Protein 3Q8N (pdb70)

Nearest PDB structures (foldseek):
  3q8n-assembly2_B  TM=1.002E+00  e=4.714E-94  Mycolicibacterium smegmatis MC2 155
  3oks-assembly1_A  TM=9.979E-01  e=1.050E-77  Mycolicibacterium smegmatis MC2 155
  4ffc-assembly1_D  TM=9.940E-01  e=7.764E-72  Mycobacteroides abscessus ATCC 19977
  4atp-assembly2_H  TM=9.874E-01  e=3.348E-70  Paenarthrobacter aurescens TC1
  4atq-assembly1_A  TM=9.924E-01  e=6.601E-70  Paenarthrobacter aurescens TC1

CATH classification: 3.90.1150.10 (+1 more: 3.40.640.10)

Structure (mmCIF, N/CA/C/O backbone):
data_3Q8N
#
_entry.id   3Q8N
#
_cell.length_a   86.220
_cell.length_b   98.410
_cell.length_c   109.610
_cell.angle_alpha   90.00
_cell.angle_beta   111.49
_cell.angle_gamma   90.00
#
_symmetry.space_group_name_H-M   'P 1 21 1'
#
loop_
_entity.id
_entity.type
_entity.pdbx_description
1 polymer '4-aminobutyrate transaminase'
2 non-polymer '4-oxobutanoic acid'
3 water water
#
loop_
_atom_site.group_PDB
_atom_site.id
_atom_site.type_symbol
_atom_site.label_atom_id
_atom_site.label_alt_id
_atom_site.label_comp_id
_atom_site.label_asym_id
_atom_site.label_entity_id
_atom_site.label_seq_id
_atom_site.pdbx_PDB_ins_code
_atom_site.Cartn_x
_atom_site.Cartn_y
_atom_site.Cartn_z
_atom_site.occupancy
_atom_site.B_iso_or_equiv
_atom_site.auth_seq_id
_atom_site.auth_comp_id
_atom_site.auth_asym_id
_atom_site.auth_atom_id
_atom_site.pdbx_PDB_model_num
ATOM 1 N N . THR A 1 15 ? -5.414 53.361 -51.151 1.00 40.68 11 THR A N 1
ATOM 2 C CA . THR A 1 15 ? -5.473 52.230 -52.120 1.00 41.51 11 THR A CA 1
ATOM 3 C C . THR A 1 15 ? -5.610 50.897 -51.372 1.00 41.17 11 THR A C 1
ATOM 4 O O . THR A 1 15 ? -5.116 49.859 -51.833 1.00 42.22 11 THR A O 1
ATOM 6 N N . LEU A 1 16 ? -6.295 50.950 -50.225 1.00 40.15 12 LEU A N 1
ATOM 7 C CA . LEU A 1 16 ? -6.581 49.783 -49.357 1.00 38.50 12 LEU A CA 1
ATOM 8 C C . LEU A 1 16 ? -8.031 49.900 -48.826 1.00 36.55 12 LEU A C 1
ATOM 9 O O . LEU A 1 16 ? -8.465 50.975 -48.431 1.00 36.74 12 LEU A O 1
ATOM 14 N N . THR A 1 17 ? -8.787 48.806 -48.856 1.00 34.16 13 THR A N 1
ATOM 15 C CA . THR A 1 17 ? -10.221 48.861 -48.560 1.00 32.04 13 THR A CA 1
ATOM 16 C C . THR A 1 17 ? -10.411 49.006 -47.050 1.00 29.90 13 THR A C 1
ATOM 17 O O . THR A 1 17 ? -9.775 48.299 -46.275 1.00 27.38 13 THR A O 1
ATOM 21 N N . GLN A 1 18 ? -11.274 49.942 -46.656 1.00 28.25 14 GLN A N 1
ATOM 22 C CA . GLN A 1 18 ? -11.526 50.233 -45.244 1.00 26.86 14 GLN A CA 1
ATOM 23 C C . GLN A 1 18 ? -12.484 49.210 -44.691 1.00 27.29 14 GLN A C 1
ATOM 24 O O . GLN A 1 18 ? -13.678 49.471 -44.480 1.00 26.60 14 GLN A O 1
ATOM 30 N N . GLU A 1 19 ? -11.920 48.045 -44.412 1.00 27.17 15 GLU A N 1
ATOM 31 C CA . GLU A 1 19 ? -12.690 46.875 -44.131 1.00 27.74 15 GLU A CA 1
ATOM 32 C C . GLU A 1 19 ? -11.917 45.951 -43.188 1.00 26.69 15 GLU A C 1
ATOM 33 O O . GLU A 1 19 ? -10.725 45.705 -43.400 1.00 26.47 15 GLU A O 1
ATOM 39 N N . ARG A 1 20 ? -12.581 45.461 -42.147 1.00 25.73 16 ARG A N 1
ATOM 40 C CA . ARG A 1 20 ? -11.994 44.428 -41.283 1.00 25.53 16 ARG A CA 1
ATOM 41 C C . ARG A 1 20 ? -12.044 43.121 -42.042 1.00 25.45 16 ARG A C 1
ATOM 42 O O . ARG A 1 20 ? -13.025 42.818 -42.702 1.00 25.70 16 ARG A O 1
ATOM 50 N N . ARG A 1 21 ? -10.967 42.365 -41.984 1.00 25.84 17 ARG A N 1
ATOM 51 C CA . ARG A 1 21 ? -10.862 41.154 -42.776 1.00 26.62 17 ARG A CA 1
ATOM 52 C C . ARG A 1 21 ? -9.964 40.146 -42.061 1.00 26.11 17 ARG A C 1
ATOM 53 O O . ARG A 1 21 ? -8.786 40.427 -41.783 1.00 24.55 17 ARG A O 1
ATOM 61 N N . LEU A 1 22 ? -10.545 38.984 -41.754 1.00 25.41 18 LEU A N 1
ATOM 62 C CA . LEU A 1 22 ? -9.816 37.886 -41.138 1.00 25.27 18 LEU A CA 1
ATOM 63 C C . LEU A 1 22 ? -9.775 36.696 -42.104 1.00 25.31 18 LEU A C 1
ATOM 64 O O . LEU A 1 22 ? -10.690 35.894 -42.137 1.00 25.28 18 LEU A O 1
ATOM 69 N N . VAL A 1 23 ? -8.701 36.597 -42.883 1.00 25.20 19 VAL A N 1
ATOM 70 C CA . VAL A 1 23 ? -8.503 35.491 -43.820 1.00 25.58 19 VAL A CA 1
ATOM 71 C C . VAL A 1 23 ? -7.798 34.279 -43.172 1.00 24.92 19 VAL A C 1
ATOM 72 O O . VAL A 1 23 ? -8.016 33.149 -43.580 1.00 25.54 19 VAL A O 1
ATOM 76 N N . THR A 1 24 ? -6.963 34.525 -42.172 1.00 23.52 20 THR A N 1
ATOM 77 C CA . THR A 1 24 ? -6.340 33.476 -41.398 1.00 22.60 20 THR A CA 1
ATOM 78 C C . THR A 1 24 ? -6.663 33.687 -39.918 1.00 22.58 20 THR A C 1
ATOM 79 O O . THR A 1 24 ? -7.262 34.713 -39.532 1.00 20.82 20 THR A O 1
ATOM 83 N N . ALA A 1 25 ? -6.235 32.704 -39.115 1.00 22.33 21 ALA A N 1
ATOM 84 C CA . ALA A 1 25 ? -6.073 32.831 -37.664 1.00 22.15 21 ALA A CA 1
ATOM 85 C C . ALA A 1 25 ? -5.094 33.990 -37.372 1.00 22.01 21 ALA A C 1
ATOM 86 O O . ALA A 1 25 ? -4.213 34.283 -38.202 1.00 21.66 21 ALA A O 1
ATOM 88 N N . ILE A 1 26 ? -5.221 34.608 -36.198 1.00 20.84 22 ILE A N 1
ATOM 89 C CA . ILE A 1 26 ? -4.368 35.735 -35.818 1.00 21.01 22 ILE A CA 1
ATOM 90 C C . ILE A 1 26 ? -3.429 35.353 -34.691 1.00 20.60 22 ILE A C 1
ATOM 91 O O . ILE A 1 26 ? -3.869 34.974 -33.623 1.00 21.05 22 ILE A O 1
ATOM 96 N N . PRO A 1 27 ? -2.119 35.438 -34.922 1.00 20.50 23 PRO A N 1
ATOM 97 C CA . PRO A 1 27 ? -1.477 35.805 -36.173 1.00 20.20 23 PRO A CA 1
ATOM 98 C C . PRO A 1 27 ? -1.439 34.623 -37.109 1.00 19.76 23 PRO A C 1
ATOM 99 O O . PRO A 1 27 ? -1.428 33.489 -36.659 1.00 19.92 23 PRO A O 1
ATOM 103 N N . GLY A 1 28 ? -1.360 34.909 -38.405 1.00 20.03 24 GLY A N 1
ATOM 104 C CA . GLY A 1 28 ? -1.308 33.885 -39.455 1.00 19.45 24 GLY A CA 1
ATOM 105 C C . GLY A 1 28 ? 0.095 33.363 -39.683 1.00 19.76 24 GLY A C 1
ATOM 106 O O . GLY A 1 28 ? 1.042 33.805 -38.998 1.00 19.44 24 GLY A O 1
ATOM 107 N N . PRO A 1 29 ? 0.251 32.406 -40.621 1.00 19.64 25 PRO A N 1
ATOM 108 C CA . PRO A 1 29 ? 1.525 31.688 -40.808 1.00 19.83 25 PRO A CA 1
ATOM 109 C C . PRO A 1 29 ? 2.752 32.545 -41.134 1.00 19.80 25 PRO A C 1
ATOM 110 O O . PRO A 1 29 ? 3.842 32.266 -40.631 1.00 19.27 25 PRO A O 1
ATOM 114 N N . ILE A 1 30 ? 2.574 33.574 -41.960 1.00 19.95 26 ILE A N 1
ATOM 115 C CA . ILE A 1 30 ? 3.677 34.415 -42.376 1.00 19.85 26 ILE A CA 1
ATOM 116 C C . ILE A 1 30 ? 4.126 35.303 -41.203 1.00 19.47 26 ILE A C 1
ATOM 117 O O . ILE A 1 30 ? 5.310 35.510 -40.986 1.00 19.39 26 ILE A O 1
ATOM 122 N N . SER A 1 31 ? 3.177 35.791 -40.427 1.00 19.66 27 SER A N 1
ATOM 123 C CA . SER A 1 31 ? 3.495 36.527 -39.185 1.00 18.98 27 SER A CA 1
ATOM 124 C C . SER A 1 31 ? 4.240 35.677 -38.153 1.00 18.22 27 SER A C 1
ATOM 125 O O . SER A 1 31 ? 5.192 36.144 -37.516 1.00 17.85 27 SER A O 1
ATOM 128 N N . GLN A 1 32 ? 3.812 34.436 -37.983 1.00 18.16 28 GLN A N 1
ATOM 129 C CA . GLN A 1 32 ? 4.486 33.513 -37.047 1.00 17.46 28 GLN A CA 1
ATOM 130 C C . GLN A 1 32 ? 5.910 33.161 -37.481 1.00 17.37 28 GLN A C 1
ATOM 131 O O . GLN A 1 32 ? 6.799 32.991 -36.647 1.00 16.55 28 GLN A O 1
ATOM 137 N N . GLU A 1 33 ? 6.140 33.046 -38.791 1.00 17.59 29 GLU A N 1
ATOM 138 C CA . GLU A 1 33 ? 7.492 32.871 -39.258 1.00 17.63 29 GLU A CA 1
ATOM 139 C C . GLU A 1 33 ? 8.310 34.144 -38.969 1.00 16.90 29 GLU A C 1
ATOM 140 O O . GLU A 1 33 ? 9.430 34.056 -38.502 1.00 16.24 29 GLU A O 1
ATOM 146 N N . LEU A 1 34 ? 7.750 35.325 -39.269 1.00 16.19 30 LEU A N 1
ATOM 147 C CA . LEU A 1 34 ? 8.433 36.579 -39.007 1.00 16.23 30 LEU A CA 1
ATOM 148 C C . LEU A 1 34 ? 8.745 36.733 -37.512 1.00 16.67 30 LEU A C 1
ATOM 149 O O . LEU A 1 34 ? 9.847 37.165 -37.166 1.00 16.46 30 LEU A O 1
ATOM 154 N N . GLN A 1 35 ? 7.794 36.363 -36.638 1.00 15.99 31 GLN A N 1
ATOM 155 C CA . GLN A 1 35 ? 8.068 36.364 -35.219 1.00 15.88 31 GLN A CA 1
ATOM 156 C C . GLN A 1 35 ? 9.194 35.406 -34.806 1.00 16.24 31 GLN A C 1
ATOM 157 O O . GLN A 1 35 ? 9.988 35.775 -33.931 1.00 15.21 31 GLN A O 1
ATOM 163 N N . ALA A 1 36 ? 9.307 34.213 -35.421 1.00 16.44 32 ALA A N 1
ATOM 164 C CA . ALA A 1 36 ? 10.433 33.320 -35.073 1.00 16.93 32 ALA A CA 1
ATOM 165 C C . ALA A 1 36 ? 11.746 33.989 -35.447 1.00 17.37 32 ALA A C 1
ATOM 166 O O . ALA A 1 36 ? 12.749 33.858 -34.727 1.00 17.40 32 ALA A O 1
ATOM 168 N N . ARG A 1 37 ? 11.724 34.717 -36.565 1.00 17.18 33 ARG A N 1
ATOM 169 C CA . ARG A 1 37 ? 12.883 35.479 -37.005 1.00 17.03 33 ARG A CA 1
ATOM 170 C C . ARG A 1 37 ? 13.242 36.576 -35.988 1.00 16.41 33 ARG A C 1
ATOM 171 O O . ARG A 1 37 ? 14.432 36.734 -35.622 1.00 14.49 33 ARG A O 1
ATOM 179 N N . LYS A 1 38 ? 12.208 37.278 -35.522 1.00 15.83 34 LYS A N 1
ATOM 180 C CA . LYS A 1 38 ? 12.350 38.343 -34.540 1.00 16.58 34 LYS A CA 1
ATOM 181 C C . LYS A 1 38 ? 13.007 37.772 -33.295 1.00 16.87 34 LYS A C 1
ATOM 182 O O . LYS A 1 38 ? 13.921 38.370 -32.746 1.00 15.25 34 LYS A O 1
ATOM 188 N N . GLN A 1 39 ? 12.533 36.603 -32.869 1.00 17.64 35 GLN A N 1
ATOM 189 C CA . GLN A 1 39 ? 13.013 35.987 -31.632 1.00 18.22 35 GLN A CA 1
ATOM 190 C C . GLN A 1 39 ? 14.466 35.540 -31.750 1.00 17.65 35 GLN A C 1
ATOM 191 O O . GLN A 1 39 ? 15.150 35.446 -30.732 1.00 17.11 35 GLN A O 1
ATOM 197 N N . SER A 1 40 ? 14.942 35.307 -32.977 1.00 17.33 36 SER A N 1
ATOM 198 C CA . SER A 1 40 ? 16.346 34.944 -33.238 1.00 18.31 36 SER A CA 1
ATOM 199 C C . SER A 1 40 ? 17.293 36.114 -33.553 1.00 17.53 36 SER A C 1
ATOM 200 O O . SER A 1 40 ? 18.501 35.946 -33.550 1.00 17.23 36 SER A O 1
ATOM 203 N N . ALA A 1 41 ? 16.725 37.278 -33.870 1.00 16.99 37 ALA A N 1
ATOM 204 C CA . ALA A 1 41 ? 17.502 38.424 -34.321 1.00 16.54 37 ALA A CA 1
ATOM 205 C C . ALA A 1 41 ? 17.447 39.635 -33.392 1.00 15.72 37 ALA A C 1
ATOM 206 O O . ALA A 1 41 ? 18.379 40.458 -33.385 1.00 15.27 37 ALA A O 1
ATOM 208 N N . VAL A 1 42 ? 16.353 39.750 -32.639 1.00 15.23 38 VAL A N 1
ATOM 209 C CA . VAL A 1 42 ? 16.030 40.915 -31.850 1.00 14.49 38 VAL A CA 1
ATOM 210 C C . VAL A 1 42 ? 16.068 40.595 -30.352 1.00 15.11 38 VAL A C 1
ATOM 211 O O . VAL A 1 42 ? 15.620 39.513 -29.952 1.00 15.09 38 VAL A O 1
ATOM 215 N N . ALA A 1 43 ? 16.630 41.525 -29.556 1.00 14.20 39 ALA A N 1
ATOM 216 C CA . ALA A 1 43 ? 16.695 41.413 -28.088 1.00 14.23 39 ALA A CA 1
ATOM 217 C C . ALA A 1 43 ? 15.340 41.168 -27.522 1.00 13.62 39 ALA A C 1
ATOM 218 O O . ALA A 1 43 ? 14.385 41.819 -27.930 1.00 11.44 39 ALA A O 1
ATOM 220 N N . ALA A 1 44 ? 15.285 40.256 -26.550 1.00 14.54 40 ALA A N 1
ATOM 221 C CA . ALA A 1 44 ? 14.051 39.931 -25.822 1.00 15.10 40 ALA A CA 1
ATOM 222 C C . ALA A 1 44 ? 13.387 41.149 -25.198 1.00 14.54 40 ALA A C 1
ATOM 223 O O . ALA A 1 44 ? 12.147 41.202 -25.101 1.00 14.13 40 ALA A O 1
ATOM 225 N N . GLY A 1 45 ? 14.198 42.121 -24.771 1.00 13.97 41 GLY A N 1
ATOM 226 C CA . GLY A 1 45 ? 13.674 43.286 -24.089 1.00 14.35 41 GLY A CA 1
ATOM 227 C C . GLY A 1 45 ? 12.678 44.115 -24.881 1.00 13.92 41 GLY A C 1
ATOM 228 O O . GLY A 1 45 ? 11.883 44.853 -24.302 1.00 13.76 41 GLY A O 1
ATOM 229 N N . VAL A 1 46 ? 12.754 43.993 -26.202 1.00 13.64 42 VAL A N 1
ATOM 230 C CA . VAL A 1 46 ? 11.839 44.639 -27.116 1.00 14.52 42 VAL A CA 1
ATOM 231 C C . VAL A 1 46 ? 10.629 43.685 -27.271 1.00 15.49 42 VAL A C 1
ATOM 232 O O . VAL A 1 46 ? 10.603 42.809 -28.129 1.00 15.53 42 VAL A O 1
ATOM 236 N N . GLY A 1 47 ? 9.655 43.852 -26.394 1.00 16.11 43 GLY A N 1
ATOM 237 C CA . GLY A 1 47 ? 8.490 42.996 -26.401 1.00 18.16 43 GLY A CA 1
ATOM 238 C C . GLY A 1 47 ? 7.425 43.528 -27.359 1.00 18.70 43 GLY A C 1
ATOM 239 O O . GLY A 1 47 ? 7.252 44.744 -27.525 1.00 20.15 43 GLY A O 1
ATOM 240 N N . VAL A 1 48 ? 6.713 42.594 -27.959 1.00 18.58 44 VAL A N 1
ATOM 241 C CA . VAL A 1 48 ? 5.736 42.855 -28.991 1.00 18.38 44 VAL A CA 1
ATOM 242 C C . VAL A 1 48 ? 4.348 42.501 -28.459 1.00 17.94 44 VAL A C 1
ATOM 243 O O . VAL A 1 48 ? 4.095 41.366 -28.077 1.00 17.69 44 VAL A O 1
ATOM 247 N N . THR A 1 49 ? 3.461 43.483 -28.434 1.00 17.23 45 THR A N 1
ATOM 248 C CA . THR A 1 49 ? 2.119 43.288 -27.913 1.00 17.59 45 THR A CA 1
ATOM 249 C C . THR A 1 49 ? 1.312 42.323 -28.771 1.00 17.92 45 THR A C 1
ATOM 250 O O . THR A 1 49 ? 0.749 41.369 -28.247 1.00 18.16 45 THR A O 1
ATOM 254 N N . LEU A 1 50 ? 1.304 42.556 -30.082 1.00 17.14 46 LEU A N 1
ATOM 255 C CA . LEU A 1 50 ? 0.484 41.788 -31.025 1.00 17.58 46 LEU A CA 1
ATOM 256 C C . LEU A 1 50 ? 1.291 41.450 -32.256 1.00 17.45 46 LEU A C 1
ATOM 257 O O . LEU A 1 50 ? 1.519 42.323 -33.087 1.00 17.01 46 LEU A O 1
ATOM 262 N N . PRO A 1 51 ? 1.756 40.192 -32.370 1.00 17.83 47 PRO A N 1
ATOM 263 C CA . PRO A 1 51 ? 2.742 39.916 -33.408 1.00 17.75 47 PRO A CA 1
ATOM 264 C C . PRO A 1 51 ? 2.195 39.746 -34.826 1.00 17.25 47 PRO A C 1
ATOM 265 O O . PRO A 1 51 ? 2.515 38.752 -35.472 1.00 17.76 47 PRO A O 1
ATOM 269 N N . VAL A 1 52 ? 1.387 40.687 -35.310 1.00 16.73 48 VAL A N 1
ATOM 270 C CA . VAL A 1 52 ? 0.921 40.633 -36.686 1.00 17.18 48 VAL A CA 1
ATOM 271 C C . VAL A 1 52 ? 1.829 41.569 -37.440 1.00 16.93 48 VAL A C 1
ATOM 272 O O . VAL A 1 52 ? 2.070 42.679 -36.991 1.00 17.23 48 VAL A O 1
ATOM 276 N N . TYR A 1 53 ? 2.374 41.114 -38.564 1.00 16.73 49 TYR A N 1
ATOM 277 C CA . TYR A 1 53 ? 3.413 41.873 -39.250 1.00 16.23 49 TYR A CA 1
ATOM 278 C C . TYR A 1 53 ? 2.787 42.768 -40.305 1.00 16.23 49 TYR A C 1
ATOM 279 O O . TYR A 1 53 ? 2.075 42.284 -41.178 1.00 16.99 49 TYR A O 1
ATOM 288 N N . VAL A 1 54 ? 3.040 44.079 -40.211 1.00 16.22 50 VAL A N 1
ATOM 289 C CA . VAL A 1 54 ? 2.299 45.060 -41.001 1.00 15.33 50 VAL A CA 1
ATOM 290 C C . VAL A 1 54 ? 3.021 45.250 -42.311 1.00 15.89 50 VAL A C 1
ATOM 291 O O . VAL A 1 54 ? 4.249 45.199 -42.343 1.00 15.11 50 VAL A O 1
ATOM 295 N N . VAL A 1 55 ? 2.251 45.367 -43.393 1.00 16.16 51 VAL A N 1
ATOM 296 C CA . VAL A 1 55 ? 2.788 45.620 -44.730 1.00 15.94 51 VAL A CA 1
ATOM 297 C C . VAL A 1 55 ? 2.193 46.886 -45.374 1.00 16.24 51 VAL A C 1
ATOM 298 O O . VAL A 1 55 ? 2.800 47.464 -46.247 1.00 16.05 51 VAL A O 1
ATOM 302 N N . ALA A 1 56 ? 0.991 47.292 -44.972 1.00 16.39 52 ALA A N 1
ATOM 303 C CA . ALA A 1 56 ? 0.393 48.577 -45.400 1.00 16.63 52 ALA A CA 1
ATOM 304 C C . ALA A 1 56 ? -0.568 49.036 -44.308 1.00 16.54 52 ALA A C 1
ATOM 305 O O . ALA A 1 56 ? -0.978 48.230 -43.495 1.00 17.69 52 ALA A O 1
ATOM 307 N N . ALA A 1 57 ? -0.896 50.323 -44.270 1.00 16.16 53 ALA A N 1
ATOM 308 C CA . ALA A 1 57 ? -1.809 50.857 -43.286 1.00 16.24 53 ALA A CA 1
ATOM 309 C C . ALA A 1 57 ? -2.336 52.204 -43.778 1.00 17.00 53 ALA A C 1
ATOM 310 O O . ALA A 1 57 ? -1.616 52.969 -44.445 1.00 17.26 53 ALA A O 1
ATOM 312 N N . GLY A 1 58 ? -3.584 52.498 -43.443 1.00 17.20 54 GLY A N 1
ATOM 313 C CA . GLY A 1 58 ? -4.163 53.772 -43.786 1.00 17.73 54 GLY A CA 1
ATOM 314 C C . GLY A 1 58 ? -5.582 53.853 -43.295 1.00 18.29 54 GLY A C 1
ATOM 315 O O . GLY A 1 58 ? -6.211 52.828 -43.047 1.00 18.77 54 GLY A O 1
ATOM 316 N N . GLY A 1 59 ? -6.099 55.072 -43.209 1.00 18.29 55 GLY A N 1
ATOM 317 C CA . GLY A 1 59 ? -7.453 55.295 -42.728 1.00 18.23 55 GLY A CA 1
ATOM 318 C C . GLY A 1 59 ? -7.554 54.805 -41.300 1.00 17.82 55 GLY A C 1
ATOM 319 O O . GLY A 1 59 ? -6.895 55.349 -40.401 1.00 17.10 55 GLY A O 1
ATOM 320 N N . GLY A 1 60 ? -8.358 53.767 -41.109 1.00 18.38 56 GLY A N 1
ATOM 321 C CA . GLY A 1 60 ? -8.506 53.093 -39.803 1.00 18.78 56 GLY A CA 1
ATOM 322 C C . GLY A 1 60 ? -8.015 51.636 -39.819 1.00 19.07 56 GLY A C 1
ATOM 323 O O . GLY A 1 60 ? -8.353 50.868 -38.911 1.00 18.68 56 GLY A O 1
ATOM 324 N N . VAL A 1 61 ? -7.196 51.264 -40.810 1.00 18.27 57 VAL A N 1
ATOM 325 C CA . VAL A 1 61 ? -6.825 49.864 -40.994 1.00 19.10 57 VAL A CA 1
ATOM 326 C C . VAL A 1 61 ? -5.335 49.580 -41.068 1.00 18.78 57 VAL A C 1
ATOM 327 O O . VAL A 1 61 ? -4.570 50.365 -41.641 1.00 18.19 57 VAL A O 1
ATOM 331 N N . LEU A 1 62 ? -4.949 48.442 -40.486 1.00 18.63 58 LEU A N 1
ATOM 332 C CA . LEU A 1 62 ? -3.605 47.878 -40.621 1.00 19.17 58 LEU A CA 1
ATOM 333 C C . LEU A 1 62 ? -3.765 46.571 -41.361 1.00 19.01 58 LEU A C 1
ATOM 334 O O . LEU A 1 62 ? -4.541 45.733 -40.950 1.00 18.29 58 LEU A O 1
ATOM 339 N N . ALA A 1 63 ? -3.048 46.411 -42.467 1.00 20.03 59 ALA A N 1
ATOM 340 C CA . ALA A 1 63 ? -3.129 45.198 -43.283 1.00 20.42 59 ALA A CA 1
ATOM 341 C C . ALA A 1 63 ? -1.853 44.440 -43.014 1.00 20.66 59 ALA A C 1
ATOM 342 O O . ALA A 1 63 ? -0.761 45.043 -43.096 1.00 20.93 59 ALA A O 1
ATOM 344 N N . ASP A 1 64 ? -1.965 43.147 -42.695 1.00 20.25 60 ASP A N 1
ATOM 345 C CA . ASP A 1 64 ? -0.801 42.355 -42.293 1.00 20.18 60 ASP A CA 1
ATOM 346 C C . ASP A 1 64 ? -0.312 41.404 -43.391 1.00 21.15 60 ASP A C 1
ATOM 347 O O . ASP A 1 64 ? -0.938 41.301 -44.453 1.00 20.36 60 ASP A O 1
ATOM 352 N N . ALA A 1 65 ? 0.776 40.679 -43.111 1.00 21.51 61 ALA A N 1
ATOM 353 C CA . ALA A 1 65 ? 1.463 39.908 -44.150 1.00 22.36 61 ALA A CA 1
ATOM 354 C C . ALA A 1 65 ? 0.668 38.697 -44.598 1.00 23.12 61 ALA A C 1
ATOM 355 O O . ALA A 1 65 ? 0.867 38.217 -45.725 1.00 23.67 61 ALA A O 1
ATOM 357 N N . ASP A 1 66 ? -0.247 38.224 -43.753 1.00 22.96 62 ASP A N 1
ATOM 358 C CA . ASP A 1 66 ? -1.186 37.153 -44.158 1.00 23.56 62 ASP A CA 1
ATOM 359 C C . ASP A 1 66 ? -2.497 37.581 -44.872 1.00 23.58 62 ASP A C 1
ATOM 360 O O . ASP A 1 66 ? -3.384 36.734 -45.061 1.00 24.19 62 ASP A O 1
ATOM 365 N N . GLY A 1 67 ? -2.634 38.851 -45.275 1.00 22.24 63 GLY A N 1
ATOM 366 C CA . GLY A 1 67 ? -3.873 39.320 -45.909 1.00 21.23 63 GLY A CA 1
ATOM 367 C C . GLY A 1 67 ? -4.979 39.775 -44.943 1.00 20.33 63 GLY A C 1
ATOM 368 O O . GLY A 1 67 ? -6.063 40.181 -45.370 1.00 19.55 63 GLY A O 1
ATOM 369 N N . ASN A 1 68 ? -4.727 39.733 -43.638 1.00 19.42 64 ASN A N 1
ATOM 370 C CA . ASN A 1 68 ? -5.695 40.264 -42.667 1.00 19.12 64 ASN A CA 1
ATOM 371 C C . ASN A 1 68 ? -5.718 41.800 -42.638 1.00 18.23 64 ASN A C 1
ATOM 372 O O . ASN A 1 68 ? -4.710 42.450 -42.877 1.00 17.30 64 ASN A O 1
ATOM 377 N N . GLN A 1 69 ? -6.877 42.363 -42.338 1.00 17.97 65 GLN A N 1
ATOM 378 C CA . GLN A 1 69 ? -7.008 43.787 -42.083 1.00 17.82 65 GLN A CA 1
ATOM 379 C C . GLN A 1 69 ? -7.621 43.905 -40.697 1.00 17.82 65 GLN A C 1
ATOM 380 O O . GLN A 1 69 ? -8.682 43.326 -40.432 1.00 17.54 65 GLN A O 1
ATOM 386 N N . LEU A 1 70 ? -6.914 44.603 -39.820 1.00 16.89 66 LEU A N 1
ATOM 387 C CA . LEU A 1 70 ? -7.330 44.807 -38.429 1.00 16.24 66 LEU A CA 1
ATOM 388 C C . LEU A 1 70 ? -7.690 46.267 -38.212 1.00 16.01 66 LEU A C 1
ATOM 389 O O . LEU A 1 70 ? -7.136 47.132 -38.869 1.00 17.37 66 LEU A O 1
ATOM 394 N N . ILE A 1 71 ? -8.608 46.530 -37.294 1.00 16.33 67 ILE A N 1
ATOM 395 C CA . ILE A 1 71 ? -9.036 47.878 -36.965 1.00 16.32 67 ILE A CA 1
ATOM 396 C C . ILE A 1 71 ? -8.084 48.477 -35.922 1.00 16.56 67 ILE A C 1
ATOM 397 O O . ILE A 1 71 ? -7.837 47.873 -34.860 1.00 15.31 67 ILE A O 1
ATOM 402 N N . ASP A 1 72 ? -7.564 49.669 -36.229 1.00 15.87 68 ASP A N 1
ATOM 403 C CA . ASP A 1 72 ? -6.512 50.263 -35.426 1.00 15.64 68 ASP A CA 1
ATOM 404 C C . ASP A 1 72 ? -7.034 51.187 -34.320 1.00 15.22 68 ASP A C 1
ATOM 405 O O . ASP A 1 72 ? -7.310 52.362 -34.571 1.00 14.54 68 ASP A O 1
ATOM 410 N N . PHE A 1 73 ? -7.129 50.688 -33.085 1.00 15.10 69 PHE A N 1
ATOM 411 C CA . PHE A 1 73 ? -7.535 51.579 -31.981 1.00 15.34 69 PHE A CA 1
ATOM 412 C C . PHE A 1 73 ? -6.316 52.071 -31.162 1.00 15.35 69 PHE A C 1
ATOM 413 O O . PHE A 1 73 ? -6.463 52.469 -30.012 1.00 14.44 69 PHE A O 1
ATOM 421 N N . GLY A 1 74 ? -5.128 52.054 -31.790 1.00 15.73 70 GLY A N 1
ATOM 422 C CA . GLY A 1 74 ? -3.859 52.379 -31.132 1.00 15.83 70 GLY A CA 1
ATOM 423 C C . GLY A 1 74 ? -3.074 53.557 -31.683 1.00 15.81 70 GLY A C 1
ATOM 424 O O . GLY A 1 74 ? -2.365 54.227 -30.933 1.00 15.62 70 GLY A O 1
ATOM 425 N N . SER A 1 75 ? -3.165 53.791 -32.995 1.00 16.16 71 SER A N 1
ATOM 426 C CA . SER A 1 75 ? -2.421 54.853 -33.657 1.00 16.41 71 SER A CA 1
ATOM 427 C C . SER A 1 75 ? -0.921 54.754 -33.422 1.00 15.62 71 SER A C 1
ATOM 428 O O . SER A 1 75 ? -0.232 55.761 -33.478 1.00 14.77 71 SER A O 1
ATOM 431 N N . GLY A 1 76 ? -0.419 53.550 -33.163 1.00 15.31 72 GLY A N 1
ATOM 432 C CA . GLY A 1 76 ? 0.998 53.355 -32.904 1.00 15.23 72 GLY A CA 1
ATOM 433 C C . GLY A 1 76 ? 1.413 54.010 -31.604 1.00 15.25 72 GLY A C 1
ATOM 434 O O . GLY A 1 76 ? 2.534 54.503 -31.494 1.00 14.95 72 GLY A O 1
ATOM 435 N N . ILE A 1 77 ? 0.495 53.992 -30.628 1.00 15.32 73 ILE A N 1
ATOM 436 C CA . ILE A 1 77 ? 0.582 54.766 -29.373 1.00 15.46 73 ILE A CA 1
ATOM 437 C C . ILE A 1 77 ? 0.427 56.283 -29.588 1.00 15.00 73 ILE A C 1
ATOM 438 O O . ILE A 1 77 ? 1.258 57.077 -29.150 1.00 14.87 73 ILE A O 1
ATOM 443 N N . ALA A 1 78 ? -0.652 56.671 -30.254 1.00 15.29 74 ALA A N 1
ATOM 444 C CA . ALA A 1 78 ? -1.026 58.087 -30.399 1.00 15.56 74 ALA A CA 1
ATOM 445 C C . ALA A 1 78 ? -0.097 58.871 -31.347 1.00 15.35 74 ALA A C 1
ATOM 446 O O . ALA A 1 78 ? 0.119 60.090 -31.181 1.00 15.44 74 ALA A O 1
ATOM 448 N N . VAL A 1 79 ? 0.404 58.207 -32.379 1.00 15.42 75 VAL A N 1
ATOM 449 C CA . VAL A 1 79 ? 1.383 58.833 -33.265 1.00 14.93 75 VAL A CA 1
ATOM 450 C C . VAL A 1 79 ? 0.763 59.154 -34.593 1.00 16.09 75 VAL A C 1
ATOM 451 O O . VAL A 1 79 ? 0.861 60.303 -35.065 1.00 16.51 75 VAL A O 1
ATOM 455 N N . THR A 1 80 ? 0.104 58.159 -35.203 1.00 15.72 76 THR A N 1
ATOM 456 C CA . THR A 1 80 ? -0.533 58.379 -36.492 1.00 16.02 76 THR A CA 1
ATOM 457 C C . THR A 1 80 ? -1.904 59.036 -36.380 1.00 17.03 76 THR A C 1
ATOM 458 O O . THR A 1 80 ? -2.906 58.560 -36.951 1.00 17.23 76 THR A O 1
ATOM 462 N N . THR A 1 81 ? -1.949 60.148 -35.648 1.00 17.39 77 THR A N 1
ATOM 463 C CA . THR A 1 81 ? -3.203 60.857 -35.393 1.00 17.32 77 THR A CA 1
ATOM 464 C C . THR A 1 81 ? -3.914 61.302 -36.701 1.00 17.53 77 THR A C 1
ATOM 465 O O . THR A 1 81 ? -5.156 61.288 -36.792 1.00 16.63 77 THR A O 1
ATOM 469 N N . VAL A 1 82 ? -3.130 61.682 -37.709 1.00 17.53 78 VAL A N 1
ATOM 470 C CA . VAL A 1 82 ? -3.697 62.113 -38.985 1.00 17.47 78 VAL A CA 1
ATOM 471 C C . VAL A 1 82 ? -3.962 60.938 -39.947 1.00 18.08 78 VAL A C 1
ATOM 472 O O . VAL A 1 82 ? -4.451 61.139 -41.055 1.00 17.94 78 VAL A O 1
ATOM 476 N N . GLY A 1 83 ? -3.647 59.713 -39.513 1.00 17.46 79 GLY A N 1
ATOM 477 C CA . GLY A 1 83 ? -3.710 58.545 -40.375 1.00 17.67 79 GLY A CA 1
ATOM 478 C C . GLY A 1 83 ? -2.308 58.078 -40.723 1.00 17.39 79 GLY A C 1
ATOM 479 O O . GLY A 1 83 ? -1.348 58.888 -40.778 1.00 17.54 79 GLY A O 1
ATOM 480 N N . ASN A 1 84 ? -2.180 56.765 -40.885 1.00 16.37 80 ASN A N 1
ATOM 481 C CA . ASN A 1 84 ? -0.966 56.178 -41.384 1.00 16.28 80 ASN A CA 1
ATOM 482 C C . ASN A 1 84 ? -0.861 56.557 -42.881 1.00 17.02 80 ASN A C 1
ATOM 483 O O . ASN A 1 84 ? -1.871 56.548 -43.620 1.00 16.27 80 ASN A O 1
ATOM 488 N N . SER A 1 85 ? 0.355 56.892 -43.296 1.00 16.90 81 SER A N 1
ATOM 489 C CA . SER A 1 85 ? 0.638 57.374 -44.643 1.00 17.98 81 SER A CA 1
ATOM 490 C C . SER A 1 85 ? -0.412 58.352 -45.182 1.00 18.62 81 SER A C 1
ATOM 491 O O . SER A 1 85 ? -0.880 58.195 -46.285 1.00 18.69 81 SER A O 1
ATOM 494 N N . ALA A 1 86 ? -0.770 59.346 -44.371 1.00 18.37 82 ALA A N 1
ATOM 495 C CA . ALA A 1 86 ? -1.642 60.443 -44.798 1.00 19.41 82 ALA A CA 1
ATOM 496 C C . ALA A 1 86 ? -1.134 61.109 -46.099 1.00 20.27 82 ALA A C 1
ATOM 497 O O . ALA A 1 86 ? 0.059 61.385 -46.223 1.00 20.21 82 ALA A O 1
ATOM 499 N N . PRO A 1 87 ? -2.038 61.359 -47.067 1.00 20.98 83 PRO A N 1
ATOM 500 C CA . PRO A 1 87 ? -1.605 61.813 -48.391 1.00 21.49 83 PRO A CA 1
ATOM 501 C C . PRO A 1 87 ? -0.651 63.014 -48.364 1.00 21.12 83 PRO A C 1
ATOM 502 O O . PRO A 1 87 ? 0.390 62.961 -49.010 1.00 21.56 83 PRO A O 1
ATOM 506 N N . ALA A 1 88 ? -0.951 64.039 -47.573 1.00 20.65 84 ALA A N 1
ATOM 507 C CA . ALA A 1 88 ? -0.098 65.227 -47.512 1.00 20.21 84 ALA A CA 1
ATOM 508 C C . ALA A 1 88 ? 1.284 64.876 -46.973 1.00 19.60 84 ALA A C 1
ATOM 509 O O . ALA A 1 88 ? 2.296 65.320 -47.493 1.00 19.72 84 ALA A O 1
ATOM 511 N N . VAL A 1 89 ? 1.325 64.066 -45.927 1.00 19.28 85 VAL A N 1
ATOM 512 C CA . VAL A 1 89 ? 2.590 63.559 -45.425 1.00 17.84 85 VAL A CA 1
ATOM 513 C C . VAL A 1 89 ? 3.410 62.807 -46.498 1.00 18.10 85 VAL A C 1
ATOM 514 O O . VAL A 1 89 ? 4.612 63.069 -46.681 1.00 16.85 85 VAL A O 1
ATOM 518 N N . VAL A 1 90 ? 2.758 61.874 -47.180 1.00 18.63 86 VAL A N 1
ATOM 519 C CA . VAL A 1 90 ? 3.400 61.076 -48.245 1.00 18.61 86 VAL A CA 1
ATOM 520 C C . VAL A 1 90 ? 4.017 61.977 -49.312 1.00 19.26 86 VAL A C 1
ATOM 521 O O . VAL A 1 90 ? 5.198 61.815 -49.646 1.00 18.52 86 VAL A O 1
ATOM 525 N N . ASP A 1 91 ? 3.228 62.938 -49.811 1.00 19.88 87 ASP A N 1
ATOM 526 C CA A ASP A 1 91 ? 3.678 63.844 -50.885 0.50 20.60 87 ASP A CA 1
ATOM 527 C CA B ASP A 1 91 ? 3.666 63.868 -50.869 0.50 20.62 87 ASP A CA 1
ATOM 528 C C . ASP A 1 91 ? 4.912 64.643 -50.419 1.00 20.23 87 ASP A C 1
ATOM 529 O O . ASP A 1 91 ? 5.923 64.725 -51.137 1.00 21.16 87 ASP A O 1
ATOM 538 N N . ALA A 1 92 ? 4.815 65.221 -49.225 1.00 18.98 88 ALA A N 1
ATOM 539 C CA . ALA A 1 92 ? 5.866 66.034 -48.650 1.00 17.90 88 ALA A CA 1
ATOM 540 C C . ALA A 1 92 ? 7.142 65.219 -48.404 1.00 16.56 88 ALA A C 1
ATOM 541 O O . ALA A 1 92 ? 8.241 65.718 -48.664 1.00 15.01 88 ALA A O 1
ATOM 543 N N . VAL A 1 93 ? 7.004 63.976 -47.914 1.00 15.50 89 VAL A N 1
ATOM 544 C CA . VAL A 1 93 ? 8.195 63.176 -47.598 1.00 14.82 89 VAL A CA 1
ATOM 545 C C . VAL A 1 93 ? 8.845 62.773 -48.928 1.00 16.27 89 VAL A C 1
ATOM 546 O O . VAL A 1 93 ? 10.059 62.904 -49.107 1.00 15.69 89 VAL A O 1
ATOM 550 N N . THR A 1 94 ? 8.011 62.397 -49.887 1.00 17.33 90 THR A N 1
ATOM 551 C CA . THR A 1 94 ? 8.470 61.976 -51.190 1.00 18.50 90 THR A CA 1
ATOM 552 C C . THR A 1 94 ? 9.225 63.121 -51.883 1.00 19.57 90 THR A C 1
ATOM 553 O O . THR A 1 94 ? 10.326 62.914 -52.409 1.00 19.51 90 THR A O 1
ATOM 557 N N . GLN A 1 95 ? 8.694 64.341 -51.796 1.00 20.55 91 GLN A N 1
ATOM 558 C CA . GLN A 1 95 ? 9.413 65.497 -52.322 1.00 21.02 91 GLN A CA 1
ATOM 559 C C . GLN A 1 95 ? 10.696 65.794 -51.539 1.00 20.38 91 GLN A C 1
ATOM 560 O O . GLN A 1 95 ? 11.740 66.018 -52.126 1.00 20.48 91 GLN A O 1
ATOM 566 N N . GLN A 1 96 ? 10.647 65.776 -50.212 1.00 19.60 92 GLN A N 1
ATOM 567 C CA . GLN A 1 96 ? 11.839 66.120 -49.447 1.00 18.49 92 GLN A CA 1
ATOM 568 C C . GLN A 1 96 ? 12.988 65.115 -49.637 1.00 18.04 92 GLN A C 1
ATOM 569 O O . GLN A 1 96 ? 14.150 65.507 -49.739 1.00 17.69 92 GLN A O 1
ATOM 575 N N . VAL A 1 97 ? 12.676 63.829 -49.701 1.00 17.19 93 VAL A N 1
ATOM 576 C CA . VAL A 1 97 ? 13.736 62.822 -49.716 1.00 16.98 93 VAL A CA 1
ATOM 577 C C . VAL A 1 97 ? 14.547 62.879 -51.011 1.00 17.30 93 VAL A C 1
ATOM 578 O O . VAL A 1 97 ? 15.700 62.493 -51.028 1.00 17.38 93 VAL A O 1
ATOM 582 N N . ALA A 1 98 ? 13.963 63.401 -52.082 1.00 18.40 94 ALA A N 1
ATOM 583 C CA . ALA A 1 98 ? 14.710 63.530 -53.343 1.00 18.98 94 ALA A CA 1
ATOM 584 C C . ALA A 1 98 ? 15.666 64.741 -53.337 1.00 19.28 94 ALA A C 1
ATOM 585 O O . ALA A 1 98 ? 16.584 64.798 -54.145 1.00 20.44 94 ALA A O 1
ATOM 587 N N . ALA A 1 99 ? 15.445 65.695 -52.426 1.00 18.87 95 ALA A N 1
ATOM 588 C CA . ALA A 1 99 ? 16.258 66.912 -52.347 1.00 17.92 95 ALA A CA 1
ATOM 589 C C . ALA A 1 99 ? 17.456 66.718 -51.400 1.00 17.04 95 ALA A C 1
ATOM 590 O O . ALA A 1 99 ? 18.603 66.918 -51.788 1.00 16.10 95 ALA A O 1
ATOM 592 N N . PHE A 1 100 ? 17.181 66.356 -50.155 1.00 16.22 96 PHE A N 1
ATOM 593 C CA . PHE A 1 100 ? 18.226 65.981 -49.215 1.00 15.80 96 PHE A CA 1
ATOM 594 C C . PHE A 1 100 ? 17.654 65.197 -48.021 1.00 15.72 96 PHE A C 1
ATOM 595 O O . PHE A 1 100 ? 16.520 65.386 -47.620 1.00 15.65 96 PHE A O 1
ATOM 603 N N . THR A 1 101 ? 18.442 64.278 -47.494 1.00 15.53 97 THR A N 1
ATOM 604 C CA . THR A 1 101 ? 18.008 63.474 -46.386 1.00 15.43 97 THR A CA 1
ATOM 605 C C . THR A 1 101 ? 18.445 64.008 -45.048 1.00 14.71 97 THR A C 1
ATOM 606 O O . THR A 1 101 ? 17.780 63.745 -44.061 1.00 14.62 97 THR A O 1
ATOM 610 N N . HIS A 1 102 ? 19.561 64.740 -45.008 1.00 14.96 98 HIS A N 1
ATOM 611 C CA . HIS A 1 102 ? 20.170 65.176 -43.727 1.00 13.97 98 HIS A CA 1
ATOM 612 C C . HIS A 1 102 ? 21.329 66.108 -43.963 1.00 14.09 98 HIS A C 1
ATOM 613 O O . HIS A 1 102 ? 22.158 65.867 -44.853 1.00 14.82 98 HIS A O 1
ATOM 620 N N . THR A 1 103 ? 21.410 67.158 -43.152 1.00 13.96 99 THR A N 1
ATOM 621 C CA . THR A 1 103 ? 22.567 68.042 -43.151 1.00 14.12 99 THR A CA 1
ATOM 622 C C . THR A 1 103 ? 23.216 68.237 -41.772 1.00 13.97 99 THR A C 1
ATOM 623 O O . THR A 1 103 ? 24.355 68.735 -41.701 1.00 13.49 99 THR A O 1
ATOM 627 N N . CYS A 1 104 ? 22.512 67.833 -40.705 1.00 13.23 100 CYS A N 1
ATOM 628 C CA . CYS A 1 104 ? 22.728 68.326 -39.351 1.00 13.76 100 CYS A CA 1
ATOM 629 C C . CYS A 1 104 ? 22.457 69.856 -39.269 1.00 13.16 100 CYS A C 1
ATOM 630 O O . CYS A 1 104 ? 23.302 70.664 -39.710 1.00 12.81 100 CYS A O 1
ATOM 633 N N . PHE A 1 105 ? 21.325 70.236 -38.668 1.00 12.89 101 PHE A N 1
ATOM 634 C CA . PHE A 1 105 ? 20.853 71.625 -38.734 1.00 13.61 101 PHE A CA 1
ATOM 635 C C . PHE A 1 105 ? 21.874 72.578 -38.167 1.00 14.18 101 PHE A C 1
ATOM 636 O O . PHE A 1 105 ? 21.982 73.709 -38.623 1.00 14.90 101 PHE A O 1
ATOM 644 N N . MET A 1 106 ? 22.647 72.089 -37.205 1.00 14.69 102 MET A N 1
ATOM 645 C CA . MET A 1 106 ? 23.690 72.858 -36.547 1.00 16.03 102 MET A CA 1
ATOM 646 C C . MET A 1 106 ? 24.976 73.013 -37.367 1.00 15.51 102 MET A C 1
ATOM 647 O O . MET A 1 106 ? 25.857 73.807 -37.001 1.00 16.64 102 MET A O 1
ATOM 652 N N . VAL A 1 107 ? 25.118 72.249 -38.440 1.00 14.77 103 VAL A N 1
ATOM 653 C CA . VAL A 1 107 ? 26.266 72.423 -39.331 1.00 14.64 103 VAL A CA 1
ATOM 654 C C . VAL A 1 107 ? 25.825 73.358 -40.421 1.00 14.03 103 VAL A C 1
ATOM 655 O O . VAL A 1 107 ? 26.314 74.476 -40.477 1.00 13.92 103 VAL A O 1
ATOM 659 N N . THR A 1 108 ? 24.879 72.916 -41.245 1.00 12.83 104 THR A N 1
ATOM 660 C CA . THR A 1 108 ? 24.276 73.788 -42.216 1.00 13.52 104 THR A CA 1
ATOM 661 C C . THR A 1 108 ? 22.766 73.693 -42.128 1.00 13.63 104 THR A C 1
ATOM 662 O O . THR A 1 108 ? 22.201 72.610 -42.272 1.00 14.15 104 THR A O 1
ATOM 666 N N . PRO A 1 109 ? 22.107 74.832 -41.903 1.00 13.97 105 PRO A N 1
ATOM 667 C CA . PRO A 1 109 ? 20.697 74.744 -41.592 1.00 14.73 105 PRO A CA 1
ATOM 668 C C . PRO A 1 109 ? 19.827 74.675 -42.843 1.00 15.60 105 PRO A C 1
ATOM 669 O O . PRO A 1 109 ? 20.342 74.567 -43.949 1.00 15.38 105 PRO A O 1
ATOM 673 N N . TYR A 1 110 ? 18.511 74.643 -42.636 1.00 15.84 106 TYR A N 1
ATOM 674 C CA . TYR A 1 110 ? 17.560 74.504 -43.710 1.00 16.79 106 TYR A CA 1
ATOM 675 C C . TYR A 1 110 ? 16.215 75.058 -43.239 1.00 16.92 106 TYR A C 1
ATOM 676 O O . TYR A 1 110 ? 15.893 75.067 -42.031 1.00 16.95 106 TYR A O 1
ATOM 685 N N . GLU A 1 111 ? 15.431 75.487 -44.200 1.00 17.05 107 GLU A N 1
ATOM 686 C CA . GLU A 1 111 ? 14.208 76.245 -43.916 1.00 18.63 107 GLU A CA 1
ATOM 687 C C . GLU A 1 111 ? 13.118 75.434 -43.211 1.00 18.17 107 GLU A C 1
ATOM 688 O O . GLU A 1 111 ? 12.426 75.966 -42.348 1.00 18.76 107 GLU A O 1
ATOM 694 N N . GLY A 1 112 ? 13.001 74.146 -43.533 1.00 18.59 108 GLY A N 1
ATOM 695 C CA . GLY A 1 112 ? 12.001 73.290 -42.895 1.00 17.86 108 GLY A CA 1
ATOM 696 C C . GLY A 1 112 ? 12.017 73.373 -41.374 1.00 16.96 108 GLY A C 1
ATOM 697 O O . GLY A 1 112 ? 10.964 73.499 -40.753 1.00 16.79 108 GLY A O 1
ATOM 698 N N . TYR A 1 113 ? 13.209 73.286 -40.778 1.00 16.36 109 TYR A N 1
ATOM 699 C CA . TYR A 1 113 ? 13.388 73.372 -39.301 1.00 15.60 109 TYR A CA 1
ATOM 700 C C . TYR A 1 113 ? 12.778 74.695 -38.814 1.00 16.00 109 TYR A C 1
ATOM 701 O O . TYR A 1 113 ? 11.978 74.732 -37.843 1.00 16.28 109 TYR A O 1
ATOM 710 N N . VAL A 1 114 ? 13.147 75.779 -39.488 1.00 16.20 110 VAL A N 1
ATOM 711 C CA . VAL A 1 114 ? 12.725 77.131 -39.096 1.00 15.95 110 VAL A CA 1
ATOM 712 C C . VAL A 1 114 ? 11.192 77.308 -39.192 1.00 16.04 110 VAL A C 1
ATOM 713 O O . VAL A 1 114 ? 10.567 77.858 -38.281 1.00 15.16 110 VAL A O 1
ATOM 717 N N . LYS A 1 115 ? 10.589 76.788 -40.263 1.00 16.28 111 LYS A N 1
ATOM 718 C CA . LYS A 1 115 ? 9.106 76.810 -40.412 1.00 17.17 111 LYS A CA 1
ATOM 719 C C . LYS A 1 115 ? 8.332 75.991 -39.379 1.00 15.82 111 LYS A C 1
ATOM 720 O O . LYS A 1 115 ? 7.278 76.391 -38.941 1.00 15.41 111 LYS A O 1
ATOM 726 N N . VAL A 1 116 ? 8.839 74.824 -39.031 1.00 15.22 112 VAL A N 1
ATOM 727 C CA . VAL A 1 116 ? 8.249 74.054 -37.950 1.00 14.67 112 VAL A CA 1
ATOM 728 C C . VAL A 1 116 ? 8.310 74.856 -36.635 1.00 13.77 112 VAL A C 1
ATOM 729 O O . VAL A 1 116 ? 7.308 74.999 -35.948 1.00 14.63 112 VAL A O 1
ATOM 733 N N . ALA A 1 117 ? 9.456 75.432 -36.327 1.00 13.91 113 ALA A N 1
ATOM 734 C CA . ALA A 1 117 ? 9.603 76.282 -35.131 1.00 14.18 113 ALA A CA 1
ATOM 735 C C . ALA A 1 117 ? 8.609 77.451 -35.118 1.00 14.86 113 ALA A C 1
ATOM 736 O O . ALA A 1 117 ? 8.051 77.741 -34.058 1.00 13.95 113 ALA A O 1
ATOM 738 N N . GLU A 1 118 ? 8.397 78.093 -36.282 1.00 16.03 114 GLU A N 1
ATOM 739 C CA . GLU A 1 118 ? 7.456 79.234 -36.403 1.00 16.82 114 GLU A CA 1
ATOM 740 C C . GLU A 1 118 ? 6.037 78.810 -36.130 1.00 16.63 114 GLU A C 1
ATOM 741 O O . GLU A 1 118 ? 5.313 79.472 -35.420 1.00 17.97 114 GLU A O 1
ATOM 747 N N . HIS A 1 119 ? 5.629 77.689 -36.694 1.00 17.42 115 HIS A N 1
ATOM 748 C CA . HIS A 1 119 ? 4.287 77.184 -36.496 1.00 17.91 115 HIS A CA 1
ATOM 749 C C . HIS A 1 119 ? 4.053 76.753 -35.059 1.00 17.10 115 HIS A C 1
ATOM 750 O O . HIS A 1 119 ? 3.014 77.005 -34.497 1.00 17.22 115 HIS A O 1
ATOM 757 N N . LEU A 1 120 ? 5.017 76.083 -34.457 1.00 17.27 116 LEU A N 1
ATOM 758 C CA . LEU A 1 120 ? 4.897 75.700 -33.049 1.00 17.20 116 LEU A CA 1
ATOM 759 C C . LEU A 1 120 ? 4.749 76.939 -32.157 1.00 17.53 116 LEU A C 1
ATOM 760 O O . LEU A 1 120 ? 3.792 77.024 -31.347 1.00 18.22 116 LEU A O 1
ATOM 765 N N . ASN A 1 121 ? 5.664 77.898 -32.322 1.00 17.55 117 ASN A N 1
ATOM 766 C CA . ASN A 1 121 ? 5.621 79.164 -31.568 1.00 17.90 117 ASN A CA 1
ATOM 767 C C . ASN A 1 121 ? 4.256 79.832 -31.710 1.00 19.01 117 ASN A C 1
ATOM 768 O O . ASN A 1 121 ? 3.663 80.228 -30.727 1.00 18.59 117 ASN A O 1
ATOM 773 N N . ARG A 1 122 ? 3.750 79.894 -32.934 1.00 20.08 118 ARG A N 1
ATOM 774 C CA . ARG A 1 122 ? 2.420 80.423 -33.218 1.00 21.64 118 ARG A CA 1
ATOM 775 C C . ARG A 1 122 ? 1.240 79.662 -32.571 1.00 20.81 118 ARG A C 1
ATOM 776 O O . ARG A 1 122 ? 0.306 80.284 -32.082 1.00 20.59 118 ARG A O 1
ATOM 784 N N . LEU A 1 123 ? 1.276 78.329 -32.583 1.00 20.46 119 LEU A N 1
ATOM 785 C CA . LEU A 1 123 ? 0.078 77.506 -32.327 1.00 19.47 119 LEU A CA 1
ATOM 786 C C . LEU A 1 123 ? -0.091 77.019 -30.893 1.00 19.31 119 LEU A C 1
ATOM 787 O O . LEU A 1 123 ? -1.211 76.754 -30.441 1.00 18.15 119 LEU A O 1
ATOM 792 N N . THR A 1 124 ? 1.018 76.850 -30.194 1.00 18.50 120 THR A N 1
ATOM 793 C CA . THR A 1 124 ? 0.969 76.461 -28.795 1.00 18.49 120 THR A CA 1
ATOM 794 C C . THR A 1 124 ? 0.307 77.568 -27.973 1.00 19.70 120 THR A C 1
ATOM 795 O O . THR A 1 124 ? 0.153 78.703 -28.459 1.00 21.04 120 THR A O 1
ATOM 799 N N . PRO A 1 125 ? -0.071 77.267 -26.714 1.00 19.98 121 PRO A N 1
ATOM 800 C CA . PRO A 1 125 ? -0.808 78.265 -25.920 1.00 20.62 121 PRO A CA 1
ATOM 801 C C . PRO A 1 125 ? -0.047 79.551 -25.575 1.00 21.57 121 PRO A C 1
ATOM 802 O O . PRO A 1 125 ? 1.173 79.538 -25.457 1.00 20.90 121 PRO A O 1
ATOM 806 N N . GLY A 1 126 ? -0.794 80.649 -25.399 1.00 23.01 122 GLY A N 1
ATOM 807 C CA . GLY A 1 126 ? -0.266 81.906 -24.865 1.00 24.09 122 GLY A CA 1
ATOM 808 C C . GLY A 1 126 ? 0.118 82.872 -25.966 1.00 25.51 122 GLY A C 1
ATOM 809 O O . GLY A 1 126 ? 0.491 82.445 -27.069 1.00 25.74 122 GLY A O 1
ATOM 810 N N . ASP A 1 127 ? 0.037 84.170 -25.675 1.00 26.56 123 ASP A N 1
ATOM 811 C CA . ASP A 1 127 ? 0.350 85.222 -26.672 1.00 28.21 123 ASP A CA 1
ATOM 812 C C . ASP A 1 127 ? 1.825 85.630 -26.688 1.00 27.40 123 ASP A C 1
ATOM 813 O O . ASP A 1 127 ? 2.294 86.220 -27.654 1.00 27.80 123 ASP A O 1
ATOM 818 N N . HIS A 1 128 ? 2.536 85.330 -25.601 1.00 26.21 124 HIS A N 1
ATOM 819 C CA . HIS A 1 128 ? 3.892 85.792 -25.399 1.00 25.20 124 HIS A CA 1
ATOM 820 C C . HIS A 1 128 ? 4.864 85.326 -26.480 1.00 24.68 124 HIS A C 1
ATOM 821 O O . HIS A 1 128 ? 4.585 84.396 -27.236 1.00 24.16 124 HIS A O 1
ATOM 828 N N . GLU A 1 129 ? 6.030 85.961 -26.498 1.00 23.50 125 GLU A N 1
ATOM 829 C CA . GLU A 1 129 ? 7.100 85.570 -27.380 1.00 23.23 125 GLU A CA 1
ATOM 830 C C . GLU A 1 129 ? 7.663 84.199 -26.998 1.00 21.78 125 GLU A C 1
ATOM 831 O O . GLU A 1 129 ? 7.981 83.947 -25.828 1.00 20.00 125 GLU A O 1
ATOM 837 N N . LYS A 1 130 ? 7.833 83.359 -28.023 1.00 20.74 126 LYS A N 1
ATOM 838 C CA . LYS A 1 130 ? 8.210 81.963 -27.858 1.00 19.90 126 LYS A CA 1
ATOM 839 C C . LYS A 1 130 ? 9.391 81.569 -28.759 1.00 19.20 126 LYS A C 1
ATOM 840 O O . LYS A 1 130 ? 9.668 82.250 -29.752 1.00 19.28 126 LYS A O 1
ATOM 846 N N . ARG A 1 131 ? 10.129 80.524 -28.365 1.00 17.71 127 ARG A N 1
ATOM 847 C CA . ARG A 1 131 ? 11.190 79.931 -29.211 1.00 16.66 127 ARG A CA 1
ATOM 848 C C . ARG A 1 131 ? 11.070 78.411 -29.148 1.00 15.42 127 ARG A C 1
ATOM 849 O O . ARG A 1 131 ? 10.559 77.880 -28.173 1.00 14.36 127 ARG A O 1
ATOM 857 N N . THR A 1 132 ? 11.557 77.720 -30.178 1.00 14.78 128 THR A N 1
ATOM 858 C CA . THR A 1 132 ? 11.484 76.257 -30.236 1.00 13.85 128 THR A CA 1
ATOM 859 C C . THR A 1 132 ? 12.826 75.650 -30.571 1.00 13.77 128 THR A C 1
ATOM 860 O O . THR A 1 132 ? 13.672 76.284 -31.212 1.00 15.04 128 THR A O 1
ATOM 864 N N . ALA A 1 133 ? 13.008 74.406 -30.150 1.00 12.61 129 ALA A N 1
ATOM 865 C CA . ALA A 1 133 ? 14.153 73.598 -30.533 1.00 11.95 129 ALA A CA 1
ATOM 866 C C . ALA A 1 133 ? 13.607 72.195 -30.881 1.00 11.49 129 ALA A C 1
ATOM 867 O O . ALA A 1 133 ? 12.703 71.709 -30.238 1.00 11.82 129 ALA A O 1
ATOM 869 N N . LEU A 1 134 ? 14.145 71.549 -31.906 1.00 11.58 130 LEU A N 1
ATOM 870 C CA . LEU A 1 134 ? 13.610 70.263 -32.371 1.00 11.41 130 LEU A CA 1
ATOM 871 C C . LEU A 1 134 ? 14.576 69.125 -32.056 1.00 11.73 130 LEU A C 1
ATOM 872 O O . LEU A 1 134 ? 15.782 69.327 -32.082 1.00 11.93 130 LEU A O 1
ATOM 877 N N . PHE A 1 135 ? 14.046 67.936 -31.779 1.00 11.61 131 PHE A N 1
ATOM 878 C CA . PHE A 1 135 ? 14.850 66.744 -31.522 1.00 11.84 131 PHE A CA 1
ATOM 879 C C . PHE A 1 135 ? 14.203 65.530 -32.208 1.00 12.93 131 PHE A C 1
ATOM 880 O O . PHE A 1 135 ? 13.314 65.701 -33.048 1.00 13.94 131 PHE A O 1
ATOM 888 N N . ASN A 1 136 ? 14.586 64.316 -31.836 1.00 13.65 132 ASN A N 1
ATOM 889 C CA . ASN A 1 136 ? 13.997 63.116 -32.452 1.00 15.75 132 ASN A CA 1
ATOM 890 C C . ASN A 1 136 ? 12.858 62.495 -31.636 1.00 15.78 132 ASN A C 1
ATOM 891 O O . ASN A 1 136 ? 11.773 62.310 -32.145 1.00 17.81 132 ASN A O 1
ATOM 896 N N . SER A 1 137 ? 13.079 62.216 -30.360 1.00 16.08 133 SER A N 1
ATOM 897 C CA . SER A 1 137 ? 12.099 61.471 -29.575 1.00 15.29 133 SER A CA 1
ATOM 898 C C . SER A 1 137 ? 11.519 62.278 -28.442 1.00 14.82 133 SER A C 1
ATOM 899 O O . SER A 1 137 ? 12.071 63.286 -28.033 1.00 14.41 133 SER A O 1
ATOM 902 N N . GLY A 1 138 ? 10.371 61.830 -27.956 1.00 14.05 134 GLY A N 1
ATOM 903 C CA . GLY A 1 138 ? 9.794 62.361 -26.739 1.00 14.28 134 GLY A CA 1
ATOM 904 C C . GLY A 1 138 ? 10.812 62.416 -25.615 1.00 13.61 134 GLY A C 1
ATOM 905 O O . GLY A 1 138 ? 11.125 63.482 -25.130 1.00 13.55 134 GLY A O 1
ATOM 906 N N . ALA A 1 139 ? 11.368 61.270 -25.242 1.00 13.65 135 ALA A N 1
ATOM 907 C CA . ALA A 1 139 ? 12.365 61.219 -24.179 1.00 13.01 135 ALA A CA 1
ATOM 908 C C . ALA A 1 139 ? 13.367 62.358 -24.369 1.00 12.50 135 ALA A C 1
ATOM 909 O O . ALA A 1 139 ? 13.669 63.067 -23.421 1.00 11.55 135 ALA A O 1
ATOM 911 N N . GLU A 1 140 ? 13.882 62.521 -25.584 1.00 12.54 136 GLU A N 1
ATOM 912 C CA . GLU A 1 140 ? 14.865 63.582 -25.824 1.00 12.60 136 GLU A CA 1
ATOM 913 C C . GLU A 1 140 ? 14.316 64.982 -25.642 1.00 11.09 136 GLU A C 1
ATOM 914 O O . GLU A 1 140 ? 15.034 65.899 -25.204 1.00 11.64 136 GLU A O 1
ATOM 920 N N . ALA A 1 141 ? 13.064 65.182 -26.007 1.00 11.68 137 ALA A N 1
ATOM 921 C CA . ALA A 1 141 ? 12.471 66.520 -25.851 1.00 11.82 137 ALA A CA 1
ATOM 922 C C . ALA A 1 141 ? 12.307 66.826 -24.335 1.00 11.74 137 ALA A C 1
ATOM 923 O O . ALA A 1 141 ? 12.706 67.880 -23.870 1.00 9.69 137 ALA A O 1
ATOM 925 N N . VAL A 1 142 ? 11.810 65.859 -23.566 1.00 12.22 138 VAL A N 1
ATOM 926 C CA . VAL A 1 142 ? 11.729 66.015 -22.079 1.00 11.45 138 VAL A CA 1
ATOM 927 C C . VAL A 1 142 ? 13.108 66.342 -21.484 1.00 12.45 138 VAL A C 1
ATOM 928 O O . VAL A 1 142 ? 13.253 67.354 -20.789 1.00 12.07 138 VAL A O 1
ATOM 932 N N . GLU A 1 143 ? 14.126 65.534 -21.807 1.00 12.44 139 GLU A N 1
ATOM 933 C CA . GLU A 1 143 ? 15.498 65.808 -21.347 1.00 12.82 139 GLU A CA 1
ATOM 934 C C . GLU A 1 143 ? 15.873 67.262 -21.614 1.00 12.17 139 GLU A C 1
ATOM 935 O O . GLU A 1 143 ? 16.434 67.956 -20.772 1.00 13.12 139 GLU A O 1
ATOM 941 N N . ASN A 1 144 ? 15.551 67.717 -22.797 1.00 12.17 140 ASN A N 1
ATOM 942 C CA . ASN A 1 144 ? 15.910 69.065 -23.222 1.00 12.12 140 ASN A CA 1
ATOM 943 C C . ASN A 1 144 ? 15.103 70.129 -22.472 1.00 10.62 140 ASN A C 1
ATOM 944 O O . ASN A 1 144 ? 15.624 71.211 -22.193 1.00 10.59 140 ASN A O 1
ATOM 949 N N . ALA A 1 145 ? 13.854 69.821 -22.143 1.00 9.92 141 ALA A N 1
ATOM 950 C CA . ALA A 1 145 ? 13.032 70.725 -21.318 1.00 10.18 141 ALA A CA 1
ATOM 951 C C . ALA A 1 145 ? 13.670 70.933 -19.951 1.00 10.62 141 ALA A C 1
ATOM 952 O O . ALA A 1 145 ? 13.722 72.072 -19.444 1.00 11.17 141 ALA A O 1
ATOM 954 N N . VAL A 1 146 ? 14.151 69.842 -19.361 1.00 10.71 142 VAL A N 1
ATOM 955 C CA . VAL A 1 146 ? 14.845 69.897 -18.059 1.00 12.00 142 VAL A CA 1
ATOM 956 C C . VAL A 1 146 ? 16.149 70.692 -18.147 1.00 12.48 142 VAL A C 1
ATOM 957 O O . VAL A 1 146 ? 16.465 71.470 -17.232 1.00 12.18 142 VAL A O 1
ATOM 961 N N . LYS A 1 147 ? 16.914 70.446 -19.210 1.00 12.80 143 LYS A N 1
ATOM 962 C CA . LYS A 1 147 ? 18.165 71.194 -19.504 1.00 13.81 143 LYS A CA 1
ATOM 963 C C . LYS A 1 147 ? 17.928 72.709 -19.672 1.00 13.55 143 LYS A C 1
ATOM 964 O O . LYS A 1 147 ? 18.711 73.512 -19.198 1.00 14.87 143 LYS A O 1
ATOM 970 N N . ILE A 1 148 ? 16.874 73.073 -20.382 1.00 13.34 144 ILE A N 1
ATOM 971 C CA . ILE A 1 148 ? 16.509 74.469 -20.554 1.00 13.28 144 ILE A CA 1
ATOM 972 C C . ILE A 1 148 ? 16.171 75.103 -19.172 1.00 13.52 144 ILE A C 1
ATOM 973 O O . ILE A 1 148 ? 16.640 76.192 -18.838 1.00 13.56 144 ILE A O 1
ATOM 978 N N . ALA A 1 149 ? 15.401 74.399 -18.350 1.00 13.16 145 ALA A N 1
ATOM 979 C CA . ALA A 1 149 ? 14.947 74.946 -17.063 1.00 12.54 145 ALA A CA 1
ATOM 980 C C . ALA A 1 149 ? 16.070 75.112 -16.052 1.00 12.87 145 ALA A C 1
ATOM 981 O O . ALA A 1 149 ? 16.209 76.162 -15.425 1.00 13.30 145 ALA A O 1
ATOM 983 N N . ARG A 1 150 ? 16.930 74.116 -15.932 1.00 13.37 146 ARG A N 1
ATOM 984 C CA . ARG A 1 150 ? 18.105 74.222 -15.069 1.00 13.89 146 ARG A CA 1
ATOM 985 C C . ARG A 1 150 ? 19.035 75.373 -15.496 1.00 14.62 146 ARG A C 1
ATOM 986 O O . ARG A 1 150 ? 19.557 76.115 -14.649 1.00 14.45 146 ARG A O 1
ATOM 994 N N . ALA A 1 151 ? 19.212 75.533 -16.807 1.00 13.82 147 ALA A N 1
ATOM 995 C CA . ALA A 1 151 ? 20.080 76.555 -17.343 1.00 14.37 147 ALA A CA 1
ATOM 996 C C . ALA A 1 151 ? 19.534 77.975 -17.124 1.00 14.44 147 ALA A C 1
ATOM 997 O O . ALA A 1 151 ? 20.255 78.900 -16.742 1.00 14.74 147 ALA A O 1
ATOM 999 N N . TYR A 1 152 ? 18.253 78.156 -17.402 1.00 14.14 148 TYR A N 1
ATOM 1000 C CA . TYR A 1 152 ? 17.602 79.431 -17.134 1.00 14.01 148 TYR A CA 1
ATOM 1001 C C . TYR A 1 152 ? 17.554 79.765 -15.638 1.00 13.84 148 TYR A C 1
ATOM 1002 O O . TYR A 1 152 ? 17.860 80.864 -15.256 1.00 13.87 148 TYR A O 1
ATOM 1011 N N . THR A 1 153 ? 17.123 78.829 -14.805 1.00 13.43 149 THR A N 1
ATOM 1012 C CA . THR A 1 153 ? 16.866 79.109 -13.363 1.00 13.33 149 THR A CA 1
ATOM 1013 C C . THR A 1 153 ? 18.115 78.977 -12.516 1.00 13.65 149 THR A C 1
ATOM 1014 O O . THR A 1 153 ? 18.189 79.548 -11.457 1.00 13.49 149 THR A O 1
ATOM 1018 N N . ARG A 1 154 ? 19.106 78.230 -13.018 1.00 15.99 150 ARG A N 1
ATOM 1019 C CA . ARG A 1 154 ? 20.337 77.863 -12.289 1.00 17.09 150 ARG A CA 1
ATOM 1020 C C . ARG A 1 154 ? 19.997 77.132 -10.990 1.00 17.21 150 ARG A C 1
ATOM 1021 O O . ARG A 1 154 ? 20.733 77.224 -9.998 1.00 16.48 150 ARG A O 1
ATOM 1029 N N . ARG A 1 155 ? 18.900 76.364 -11.046 1.00 16.00 151 ARG A N 1
ATOM 1030 C CA . ARG A 1 155 ? 18.445 75.515 -9.953 1.00 14.95 151 ARG A CA 1
ATOM 1031 C C . ARG A 1 155 ? 18.507 74.017 -10.391 1.00 13.65 151 ARG A C 1
ATOM 1032 O O . ARG A 1 155 ? 18.566 73.665 -11.606 1.00 11.70 151 ARG A O 1
ATOM 1040 N N . GLN A 1 156 ? 18.469 73.139 -9.404 1.00 13.05 152 GLN A N 1
ATOM 1041 C CA . GLN A 1 156 ? 18.718 71.718 -9.633 1.00 13.29 152 GLN A CA 1
ATOM 1042 C C . GLN A 1 156 ? 17.476 70.839 -9.739 1.00 12.87 152 GLN A C 1
ATOM 1043 O O . GLN A 1 156 ? 17.401 69.978 -10.631 1.00 12.99 152 GLN A O 1
ATOM 1049 N N . ALA A 1 157 ? 16.540 71.004 -8.811 1.00 12.07 153 ALA A N 1
ATOM 1050 C CA . ALA A 1 157 ? 15.425 70.056 -8.647 1.00 11.92 153 ALA A CA 1
ATOM 1051 C C . ALA A 1 157 ? 14.367 70.033 -9.775 1.00 11.14 153 ALA A C 1
ATOM 1052 O O . ALA A 1 157 ? 13.984 71.063 -10.322 1.00 9.84 153 ALA A O 1
ATOM 1054 N N . VAL A 1 158 ? 13.937 68.820 -10.106 1.00 11.39 154 VAL A N 1
ATOM 1055 C CA . VAL A 1 158 ? 12.845 68.550 -11.027 1.00 11.13 154 VAL A CA 1
ATOM 1056 C C . VAL A 1 158 ? 11.774 67.794 -10.261 1.00 11.57 154 VAL A C 1
ATOM 1057 O O . VAL A 1 158 ? 12.064 66.772 -9.641 1.00 12.68 154 VAL A O 1
ATOM 1061 N N . VAL A 1 159 ? 10.558 68.339 -10.273 1.00 11.74 155 VAL A N 1
ATOM 1062 C CA . VAL A 1 159 ? 9.422 67.765 -9.607 1.00 11.37 155 VAL A CA 1
ATOM 1063 C C . VAL A 1 159 ? 8.533 67.036 -10.660 1.00 11.60 155 VAL A C 1
ATOM 1064 O O . VAL A 1 159 ? 8.128 67.593 -11.689 1.00 10.84 155 VAL A O 1
ATOM 1068 N N . VAL A 1 160 ? 8.217 65.784 -10.360 1.00 11.78 156 VAL A N 1
ATOM 1069 C CA . VAL A 1 160 ? 7.405 64.959 -11.220 1.00 11.09 156 VAL A CA 1
ATOM 1070 C C . VAL A 1 160 ? 6.313 64.348 -10.362 1.00 10.88 156 VAL A C 1
ATOM 1071 O O . VAL A 1 160 ? 6.292 64.538 -9.151 1.00 10.02 156 VAL A O 1
ATOM 1075 N N . PHE A 1 161 ? 5.392 63.646 -11.002 1.00 10.61 157 PHE A N 1
ATOM 1076 C CA . PHE A 1 161 ? 4.216 63.132 -10.314 1.00 10.50 157 PHE A CA 1
ATOM 1077 C C . PHE A 1 161 ? 4.049 61.616 -10.325 1.00 10.94 157 PHE A C 1
ATOM 1078 O O . PHE A 1 161 ? 4.605 60.907 -11.145 1.00 10.29 157 PHE A O 1
ATOM 1086 N N . ASP A 1 162 ? 3.300 61.135 -9.348 1.00 11.89 158 ASP A N 1
ATOM 1087 C CA . ASP A 1 162 ? 2.723 59.801 -9.384 1.00 12.87 158 ASP A CA 1
ATOM 1088 C C . ASP A 1 162 ? 2.038 59.609 -10.725 1.00 12.63 158 ASP A C 1
ATOM 1089 O O . ASP A 1 162 ? 1.550 60.577 -11.330 1.00 13.40 158 ASP A O 1
ATOM 1094 N N . HIS A 1 163 ? 2.040 58.359 -11.174 1.00 11.89 159 HIS A N 1
ATOM 1095 C CA . HIS A 1 163 ? 1.496 57.918 -12.454 1.00 12.64 159 HIS A CA 1
ATOM 1096 C C . HIS A 1 163 ? 2.180 58.519 -13.695 1.00 11.99 159 HIS A C 1
ATOM 1097 O O . HIS A 1 163 ? 1.709 58.352 -14.814 1.00 13.09 159 HIS A O 1
ATOM 1104 N N . ALA A 1 164 ? 3.332 59.163 -13.524 1.00 12.75 160 ALA A N 1
ATOM 1105 C CA . ALA A 1 164 ? 3.964 59.866 -14.655 1.00 12.13 160 ALA A CA 1
ATOM 1106 C C . ALA A 1 164 ? 4.726 58.887 -15.503 1.00 13.09 160 ALA A C 1
ATOM 1107 O O . ALA A 1 164 ? 5.287 57.915 -14.988 1.00 12.49 160 ALA A O 1
ATOM 1109 N N . TYR A 1 165 ? 4.742 59.156 -16.801 1.00 12.68 161 TYR A N 1
ATOM 1110 C CA . TYR A 1 165 ? 5.616 58.463 -17.726 1.00 14.03 161 TYR A CA 1
ATOM 1111 C C . TYR A 1 165 ? 6.259 59.501 -18.618 1.00 13.33 161 TYR A C 1
ATOM 1112 O O . TYR A 1 165 ? 5.566 60.360 -19.155 1.00 13.18 161 TYR A O 1
ATOM 1121 N N . HIS A 1 166 ? 7.577 59.452 -18.764 1.00 12.49 162 HIS A N 1
ATOM 1122 C CA . HIS A 1 166 ? 8.253 60.464 -19.582 1.00 11.79 162 HIS A CA 1
ATOM 1123 C C . HIS A 1 166 ? 9.276 59.899 -20.547 1.00 11.81 162 HIS A C 1
ATOM 1124 O O . HIS A 1 166 ? 9.884 60.655 -21.286 1.00 12.04 162 HIS A O 1
ATOM 1131 N N . GLY A 1 167 ? 9.560 58.608 -20.510 1.00 11.65 163 GLY A N 1
ATOM 1132 C CA . GLY A 1 167 ? 10.545 58.059 -21.451 1.00 11.55 163 GLY A CA 1
ATOM 1133 C C . GLY A 1 167 ? 11.523 57.035 -20.887 1.00 10.97 163 GLY A C 1
ATOM 1134 O O . GLY A 1 167 ? 11.503 56.733 -19.712 1.00 10.02 163 GLY A O 1
ATOM 1135 N N . ARG A 1 168 ? 12.400 56.530 -21.746 1.00 11.50 164 ARG A N 1
ATOM 1136 C CA . ARG A 1 168 ? 13.317 55.409 -21.366 1.00 12.07 164 ARG A CA 1
ATOM 1137 C C . ARG A 1 168 ? 14.816 55.731 -21.279 1.00 11.60 164 ARG A C 1
ATOM 1138 O O . ARG A 1 168 ? 15.637 54.806 -21.184 1.00 12.32 164 ARG A O 1
ATOM 1146 N N . THR A 1 169 ? 15.181 57.010 -21.269 1.00 10.68 165 THR A N 1
ATOM 1147 C CA . THR A 1 169 ? 16.558 57.398 -20.976 1.00 10.95 165 THR A CA 1
ATOM 1148 C C . THR A 1 169 ? 16.735 57.388 -19.443 1.00 11.31 165 THR A C 1
ATOM 1149 O O . THR A 1 169 ? 15.744 57.323 -18.695 1.00 12.20 165 THR A O 1
ATOM 1153 N N . ASN A 1 170 ? 17.970 57.409 -18.958 1.00 10.60 166 ASN A N 1
ATOM 1154 C CA . ASN A 1 170 ? 18.193 57.425 -17.512 1.00 10.79 166 ASN A CA 1
ATOM 1155 C C . ASN A 1 170 ? 17.364 58.538 -16.794 1.00 10.93 166 ASN A C 1
ATOM 1156 O O . ASN A 1 170 ? 16.606 58.240 -15.891 1.00 12.63 166 ASN A O 1
ATOM 1161 N N . LEU A 1 171 ? 17.534 59.811 -17.159 1.00 10.79 167 LEU A N 1
ATOM 1162 C CA . LEU A 1 171 ? 16.759 60.875 -16.560 1.00 10.66 167 LEU A CA 1
ATOM 1163 C C . LEU A 1 171 ? 15.238 60.668 -16.707 1.00 10.08 167 LEU A C 1
ATOM 1164 O O . LEU A 1 171 ? 14.494 60.829 -15.738 1.00 9.59 167 LEU A O 1
ATOM 1169 N N . THR A 1 172 ? 14.788 60.337 -17.911 1.00 9.39 168 THR A N 1
ATOM 1170 C CA . THR A 1 172 ? 13.320 60.171 -18.120 1.00 10.18 168 THR A CA 1
ATOM 1171 C C . THR A 1 172 ? 12.769 58.961 -17.362 1.00 9.41 168 THR A C 1
ATOM 1172 O O . THR A 1 172 ? 11.631 59.001 -16.882 1.00 8.51 168 THR A O 1
ATOM 1176 N N . MET A 1 173 ? 13.618 57.937 -17.164 1.00 8.90 169 MET A N 1
ATOM 1177 C CA . MET A 1 173 ? 13.270 56.830 -16.263 1.00 9.43 169 MET A CA 1
ATOM 1178 C C . MET A 1 173 ? 13.196 57.286 -14.795 1.00 9.20 169 MET A C 1
ATOM 1179 O O . MET A 1 173 ? 12.295 56.873 -14.060 1.00 8.41 169 MET A O 1
ATOM 1184 N N . ALA A 1 174 ? 14.147 58.120 -14.363 1.00 8.02 170 ALA A N 1
ATOM 1185 C CA . ALA A 1 174 ? 14.038 58.725 -13.030 1.00 8.72 170 ALA A CA 1
ATOM 1186 C C . ALA A 1 174 ? 12.687 59.413 -12.842 1.00 8.46 170 ALA A C 1
ATOM 1187 O O . ALA A 1 174 ? 12.100 59.358 -11.766 1.00 8.37 170 ALA A O 1
ATOM 1189 N N . MET A 1 175 ? 12.234 60.104 -13.886 1.00 8.47 171 MET A N 1
ATOM 1190 C CA . MET A 1 175 ? 11.070 60.964 -13.802 1.00 9.54 171 MET A CA 1
ATOM 1191 C C . MET A 1 175 ? 9.770 60.144 -13.930 1.00 10.14 171 MET A C 1
ATOM 1192 O O . MET A 1 175 ? 8.726 60.601 -13.491 1.00 10.69 171 MET A O 1
ATOM 1197 N N . THR A 1 176 ? 9.868 58.947 -14.511 1.00 9.89 172 THR A N 1
ATOM 1198 C CA . THR A 1 176 ? 8.769 57.988 -14.605 1.00 10.41 172 THR A CA 1
ATOM 1199 C C . THR A 1 176 ? 8.471 57.289 -13.265 1.00 10.59 172 THR A C 1
ATOM 1200 O O . THR A 1 176 ? 9.381 56.963 -12.538 1.00 10.49 172 THR A O 1
ATOM 1204 N N . ALA A 1 177 ? 7.193 57.052 -12.952 1.00 10.37 173 ALA A N 1
ATOM 1205 C CA . ALA A 1 177 ? 6.820 56.546 -11.639 1.00 11.29 173 ALA A CA 1
ATOM 1206 C C . ALA A 1 177 ? 6.970 55.006 -11.494 1.00 11.33 173 ALA A C 1
ATOM 1207 O O . ALA A 1 177 ? 7.435 54.539 -10.458 1.00 11.65 173 ALA A O 1
ATOM 1209 N N . LYS A 1 178 ? 6.637 54.255 -12.536 1.00 11.66 174 LYS A N 1
ATOM 1210 C CA . LYS A 1 178 ? 6.464 52.801 -12.425 1.00 12.51 174 LYS A CA 1
ATOM 1211 C C . LYS A 1 178 ? 7.748 52.034 -12.713 1.00 12.76 174 LYS A C 1
ATOM 1212 O O . LYS A 1 178 ? 8.341 52.161 -13.781 1.00 11.77 174 LYS A O 1
ATOM 1218 N N . ASN A 1 179 ? 8.139 51.216 -11.746 1.00 13.84 175 ASN A N 1
ATOM 1219 C CA . ASN A 1 179 ? 9.375 50.464 -11.834 1.00 14.81 175 ASN A CA 1
ATOM 1220 C C . ASN A 1 179 ? 9.313 49.380 -12.900 1.00 15.31 175 ASN A C 1
ATOM 1221 O O . ASN A 1 179 ? 10.239 49.263 -13.694 1.00 15.85 175 ASN A O 1
ATOM 1226 N N . GLN A 1 180 ? 8.219 48.611 -12.910 1.00 16.33 176 GLN A N 1
ATOM 1227 C CA . GLN A 1 180 ? 8.081 47.414 -13.756 1.00 17.46 176 GLN A CA 1
ATOM 1228 C C . GLN A 1 180 ? 7.319 47.743 -15.031 1.00 16.40 176 GLN A C 1
ATOM 1229 O O . GLN A 1 180 ? 6.214 48.237 -14.966 1.00 15.98 176 GLN A O 1
ATOM 1235 N N . PRO A 1 181 ? 7.922 47.518 -16.191 1.00 15.46 177 PRO A N 1
ATOM 1236 C CA . PRO A 1 181 ? 9.293 47.118 -16.463 1.00 15.62 177 PRO A CA 1
ATOM 1237 C C . PRO A 1 181 ? 10.207 48.300 -16.909 1.00 15.16 177 PRO A C 1
ATOM 1238 O O . PRO A 1 181 ? 11.326 48.085 -17.405 1.00 14.30 177 PRO A O 1
ATOM 1242 N N . TYR A 1 182 ? 9.743 49.532 -16.724 1.00 14.62 178 TYR A N 1
ATOM 1243 C CA . TYR A 1 182 ? 10.426 50.673 -17.332 1.00 14.79 178 TYR A CA 1
ATOM 1244 C C . TYR A 1 182 ? 11.801 50.950 -16.735 1.00 13.95 178 TYR A C 1
ATOM 1245 O O . TYR A 1 182 ? 12.703 51.384 -17.441 1.00 12.02 178 TYR A O 1
ATOM 1254 N N . LYS A 1 183 ? 11.938 50.709 -15.435 1.00 13.03 179 LYS A N 1
ATOM 1255 C CA . LYS A 1 183 ? 13.115 51.125 -14.687 1.00 13.24 179 LYS A CA 1
ATOM 1256 C C . LYS A 1 183 ? 13.926 49.947 -14.133 1.00 14.00 179 LYS A C 1
ATOM 1257 O O . LYS A 1 183 ? 15.137 50.073 -13.883 1.00 12.31 179 LYS A O 1
ATOM 1263 N N . HIS A 1 184 ? 13.254 48.800 -13.962 1.00 14.00 180 HIS A N 1
ATOM 1264 C CA . HIS A 1 184 ? 13.817 47.672 -13.227 1.00 15.07 180 HIS A CA 1
ATOM 1265 C C . HIS A 1 184 ? 15.210 47.263 -13.709 1.00 14.27 180 HIS A C 1
ATOM 1266 O O . HIS A 1 184 ? 15.379 46.910 -14.845 1.00 15.15 180 HIS A O 1
ATOM 1273 N N . GLY A 1 185 ? 16.201 47.322 -12.847 1.00 14.48 181 GLY A N 1
ATOM 1274 C CA . GLY A 1 185 ? 17.555 46.899 -13.220 1.00 14.80 181 GLY A CA 1
ATOM 1275 C C . GLY A 1 185 ? 18.438 47.859 -14.031 1.00 14.59 181 GLY A C 1
ATOM 1276 O O . GLY A 1 185 ? 19.546 47.509 -14.360 1.00 14.63 181 GLY A O 1
ATOM 1277 N N . PHE A 1 186 ? 17.968 49.069 -14.333 1.00 14.18 182 PHE A N 1
ATOM 1278 C CA . PHE A 1 186 ? 18.672 49.978 -15.212 1.00 13.18 182 PHE A CA 1
ATOM 1279 C C . PHE A 1 186 ? 19.372 51.148 -14.505 1.00 13.24 182 PHE A C 1
ATOM 1280 O O . PHE A 1 186 ? 19.963 51.989 -15.154 1.00 13.87 182 PHE A O 1
ATOM 1288 N N . GLY A 1 187 ? 19.309 51.211 -13.188 1.00 13.17 183 GLY A N 1
ATOM 1289 C CA . GLY A 1 187 ? 19.800 52.370 -12.459 1.00 12.79 183 GLY A CA 1
ATOM 1290 C C . GLY A 1 187 ? 21.241 52.146 -12.011 1.00 12.87 183 GLY A C 1
ATOM 1291 O O . GLY A 1 187 ? 21.858 51.152 -12.406 1.00 13.28 183 GLY A O 1
ATOM 1292 N N . PRO A 1 188 ? 21.777 53.051 -11.173 1.00 11.72 184 PRO A N 1
ATOM 1293 C CA . PRO A 1 188 ? 21.141 54.218 -10.577 1.00 11.29 184 PRO A CA 1
ATOM 1294 C C . PRO A 1 188 ? 20.759 55.361 -11.541 1.00 11.35 184 PRO A C 1
ATOM 1295 O O . PRO A 1 188 ? 21.251 55.465 -12.673 1.00 10.00 184 PRO A O 1
ATOM 1299 N N . PHE A 1 189 ? 19.848 56.194 -11.061 1.00 11.35 185 PHE A N 1
ATOM 1300 C CA . PHE A 1 189 ? 19.157 57.205 -11.861 1.00 11.63 185 PHE A CA 1
ATOM 1301 C C . PHE A 1 189 ? 19.584 58.623 -11.515 1.00 11.65 185 PHE A C 1
ATOM 1302 O O . PHE A 1 189 ? 19.816 58.946 -10.352 1.00 10.34 185 PHE A O 1
ATOM 1310 N N . ALA A 1 190 ? 19.681 59.453 -12.549 1.00 11.54 186 ALA A N 1
ATOM 1311 C CA . ALA A 1 190 ? 19.854 60.907 -12.392 1.00 12.12 186 ALA A CA 1
ATOM 1312 C C . ALA A 1 190 ? 19.067 61.402 -11.170 1.00 12.07 186 ALA A C 1
ATOM 1313 O O . ALA A 1 190 ? 17.882 61.084 -11.062 1.00 12.91 186 ALA A O 1
ATOM 1315 N N . ASN A 1 191 ? 19.712 62.177 -10.287 1.00 11.88 187 ASN A N 1
ATOM 1316 C CA . ASN A 1 191 ? 19.121 62.619 -9.005 1.00 12.21 187 ASN A CA 1
ATOM 1317 C C . ASN A 1 191 ? 18.602 64.066 -9.012 1.00 11.97 187 ASN A C 1
ATOM 1318 O O . ASN A 1 191 ? 18.562 64.694 -10.065 1.00 10.52 187 ASN A O 1
ATOM 1323 N N . GLU A 1 192 ? 18.213 64.558 -7.835 1.00 11.54 188 GLU A N 1
ATOM 1324 C CA . GLU A 1 192 ? 17.499 65.830 -7.669 1.00 12.54 188 GLU A CA 1
ATOM 1325 C C . GLU A 1 192 ? 16.160 65.861 -8.461 1.00 12.74 188 GLU A C 1
ATOM 1326 O O . GLU A 1 192 ? 15.685 66.911 -8.916 1.00 12.52 188 GLU A O 1
ATOM 1332 N N . VAL A 1 193 ? 15.564 64.671 -8.540 1.00 12.80 189 VAL A N 1
ATOM 1333 C CA . VAL A 1 193 ? 14.236 64.409 -9.050 1.00 12.40 189 VAL A CA 1
ATOM 1334 C C . VAL A 1 193 ? 13.324 64.031 -7.857 1.00 11.90 189 VAL A C 1
ATOM 1335 O O . VAL A 1 193 ? 13.579 63.047 -7.156 1.00 10.95 189 VAL A O 1
ATOM 1339 N N . TYR A 1 194 ? 12.253 64.805 -7.646 1.00 12.17 190 TYR A N 1
ATOM 1340 C CA . TYR A 1 194 ? 11.359 64.606 -6.504 1.00 12.16 190 TYR A CA 1
ATOM 1341 C C . TYR A 1 194 ? 9.923 64.368 -6.977 1.00 12.82 190 TYR A C 1
ATOM 1342 O O . TYR A 1 194 ? 9.416 65.063 -7.867 1.00 12.12 190 TYR A O 1
ATOM 1351 N N . ARG A 1 195 ? 9.257 63.371 -6.402 1.00 12.69 191 ARG A N 1
ATOM 1352 C CA . ARG A 1 195 ? 7.913 63.040 -6.818 1.00 11.90 191 ARG A CA 1
ATOM 1353 C C . ARG A 1 195 ? 6.906 63.363 -5.727 1.00 12.06 191 ARG A C 1
ATOM 1354 O O . ARG A 1 195 ? 7.166 63.113 -4.577 1.00 10.32 191 ARG A O 1
ATOM 1362 N N . VAL A 1 196 ? 5.746 63.866 -6.145 1.00 12.49 192 VAL A N 1
ATOM 1363 C CA . VAL A 1 196 ? 4.613 64.169 -5.278 1.00 13.10 192 VAL A CA 1
ATOM 1364 C C . VAL A 1 196 ? 3.323 63.636 -5.923 1.00 14.06 192 VAL A C 1
ATOM 1365 O O . VAL A 1 196 ? 3.282 63.373 -7.131 1.00 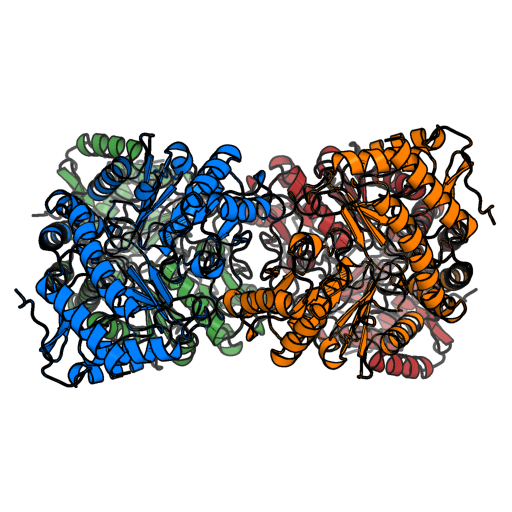13.89 192 VAL A O 1
ATOM 1369 N N . PRO A 1 197 ? 2.267 63.464 -5.127 1.00 15.17 193 PRO A N 1
ATOM 1370 C CA . PRO A 1 197 ? 0.973 62.981 -5.664 1.00 15.98 193 PRO A CA 1
ATOM 1371 C C . PRO A 1 197 ? 0.367 63.828 -6.783 1.00 15.98 193 PRO A C 1
ATOM 1372 O O . PRO A 1 197 ? 0.556 65.051 -6.825 1.00 15.70 193 PRO A O 1
ATOM 1376 N N . THR A 1 198 ? -0.370 63.162 -7.672 1.00 16.48 194 THR A N 1
ATOM 1377 C CA . THR A 1 198 ? -1.131 63.835 -8.720 1.00 15.91 194 THR A CA 1
ATOM 1378 C C . THR A 1 198 ? -2.580 63.926 -8.262 1.00 15.99 194 THR A C 1
ATOM 1379 O O . THR A 1 198 ? -2.834 63.803 -7.074 1.00 16.57 194 THR A O 1
ATOM 1383 N N . SER A 1 199 ? -3.496 64.224 -9.178 1.00 15.60 195 SER A N 1
ATOM 1384 C CA . SER A 1 199 ? -4.933 64.226 -8.919 1.00 15.29 195 SER A CA 1
ATOM 1385 C C . SER A 1 199 ? -5.544 63.111 -9.749 1.00 15.37 195 SER A C 1
ATOM 1386 O O . SER A 1 199 ? -5.406 63.097 -10.989 1.00 13.24 195 SER A O 1
ATOM 1389 N N . TYR A 1 200 ? -6.198 62.169 -9.055 1.00 16.05 196 TYR A N 1
ATOM 1390 C CA . TYR A 1 200 ? -6.673 60.908 -9.650 1.00 16.42 196 TYR A CA 1
ATOM 1391 C C . TYR A 1 200 ? -7.978 60.616 -8.920 1.00 16.90 196 TYR A C 1
ATOM 1392 O O . TYR A 1 200 ? -8.031 59.815 -8.005 1.00 16.91 196 TYR A O 1
ATOM 1401 N N . PRO A 1 201 ? -9.040 61.309 -9.307 1.00 17.69 197 PRO A N 1
ATOM 1402 C CA . PRO A 1 201 ? -10.266 61.323 -8.515 1.00 18.88 197 PRO A CA 1
ATOM 1403 C C . PRO A 1 201 ? -10.913 59.943 -8.260 1.00 19.25 197 PRO A C 1
ATOM 1404 O O . PRO A 1 201 ? -11.388 59.684 -7.139 1.00 19.23 197 PRO A O 1
ATOM 1408 N N . PHE A 1 202 ? -10.915 59.065 -9.261 1.00 19.08 198 PHE A N 1
ATOM 1409 C CA . PHE A 1 202 ? -11.405 57.692 -9.043 1.00 19.90 198 PHE A CA 1
ATOM 1410 C C . PHE A 1 202 ? -10.791 57.081 -7.785 1.00 20.46 198 PHE A C 1
ATOM 1411 O O . PHE A 1 202 ? -11.467 56.385 -7.042 1.00 20.04 198 PHE A O 1
ATOM 1419 N N . ARG A 1 203 ? -9.507 57.352 -7.569 1.00 22.07 199 ARG A N 1
ATOM 1420 C CA . ARG A 1 203 ? -8.741 56.712 -6.523 1.00 22.99 199 ARG A CA 1
ATOM 1421 C C . ARG A 1 203 ? -8.466 57.543 -5.322 1.00 23.77 199 ARG A C 1
ATOM 1422 O O . ARG A 1 203 ? -8.256 56.978 -4.269 1.00 25.01 199 ARG A O 1
ATOM 1430 N N . ASP A 1 204 ? -8.423 58.863 -5.449 1.00 24.50 200 ASP A N 1
ATOM 1431 C CA . ASP A 1 204 ? -8.120 59.699 -4.280 1.00 25.68 200 ASP A CA 1
ATOM 1432 C C . ASP A 1 204 ? -9.387 60.307 -3.679 1.00 26.63 200 ASP A C 1
ATOM 1433 O O . ASP A 1 204 ? -9.334 60.858 -2.610 1.00 27.55 200 ASP A O 1
ATOM 1438 N N . GLY A 1 205 ? -10.514 60.204 -4.369 1.00 28.02 201 GLY A N 1
ATOM 1439 C CA . GLY A 1 205 ? -11.802 60.639 -3.837 1.00 28.75 201 GLY A CA 1
ATOM 1440 C C . GLY A 1 205 ? -12.017 62.134 -3.863 1.00 29.67 201 GLY A C 1
ATOM 1441 O O . GLY A 1 205 ? -12.955 62.615 -3.245 1.00 30.50 201 GLY A O 1
ATOM 1442 N N . GLU A 1 206 ? -11.172 62.873 -4.589 1.00 30.11 202 GLU A N 1
ATOM 1443 C CA . GLU A 1 206 ? -11.185 64.350 -4.566 1.00 30.03 202 GLU A CA 1
ATOM 1444 C C . GLU A 1 206 ? -11.475 64.966 -5.935 1.00 29.91 202 GLU A C 1
ATOM 1445 O O . GLU A 1 206 ? -10.571 65.060 -6.770 1.00 29.12 202 GLU A O 1
ATOM 1451 N N . THR A 1 207 ? -12.732 65.385 -6.142 1.00 29.63 203 THR A N 1
ATOM 1452 C CA . THR A 1 207 ? -13.191 66.095 -7.347 1.00 29.38 203 THR A CA 1
ATOM 1453 C C . THR A 1 207 ? -12.627 67.519 -7.501 1.00 29.33 203 THR A C 1
ATOM 1454 O O . THR A 1 207 ? -12.711 68.099 -8.585 1.00 29.04 203 THR A O 1
ATOM 1456 N N . ASP A 1 208 ? -12.074 68.086 -6.423 1.00 29.35 204 ASP A N 1
ATOM 1457 C CA . ASP A 1 208 ? -11.555 69.475 -6.449 1.00 29.24 204 ASP A CA 1
ATOM 1458 C C . ASP A 1 208 ? -10.039 69.525 -6.681 1.00 27.37 204 ASP A C 1
ATOM 1459 O O . ASP A 1 208 ? -9.257 69.339 -5.757 1.00 26.85 204 ASP A O 1
ATOM 1464 N N . GLY A 1 209 ? -9.649 69.816 -7.917 1.00 25.74 205 GLY A N 1
ATOM 1465 C CA . GLY A 1 209 ? -8.259 69.926 -8.285 1.00 24.92 205 GLY A CA 1
ATOM 1466 C C . GLY A 1 209 ? -7.436 70.916 -7.488 1.00 24.10 205 GLY A C 1
ATOM 1467 O O . GLY A 1 209 ? -6.269 70.642 -7.201 1.00 23.81 205 GLY A O 1
ATOM 1468 N N . ALA A 1 210 ? -8.021 72.058 -7.137 1.00 24.17 206 ALA A N 1
ATOM 1469 C CA . ALA A 1 210 ? -7.321 73.058 -6.290 1.00 24.95 206 ALA A CA 1
ATOM 1470 C C . ALA A 1 210 ? -6.881 72.442 -4.971 1.00 24.75 206 ALA A C 1
ATOM 1471 O O . ALA A 1 210 ? -5.763 72.697 -4.507 1.00 25.26 206 ALA A O 1
ATOM 1473 N N . ALA A 1 211 ? -7.739 71.607 -4.395 1.00 24.14 207 ALA A N 1
ATOM 1474 C CA . ALA A 1 211 ? -7.447 70.940 -3.123 1.00 24.16 207 ALA A CA 1
ATOM 1475 C C . ALA A 1 211 ? -6.337 69.903 -3.254 1.00 23.13 207 ALA A C 1
ATOM 1476 O O . ALA A 1 211 ? -5.442 69.831 -2.421 1.00 23.99 207 ALA A O 1
ATOM 1478 N N . ALA A 1 212 ? -6.379 69.101 -4.311 1.00 22.21 208 ALA A N 1
ATOM 1479 C CA . ALA A 1 212 ? -5.323 68.140 -4.577 1.00 21.13 208 ALA A CA 1
ATOM 1480 C C . ALA A 1 212 ? -3.991 68.849 -4.847 1.00 20.70 208 ALA A C 1
ATOM 1481 O O . ALA A 1 212 ? -2.954 68.337 -4.464 1.00 20.04 208 ALA A O 1
ATOM 1483 N N . ALA A 1 213 ? -4.014 70.001 -5.516 1.00 20.55 209 ALA A N 1
ATOM 1484 C CA . ALA A 1 213 ? -2.757 70.723 -5.830 1.00 20.85 209 ALA A CA 1
ATOM 1485 C C . ALA A 1 213 ? -2.111 71.266 -4.580 1.00 21.00 209 ALA A C 1
ATOM 1486 O O . ALA A 1 213 ? -0.887 71.222 -4.455 1.00 21.04 209 ALA A O 1
ATOM 1488 N N . ALA A 1 214 ? -2.935 71.770 -3.655 1.00 21.55 210 ALA A N 1
ATOM 1489 C CA . ALA A 1 214 ? -2.450 72.287 -2.367 1.00 22.09 210 ALA A CA 1
ATOM 1490 C C . ALA A 1 214 ? -1.591 71.267 -1.620 1.00 21.93 210 ALA A C 1
ATOM 1491 O O . ALA A 1 214 ? -0.601 71.612 -0.972 1.00 22.95 210 ALA A O 1
ATOM 1493 N N . HIS A 1 215 ? -2.014 70.018 -1.658 1.00 21.31 211 HIS A N 1
ATOM 1494 C CA . HIS A 1 215 ? -1.297 68.957 -0.986 1.00 21.06 211 HIS A CA 1
ATOM 1495 C C . HIS A 1 215 ? 0.036 68.700 -1.702 1.00 18.96 211 HIS A C 1
ATOM 1496 O O . HIS A 1 215 ? 1.042 68.515 -1.063 1.00 17.69 211 HIS A O 1
ATOM 1503 N N . ALA A 1 216 ? 0.029 68.700 -3.029 1.00 17.24 212 ALA A N 1
ATOM 1504 C CA . ALA A 1 216 ? 1.248 68.476 -3.809 1.00 16.48 212 ALA A CA 1
ATOM 1505 C C . ALA A 1 216 ? 2.258 69.609 -3.576 1.00 16.61 212 ALA A C 1
ATOM 1506 O O . ALA A 1 216 ? 3.451 69.383 -3.354 1.00 15.03 212 ALA A O 1
ATOM 1508 N N . LEU A 1 217 ? 1.738 70.835 -3.599 1.00 16.59 213 LEU A N 1
ATOM 1509 C CA . LEU A 1 217 ? 2.545 72.029 -3.423 1.00 16.92 213 LEU A CA 1
ATOM 1510 C C . LEU A 1 217 ? 3.115 72.164 -2.016 1.00 17.58 213 LEU A C 1
ATOM 1511 O O . LEU A 1 217 ? 4.223 72.678 -1.851 1.00 18.42 213 LEU A O 1
ATOM 1516 N N . ASP A 1 218 ? 2.377 71.717 -1.007 1.00 17.34 214 ASP A N 1
ATOM 1517 C CA . ASP A 1 218 ? 2.899 71.741 0.337 1.00 18.25 214 ASP A CA 1
ATOM 1518 C C . ASP A 1 218 ? 4.117 70.778 0.425 1.00 17.88 214 ASP A C 1
ATOM 1519 O O . ASP A 1 218 ? 5.137 71.118 1.032 1.00 17.75 214 ASP A O 1
ATOM 1524 N N . LEU A 1 219 ? 4.019 69.590 -0.163 1.00 16.48 215 LEU A N 1
ATOM 1525 C CA . LEU A 1 219 ? 5.177 68.684 -0.187 1.00 16.23 215 LEU A CA 1
ATOM 1526 C C . LEU A 1 219 ? 6.380 69.312 -0.898 1.00 14.96 215 LEU A C 1
ATOM 1527 O O . LEU A 1 219 ? 7.506 69.136 -0.448 1.00 14.36 215 LEU A O 1
ATOM 1532 N N . ILE A 1 220 ? 6.149 70.027 -1.998 1.00 14.68 216 ILE A N 1
ATOM 1533 C CA A ILE A 1 220 ? 7.243 70.702 -2.706 0.50 14.87 216 ILE A CA 1
ATOM 1534 C CA B ILE A 1 220 ? 7.248 70.691 -2.698 0.50 14.72 216 ILE A CA 1
ATOM 1535 C C . ILE A 1 220 ? 7.883 71.757 -1.795 1.00 15.20 216 ILE A C 1
ATOM 1536 O O . ILE A 1 220 ? 9.100 71.802 -1.665 1.00 15.49 216 ILE A O 1
ATOM 1545 N N . ASN A 1 221 ? 7.052 72.604 -1.184 1.00 15.48 217 ASN A N 1
ATOM 1546 C CA . ASN A 1 221 ? 7.546 73.702 -0.347 1.00 16.03 217 ASN A CA 1
ATOM 1547 C C . ASN A 1 221 ? 8.373 73.160 0.798 1.00 15.94 217 ASN A C 1
ATOM 1548 O O . ASN A 1 221 ? 9.450 73.674 1.075 1.00 16.02 217 ASN A O 1
ATOM 1553 N N . LYS A 1 222 ? 7.873 72.118 1.465 1.00 15.76 218 LYS A N 1
ATOM 1554 C CA . LYS A 1 222 ? 8.526 71.646 2.674 1.00 16.09 218 LYS A CA 1
ATOM 1555 C C . LYS A 1 222 ? 9.718 70.744 2.389 1.00 14.94 218 LYS A C 1
ATOM 1556 O O . LYS A 1 222 ? 10.702 70.862 3.055 1.00 15.91 218 LYS A O 1
ATOM 1562 N N . GLN A 1 223 ? 9.626 69.870 1.396 1.00 15.60 219 GLN A N 1
ATOM 1563 C CA . GLN A 1 223 ? 10.632 68.813 1.168 1.00 15.17 219 GLN A CA 1
ATOM 1564 C C . GLN A 1 223 ? 11.686 69.173 0.115 1.00 14.95 219 GLN A C 1
ATOM 1565 O O . GLN A 1 223 ? 12.842 68.773 0.243 1.00 14.74 219 GLN A O 1
ATOM 1571 N N . VAL A 1 224 ? 11.305 69.955 -0.895 1.00 14.67 220 VAL A N 1
ATOM 1572 C CA . VAL A 1 224 ? 12.241 70.348 -1.914 1.00 14.26 220 VAL A CA 1
ATOM 1573 C C . VAL A 1 224 ? 12.749 71.773 -1.693 1.00 15.32 220 VAL A C 1
ATOM 1574 O O . VAL A 1 224 ? 13.958 72.020 -1.784 1.00 14.13 220 VAL A O 1
ATOM 1578 N N . GLY A 1 225 ? 11.831 72.696 -1.407 1.00 15.84 221 GLY A N 1
ATOM 1579 C CA . GLY A 1 225 ? 12.149 74.126 -1.248 1.00 16.55 221 GLY A CA 1
ATOM 1580 C C . GLY A 1 225 ? 11.840 74.833 -2.542 1.00 17.25 221 GLY A C 1
ATOM 1581 O O . GLY A 1 225 ? 12.410 74.501 -3.564 1.00 16.80 221 GLY A O 1
ATOM 1582 N N . ALA A 1 226 ? 10.952 75.825 -2.496 1.00 18.72 222 ALA A N 1
ATOM 1583 C CA . ALA A 1 226 ? 10.471 76.496 -3.698 1.00 19.55 222 ALA A CA 1
ATOM 1584 C C . ALA A 1 226 ? 11.605 77.050 -4.535 1.00 20.55 222 ALA A C 1
ATOM 1585 O O . ALA A 1 226 ? 11.582 76.948 -5.766 1.00 21.68 222 ALA A O 1
ATOM 1587 N N . ASP A 1 227 ? 12.594 77.637 -3.876 1.00 20.94 223 ASP A N 1
ATOM 1588 C CA . ASP A 1 227 ? 13.745 78.230 -4.567 1.00 22.15 223 ASP A CA 1
ATOM 1589 C C . ASP A 1 227 ? 14.717 77.234 -5.215 1.00 20.09 223 ASP A C 1
ATOM 1590 O O . ASP A 1 227 ? 15.531 77.641 -6.014 1.00 19.96 223 ASP A O 1
ATOM 1595 N N . ASN A 1 228 ? 14.606 75.940 -4.899 1.00 18.57 224 ASN A N 1
ATOM 1596 C CA . ASN A 1 228 ? 15.489 74.896 -5.437 1.00 17.11 224 ASN A CA 1
ATOM 1597 C C . ASN A 1 228 ? 14.929 74.218 -6.704 1.00 15.41 224 ASN A C 1
ATOM 1598 O O . ASN A 1 228 ? 15.584 73.354 -7.279 1.00 13.62 224 ASN A O 1
ATOM 1603 N N . VAL A 1 229 ? 13.692 74.572 -7.078 1.00 13.92 225 VAL A N 1
ATOM 1604 C CA . VAL A 1 229 ? 12.956 73.919 -8.140 1.00 12.98 225 VAL A CA 1
ATOM 1605 C C . VAL A 1 229 ? 13.138 74.631 -9.459 1.00 13.63 225 VAL A C 1
ATOM 1606 O O . VAL A 1 229 ? 12.610 75.723 -9.662 1.00 13.90 225 VAL A O 1
ATOM 1610 N N . ALA A 1 230 ? 13.881 73.972 -10.347 1.00 13.24 226 ALA A N 1
ATOM 1611 C CA . ALA A 1 230 ? 14.033 74.360 -11.749 1.00 12.65 226 ALA A CA 1
ATOM 1612 C C . ALA A 1 230 ? 12.765 74.157 -12.534 1.00 12.76 226 ALA A C 1
ATOM 1613 O O . ALA A 1 230 ? 12.388 75.026 -13.304 1.00 12.62 226 ALA A O 1
ATOM 1615 N N . ALA A 1 231 ? 12.108 73.003 -12.342 1.00 12.76 227 ALA A N 1
ATOM 1616 C CA . ALA A 1 231 ? 11.017 72.614 -13.202 1.00 12.14 227 ALA A CA 1
ATOM 1617 C C . ALA A 1 231 ? 9.989 71.759 -12.494 1.00 11.97 227 ALA A C 1
ATOM 1618 O O . ALA A 1 231 ? 10.341 70.844 -11.707 1.00 11.80 227 ALA A O 1
ATOM 1620 N N . VAL A 1 232 ? 8.724 72.066 -12.771 1.00 10.92 228 VAL A N 1
ATOM 1621 C CA . VAL A 1 232 ? 7.611 71.168 -12.419 1.00 11.06 228 VAL A CA 1
ATOM 1622 C C . VAL A 1 232 ? 7.084 70.601 -13.700 1.00 10.48 228 VAL A C 1
ATOM 1623 O O . VAL A 1 232 ? 6.632 71.348 -14.551 1.00 11.61 228 VAL A O 1
ATOM 1627 N N . VAL A 1 233 ? 7.161 69.286 -13.841 1.00 11.33 229 VAL A N 1
ATOM 1628 C CA . VAL A 1 233 ? 6.887 68.608 -15.115 1.00 11.34 229 VAL A CA 1
ATOM 1629 C C . VAL A 1 233 ? 5.691 67.660 -14.950 1.00 11.54 229 VAL A C 1
ATOM 1630 O O . VAL A 1 233 ? 5.720 66.783 -14.124 1.00 11.65 229 VAL A O 1
ATOM 1634 N N . ILE A 1 234 ? 4.651 67.866 -15.747 1.00 11.97 230 ILE A N 1
ATOM 1635 C CA . ILE A 1 234 ? 3.445 67.054 -15.695 1.00 12.51 230 ILE A CA 1
ATOM 1636 C C . ILE A 1 234 ? 2.786 66.888 -17.064 1.00 13.45 230 ILE A C 1
ATOM 1637 O O . ILE A 1 234 ? 2.820 67.807 -17.892 1.00 14.09 230 ILE A O 1
ATOM 1642 N N . GLU A 1 235 ? 2.218 65.700 -17.291 1.00 13.61 231 GLU A N 1
ATOM 1643 C CA . GLU A 1 235 ? 1.374 65.423 -18.444 1.00 14.40 231 GLU A CA 1
ATOM 1644 C C . GLU A 1 235 ? -0.053 65.955 -18.189 1.00 14.92 231 GLU A C 1
ATOM 1645 O O . GLU A 1 235 ? -0.578 65.825 -17.097 1.00 15.26 231 GLU A O 1
ATOM 1651 N N . PRO A 1 236 ? -0.691 66.561 -19.192 1.00 15.68 232 PRO A N 1
ATOM 1652 C CA . PRO A 1 236 ? -2.034 67.030 -18.831 1.00 16.50 232 PRO A CA 1
ATOM 1653 C C . PRO A 1 236 ? -3.044 65.924 -18.657 1.00 16.26 232 PRO A C 1
ATOM 1654 O O . PRO A 1 236 ? -3.978 66.134 -17.907 1.00 17.26 232 PRO A O 1
ATOM 1658 N N . VAL A 1 237 ? -2.860 64.806 -19.376 1.00 15.61 233 VAL A N 1
ATOM 1659 C CA . VAL A 1 237 ? -3.451 63.499 -19.063 1.00 14.46 233 VAL A CA 1
ATOM 1660 C C . VAL A 1 237 ? -2.305 62.484 -18.981 1.00 14.28 233 VAL A C 1
ATOM 1661 O O . VAL A 1 237 ? -1.564 62.324 -19.963 1.00 15.58 233 VAL A O 1
ATOM 1665 N N . HIS A 1 238 ? -2.153 61.806 -17.840 1.00 13.31 234 HIS A N 1
ATOM 1666 C CA . HIS A 1 238 ? -1.141 60.784 -17.667 1.00 13.55 234 HIS A CA 1
ATOM 1667 C C . HIS A 1 238 ? -1.467 59.602 -18.571 1.00 14.12 234 HIS A C 1
ATOM 1668 O O . HIS A 1 238 ? -2.487 58.919 -18.360 1.00 13.67 234 HIS A O 1
ATOM 1675 N N . GLY A 1 239 ? -0.634 59.368 -19.580 1.00 13.22 235 GLY A N 1
ATOM 1676 C CA . GLY A 1 239 ? -0.954 58.396 -20.603 1.00 13.60 235 GLY A CA 1
ATOM 1677 C C . GLY A 1 239 ? -0.698 56.970 -20.211 1.00 13.99 235 GLY A C 1
ATOM 1678 O O . GLY A 1 239 ? -1.637 56.223 -19.935 1.00 13.51 235 GLY A O 1
ATOM 1679 N N . GLU A 1 240 ? 0.577 56.566 -20.202 1.00 14.73 236 GLU A N 1
ATOM 1680 C CA . GLU A 1 240 ? 0.932 55.209 -19.790 1.00 15.59 236 GLU A CA 1
ATOM 1681 C C . GLU A 1 240 ? 0.458 54.945 -18.363 1.00 15.23 236 GLU A C 1
ATOM 1682 O O . GLU A 1 240 ? 0.136 53.812 -17.995 1.00 15.62 236 GLU A O 1
ATOM 1688 N N . GLY A 1 241 ? 0.372 55.984 -17.560 1.00 14.59 237 GLY A N 1
ATOM 1689 C CA . GLY A 1 241 ? -0.134 55.830 -16.194 1.00 15.42 237 GLY A CA 1
ATOM 1690 C C . GLY A 1 241 ? -1.631 55.537 -16.056 1.00 15.97 237 GLY A C 1
ATOM 1691 O O . GLY A 1 241 ? -2.111 55.391 -14.946 1.00 15.71 237 GLY A O 1
ATOM 1692 N N . GLY A 1 242 ? -2.361 55.451 -17.171 1.00 16.35 238 GLY A N 1
ATOM 1693 C CA . GLY A 1 242 ? -3.764 55.020 -17.151 1.00 16.80 238 GLY A CA 1
ATOM 1694 C C . GLY A 1 242 ? -4.802 56.002 -17.674 1.00 16.69 238 GLY A C 1
ATOM 1695 O O . GLY A 1 242 ? -5.994 55.901 -17.306 1.00 17.24 238 GLY A O 1
ATOM 1696 N N . PHE A 1 243 ? -4.381 56.909 -18.564 1.00 16.13 239 PHE A N 1
ATOM 1697 C CA . PHE A 1 243 ? -5.231 57.995 -19.052 1.00 16.01 239 PHE A CA 1
ATOM 1698 C C . PHE A 1 243 ? -5.941 58.645 -17.863 1.00 16.73 239 PHE A C 1
ATOM 1699 O O . PHE A 1 243 ? -7.190 58.779 -17.849 1.00 17.80 239 PHE A O 1
ATOM 1707 N N . VAL A 1 244 ? -5.140 59.044 -16.878 1.00 15.18 240 VAL A N 1
ATOM 1708 C CA . VAL A 1 244 ? -5.633 59.670 -15.679 1.00 15.20 240 VAL A CA 1
ATOM 1709 C C . VAL A 1 244 ? -5.650 61.172 -15.918 1.00 14.37 240 VAL A C 1
ATOM 1710 O O . VAL A 1 244 ? -4.631 61.782 -16.268 1.00 12.76 240 VAL A O 1
ATOM 1714 N N . VAL A 1 245 ? -6.817 61.758 -15.710 1.00 14.56 241 VAL A N 1
ATOM 1715 C CA . VAL A 1 245 ? -7.069 63.180 -15.994 1.00 14.72 241 VAL A CA 1
ATOM 1716 C C . VAL A 1 245 ? -7.181 63.907 -14.661 1.00 14.43 241 VAL A C 1
ATOM 1717 O O . VAL A 1 245 ? -8.104 63.649 -13.890 1.00 13.21 241 VAL A O 1
ATOM 1721 N N . PRO A 1 246 ? -6.257 64.832 -14.380 1.00 14.32 242 PRO A N 1
ATOM 1722 C CA . PRO A 1 246 ? -6.392 65.567 -13.120 1.00 14.45 242 PRO A CA 1
ATOM 1723 C C . PRO A 1 246 ? -7.717 66.355 -13.023 1.00 14.58 242 PRO A C 1
ATOM 1724 O O . PRO A 1 246 ? -8.279 66.742 -14.032 1.00 14.90 242 PRO A O 1
ATOM 1728 N N . ALA A 1 247 ? -8.213 66.576 -11.812 1.00 14.56 243 ALA A N 1
ATOM 1729 C CA . ALA A 1 247 ? -9.488 67.238 -11.618 1.00 15.49 243 ALA A CA 1
ATOM 1730 C C . ALA A 1 247 ? -9.332 68.691 -12.030 1.00 16.40 243 ALA A C 1
ATOM 1731 O O . ALA A 1 247 ? -8.201 69.222 -11.978 1.00 15.83 243 ALA A O 1
ATOM 1733 N N . PRO A 1 248 ? -10.438 69.348 -12.431 1.00 17.41 244 PRO A N 1
ATOM 1734 C CA . PRO A 1 248 ? -10.321 70.743 -12.843 1.00 18.23 244 PRO A CA 1
ATOM 1735 C C . PRO A 1 248 ? -9.754 71.627 -11.738 1.00 18.25 244 PRO A C 1
ATOM 1736 O O . PRO A 1 248 ? -10.208 71.574 -10.596 1.00 19.33 244 PRO A O 1
ATOM 1740 N N . GLY A 1 249 ? -8.765 72.432 -12.088 1.00 18.48 245 GLY A N 1
ATOM 1741 C CA . GLY A 1 249 ? -8.098 73.326 -11.140 1.00 18.40 245 GLY A CA 1
ATOM 1742 C C . GLY A 1 249 ? -6.643 72.921 -10.888 1.00 18.02 245 GLY A C 1
ATOM 1743 O O . GLY A 1 249 ? -5.827 73.753 -10.496 1.00 18.04 245 GLY A O 1
ATOM 1744 N N . PHE A 1 250 ? -6.310 71.649 -11.113 1.00 16.75 246 PHE A N 1
ATOM 1745 C CA . PHE A 1 250 ? -5.013 71.109 -10.682 1.00 15.53 246 PHE A CA 1
ATOM 1746 C C . PHE A 1 250 ? -3.849 71.681 -11.475 1.00 15.60 246 PHE A C 1
ATOM 1747 O O . PHE A 1 250 ? -2.894 72.148 -10.890 1.00 16.44 246 PHE A O 1
ATOM 1755 N N . LEU A 1 251 ? -3.940 71.674 -12.799 1.00 15.58 247 LEU A N 1
ATOM 1756 C CA . LEU A 1 251 ? -2.831 72.145 -13.622 1.00 16.12 247 LEU A CA 1
ATOM 1757 C C . LEU A 1 251 ? -2.649 73.640 -13.480 1.00 16.74 247 LEU A C 1
ATOM 1758 O O . LEU A 1 251 ? -1.514 74.120 -13.437 1.00 16.45 247 LEU A O 1
ATOM 1763 N N . GLY A 1 252 ? -3.771 74.348 -13.351 1.00 17.09 248 GLY A N 1
ATOM 1764 C CA . GLY A 1 252 ? -3.792 75.802 -13.136 1.00 18.17 248 GLY A CA 1
ATOM 1765 C C . GLY A 1 252 ? -3.089 76.221 -11.864 1.00 18.29 248 GLY A C 1
ATOM 1766 O O . GLY A 1 252 ? -2.302 77.167 -11.866 1.00 18.94 248 GLY A O 1
ATOM 1767 N N . ALA A 1 253 ? -3.339 75.493 -10.783 1.00 18.27 249 ALA A N 1
ATOM 1768 C CA . ALA A 1 253 ? -2.678 75.789 -9.519 1.00 18.72 249 ALA A CA 1
ATOM 1769 C C . ALA A 1 253 ? -1.161 75.477 -9.590 1.00 18.25 249 ALA A C 1
ATOM 1770 O O . ALA A 1 253 ? -0.373 76.184 -8.998 1.00 18.01 249 ALA A O 1
ATOM 1772 N N . LEU A 1 254 ? -0.756 74.444 -10.328 1.00 17.98 250 LEU A N 1
ATOM 1773 C CA . LEU A 1 254 ? 0.677 74.239 -10.554 1.00 17.74 250 LEU A CA 1
ATOM 1774 C C . LEU A 1 254 ? 1.321 75.396 -11.337 1.00 17.60 250 LEU A C 1
ATOM 1775 O O . LEU A 1 254 ? 2.450 75.795 -11.015 1.00 17.51 250 LEU A O 1
ATOM 1780 N N . GLN A 1 255 ? 0.635 75.899 -12.370 1.00 18.00 251 GLN A N 1
ATOM 1781 C CA . GLN A 1 255 ? 1.158 77.005 -13.212 1.00 18.44 251 GLN A CA 1
ATOM 1782 C C . GLN A 1 255 ? 1.388 78.284 -12.358 1.00 18.14 251 GLN A C 1
ATOM 1783 O O . GLN A 1 255 ? 2.488 78.872 -12.388 1.00 18.04 251 GLN A O 1
ATOM 1789 N N . LYS A 1 256 ? 0.386 78.663 -11.574 1.00 17.66 252 LYS A N 1
ATOM 1790 C CA . LYS A 1 256 ? 0.482 79.816 -10.675 1.00 17.78 252 LYS A CA 1
ATOM 1791 C C . LYS A 1 256 ? 1.666 79.708 -9.681 1.00 16.85 252 LYS A C 1
ATOM 1792 O O . LYS A 1 256 ? 2.410 80.690 -9.451 1.00 15.02 252 LYS A O 1
ATOM 1798 N N . TRP A 1 257 ? 1.807 78.534 -9.067 1.00 15.78 253 TRP A N 1
ATOM 1799 C CA . TRP A 1 257 ? 2.918 78.288 -8.113 1.00 16.35 253 TRP A CA 1
ATOM 1800 C C . TRP A 1 257 ? 4.272 78.486 -8.761 1.00 15.46 253 TRP A C 1
ATOM 1801 O O . TRP A 1 257 ? 5.178 79.123 -8.199 1.00 16.13 253 TRP A O 1
ATOM 1812 N N . CYS A 1 258 ? 4.398 77.948 -9.954 1.00 14.42 254 CYS A N 1
ATOM 1813 C CA . CYS A 1 258 ? 5.617 78.084 -10.730 1.00 13.48 254 CYS A CA 1
ATOM 1814 C C . CYS A 1 258 ? 5.967 79.553 -11.017 1.00 13.66 254 CYS A C 1
ATOM 1815 O O . CYS A 1 258 ? 7.076 80.016 -10.724 1.00 13.43 254 CYS A O 1
ATOM 1818 N N . THR A 1 259 ? 5.007 80.301 -11.530 1.00 14.35 255 THR A N 1
ATOM 1819 C CA . THR A 1 259 ? 5.217 81.719 -11.820 1.00 15.37 255 THR A CA 1
ATOM 1820 C C . THR A 1 259 ? 5.596 82.458 -10.530 1.00 15.41 255 THR A C 1
ATOM 1821 O O . THR A 1 259 ? 6.629 83.143 -10.480 1.00 15.98 255 THR A O 1
ATOM 1825 N N . ASP A 1 260 ? 4.795 82.275 -9.482 1.00 15.31 256 ASP A N 1
ATOM 1826 C CA . ASP A 1 260 ? 5.088 82.843 -8.171 1.00 15.63 256 ASP A CA 1
ATOM 1827 C C . ASP A 1 260 ? 6.495 82.514 -7.626 1.00 15.61 256 ASP A C 1
ATOM 1828 O O . ASP A 1 260 ? 7.105 83.334 -6.971 1.00 15.32 256 ASP A O 1
ATOM 1833 N N . ASN A 1 261 ? 7.018 81.316 -7.872 1.00 15.63 257 ASN A N 1
ATOM 1834 C CA . ASN A 1 261 ? 8.234 80.898 -7.171 1.00 15.42 257 ASN A CA 1
ATOM 1835 C C . ASN A 1 261 ? 9.451 80.765 -8.091 1.00 15.67 257 ASN A C 1
ATOM 1836 O O . ASN A 1 261 ? 10.543 80.325 -7.664 1.00 14.97 257 ASN A O 1
ATOM 1841 N N . GLY A 1 262 ? 9.260 81.111 -9.355 1.00 15.95 258 GLY A N 1
ATOM 1842 C CA . GLY A 1 262 ? 10.374 81.184 -10.311 1.00 16.65 258 GLY A CA 1
ATOM 1843 C C . GLY A 1 262 ? 10.843 79.851 -10.863 1.00 16.31 258 GLY A C 1
ATOM 1844 O O . GLY A 1 262 ? 11.999 79.714 -11.320 1.00 16.26 258 GLY A O 1
ATOM 1845 N N . ALA A 1 263 ? 9.941 78.872 -10.819 1.00 16.08 259 ALA A N 1
ATOM 1846 C CA . ALA A 1 263 ? 10.196 77.536 -11.319 1.00 15.31 259 ALA A CA 1
ATOM 1847 C C . ALA A 1 263 ? 9.589 77.498 -12.692 1.00 14.92 259 ALA A C 1
ATOM 1848 O O . ALA A 1 263 ? 8.638 78.240 -12.970 1.00 15.15 259 ALA A O 1
ATOM 1850 N N . VAL A 1 264 ? 10.112 76.642 -13.562 1.00 13.58 260 VAL A N 1
ATOM 1851 C CA . VAL A 1 264 ? 9.592 76.566 -14.942 1.00 12.82 260 VAL A CA 1
ATOM 1852 C C . VAL A 1 264 ? 8.552 75.454 -15.038 1.00 12.81 260 VAL A C 1
ATOM 1853 O O . VAL A 1 264 ? 8.854 74.281 -14.761 1.00 12.10 260 VAL A O 1
ATOM 1857 N N . PHE A 1 265 ? 7.338 75.813 -15.449 1.00 12.89 261 PHE A N 1
ATOM 1858 C CA . PHE A 1 265 ? 6.245 74.841 -15.561 1.00 12.85 261 PHE A CA 1
ATOM 1859 C C . PHE A 1 265 ? 6.244 74.268 -16.953 1.00 12.57 261 PHE A C 1
ATOM 1860 O O . PHE A 1 265 ? 6.113 74.990 -17.923 1.00 12.66 261 PHE A O 1
ATOM 1868 N N . VAL A 1 266 ? 6.364 72.947 -17.027 1.00 12.37 262 VAL A N 1
ATOM 1869 C CA . VAL A 1 266 ? 6.551 72.242 -18.271 1.00 12.16 262 VAL A CA 1
ATOM 1870 C C . VAL A 1 266 ? 5.375 71.285 -18.468 1.00 12.47 262 VAL A C 1
ATOM 1871 O O . VAL A 1 266 ? 5.208 70.377 -17.683 1.00 12.18 262 VAL A O 1
ATOM 1875 N N . ALA A 1 267 ? 4.549 71.518 -19.492 1.00 13.69 263 ALA A N 1
ATOM 1876 C CA . ALA A 1 267 ? 3.477 70.599 -19.848 1.00 14.19 263 ALA A CA 1
ATOM 1877 C C . ALA A 1 267 ? 4.053 69.565 -20.775 1.00 14.91 263 ALA A C 1
ATOM 1878 O O . ALA A 1 267 ? 4.508 69.927 -21.865 1.00 15.90 263 ALA A O 1
ATOM 1880 N N . ASP A 1 268 ? 4.088 68.293 -20.356 1.00 14.78 264 ASP A N 1
ATOM 1881 C CA . ASP A 1 268 ? 4.532 67.213 -21.241 1.00 15.20 264 ASP A CA 1
ATOM 1882 C C . ASP A 1 268 ? 3.338 66.782 -22.112 1.00 15.36 264 ASP A C 1
ATOM 1883 O O . ASP A 1 268 ? 2.519 65.967 -21.694 1.00 14.63 264 ASP A O 1
ATOM 1888 N N . GLU A 1 269 ? 3.268 67.325 -23.326 1.00 15.20 265 GLU A N 1
ATOM 1889 C CA . GLU A 1 269 ? 2.179 67.018 -24.248 1.00 15.68 265 GLU A CA 1
ATOM 1890 C C . GLU A 1 269 ? 2.612 66.063 -25.354 1.00 15.08 265 GLU A C 1
ATOM 1891 O O . GLU A 1 269 ? 2.058 66.059 -26.433 1.00 15.64 265 GLU A O 1
ATOM 1897 N N . VAL A 1 270 ? 3.606 65.239 -25.063 1.00 15.66 266 VAL A N 1
ATOM 1898 C CA . VAL A 1 270 ? 4.065 64.205 -25.980 1.00 15.85 266 VAL A CA 1
ATOM 1899 C C . VAL A 1 270 ? 2.892 63.349 -26.531 1.00 15.69 266 VAL A C 1
ATOM 1900 O O . VAL A 1 270 ? 2.765 63.148 -27.751 1.00 14.98 266 VAL A O 1
ATOM 1904 N N . GLN A 1 271 ? 1.987 62.937 -25.664 1.00 16.11 267 GLN A N 1
ATOM 1905 C CA . GLN A 1 271 ? 0.851 62.062 -26.086 1.00 16.82 267 GLN A CA 1
ATOM 1906 C C . GLN A 1 271 ? -0.481 62.837 -26.351 1.00 17.06 267 GLN A C 1
ATOM 1907 O O . GLN A 1 271 ? -1.258 62.504 -27.307 1.00 17.45 267 GLN A O 1
ATOM 1913 N N . THR A 1 272 ? -0.720 63.889 -25.546 1.00 16.20 268 THR A N 1
ATOM 1914 C CA . THR A 1 272 ? -1.933 64.740 -25.650 1.00 15.84 268 THR A CA 1
ATOM 1915 C C . THR A 1 272 ? -1.950 65.818 -26.756 1.00 16.29 268 THR A C 1
ATOM 1916 O O . THR A 1 272 ? -3.020 66.362 -27.081 1.00 16.20 268 THR A O 1
ATOM 1920 N N . GLY A 1 273 ? -0.775 66.169 -27.292 1.00 16.11 269 GLY A N 1
ATOM 1921 C CA . GLY A 1 273 ? -0.653 67.218 -28.286 1.00 16.28 269 GLY A CA 1
ATOM 1922 C C . GLY A 1 273 ? -1.153 66.869 -29.689 1.00 16.70 269 GLY A C 1
ATOM 1923 O O . GLY A 1 273 ? -1.391 65.715 -30.023 1.00 16.35 269 GLY A O 1
ATOM 1924 N N . PHE A 1 274 ? -1.321 67.906 -30.498 1.00 17.24 270 PHE A N 1
ATOM 1925 C CA . PHE A 1 274 ? -1.731 67.785 -31.900 1.00 17.17 270 PHE A CA 1
ATOM 1926 C C . PHE A 1 274 ? -3.089 67.115 -32.089 1.00 16.43 270 PHE A C 1
ATOM 1927 O O . PHE A 1 274 ? -3.190 66.121 -32.729 1.00 16.39 270 PHE A O 1
ATOM 1935 N N . ALA A 1 275 ? -4.120 67.718 -31.507 1.00 16.86 271 ALA A N 1
ATOM 1936 C CA . ALA A 1 275 ? -5.535 67.378 -31.744 1.00 17.28 271 ALA A CA 1
ATOM 1937 C C . ALA A 1 275 ? -6.060 66.142 -31.009 1.00 16.95 271 ALA A C 1
ATOM 1938 O O . ALA A 1 275 ? -7.257 65.900 -31.012 1.00 17.76 271 ALA A O 1
ATOM 1940 N N . ARG A 1 276 ? -5.174 65.383 -30.370 1.00 16.50 272 ARG A N 1
ATOM 1941 C CA . ARG A 1 276 ? -5.539 64.129 -29.749 1.00 16.28 272 ARG A CA 1
ATOM 1942 C C . ARG A 1 276 ? -6.734 64.285 -28.800 1.00 16.31 272 ARG A C 1
ATOM 1943 O O . ARG A 1 276 ? -7.618 63.425 -28.793 1.00 15.92 272 ARG A O 1
ATOM 1951 N N . THR A 1 277 ? -6.821 65.401 -28.070 1.00 15.92 273 THR A N 1
ATOM 1952 C CA . THR A 1 277 ? -7.839 65.488 -27.014 1.00 15.94 273 THR A CA 1
ATOM 1953 C C . THR A 1 277 ? -9.081 66.312 -27.311 1.00 16.85 273 THR A C 1
ATOM 1954 O O . THR A 1 277 ? -9.829 66.572 -26.391 1.00 17.09 273 THR A O 1
ATOM 1958 N N . GLY A 1 278 ? -9.318 66.751 -28.554 1.00 17.58 274 GLY A N 1
ATOM 1959 C CA . GLY A 1 278 ? -10.458 67.632 -28.803 1.00 17.90 274 GLY A CA 1
ATOM 1960 C C . GLY A 1 278 ? -10.140 69.117 -28.627 1.00 18.09 274 GLY A C 1
ATOM 1961 O O . GLY A 1 278 ? -11.012 69.983 -28.824 1.00 16.53 274 GLY A O 1
ATOM 1962 N N . ALA A 1 279 ? -8.891 69.414 -28.259 1.00 17.72 275 ALA A N 1
ATOM 1963 C CA . ALA A 1 279 ? -8.315 70.729 -28.554 1.00 18.31 275 ALA A CA 1
ATOM 1964 C C . ALA A 1 279 ? -6.958 70.503 -29.221 1.00 18.41 275 ALA A C 1
ATOM 1965 O O . ALA A 1 279 ? -6.515 69.391 -29.303 1.00 18.33 275 ALA A O 1
ATOM 1967 N N . LEU A 1 280 ? -6.316 71.542 -29.733 1.00 19.28 276 LEU A N 1
ATOM 1968 C CA . LEU A 1 280 ? -5.082 71.332 -30.491 1.00 20.35 276 LEU A CA 1
ATOM 1969 C C . LEU A 1 280 ? -4.014 70.879 -29.518 1.00 20.10 276 LEU A C 1
ATOM 1970 O O . LEU A 1 280 ? -3.224 70.003 -29.834 1.00 20.61 276 LEU A O 1
ATOM 1975 N N . PHE A 1 281 ? -4.006 71.514 -28.344 1.00 20.33 277 PHE A N 1
ATOM 1976 C CA . PHE A 1 281 ? -3.246 71.052 -27.185 1.00 19.84 277 PHE A CA 1
ATOM 1977 C C . PHE A 1 281 ? -4.152 70.922 -25.965 1.00 19.12 277 PHE A C 1
ATOM 1978 O O . PHE A 1 281 ? -5.117 71.670 -25.833 1.00 19.53 277 PHE A O 1
ATOM 1986 N N . ALA A 1 282 ? -3.847 69.943 -25.104 1.00 18.24 278 ALA A N 1
ATOM 1987 C CA . ALA A 1 282 ? -4.686 69.596 -23.939 1.00 17.89 278 ALA A CA 1
ATOM 1988 C C . ALA A 1 282 ? -4.748 70.693 -22.910 1.00 18.17 278 ALA A C 1
ATOM 1989 O O . ALA A 1 282 ? -5.782 70.854 -22.256 1.00 18.62 278 ALA A O 1
ATOM 1991 N N . CYS A 1 283 ? -3.667 71.467 -22.795 1.00 18.15 279 CYS A N 1
ATOM 1992 C CA . CYS A 1 283 ? -3.641 72.659 -21.950 1.00 19.01 279 CYS A CA 1
ATOM 1993 C C . CYS A 1 283 ? -4.791 73.654 -22.200 1.00 19.13 279 CYS A C 1
ATOM 1994 O O . CYS A 1 283 ? -5.216 74.340 -21.257 1.00 18.22 279 CYS A O 1
ATOM 1997 N N . GLU A 1 284 ? -5.251 73.749 -23.451 1.00 19.80 280 GLU A N 1
ATOM 1998 C CA . GLU A 1 284 ? -6.389 74.611 -23.830 1.00 21.36 280 GLU A CA 1
ATOM 1999 C C . GLU A 1 284 ? -7.671 74.299 -23.049 1.00 22.16 280 GLU A C 1
ATOM 2000 O O . GLU A 1 284 ? -8.441 75.206 -22.799 1.00 21.84 280 GLU A O 1
ATOM 2006 N N . HIS A 1 285 ? -7.892 73.033 -22.678 1.00 23.41 281 HIS A N 1
ATOM 2007 C CA . HIS A 1 285 ? -9.150 72.609 -22.043 1.00 25.38 281 HIS A CA 1
ATOM 2008 C C . HIS A 1 285 ? -9.440 73.452 -20.820 1.00 25.50 281 HIS A C 1
ATOM 2009 O O . HIS A 1 285 ? -10.596 73.794 -20.573 1.00 26.49 281 HIS A O 1
ATOM 2016 N N . GLU A 1 286 ? -8.396 73.826 -20.085 1.00 25.47 282 GLU A N 1
ATOM 2017 C CA . GLU A 1 286 ? -8.557 74.644 -18.879 1.00 26.31 282 GLU A CA 1
ATOM 2018 C C . GLU A 1 286 ? -7.875 76.009 -18.947 1.00 25.44 282 GLU A C 1
ATOM 2019 O O . GLU A 1 286 ? -7.598 76.611 -17.902 1.00 25.18 282 GLU A O 1
ATOM 2025 N N . ASN A 1 287 ? -7.609 76.499 -20.158 1.00 24.89 283 ASN A N 1
ATOM 2026 C CA . ASN A 1 287 ? -6.865 77.762 -20.355 1.00 24.92 283 ASN A CA 1
ATOM 2027 C C . ASN A 1 287 ? -5.547 77.809 -19.585 1.00 23.26 283 ASN A C 1
ATOM 2028 O O . ASN A 1 287 ? -5.226 78.821 -18.987 1.00 23.16 283 ASN A O 1
ATOM 2033 N N . VAL A 1 288 ? -4.816 76.697 -19.587 1.00 21.53 284 VAL A N 1
ATOM 2034 C CA . VAL A 1 288 ? -3.496 76.619 -18.962 1.00 20.63 284 VAL A CA 1
ATOM 2035 C C . VAL A 1 288 ? -2.463 77.075 -20.003 1.00 19.74 284 VAL A C 1
ATOM 2036 O O . VAL A 1 288 ? -2.462 76.619 -21.148 1.00 18.22 284 VAL A O 1
ATOM 2040 N N . VAL A 1 289 ? -1.620 78.015 -19.591 1.00 19.05 285 VAL A N 1
ATOM 2041 C CA . VAL A 1 289 ? -0.515 78.511 -20.397 1.00 18.78 285 VAL A CA 1
ATOM 2042 C C . VAL A 1 289 ? 0.805 78.089 -19.665 1.00 18.40 285 VAL A C 1
ATOM 2043 O O . VAL A 1 289 ? 1.151 78.628 -18.608 1.00 17.68 285 VAL A O 1
ATOM 2047 N N . PRO A 1 290 ? 1.481 77.049 -20.167 1.00 17.91 286 PRO A N 1
ATOM 2048 C CA . PRO A 1 290 ? 2.672 76.555 -19.483 1.00 17.25 286 PRO A CA 1
ATOM 2049 C C . PRO A 1 290 ? 3.894 77.354 -19.910 1.00 17.23 286 PRO A C 1
ATOM 2050 O O . PRO A 1 290 ? 3.921 77.911 -21.025 1.00 17.83 286 PRO A O 1
ATOM 2054 N N . ASP A 1 291 ? 4.923 77.355 -19.080 1.00 16.82 287 ASP A N 1
ATOM 2055 C CA . ASP A 1 291 ? 6.169 78.037 -19.444 1.00 16.56 287 ASP A CA 1
ATOM 2056 C C . ASP A 1 291 ? 6.857 77.359 -20.648 1.00 16.23 287 ASP A C 1
ATOM 2057 O O . ASP A 1 291 ? 7.212 78.033 -21.603 1.00 15.88 287 ASP A O 1
ATOM 2062 N N . LEU A 1 292 ? 6.988 76.033 -20.606 1.00 15.72 288 LEU A N 1
ATOM 2063 C CA . LEU A 1 292 ? 7.455 75.235 -21.728 1.00 15.23 288 LEU A CA 1
ATOM 2064 C C . LEU A 1 292 ? 6.430 74.149 -22.044 1.00 15.00 288 LEU A C 1
ATOM 2065 O O . LEU A 1 292 ? 5.719 73.687 -21.153 1.00 14.82 288 LEU A O 1
ATOM 2070 N N . ILE A 1 293 ? 6.379 73.735 -23.315 1.00 13.93 289 ILE A N 1
ATOM 2071 C CA . ILE A 1 293 ? 5.523 72.643 -23.743 1.00 13.58 289 ILE A CA 1
ATOM 2072 C C . ILE A 1 293 ? 6.313 71.704 -24.640 1.00 13.29 289 ILE A C 1
ATOM 2073 O O . ILE A 1 293 ? 6.930 72.142 -25.615 1.00 12.21 289 ILE A O 1
ATOM 2078 N N . VAL A 1 294 ? 6.279 70.421 -24.269 1.00 12.43 290 VAL A N 1
ATOM 2079 C CA . VAL A 1 294 ? 6.961 69.343 -24.968 1.00 12.68 290 VAL A CA 1
ATOM 2080 C C . VAL A 1 294 ? 5.981 68.622 -25.890 1.00 13.09 290 VAL A C 1
ATOM 2081 O O . VAL A 1 294 ? 4.862 68.258 -25.474 1.00 12.81 290 VAL A O 1
ATOM 2085 N N . THR A 1 295 ? 6.399 68.421 -27.139 1.00 13.02 291 THR A N 1
ATOM 2086 C CA . THR A 1 295 ? 5.591 67.723 -28.137 1.00 13.19 291 THR A CA 1
ATOM 2087 C C . THR A 1 295 ? 6.413 66.686 -28.892 1.00 12.76 291 THR A C 1
ATOM 2088 O O . THR A 1 295 ? 7.639 66.768 -28.936 1.00 11.03 291 THR A O 1
ATOM 2092 N N . ALA A 1 296 ? 5.701 65.738 -29.499 1.00 12.96 292 ALA A N 1
ATOM 2093 C CA . ALA A 1 296 ? 6.271 64.588 -30.200 1.00 13.87 292 ALA A CA 1
ATOM 2094 C C . ALA A 1 296 ? 5.129 63.742 -30.798 1.00 14.80 292 ALA A C 1
ATOM 2095 O O . ALA A 1 296 ? 4.115 64.272 -31.162 1.00 15.76 292 ALA A O 1
ATOM 2097 N N . LYS A 1 297 ? 5.324 62.438 -30.922 1.00 16.63 293 LYS A N 1
ATOM 2098 C CA . LYS A 1 297 ? 4.305 61.504 -31.449 1.00 17.66 293 LYS A CA 1
ATOM 2099 C C . LYS A 1 297 ? 3.478 62.024 -32.629 1.00 17.90 293 LYS A C 1
ATOM 2100 O O . LYS A 1 297 ? 3.902 61.907 -33.789 1.00 19.16 293 LYS A O 1
ATOM 2106 N N . GLY A 1 298 ? 2.331 62.631 -32.364 1.00 17.17 294 GLY A N 1
ATOM 2107 C CA . GLY A 1 298 ? 1.469 63.104 -33.442 1.00 17.36 294 GLY A CA 1
ATOM 2108 C C . GLY A 1 298 ? 2.053 64.111 -34.417 1.00 17.88 294 GLY A C 1
ATOM 2109 O O . GLY A 1 298 ? 1.549 64.256 -35.548 1.00 17.85 294 GLY A O 1
ATOM 2110 N N . ILE A 1 299 ? 3.142 64.767 -34.007 1.00 17.29 295 ILE A N 1
ATOM 2111 C CA . ILE A 1 299 ? 3.643 65.963 -34.663 1.00 17.05 295 ILE A CA 1
ATOM 2112 C C . ILE A 1 299 ? 4.035 65.793 -36.142 1.00 16.45 295 ILE A C 1
ATOM 2113 O O . ILE A 1 299 ? 3.843 66.708 -36.925 1.00 16.83 295 ILE A O 1
ATOM 2118 N N . ALA A 1 300 ? 4.606 64.648 -36.508 1.00 15.70 296 ALA A N 1
ATOM 2119 C CA . ALA A 1 300 ? 5.140 64.419 -37.890 1.00 15.52 296 ALA A CA 1
ATOM 2120 C C . ALA A 1 300 ? 4.550 63.135 -38.526 1.00 15.82 296 ALA A C 1
ATOM 2121 O O . ALA A 1 300 ? 5.208 62.438 -39.312 1.00 16.24 296 ALA A O 1
ATOM 2123 N N . GLY A 1 301 ? 3.304 62.838 -38.169 1.00 15.95 297 GLY A N 1
ATOM 2124 C CA . GLY A 1 301 ? 2.542 61.745 -38.759 1.00 16.09 297 GLY A CA 1
ATOM 2125 C C . GLY A 1 301 ? 3.233 60.398 -38.918 1.00 16.54 297 GLY A C 1
ATOM 2126 O O . GLY A 1 301 ? 2.945 59.689 -39.883 1.00 17.42 297 GLY A O 1
ATOM 2127 N N . GLY A 1 302 ? 4.108 60.035 -37.972 1.00 15.81 298 GLY A N 1
ATOM 2128 C CA . GLY A 1 302 ? 4.903 58.804 -38.054 1.00 15.33 298 GLY A CA 1
ATOM 2129 C C . GLY A 1 302 ? 6.416 58.971 -37.992 1.00 14.96 298 GLY A C 1
ATOM 2130 O O . GLY A 1 302 ? 7.124 58.114 -37.419 1.00 15.62 298 GLY A O 1
ATOM 2131 N N . LEU A 1 303 ? 6.930 60.045 -38.579 1.00 15.00 299 LEU A N 1
ATOM 2132 C CA . LEU A 1 303 ? 8.372 60.238 -38.700 1.00 15.35 299 LEU A CA 1
ATOM 2133 C C . LEU A 1 303 ? 8.931 60.704 -37.327 1.00 15.45 299 LEU A C 1
ATOM 2134 O O . LEU A 1 303 ? 8.190 61.287 -36.571 1.00 14.85 299 LEU A O 1
ATOM 2139 N N . PRO A 1 304 ? 10.213 60.380 -36.995 1.00 14.85 300 PRO A N 1
ATOM 2140 C CA . PRO A 1 304 ? 10.764 60.732 -35.671 1.00 14.49 300 PRO A CA 1
ATOM 2141 C C . PRO A 1 304 ? 11.037 62.229 -35.561 1.00 13.81 300 PRO A C 1
ATOM 2142 O O . PRO A 1 304 ? 11.890 62.747 -36.247 1.00 13.75 300 PRO A O 1
ATOM 2146 N N . LEU A 1 305 ? 10.283 62.905 -34.708 1.00 13.03 301 LEU A N 1
ATOM 2147 C CA . LEU A 1 305 ? 10.452 64.328 -34.440 1.00 12.39 301 LEU A CA 1
ATOM 2148 C C . LEU A 1 305 ? 9.848 64.637 -33.077 1.00 11.97 301 LEU A C 1
ATOM 2149 O O . LEU A 1 305 ? 8.844 64.039 -32.675 1.00 12.90 301 LEU A O 1
ATOM 2154 N N . SER A 1 306 ? 10.482 65.538 -32.349 1.00 11.23 302 SER A N 1
ATOM 2155 C CA . SER A 1 306 ? 9.940 65.987 -31.073 1.00 10.85 302 SER A CA 1
ATOM 2156 C C . SER A 1 306 ? 10.348 67.448 -30.937 1.00 11.24 302 SER A C 1
ATOM 2157 O O . SER A 1 306 ? 11.101 67.949 -31.765 1.00 11.63 302 SER A O 1
ATOM 2160 N N . ALA A 1 307 ? 9.829 68.141 -29.940 1.00 11.14 303 ALA A N 1
ATOM 2161 C CA . ALA A 1 307 ? 10.044 69.561 -29.832 1.00 11.56 303 ALA A CA 1
ATOM 2162 C C . ALA A 1 307 ? 9.829 70.070 -28.399 1.00 12.53 303 ALA A C 1
ATOM 2163 O O . ALA A 1 307 ? 9.109 69.463 -27.601 1.00 10.93 303 ALA A O 1
ATOM 2165 N N . VAL A 1 308 ? 10.545 71.148 -28.089 1.00 13.34 304 VAL A N 1
ATOM 2166 C CA . VAL A 1 308 ? 10.327 71.953 -26.888 1.00 13.91 304 VAL A CA 1
ATOM 2167 C C . VAL A 1 308 ? 10.088 73.373 -27.363 1.00 14.01 304 VAL A C 1
ATOM 2168 O O . VAL A 1 308 ? 10.844 73.890 -28.192 1.00 13.79 304 VAL A O 1
ATOM 2172 N N . THR A 1 309 ? 8.981 73.946 -26.908 1.00 14.50 305 THR A N 1
ATOM 2173 C CA . THR A 1 309 ? 8.557 75.300 -27.251 1.00 14.04 305 THR A CA 1
ATOM 2174 C C . THR A 1 309 ? 8.261 76.007 -25.921 1.00 14.41 305 THR A C 1
ATOM 2175 O O . THR A 1 309 ? 7.616 75.433 -25.061 1.00 13.61 305 THR A O 1
ATOM 2179 N N . GLY A 1 310 ? 8.705 77.251 -25.747 1.00 14.54 306 GLY A N 1
ATOM 2180 C CA . GLY A 1 310 ? 8.363 77.982 -24.531 1.00 14.33 306 GLY A CA 1
ATOM 2181 C C . GLY A 1 310 ? 8.755 79.455 -24.584 1.00 14.59 306 GLY A C 1
ATOM 2182 O O . GLY A 1 310 ? 9.216 79.958 -25.620 1.00 13.28 306 GLY A O 1
ATOM 2183 N N . ARG A 1 311 ? 8.545 80.131 -23.455 1.00 14.70 307 ARG A N 1
ATOM 2184 C CA . ARG A 1 311 ? 8.876 81.555 -23.278 1.00 15.71 307 ARG A CA 1
ATOM 2185 C C . ARG A 1 311 ? 10.282 81.805 -23.810 1.00 15.94 307 ARG A C 1
ATOM 2186 O O . ARG A 1 311 ? 11.202 81.090 -23.448 1.00 14.91 307 ARG A O 1
ATOM 2194 N N . ALA A 1 312 ? 10.423 82.788 -24.701 1.00 16.50 308 ALA A N 1
ATOM 2195 C CA . ALA A 1 312 ? 11.689 83.076 -25.365 1.00 16.68 308 ALA A CA 1
ATOM 2196 C C . ALA A 1 312 ? 12.868 83.134 -24.403 1.00 17.09 308 ALA A C 1
ATOM 2197 O O . ALA A 1 312 ? 13.923 82.549 -24.674 1.00 16.16 308 ALA A O 1
ATOM 2199 N N . GLU A 1 313 ? 12.688 83.837 -23.283 1.00 17.75 309 GLU A N 1
ATOM 2200 C CA . GLU A 1 313 ? 13.806 84.104 -22.365 1.00 19.10 309 GLU A CA 1
ATOM 2201 C C . GLU A 1 313 ? 14.250 82.825 -21.672 1.00 17.46 309 GLU A C 1
ATOM 2202 O O . GLU A 1 313 ? 15.415 82.664 -21.371 1.00 17.92 309 GLU A O 1
ATOM 2208 N N . ILE A 1 314 ? 13.303 81.950 -21.369 1.00 16.39 310 ILE A N 1
ATOM 2209 C CA . ILE A 1 314 ? 13.620 80.637 -20.770 1.00 15.68 310 ILE A CA 1
ATOM 2210 C C . ILE A 1 314 ? 14.337 79.740 -21.794 1.00 15.67 310 ILE A C 1
ATOM 2211 O O . ILE A 1 314 ? 15.446 79.222 -21.556 1.00 15.72 310 ILE A O 1
ATOM 2216 N N . MET A 1 315 ? 13.711 79.588 -22.951 1.00 15.11 311 MET A N 1
ATOM 2217 C CA . MET A 1 315 ? 14.267 78.792 -24.033 1.00 15.15 311 MET A CA 1
ATOM 2218 C C . MET A 1 315 ? 15.692 79.237 -24.381 1.00 15.50 311 MET A C 1
ATOM 2219 O O . MET A 1 315 ? 16.544 78.412 -24.710 1.00 15.45 311 MET A O 1
ATOM 2224 N N . ASP A 1 316 ? 15.961 80.530 -24.266 1.00 16.01 312 ASP A N 1
ATOM 2225 C CA . ASP A 1 316 ? 17.278 81.091 -24.633 1.00 16.96 312 ASP A CA 1
ATOM 2226 C C . ASP A 1 316 ? 18.288 80.955 -23.491 1.00 17.49 312 ASP A C 1
ATOM 2227 O O . ASP A 1 316 ? 19.419 81.390 -23.626 1.00 18.43 312 ASP A O 1
ATOM 2232 N N . GLY A 1 317 ? 17.854 80.397 -22.352 1.00 17.76 313 GLY A N 1
ATOM 2233 C CA . GLY A 1 317 ? 18.727 80.050 -21.226 1.00 17.59 313 GLY A CA 1
ATOM 2234 C C . GLY A 1 317 ? 20.025 79.361 -21.625 1.00 17.10 313 GLY A C 1
ATOM 2235 O O . GLY A 1 317 ? 21.095 79.893 -21.409 1.00 17.51 313 GLY A O 1
ATOM 2236 N N . PRO A 1 318 ? 19.946 78.171 -22.225 1.00 16.71 314 PRO A N 1
ATOM 2237 C CA . PRO A 1 318 ? 21.198 77.497 -22.613 1.00 16.18 314 PRO A CA 1
ATOM 2238 C C . PRO A 1 318 ? 22.047 78.331 -23.598 1.00 16.40 314 PRO A C 1
ATOM 2239 O O . PRO A 1 318 ? 21.476 78.997 -24.475 1.00 16.24 314 PRO A O 1
ATOM 2243 N N . GLN A 1 319 ? 23.378 78.301 -23.441 1.00 15.34 315 GLN A N 1
ATOM 2244 C CA . GLN A 1 319 ? 24.262 78.943 -24.393 1.00 16.12 315 GLN A CA 1
ATOM 2245 C C . GLN A 1 319 ? 24.295 78.252 -25.759 1.00 15.74 315 GLN A C 1
ATOM 2246 O O . GLN A 1 319 ? 24.025 77.055 -25.896 1.00 15.33 315 GLN A O 1
ATOM 2252 N N . SER A 1 320 ? 24.728 79.020 -26.750 1.00 16.21 316 SER A N 1
ATOM 2253 C CA . SER A 1 320 ? 24.952 78.540 -28.108 1.00 15.96 316 SER A CA 1
ATOM 2254 C C . SER A 1 320 ? 25.768 77.252 -28.109 1.00 15.66 316 SER A C 1
ATOM 2255 O O . SER A 1 320 ? 26.847 77.211 -27.540 1.00 14.45 316 SER A O 1
ATOM 2258 N N . GLY A 1 321 ? 25.240 76.221 -28.764 1.00 15.17 317 GLY A N 1
ATOM 2259 C CA . GLY A 1 321 ? 25.890 74.921 -28.843 1.00 15.25 317 GLY A CA 1
ATOM 2260 C C . GLY A 1 321 ? 25.600 73.994 -27.664 1.00 15.29 317 GLY A C 1
ATOM 2261 O O . GLY A 1 321 ? 26.043 72.856 -27.646 1.00 15.14 317 GLY A O 1
ATOM 2262 N N . GLY A 1 322 ? 24.855 74.482 -26.688 1.00 15.70 318 GLY A N 1
ATOM 2263 C CA . GLY A 1 322 ? 24.522 73.734 -25.513 1.00 15.96 318 GLY A CA 1
ATOM 2264 C C . GLY A 1 322 ? 23.356 72.803 -25.718 1.00 16.33 318 GLY A C 1
ATOM 2265 O O . GLY A 1 322 ? 23.205 71.854 -24.948 1.00 16.18 318 GLY A O 1
ATOM 2266 N N . LEU A 1 323 ? 22.519 73.109 -26.714 1.00 16.87 319 LEU A N 1
ATOM 2267 C CA . LEU A 1 323 ? 21.430 72.242 -27.185 1.00 17.02 319 LEU A CA 1
ATOM 2268 C C . LEU A 1 323 ? 21.748 71.591 -28.541 1.00 18.76 319 LEU A C 1
ATOM 2269 O O . LEU A 1 323 ? 22.351 72.207 -29.434 1.00 18.53 319 LEU A O 1
ATOM 2274 N N . GLY A 1 324 ? 21.290 70.365 -28.744 1.00 19.41 320 GLY A N 1
ATOM 2275 C CA . GLY A 1 324 ? 21.492 69.762 -30.062 1.00 20.61 320 GLY A CA 1
ATOM 2276 C C . GLY A 1 324 ? 21.291 68.275 -30.146 1.00 20.51 320 GLY A C 1
ATOM 2277 O O . GLY A 1 324 ? 20.428 67.723 -29.479 1.00 21.43 320 GLY A O 1
ATOM 2278 N N . GLY A 1 325 ? 22.090 67.638 -30.988 1.00 20.15 321 GLY A N 1
ATOM 2279 C CA . GLY A 1 325 ? 21.894 66.230 -31.357 1.00 19.97 321 GLY A CA 1
ATOM 2280 C C . GLY A 1 325 ? 22.117 66.170 -32.855 1.00 20.32 321 GLY A C 1
ATOM 2281 O O . GLY A 1 325 ? 21.930 67.154 -33.537 1.00 20.82 321 GLY A O 1
ATOM 2282 N N . THR A 1 326 ? 22.535 65.033 -33.377 1.00 20.40 322 THR A N 1
ATOM 2283 C CA . THR A 1 326 ? 22.946 64.972 -34.775 1.00 20.00 322 THR A CA 1
ATOM 2284 C C . THR A 1 326 ? 21.753 65.063 -35.712 1.00 19.42 322 THR A C 1
ATOM 2285 O O . THR A 1 326 ? 21.754 65.882 -36.633 1.00 19.70 322 THR A O 1
ATOM 2289 N N . TYR A 1 327 ? 20.733 64.240 -35.463 1.00 18.38 323 TYR A N 1
ATOM 2290 C CA . TYR A 1 327 ? 19.608 64.078 -36.383 1.00 17.58 323 TYR A CA 1
ATOM 2291 C C . TYR A 1 327 ? 18.491 65.062 -36.183 1.00 17.41 323 TYR A C 1
ATOM 2292 O O . TYR A 1 327 ? 17.626 65.136 -37.031 1.00 18.52 323 TYR A O 1
ATOM 2301 N N . GLY A 1 328 ? 18.457 65.783 -35.062 1.00 16.66 324 GLY A N 1
ATOM 2302 C CA . GLY A 1 328 ? 17.235 66.471 -34.618 1.00 16.38 324 GLY A CA 1
ATOM 2303 C C . GLY A 1 328 ? 16.597 67.405 -35.630 1.00 16.01 324 GLY A C 1
ATOM 2304 O O . GLY A 1 328 ? 17.285 68.148 -36.302 1.00 15.84 324 GLY A O 1
ATOM 2305 N N . GLY A 1 329 ? 15.273 67.375 -35.738 1.00 15.20 325 GLY A N 1
ATOM 2306 C CA . GLY A 1 329 ? 14.596 68.211 -36.718 1.00 15.11 325 GLY A CA 1
ATOM 2307 C C . GLY A 1 329 ? 15.021 67.851 -38.120 1.00 15.38 325 GLY A C 1
ATOM 2308 O O . GLY A 1 329 ? 15.270 68.723 -38.951 1.00 15.27 325 GLY A O 1
ATOM 2309 N N . ASN A 1 330 ? 15.103 66.540 -38.354 1.00 14.91 326 ASN A N 1
ATOM 2310 C CA . ASN A 1 330 ? 15.442 65.957 -39.630 1.00 14.98 326 ASN A CA 1
ATOM 2311 C C . ASN A 1 330 ? 14.555 66.510 -40.760 1.00 15.04 326 ASN A C 1
ATOM 2312 O O . ASN A 1 330 ? 13.359 66.698 -40.554 1.00 14.40 326 ASN A O 1
ATOM 2317 N N . PRO A 1 331 ? 15.158 66.813 -41.941 1.00 14.93 327 PRO A N 1
ATOM 2318 C CA . PRO A 1 331 ? 14.434 67.460 -43.047 1.00 15.37 327 PRO A CA 1
ATOM 2319 C C . PRO A 1 331 ? 13.159 66.743 -43.452 1.00 14.55 327 PRO A C 1
ATOM 2320 O O . PRO A 1 331 ? 12.177 67.396 -43.700 1.00 14.62 327 PRO A O 1
ATOM 2324 N N . LEU A 1 332 ? 13.158 65.411 -43.476 1.00 15.48 328 LEU A N 1
ATOM 2325 C CA . LEU A 1 332 ? 11.961 64.639 -43.880 1.00 14.91 328 LEU A CA 1
ATOM 2326 C C . LEU A 1 332 ? 10.881 64.756 -42.815 1.00 15.04 328 LEU A C 1
ATOM 2327 O O . LEU A 1 332 ? 9.701 64.879 -43.126 1.00 15.40 328 LEU A O 1
ATOM 2332 N N . ALA A 1 333 ? 11.301 64.720 -41.555 1.00 14.98 329 ALA A N 1
ATOM 2333 C CA . ALA A 1 333 ? 10.390 64.880 -40.435 1.00 15.24 329 ALA A CA 1
ATOM 2334 C C . ALA A 1 333 ? 9.753 66.275 -40.386 1.00 15.47 329 ALA A C 1
ATOM 2335 O O . ALA A 1 333 ? 8.554 66.390 -40.109 1.00 16.00 329 ALA A O 1
ATOM 2337 N N . CYS A 1 334 ? 10.520 67.318 -40.677 1.00 15.64 330 CYS A N 1
ATOM 2338 C CA . CYS A 1 334 ? 9.959 68.657 -40.689 1.00 15.88 330 CYS A CA 1
ATOM 2339 C C . CYS A 1 334 ? 8.945 68.774 -41.823 1.00 16.64 330 CYS A C 1
ATOM 2340 O O . CYS A 1 334 ? 7.849 69.319 -41.640 1.00 16.79 330 CYS A O 1
ATOM 2343 N N . ALA A 1 335 ? 9.306 68.275 -43.005 1.00 16.27 331 ALA A N 1
ATOM 2344 C CA . ALA A 1 335 ? 8.370 68.297 -44.122 1.00 16.54 331 ALA A CA 1
ATOM 2345 C C . ALA A 1 335 ? 7.076 67.536 -43.755 1.00 16.25 331 ALA A C 1
ATOM 2346 O O . ALA A 1 335 ? 5.988 67.995 -44.032 1.00 16.25 331 ALA A O 1
ATOM 2348 N N . ALA A 1 336 ? 7.204 66.414 -43.054 1.00 16.51 332 ALA A N 1
ATOM 2349 C CA . ALA A 1 336 ? 6.042 65.658 -42.601 1.00 15.77 332 ALA A CA 1
ATOM 2350 C C . ALA A 1 336 ? 5.224 66.447 -41.560 1.00 15.88 332 ALA A C 1
ATOM 2351 O O . ALA A 1 336 ? 3.990 66.397 -41.556 1.00 15.71 332 ALA A O 1
ATOM 2353 N N . ALA A 1 337 ? 5.912 67.180 -40.689 1.00 15.88 333 ALA A N 1
ATOM 2354 C CA . ALA A 1 337 ? 5.250 67.976 -39.652 1.00 16.36 333 ALA A CA 1
ATOM 2355 C C . ALA A 1 337 ? 4.433 69.125 -40.262 1.00 16.99 333 ALA A C 1
ATOM 2356 O O . ALA A 1 337 ? 3.312 69.423 -39.830 1.00 15.97 333 ALA A O 1
ATOM 2358 N N . LEU A 1 338 ? 4.974 69.742 -41.305 1.00 17.82 334 LEU A N 1
ATOM 2359 C CA . LEU A 1 338 ? 4.267 70.827 -41.976 1.00 18.53 334 LEU A CA 1
ATOM 2360 C C . LEU A 1 338 ? 2.980 70.350 -42.646 1.00 18.85 334 LEU A C 1
ATOM 2361 O O . LEU A 1 338 ? 1.960 71.049 -42.608 1.00 19.80 334 LEU A O 1
ATOM 2366 N N . ALA A 1 339 ? 3.031 69.174 -43.264 1.00 18.36 335 ALA A N 1
ATOM 2367 C CA . ALA A 1 339 ? 1.836 68.540 -43.815 1.00 18.09 335 ALA A CA 1
ATOM 2368 C C . ALA A 1 339 ? 0.832 68.159 -42.716 1.00 17.75 335 ALA A C 1
ATOM 2369 O O . ALA A 1 339 ? -0.370 68.327 -42.896 1.00 17.27 335 ALA A O 1
ATOM 2371 N N . VAL A 1 340 ? 1.314 67.676 -41.569 1.00 17.45 336 VAL A N 1
ATOM 2372 C CA . VAL A 1 340 ? 0.419 67.383 -40.438 1.00 17.60 336 VAL A CA 1
ATOM 2373 C C . VAL A 1 340 ? -0.336 68.630 -39.977 1.00 17.72 336 VAL A C 1
ATOM 2374 O O . VAL A 1 340 ? -1.566 68.615 -39.837 1.00 16.65 336 VAL A O 1
ATOM 2378 N N . ILE A 1 341 ? 0.389 69.729 -39.796 1.00 18.50 337 ILE A N 1
ATOM 2379 C CA . ILE A 1 341 ? -0.226 70.983 -39.377 1.00 18.96 337 ILE A CA 1
ATOM 2380 C C . ILE A 1 341 ? -1.268 71.463 -40.383 1.00 19.86 337 ILE A C 1
ATOM 2381 O O . ILE A 1 341 ? -2.361 71.864 -40.002 1.00 19.72 337 ILE A O 1
ATOM 2386 N N . ASP A 1 342 ? -0.929 71.402 -41.668 1.00 21.16 338 ASP A N 1
ATOM 2387 C CA . ASP A 1 342 ? -1.859 71.766 -42.740 1.00 22.36 338 ASP A CA 1
ATOM 2388 C C . ASP A 1 342 ? -3.105 70.852 -42.759 1.00 22.67 338 ASP A C 1
ATOM 2389 O O . ASP A 1 342 ? -4.210 71.341 -42.892 1.00 23.26 338 ASP A O 1
ATOM 2394 N N . THR A 1 343 ? -2.910 69.541 -42.608 1.00 22.22 339 THR A N 1
ATOM 2395 C CA . THR A 1 343 ? -4.000 68.581 -42.639 1.00 22.43 339 THR A CA 1
ATOM 2396 C C . THR A 1 343 ? -4.948 68.792 -41.437 1.00 23.08 339 THR A C 1
ATOM 2397 O O . THR A 1 343 ? -6.171 68.699 -41.573 1.00 22.36 339 THR A O 1
ATOM 2401 N N . ILE A 1 344 ? -4.383 69.091 -40.270 1.00 23.73 340 ILE A N 1
ATOM 2402 C CA . ILE A 1 344 ? -5.194 69.413 -39.090 1.00 24.46 340 ILE A CA 1
ATOM 2403 C C . ILE A 1 344 ? -6.138 70.592 -39.384 1.00 26.06 340 ILE A C 1
ATOM 2404 O O . ILE A 1 344 ? -7.343 70.500 -39.172 1.00 25.29 340 ILE A O 1
ATOM 2409 N N . GLU A 1 345 ? -5.580 71.684 -39.897 1.00 27.96 341 GLU A N 1
ATOM 2410 C CA . GLU A 1 345 ? -6.368 72.869 -40.247 1.00 30.04 341 GLU A CA 1
ATOM 2411 C C . GLU A 1 345 ? -7.376 72.543 -41.349 1.00 30.45 341 GLU A C 1
ATOM 2412 O O . GLU A 1 345 ? -8.580 72.730 -41.184 1.00 30.44 341 GLU A O 1
ATOM 2418 N N . ARG A 1 346 ? -6.862 72.022 -42.454 1.00 30.58 342 ARG A N 1
ATOM 2419 C CA . ARG A 1 346 ? -7.650 71.757 -43.663 1.00 31.31 342 ARG A CA 1
ATOM 2420 C C . ARG A 1 346 ? -8.842 70.801 -43.446 1.00 30.87 342 ARG A C 1
ATOM 2421 O O . ARG A 1 346 ? -9.933 71.031 -44.004 1.00 31.57 342 ARG A O 1
ATOM 2429 N N . GLU A 1 347 ? -8.645 69.736 -42.654 1.00 29.40 343 GLU A N 1
ATOM 2430 C CA . GLU A 1 347 ? -9.697 68.737 -42.413 1.00 29.04 343 GLU A CA 1
ATOM 2431 C C . GLU A 1 347 ? -10.397 68.943 -41.079 1.00 27.82 343 GLU A C 1
ATOM 2432 O O . GLU A 1 347 ? -11.195 68.083 -40.645 1.00 28.08 343 GLU A O 1
ATOM 2438 N N . ASN A 1 348 ? -10.126 70.069 -40.425 1.00 26.39 344 ASN A N 1
ATOM 2439 C CA A ASN A 1 348 ? -10.629 70.319 -39.066 0.50 25.47 344 ASN A CA 1
ATOM 2440 C CA B ASN A 1 348 ? -10.668 70.305 -39.097 0.50 25.63 344 ASN A CA 1
ATOM 2441 C C . ASN A 1 348 ? -10.621 69.045 -38.232 1.00 24.51 344 ASN A C 1
ATOM 2442 O O . ASN A 1 348 ? -11.661 68.530 -37.818 1.00 24.32 344 ASN A O 1
ATOM 2451 N N . LEU A 1 349 ? -9.426 68.546 -37.962 1.00 22.64 345 LEU A N 1
ATOM 2452 C CA . LEU A 1 349 ? -9.318 67.327 -37.178 1.00 21.79 345 LEU A CA 1
ATOM 2453 C C . LEU A 1 349 ? -9.515 67.535 -35.676 1.00 21.14 345 LEU A C 1
ATOM 2454 O O . LEU A 1 349 ? -9.816 66.584 -34.975 1.00 21.32 345 LEU A O 1
ATOM 2459 N N . VAL A 1 350 ? -9.349 68.760 -35.183 1.00 20.55 346 VAL A N 1
ATOM 2460 C CA . VAL A 1 350 ? -9.688 69.067 -33.789 1.00 20.68 346 VAL A CA 1
ATOM 2461 C C . VAL A 1 350 ? -11.180 68.793 -33.496 1.00 20.31 346 VAL A C 1
ATOM 2462 O O . VAL A 1 350 ? -11.500 68.158 -32.492 1.00 20.18 346 VAL A O 1
ATOM 2466 N N . ALA A 1 351 ? -12.061 69.226 -34.384 1.00 20.12 347 ALA A N 1
ATOM 2467 C CA . ALA A 1 351 ? -13.509 68.925 -34.277 1.00 20.41 347 ALA A CA 1
ATOM 2468 C C . ALA A 1 351 ? -13.808 67.433 -34.530 1.00 20.36 347 ALA A C 1
ATOM 2469 O O . ALA A 1 351 ? -14.715 66.853 -33.954 1.00 19.73 347 ALA A O 1
ATOM 2471 N N . ARG A 1 352 ? -13.023 66.816 -35.400 1.00 20.70 348 ARG A N 1
ATOM 2472 C CA . ARG A 1 352 ? -13.128 65.392 -35.631 1.00 20.81 348 ARG A CA 1
ATOM 2473 C C . ARG A 1 352 ? -12.744 64.606 -34.373 1.00 20.59 348 ARG A C 1
ATOM 2474 O O . ARG A 1 352 ? -13.411 63.617 -34.029 1.00 19.20 348 ARG A O 1
ATOM 2482 N N . ALA A 1 353 ? -11.689 65.043 -33.691 1.00 20.26 349 ALA A N 1
ATOM 2483 C CA . ALA A 1 353 ? -11.351 64.447 -32.412 1.00 20.47 349 ALA A CA 1
ATOM 2484 C C . ALA A 1 353 ? -12.541 64.580 -31.434 1.00 20.69 349 ALA A C 1
ATOM 2485 O O . ALA A 1 353 ? -12.889 63.631 -30.740 1.00 20.68 349 ALA A O 1
ATOM 2487 N N . ARG A 1 354 ? -13.202 65.724 -31.415 1.00 21.96 350 ARG A N 1
ATOM 2488 C CA . ARG A 1 354 ? -14.385 65.881 -30.547 1.00 22.75 350 ARG A CA 1
ATOM 2489 C C . ARG A 1 354 ? -15.555 64.960 -30.927 1.00 22.26 350 ARG A C 1
ATOM 2490 O O . ARG A 1 354 ? -16.208 64.402 -30.058 1.00 21.49 350 ARG A O 1
ATOM 2498 N N . ALA A 1 355 ? -15.831 64.821 -32.221 1.00 21.81 351 ALA A N 1
ATOM 2499 C CA . ALA A 1 355 ? -16.904 63.927 -32.686 1.00 22.09 351 ALA A CA 1
ATOM 2500 C C . ALA A 1 355 ? -16.601 62.456 -32.306 1.00 21.82 351 ALA A C 1
ATOM 2501 O O . ALA A 1 355 ? -17.485 61.716 -31.858 1.00 20.91 351 ALA A O 1
ATOM 2503 N N . ILE A 1 356 ? -15.329 62.050 -32.437 1.00 20.73 352 ILE A N 1
ATOM 2504 C CA . ILE A 1 356 ? -14.964 60.672 -32.174 1.00 20.60 352 ILE A CA 1
ATOM 2505 C C . ILE A 1 356 ? -15.174 60.397 -30.679 1.00 20.35 352 ILE A C 1
ATOM 2506 O O . ILE A 1 356 ? -15.706 59.367 -30.312 1.00 19.87 352 ILE A O 1
ATOM 2511 N N . GLY A 1 357 ? -14.809 61.354 -29.842 1.00 20.22 353 GLY A N 1
ATOM 2512 C CA . GLY A 1 357 ? -14.942 61.195 -28.420 1.00 20.98 353 GLY A CA 1
ATOM 2513 C C . GLY A 1 357 ? -16.381 61.100 -27.966 1.00 21.69 353 GLY A C 1
ATOM 2514 O O . GLY A 1 357 ? -16.697 60.255 -27.125 1.00 23.26 353 GLY A O 1
ATOM 2515 N N . GLU A 1 358 ? -17.237 61.982 -28.491 1.00 22.55 354 GLU A N 1
ATOM 2516 C CA . GLU A 1 358 ? -18.679 61.917 -28.243 1.00 23.65 354 GLU A CA 1
ATOM 2517 C C . GLU A 1 358 ? -19.181 60.473 -28.461 1.00 22.10 354 GLU A C 1
ATOM 2518 O O . GLU A 1 358 ? -19.826 59.905 -27.593 1.00 21.11 354 GLU A O 1
ATOM 2524 N N . THR A 1 359 ? -18.836 59.880 -29.599 1.00 20.89 355 THR A N 1
ATOM 2525 C CA . THR A 1 359 ? -19.259 58.521 -29.914 1.00 20.05 355 THR A CA 1
ATOM 2526 C C . THR A 1 359 ? -18.683 57.500 -28.945 1.00 20.01 355 THR A C 1
ATOM 2527 O O . THR A 1 359 ? -19.433 56.675 -28.408 1.00 19.70 355 THR A O 1
ATOM 2531 N N . MET A 1 360 ? -17.377 57.567 -28.688 1.00 18.87 356 MET A N 1
ATOM 2532 C CA . MET A 1 360 ? -16.732 56.597 -27.792 1.00 18.93 356 MET A CA 1
ATOM 2533 C C . MET A 1 360 ? -17.236 56.699 -26.346 1.00 18.70 356 MET A C 1
ATOM 2534 O O . MET A 1 360 ? -17.482 55.684 -25.728 1.00 17.80 356 MET A O 1
ATOM 2539 N N . LEU A 1 361 ? -17.423 57.916 -25.839 1.00 18.64 357 LEU A N 1
ATOM 2540 C CA . LEU A 1 361 ? -17.916 58.098 -24.493 1.00 19.20 357 LEU A CA 1
ATOM 2541 C C . LEU A 1 361 ? -19.349 57.606 -24.357 1.00 20.24 357 LEU A C 1
ATOM 2542 O O . LEU A 1 361 ? -19.737 57.060 -23.304 1.00 21.08 357 LEU A O 1
ATOM 2547 N N . SER A 1 362 ? -20.127 57.767 -25.416 1.00 19.82 358 SER A N 1
ATOM 2548 C CA . SER A 1 362 ? -21.518 57.352 -25.408 1.00 21.17 358 SER A CA 1
ATOM 2549 C C . SER A 1 362 ? -21.594 55.810 -25.390 1.00 20.55 358 SER A C 1
ATOM 2550 O O . SER A 1 362 ? -22.210 55.224 -24.515 1.00 19.68 358 SER A O 1
ATOM 2553 N N . ARG A 1 363 ? -20.905 55.165 -26.329 1.00 19.70 359 ARG A N 1
ATOM 2554 C CA . ARG A 1 363 ? -20.877 53.693 -26.384 1.00 19.29 359 ARG A CA 1
ATOM 2555 C C . ARG A 1 363 ? -20.243 53.061 -25.149 1.00 18.13 359 ARG A C 1
ATOM 2556 O O . ARG A 1 363 ? -20.782 52.109 -24.616 1.00 17.88 359 ARG A O 1
ATOM 2564 N N . LEU A 1 364 ? -19.108 53.589 -24.694 1.00 17.43 360 LEU A N 1
ATOM 2565 C CA . LEU A 1 364 ? -18.450 53.057 -23.515 1.00 16.81 360 LEU A CA 1
ATOM 2566 C C . LEU A 1 364 ? -19.250 53.366 -22.233 1.00 16.32 360 LEU A C 1
ATOM 2567 O O . LEU A 1 364 ? -19.239 52.591 -21.275 1.00 16.70 360 LEU A O 1
ATOM 2572 N N . GLY A 1 365 ? -19.950 54.488 -22.213 1.00 17.17 361 GLY A N 1
ATOM 2573 C CA . GLY A 1 365 ? -20.807 54.822 -21.062 1.00 17.56 361 GLY A CA 1
ATOM 2574 C C . GLY A 1 365 ? -21.909 53.786 -20.974 1.00 17.53 361 GLY A C 1
ATOM 2575 O O . GLY A 1 365 ? -22.239 53.288 -19.908 1.00 16.94 361 GLY A O 1
ATOM 2576 N N . ALA A 1 366 ? -22.466 53.445 -22.120 1.00 17.65 362 ALA A N 1
ATOM 2577 C CA . ALA A 1 366 ? -23.542 52.468 -22.161 1.00 18.79 362 ALA A CA 1
ATOM 2578 C C . ALA A 1 366 ? -22.988 51.058 -21.810 1.00 18.70 362 ALA A C 1
ATOM 2579 O O . ALA A 1 366 ? -23.667 50.267 -21.170 1.00 17.97 362 ALA A O 1
ATOM 2581 N N . LEU A 1 367 ? -21.753 50.741 -22.196 1.00 18.92 363 LEU A N 1
ATOM 2582 C CA . LEU A 1 367 ? -21.201 49.439 -21.764 1.00 20.19 363 LEU A CA 1
ATOM 2583 C C . LEU A 1 367 ? -21.091 49.427 -20.236 1.00 19.82 363 LEU A C 1
ATOM 2584 O O . LEU A 1 367 ? -21.473 48.445 -19.569 1.00 20.06 363 LEU A O 1
ATOM 2589 N N . ALA A 1 368 ? -20.594 50.527 -19.685 1.00 19.28 364 ALA A N 1
ATOM 2590 C CA . ALA A 1 368 ? -20.340 50.610 -18.259 1.00 19.35 364 ALA A CA 1
ATOM 2591 C C . ALA A 1 368 ? -21.629 50.614 -17.453 1.00 19.88 364 ALA A C 1
ATOM 2592 O O . ALA A 1 368 ? -21.640 50.181 -16.293 1.00 19.77 364 ALA A O 1
ATOM 2594 N N . ALA A 1 369 ? -22.695 51.150 -18.043 1.00 20.56 365 ALA A N 1
ATOM 2595 C CA . ALA A 1 369 ? -24.004 51.163 -17.397 1.00 21.28 365 ALA A CA 1
ATOM 2596 C C . ALA A 1 369 ? -24.503 49.747 -17.169 1.00 21.36 365 ALA A C 1
ATOM 2597 O O . ALA A 1 369 ? -25.210 49.515 -16.223 1.00 22.68 365 ALA A O 1
ATOM 2599 N N . ALA A 1 370 ? -24.141 48.810 -18.038 1.00 21.23 366 ALA A N 1
ATOM 2600 C CA . ALA A 1 370 ? -24.594 47.424 -17.947 1.00 21.48 366 ALA A CA 1
ATOM 2601 C C . ALA A 1 370 ? -23.497 46.434 -17.497 1.00 21.10 366 ALA A C 1
ATOM 2602 O O . ALA A 1 370 ? -23.768 45.235 -17.395 1.00 22.17 366 ALA A O 1
ATOM 2604 N N . ASP A 1 371 ? -22.270 46.908 -17.293 1.00 20.24 367 ASP A N 1
ATOM 2605 C CA . ASP A 1 371 ? -21.158 46.043 -16.881 1.00 19.35 367 ASP A CA 1
ATOM 2606 C C . ASP A 1 371 ? -20.334 46.712 -15.777 1.00 18.18 367 ASP A C 1
ATOM 2607 O O . ASP A 1 371 ? -19.444 47.511 -16.065 1.00 17.89 367 ASP A O 1
ATOM 2612 N N . PRO A 1 372 ? -20.639 46.386 -14.507 1.00 16.94 368 PRO A N 1
ATOM 2613 C CA . PRO A 1 372 ? -19.953 47.008 -13.384 1.00 16.24 368 PRO A CA 1
ATOM 2614 C C . PRO A 1 372 ? -18.448 46.647 -13.243 1.00 15.69 368 PRO A C 1
ATOM 2615 O O . PRO A 1 372 ? -17.769 47.153 -12.333 1.00 14.55 368 PRO A O 1
ATOM 2619 N N . ARG A 1 373 ? -17.927 45.809 -14.132 1.00 15.29 369 ARG A N 1
ATOM 2620 C CA . ARG A 1 373 ? -16.474 45.559 -14.128 1.00 15.07 369 ARG A CA 1
ATOM 2621 C C . ARG A 1 373 ? -15.714 46.763 -14.689 1.00 14.54 369 ARG A C 1
ATOM 2622 O O . ARG A 1 373 ? -14.489 46.841 -14.584 1.00 14.17 369 ARG A O 1
ATOM 2630 N N . ILE A 1 374 ? -16.450 47.671 -15.324 1.00 14.85 370 ILE A N 1
ATOM 2631 C CA . ILE A 1 374 ? -15.897 48.939 -15.739 1.00 15.36 370 ILE A CA 1
ATOM 2632 C C . ILE A 1 374 ? -16.117 49.906 -14.588 1.00 16.12 370 ILE A C 1
ATOM 2633 O O . ILE A 1 374 ? -17.258 50.260 -14.272 1.00 16.32 370 ILE A O 1
ATOM 2638 N N . GLY A 1 375 ? -15.028 50.282 -13.943 1.00 15.00 371 GLY A N 1
ATOM 2639 C CA . GLY A 1 375 ? -15.091 51.161 -12.796 1.00 16.84 371 GLY A CA 1
ATOM 2640 C C . GLY A 1 375 ? -15.339 52.610 -13.189 1.00 16.84 371 GLY A C 1
ATOM 2641 O O . GLY A 1 375 ? -16.131 53.291 -12.564 1.00 16.14 371 GLY A O 1
ATOM 2642 N N . GLU A 1 376 ? -14.644 53.052 -14.236 1.00 17.35 372 GLU A N 1
ATOM 2643 C CA . GLU A 1 376 ? -14.698 54.428 -14.720 1.00 17.85 372 GLU A CA 1
ATOM 2644 C C . GLU A 1 376 ? -14.451 54.478 -16.236 1.00 16.89 372 GLU A C 1
ATOM 2645 O O . GLU A 1 376 ? -13.689 53.710 -16.756 1.00 16.96 372 GLU A O 1
ATOM 2651 N N . VAL A 1 377 ? -15.124 55.384 -16.930 1.00 17.54 373 VAL A N 1
ATOM 2652 C CA . VAL A 1 377 ? -14.790 55.723 -18.312 1.00 16.80 373 VAL A CA 1
ATOM 2653 C C . VAL A 1 377 ? -14.261 57.149 -18.222 1.00 16.79 373 VAL A C 1
ATOM 2654 O O . VAL A 1 377 ? -14.836 57.971 -17.493 1.00 16.50 373 VAL A O 1
ATOM 2658 N N . ARG A 1 378 ? -13.147 57.442 -18.880 1.00 16.14 374 ARG A N 1
ATOM 2659 C CA . ARG A 1 378 ? -12.513 58.762 -18.721 1.00 16.22 374 ARG A CA 1
ATOM 2660 C C . ARG A 1 378 ? -11.682 59.129 -19.955 1.00 16.74 374 ARG A C 1
ATOM 2661 O O . ARG A 1 378 ? -11.460 58.273 -20.828 1.00 16.22 374 ARG A O 1
ATOM 2669 N N . GLY A 1 379 ? -11.286 60.412 -20.036 1.00 16.47 375 GLY A N 1
ATOM 2670 C CA . GLY A 1 379 ? -10.601 60.988 -21.189 1.00 16.48 375 GLY A CA 1
ATOM 2671 C C . GLY A 1 379 ? -11.437 61.975 -22.005 1.00 17.85 375 GLY A C 1
ATOM 2672 O O . GLY A 1 379 ? -12.600 62.223 -21.708 1.00 18.09 375 GLY A O 1
ATOM 2673 N N . ARG A 1 380 ? -10.853 62.529 -23.067 1.00 18.39 376 ARG A N 1
ATOM 2674 C CA . ARG A 1 380 ? -11.621 63.355 -23.984 1.00 19.68 376 ARG A CA 1
ATOM 2675 C C . ARG A 1 380 ? -11.110 63.147 -25.386 1.00 19.07 376 ARG A C 1
ATOM 2676 O O . ARG A 1 380 ? -9.984 62.667 -25.554 1.00 18.82 376 ARG A O 1
ATOM 2684 N N . GLY A 1 381 ? -11.885 63.622 -26.363 1.00 17.64 377 GLY A N 1
ATOM 2685 C CA . GLY A 1 381 ? -11.479 63.589 -27.751 1.00 17.54 377 GLY A CA 1
ATOM 2686 C C . GLY A 1 381 ? -11.222 62.165 -28.212 1.00 17.55 377 GLY A C 1
ATOM 2687 O O . GLY A 1 381 ? -12.086 61.275 -28.053 1.00 17.53 377 GLY A O 1
ATOM 2688 N N . ALA A 1 382 ? -10.030 61.928 -28.749 1.00 16.88 378 ALA A N 1
ATOM 2689 C CA . ALA A 1 382 ? -9.668 60.598 -29.246 1.00 16.42 378 ALA A CA 1
ATOM 2690 C C . ALA A 1 382 ? -8.707 59.910 -28.295 1.00 16.22 378 ALA A C 1
ATOM 2691 O O . ALA A 1 382 ? -7.851 59.141 -28.741 1.00 16.75 378 ALA A O 1
ATOM 2693 N N . MET A 1 383 ? -8.860 60.189 -26.992 1.00 15.93 379 MET A N 1
ATOM 2694 C CA . MET A 1 383 ? -7.980 59.681 -25.929 1.00 15.49 379 MET A CA 1
ATOM 2695 C C . MET A 1 383 ? -8.816 59.253 -24.735 1.00 15.03 379 MET A C 1
ATOM 2696 O O . MET A 1 383 ? -8.931 59.945 -23.727 1.00 14.78 379 MET A O 1
ATOM 2701 N N . ILE A 1 384 ? -9.389 58.074 -24.869 1.00 16.31 380 ILE A N 1
ATOM 2702 C CA . ILE A 1 384 ? -10.442 57.603 -23.979 1.00 16.27 380 ILE A CA 1
ATOM 2703 C C . ILE A 1 384 ? -9.993 56.273 -23.409 1.00 15.90 380 ILE A C 1
ATOM 2704 O O . ILE A 1 384 ? -9.287 55.525 -24.074 1.00 15.95 380 ILE A O 1
ATOM 2709 N N . ALA A 1 385 ? -10.418 55.987 -22.182 1.00 15.90 381 ALA A N 1
ATOM 2710 C CA . ALA A 1 385 ? -9.993 54.780 -21.469 1.00 15.66 381 ALA A CA 1
ATOM 2711 C C . ALA A 1 385 ? -11.103 54.266 -20.564 1.00 15.61 381 ALA A C 1
ATOM 2712 O O . ALA A 1 385 ? -11.972 55.043 -20.155 1.00 16.47 381 ALA A O 1
ATOM 2714 N N . VAL A 1 386 ? -11.108 52.965 -20.300 1.00 15.11 382 VAL A N 1
ATOM 2715 C CA . VAL A 1 386 ? -11.921 52.397 -19.213 1.00 15.63 382 VAL A CA 1
ATOM 2716 C C . VAL A 1 386 ? -10.995 51.704 -18.213 1.00 14.56 382 VAL A C 1
ATOM 2717 O O . VAL A 1 386 ? -10.094 51.008 -18.609 1.00 14.35 382 VAL A O 1
ATOM 2721 N N . GLU A 1 387 ? -11.237 51.919 -16.923 1.00 14.21 383 GLU A N 1
ATOM 2722 C CA . GLU A 1 387 ? -10.518 51.212 -15.868 1.00 13.67 383 GLU A CA 1
ATOM 2723 C C . GLU A 1 387 ? -11.318 50.034 -15.365 1.00 13.93 383 GLU A C 1
ATOM 2724 O O . GLU A 1 387 ? -12.498 50.186 -15.046 1.00 14.09 383 GLU A O 1
ATOM 2730 N N . LEU A 1 388 ? -10.669 48.874 -15.286 1.00 13.31 384 LEU A N 1
ATOM 2731 C CA . LEU A 1 388 ? -11.354 47.612 -14.952 1.00 13.67 384 LEU A CA 1
ATOM 2732 C C . LEU A 1 388 ? -11.048 47.200 -13.505 1.00 14.15 384 LEU A C 1
ATOM 2733 O O . LEU A 1 388 ? -9.878 47.067 -13.104 1.00 14.88 384 LEU A O 1
ATOM 2738 N N . VAL A 1 389 ? -12.112 47.008 -12.746 1.00 14.37 385 VAL A N 1
ATOM 2739 C CA . VAL A 1 389 ? -12.043 46.693 -11.329 1.00 14.53 385 VAL A CA 1
ATOM 2740 C C . VAL A 1 389 ? -13.009 45.548 -10.912 1.00 15.40 385 VAL A C 1
ATOM 2741 O O . VAL A 1 389 ? -13.926 45.158 -11.648 1.00 15.87 385 VAL A O 1
ATOM 2745 N N . LYS A 1 390 ? -12.795 45.026 -9.716 1.00 15.59 386 LYS A N 1
ATOM 2746 C CA . LYS A 1 390 ? -13.820 44.249 -9.020 1.00 16.12 386 LYS A CA 1
ATOM 2747 C C . LYS A 1 390 ? -15.043 45.146 -8.878 1.00 14.37 386 LYS A C 1
ATOM 2748 O O . LYS A 1 390 ? -14.910 46.248 -8.396 1.00 14.50 386 LYS A O 1
ATOM 2754 N N . PRO A 1 391 ? -16.243 44.688 -9.292 1.00 14.47 387 PRO A N 1
ATOM 2755 C CA . PRO A 1 391 ? -17.446 45.558 -9.271 1.00 13.90 387 PRO A CA 1
ATOM 2756 C C . PRO A 1 391 ? -17.709 46.325 -7.957 1.00 14.98 387 PRO A C 1
ATOM 2757 O O . PRO A 1 391 ? -17.642 45.756 -6.861 1.00 14.51 387 PRO A O 1
ATOM 2761 N N . GLY A 1 392 ? -17.986 47.624 -8.073 1.00 15.80 388 GLY A N 1
ATOM 2762 C CA . GLY A 1 392 ? -18.179 48.499 -6.912 1.00 16.14 388 GLY A CA 1
ATOM 2763 C C . GLY A 1 392 ? -16.940 48.927 -6.115 1.00 16.94 388 GLY A C 1
ATOM 2764 O O . GLY A 1 392 ? -17.072 49.649 -5.117 1.00 16.88 388 GLY A O 1
ATOM 2765 N N . THR A 1 393 ? -15.750 48.470 -6.514 1.00 16.75 389 THR A N 1
ATOM 2766 C CA . THR A 1 393 ? -14.501 48.765 -5.773 1.00 16.95 389 THR A CA 1
ATOM 2767 C C . THR A 1 393 ? -13.512 49.478 -6.680 1.00 16.89 389 THR A C 1
ATOM 2768 O O . THR A 1 393 ? -13.787 49.676 -7.882 1.00 17.08 389 THR A O 1
ATOM 2772 N N . THR A 1 394 ? -12.362 49.828 -6.103 1.00 16.41 390 THR A N 1
ATOM 2773 C CA . THR A 1 394 ? -11.200 50.293 -6.846 1.00 16.58 390 THR A CA 1
ATOM 2774 C C . THR A 1 394 ? -10.090 49.199 -6.861 1.00 17.32 390 THR A C 1
ATOM 2775 O O . THR A 1 394 ? -8.958 49.456 -7.268 1.00 17.38 390 THR A O 1
ATOM 2779 N N . GLU A 1 395 ? -10.418 47.970 -6.451 1.00 17.41 391 GLU A N 1
ATOM 2780 C CA . GLU A 1 395 ? -9.482 46.860 -6.626 1.00 18.13 391 GLU A CA 1
ATOM 2781 C C . GLU A 1 395 ? -9.223 46.546 -8.126 1.00 17.33 391 GLU A C 1
ATOM 2782 O O . GLU A 1 395 ? -10.128 46.199 -8.854 1.00 17.40 391 GLU A O 1
ATOM 2788 N N . PRO A 1 396 ? -7.963 46.656 -8.574 1.00 17.38 392 PRO A N 1
ATOM 2789 C CA . PRO A 1 396 ? -7.689 46.469 -9.989 1.00 16.84 392 PRO A CA 1
ATOM 2790 C C . PRO A 1 396 ? -7.956 45.062 -10.493 1.00 16.92 392 PRO A C 1
ATOM 2791 O O . PRO A 1 396 ? -7.805 44.105 -9.736 1.00 15.38 392 PRO A O 1
ATOM 2795 N N . ASP A 1 397 ? -8.314 44.949 -11.780 1.00 16.98 393 ASP A N 1
ATOM 2796 C CA . ASP A 1 397 ? -8.430 43.641 -12.452 1.00 16.57 393 ASP A CA 1
ATOM 2797 C C . ASP A 1 397 ? -7.591 43.598 -13.720 1.00 16.13 393 ASP A C 1
ATOM 2798 O O . ASP A 1 397 ? -8.099 43.560 -14.832 1.00 15.76 393 ASP A O 1
ATOM 2803 N N . ALA A 1 398 ? -6.286 43.538 -13.520 1.00 16.89 394 ALA A N 1
ATOM 2804 C CA . ALA A 1 398 ? -5.335 43.386 -14.591 1.00 16.74 394 ALA A CA 1
ATOM 2805 C C . ALA A 1 398 ? -5.598 42.084 -15.345 1.00 17.24 394 ALA A C 1
ATOM 2806 O O . ALA A 1 398 ? -5.496 42.032 -16.571 1.00 17.39 394 ALA A O 1
ATOM 2808 N N . ASP A 1 399 ? -5.920 41.022 -14.617 1.00 17.30 395 ASP A N 1
ATOM 2809 C CA . ASP A 1 399 ? -6.255 39.744 -15.269 1.00 18.07 395 ASP A CA 1
ATOM 2810 C C . ASP A 1 399 ? -7.371 39.832 -16.331 1.00 17.39 395 ASP A C 1
ATOM 2811 O O . ASP A 1 399 ? -7.183 39.406 -17.498 1.00 16.15 395 ASP A O 1
ATOM 2816 N N . LEU A 1 400 ? -8.510 40.411 -15.946 1.00 16.38 396 LEU A N 1
ATOM 2817 C CA . LEU A 1 400 ? -9.597 40.614 -16.878 1.00 15.92 396 LEU A CA 1
ATOM 2818 C C . LEU A 1 400 ? -9.115 41.453 -18.062 1.00 16.00 396 LEU A C 1
ATOM 2819 O O . LEU A 1 400 ? -9.435 41.150 -19.221 1.00 14.88 396 LEU A O 1
ATOM 2824 N N . THR A 1 401 ? -8.359 42.518 -17.767 1.00 16.34 397 THR A N 1
ATOM 2825 C CA . THR A 1 401 ? -7.890 43.429 -18.806 1.00 16.64 397 THR A CA 1
ATOM 2826 C C . THR A 1 401 ? -7.057 42.694 -19.883 1.00 17.63 397 THR A C 1
ATOM 2827 O O . THR A 1 401 ? -7.259 42.927 -21.084 1.00 16.70 397 THR A O 1
ATOM 2831 N N . LYS A 1 402 ? -6.121 41.836 -19.454 1.00 18.57 398 LYS A N 1
ATOM 2832 C CA . LYS A 1 402 ? -5.326 41.032 -20.406 1.00 19.81 398 LYS A CA 1
ATOM 2833 C C . LYS A 1 402 ? -6.232 40.039 -21.152 1.00 19.62 398 LYS A C 1
ATOM 2834 O O . LYS A 1 402 ? -6.013 39.777 -22.334 1.00 20.23 398 LYS A O 1
ATOM 2840 N N . ARG A 1 403 ? -7.229 39.475 -20.470 1.00 19.28 399 ARG A N 1
ATOM 2841 C CA . ARG A 1 403 ? -8.182 38.569 -21.151 1.00 19.13 399 ARG A CA 1
ATOM 2842 C C . ARG A 1 403 ? -8.948 39.309 -22.221 1.00 18.48 399 ARG A C 1
ATOM 2843 O O . ARG A 1 403 ? -9.033 38.824 -23.359 1.00 18.24 399 ARG A O 1
ATOM 2851 N N . VAL A 1 404 ? -9.463 40.505 -21.877 1.00 17.53 400 VAL A N 1
ATOM 2852 C CA . VAL A 1 404 ? -10.158 41.357 -22.840 1.00 16.32 400 VAL A CA 1
ATOM 2853 C C . VAL A 1 404 ? -9.251 41.734 -24.035 1.00 15.61 400 VAL A C 1
ATOM 2854 O O . VAL A 1 404 ? -9.678 41.578 -25.164 1.00 15.75 400 VAL A O 1
ATOM 2858 N N . ALA A 1 405 ? -8.013 42.202 -23.812 1.00 14.80 401 ALA A N 1
ATOM 2859 C CA . ALA A 1 405 ? -7.157 42.599 -24.931 1.00 14.61 401 ALA A CA 1
ATOM 2860 C C . ALA A 1 405 ? -6.888 41.391 -25.836 1.00 14.17 401 ALA A C 1
ATOM 2861 O O . ALA A 1 405 ? -6.951 41.494 -27.064 1.00 14.52 401 ALA A O 1
ATOM 2863 N N . ALA A 1 406 ? -6.613 40.240 -25.231 1.00 14.35 402 ALA A N 1
ATOM 2864 C CA . ALA A 1 406 ? -6.329 39.021 -26.001 1.00 14.67 402 ALA A CA 1
ATOM 2865 C C . ALA A 1 406 ? -7.516 38.614 -26.885 1.00 14.76 402 ALA A C 1
ATOM 2866 O O . ALA A 1 406 ? -7.345 38.324 -28.079 1.00 16.59 402 ALA A O 1
ATOM 2868 N N . ALA A 1 407 ? -8.723 38.654 -26.346 1.00 14.13 403 ALA A N 1
ATOM 2869 C CA . ALA A 1 407 ? -9.927 38.372 -27.174 1.00 13.65 403 ALA A CA 1
ATOM 2870 C C . ALA A 1 407 ? -10.119 39.420 -28.278 1.00 13.55 403 ALA A C 1
ATOM 2871 O O . ALA A 1 407 ? -10.422 39.073 -29.425 1.00 12.55 403 ALA A O 1
ATOM 2873 N N . ALA A 1 408 ? -9.869 40.695 -27.953 1.00 13.22 404 ALA A N 1
ATOM 2874 C CA . ALA A 1 408 ? -10.066 41.766 -28.910 1.00 13.48 404 ALA A CA 1
ATOM 2875 C C . ALA A 1 408 ? -9.053 41.632 -30.057 1.00 14.42 404 ALA A C 1
ATOM 2876 O O . ALA A 1 408 ? -9.419 41.715 -31.229 1.00 14.41 404 ALA A O 1
ATOM 2878 N N . HIS A 1 409 ? -7.785 41.356 -29.726 1.00 15.70 405 HIS A N 1
ATOM 2879 C CA . HIS A 1 409 ? -6.788 41.119 -30.756 1.00 16.27 405 HIS A CA 1
ATOM 2880 C C . HIS A 1 409 ? -7.182 39.957 -31.667 1.00 17.66 405 HIS A C 1
ATOM 2881 O O . HIS A 1 409 ? -7.047 40.041 -32.907 1.00 17.08 405 HIS A O 1
ATOM 2888 N N . ALA A 1 410 ? -7.641 38.872 -31.039 1.00 18.11 406 ALA A N 1
ATOM 2889 C CA . ALA A 1 410 ? -8.105 37.679 -31.762 1.00 19.13 406 ALA A CA 1
ATOM 2890 C C . ALA A 1 410 ? -9.291 37.933 -32.726 1.00 19.65 406 ALA A C 1
ATOM 2891 O O . ALA A 1 410 ? -9.484 37.178 -33.668 1.00 20.19 406 ALA A O 1
ATOM 2893 N N . GLN A 1 411 ? -10.069 38.983 -32.489 1.00 19.77 407 GLN A N 1
ATOM 2894 C CA . GLN A 1 411 ? -11.125 39.395 -33.414 1.00 20.51 407 GLN A CA 1
ATOM 2895 C C . GLN A 1 411 ? -10.682 40.587 -34.288 1.00 20.54 407 GLN A C 1
ATOM 2896 O O . GLN A 1 411 ? -11.505 41.301 -34.849 1.00 21.33 407 GLN A O 1
ATOM 2902 N N . GLY A 1 412 ? -9.373 40.794 -34.399 1.00 20.66 408 GLY A N 1
ATOM 2903 C CA . GLY A 1 412 ? -8.797 41.792 -35.290 1.00 19.70 408 GLY A CA 1
ATOM 2904 C C . GLY A 1 412 ? -8.967 43.243 -34.874 1.00 19.71 408 GLY A C 1
ATOM 2905 O O . GLY A 1 412 ? -9.003 44.128 -35.741 1.00 19.28 408 GLY A O 1
ATOM 2906 N N . LEU A 1 413 ? -9.064 43.501 -33.567 1.00 18.54 409 LEU A N 1
ATOM 2907 C CA . LEU A 1 413 ? -9.099 44.865 -33.064 1.00 18.85 409 LEU A CA 1
ATOM 2908 C C . LEU A 1 413 ? -7.851 45.175 -32.250 1.00 19.11 409 LEU A C 1
ATOM 2909 O O . LEU A 1 413 ? -7.611 44.546 -31.213 1.00 19.68 409 LEU A O 1
ATOM 2914 N N . VAL A 1 414 ? -7.082 46.171 -32.683 1.00 19.67 410 VAL A N 1
ATOM 2915 C CA . VAL A 1 414 ? -5.799 46.527 -32.038 1.00 19.45 410 VAL A CA 1
ATOM 2916 C C . VAL A 1 414 ? -6.077 47.522 -30.922 1.00 20.47 410 VAL A C 1
ATOM 2917 O O . VAL A 1 414 ? -6.254 48.709 -31.174 1.00 21.55 410 VAL A O 1
ATOM 2921 N N . VAL A 1 415 ? -6.164 47.028 -29.691 1.00 21.34 411 VAL A N 1
ATOM 2922 C CA . VAL A 1 415 ? -6.449 47.857 -28.511 1.00 21.61 411 VAL A CA 1
ATOM 2923 C C . VAL A 1 415 ? -5.345 47.635 -27.518 1.00 21.20 411 VAL A C 1
ATOM 2924 O O . VAL A 1 415 ? -4.884 46.498 -27.329 1.00 22.23 411 VAL A O 1
ATOM 2928 N N . LEU A 1 416 ? -4.928 48.713 -26.869 1.00 20.26 412 LEU A N 1
ATOM 2929 C CA . LEU A 1 416 ? -3.749 48.701 -26.026 1.00 19.61 412 LEU A CA 1
ATOM 2930 C C . LEU A 1 416 ? -4.177 48.777 -24.571 1.00 18.90 412 LEU A C 1
ATOM 2931 O O . LEU A 1 416 ? -5.291 49.167 -24.271 1.00 17.72 412 LEU A O 1
ATOM 2936 N N . THR A 1 417 ? -3.294 48.351 -23.683 1.00 18.67 413 THR A N 1
ATOM 2937 C CA . THR A 1 417 ? -3.554 48.398 -22.241 1.00 18.14 413 THR A CA 1
ATOM 2938 C C . THR A 1 417 ? -2.518 49.316 -21.637 1.00 17.97 413 THR A C 1
ATOM 2939 O O . THR A 1 417 ? -1.507 49.583 -22.248 1.00 18.16 413 THR A O 1
ATOM 2943 N N . CYS A 1 418 ? -2.779 49.781 -20.434 1.00 17.17 414 CYS A N 1
ATOM 2944 C CA . CYS A 1 418 ? -1.811 50.521 -19.670 1.00 16.88 414 CYS A CA 1
ATOM 2945 C C . CYS A 1 418 ? -2.308 50.542 -18.229 1.00 17.38 414 CYS A C 1
ATOM 2946 O O . CYS A 1 418 ? -3.211 49.773 -17.851 1.00 16.85 414 CYS A O 1
ATOM 2949 N N . GLY A 1 419 ? -1.708 51.408 -17.428 1.00 17.21 415 GLY A N 1
ATOM 2950 C CA . GLY A 1 419 ? -2.130 51.573 -16.055 1.00 17.32 415 GLY A CA 1
ATOM 2951 C C . GLY A 1 419 ? -0.996 51.232 -15.143 1.00 16.51 415 GLY A C 1
ATOM 2952 O O . GLY A 1 419 ? -0.328 50.219 -15.306 1.00 16.24 415 GLY A O 1
ATOM 2953 N N . THR A 1 420 ? -0.790 52.100 -14.171 1.00 17.05 416 THR A N 1
ATOM 2954 C CA . THR A 1 420 ? 0.042 51.798 -13.052 1.00 16.86 416 THR A CA 1
ATOM 2955 C C . THR A 1 420 ? -0.325 50.389 -12.557 1.00 17.18 416 THR A C 1
ATOM 2956 O O . THR A 1 420 ? 0.552 49.608 -12.338 1.00 17.91 416 THR A O 1
ATOM 2960 N N . TYR A 1 421 ? -1.616 50.047 -12.477 1.00 17.50 417 TYR A N 1
ATOM 2961 C CA . TYR A 1 421 ? -2.038 48.712 -12.015 1.00 17.42 417 TYR A CA 1
ATOM 2962 C C . TYR A 1 421 ? -2.369 47.704 -13.122 1.00 16.83 417 TYR A C 1
ATOM 2963 O O . TYR A 1 421 ? -2.759 46.582 -12.823 1.00 18.06 417 TYR A O 1
ATOM 2972 N N . GLY A 1 422 ? -2.174 48.067 -14.389 1.00 15.63 418 GLY A N 1
ATOM 2973 C CA . GLY A 1 422 ? -2.282 47.110 -15.501 1.00 14.69 418 GLY A CA 1
ATOM 2974 C C . GLY A 1 422 ? -3.727 46.845 -15.893 1.00 13.86 418 GLY A C 1
ATOM 2975 O O . GLY A 1 422 ? -4.021 45.884 -16.604 1.00 13.16 418 GLY A O 1
ATOM 2976 N N . ASN A 1 423 ? -4.623 47.717 -15.445 1.00 13.00 419 ASN A N 1
ATOM 2977 C CA . ASN A 1 423 ? -6.057 47.457 -15.555 1.00 13.80 419 ASN A CA 1
ATOM 2978 C C . ASN A 1 423 ? -6.801 48.531 -16.347 1.00 13.23 419 ASN A C 1
ATOM 2979 O O . ASN A 1 423 ? -7.985 48.798 -16.090 1.00 14.89 419 ASN A O 1
ATOM 2984 N N . VAL A 1 424 ? -6.146 49.132 -17.327 1.00 12.09 420 VAL A N 1
ATOM 2985 C CA . VAL A 1 424 ? -6.791 50.189 -18.098 1.00 11.44 420 VAL A CA 1
ATOM 2986 C C . VAL A 1 424 ? -6.719 49.775 -19.543 1.00 13.01 420 VAL A C 1
ATOM 2987 O O . VAL A 1 424 ? -5.686 49.342 -20.023 1.00 11.77 420 VAL A O 1
ATOM 2991 N N . LEU A 1 425 ? -7.844 49.897 -20.220 1.00 14.53 421 LEU A N 1
ATOM 2992 C CA . LEU A 1 425 ? -7.916 49.674 -21.668 1.00 15.98 421 LEU A CA 1
ATOM 2993 C C . LEU A 1 425 ? -8.018 51.035 -22.326 1.00 16.21 421 LEU A C 1
ATOM 2994 O O . LEU A 1 425 ? -8.937 51.783 -22.021 1.00 16.51 421 LEU A O 1
ATOM 2999 N N . ARG A 1 426 ? -7.103 51.357 -23.224 1.00 16.87 422 ARG A N 1
ATOM 3000 C CA . ARG A 1 426 ? -7.106 52.693 -23.809 1.00 18.24 422 ARG A CA 1
ATOM 3001 C C . ARG A 1 426 ? -7.441 52.638 -25.284 1.00 18.43 422 ARG A C 1
ATOM 3002 O O . ARG A 1 426 ? -7.173 51.658 -25.953 1.00 18.34 422 ARG A O 1
ATOM 3010 N N . PHE A 1 427 ? -8.031 53.721 -25.767 1.00 18.46 423 PHE A N 1
ATOM 3011 C CA . PHE A 1 427 ? -8.476 53.803 -27.121 1.00 19.52 423 PHE A CA 1
ATOM 3012 C C . PHE A 1 427 ? -7.856 55.055 -27.729 1.00 19.21 423 PHE A C 1
ATOM 3013 O O . PHE A 1 427 ? -8.169 56.165 -27.319 1.00 18.55 423 PHE A O 1
ATOM 3021 N N . LEU A 1 428 ? -6.955 54.838 -28.686 1.00 18.90 424 LEU A N 1
ATOM 3022 C CA . LEU A 1 428 ? -6.326 55.909 -29.433 1.00 17.52 424 LEU A CA 1
ATOM 3023 C C . LEU A 1 428 ? -6.539 55.709 -30.937 1.00 17.45 424 LEU A C 1
ATOM 3024 O O . LEU A 1 428 ? -5.564 55.525 -31.671 1.00 17.12 424 LEU A O 1
ATOM 3029 N N . PRO A 1 429 ? -7.810 55.769 -31.417 1.00 17.32 425 PRO A N 1
ATOM 3030 C CA . PRO A 1 429 ? -8.022 55.700 -32.870 1.00 17.35 425 PRO A CA 1
ATOM 3031 C C . PRO A 1 429 ? -7.386 56.857 -33.631 1.00 17.65 425 PRO A C 1
ATOM 3032 O O . PRO A 1 429 ? -7.312 57.966 -33.101 1.00 17.96 425 PRO A O 1
ATOM 3036 N N . PRO A 1 430 ? -6.948 56.619 -34.881 1.00 17.91 426 PRO A N 1
ATOM 3037 C CA . PRO A 1 430 ? -6.583 57.771 -35.695 1.00 17.57 426 PRO A CA 1
ATOM 3038 C C . PRO A 1 430 ? -7.857 58.560 -36.042 1.00 17.68 426 PRO A C 1
ATOM 3039 O O . PRO A 1 430 ? -8.968 58.001 -36.106 1.00 16.87 426 PRO A O 1
ATOM 3043 N N . LEU A 1 431 ? -7.690 59.859 -36.232 1.00 17.72 427 LEU A N 1
ATOM 3044 C CA . LEU A 1 431 ? -8.792 60.747 -36.569 1.00 17.95 427 LEU A CA 1
ATOM 3045 C C . LEU A 1 431 ? -9.291 60.456 -37.972 1.00 17.97 427 LEU A C 1
ATOM 3046 O O . LEU A 1 431 ? -10.445 60.754 -38.286 1.00 18.24 427 LEU A O 1
ATOM 3051 N N . SER A 1 432 ? -8.440 59.834 -38.794 1.00 17.50 428 SER A N 1
ATOM 3052 C CA . SER A 1 432 ? -8.870 59.291 -40.097 1.00 18.06 428 SER A CA 1
ATOM 3053 C C . SER A 1 432 ? -9.714 57.992 -40.035 1.00 18.15 428 SER A C 1
ATOM 3054 O O . SER A 1 432 ? -10.120 57.458 -41.078 1.00 18.36 428 SER A O 1
ATOM 3057 N N . MET A 1 433 ? -9.990 57.484 -38.835 1.00 17.72 429 MET A N 1
ATOM 3058 C CA . MET A 1 433 ? -10.841 56.295 -38.678 1.00 18.13 429 MET A CA 1
ATOM 3059 C C . MET A 1 433 ? -12.244 56.552 -39.230 1.00 19.09 429 MET A C 1
ATOM 3060 O O . MET A 1 433 ? -12.891 57.512 -38.838 1.00 18.47 429 MET A O 1
ATOM 3065 N N . PRO A 1 434 ? -12.734 55.682 -40.128 1.00 19.95 430 PRO A N 1
ATOM 3066 C CA . PRO A 1 434 ? -14.100 55.966 -40.592 1.00 20.58 430 PRO A CA 1
ATOM 3067 C C . PRO A 1 434 ? -15.160 55.662 -39.538 1.00 20.62 430 PRO A C 1
ATOM 3068 O O . PRO A 1 434 ? -14.958 54.806 -38.659 1.00 19.83 430 PRO A O 1
ATOM 3072 N N . ASP A 1 435 ? -16.284 56.375 -39.613 1.00 21.24 431 ASP A N 1
ATOM 3073 C CA . ASP A 1 435 ? -17.375 56.185 -38.653 1.00 21.71 431 ASP A CA 1
ATOM 3074 C C . ASP A 1 435 ? -17.758 54.710 -38.528 1.00 21.12 431 ASP A C 1
ATOM 3075 O O . ASP A 1 435 ? -17.901 54.169 -37.428 1.00 20.33 431 ASP A O 1
ATOM 3080 N N . HIS A 1 436 ? -17.894 54.051 -39.659 1.00 21.63 432 HIS A N 1
ATOM 3081 C CA . HIS A 1 436 ? -18.369 52.681 -39.656 1.00 23.13 432 HIS A CA 1
ATOM 3082 C C . HIS A 1 436 ? -17.349 51.720 -39.006 1.00 22.08 432 HIS A C 1
ATOM 3083 O O . HIS A 1 436 ? -17.745 50.702 -38.457 1.00 23.36 432 HIS A O 1
ATOM 3090 N N . LEU A 1 437 ? -16.063 52.054 -39.026 1.00 20.79 433 LEU A N 1
ATOM 3091 C CA . LEU A 1 437 ? -15.048 51.189 -38.416 1.00 19.97 433 LEU A CA 1
ATOM 3092 C C . LEU A 1 437 ? -14.893 51.499 -36.929 1.00 18.87 433 LEU A C 1
ATOM 3093 O O . LEU A 1 437 ? -14.632 50.605 -36.148 1.00 18.02 433 LEU A O 1
ATOM 3098 N N . LEU A 1 438 ? -15.077 52.762 -36.549 1.00 18.22 434 LEU A N 1
ATOM 3099 C CA . LEU A 1 438 ? -15.149 53.113 -35.164 1.00 17.42 434 LEU A CA 1
ATOM 3100 C C . LEU A 1 438 ? -16.318 52.369 -34.527 1.00 18.02 434 LEU A C 1
ATOM 3101 O O . LEU A 1 438 ? -16.131 51.739 -33.489 1.00 18.05 434 LEU A O 1
ATOM 3106 N N . ASP A 1 439 ? -17.505 52.434 -35.152 1.00 18.83 435 ASP A N 1
ATOM 3107 C CA . ASP A 1 439 ? -18.703 51.720 -34.688 1.00 19.01 435 ASP A CA 1
ATOM 3108 C C . ASP A 1 439 ? -18.439 50.228 -34.593 1.00 18.11 435 ASP A C 1
ATOM 3109 O O . ASP A 1 439 ? -18.761 49.632 -33.602 1.00 16.79 435 ASP A O 1
ATOM 3114 N N . GLU A 1 440 ? -17.872 49.619 -35.631 1.00 18.59 436 GLU A N 1
ATOM 3115 C CA . GLU A 1 440 ? -17.575 48.176 -35.608 1.00 18.58 436 GLU A CA 1
ATOM 3116 C C . GLU A 1 440 ? -16.554 47.776 -34.536 1.00 18.73 436 GLU A C 1
ATOM 3117 O O . GLU A 1 440 ? -16.644 46.695 -33.934 1.00 18.76 436 GLU A O 1
ATOM 3123 N N . GLY A 1 441 ? -15.549 48.616 -34.328 1.00 18.77 437 GLY A N 1
ATOM 3124 C CA . GLY A 1 441 ? -14.587 48.378 -33.273 1.00 18.72 437 GLY A CA 1
ATOM 3125 C C . GLY A 1 441 ? -15.252 48.385 -31.906 1.00 18.25 437 GLY A C 1
ATOM 3126 O O . GLY A 1 441 ? -14.967 47.547 -31.066 1.00 18.15 437 GLY A O 1
ATOM 3127 N N . LEU A 1 442 ? -16.165 49.322 -31.689 1.00 18.88 438 LEU A N 1
ATOM 3128 C CA . LEU A 1 442 ? -16.920 49.364 -30.430 1.00 18.81 438 LEU A CA 1
ATOM 3129 C C . LEU A 1 442 ? -17.875 48.150 -30.287 1.00 19.05 438 LEU A C 1
ATOM 3130 O O . LEU A 1 442 ? -18.019 47.616 -29.190 1.00 17.66 438 LEU A O 1
ATOM 3135 N N . ASP A 1 443 ? -18.484 47.695 -31.392 1.00 19.45 439 ASP A N 1
ATOM 3136 C CA . ASP A 1 443 ? -19.296 46.464 -31.376 1.00 20.01 439 ASP A CA 1
ATOM 3137 C C . ASP A 1 443 ? -18.443 45.248 -30.937 1.00 19.20 439 ASP A C 1
ATOM 3138 O O . ASP A 1 443 ? -18.890 44.419 -30.131 1.00 18.60 439 ASP A O 1
ATOM 3143 N N . ILE A 1 444 ? -17.214 45.170 -31.456 1.00 18.25 440 ILE A N 1
ATOM 3144 C CA . ILE A 1 444 ? -16.315 44.088 -31.128 1.00 17.82 440 ILE A CA 1
ATOM 3145 C C . ILE A 1 444 ? -16.016 44.135 -29.642 1.00 18.20 440 ILE A C 1
ATOM 3146 O O . ILE A 1 444 ? -16.073 43.123 -28.980 1.00 19.51 440 ILE A O 1
ATOM 3151 N N . LEU A 1 445 ? -15.724 45.318 -29.119 1.00 18.05 441 LEU A N 1
ATOM 3152 C CA . LEU A 1 445 ? -15.497 45.512 -27.680 1.00 17.54 441 LEU A CA 1
ATOM 3153 C C . LEU A 1 445 ? -16.653 45.035 -26.820 1.00 17.20 441 LEU A C 1
ATOM 3154 O O . LEU A 1 445 ? -16.433 44.360 -25.826 1.00 17.67 441 LEU A O 1
ATOM 3159 N N . ALA A 1 446 ? -17.878 45.412 -27.183 1.00 16.83 442 ALA A N 1
ATOM 3160 C CA . ALA A 1 446 ? -19.061 44.924 -26.481 1.00 16.81 442 ALA A CA 1
ATOM 3161 C C . ALA A 1 446 ? -19.144 43.394 -26.529 1.00 16.38 442 ALA A C 1
ATOM 3162 O O . ALA A 1 446 ? -19.371 42.762 -25.507 1.00 15.60 442 ALA A O 1
ATOM 3164 N N . ALA A 1 447 ? -18.887 42.813 -27.697 1.00 15.99 443 ALA A N 1
ATOM 3165 C CA . ALA A 1 447 ? -18.911 41.369 -27.872 1.00 16.14 443 ALA A CA 1
ATOM 3166 C C . ALA A 1 447 ? -17.926 40.711 -26.925 1.00 16.05 443 ALA A C 1
ATOM 3167 O O . ALA A 1 447 ? -18.273 39.728 -26.245 1.00 15.39 443 ALA A O 1
ATOM 3169 N N . VAL A 1 448 ? -16.716 41.274 -26.860 1.00 15.06 444 VAL A N 1
ATOM 3170 C CA . VAL A 1 448 ? -15.676 40.724 -26.035 1.00 14.94 444 VAL A CA 1
ATOM 3171 C C . VAL A 1 448 ? -16.045 40.749 -24.559 1.00 15.24 444 VAL A C 1
ATOM 3172 O O . VAL A 1 448 ? -15.839 39.760 -23.869 1.00 14.94 444 VAL A O 1
ATOM 3176 N N . PHE A 1 449 ? -16.590 41.863 -24.062 1.00 15.40 445 PHE A N 1
ATOM 3177 C CA . PHE A 1 449 ? -17.021 41.926 -22.642 1.00 16.11 445 PHE A CA 1
ATOM 3178 C C . PHE A 1 449 ? -18.200 40.945 -22.398 1.00 16.98 445 PHE A C 1
ATOM 3179 O O . PHE A 1 449 ? -18.419 40.485 -21.291 1.00 16.39 445 PHE A O 1
ATOM 3187 N N . ALA A 1 450 ? -18.953 40.624 -23.433 1.00 17.00 446 ALA A N 1
ATOM 3188 C CA . ALA A 1 450 ? -20.020 39.656 -23.283 1.00 18.38 446 ALA A CA 1
ATOM 3189 C C . ALA A 1 450 ? -19.462 38.209 -23.219 1.00 19.37 446 ALA A C 1
ATOM 3190 O O . ALA A 1 450 ? -20.015 37.369 -22.524 1.00 19.67 446 ALA A O 1
ATOM 3192 N N . GLU A 1 451 ? -18.364 37.960 -23.929 1.00 21.03 447 GLU A N 1
ATOM 3193 C CA . GLU A 1 451 ? -17.678 36.657 -23.998 1.00 22.30 447 GLU A CA 1
ATOM 3194 C C . GLU A 1 451 ? -16.903 36.327 -22.746 1.00 23.06 447 GLU A C 1
ATOM 3195 O O . GLU A 1 451 ? -16.848 35.175 -22.329 1.00 23.40 447 GLU A O 1
ATOM 3201 N N . VAL A 1 452 ? -16.226 37.315 -22.183 1.00 23.14 448 VAL A N 1
ATOM 3202 C CA . VAL A 1 452 ? -15.203 37.021 -21.188 1.00 24.17 448 VAL A CA 1
ATOM 3203 C C . VAL A 1 452 ? -15.756 36.975 -19.766 1.00 24.78 448 VAL A C 1
ATOM 3204 O O . VAL A 1 452 ? -16.466 37.906 -19.362 1.00 27.03 448 VAL A O 1
ATOM 3208 N N . THR B 1 15 ? 26.524 67.747 43.338 1.00 35.77 11 THR B N 1
ATOM 3209 C CA . THR B 1 15 ? 27.194 68.844 44.108 1.00 36.57 11 THR B CA 1
ATOM 3210 C C . THR B 1 15 ? 26.319 70.102 44.288 1.00 36.51 11 THR B C 1
ATOM 3211 O O . THR B 1 15 ? 26.506 70.827 45.244 1.00 37.35 11 THR B O 1
ATOM 3213 N N . LEU B 1 16 ? 25.372 70.343 43.367 1.00 35.91 12 LEU B N 1
ATOM 3214 C CA . LEU B 1 16 ? 24.597 71.596 43.299 1.00 35.16 12 LEU B CA 1
ATOM 3215 C C . LEU B 1 16 ? 23.099 71.371 43.591 1.00 33.58 12 LEU B C 1
ATOM 3216 O O . LEU B 1 16 ? 22.606 70.247 43.504 1.00 32.96 12 LEU B O 1
ATOM 3221 N N . THR B 1 17 ? 22.399 72.452 43.938 1.00 31.89 13 THR B N 1
ATOM 3222 C CA . THR B 1 17 ? 21.052 72.383 44.522 1.00 30.80 13 THR B CA 1
ATOM 3223 C C . THR B 1 17 ? 19.988 72.211 43.442 1.00 29.19 13 THR B C 1
ATOM 3224 O O . THR B 1 17 ? 20.066 72.825 42.375 1.00 28.59 13 THR B O 1
ATOM 3228 N N . GLN B 1 18 ? 18.995 71.374 43.735 1.00 27.73 14 GLN B N 1
ATOM 3229 C CA . GLN B 1 18 ? 17.940 71.035 42.781 1.00 26.28 14 GLN B CA 1
ATOM 3230 C C . GLN B 1 18 ? 16.822 72.043 42.907 1.00 25.77 14 GLN B C 1
ATOM 3231 O O . GLN B 1 18 ? 15.746 71.752 43.408 1.00 24.77 14 GLN B O 1
ATOM 3237 N N . GLU B 1 19 ? 17.107 73.221 42.368 1.00 26.02 15 GLU B N 1
ATOM 3238 C CA . GLU B 1 19 ? 16.333 74.430 42.577 1.00 26.65 15 GLU B CA 1
ATOM 3239 C C . GLU B 1 19 ? 16.468 75.328 41.342 1.00 25.62 15 GLU B C 1
ATOM 3240 O O . GLU B 1 19 ? 17.583 75.532 40.857 1.00 23.60 15 GLU B O 1
ATOM 3246 N N . ARG B 1 20 ? 15.360 75.884 40.862 1.00 24.97 16 ARG B N 1
ATOM 3247 C CA . ARG B 1 20 ? 15.434 76.936 39.857 1.00 25.12 16 ARG B CA 1
ATOM 3248 C C . ARG B 1 20 ? 15.881 78.218 40.582 1.00 25.44 16 ARG B C 1
ATOM 3249 O O . ARG B 1 20 ? 15.315 78.535 41.609 1.00 25.40 16 ARG B O 1
ATOM 3257 N N . ARG B 1 21 ? 16.908 78.907 40.074 1.00 25.58 17 ARG B N 1
ATOM 3258 C CA . ARG B 1 21 ? 17.269 80.266 40.542 1.00 26.25 17 ARG B CA 1
ATOM 3259 C C . ARG B 1 21 ? 17.429 81.236 39.385 1.00 26.33 17 ARG B C 1
ATOM 3260 O O . ARG B 1 21 ? 18.112 80.941 38.404 1.00 25.61 17 ARG B O 1
ATOM 3268 N N . LEU B 1 22 ? 16.827 82.410 39.514 1.00 26.99 18 LEU B N 1
ATOM 3269 C CA . LEU B 1 22 ? 17.071 83.488 38.594 1.00 27.97 18 LEU B CA 1
ATOM 3270 C C . LEU B 1 22 ? 17.749 84.624 39.366 1.00 28.09 18 LEU B C 1
ATOM 3271 O O . LEU B 1 22 ? 17.091 85.406 40.031 1.00 28.65 18 LEU B O 1
ATOM 3276 N N . VAL B 1 23 ? 19.069 84.690 39.258 1.00 27.72 19 VAL B N 1
ATOM 3277 C CA . VAL B 1 23 ? 19.885 85.714 39.898 1.00 27.92 19 VAL B CA 1
ATOM 3278 C C . VAL B 1 23 ? 20.078 86.913 38.983 1.00 27.36 19 VAL B C 1
ATOM 3279 O O . VAL B 1 23 ? 20.325 88.008 39.464 1.00 27.40 19 VAL B O 1
ATOM 3283 N N . THR B 1 24 ? 19.998 86.690 37.666 1.00 26.11 20 THR B N 1
ATOM 3284 C CA . THR B 1 24 ? 20.081 87.766 36.676 1.00 25.12 20 THR B CA 1
ATOM 3285 C C . THR B 1 24 ? 18.950 87.645 35.673 1.00 24.41 20 THR B C 1
ATOM 3286 O O . THR B 1 24 ? 18.236 86.638 35.620 1.00 23.86 20 THR B O 1
ATOM 3290 N N . ALA B 1 25 ? 18.803 88.673 34.851 1.00 23.85 21 ALA B N 1
ATOM 3291 C CA . ALA B 1 25 ? 18.101 88.518 33.577 1.00 23.57 21 ALA B CA 1
ATOM 3292 C C . ALA B 1 25 ? 18.702 87.333 32.815 1.00 22.68 21 ALA B C 1
ATOM 3293 O O . ALA B 1 25 ? 19.892 87.037 32.951 1.00 22.66 21 ALA B O 1
ATOM 3295 N N . ILE B 1 26 ? 17.881 86.665 32.019 1.00 21.76 22 ILE B N 1
ATOM 3296 C CA . ILE B 1 26 ? 18.339 85.618 31.133 1.00 21.46 22 ILE B CA 1
ATOM 3297 C C . ILE B 1 26 ? 18.415 86.201 29.715 1.00 21.49 22 ILE B C 1
ATOM 3298 O O . ILE B 1 26 ? 17.427 86.741 29.224 1.00 21.97 22 ILE B O 1
ATOM 3303 N N . PRO B 1 27 ? 19.591 86.142 29.066 1.00 20.50 23 PRO B N 1
ATOM 3304 C CA . PRO B 1 27 ? 20.891 85.734 29.591 1.00 19.68 23 PRO B CA 1
ATOM 3305 C C . PRO B 1 27 ? 21.539 86.838 30.394 1.00 19.55 23 PRO B C 1
ATOM 3306 O O . PRO B 1 27 ? 21.328 88.002 30.128 1.00 18.93 23 PRO B O 1
ATOM 3310 N N . GLY B 1 28 ? 22.335 86.451 31.376 1.00 19.44 24 GLY B N 1
ATOM 3311 C CA . GLY B 1 28 ? 23.051 87.396 32.195 1.00 19.83 24 GLY B CA 1
ATOM 3312 C C . GLY B 1 28 ? 24.219 88.036 31.474 1.00 19.69 24 GLY B C 1
ATOM 3313 O O . GLY B 1 28 ? 24.475 87.774 30.305 1.00 20.41 24 GLY B O 1
ATOM 3314 N N . PRO B 1 29 ? 24.939 88.889 32.165 1.00 20.26 25 PRO B N 1
ATOM 3315 C CA . PRO B 1 29 ? 26.038 89.593 31.503 1.00 20.59 25 PRO B CA 1
ATOM 3316 C C . PRO B 1 29 ? 27.242 88.731 31.073 1.00 19.71 25 PRO B C 1
ATOM 3317 O O . PRO B 1 29 ? 27.837 89.020 30.040 1.00 19.35 25 PRO B O 1
ATOM 3321 N N . ILE B 1 30 ? 27.605 87.713 31.847 1.00 19.24 26 ILE B N 1
ATOM 3322 C CA . ILE B 1 30 ? 28.777 86.872 31.500 1.00 18.55 26 ILE B CA 1
ATOM 3323 C C . ILE B 1 30 ? 28.406 86.025 30.262 1.00 17.61 26 ILE B C 1
ATOM 3324 O O . ILE B 1 30 ? 29.161 85.957 29.286 1.00 16.13 26 ILE B O 1
ATOM 3329 N N . SER B 1 31 ? 27.191 85.464 30.254 1.00 17.34 27 SER B N 1
ATOM 3330 C CA . SER B 1 31 ? 26.693 84.728 29.068 1.00 15.83 27 SER B CA 1
ATOM 3331 C C . SER B 1 31 ? 26.688 85.599 27.817 1.00 15.73 27 SER B C 1
ATOM 3332 O O . SER B 1 31 ? 27.087 85.129 26.753 1.00 14.66 27 SER B O 1
ATOM 3335 N N . GLN B 1 32 ? 26.341 86.878 27.962 1.00 15.88 28 GLN B N 1
ATOM 3336 C CA . GLN B 1 32 ? 26.319 87.794 26.820 1.00 16.82 28 GLN B CA 1
ATOM 3337 C C . GLN B 1 32 ? 27.720 88.109 26.317 1.00 16.91 28 GLN B C 1
ATOM 3338 O O . GLN B 1 32 ? 27.922 88.194 25.098 1.00 17.54 28 GLN B O 1
ATOM 3344 N N . GLU B 1 33 ? 28.677 88.288 27.229 1.00 17.28 29 GLU B N 1
ATOM 3345 C CA . GLU B 1 33 ? 30.114 88.381 26.842 1.00 17.68 29 GLU B CA 1
ATOM 3346 C C . GLU B 1 33 ? 30.592 87.091 26.123 1.00 16.82 29 GLU B C 1
ATOM 3347 O O . GLU B 1 33 ? 31.314 87.130 25.106 1.00 16.27 29 GLU B O 1
ATOM 3349 N N . LEU B 1 34 ? 30.146 85.945 26.614 1.00 16.49 30 LEU B N 1
ATOM 3350 C CA . LEU B 1 34 ? 30.533 84.686 25.980 1.00 16.26 30 LEU B CA 1
ATOM 3351 C C . LEU B 1 34 ? 29.888 84.526 24.612 1.00 15.42 30 LEU B C 1
ATOM 3352 O O . LEU B 1 34 ? 30.533 84.017 23.698 1.00 14.18 30 LEU B O 1
ATOM 3357 N N . GLN B 1 35 ? 28.638 84.979 24.460 1.00 15.49 31 GLN B N 1
ATOM 3358 C CA . GLN B 1 35 ? 27.960 84.879 23.173 1.00 16.03 31 GLN B CA 1
ATOM 3359 C C . GLN B 1 35 ? 28.614 85.797 22.134 1.00 15.81 31 GLN B C 1
ATOM 3360 O O . GLN B 1 35 ? 28.714 85.420 20.975 1.00 14.70 31 GLN B O 1
ATOM 3366 N N . ALA B 1 36 ? 29.069 86.997 22.537 1.00 15.78 32 ALA B N 1
ATOM 3367 C CA . ALA B 1 36 ? 29.822 87.864 21.599 1.00 15.44 32 ALA B CA 1
ATOM 3368 C C . ALA B 1 36 ? 31.078 87.123 21.165 1.00 14.80 32 ALA B C 1
ATOM 3369 O O . ALA B 1 36 ? 31.423 87.124 19.985 1.00 14.46 32 ALA B O 1
ATOM 3371 N N . ARG B 1 37 ? 31.760 86.487 22.108 1.00 14.12 33 ARG B N 1
ATOM 3372 C CA . ARG B 1 37 ? 32.909 85.639 21.749 1.00 14.77 33 ARG B CA 1
ATOM 3373 C C . ARG B 1 37 ? 32.555 84.481 20.797 1.00 14.67 33 ARG B C 1
ATOM 3374 O O . ARG B 1 37 ? 33.307 84.194 19.875 1.00 12.74 33 ARG B O 1
ATOM 3382 N N . LYS B 1 38 ? 31.398 83.855 20.994 1.00 15.05 34 LYS B N 1
ATOM 3383 C CA . LYS B 1 38 ? 30.969 82.821 20.074 1.00 15.95 34 LYS B CA 1
ATOM 3384 C C . LYS B 1 38 ? 30.775 83.389 18.663 1.00 17.08 34 LYS B C 1
ATOM 3385 O O . LYS B 1 38 ? 31.181 82.764 17.675 1.00 17.39 34 LYS B O 1
ATOM 3391 N N . GLN B 1 39 ? 30.172 84.576 18.548 1.00 18.26 35 GLN B N 1
ATOM 3392 C CA . GLN B 1 39 ? 29.845 85.104 17.220 1.00 19.05 35 GLN B CA 1
ATOM 3393 C C . GLN B 1 39 ? 31.103 85.576 16.475 1.00 18.52 35 GLN B C 1
ATOM 3394 O O . GLN B 1 39 ? 31.135 85.520 15.240 1.00 18.82 35 GLN B O 1
ATOM 3400 N N . SER B 1 40 ? 32.130 86.026 17.203 1.00 17.50 36 SER B N 1
ATOM 3401 C CA . SER B 1 40 ? 33.443 86.289 16.573 1.00 17.69 36 SER B CA 1
ATOM 3402 C C . SER B 1 40 ? 34.265 85.065 16.207 1.00 16.45 36 SER B C 1
ATOM 3403 O O . SER B 1 40 ? 35.220 85.228 15.460 1.00 16.23 36 SER B O 1
ATOM 3406 N N . ALA B 1 41 ? 33.930 83.872 16.716 1.00 15.07 37 ALA B N 1
ATOM 3407 C CA . ALA B 1 41 ? 34.818 82.668 16.563 1.00 15.03 37 ALA B CA 1
ATOM 3408 C C . ALA B 1 41 ? 34.221 81.452 15.874 1.00 14.48 37 ALA B C 1
ATOM 3409 O O . ALA B 1 41 ? 34.947 80.673 15.255 1.00 13.96 37 ALA B O 1
ATOM 3411 N N . VAL B 1 42 ? 32.914 81.264 16.034 1.00 14.90 38 VAL B N 1
ATOM 3412 C CA . VAL B 1 42 ? 32.193 80.071 15.580 1.00 14.25 38 VAL B CA 1
ATOM 3413 C C . VAL B 1 42 ? 31.345 80.460 14.370 1.00 14.63 38 VAL B C 1
ATOM 3414 O O . VAL B 1 42 ? 30.821 81.581 14.300 1.00 16.39 38 VAL B O 1
ATOM 3418 N N . ALA B 1 43 ? 31.269 79.552 13.402 1.00 14.00 39 ALA B N 1
ATOM 3419 C CA . ALA B 1 43 ? 30.499 79.726 12.177 1.00 12.85 39 ALA B CA 1
ATOM 3420 C C . ALA B 1 43 ? 29.057 80.094 12.496 1.00 12.96 39 ALA B C 1
ATOM 3421 O O . ALA B 1 43 ? 28.477 79.513 13.412 1.00 11.50 39 ALA B O 1
ATOM 3423 N N . ALA B 1 44 ? 28.473 81.033 11.746 1.00 13.15 40 ALA B N 1
ATOM 3424 C CA . ALA B 1 44 ? 27.082 81.433 11.993 1.00 13.78 40 ALA B CA 1
ATOM 3425 C C . ALA B 1 44 ? 26.121 80.241 11.805 1.00 13.61 40 ALA B C 1
ATOM 3426 O O . ALA B 1 44 ? 25.054 80.210 12.392 1.00 14.17 40 ALA B O 1
ATOM 3428 N N . GLY B 1 45 ? 26.505 79.249 11.026 1.00 13.61 41 GLY B N 1
ATOM 3429 C CA . GLY B 1 45 ? 25.638 78.080 10.822 1.00 14.20 41 GLY B CA 1
ATOM 3430 C C . GLY B 1 45 ? 25.272 77.293 12.083 1.00 14.32 41 GLY B C 1
ATOM 3431 O O . GLY B 1 45 ? 24.226 76.625 12.131 1.00 14.23 41 GLY B O 1
ATOM 3432 N N . VAL B 1 46 ? 26.137 77.367 13.086 1.00 14.15 42 VAL B N 1
ATOM 3433 C CA . VAL B 1 46 ? 25.936 76.701 14.354 1.00 15.42 42 VAL B CA 1
ATOM 3434 C C . VAL B 1 46 ? 25.066 77.630 15.173 1.00 16.01 42 VAL B C 1
ATOM 3435 O O . VAL B 1 46 ? 25.550 78.522 15.859 1.00 16.29 42 VAL B O 1
ATOM 3439 N N . GLY B 1 47 ? 23.758 77.457 15.051 1.00 16.94 43 GLY B N 1
ATOM 3440 C CA . GLY B 1 47 ? 22.817 78.381 15.707 1.00 18.04 43 GLY B CA 1
ATOM 3441 C C . GLY B 1 47 ? 22.586 77.972 17.137 1.00 18.25 43 GLY B C 1
ATOM 3442 O O . GLY B 1 47 ? 22.560 76.789 17.433 1.00 20.86 43 GLY B O 1
ATOM 3443 N N . VAL B 1 48 ? 22.458 78.937 18.030 1.00 18.24 44 VAL B N 1
ATOM 3444 C CA . VAL B 1 48 ? 22.270 78.674 19.453 1.00 17.81 44 VAL B CA 1
ATOM 3445 C C . VAL B 1 48 ? 20.844 79.078 19.847 1.00 17.61 44 VAL B C 1
ATOM 3446 O O . VAL B 1 48 ? 20.474 80.211 19.677 1.00 17.46 44 VAL B O 1
ATOM 3450 N N . THR B 1 49 ? 20.054 78.119 20.321 1.00 17.62 45 THR B N 1
ATOM 3451 C CA . THR B 1 49 ? 18.663 78.352 20.773 1.00 18.08 45 THR B CA 1
ATOM 3452 C C . THR B 1 49 ? 18.528 79.199 22.032 1.00 17.38 45 THR B C 1
ATOM 3453 O O . THR B 1 49 ? 17.724 80.112 22.067 1.00 17.96 45 THR B O 1
ATOM 3457 N N . LEU B 1 50 ? 19.310 78.895 23.056 1.00 16.85 46 LEU B N 1
ATOM 3458 C CA . LEU B 1 50 ? 19.268 79.645 24.306 1.00 16.43 46 LEU B CA 1
ATOM 3459 C C . LEU B 1 50 ? 20.675 79.960 24.817 1.00 16.16 46 LEU B C 1
ATOM 3460 O O . LEU B 1 50 ? 21.309 79.131 25.437 1.00 16.35 46 LEU B O 1
ATOM 3465 N N . PRO B 1 51 ? 21.164 81.180 24.577 1.00 16.23 47 PRO B N 1
ATOM 3466 C CA . PRO B 1 51 ? 22.559 81.496 24.863 1.00 15.54 47 PRO B CA 1
ATOM 3467 C C . PRO B 1 51 ? 22.890 81.776 26.340 1.00 15.88 47 PRO B C 1
ATOM 3468 O O . PRO B 1 51 ? 23.336 82.874 26.684 1.00 16.97 47 PRO B O 1
ATOM 3472 N N . VAL B 1 52 ? 22.629 80.806 27.201 1.00 15.21 48 VAL B N 1
ATOM 3473 C CA . VAL B 1 52 ? 23.099 80.821 28.567 1.00 15.45 48 VAL B CA 1
ATOM 3474 C C . VAL B 1 52 ? 24.244 79.802 28.570 1.00 15.21 48 VAL B C 1
ATOM 3475 O O . VAL B 1 52 ? 24.087 78.624 28.134 1.00 14.05 48 VAL B O 1
ATOM 3479 N N . TYR B 1 53 ? 25.394 80.268 29.040 1.00 14.92 49 TYR B N 1
ATOM 3480 C CA . TYR B 1 53 ? 26.614 79.470 29.064 1.00 14.60 49 TYR B CA 1
ATOM 3481 C C . TYR B 1 53 ? 26.650 78.599 30.299 1.00 14.97 49 TYR B C 1
ATOM 3482 O O . TYR B 1 53 ? 26.576 79.076 31.433 1.00 15.97 49 TYR B O 1
ATOM 3491 N N . VAL B 1 54 ? 26.668 77.289 30.061 1.00 14.56 50 VAL B N 1
ATOM 3492 C CA . VAL B 1 54 ? 26.575 76.285 31.113 1.00 13.88 50 VAL B CA 1
ATOM 3493 C C . VAL B 1 54 ? 27.949 76.068 31.755 1.00 14.82 50 VAL B C 1
ATOM 3494 O O . VAL B 1 54 ? 28.929 75.968 31.048 1.00 13.97 50 VAL B O 1
ATOM 3498 N N . VAL B 1 55 ? 28.022 76.034 33.089 1.00 14.28 51 VAL B N 1
ATOM 3499 C CA . VAL B 1 55 ? 29.260 75.632 33.775 1.00 15.20 51 VAL B CA 1
ATOM 3500 C C . VAL B 1 55 ? 29.120 74.388 34.642 1.00 15.35 51 VAL B C 1
ATOM 3501 O O . VAL B 1 55 ? 30.108 73.843 35.049 1.00 15.84 51 VAL B O 1
ATOM 3505 N N . ALA B 1 56 ? 27.900 73.934 34.918 1.00 15.30 52 ALA B N 1
ATOM 3506 C CA . ALA B 1 56 ? 27.692 72.695 35.660 1.00 15.26 52 ALA B CA 1
ATOM 3507 C C . ALA B 1 56 ? 26.278 72.201 35.412 1.00 15.02 52 ALA B C 1
ATOM 3508 O O . ALA B 1 56 ? 25.389 73.002 35.117 1.00 15.78 52 ALA B O 1
ATOM 3510 N N . ALA B 1 57 ? 26.055 70.904 35.566 1.00 14.69 53 ALA B N 1
ATOM 3511 C CA . ALA B 1 57 ? 24.715 70.344 35.356 1.00 15.01 53 ALA B CA 1
ATOM 3512 C C . ALA B 1 57 ? 24.537 69.021 36.123 1.00 15.47 53 ALA B C 1
ATOM 3513 O O . ALA B 1 57 ? 25.478 68.253 36.292 1.00 14.10 53 ALA B O 1
ATOM 3515 N N . GLY B 1 58 ? 23.312 68.757 36.563 1.00 16.60 54 GLY B N 1
ATOM 3516 C CA . GLY B 1 58 ? 23.053 67.613 37.450 1.00 16.72 54 GLY B CA 1
ATOM 3517 C C . GLY B 1 58 ? 21.589 67.517 37.791 1.00 17.41 54 GLY B C 1
ATOM 3518 O O . GLY B 1 58 ? 20.952 68.538 37.969 1.00 17.37 54 GLY B O 1
ATOM 3519 N N . GLY B 1 59 ? 21.046 66.295 37.840 1.00 17.87 55 GLY B N 1
ATOM 3520 C CA . GLY B 1 59 ? 19.683 66.084 38.251 1.00 18.49 55 GLY B CA 1
ATOM 3521 C C . GLY B 1 59 ? 18.694 66.612 37.238 1.00 19.43 55 GLY B C 1
ATOM 3522 O O . GLY B 1 59 ? 18.445 65.979 36.208 1.00 19.07 55 GLY B O 1
ATOM 3523 N N . GLY B 1 60 ? 18.077 67.756 37.546 1.00 19.89 56 GLY B N 1
ATOM 3524 C CA . GLY B 1 60 ? 17.169 68.385 36.598 1.00 20.43 56 GLY B CA 1
ATOM 3525 C C . GLY B 1 60 ? 17.570 69.807 36.282 1.00 20.54 56 GLY B C 1
ATOM 3526 O O . GLY B 1 60 ? 16.769 70.584 35.726 1.00 21.08 56 GLY B O 1
ATOM 3527 N N . VAL B 1 61 ? 18.816 70.140 36.607 1.00 20.21 57 VAL B N 1
ATOM 3528 C CA . VAL B 1 61 ? 19.242 71.535 36.602 1.00 20.49 57 VAL B CA 1
ATOM 3529 C C . VAL B 1 61 ? 20.460 71.791 35.721 1.00 19.97 57 VAL B C 1
ATOM 3530 O O . VAL B 1 61 ? 21.365 70.949 35.639 1.00 20.09 57 VAL B O 1
ATOM 3534 N N . LEU B 1 62 ? 20.456 72.955 35.066 1.00 19.41 58 LEU B N 1
ATOM 3535 C CA . LEU B 1 62 ? 21.641 73.489 34.377 1.00 19.25 58 LEU B CA 1
ATOM 3536 C C . LEU B 1 62 ? 22.067 74.789 35.072 1.00 18.80 58 LEU B C 1
ATOM 3537 O O . LEU B 1 62 ? 21.257 75.694 35.189 1.00 19.05 58 LEU B O 1
ATOM 3542 N N . ALA B 1 63 ? 23.319 74.872 35.536 1.00 18.35 59 ALA B N 1
ATOM 3543 C CA . ALA B 1 63 ? 23.851 76.085 36.179 1.00 18.47 59 ALA B CA 1
ATOM 3544 C C . ALA B 1 63 ? 24.628 76.871 35.142 1.00 18.51 59 ALA B C 1
ATOM 3545 O O . ALA B 1 63 ? 25.421 76.260 34.417 1.00 18.48 59 ALA B O 1
ATOM 3547 N N . ASP B 1 64 ? 24.405 78.196 35.055 1.00 18.27 60 ASP B N 1
ATOM 3548 C CA . ASP B 1 64 ? 25.088 79.017 34.048 1.00 18.31 60 ASP B CA 1
ATOM 3549 C C . ASP B 1 64 ? 26.223 79.875 34.612 1.00 18.25 60 ASP B C 1
ATOM 3550 O O . ASP B 1 64 ? 26.470 79.878 35.794 1.00 16.62 60 ASP B O 1
ATOM 3555 N N . ALA B 1 65 ? 26.912 80.601 33.739 1.00 18.46 61 ALA B N 1
ATOM 3556 C CA . ALA B 1 65 ? 28.084 81.381 34.149 1.00 19.17 61 ALA B CA 1
ATOM 3557 C C . ALA B 1 65 ? 27.697 82.581 34.998 1.00 19.78 61 ALA B C 1
ATOM 3558 O O . ALA B 1 65 ? 28.570 83.209 35.553 1.00 20.04 61 ALA B O 1
ATOM 3560 N N . ASP B 1 66 ? 26.403 82.911 35.077 1.00 19.79 62 ASP B N 1
ATOM 3561 C CA . ASP B 1 66 ? 25.959 84.064 35.898 1.00 20.73 62 ASP B CA 1
ATOM 3562 C C . ASP B 1 66 ? 25.346 83.658 37.242 1.00 20.54 62 ASP B C 1
ATOM 3563 O O . ASP B 1 66 ? 24.897 84.525 37.990 1.00 21.29 62 ASP B O 1
ATOM 3568 N N . GLY B 1 67 ? 25.325 82.355 37.518 1.00 19.52 63 GLY B N 1
ATOM 3569 C CA . GLY B 1 67 ? 24.734 81.799 38.745 1.00 20.36 63 GLY B CA 1
ATOM 3570 C C . GLY B 1 67 ? 23.265 81.418 38.641 1.00 19.97 63 GLY B C 1
ATOM 3571 O O . GLY B 1 67 ? 22.667 81.053 39.647 1.00 20.70 63 GLY B O 1
ATOM 3572 N N . ASN B 1 68 ? 22.669 81.504 37.442 1.00 19.47 64 ASN B N 1
ATOM 3573 C CA . ASN B 1 68 ? 21.273 81.095 37.263 1.00 18.94 64 ASN B CA 1
ATOM 3574 C C . ASN B 1 68 ? 21.240 79.581 37.213 1.00 18.84 64 ASN B C 1
ATOM 3575 O O . ASN B 1 68 ? 22.226 78.967 36.800 1.00 19.08 64 ASN B O 1
ATOM 3580 N N . GLN B 1 69 ? 20.140 78.989 37.679 1.00 18.56 65 GLN B N 1
ATOM 3581 C CA . GLN B 1 69 ? 19.875 77.548 37.516 1.00 18.63 65 GLN B CA 1
ATOM 3582 C C . GLN B 1 69 ? 18.517 77.383 36.837 1.00 18.37 65 GLN B C 1
ATOM 3583 O O . GLN B 1 69 ? 17.494 77.851 37.351 1.00 19.25 65 GLN B O 1
ATOM 3589 N N . LEU B 1 70 ? 18.545 76.752 35.668 1.00 17.64 66 LEU B N 1
ATOM 3590 C CA . LEU B 1 70 ? 17.396 76.596 34.820 1.00 16.94 66 LEU B CA 1
ATOM 3591 C C . LEU B 1 70 ? 16.955 75.153 34.892 1.00 16.35 66 LEU B C 1
ATOM 3592 O O . LEU B 1 70 ? 17.764 74.271 35.131 1.00 16.28 66 LEU B O 1
ATOM 3597 N N . ILE B 1 71 ? 15.671 74.916 34.703 1.00 16.36 67 ILE B N 1
ATOM 3598 C CA . ILE B 1 71 ? 15.134 73.572 34.738 1.00 16.18 67 ILE B CA 1
ATOM 3599 C C . ILE B 1 71 ? 15.289 72.999 33.330 1.00 16.69 67 ILE B C 1
ATOM 3600 O O . ILE B 1 71 ? 14.913 73.639 32.325 1.00 16.27 67 ILE B O 1
ATOM 3605 N N . ASP B 1 72 ? 15.816 71.779 33.256 1.00 16.66 68 ASP B N 1
ATOM 3606 C CA . ASP B 1 72 ? 16.162 71.201 31.948 1.00 16.28 68 ASP B CA 1
ATOM 3607 C C . ASP B 1 72 ? 15.068 70.253 31.428 1.00 15.39 68 ASP B C 1
ATOM 3608 O O . ASP B 1 72 ? 15.024 69.099 31.817 1.00 14.58 68 ASP B O 1
ATOM 3613 N N . PHE B 1 73 ? 14.241 70.734 30.497 1.00 14.31 69 PHE B N 1
ATOM 3614 C CA . PHE B 1 73 ? 13.219 69.901 29.861 1.00 13.84 69 PHE B CA 1
ATOM 3615 C C . PHE B 1 73 ? 13.654 69.455 28.447 1.00 13.50 69 PHE B C 1
ATOM 3616 O O . PHE B 1 73 ? 12.850 68.927 27.689 1.00 13.29 69 PHE B O 1
ATOM 3624 N N . GLY B 1 74 ? 14.935 69.621 28.132 1.00 14.12 70 GLY B N 1
ATOM 3625 C CA . GLY B 1 74 ? 15.505 69.178 26.832 1.00 13.93 70 GLY B CA 1
ATOM 3626 C C . GLY B 1 74 ? 16.510 68.013 26.825 1.00 14.29 70 GLY B C 1
ATOM 3627 O O . GLY B 1 74 ? 16.769 67.430 25.766 1.00 12.82 70 GLY B O 1
ATOM 3628 N N . SER B 1 75 ? 17.135 67.710 27.968 1.00 15.51 71 SER B N 1
ATOM 3629 C CA . SER B 1 75 ? 18.191 66.659 28.025 1.00 16.37 71 SER B CA 1
ATOM 3630 C C . SER B 1 75 ? 19.267 66.804 26.957 1.00 15.53 71 SER B C 1
ATOM 3631 O O . SER B 1 75 ? 19.801 65.805 26.493 1.00 15.61 71 SER B O 1
ATOM 3634 N N . GLY B 1 76 ? 19.606 68.019 26.573 1.00 15.16 72 GLY B N 1
ATOM 3635 C CA . GLY B 1 76 ? 20.472 68.230 25.402 1.00 15.40 72 GLY B CA 1
ATOM 3636 C C . GLY B 1 76 ? 20.037 67.473 24.156 1.00 14.83 72 GLY B C 1
ATOM 3637 O O . GLY B 1 76 ? 20.867 66.929 23.410 1.00 15.82 72 GLY B O 1
ATOM 3638 N N . ILE B 1 77 ? 18.717 67.460 23.956 1.00 14.38 73 ILE B N 1
ATOM 3639 C CA A ILE B 1 77 ? 18.041 66.727 22.883 0.50 14.16 73 ILE B CA 1
ATOM 3640 C CA B ILE B 1 77 ? 18.060 66.721 22.867 0.50 14.07 73 ILE B CA 1
ATOM 3641 C C . ILE B 1 77 ? 18.073 65.203 23.111 1.00 13.82 73 ILE B C 1
ATOM 3642 O O . ILE B 1 77 ? 18.455 64.435 22.245 1.00 13.96 73 ILE B O 1
ATOM 3651 N N . ALA B 1 78 ? 17.650 64.793 24.310 1.00 13.97 74 ALA B N 1
ATOM 3652 C CA . ALA B 1 78 ? 17.389 63.388 24.635 1.00 14.28 74 ALA B CA 1
ATOM 3653 C C . ALA B 1 78 ? 18.642 62.556 24.772 1.00 14.00 74 ALA B C 1
ATOM 3654 O O . ALA B 1 78 ? 18.634 61.353 24.534 1.00 14.97 74 ALA B O 1
ATOM 3656 N N . VAL B 1 79 ? 19.699 63.209 25.206 1.00 14.33 75 VAL B N 1
ATOM 3657 C CA . VAL B 1 79 ? 20.998 62.574 25.388 1.00 14.71 75 VAL B CA 1
ATOM 3658 C C . VAL B 1 79 ? 21.250 62.273 26.843 1.00 15.16 75 VAL B C 1
ATOM 3659 O O . VAL B 1 79 ? 21.722 61.199 27.163 1.00 16.64 75 VAL B O 1
ATOM 3663 N N . THR B 1 80 ? 20.991 63.229 27.728 1.00 15.57 76 THR B N 1
ATOM 3664 C CA . THR B 1 80 ? 21.294 63.026 29.158 1.00 15.14 76 THR B CA 1
ATOM 3665 C C . THR B 1 80 ? 20.110 62.443 29.936 1.00 15.10 76 THR B C 1
ATOM 3666 O O . THR B 1 80 ? 19.753 62.875 31.026 1.00 15.17 76 THR B O 1
ATOM 3670 N N . THR B 1 81 ? 19.562 61.379 29.361 1.00 14.84 77 THR B N 1
ATOM 3671 C CA . THR B 1 81 ? 18.497 60.609 29.949 1.00 14.78 77 THR B CA 1
ATOM 3672 C C . THR B 1 81 ? 18.767 60.131 31.385 1.00 15.47 77 THR B C 1
ATOM 3673 O O . THR B 1 81 ? 17.867 60.191 32.217 1.00 15.18 77 THR B O 1
ATOM 3677 N N . VAL B 1 82 ? 19.999 59.680 31.678 1.00 15.29 78 VAL B N 1
ATOM 3678 C CA . VAL B 1 82 ? 20.338 59.233 33.034 1.00 16.41 78 VAL B CA 1
ATOM 3679 C C . VAL B 1 82 ? 20.734 60.411 33.928 1.00 17.15 78 VAL B C 1
ATOM 3680 O O . VAL B 1 82 ? 20.964 60.255 35.124 1.00 17.36 78 VAL B O 1
ATOM 3684 N N . GLY B 1 83 ? 20.763 61.599 33.335 1.00 17.47 79 GLY B N 1
ATOM 3685 C CA . GLY B 1 83 ? 21.145 62.802 34.026 1.00 17.52 79 GLY B CA 1
ATOM 3686 C C . GLY B 1 83 ? 22.507 63.255 33.575 1.00 16.90 79 GLY B C 1
ATOM 3687 O O . GLY B 1 83 ? 23.324 62.471 33.111 1.00 16.29 79 GLY B O 1
ATOM 3688 N N . ASN B 1 84 ? 22.763 64.540 33.759 1.00 17.71 80 ASN B N 1
ATOM 3689 C CA . ASN B 1 84 ? 24.050 65.113 33.404 1.00 16.65 80 ASN B CA 1
ATOM 3690 C C . ASN B 1 84 ? 25.075 64.699 34.460 1.00 17.22 80 ASN B C 1
ATOM 3691 O O . ASN B 1 84 ? 24.777 64.672 35.674 1.00 16.19 80 ASN B O 1
ATOM 3696 N N . SER B 1 85 ? 26.271 64.323 34.000 1.00 16.89 81 SER B N 1
ATOM 3697 C CA . SER B 1 85 ? 27.307 63.873 34.927 1.00 16.66 81 SER B CA 1
ATOM 3698 C C . SER B 1 85 ? 26.720 62.934 35.968 1.00 16.36 81 SER B C 1
ATOM 3699 O O . SER B 1 85 ? 26.876 63.129 37.179 1.00 16.31 81 SER B O 1
ATOM 3702 N N . ALA B 1 86 ? 26.019 61.912 35.483 1.00 16.07 82 ALA B N 1
ATOM 3703 C CA . ALA B 1 86 ? 25.462 60.904 36.352 1.00 16.27 82 ALA B CA 1
ATOM 3704 C C . ALA B 1 86 ? 26.615 60.210 37.087 1.00 17.00 82 ALA B C 1
ATOM 3705 O O . ALA B 1 86 ? 27.665 59.931 36.510 1.00 17.30 82 ALA B O 1
ATOM 3707 N N . PRO B 1 87 ? 26.445 59.959 38.376 1.00 18.49 83 PRO B N 1
ATOM 3708 C CA . PRO B 1 87 ? 27.604 59.581 39.205 1.00 19.01 83 PRO B CA 1
ATOM 3709 C C . PRO B 1 87 ? 28.337 58.302 38.750 1.00 19.18 83 PRO B C 1
ATOM 3710 O O . PRO B 1 87 ? 29.566 58.233 38.844 1.00 19.70 83 PRO B O 1
ATOM 3714 N N . ALA B 1 88 ? 27.594 57.312 38.266 1.00 18.46 84 ALA B N 1
ATOM 3715 C CA . ALA B 1 88 ? 28.180 56.086 37.751 1.00 18.25 84 ALA B CA 1
ATOM 3716 C C . ALA B 1 88 ? 29.000 56.370 36.483 1.00 17.35 84 ALA B C 1
ATOM 3717 O O . ALA B 1 88 ? 30.092 55.777 36.287 1.00 16.77 84 ALA B O 1
ATOM 3719 N N . VAL B 1 89 ? 28.481 57.278 35.652 1.00 16.21 85 VAL B N 1
ATOM 3720 C CA . VAL B 1 89 ? 29.150 57.677 34.409 1.00 16.49 85 VAL B CA 1
ATOM 3721 C C . VAL B 1 89 ? 30.450 58.428 34.722 1.00 16.69 85 VAL B C 1
ATOM 3722 O O . VAL B 1 89 ? 31.477 58.183 34.096 1.00 16.63 85 VAL B O 1
ATOM 3726 N N . VAL B 1 90 ? 30.382 59.337 35.694 1.00 17.51 86 VAL B N 1
ATOM 3727 C CA . VAL B 1 90 ? 31.539 60.073 36.155 1.00 17.95 86 VAL B CA 1
ATOM 3728 C C . VAL B 1 90 ? 32.608 59.085 36.696 1.00 19.20 86 VAL B C 1
ATOM 3729 O O . VAL B 1 90 ? 33.785 59.153 36.299 1.00 19.75 86 VAL B O 1
ATOM 3733 N N . ASP B 1 91 ? 32.234 58.167 37.582 1.00 19.65 87 ASP B N 1
ATOM 3734 C CA A ASP B 1 91 ? 33.231 57.212 38.096 0.50 20.54 87 ASP B CA 1
ATOM 3735 C CA B ASP B 1 91 ? 33.201 57.219 38.108 0.50 20.31 87 ASP B CA 1
ATOM 3736 C C . ASP B 1 91 ? 33.837 56.458 36.952 1.00 20.01 87 ASP B C 1
ATOM 3737 O O . ASP B 1 91 ? 35.037 56.321 36.884 1.00 20.80 87 ASP B O 1
ATOM 3746 N N . ALA B 1 92 ? 32.993 55.957 36.055 1.00 19.46 88 ALA B N 1
ATOM 3747 C CA . ALA B 1 92 ? 33.464 55.071 35.003 1.00 18.86 88 ALA B CA 1
ATOM 3748 C C . ALA B 1 92 ? 34.479 55.776 34.125 1.00 18.45 88 ALA B C 1
ATOM 3749 O O . ALA B 1 92 ? 35.488 55.193 33.763 1.00 19.96 88 ALA B O 1
ATOM 3751 N N . VAL B 1 93 ? 34.225 57.042 33.825 1.00 18.62 89 VAL B N 1
ATOM 3752 C CA . VAL B 1 93 ? 35.009 57.818 32.858 1.00 17.33 89 VAL B CA 1
ATOM 3753 C C . VAL B 1 93 ? 36.340 58.223 33.470 1.00 17.25 89 VAL B C 1
ATOM 3754 O O . VAL B 1 93 ? 37.367 58.157 32.802 1.00 14.81 89 VAL B O 1
ATOM 3758 N N . THR B 1 94 ? 36.315 58.601 34.748 1.00 17.72 90 THR B N 1
ATOM 3759 C CA . THR B 1 94 ? 37.504 59.068 35.417 1.00 18.85 90 THR B CA 1
ATOM 3760 C C . THR B 1 94 ? 38.489 57.867 35.589 1.00 19.67 90 THR B C 1
ATOM 3761 O O . THR B 1 94 ? 39.702 58.027 35.482 1.00 20.03 90 THR B O 1
ATOM 3765 N N . GLN B 1 95 ? 37.971 56.662 35.769 1.00 20.12 91 GLN B N 1
ATOM 3766 C CA . GLN B 1 95 ? 38.835 55.473 35.805 1.00 20.92 91 GLN B CA 1
ATOM 3767 C C . GLN B 1 95 ? 39.416 55.231 34.414 1.00 19.20 91 GLN B C 1
ATOM 3768 O O . GLN B 1 95 ? 40.621 55.073 34.285 1.00 19.15 91 GLN B O 1
ATOM 3774 N N . GLN B 1 96 ? 38.580 55.223 33.376 1.00 18.13 92 GLN B N 1
ATOM 3775 C CA . GLN B 1 96 ? 39.089 54.905 32.017 1.00 17.77 92 GLN B CA 1
ATOM 3776 C C . GLN B 1 96 ? 40.130 55.900 31.512 1.00 17.29 92 GLN B C 1
ATOM 3777 O O . GLN B 1 96 ? 41.224 55.497 31.053 1.00 17.38 92 GLN B O 1
ATOM 3783 N N . VAL B 1 97 ? 39.833 57.189 31.637 1.00 16.37 93 VAL B N 1
ATOM 3784 C CA . VAL B 1 97 ? 40.699 58.193 31.079 1.00 16.12 93 VAL B CA 1
ATOM 3785 C C . VAL B 1 97 ? 42.130 58.027 31.574 1.00 16.92 93 VAL B C 1
ATOM 3786 O O . VAL B 1 97 ? 43.060 58.281 30.832 1.00 17.02 93 VAL B O 1
ATOM 3790 N N . ALA B 1 98 ? 42.310 57.556 32.804 1.00 17.56 94 ALA B N 1
ATOM 3791 C CA . ALA B 1 98 ? 43.650 57.352 33.331 1.00 18.35 94 ALA B CA 1
ATOM 3792 C C . ALA B 1 98 ? 44.308 56.055 32.811 1.00 18.70 94 ALA B C 1
ATOM 3793 O O . ALA B 1 98 ? 45.524 55.897 32.887 1.00 19.60 94 ALA B O 1
ATOM 3795 N N . ALA B 1 99 ? 43.518 55.125 32.295 1.00 18.40 95 ALA B N 1
ATOM 3796 C CA . ALA B 1 99 ? 44.072 53.897 31.712 1.00 18.11 95 ALA B CA 1
ATOM 3797 C C . ALA B 1 99 ? 44.538 54.140 30.266 1.00 17.51 95 ALA B C 1
ATOM 3798 O O . ALA B 1 99 ? 45.729 53.981 29.940 1.00 17.33 95 ALA B O 1
ATOM 3800 N N . PHE B 1 100 ? 43.597 54.516 29.416 1.00 16.96 96 PHE B N 1
ATOM 3801 C CA . PHE B 1 100 ? 43.892 54.865 28.017 1.00 16.93 96 PHE B CA 1
ATOM 3802 C C . PHE B 1 100 ? 42.736 55.666 27.396 1.00 16.43 96 PHE B C 1
ATOM 3803 O O . PHE B 1 100 ? 41.601 55.459 27.776 1.00 17.13 96 PHE B O 1
ATOM 3811 N N . THR B 1 101 ? 43.055 56.586 26.485 1.00 16.50 97 THR B N 1
ATOM 3812 C CA . THR B 1 101 ? 42.070 57.459 25.843 1.00 16.15 97 THR B CA 1
ATOM 3813 C C . THR B 1 101 ? 41.594 56.916 24.507 1.00 15.67 97 THR B C 1
ATOM 3814 O O . THR B 1 101 ? 40.456 57.133 24.143 1.00 15.40 97 THR B O 1
ATOM 3818 N N . HIS B 1 102 ? 42.452 56.194 23.797 1.00 16.21 98 HIS B N 1
ATOM 3819 C CA . HIS B 1 102 ? 42.158 55.739 22.422 1.00 15.88 98 HIS B CA 1
ATOM 3820 C C . HIS B 1 102 ? 43.203 54.775 21.874 1.00 16.31 98 HIS B C 1
ATOM 3821 O O . HIS B 1 102 ? 44.396 55.076 21.911 1.00 17.71 98 HIS B O 1
ATOM 3828 N N . THR B 1 103 ? 42.767 53.639 21.335 1.00 16.08 99 THR B N 1
ATOM 3829 C CA . THR B 1 103 ? 43.695 52.759 20.606 1.00 16.81 99 THR B CA 1
ATOM 3830 C C . THR B 1 103 ? 43.353 52.650 19.116 1.00 16.88 99 THR B C 1
ATOM 3831 O O . THR B 1 103 ? 44.215 52.242 18.324 1.00 17.88 99 THR B O 1
ATOM 3835 N N . CYS B 1 104 ? 42.106 53.012 18.773 1.00 16.40 100 CYS B N 1
ATOM 3836 C CA . CYS B 1 104 ? 41.417 52.589 17.556 1.00 15.96 100 CYS B CA 1
ATOM 3837 C C . CYS B 1 104 ? 41.188 51.093 17.612 1.00 15.07 100 CYS B C 1
ATOM 3838 O O . CYS B 1 104 ? 42.128 50.309 17.446 1.00 14.70 100 CYS B O 1
ATOM 3841 N N . PHE B 1 105 ? 39.933 50.710 17.833 1.00 14.22 101 PHE B N 1
ATOM 3842 C CA . PHE B 1 105 ? 39.569 49.324 18.085 1.00 14.21 101 PHE B CA 1
ATOM 3843 C C . PHE B 1 105 ? 40.042 48.391 16.976 1.00 14.94 101 PHE B C 1
ATOM 3844 O O . PHE B 1 105 ? 40.378 47.240 17.245 1.00 14.94 101 PHE B O 1
ATOM 3852 N N . MET B 1 106 ? 40.053 48.890 15.730 1.00 15.45 102 MET B N 1
ATOM 3853 C CA . MET B 1 106 ? 40.445 48.095 14.559 1.00 16.37 102 MET B CA 1
ATOM 3854 C C . MET B 1 106 ? 41.948 47.922 14.404 1.00 15.92 102 MET B C 1
ATOM 3855 O O . MET B 1 106 ? 42.372 47.171 13.532 1.00 16.13 102 MET B O 1
ATOM 3860 N N . VAL B 1 107 ? 42.737 48.671 15.175 1.00 16.09 103 VAL B N 1
ATOM 3861 C CA . VAL B 1 107 ? 44.203 48.483 15.253 1.00 15.45 103 VAL B CA 1
ATOM 3862 C C . VAL B 1 107 ? 44.459 47.504 16.399 1.00 15.69 103 VAL B C 1
ATOM 3863 O O . VAL B 1 107 ? 44.716 46.317 16.139 1.00 14.89 103 VAL B O 1
ATOM 3867 N N . THR B 1 108 ? 44.346 47.957 17.650 1.00 15.09 104 THR B N 1
ATOM 3868 C CA . THR B 1 108 ? 44.422 47.045 18.788 1.00 15.88 104 THR B CA 1
ATOM 3869 C C . THR B 1 108 ? 43.147 47.222 19.631 1.00 16.01 104 THR B C 1
ATOM 3870 O O . THR B 1 108 ? 42.806 48.360 19.997 1.00 15.66 104 THR B O 1
ATOM 3874 N N . PRO B 1 109 ? 42.402 46.117 19.892 1.00 14.86 105 PRO B N 1
ATOM 3875 C CA . PRO B 1 109 ? 41.061 46.286 20.497 1.00 14.89 105 PRO B CA 1
ATOM 3876 C C . PRO B 1 109 ? 41.101 46.368 22.014 1.00 14.89 105 PRO B C 1
ATOM 3877 O O . PRO B 1 109 ? 42.174 46.467 22.606 1.00 15.34 105 PRO B O 1
ATOM 3881 N N . TYR B 1 110 ? 39.932 46.392 22.631 1.00 14.73 106 TYR B N 1
ATOM 3882 C CA . TYR B 1 110 ? 39.818 46.498 24.061 1.00 15.30 106 TYR B CA 1
ATOM 3883 C C . TYR B 1 110 ? 38.466 45.953 24.486 1.00 16.45 106 TYR B C 1
ATOM 3884 O O . TYR B 1 110 ? 37.522 45.909 23.711 1.00 16.23 106 TYR B O 1
ATOM 3893 N N . GLU B 1 111 ? 38.377 45.556 25.743 1.00 17.44 107 GLU B N 1
ATOM 3894 C CA . GLU B 1 111 ? 37.215 44.801 26.213 1.00 18.49 107 GLU B CA 1
ATOM 3895 C C . GLU B 1 111 ? 35.945 45.631 26.345 1.00 17.74 107 GLU B C 1
ATOM 3896 O O . GLU B 1 111 ? 34.848 45.104 26.198 1.00 18.07 107 GLU B O 1
ATOM 3902 N N . GLY B 1 112 ? 36.083 46.927 26.623 1.00 16.72 108 GLY B N 1
ATOM 3903 C CA . GLY B 1 112 ? 34.923 47.781 26.769 1.00 16.05 108 GLY B CA 1
ATOM 3904 C C . GLY B 1 112 ? 33.984 47.789 25.576 1.00 15.42 108 GLY B C 1
ATOM 3905 O O . GLY B 1 112 ? 32.766 47.823 25.725 1.00 15.49 108 GLY B O 1
ATOM 3906 N N . TYR B 1 113 ? 34.547 47.767 24.381 1.00 14.57 109 TYR B N 1
ATOM 3907 C CA . TYR B 1 113 ? 33.768 47.802 23.154 1.00 13.68 109 TYR B CA 1
ATOM 3908 C C . TYR B 1 113 ? 33.015 46.473 22.981 1.00 13.45 109 TYR B C 1
ATOM 3909 O O . TYR B 1 113 ? 31.841 46.432 22.564 1.00 12.11 109 TYR B O 1
ATOM 3918 N N . VAL B 1 114 ? 33.720 45.384 23.257 1.00 13.33 110 VAL B N 1
ATOM 3919 C CA . VAL B 1 114 ? 33.136 44.062 23.160 1.00 13.47 110 VAL B CA 1
ATOM 3920 C C . VAL B 1 114 ? 31.997 43.924 24.175 1.00 14.56 110 VAL B C 1
ATOM 3921 O O . VAL B 1 114 ? 30.947 43.341 23.862 1.00 15.85 110 VAL B O 1
ATOM 3925 N N . LYS B 1 115 ? 32.195 44.447 25.376 1.00 14.87 111 LYS B N 1
ATOM 3926 C CA . LYS B 1 115 ? 31.163 44.374 26.411 1.00 16.29 111 LYS B CA 1
ATOM 3927 C C . LYS B 1 115 ? 29.918 45.164 26.015 1.00 15.85 111 LYS B C 1
ATOM 3928 O O . LYS B 1 115 ? 28.813 44.681 26.160 1.00 16.74 111 LYS B O 1
ATOM 3934 N N . VAL B 1 116 ? 30.087 46.389 25.529 1.00 15.52 112 VAL B N 1
ATOM 3935 C CA . VAL B 1 116 ? 28.932 47.139 25.026 1.00 14.96 112 VAL B CA 1
ATOM 3936 C C . VAL B 1 116 ? 28.173 46.370 23.947 1.00 14.81 112 VAL B C 1
ATOM 3937 O O . VAL B 1 116 ? 26.932 46.314 23.965 1.00 14.79 112 VAL B O 1
ATOM 3941 N N . ALA B 1 117 ? 28.909 45.759 23.031 1.00 14.72 113 ALA B N 1
ATOM 3942 C CA . ALA B 1 117 ? 28.298 44.956 21.965 1.00 14.83 113 ALA B CA 1
ATOM 3943 C C . ALA B 1 117 ? 27.484 43.806 22.538 1.00 15.20 113 ALA B C 1
ATOM 3944 O O . ALA B 1 117 ? 26.359 43.560 22.127 1.00 13.63 113 ALA B O 1
ATOM 3946 N N . GLU B 1 118 ? 28.059 43.102 23.507 1.00 16.48 114 GLU B N 1
ATOM 3947 C CA . GLU B 1 118 ? 27.341 42.004 24.150 1.00 17.21 114 GLU B CA 1
ATOM 3948 C C . GLU B 1 118 ? 25.996 42.454 24.759 1.00 17.54 114 GLU B C 1
ATOM 3949 O O . GLU B 1 118 ? 24.977 41.779 24.594 1.00 16.91 114 GLU B O 1
ATOM 3955 N N . HIS B 1 119 ? 25.989 43.598 25.428 1.00 18.15 115 HIS B N 1
ATOM 3956 C CA . HIS B 1 119 ? 24.768 44.058 26.096 1.00 19.03 115 HIS B CA 1
ATOM 3957 C C . HIS B 1 119 ? 23.704 44.484 25.141 1.00 18.90 115 HIS B C 1
ATOM 3958 O O . HIS B 1 119 ? 22.520 44.178 25.373 1.00 18.39 115 HIS B O 1
ATOM 3965 N N . LEU B 1 120 ? 24.115 45.222 24.100 1.00 17.82 116 LEU B N 1
ATOM 3966 C CA . LEU B 1 120 ? 23.198 45.643 23.058 1.00 17.47 116 LEU B CA 1
ATOM 3967 C C . LEU B 1 120 ? 22.576 44.438 22.358 1.00 17.01 116 LEU B C 1
ATOM 3968 O O . LEU B 1 120 ? 21.369 44.408 22.139 1.00 17.01 116 LEU B O 1
ATOM 3973 N N . ASN B 1 121 ? 23.404 43.458 22.017 1.00 16.63 117 ASN B N 1
ATOM 3974 C CA . ASN B 1 121 ? 22.920 42.163 21.493 1.00 17.23 117 ASN B CA 1
ATOM 3975 C C . ASN B 1 121 ? 21.861 41.521 22.423 1.00 17.92 117 ASN B C 1
ATOM 3976 O O . ASN B 1 121 ? 20.824 41.055 21.978 1.00 18.75 117 ASN B O 1
ATOM 3981 N N . ARG B 1 122 ? 22.117 41.567 23.718 1.00 19.10 118 ARG B N 1
ATOM 3982 C CA . ARG B 1 122 ? 21.193 41.055 24.732 1.00 19.61 118 ARG B CA 1
ATOM 3983 C C . ARG B 1 122 ? 19.905 41.858 24.889 1.00 19.01 118 ARG B C 1
ATOM 3984 O O . ARG B 1 122 ? 18.806 41.278 24.914 1.00 18.07 118 ARG B O 1
ATOM 3992 N N . LEU B 1 123 ? 20.034 43.186 24.997 1.00 18.20 119 LEU B N 1
ATOM 3993 C CA . LEU B 1 123 ? 18.938 44.025 25.485 1.00 18.59 119 LEU B CA 1
ATOM 3994 C C . LEU B 1 123 ? 17.968 44.475 24.406 1.00 18.08 119 LEU B C 1
ATOM 3995 O O . LEU B 1 123 ? 16.851 44.879 24.728 1.00 16.48 119 LEU B O 1
ATOM 4000 N N . THR B 1 124 ? 18.387 44.411 23.136 1.00 17.74 120 THR B N 1
ATOM 4001 C CA . THR B 1 124 ? 17.533 44.858 22.030 1.00 18.33 120 THR B CA 1
ATOM 4002 C C . THR B 1 124 ? 16.479 43.815 21.747 1.00 19.40 120 THR B C 1
ATOM 4003 O O . THR B 1 124 ? 16.648 42.646 22.114 1.00 19.40 120 THR B O 1
ATOM 4007 N N . PRO B 1 125 ? 15.394 44.215 21.066 1.00 20.66 121 PRO B N 1
ATOM 4008 C CA . PRO B 1 125 ? 14.326 43.264 20.806 1.00 21.90 121 PRO B CA 1
ATOM 4009 C C . PRO B 1 125 ? 14.806 42.000 20.106 1.00 23.42 121 PRO B C 1
ATOM 4010 O O . PRO B 1 125 ? 15.851 42.032 19.435 1.00 23.16 121 PRO B O 1
ATOM 4014 N N . GLY B 1 126 ? 14.046 40.912 20.279 1.00 24.40 122 GLY B N 1
ATOM 4015 C CA . GLY B 1 126 ? 14.288 39.656 19.591 1.00 25.66 122 GLY B CA 1
ATOM 4016 C C . GLY B 1 126 ? 15.199 38.701 20.337 1.00 26.96 122 GLY B C 1
ATOM 4017 O O . GLY B 1 126 ? 16.166 39.132 20.970 1.00 27.67 122 GLY B O 1
ATOM 4018 N N . ASP B 1 127 ? 14.889 37.404 20.254 1.00 28.08 123 ASP B N 1
ATOM 4019 C CA . ASP B 1 127 ? 15.715 36.335 20.845 1.00 29.56 123 ASP B CA 1
ATOM 4020 C C . ASP B 1 127 ? 16.813 35.770 19.914 1.00 28.46 123 ASP B C 1
ATOM 4021 O O . ASP B 1 127 ? 17.593 34.934 20.344 1.00 29.83 123 ASP B O 1
ATOM 4026 N N . HIS B 1 128 ? 16.857 36.186 18.656 1.00 26.28 124 HIS B N 1
ATOM 4027 C CA . HIS B 1 128 ? 17.746 35.573 17.669 1.00 25.40 124 HIS B CA 1
ATOM 4028 C C . HIS B 1 128 ? 19.210 36.001 17.856 1.00 24.99 124 HIS B C 1
ATOM 4029 O O . HIS B 1 128 ? 19.528 36.916 18.630 1.00 24.64 124 HIS B O 1
ATOM 4036 N N . GLU B 1 129 ? 20.102 35.382 17.100 1.00 23.95 125 GLU B N 1
ATOM 4037 C CA . GLU B 1 129 ? 21.516 35.734 17.198 1.00 24.52 125 GLU B CA 1
ATOM 4038 C C . GLU B 1 129 ? 21.821 37.125 16.576 1.00 22.57 125 GLU B C 1
ATOM 4039 O O . GLU B 1 129 ? 21.466 37.385 15.426 1.00 21.70 125 GLU B O 1
ATOM 4045 N N . LYS B 1 130 ? 22.476 37.999 17.345 1.00 21.01 126 LYS B N 1
ATOM 4046 C CA . LYS B 1 130 ? 22.720 39.377 16.926 1.00 20.01 126 LYS B CA 1
ATOM 4047 C C . LYS B 1 130 ? 24.206 39.747 16.911 1.00 19.98 126 LYS B C 1
ATOM 4048 O O . LYS B 1 130 ? 25.004 39.129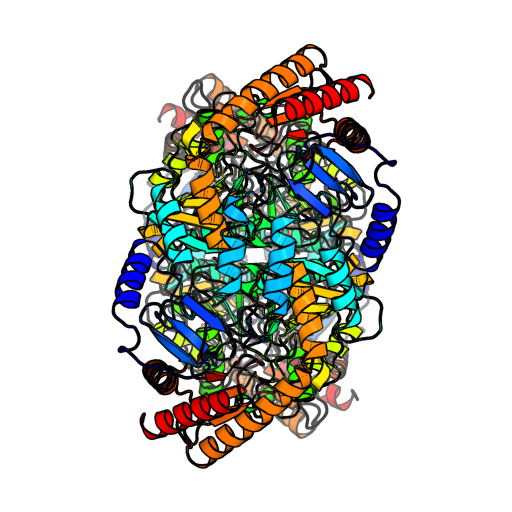 17.639 1.00 20.64 126 LYS B O 1
ATOM 4054 N N . ARG B 1 131 ? 24.572 40.740 16.089 1.00 17.92 127 ARG B N 1
ATOM 4055 C CA . ARG B 1 131 ? 25.882 41.384 16.173 1.00 17.90 127 ARG B CA 1
ATOM 4056 C C . ARG B 1 131 ? 25.753 42.902 16.241 1.00 16.87 127 ARG B C 1
ATOM 4057 O O . ARG B 1 131 ? 24.713 43.452 15.913 1.00 17.27 127 ARG B O 1
ATOM 4065 N N . THR B 1 132 ? 26.825 43.570 16.663 1.00 16.34 128 THR B N 1
ATOM 4066 C CA . THR B 1 132 ? 26.815 45.029 16.891 1.00 15.90 128 THR B CA 1
ATOM 4067 C C . THR B 1 132 ? 28.122 45.655 16.360 1.00 15.32 128 THR B C 1
ATOM 4068 O O . THR B 1 132 ? 29.196 45.035 16.366 1.00 14.75 128 THR B O 1
ATOM 4072 N N . ALA B 1 133 ? 28.021 46.899 15.912 1.00 14.32 129 ALA B N 1
ATOM 4073 C CA . ALA B 1 133 ? 29.176 47.711 15.573 1.00 13.77 129 ALA B CA 1
ATOM 4074 C C . ALA B 1 133 ? 28.978 49.103 16.197 1.00 13.69 129 ALA B C 1
ATOM 4075 O O . ALA B 1 133 ? 27.843 49.611 16.238 1.00 13.35 129 ALA B O 1
ATOM 4077 N N . LEU B 1 134 ? 30.060 49.703 16.682 1.00 13.07 130 LEU B N 1
ATOM 4078 C CA . LEU B 1 134 ? 30.007 51.009 17.357 1.00 13.30 130 LEU B CA 1
ATOM 4079 C C . LEU B 1 134 ? 30.591 52.145 16.495 1.00 13.40 130 LEU B C 1
ATOM 4080 O O . LEU B 1 134 ? 31.552 51.921 15.779 1.00 13.66 130 LEU B O 1
ATOM 4085 N N . PHE B 1 135 ? 29.965 53.333 16.562 1.00 13.07 131 PHE B N 1
ATOM 4086 C CA . PHE B 1 135 ? 30.451 54.523 15.919 1.00 13.58 131 PHE B CA 1
ATOM 4087 C C . PHE B 1 135 ? 30.371 55.713 16.882 1.00 14.16 131 PHE B C 1
ATOM 4088 O O . PHE B 1 135 ? 30.307 55.526 18.117 1.00 14.50 131 PHE B O 1
ATOM 4096 N N . ASN B 1 136 ? 30.456 56.935 16.352 1.00 14.11 132 ASN B N 1
ATOM 4097 C CA . ASN B 1 136 ? 30.452 58.130 17.198 1.00 14.52 132 ASN B CA 1
ATOM 4098 C C . ASN B 1 136 ? 29.065 58.842 17.225 1.00 14.70 132 ASN B C 1
ATOM 4099 O O . ASN B 1 136 ? 28.436 58.954 18.305 1.00 15.14 132 ASN B O 1
ATOM 4104 N N . SER B 1 137 ? 28.558 59.254 16.062 1.00 13.56 133 SER B N 1
ATOM 4105 C CA . SER B 1 137 ? 27.272 59.985 16.008 1.00 13.28 133 SER B CA 1
ATOM 4106 C C . SER B 1 137 ? 26.108 59.133 15.488 1.00 13.21 133 SER B C 1
ATOM 4107 O O . SER B 1 137 ? 26.311 58.102 14.856 1.00 13.23 133 SER B O 1
ATOM 4110 N N . GLY B 1 138 ? 24.889 59.598 15.746 1.00 13.03 134 GLY B N 1
ATOM 4111 C CA . GLY B 1 138 ? 23.691 58.972 15.217 1.00 12.53 134 GLY B CA 1
ATOM 4112 C C . GLY B 1 138 ? 23.716 58.859 13.700 1.00 11.62 134 GLY B C 1
ATOM 4113 O O . GLY B 1 138 ? 23.390 57.813 13.176 1.00 11.48 134 GLY B O 1
ATOM 4114 N N . ALA B 1 139 ? 24.128 59.935 13.031 1.00 11.25 135 ALA B N 1
ATOM 4115 C CA . ALA B 1 139 ? 24.211 60.021 11.558 1.00 11.01 135 ALA B CA 1
ATOM 4116 C C . ALA B 1 139 ? 25.103 58.929 11.018 1.00 11.08 135 ALA B C 1
ATOM 4117 O O . ALA B 1 139 ? 24.730 58.247 10.082 1.00 11.29 135 ALA B O 1
ATOM 4119 N N . GLU B 1 140 ? 26.263 58.755 11.638 1.00 11.20 136 GLU B N 1
ATOM 4120 C CA . GLU B 1 140 ? 27.219 57.706 11.241 1.00 12.00 136 GLU B CA 1
ATOM 4121 C C . GLU B 1 140 ? 26.660 56.285 11.388 1.00 11.19 136 GLU B C 1
ATOM 4122 O O . GLU B 1 140 ? 26.920 55.428 10.535 1.00 11.20 136 GLU B O 1
ATOM 4128 N N . ALA B 1 141 ? 25.924 56.051 12.467 1.00 10.92 137 ALA B N 1
ATOM 4129 C CA . ALA B 1 141 ? 25.225 54.772 12.700 1.00 11.62 137 ALA B CA 1
ATOM 4130 C C . ALA B 1 141 ? 24.178 54.501 11.646 1.00 11.17 137 ALA B C 1
ATOM 4131 O O . ALA B 1 141 ? 24.111 53.382 11.108 1.00 11.86 137 ALA B O 1
ATOM 4133 N N . VAL B 1 142 ? 23.386 55.506 11.329 1.00 10.12 138 VAL B N 1
ATOM 4134 C CA . VAL B 1 142 ? 22.384 55.354 10.271 1.00 9.34 138 VAL B CA 1
ATOM 4135 C C . VAL B 1 142 ? 23.057 55.077 8.927 1.00 10.03 138 VAL B C 1
ATOM 4136 O O . VAL B 1 142 ? 22.593 54.213 8.163 1.00 11.45 138 VAL B O 1
ATOM 4140 N N . GLU B 1 143 ? 24.139 55.792 8.637 1.00 9.56 139 GLU B N 1
ATOM 4141 C CA . GLU B 1 143 ? 24.947 55.549 7.429 1.00 11.11 139 GLU B CA 1
ATOM 4142 C C . GLU B 1 143 ? 25.379 54.086 7.329 1.00 11.04 139 GLU B C 1
ATOM 4143 O O . GLU B 1 143 ? 25.294 53.449 6.263 1.00 10.65 139 GLU B O 1
ATOM 4149 N N . ASN B 1 144 ? 25.805 53.571 8.474 1.00 11.73 140 ASN B N 1
ATOM 4150 C CA . ASN B 1 144 ? 26.331 52.217 8.605 1.00 11.76 140 ASN B CA 1
ATOM 4151 C C . ASN B 1 144 ? 25.211 51.186 8.529 1.00 11.20 140 ASN B C 1
ATOM 4152 O O . ASN B 1 144 ? 25.432 50.102 8.005 1.00 13.64 140 ASN B O 1
ATOM 4157 N N . ALA B 1 145 ? 24.008 51.526 8.961 1.00 10.40 141 ALA B N 1
ATOM 4158 C CA . ALA B 1 145 ? 22.870 50.634 8.751 1.00 10.55 141 ALA B CA 1
ATOM 4159 C C . ALA B 1 145 ? 22.574 50.483 7.262 1.00 10.31 141 ALA B C 1
ATOM 4160 O O . ALA B 1 145 ? 22.376 49.381 6.769 1.00 10.34 141 ALA B O 1
ATOM 4162 N N . VAL B 1 146 ? 22.567 51.594 6.549 1.00 10.86 142 VAL B N 1
ATOM 4163 C CA . VAL B 1 146 ? 22.404 51.571 5.080 1.00 11.41 142 VAL B CA 1
ATOM 4164 C C . VAL B 1 146 ? 23.498 50.733 4.400 1.00 11.69 142 VAL B C 1
ATOM 4165 O O . VAL B 1 146 ? 23.199 49.838 3.591 1.00 12.39 142 VAL B O 1
ATOM 4169 N N . LYS B 1 147 ? 24.758 50.999 4.763 1.00 11.47 143 LYS B N 1
ATOM 4170 C CA . LYS B 1 147 ? 25.880 50.219 4.267 1.00 10.87 143 LYS B CA 1
ATOM 4171 C C . LYS B 1 147 ? 25.717 48.747 4.571 1.00 10.50 143 LYS B C 1
ATOM 4172 O O . LYS B 1 147 ? 25.978 47.921 3.718 1.00 11.38 143 LYS B O 1
ATOM 4178 N N . ILE B 1 148 ? 25.297 48.408 5.789 1.00 9.50 144 ILE B N 1
ATOM 4179 C CA . ILE B 1 148 ? 25.112 47.002 6.144 1.00 9.55 144 ILE B CA 1
ATOM 4180 C C . ILE B 1 148 ? 24.014 46.362 5.309 1.00 9.80 144 ILE B C 1
ATOM 4181 O O . ILE B 1 148 ? 24.200 45.248 4.818 1.00 10.09 144 ILE B O 1
ATOM 4186 N N . ALA B 1 149 ? 22.893 47.075 5.107 1.00 9.61 145 ALA B N 1
ATOM 4187 C CA . ALA B 1 149 ? 21.743 46.526 4.372 1.00 10.16 145 ALA B CA 1
ATOM 4188 C C . ALA B 1 149 ? 22.037 46.312 2.885 1.00 11.55 145 ALA B C 1
ATOM 4189 O O . ALA B 1 149 ? 21.641 45.294 2.303 1.00 12.52 145 ALA B O 1
ATOM 4191 N N . ARG B 1 150 ? 22.661 47.306 2.259 1.00 11.93 146 ARG B N 1
ATOM 4192 C CA . ARG B 1 150 ? 23.122 47.214 0.873 1.00 13.13 146 ARG B CA 1
ATOM 4193 C C . ARG B 1 150 ? 24.173 46.104 0.617 1.00 13.79 146 ARG B C 1
ATOM 4194 O O . ARG B 1 150 ? 24.242 45.555 -0.486 1.00 14.48 146 ARG B O 1
ATOM 4202 N N . ALA B 1 151 ? 24.984 45.797 1.613 1.00 14.12 147 ALA B N 1
ATOM 4203 C CA . ALA B 1 151 ? 26.068 44.843 1.434 1.00 14.79 147 ALA B CA 1
ATOM 4204 C C . ALA B 1 151 ? 25.438 43.448 1.560 1.00 15.61 147 ALA B C 1
ATOM 4205 O O . ALA B 1 151 ? 25.744 42.526 0.791 1.00 15.92 147 ALA B O 1
ATOM 4207 N N . TYR B 1 152 ? 24.513 43.306 2.501 1.00 15.66 148 TYR B N 1
ATOM 4208 C CA . TYR B 1 152 ? 23.853 42.031 2.701 1.00 16.10 148 TYR B CA 1
ATOM 4209 C C . TYR B 1 152 ? 22.895 41.667 1.581 1.00 16.10 148 TYR B C 1
ATOM 4210 O O . TYR B 1 152 ? 22.939 40.546 1.081 1.00 16.20 148 TYR B O 1
ATOM 4219 N N . THR B 1 153 ? 22.011 42.582 1.210 1.00 14.90 149 THR B N 1
ATOM 4220 C CA . THR B 1 153 ? 20.996 42.292 0.204 1.00 15.61 149 THR B CA 1
ATOM 4221 C C . THR B 1 153 ? 21.552 42.373 -1.226 1.00 16.42 149 THR B C 1
ATOM 4222 O O . THR B 1 153 ? 20.989 41.798 -2.146 1.00 16.09 149 THR B O 1
ATOM 4226 N N . ARG B 1 154 ? 22.649 43.102 -1.421 1.00 17.15 150 ARG B N 1
ATOM 4227 C CA . ARG B 1 154 ? 23.096 43.503 -2.765 1.00 18.42 150 ARG B CA 1
ATOM 4228 C C . ARG B 1 154 ? 22.057 44.346 -3.513 1.00 17.70 150 ARG B C 1
ATOM 4229 O O . ARG B 1 154 ? 22.055 44.374 -4.747 1.00 17.10 150 ARG B O 1
ATOM 4237 N N . ARG B 1 155 ? 21.173 45.013 -2.773 1.00 15.78 151 ARG B N 1
ATOM 4238 C CA . ARG B 1 155 ? 20.250 45.951 -3.369 1.00 15.47 151 ARG B CA 1
ATOM 4239 C C . ARG B 1 155 ? 20.683 47.403 -3.095 1.00 14.93 151 ARG B C 1
ATOM 4240 O O . ARG B 1 155 ? 21.448 47.670 -2.167 1.00 13.11 151 ARG B O 1
ATOM 4248 N N . GLN B 1 156 ? 20.158 48.321 -3.915 1.00 15.61 152 GLN B N 1
ATOM 4249 C CA . GLN B 1 156 ? 20.473 49.756 -3.834 1.00 15.06 152 GLN B CA 1
ATOM 4250 C C . GLN B 1 156 ? 19.503 50.598 -3.007 1.00 14.52 152 GLN B C 1
ATOM 4251 O O . GLN B 1 156 ? 19.944 51.461 -2.275 1.00 13.10 152 GLN B O 1
ATOM 4257 N N . ALA B 1 157 ? 18.191 50.355 -3.116 1.00 14.10 153 ALA B N 1
ATOM 4258 C CA . ALA B 1 157 ? 17.221 51.378 -2.740 1.00 13.73 153 ALA B CA 1
ATOM 4259 C C . ALA B 1 157 ? 16.961 51.429 -1.216 1.00 13.71 153 ALA B C 1
ATOM 4260 O O . ALA B 1 157 ? 16.979 50.410 -0.537 1.00 14.32 153 ALA B O 1
ATOM 4262 N N . VAL B 1 158 ? 16.736 52.635 -0.712 1.00 13.29 154 VAL B N 1
ATOM 4263 C CA . VAL B 1 158 ? 16.554 52.919 0.686 1.00 13.63 154 VAL B CA 1
ATOM 4264 C C . VAL B 1 158 ? 15.236 53.682 0.845 1.00 14.07 154 VAL B C 1
ATOM 4265 O O . VAL B 1 158 ? 15.103 54.781 0.306 1.00 14.43 154 VAL B O 1
ATOM 4269 N N . VAL B 1 159 ? 14.245 53.073 1.516 1.00 14.03 155 VAL B N 1
ATOM 4270 C CA . VAL B 1 159 ? 12.966 53.716 1.743 1.00 13.43 155 VAL B CA 1
ATOM 4271 C C . VAL B 1 159 ? 12.906 54.505 3.070 1.00 13.50 155 VAL B C 1
ATOM 4272 O O . VAL B 1 159 ? 13.195 53.976 4.146 1.00 14.04 155 VAL B O 1
ATOM 4276 N N . VAL B 1 160 ? 12.568 55.795 2.959 1.00 12.01 156 VAL B N 1
ATOM 4277 C CA . VAL B 1 160 ? 12.409 56.676 4.102 1.00 12.02 156 VAL B CA 1
ATOM 4278 C C . VAL B 1 160 ? 10.995 57.239 4.085 1.00 12.62 156 VAL B C 1
ATOM 4279 O O . VAL B 1 160 ? 10.236 56.963 3.147 1.00 13.69 156 VAL B O 1
ATOM 4283 N N . PHE B 1 161 ? 10.650 58.035 5.091 1.00 13.08 157 PHE B N 1
ATOM 4284 C CA . PHE B 1 161 ? 9.280 58.500 5.286 1.00 12.76 157 PHE B CA 1
ATOM 4285 C C . PHE B 1 161 ? 9.154 60.021 5.409 1.00 13.41 157 PHE B C 1
ATOM 4286 O O . PHE B 1 161 ? 10.120 60.702 5.702 1.00 13.21 157 PHE B O 1
ATOM 4294 N N . ASP B 1 162 ? 7.949 60.535 5.146 1.00 13.36 158 ASP B N 1
ATOM 4295 C CA . ASP B 1 162 ? 7.625 61.902 5.461 1.00 14.25 158 ASP B CA 1
ATOM 4296 C C . ASP B 1 162 ? 7.887 62.135 6.950 1.00 13.95 158 ASP B C 1
ATOM 4297 O O . ASP B 1 162 ? 7.759 61.213 7.761 1.00 13.68 158 ASP B O 1
ATOM 4302 N N . HIS B 1 163 ? 8.255 63.376 7.282 1.00 14.50 159 HIS B N 1
ATOM 4303 C CA . HIS B 1 163 ? 8.551 63.823 8.656 1.00 14.51 159 HIS B CA 1
ATOM 4304 C C . HIS B 1 163 ? 9.786 63.184 9.260 1.00 15.17 159 HIS B C 1
ATOM 4305 O O . HIS B 1 163 ? 10.036 63.290 10.472 1.00 16.96 159 HIS B O 1
ATOM 4312 N N . ALA B 1 164 ? 10.575 62.533 8.431 1.00 14.00 160 ALA B N 1
ATOM 4313 C CA . ALA B 1 164 ? 11.737 61.810 8.927 1.00 14.12 160 ALA B CA 1
ATOM 4314 C C . ALA B 1 164 ? 12.888 62.772 9.146 1.00 13.11 160 ALA B C 1
ATOM 4315 O O . ALA B 1 164 ? 13.008 63.754 8.425 1.00 11.91 160 ALA B O 1
ATOM 4317 N N . TYR B 1 165 ? 13.710 62.474 10.158 1.00 13.58 161 TYR B N 1
ATOM 4318 C CA . TYR B 1 165 ? 14.973 63.162 10.405 1.00 13.15 161 TYR B CA 1
ATOM 4319 C C . TYR B 1 165 ? 15.964 62.093 10.812 1.00 13.02 161 TYR B C 1
ATOM 4320 O O . TYR B 1 165 ? 15.690 61.300 11.758 1.00 12.13 161 TYR B O 1
ATOM 4329 N N . HIS B 1 166 ? 17.107 62.076 10.109 1.00 11.31 162 HIS B N 1
ATOM 4330 C CA . HIS B 1 166 ? 18.182 61.100 10.373 1.00 11.33 162 HIS B CA 1
ATOM 4331 C C . HIS B 1 166 ? 19.587 61.669 10.557 1.00 10.62 162 HIS B C 1
ATOM 4332 O O . HIS B 1 166 ? 20.485 60.925 10.854 1.00 12.06 162 HIS B O 1
ATOM 4339 N N . GLY B 1 167 ? 19.811 62.955 10.325 1.00 11.08 163 GLY B N 1
ATOM 4340 C CA . GLY B 1 167 ? 21.162 63.492 10.421 1.00 12.17 163 GLY B CA 1
ATOM 4341 C C . GLY B 1 167 ? 21.594 64.497 9.387 1.00 12.60 163 GLY B C 1
ATOM 4342 O O . GLY B 1 167 ? 20.812 64.887 8.539 1.00 14.32 163 GLY B O 1
ATOM 4343 N N . ARG B 1 168 ? 22.872 64.878 9.448 1.00 13.89 164 ARG B N 1
ATOM 4344 C CA . ARG B 1 168 ? 23.409 66.041 8.711 1.00 13.92 164 ARG B CA 1
ATOM 4345 C C . ARG B 1 168 ? 24.493 65.703 7.703 1.00 12.85 164 ARG B C 1
ATOM 4346 O O . ARG B 1 168 ? 25.066 66.622 7.123 1.00 12.46 164 ARG B O 1
ATOM 4354 N N . THR B 1 169 ? 24.765 64.414 7.494 1.00 11.38 165 THR B N 1
ATOM 4355 C CA . THR B 1 169 ? 25.716 63.963 6.473 1.00 10.93 165 THR B CA 1
ATOM 4356 C C . THR B 1 169 ? 24.948 63.950 5.182 1.00 10.14 165 THR B C 1
ATOM 4357 O O . THR B 1 169 ? 23.721 64.070 5.208 1.00 11.27 165 THR B O 1
ATOM 4361 N N . ASN B 1 170 ? 25.630 63.825 4.046 1.00 8.81 166 ASN B N 1
ATOM 4362 C CA . ASN B 1 170 ? 24.955 63.897 2.772 1.00 8.44 166 ASN B CA 1
ATOM 4363 C C . ASN B 1 170 ? 23.828 62.872 2.663 1.00 9.23 166 ASN B C 1
ATOM 4364 O O . ASN B 1 170 ? 22.680 63.240 2.357 1.00 9.97 166 ASN B O 1
ATOM 4369 N N . LEU B 1 171 ? 24.128 61.594 2.910 1.00 8.53 167 LEU B N 1
ATOM 4370 C CA . LEU B 1 171 ? 23.118 60.557 2.795 1.00 8.94 167 LEU B CA 1
ATOM 4371 C C . LEU B 1 171 ? 22.007 60.751 3.839 1.00 9.59 167 LEU B C 1
ATOM 4372 O O . LEU B 1 171 ? 20.820 60.611 3.525 1.00 9.56 167 LEU B O 1
ATOM 4377 N N . THR B 1 172 ? 22.377 61.060 5.084 1.00 10.57 168 THR B N 1
ATOM 4378 C CA . THR B 1 172 ? 21.333 61.284 6.102 1.00 10.85 168 THR B CA 1
ATOM 4379 C C . THR B 1 172 ? 20.521 62.574 5.813 1.00 11.65 168 THR B C 1
ATOM 4380 O O . THR B 1 172 ? 19.376 62.643 6.143 1.00 10.25 168 THR B O 1
ATOM 4384 N N . MET B 1 173 ? 21.112 63.560 5.130 1.00 13.67 169 MET B N 1
ATOM 4385 C CA . MET B 1 173 ? 20.341 64.697 4.629 1.00 14.04 169 MET B CA 1
ATOM 4386 C C . MET B 1 173 ? 19.376 64.197 3.528 1.00 14.37 169 MET B C 1
ATOM 4387 O O . MET B 1 173 ? 18.180 64.535 3.545 1.00 13.15 169 MET B O 1
ATOM 4392 N N . ALA B 1 174 ? 19.875 63.342 2.628 1.00 14.12 170 ALA B N 1
ATOM 4393 C CA . ALA B 1 174 ? 18.999 62.762 1.587 1.00 13.46 170 ALA B CA 1
ATOM 4394 C C . ALA B 1 174 ? 17.784 62.098 2.247 1.00 13.49 170 ALA B C 1
ATOM 4395 O O . ALA B 1 174 ? 16.664 62.293 1.818 1.00 13.02 170 ALA B O 1
ATOM 4397 N N . MET B 1 175 ? 18.030 61.358 3.325 1.00 13.57 171 MET B N 1
ATOM 4398 C CA . MET B 1 175 ? 16.995 60.588 4.008 1.00 14.11 171 MET B CA 1
ATOM 4399 C C . MET B 1 175 ? 16.037 61.442 4.852 1.00 13.73 171 MET B C 1
ATOM 4400 O O . MET B 1 175 ? 14.915 61.030 5.129 1.00 12.83 171 MET B O 1
ATOM 4405 N N . THR B 1 176 ? 16.515 62.614 5.264 1.00 13.16 172 THR B N 1
ATOM 4406 C CA . THR B 1 176 ? 15.750 63.548 6.063 1.00 12.92 172 THR B CA 1
ATOM 4407 C C . THR B 1 176 ? 14.751 64.232 5.144 1.00 13.15 172 THR B C 1
ATOM 4408 O O . THR B 1 176 ? 15.064 64.518 3.972 1.00 12.59 172 THR B O 1
ATOM 4412 N N . ALA B 1 177 ? 13.546 64.461 5.661 1.00 12.94 173 ALA B N 1
ATOM 4413 C CA . ALA B 1 177 ? 12.468 65.044 4.870 1.00 13.04 173 ALA B CA 1
ATOM 4414 C C . ALA B 1 177 ? 12.531 66.551 4.702 1.00 13.02 173 ALA B C 1
ATOM 4415 O O . ALA B 1 177 ? 12.387 67.053 3.590 1.00 12.82 173 ALA B O 1
ATOM 4417 N N . LYS B 1 178 ? 12.689 67.269 5.793 1.00 12.78 174 LYS B N 1
ATOM 4418 C CA . LYS B 1 178 ? 12.533 68.725 5.737 1.00 14.10 174 LYS B CA 1
ATOM 4419 C C . LYS B 1 178 ? 13.738 69.467 5.169 1.00 14.05 174 LYS B C 1
ATOM 4420 O O . LYS B 1 178 ? 14.856 69.367 5.713 1.00 14.11 174 LYS B O 1
ATOM 4426 N N . ASN B 1 179 ? 13.507 70.237 4.105 1.00 14.57 175 ASN B N 1
ATOM 4427 C CA . ASN B 1 179 ? 14.558 71.031 3.453 1.00 15.04 175 ASN B CA 1
ATOM 4428 C C . ASN B 1 179 ? 15.187 72.153 4.334 1.00 15.81 175 ASN B C 1
ATOM 4429 O O . ASN B 1 179 ? 16.434 72.325 4.350 1.00 13.85 175 ASN B O 1
ATOM 4434 N N . GLN B 1 180 ? 14.353 72.906 5.052 1.00 16.02 176 GLN B N 1
ATOM 4435 C CA . GLN B 1 180 ? 14.867 74.077 5.757 1.00 17.22 176 GLN B CA 1
ATOM 4436 C C . GLN B 1 180 ? 14.933 73.814 7.254 1.00 17.21 176 GLN B C 1
ATOM 4437 O O . GLN B 1 180 ? 13.947 73.456 7.853 1.00 16.06 176 GLN B O 1
ATOM 4443 N N . PRO B 1 181 ? 16.118 73.989 7.848 1.00 16.86 177 PRO B N 1
ATOM 4444 C CA . PRO B 1 181 ? 17.407 74.367 7.236 1.00 16.18 177 PRO B CA 1
ATOM 4445 C C . PRO B 1 181 ? 18.378 73.178 6.996 1.00 15.20 177 PRO B C 1
ATOM 4446 O O . PRO B 1 181 ? 19.535 73.376 6.718 1.00 13.84 177 PRO B O 1
ATOM 4450 N N . TYR B 1 182 ? 17.882 71.956 7.115 1.00 15.30 178 TYR B N 1
ATOM 4451 C CA . TYR B 1 182 ? 18.749 70.769 7.203 1.00 15.51 178 TYR B CA 1
ATOM 4452 C C . TYR B 1 182 ? 19.474 70.466 5.903 1.00 15.18 178 TYR B C 1
ATOM 4453 O O . TYR B 1 182 ? 20.593 69.990 5.922 1.00 14.92 178 TYR B O 1
ATOM 4462 N N . LYS B 1 183 ? 18.795 70.713 4.784 1.00 15.55 179 LYS B N 1
ATOM 4463 C CA . LYS B 1 183 ? 19.242 70.277 3.479 1.00 14.82 179 LYS B CA 1
ATOM 4464 C C . LYS B 1 183 ? 19.572 71.436 2.534 1.00 15.56 179 LYS B C 1
ATOM 4465 O O . LYS B 1 183 ? 20.338 71.280 1.607 1.00 14.22 179 LYS B O 1
ATOM 4471 N N . HIS B 1 184 ? 18.949 72.592 2.760 1.00 16.36 180 HIS B N 1
ATOM 4472 C CA . HIS B 1 184 ? 18.965 73.690 1.808 1.00 17.15 180 HIS B CA 1
ATOM 4473 C C . HIS B 1 184 ? 20.381 74.178 1.479 1.00 16.26 180 HIS B C 1
ATOM 4474 O O . HIS B 1 184 ? 21.095 74.635 2.358 1.00 14.62 180 HIS B O 1
ATOM 4481 N N . GLY B 1 185 ? 20.742 74.094 0.205 1.00 15.96 181 GLY B N 1
ATOM 4482 C CA . GLY B 1 185 ? 22.034 74.542 -0.294 1.00 16.40 181 GLY B CA 1
ATOM 4483 C C . GLY B 1 185 ? 23.178 73.516 -0.289 1.00 16.66 181 GLY B C 1
ATOM 4484 O O . GLY B 1 185 ? 24.291 73.824 -0.763 1.00 17.42 181 GLY B O 1
ATOM 4485 N N . PHE B 1 186 ? 22.933 72.304 0.222 1.00 15.51 182 PHE B N 1
ATOM 4486 C CA . PHE B 1 186 ? 24.022 71.363 0.514 1.00 15.53 182 PHE B CA 1
ATOM 4487 C C . PHE B 1 186 ? 24.149 70.187 -0.461 1.00 16.08 182 PHE B C 1
ATOM 4488 O O . PHE B 1 186 ? 25.086 69.398 -0.360 1.00 15.18 182 PHE B O 1
ATOM 4496 N N . GLY B 1 187 ? 23.207 70.057 -1.396 1.00 16.21 183 GLY B N 1
ATOM 4497 C CA . GLY B 1 187 ? 23.207 68.963 -2.361 1.00 16.47 183 GLY B CA 1
ATOM 4498 C C . GLY B 1 187 ? 24.164 69.180 -3.529 1.00 16.26 183 GLY B C 1
ATOM 4499 O O . GLY B 1 187 ? 24.926 70.129 -3.531 1.00 17.03 183 GLY B O 1
ATOM 4500 N N . PRO B 1 188 ? 24.130 68.293 -4.531 1.00 16.07 184 PRO B N 1
ATOM 4501 C CA . PRO B 1 188 ? 23.202 67.171 -4.643 1.00 15.59 184 PRO B CA 1
ATOM 4502 C C . PRO B 1 188 ? 23.461 66.019 -3.668 1.00 15.17 184 PRO B C 1
ATOM 4503 O O . PRO B 1 188 ? 24.552 65.832 -3.093 1.00 15.09 184 PRO B O 1
ATOM 4507 N N . PHE B 1 189 ? 22.421 65.237 -3.507 1.00 14.51 185 PHE B N 1
ATOM 4508 C CA . PHE B 1 189 ? 22.353 64.294 -2.440 1.00 12.98 185 PHE B CA 1
ATOM 4509 C C . PHE B 1 189 ? 22.440 62.903 -2.982 1.00 12.38 185 PHE B C 1
ATOM 4510 O O . PHE B 1 189 ? 22.012 62.657 -4.096 1.00 9.74 185 PHE B O 1
ATOM 4518 N N . ALA B 1 190 ? 23.021 62.025 -2.162 1.00 11.90 186 ALA B N 1
ATOM 4519 C CA . ALA B 1 190 ? 23.060 60.582 -2.362 1.00 11.83 186 ALA B CA 1
ATOM 4520 C C . ALA B 1 190 ? 21.717 60.024 -2.865 1.00 12.33 186 ALA B C 1
ATOM 4521 O O . ALA B 1 190 ? 20.676 60.282 -2.275 1.00 10.93 186 ALA B O 1
ATOM 4523 N N . ASN B 1 191 ? 21.764 59.234 -3.931 1.00 12.18 187 ASN B N 1
ATOM 4524 C CA . ASN B 1 191 ? 20.539 58.765 -4.600 1.00 13.93 187 ASN B CA 1
ATOM 4525 C C . ASN B 1 191 ? 20.085 57.355 -4.256 1.00 13.47 187 ASN B C 1
ATOM 4526 O O . ASN B 1 191 ? 20.642 56.680 -3.372 1.00 12.22 187 ASN B O 1
ATOM 4531 N N . GLU B 1 192 ? 19.051 56.941 -4.963 1.00 14.10 188 GLU B N 1
ATOM 4532 C CA . GLU B 1 192 ? 18.340 55.680 -4.689 1.00 15.24 188 GLU B CA 1
ATOM 4533 C C . GLU B 1 192 ? 17.748 55.672 -3.263 1.00 14.14 188 GLU B C 1
ATOM 4534 O O . GLU B 1 192 ? 17.743 54.653 -2.578 1.00 14.10 188 GLU B O 1
ATOM 4540 N N . VAL B 1 193 ? 17.280 56.851 -2.854 1.00 13.72 189 VAL B N 1
ATOM 4541 C CA . VAL B 1 193 ? 16.542 57.092 -1.617 1.00 13.31 189 VAL B CA 1
ATOM 4542 C C . VAL B 1 193 ? 15.143 57.542 -2.065 1.00 13.55 189 VAL B C 1
ATOM 4543 O O . VAL B 1 193 ? 14.984 58.475 -2.838 1.00 13.51 189 VAL B O 1
ATOM 4547 N N . TYR B 1 194 ? 14.133 56.862 -1.571 1.00 13.46 190 TYR B N 1
ATOM 4548 C CA . TYR B 1 194 ? 12.752 57.096 -1.954 1.00 12.54 190 TYR B CA 1
ATOM 4549 C C . TYR B 1 194 ? 11.943 57.267 -0.709 1.00 12.58 190 TYR B C 1
ATOM 4550 O O . TYR B 1 194 ? 12.093 56.486 0.224 1.00 12.95 190 TYR B O 1
ATOM 4559 N N . ARG B 1 195 ? 11.075 58.281 -0.719 1.00 12.29 191 ARG B N 1
ATOM 4560 C CA . ARG B 1 195 ? 10.256 58.644 0.406 1.00 11.24 191 ARG B CA 1
ATOM 4561 C C . ARG B 1 195 ? 8.804 58.264 0.140 1.00 10.63 191 ARG B C 1
ATOM 4562 O O . ARG B 1 195 ? 8.341 58.340 -0.995 1.00 9.62 191 ARG B O 1
ATOM 4570 N N . VAL B 1 196 ? 8.102 57.888 1.201 1.00 10.05 192 VAL B N 1
ATOM 4571 C CA . VAL B 1 196 ? 6.682 57.572 1.144 1.00 10.96 192 VAL B CA 1
ATOM 4572 C C . VAL B 1 196 ? 5.998 58.086 2.409 1.00 12.48 192 VAL B C 1
ATOM 4573 O O . VAL B 1 196 ? 6.674 58.410 3.374 1.00 13.84 192 VAL B O 1
ATOM 4577 N N . PRO B 1 197 ? 4.653 58.140 2.438 1.00 14.30 193 PRO B N 1
ATOM 4578 C CA . PRO B 1 197 ? 3.932 58.655 3.596 1.00 14.72 193 PRO B CA 1
ATOM 4579 C C . PRO B 1 197 ? 4.078 57.844 4.883 1.00 15.49 193 PRO B C 1
ATOM 4580 O O . PRO B 1 197 ? 4.145 56.618 4.830 1.00 15.62 193 PRO B O 1
ATOM 4584 N N . THR B 1 198 ? 4.100 58.542 6.026 1.00 16.17 194 THR B N 1
ATOM 4585 C CA . THR B 1 198 ? 4.127 57.906 7.353 1.00 15.71 194 THR B CA 1
ATOM 4586 C C . THR B 1 198 ? 2.709 57.931 7.874 1.00 16.65 194 THR B C 1
ATOM 4587 O O . THR B 1 198 ? 1.786 58.118 7.101 1.00 17.56 194 THR B O 1
ATOM 4591 N N . SER B 1 199 ? 2.522 57.701 9.166 1.00 16.76 195 SER B N 1
ATOM 4592 C CA . SER B 1 199 ? 1.195 57.683 9.748 1.00 16.63 195 SER B CA 1
ATOM 4593 C C . SER B 1 199 ? 1.207 58.769 10.823 1.00 17.23 195 SER B C 1
ATOM 4594 O O . SER B 1 199 ? 2.030 58.717 11.750 1.00 16.49 195 SER B O 1
ATOM 4597 N N . TYR B 1 200 ? 0.282 59.721 10.670 1.00 16.89 196 TYR B N 1
ATOM 4598 C CA . TYR B 1 200 ? 0.200 60.942 11.457 1.00 17.44 196 TYR B CA 1
ATOM 4599 C C . TYR B 1 200 ? -1.320 61.231 11.650 1.00 17.60 196 TYR B C 1
ATOM 4600 O O . TYR B 1 200 ? -1.893 62.087 10.976 1.00 16.87 196 TYR B O 1
ATOM 4609 N N . PRO B 1 201 ? -1.969 60.485 12.557 1.00 17.31 197 PRO B N 1
ATOM 4610 C CA . PRO B 1 201 ? -3.434 60.493 12.730 1.00 17.91 197 PRO B CA 1
ATOM 4611 C C . PRO B 1 201 ? -4.038 61.889 12.875 1.00 18.31 197 PRO B C 1
ATOM 4612 O O . PRO B 1 201 ? -5.074 62.179 12.277 1.00 17.19 197 PRO B O 1
ATOM 4616 N N . PHE B 1 202 ? -3.373 62.755 13.633 1.00 19.34 198 PHE B N 1
ATOM 4617 C CA . PHE B 1 202 ? -3.818 64.139 13.755 1.00 19.90 198 PHE B CA 1
ATOM 4618 C C . PHE B 1 202 ? -4.074 64.845 12.419 1.00 20.68 198 PHE B C 1
ATOM 4619 O O . PHE B 1 202 ? -5.028 65.598 12.302 1.00 20.79 198 PHE B O 1
ATOM 4627 N N . ARG B 1 203 ? -3.223 64.605 11.428 1.00 22.14 199 ARG B N 1
ATOM 4628 C CA . ARG B 1 203 ? -3.385 65.212 10.109 1.00 23.50 199 ARG B CA 1
ATOM 4629 C C . ARG B 1 203 ? -3.815 64.279 9.010 1.00 25.02 199 ARG B C 1
ATOM 4630 O O . ARG B 1 203 ? -4.104 64.781 7.940 1.00 25.95 199 ARG B O 1
ATOM 4638 N N . ASP B 1 204 ? -3.851 62.951 9.213 1.00 26.34 200 ASP B N 1
ATOM 4639 C CA . ASP B 1 204 ? -4.342 62.043 8.136 1.00 26.72 200 ASP B CA 1
ATOM 4640 C C . ASP B 1 204 ? -5.678 61.362 8.446 1.00 28.44 200 ASP B C 1
ATOM 4641 O O . ASP B 1 204 ? -6.201 60.618 7.623 1.00 28.51 200 ASP B O 1
ATOM 4646 N N . GLY B 1 205 ? -6.233 61.624 9.627 1.00 30.35 201 GLY B N 1
ATOM 4647 C CA . GLY B 1 205 ? -7.522 61.061 10.057 1.00 31.55 201 GLY B CA 1
ATOM 4648 C C . GLY B 1 205 ? -7.617 59.552 10.280 1.00 32.82 201 GLY B C 1
ATOM 4649 O O . GLY B 1 205 ? -8.726 59.030 10.467 1.00 33.10 201 GLY B O 1
ATOM 4650 N N . GLU B 1 206 ? -6.482 58.843 10.299 1.00 32.98 202 GLU B N 1
ATOM 4651 C CA . GLU B 1 206 ? -6.490 57.368 10.218 1.00 34.01 202 GLU B CA 1
ATOM 4652 C C . GLU B 1 206 ? -5.773 56.694 11.381 1.00 34.06 202 GLU B C 1
ATOM 4653 O O . GLU B 1 206 ? -4.539 56.623 11.373 1.00 34.12 202 GLU B O 1
ATOM 4659 N N . THR B 1 207 ? -6.521 56.177 12.365 1.00 34.18 203 THR B N 1
ATOM 4660 C CA . THR B 1 207 ? -5.897 55.525 13.534 1.00 34.20 203 THR B CA 1
ATOM 4661 C C . THR B 1 207 ? -5.698 54.020 13.350 1.00 33.98 203 THR B C 1
ATOM 4662 O O . THR B 1 207 ? -5.317 53.325 14.295 1.00 34.66 203 THR B O 1
ATOM 4666 N N . ASP B 1 208 ? -5.965 53.502 12.155 1.00 33.76 204 ASP B N 1
ATOM 4667 C CA . ASP B 1 208 ? -5.524 52.151 11.799 1.00 32.77 204 ASP B CA 1
ATOM 4668 C C . ASP B 1 208 ? -4.183 52.245 11.066 1.00 30.71 204 ASP B C 1
ATOM 4669 O O . ASP B 1 208 ? -4.131 52.597 9.875 1.00 29.95 204 ASP B O 1
ATOM 4674 N N . GLY B 1 209 ? -3.112 51.920 11.787 1.00 28.66 205 GLY B N 1
ATOM 4675 C CA . GLY B 1 209 ? -1.761 51.862 11.223 1.00 27.11 205 GLY B CA 1
ATOM 4676 C C . GLY B 1 209 ? -1.659 50.909 10.054 1.00 26.14 205 GLY B C 1
ATOM 4677 O O . GLY B 1 209 ? -1.026 51.213 9.067 1.00 25.23 205 GLY B O 1
ATOM 4678 N N . ALA B 1 210 ? -2.315 49.764 10.157 1.00 25.85 206 ALA B N 1
ATOM 4679 C CA . ALA B 1 210 ? -2.364 48.780 9.062 1.00 25.47 206 ALA B CA 1
ATOM 4680 C C . ALA B 1 210 ? -2.863 49.384 7.748 1.00 24.82 206 ALA B C 1
ATOM 4681 O O . ALA B 1 210 ? -2.265 49.159 6.706 1.00 23.76 206 ALA B O 1
ATOM 4683 N N . ALA B 1 211 ? -3.955 50.145 7.796 1.00 24.63 207 ALA B N 1
ATOM 4684 C CA . ALA B 1 211 ? -4.460 50.835 6.601 1.00 24.71 207 ALA B CA 1
ATOM 4685 C C . ALA B 1 211 ? -3.452 51.863 6.108 1.00 23.93 207 ALA B C 1
ATOM 4686 O O . ALA B 1 211 ? -3.162 51.926 4.907 1.00 24.97 207 ALA B O 1
ATOM 4688 N N . ALA B 1 212 ? -2.898 52.648 7.029 1.00 23.39 208 ALA B N 1
ATOM 4689 C CA . ALA B 1 212 ? -1.866 53.648 6.677 1.00 23.07 208 ALA B CA 1
ATOM 4690 C C . ALA B 1 212 ? -0.674 52.961 6.036 1.00 22.50 208 ALA B C 1
ATOM 4691 O O . ALA B 1 212 ? -0.106 53.484 5.092 1.00 22.98 208 ALA B O 1
ATOM 4693 N N . ALA B 1 213 ? -0.302 51.776 6.518 1.00 21.85 209 ALA B N 1
ATOM 4694 C CA . ALA B 1 213 ? 0.875 51.090 5.948 1.00 21.88 209 ALA B CA 1
ATOM 4695 C C . ALA B 1 213 ? 0.594 50.609 4.525 1.00 21.56 209 ALA B C 1
ATOM 4696 O O . ALA B 1 213 ? 1.503 50.500 3.703 1.00 21.34 209 ALA B O 1
ATOM 4698 N N . ALA B 1 214 ? -0.662 50.337 4.228 1.00 20.67 210 ALA B N 1
ATOM 4699 C CA . ALA B 1 214 ? -1.001 49.738 2.953 1.00 20.59 210 ALA B CA 1
ATOM 4700 C C . ALA B 1 214 ? -0.719 50.724 1.818 1.00 20.10 210 ALA B C 1
ATOM 4701 O O . ALA B 1 214 ? -0.303 50.315 0.732 1.00 20.00 210 ALA B O 1
ATOM 4703 N N . HIS B 1 215 ? -0.942 52.017 2.055 1.00 19.89 211 HIS B N 1
ATOM 4704 C CA . HIS B 1 215 ? -0.688 53.009 1.014 1.00 19.90 211 HIS B CA 1
ATOM 4705 C C . HIS B 1 215 ? 0.835 53.171 0.794 1.00 18.38 211 HIS B C 1
ATOM 4706 O O . HIS B 1 215 ? 1.310 53.204 -0.339 1.00 17.39 211 HIS B O 1
ATOM 4713 N N . ALA B 1 216 ? 1.605 53.216 1.871 1.00 16.80 212 ALA B N 1
ATOM 4714 C CA . ALA B 1 216 ? 3.035 53.355 1.722 1.00 16.48 212 ALA B CA 1
ATOM 4715 C C . ALA B 1 216 ? 3.661 52.127 1.039 1.00 16.53 212 ALA B C 1
ATOM 4716 O O . ALA B 1 216 ? 4.577 52.265 0.232 1.00 15.91 212 ALA B O 1
ATOM 4718 N N . LEU B 1 217 ? 3.191 50.926 1.375 1.00 16.68 213 LEU B N 1
ATOM 4719 C CA . LEU B 1 217 ? 3.782 49.713 0.796 1.00 17.22 213 LEU B CA 1
ATOM 4720 C C . LEU B 1 217 ? 3.370 49.581 -0.678 1.00 17.57 213 LEU B C 1
ATOM 4721 O O . LEU B 1 217 ? 4.118 49.062 -1.491 1.00 18.39 213 LEU B O 1
ATOM 4726 N N . ASP B 1 218 ? 2.193 50.071 -1.023 1.00 17.53 214 ASP B N 1
ATOM 4727 C CA . ASP B 1 218 ? 1.770 50.088 -2.424 1.00 18.16 214 ASP B CA 1
ATOM 4728 C C . ASP B 1 218 ? 2.647 51.028 -3.260 1.00 17.15 214 ASP B C 1
ATOM 4729 O O . ASP B 1 218 ? 3.019 50.704 -4.399 1.00 16.74 214 ASP B O 1
ATOM 4734 N N . LEU B 1 219 ? 2.994 52.182 -2.698 1.00 16.44 215 LEU B N 1
ATOM 4735 C CA . LEU B 1 219 ? 3.986 53.067 -3.347 1.00 15.66 215 LEU B CA 1
ATOM 4736 C C . LEU B 1 219 ? 5.352 52.375 -3.497 1.00 14.50 215 LEU B C 1
ATOM 4737 O O . LEU B 1 219 ? 5.954 52.417 -4.584 1.00 13.64 215 LEU B O 1
ATOM 4742 N N . ILE B 1 220 ? 5.829 51.711 -2.442 1.00 14.46 216 ILE B N 1
ATOM 4743 C CA . ILE B 1 220 ? 7.111 50.956 -2.539 1.00 14.58 216 ILE B CA 1
ATOM 4744 C C . ILE B 1 220 ? 7.002 49.905 -3.638 1.00 15.13 216 ILE B C 1
ATOM 4745 O O . ILE B 1 220 ? 7.854 49.858 -4.533 1.00 14.19 216 ILE B O 1
ATOM 4750 N N . ASN B 1 221 ? 5.960 49.059 -3.588 1.00 14.99 217 ASN B N 1
ATOM 4751 C CA . ASN B 1 221 ? 5.834 47.986 -4.590 1.00 15.07 217 ASN B CA 1
ATOM 4752 C C . ASN B 1 221 ? 5.839 48.539 -6.034 1.00 14.48 217 ASN B C 1
ATOM 4753 O O . ASN B 1 221 ? 6.466 47.971 -6.921 1.00 13.60 217 ASN B O 1
ATOM 4758 N N . LYS B 1 222 ? 5.110 49.625 -6.280 1.00 14.44 218 LYS B N 1
ATOM 4759 C CA . LYS B 1 222 ? 4.946 50.126 -7.661 1.00 14.79 218 LYS B CA 1
ATOM 4760 C C . LYS B 1 222 ? 6.074 51.023 -8.132 1.00 14.13 218 LYS B C 1
ATOM 4761 O O . LYS B 1 222 ? 6.484 50.946 -9.290 1.00 14.63 218 LYS B O 1
ATOM 4767 N N . GLN B 1 223 ? 6.533 51.907 -7.259 1.00 13.54 219 GLN B N 1
ATOM 4768 C CA . GLN B 1 223 ? 7.494 52.934 -7.668 1.00 13.73 219 GLN B CA 1
ATOM 4769 C C . GLN B 1 223 ? 8.949 52.499 -7.475 1.00 13.60 219 GLN B C 1
ATOM 4770 O O . GLN B 1 223 ? 9.812 52.869 -8.283 1.00 15.17 219 GLN B O 1
ATOM 4776 N N . VAL B 1 224 ? 9.246 51.732 -6.430 1.00 12.33 220 VAL B N 1
ATOM 4777 C CA . VAL B 1 224 ? 10.639 51.331 -6.166 1.00 12.79 220 VAL B CA 1
ATOM 4778 C C . VAL B 1 224 ? 10.878 49.901 -6.637 1.00 14.03 220 VAL B C 1
ATOM 4779 O O . VAL B 1 224 ? 11.860 49.619 -7.308 1.00 13.63 220 VAL B O 1
ATOM 4783 N N . GLY B 1 225 ? 9.951 49.004 -6.297 1.00 15.37 221 GLY B N 1
ATOM 4784 C CA . GLY B 1 225 ? 10.062 47.576 -6.634 1.00 16.46 221 GLY B CA 1
ATOM 4785 C C . GLY B 1 225 ? 10.517 46.794 -5.426 1.00 17.40 221 GLY B C 1
ATOM 4786 O O . GLY B 1 225 ? 11.564 47.090 -4.855 1.00 17.66 221 GLY B O 1
ATOM 4787 N N . ALA B 1 226 ? 9.751 45.780 -5.040 1.00 19.09 222 ALA B N 1
ATOM 4788 C CA . ALA B 1 226 ? 10.047 45.000 -3.816 1.00 19.63 222 ALA B CA 1
ATOM 4789 C C . ALA B 1 226 ? 11.444 44.450 -3.800 1.00 20.32 222 ALA B C 1
ATOM 4790 O O . ALA B 1 226 ? 12.057 44.422 -2.738 1.00 21.75 222 ALA B O 1
ATOM 4792 N N . ASP B 1 227 ? 11.945 44.011 -4.959 1.00 20.94 223 ASP B N 1
ATOM 4793 C CA . ASP B 1 227 ? 13.220 43.287 -5.045 1.00 20.88 223 ASP B CA 1
ATOM 4794 C C . ASP B 1 227 ? 14.433 44.206 -5.091 1.00 20.10 223 ASP B C 1
ATOM 4795 O O . ASP B 1 227 ? 15.567 43.742 -5.050 1.00 19.64 223 ASP B O 1
ATOM 4797 N N . ASN B 1 228 ? 14.183 45.507 -5.156 1.00 19.18 224 ASN B N 1
ATOM 4798 C CA . ASN B 1 228 ? 15.227 46.528 -5.198 1.00 18.14 224 ASN B CA 1
ATOM 4799 C C . ASN B 1 228 ? 15.458 47.202 -3.855 1.00 16.82 224 ASN B C 1
ATOM 4800 O O . ASN B 1 228 ? 16.367 48.026 -3.738 1.00 16.77 224 ASN B O 1
ATOM 4805 N N . VAL B 1 229 ? 14.599 46.943 -2.874 1.00 15.13 225 VAL B N 1
ATOM 4806 C CA . VAL B 1 229 ? 14.683 47.650 -1.591 1.00 13.07 225 VAL B CA 1
ATOM 4807 C C . VAL B 1 229 ? 15.668 46.937 -0.666 1.00 12.79 225 VAL B C 1
ATOM 4808 O O . VAL B 1 229 ? 15.418 45.811 -0.241 1.00 12.37 225 VAL B O 1
ATOM 4812 N N . ALA B 1 230 ? 16.808 47.585 -0.408 1.00 11.17 226 ALA B N 1
ATOM 4813 C CA . ALA B 1 230 ? 17.808 47.131 0.578 1.00 11.01 226 ALA B CA 1
ATOM 4814 C C . ALA B 1 230 ? 17.333 47.363 2.032 1.00 11.21 226 ALA B C 1
ATOM 4815 O O . ALA B 1 230 ? 17.511 46.519 2.899 1.00 11.79 226 ALA B O 1
ATOM 4817 N N . ALA B 1 231 ? 16.774 48.540 2.288 1.00 12.16 227 ALA B N 1
ATOM 4818 C CA . ALA B 1 231 ? 16.403 48.972 3.634 1.00 12.55 227 ALA B CA 1
ATOM 4819 C C . ALA B 1 231 ? 15.106 49.804 3.638 1.00 12.54 227 ALA B C 1
ATOM 4820 O O . ALA B 1 231 ? 14.847 50.606 2.738 1.00 13.54 227 ALA B O 1
ATOM 4822 N N . VAL B 1 232 ? 14.302 49.605 4.668 1.00 13.03 228 VAL B N 1
ATOM 4823 C CA . VAL B 1 232 ? 13.226 50.488 5.010 1.00 12.69 228 VAL B CA 1
ATOM 4824 C C . VAL B 1 232 ? 13.609 51.038 6.371 1.00 13.06 228 VAL B C 1
ATOM 4825 O O . VAL B 1 232 ? 13.837 50.279 7.322 1.00 14.19 228 VAL B O 1
ATOM 4829 N N . VAL B 1 233 ? 13.740 52.352 6.465 1.00 12.82 229 VAL B N 1
ATOM 4830 C CA . VAL B 1 233 ? 14.271 52.980 7.672 1.00 11.95 229 VAL B CA 1
ATOM 4831 C C . VAL B 1 233 ? 13.218 53.879 8.218 1.00 12.27 229 VAL B C 1
ATOM 4832 O O . VAL B 1 233 ? 12.716 54.743 7.479 1.00 12.28 229 VAL B O 1
ATOM 4836 N N . ILE B 1 234 ? 12.898 53.690 9.505 1.00 12.38 230 ILE B N 1
ATOM 4837 C CA . ILE B 1 234 ? 11.945 54.526 10.175 1.00 12.60 230 ILE B CA 1
ATOM 4838 C C . ILE B 1 234 ? 12.202 54.688 11.683 1.00 12.47 230 ILE B C 1
ATOM 4839 O O . ILE B 1 234 ? 12.678 53.780 12.358 1.00 10.82 230 ILE B O 1
ATOM 4844 N N . GLU B 1 235 ? 11.939 55.900 12.170 1.00 13.26 231 GLU B N 1
ATOM 4845 C CA . GLU B 1 235 ? 11.949 56.215 13.598 1.00 14.13 231 GLU B CA 1
ATOM 4846 C C . GLU B 1 235 ? 10.654 55.700 14.174 1.00 15.33 231 GLU B C 1
ATOM 4847 O O . GLU B 1 235 ? 9.602 55.910 13.600 1.00 16.04 231 GLU B O 1
ATOM 4853 N N . PRO B 1 236 ? 10.705 54.999 15.305 1.00 17.08 232 PRO B N 1
ATOM 4854 C CA . PRO B 1 236 ? 9.412 54.576 15.878 1.00 16.92 232 PRO B CA 1
ATOM 4855 C C . PRO B 1 236 ? 8.558 55.735 16.362 1.00 17.19 232 PRO B C 1
ATOM 4856 O O . PRO B 1 236 ? 7.338 55.593 16.486 1.00 18.39 232 PRO B O 1
ATOM 4860 N N . VAL B 1 237 ? 9.207 56.840 16.709 1.00 16.48 233 VAL B N 1
ATOM 4861 C CA . VAL B 1 237 ? 8.535 58.100 16.934 1.00 16.17 233 VAL B CA 1
ATOM 4862 C C . VAL B 1 237 ? 9.355 59.124 16.200 1.00 16.22 233 VAL B C 1
ATOM 4863 O O . VAL B 1 237 ? 10.550 59.260 16.471 1.00 15.07 233 VAL B O 1
ATOM 4867 N N . HIS B 1 238 ? 8.715 59.859 15.299 1.00 16.64 234 HIS B N 1
ATOM 4868 C CA . HIS B 1 238 ? 9.417 60.869 14.520 1.00 17.70 234 HIS B CA 1
ATOM 4869 C C . HIS B 1 238 ? 9.745 62.079 15.412 1.00 18.12 234 HIS B C 1
ATOM 4870 O O . HIS B 1 238 ? 8.853 62.848 15.765 1.00 19.89 234 HIS B O 1
ATOM 4877 N N . GLY B 1 239 ? 11.022 62.258 15.715 1.00 17.78 235 GLY B N 1
ATOM 4878 C CA . GLY B 1 239 ? 11.484 63.243 16.679 1.00 17.98 235 GLY B CA 1
ATOM 4879 C C . GLY B 1 239 ? 11.447 64.678 16.189 1.00 18.36 235 GLY B C 1
ATOM 4880 O O . GLY B 1 239 ? 10.503 65.395 16.475 1.00 17.29 235 GLY B O 1
ATOM 4881 N N . GLU B 1 240 ? 12.483 65.101 15.463 1.00 18.43 236 GLU B N 1
ATOM 4882 C CA . GLU B 1 240 ? 12.498 66.432 14.856 1.00 19.37 236 GLU B CA 1
ATOM 4883 C C . GLU B 1 240 ? 11.231 66.724 14.038 1.00 19.03 236 GLU B C 1
ATOM 4884 O O . GLU B 1 240 ? 10.778 67.860 13.990 1.00 18.73 236 GLU B O 1
ATOM 4890 N N . GLY B 1 241 ? 10.641 65.705 13.430 1.00 18.00 237 GLY B N 1
ATOM 4891 C CA . GLY B 1 241 ? 9.430 65.908 12.643 1.00 18.95 237 GLY B CA 1
ATOM 4892 C C . GLY B 1 241 ? 8.166 66.273 13.407 1.00 18.59 237 GLY B C 1
ATOM 4893 O O . GLY B 1 241 ? 7.139 66.553 12.794 1.00 19.86 237 GLY B O 1
ATOM 4894 N N . GLY B 1 242 ? 8.230 66.271 14.736 1.00 18.01 238 GLY B N 1
ATOM 4895 C CA . GLY B 1 242 ? 7.100 66.681 15.556 1.00 17.22 238 GLY B CA 1
ATOM 4896 C C . GLY B 1 242 ? 6.656 65.734 16.653 1.00 16.67 238 GLY B C 1
ATOM 4897 O O . GLY B 1 242 ? 5.524 65.839 17.125 1.00 15.81 238 GLY B O 1
ATOM 4898 N N . PHE B 1 243 ? 7.537 64.830 17.090 1.00 15.58 239 PHE B N 1
ATOM 4899 C CA . PHE B 1 243 ? 7.128 63.730 17.984 1.00 15.28 239 PHE B CA 1
ATOM 4900 C C . PHE B 1 243 ? 5.834 63.065 17.436 1.00 15.57 239 PHE B C 1
ATOM 4901 O O . PHE B 1 243 ? 4.867 62.863 18.164 1.00 15.75 239 PHE B O 1
ATOM 4909 N N . VAL B 1 244 ? 5.825 62.779 16.138 1.00 15.28 240 VAL B N 1
ATOM 4910 C CA . VAL B 1 244 ? 4.714 62.106 15.503 1.00 14.92 240 VAL B CA 1
ATOM 4911 C C . VAL B 1 244 ? 4.858 60.590 15.775 1.00 15.30 240 VAL B C 1
ATOM 4912 O O . VAL B 1 244 ? 5.902 59.985 15.490 1.00 14.08 240 VAL B O 1
ATOM 4916 N N . VAL B 1 245 ? 3.806 60.009 16.359 1.00 15.43 241 VAL B N 1
ATOM 4917 C CA . VAL B 1 245 ? 3.728 58.597 16.674 1.00 15.85 241 VAL B CA 1
ATOM 4918 C C . VAL B 1 245 ? 2.798 57.880 15.678 1.00 17.35 241 VAL B C 1
ATOM 4919 O O . VAL B 1 245 ? 1.619 58.233 15.566 1.00 16.48 241 VAL B O 1
ATOM 4923 N N . PRO B 1 246 ? 3.310 56.869 14.941 1.00 19.14 242 PRO B N 1
ATOM 4924 C CA . PRO B 1 246 ? 2.440 56.204 13.962 1.00 19.68 242 PRO B CA 1
ATOM 4925 C C . PRO B 1 246 ? 1.302 55.505 14.651 1.00 19.53 242 PRO B C 1
ATOM 4926 O O . PRO B 1 246 ? 1.459 55.083 15.787 1.00 18.62 242 PRO B O 1
ATOM 4930 N N . ALA B 1 247 ? 0.172 55.392 13.968 1.00 19.65 243 ALA B N 1
ATOM 4931 C CA . ALA B 1 247 ? -0.969 54.641 14.498 1.00 20.36 243 ALA B CA 1
ATOM 4932 C C . ALA B 1 247 ? -0.553 53.204 14.809 1.00 20.54 243 ALA B C 1
ATOM 4933 O O . ALA B 1 247 ? 0.380 52.696 14.215 1.00 21.42 243 ALA B O 1
ATOM 4935 N N . PRO B 1 248 ? -1.217 52.552 15.774 1.00 21.34 244 PRO B N 1
ATOM 4936 C CA . PRO B 1 248 ? -0.809 51.163 16.034 1.00 21.06 244 PRO B CA 1
ATOM 4937 C C . PRO B 1 248 ? -0.938 50.237 14.827 1.00 20.31 244 PRO B C 1
ATOM 4938 O O . PRO B 1 248 ? -1.908 50.336 14.058 1.00 19.98 244 PRO B O 1
ATOM 4942 N N . GLY B 1 249 ? 0.056 49.363 14.657 1.00 19.43 245 GLY B N 1
ATOM 4943 C CA . GLY B 1 249 ? 0.096 48.438 13.501 1.00 19.09 245 GLY B CA 1
ATOM 4944 C C . GLY B 1 249 ? 0.770 49.008 12.248 1.00 18.71 245 GLY B C 1
ATOM 4945 O O . GLY B 1 249 ? 0.891 48.309 11.245 1.00 18.50 245 GLY B O 1
ATOM 4946 N N . PHE B 1 250 ? 1.214 50.266 12.294 1.00 17.63 246 PHE B N 1
ATOM 4947 C CA . PHE B 1 250 ? 1.988 50.819 11.196 1.00 17.62 246 PHE B CA 1
ATOM 4948 C C . PHE B 1 250 ? 3.371 50.164 11.125 1.00 17.53 246 PHE B C 1
ATOM 4949 O O . PHE B 1 250 ? 3.739 49.635 10.076 1.00 16.22 246 PHE B O 1
ATOM 4957 N N . LEU B 1 251 ? 4.114 50.154 12.237 1.00 17.71 247 LEU B N 1
ATOM 4958 C CA . LEU B 1 251 ? 5.475 49.587 12.229 1.00 17.98 247 LEU B CA 1
ATOM 4959 C C . LEU B 1 251 ? 5.481 48.048 11.998 1.00 18.22 247 LEU B C 1
ATOM 4960 O O . LEU B 1 251 ? 6.376 47.521 11.349 1.00 17.72 247 LEU B O 1
ATOM 4965 N N . GLY B 1 252 ? 4.470 47.354 12.509 1.00 18.45 248 GLY B N 1
ATOM 4966 C CA . GLY B 1 252 ? 4.346 45.904 12.348 1.00 18.71 248 GLY B CA 1
ATOM 4967 C C . GLY B 1 252 ? 4.222 45.526 10.885 1.00 18.48 248 GLY B C 1
ATOM 4968 O O . GLY B 1 252 ? 4.855 44.573 10.427 1.00 18.23 248 GLY B O 1
ATOM 4969 N N . ALA B 1 253 ? 3.399 46.291 10.160 1.00 18.34 249 ALA B N 1
ATOM 4970 C CA . ALA B 1 253 ? 3.156 46.053 8.751 1.00 18.35 249 ALA B CA 1
ATOM 4971 C C . ALA B 1 253 ? 4.420 46.208 7.920 1.00 17.74 249 ALA B C 1
ATOM 4972 O O . ALA B 1 253 ? 4.643 45.432 6.999 1.00 18.26 249 ALA B O 1
ATOM 4974 N N . LEU B 1 254 ? 5.245 47.211 8.247 1.00 17.25 250 LEU B N 1
ATOM 4975 C CA . LEU B 1 254 ? 6.512 47.427 7.570 1.00 16.46 250 LEU B CA 1
ATOM 4976 C C . LEU B 1 254 ? 7.483 46.260 7.821 1.00 16.35 250 LEU B C 1
ATOM 4977 O O . LEU B 1 254 ? 8.196 45.807 6.888 1.00 14.60 250 LEU B O 1
ATOM 4982 N N . GLN B 1 255 ? 7.521 45.793 9.073 1.00 15.48 251 GLN B N 1
ATOM 4983 C CA . GLN B 1 255 ? 8.380 44.687 9.450 1.00 15.67 251 GLN B CA 1
ATOM 4984 C C . GLN B 1 255 ? 8.023 43.451 8.620 1.00 15.63 251 GLN B C 1
ATOM 4985 O O . GLN B 1 255 ? 8.909 42.824 8.019 1.00 14.78 251 GLN B O 1
ATOM 4991 N N . LYS B 1 256 ? 6.725 43.133 8.566 1.00 15.91 252 LYS B N 1
ATOM 4992 C CA . LYS B 1 256 ? 6.237 41.959 7.844 1.00 16.42 252 LYS B CA 1
ATOM 4993 C C . LYS B 1 256 ? 6.606 42.044 6.360 1.00 16.48 252 LYS B C 1
ATOM 4994 O O . LYS B 1 256 ? 7.053 41.067 5.791 1.00 17.14 252 LYS B O 1
ATOM 5000 N N . TRP B 1 257 ? 6.385 43.199 5.745 1.00 15.47 253 TRP B N 1
ATOM 5001 C CA . TRP B 1 257 ? 6.683 43.402 4.310 1.00 15.20 253 TRP B CA 1
ATOM 5002 C C . TRP B 1 257 ? 8.176 43.161 4.063 1.00 14.63 253 TRP B C 1
ATOM 5003 O O . TRP B 1 257 ? 8.551 42.513 3.099 1.00 15.90 253 TRP B O 1
ATOM 5014 N N . CYS B 1 258 ? 9.029 43.668 4.936 1.00 13.91 254 CYS B N 1
ATOM 5015 C CA . CYS B 1 258 ? 10.476 43.522 4.760 1.00 14.00 254 CYS B CA 1
ATOM 5016 C C . CYS B 1 258 ? 10.903 42.042 4.837 1.00 14.22 254 CYS B C 1
ATOM 5017 O O . CYS B 1 258 ? 11.660 41.577 3.979 1.00 14.87 254 CYS B O 1
ATOM 5020 N N . THR B 1 259 ? 10.341 41.295 5.798 1.00 14.44 255 THR B N 1
ATOM 5021 C CA . THR B 1 259 ? 10.604 39.874 5.958 1.00 14.88 255 THR B CA 1
ATOM 5022 C C . THR B 1 259 ? 10.147 39.123 4.709 1.00 15.43 255 THR B C 1
ATOM 5023 O O . THR B 1 259 ? 10.939 38.365 4.104 1.00 15.91 255 THR B O 1
ATOM 5027 N N . ASP B 1 260 ? 8.909 39.370 4.303 1.00 15.32 256 ASP B N 1
ATOM 5028 C CA . ASP B 1 260 ? 8.341 38.739 3.121 1.00 15.82 256 ASP B CA 1
ATOM 5029 C C . ASP B 1 260 ? 9.096 39.055 1.828 1.00 15.71 256 ASP B C 1
ATOM 5030 O O . ASP B 1 260 ? 9.089 38.251 0.911 1.00 15.62 256 ASP B O 1
ATOM 5035 N N . ASN B 1 261 ? 9.727 40.234 1.747 1.00 14.82 257 ASN B N 1
ATOM 5036 C CA . ASN B 1 261 ? 10.250 40.753 0.468 1.00 14.34 257 ASN B CA 1
ATOM 5037 C C . ASN B 1 261 ? 11.770 40.859 0.425 1.00 13.85 257 ASN B C 1
ATOM 5038 O O . ASN B 1 261 ? 12.330 41.241 -0.586 1.00 13.14 257 ASN B O 1
ATOM 5043 N N . GLY B 1 262 ? 12.417 40.444 1.515 1.00 14.32 258 GLY B N 1
ATOM 5044 C CA . GLY B 1 262 ? 13.857 40.275 1.573 1.00 14.56 258 GLY B CA 1
ATOM 5045 C C . GLY B 1 262 ? 14.585 41.573 1.895 1.00 13.99 258 GLY B C 1
ATOM 5046 O O . GLY B 1 262 ? 15.773 41.651 1.713 1.00 15.03 258 GLY B O 1
ATOM 5047 N N . ALA B 1 263 ? 13.870 42.592 2.351 1.00 13.48 259 ALA B N 1
ATOM 5048 C CA . ALA B 1 263 ? 14.471 43.853 2.697 1.00 13.43 259 ALA B CA 1
ATOM 5049 C C . ALA B 1 263 ? 14.797 43.953 4.195 1.00 13.45 259 ALA B C 1
ATOM 5050 O O . ALA B 1 263 ? 14.172 43.302 5.028 1.00 12.64 259 ALA B O 1
ATOM 5052 N N . VAL B 1 264 ? 15.790 44.781 4.526 1.00 13.75 260 VAL B N 1
ATOM 5053 C CA . VAL B 1 264 ? 16.174 45.036 5.945 1.00 13.66 260 VAL B CA 1
ATOM 5054 C C . VAL B 1 264 ? 15.324 46.155 6.542 1.00 14.64 260 VAL B C 1
ATOM 5055 O O . VAL B 1 264 ? 15.437 47.321 6.150 1.00 15.32 260 VAL B O 1
ATOM 5059 N N . PHE B 1 265 ? 14.457 45.801 7.481 1.00 15.80 261 PHE B N 1
ATOM 5060 C CA . PHE B 1 265 ? 13.686 46.771 8.221 1.00 15.59 261 PHE B CA 1
ATOM 5061 C C . PHE B 1 265 ? 14.601 47.333 9.277 1.00 14.79 261 PHE B C 1
ATOM 5062 O O . PHE B 1 265 ? 15.069 46.592 10.119 1.00 15.42 261 PHE B O 1
ATOM 5070 N N . VAL B 1 266 ? 14.853 48.639 9.232 1.00 14.29 262 VAL B N 1
ATOM 5071 C CA . VAL B 1 266 ? 15.774 49.309 10.165 1.00 13.74 262 VAL B CA 1
ATOM 5072 C C . VAL B 1 266 ? 14.978 50.273 11.026 1.00 13.82 262 VAL B C 1
ATOM 5073 O O . VAL B 1 266 ? 14.338 51.183 10.490 1.00 13.76 262 VAL B O 1
ATOM 5077 N N . ALA B 1 267 ? 14.992 50.055 12.345 1.00 13.84 263 ALA B N 1
ATOM 5078 C CA . ALA B 1 267 ? 14.481 51.032 13.320 1.00 13.66 263 ALA B CA 1
ATOM 5079 C C . ALA B 1 267 ? 15.557 52.037 13.728 1.00 14.17 263 ALA B C 1
ATOM 5080 O O . ALA B 1 267 ? 16.597 51.641 14.319 1.00 13.93 263 ALA B O 1
ATOM 5082 N N . ASP B 1 268 ? 15.332 53.322 13.433 1.00 13.46 264 ASP B N 1
ATOM 5083 C CA . ASP B 1 268 ? 16.200 54.375 13.933 1.00 13.41 264 ASP B CA 1
ATOM 5084 C C . ASP B 1 268 ? 15.711 54.797 15.329 1.00 12.97 264 ASP B C 1
ATOM 5085 O O . ASP B 1 268 ? 14.784 55.624 15.460 1.00 12.66 264 ASP B O 1
ATOM 5090 N N . GLU B 1 269 ? 16.324 54.225 16.365 1.00 11.77 265 GLU B N 1
ATOM 5091 C CA . GLU B 1 269 ? 15.944 54.523 17.741 1.00 12.96 265 GLU B CA 1
ATOM 5092 C C . GLU B 1 269 ? 16.986 55.459 18.359 1.00 12.83 265 GLU B C 1
ATOM 5093 O O . GLU B 1 269 ? 17.200 55.454 19.569 1.00 12.02 265 GLU B O 1
ATOM 5099 N N . VAL B 1 270 ? 17.640 56.231 17.509 1.00 12.53 266 VAL B N 1
ATOM 5100 C CA . VAL B 1 270 ? 18.661 57.177 17.968 1.00 14.18 266 VAL B CA 1
ATOM 5101 C C . VAL B 1 270 ? 18.108 58.116 19.067 1.00 14.89 266 VAL B C 1
ATOM 5102 O O . VAL B 1 270 ? 18.800 58.404 20.043 1.00 14.64 266 VAL B O 1
ATOM 5106 N N . GLN B 1 271 ? 16.856 58.554 18.916 1.00 15.59 267 GLN B N 1
ATOM 5107 C CA . GLN B 1 271 ? 16.249 59.437 19.865 1.00 17.39 267 GLN B CA 1
ATOM 5108 C C . GLN B 1 271 ? 15.352 58.686 20.855 1.00 18.37 267 GLN B C 1
ATOM 5109 O O . GLN B 1 271 ? 15.347 59.023 22.055 1.00 20.11 267 GLN B O 1
ATOM 5115 N N . THR B 1 272 ? 14.659 57.652 20.367 1.00 17.39 268 THR B N 1
ATOM 5116 C CA . THR B 1 272 ? 13.741 56.871 21.161 1.00 17.53 268 THR B CA 1
ATOM 5117 C C . THR B 1 272 ? 14.312 55.780 22.040 1.00 18.15 268 THR B C 1
ATOM 5118 O O . THR B 1 272 ? 13.593 55.272 22.907 1.00 19.14 268 THR B O 1
ATOM 5122 N N . GLY B 1 273 ? 15.573 55.399 21.861 1.00 18.82 269 GLY B N 1
ATOM 5123 C CA . GLY B 1 273 ? 16.128 54.289 22.634 1.00 18.90 269 GLY B CA 1
ATOM 5124 C C . GLY B 1 273 ? 16.592 54.620 24.045 1.00 19.33 269 GLY B C 1
ATOM 5125 O O . GLY B 1 273 ? 16.663 55.781 24.431 1.00 19.60 269 GLY B O 1
ATOM 5126 N N . PHE B 1 274 ? 16.964 53.578 24.791 1.00 18.78 270 PHE B N 1
ATOM 5127 C CA . PHE B 1 274 ? 17.524 53.700 26.135 1.00 18.44 270 PHE B CA 1
ATOM 5128 C C . PHE B 1 274 ? 16.555 54.398 27.100 1.00 17.48 270 PHE B C 1
ATOM 5129 O O . PHE B 1 274 ? 16.816 55.489 27.633 1.00 16.95 270 PHE B O 1
ATOM 5137 N N . ALA B 1 275 ? 15.408 53.743 27.261 1.00 17.14 271 ALA B N 1
ATOM 5138 C CA . ALA B 1 275 ? 14.436 54.024 28.316 1.00 16.67 271 ALA B CA 1
ATOM 5139 C C . ALA B 1 275 ? 13.571 55.275 28.103 1.00 15.90 271 ALA B C 1
ATOM 5140 O O . ALA B 1 275 ? 12.680 55.531 28.892 1.00 15.46 271 ALA B O 1
ATOM 5142 N N . ARG B 1 276 ? 13.811 56.022 27.025 1.00 15.19 272 ARG B N 1
ATOM 5143 C CA . ARG B 1 276 ? 13.186 57.345 26.794 1.00 15.11 272 ARG B CA 1
ATOM 5144 C C . ARG B 1 276 ? 11.633 57.318 26.729 1.00 15.60 272 ARG B C 1
ATOM 5145 O O . ARG B 1 276 ? 10.968 58.269 27.190 1.00 15.99 272 ARG B O 1
ATOM 5153 N N . THR B 1 277 ? 11.071 56.261 26.154 1.00 15.02 273 THR B N 1
ATOM 5154 C CA . THR B 1 277 ? 9.636 56.204 25.881 1.00 15.63 273 THR B CA 1
ATOM 5155 C C . THR B 1 277 ? 8.866 55.399 26.912 1.00 15.88 273 THR B C 1
ATOM 5156 O O . THR B 1 277 ? 7.696 55.136 26.715 1.00 16.21 273 THR B O 1
ATOM 5160 N N . GLY B 1 278 ? 9.518 55.017 28.003 1.00 16.71 274 GLY B N 1
ATOM 5161 C CA . GLY B 1 278 ? 8.899 54.162 29.010 1.00 16.95 274 GLY B CA 1
ATOM 5162 C C . GLY B 1 278 ? 9.030 52.690 28.670 1.00 17.20 274 GLY B C 1
ATOM 5163 O O . GLY B 1 278 ? 8.422 51.850 29.317 1.00 17.28 274 GLY B O 1
ATOM 5164 N N . ALA B 1 279 ? 9.797 52.358 27.632 1.00 16.96 275 ALA B N 1
ATOM 5165 C CA . ALA B 1 279 ? 10.275 50.977 27.469 1.00 17.69 275 ALA B CA 1
ATOM 5166 C C . ALA B 1 279 ? 11.750 51.075 27.127 1.00 16.94 275 ALA B C 1
ATOM 5167 O O . ALA B 1 279 ? 12.251 52.174 26.847 1.00 17.83 275 ALA B O 1
ATOM 5169 N N . LEU B 1 280 ? 12.503 49.992 27.193 1.00 17.50 276 LEU B N 1
ATOM 5170 C CA . LEU B 1 280 ? 13.943 50.177 27.008 1.00 17.33 276 LEU B CA 1
ATOM 5171 C C . LEU B 1 280 ? 14.194 50.610 25.553 1.00 17.50 276 LEU B C 1
ATOM 5172 O O . LEU B 1 280 ? 15.036 51.486 25.310 1.00 18.06 276 LEU B O 1
ATOM 5177 N N . PHE B 1 281 ? 13.485 49.996 24.606 1.00 17.02 277 PHE B N 1
ATOM 5178 C CA . PHE B 1 281 ? 13.428 50.488 23.229 1.00 17.71 277 PHE B CA 1
ATOM 5179 C C . PHE B 1 281 ? 11.940 50.683 22.782 1.00 18.06 277 PHE B C 1
ATOM 5180 O O . PHE B 1 281 ? 11.038 50.018 23.293 1.00 18.17 277 PHE B O 1
ATOM 5188 N N . ALA B 1 282 ? 11.706 51.640 21.887 1.00 17.85 278 ALA B N 1
ATOM 5189 C CA . ALA B 1 282 ? 10.352 51.978 21.425 1.00 18.54 278 ALA B CA 1
ATOM 5190 C C . ALA B 1 282 ? 9.676 50.868 20.652 1.00 19.54 278 ALA B C 1
ATOM 5191 O O . ALA B 1 282 ? 8.450 50.768 20.665 1.00 19.87 278 ALA B O 1
ATOM 5193 N N . CYS B 1 283 ? 10.436 50.016 19.976 1.00 20.72 279 CYS B N 1
ATOM 5194 C CA . CYS B 1 283 ? 9.802 48.881 19.281 1.00 21.34 279 CYS B CA 1
ATOM 5195 C C . CYS B 1 283 ? 9.036 47.949 20.234 1.00 21.52 279 CYS B C 1
ATOM 5196 O O . CYS B 1 283 ? 8.077 47.297 19.816 1.00 23.06 279 CYS B O 1
ATOM 5199 N N . GLU B 1 284 ? 9.425 47.903 21.504 1.00 20.92 280 GLU B N 1
ATOM 5200 C CA . GLU B 1 284 ? 8.743 47.029 22.481 1.00 21.49 280 GLU B CA 1
ATOM 5201 C C . GLU B 1 284 ? 7.253 47.307 22.647 1.00 20.75 280 GLU B C 1
ATOM 5202 O O . GLU B 1 284 ? 6.472 46.398 22.879 1.00 20.74 280 GLU B O 1
ATOM 5208 N N . HIS B 1 285 ? 6.862 48.566 22.520 1.00 20.52 281 HIS B N 1
ATOM 5209 C CA A HIS B 1 285 ? 5.478 48.988 22.764 0.50 20.81 281 HIS B CA 1
ATOM 5210 C CA B HIS B 1 285 ? 5.482 48.943 22.792 0.50 20.66 281 HIS B CA 1
ATOM 5211 C C . HIS B 1 285 ? 4.475 48.181 21.924 1.00 21.20 281 HIS B C 1
ATOM 5212 O O . HIS B 1 285 ? 3.413 47.812 22.389 1.00 21.60 281 HIS B O 1
ATOM 5225 N N . GLU B 1 286 ? 4.822 47.927 20.674 1.00 22.07 282 GLU B N 1
ATOM 5226 C CA . GLU B 1 286 ? 3.986 47.122 19.786 1.00 23.81 282 GLU B CA 1
ATOM 5227 C C . GLU B 1 286 ? 4.651 45.781 19.397 1.00 23.48 282 GLU B C 1
ATOM 5228 O O . GLU B 1 286 ? 4.325 45.198 18.380 1.00 22.80 282 GLU B O 1
ATOM 5234 N N . ASN B 1 287 ? 5.551 45.293 20.247 1.00 23.85 283 ASN B N 1
ATOM 5235 C CA . ASN B 1 287 ? 6.274 44.020 20.019 1.00 24.74 283 ASN B CA 1
ATOM 5236 C C . ASN B 1 287 ? 6.835 43.931 18.581 1.00 23.30 283 ASN B C 1
ATOM 5237 O O . ASN B 1 287 ? 6.692 42.925 17.896 1.00 23.22 283 ASN B O 1
ATOM 5242 N N . VAL B 1 288 ? 7.427 45.019 18.123 1.00 22.03 284 VAL B N 1
ATOM 5243 C CA . VAL B 1 288 ? 8.133 45.028 16.858 1.00 20.47 284 VAL B CA 1
ATOM 5244 C C . VAL B 1 288 ? 9.585 44.570 17.126 1.00 19.01 284 VAL B C 1
ATOM 5245 O O . VAL B 1 288 ? 10.230 45.025 18.075 1.00 18.25 284 VAL B O 1
ATOM 5249 N N . VAL B 1 289 ? 10.042 43.618 16.317 1.00 17.37 285 VAL B N 1
ATOM 5250 C CA . VAL B 1 289 ? 11.434 43.154 16.310 1.00 17.07 285 VAL B CA 1
ATOM 5251 C C . VAL B 1 289 ? 12.016 43.586 14.978 1.00 16.56 285 VAL B C 1
ATOM 5252 O O . VAL B 1 289 ? 11.661 43.021 13.939 1.00 16.75 285 VAL B O 1
ATOM 5256 N N . PRO B 1 290 ? 12.846 44.635 14.970 1.00 16.43 286 PRO B N 1
ATOM 5257 C CA . PRO B 1 290 ? 13.393 45.045 13.666 1.00 16.21 286 PRO B CA 1
ATOM 5258 C C . PRO B 1 290 ? 14.572 44.156 13.269 1.00 16.13 286 PRO B C 1
ATOM 5259 O O . PRO B 1 290 ? 15.155 43.492 14.110 1.00 16.62 286 PRO B O 1
ATOM 5263 N N . ASP B 1 291 ? 14.923 44.152 11.997 1.00 16.16 287 ASP B N 1
ATOM 5264 C CA . ASP B 1 291 ? 16.076 43.425 11.543 1.00 16.39 287 ASP B CA 1
ATOM 5265 C C . ASP B 1 291 ? 17.373 44.064 12.075 1.00 15.76 287 ASP B C 1
ATOM 5266 O O . ASP B 1 291 ? 18.284 43.358 12.515 1.00 15.17 287 ASP B O 1
ATOM 5271 N N . LEU B 1 292 ? 17.424 45.396 12.010 1.00 15.46 288 LEU B N 1
ATOM 5272 C CA . LEU B 1 292 ? 18.502 46.214 12.572 1.00 15.48 288 LEU B CA 1
ATOM 5273 C C . LEU B 1 292 ? 17.919 47.336 13.434 1.00 14.55 288 LEU B C 1
ATOM 5274 O O . LEU B 1 292 ? 16.835 47.858 13.165 1.00 13.85 288 LEU B O 1
ATOM 5279 N N . ILE B 1 293 ? 18.653 47.703 14.473 1.00 13.55 289 ILE B N 1
ATOM 5280 C CA . ILE B 1 293 ? 18.267 48.831 15.282 1.00 13.92 289 ILE B CA 1
ATOM 5281 C C . ILE B 1 293 ? 19.476 49.747 15.480 1.00 12.92 289 ILE B C 1
ATOM 5282 O O . ILE B 1 293 ? 20.599 49.261 15.694 1.00 13.84 289 ILE B O 1
ATOM 5287 N N . VAL B 1 294 ? 19.235 51.040 15.347 1.00 12.70 290 VAL B N 1
ATOM 5288 C CA . VAL B 1 294 ? 20.235 52.081 15.464 1.00 12.92 290 VAL B CA 1
ATOM 5289 C C . VAL B 1 294 ? 20.018 52.867 16.779 1.00 13.83 290 VAL B C 1
ATOM 5290 O O . VAL B 1 294 ? 18.883 53.289 17.104 1.00 13.58 290 VAL B O 1
ATOM 5294 N N . THR B 1 295 ? 21.101 53.034 17.541 1.00 13.92 291 THR B N 1
ATOM 5295 C CA . THR B 1 295 ? 21.063 53.730 18.825 1.00 14.69 291 THR B CA 1
ATOM 5296 C C . THR B 1 295 ? 22.195 54.761 18.929 1.00 15.23 291 THR B C 1
ATOM 5297 O O . THR B 1 295 ? 23.179 54.699 18.219 1.00 13.69 291 THR B O 1
ATOM 5301 N N . ALA B 1 296 ? 21.994 55.759 19.794 1.00 16.69 292 ALA B N 1
ATOM 5302 C CA . ALA B 1 296 ? 22.960 56.828 20.011 1.00 16.72 292 ALA B CA 1
ATOM 5303 C C . ALA B 1 296 ? 22.433 57.595 21.217 1.00 17.55 292 ALA B C 1
ATOM 5304 O O . ALA B 1 296 ? 21.626 57.044 21.965 1.00 18.39 292 ALA B O 1
ATOM 5306 N N . LYS B 1 297 ? 22.849 58.852 21.393 1.00 17.53 293 LYS B N 1
ATOM 5307 C CA . LYS B 1 297 ? 22.184 59.782 22.309 1.00 17.64 293 LYS B CA 1
ATOM 5308 C C . LYS B 1 297 ? 22.189 59.264 23.727 1.00 17.25 293 LYS B C 1
ATOM 5309 O O . LYS B 1 297 ? 23.223 59.337 24.346 1.00 18.04 293 LYS B O 1
ATOM 5315 N N . GLY B 1 298 ? 21.104 58.651 24.205 1.00 16.38 294 GLY B N 1
ATOM 5316 C CA . GLY B 1 298 ? 21.045 58.173 25.589 1.00 16.22 294 GLY B CA 1
ATOM 5317 C C . GLY B 1 298 ? 22.072 57.108 25.982 1.00 16.09 294 GLY B C 1
ATOM 5318 O O . GLY B 1 298 ? 22.306 56.861 27.198 1.00 15.48 294 GLY B O 1
ATOM 5319 N N . ILE B 1 299 ? 22.707 56.518 24.968 1.00 14.49 295 ILE B N 1
ATOM 5320 C CA . ILE B 1 299 ? 23.514 55.300 25.127 1.00 14.49 295 ILE B CA 1
ATOM 5321 C C . ILE B 1 299 ? 24.665 55.539 26.089 1.00 14.28 295 ILE B C 1
ATOM 5322 O O . ILE B 1 299 ? 24.935 54.690 26.941 1.00 15.01 295 ILE B O 1
ATOM 5327 N N . ALA B 1 300 ? 25.328 56.702 25.979 1.00 13.92 296 ALA B N 1
ATOM 5328 C CA . ALA B 1 300 ? 26.586 56.944 26.715 1.00 13.79 296 ALA B CA 1
ATOM 5329 C C . ALA B 1 300 ? 26.563 58.215 27.604 1.00 13.64 296 ALA B C 1
ATOM 5330 O O . ALA B 1 300 ? 27.598 58.775 27.962 1.00 12.07 296 ALA B O 1
ATOM 5332 N N . GLY B 1 301 ? 25.357 58.652 27.961 1.00 13.79 297 GLY B N 1
ATOM 5333 C CA . GLY B 1 301 ? 25.167 59.639 29.015 1.00 13.97 297 GLY B CA 1
ATOM 5334 C C . GLY B 1 301 ? 25.813 60.991 28.784 1.00 13.69 297 GLY B C 1
ATOM 5335 O O . GLY B 1 301 ? 26.183 61.697 29.768 1.00 12.12 297 GLY B O 1
ATOM 5336 N N . GLY B 1 302 ? 25.975 61.317 27.501 1.00 13.42 298 GLY B N 1
ATOM 5337 C CA . GLY B 1 302 ? 26.622 62.544 27.080 1.00 14.68 298 GLY B CA 1
ATOM 5338 C C . GLY B 1 302 ? 27.835 62.340 26.188 1.00 15.47 298 GLY B C 1
ATOM 5339 O O . GLY B 1 302 ? 28.150 63.198 25.373 1.00 16.09 298 GLY B O 1
ATOM 5340 N N . LEU B 1 303 ? 28.537 61.222 26.328 1.00 15.18 299 LEU B N 1
ATOM 5341 C CA . LEU B 1 303 ? 29.735 61.023 25.541 1.00 15.54 299 LEU B CA 1
ATOM 5342 C C . LEU B 1 303 ? 29.318 60.529 24.131 1.00 14.99 299 LEU B C 1
ATOM 5343 O O . LEU B 1 303 ? 28.302 59.827 23.981 1.00 15.51 299 LEU B O 1
ATOM 5348 N N . PRO B 1 304 ? 30.101 60.865 23.102 1.00 15.49 300 PRO B N 1
ATOM 5349 C CA . PRO B 1 304 ? 29.758 60.481 21.704 1.00 15.19 300 PRO B CA 1
ATOM 5350 C C . PRO B 1 304 ? 29.896 58.979 21.438 1.00 15.72 300 PRO B C 1
ATOM 5351 O O . PRO B 1 304 ? 31.005 58.431 21.444 1.00 15.84 300 PRO B O 1
ATOM 5355 N N . LEU B 1 305 ? 28.769 58.328 21.223 1.00 15.45 301 LEU B N 1
ATOM 5356 C CA . LEU B 1 305 ? 28.739 56.889 20.930 1.00 15.05 301 LEU B CA 1
ATOM 5357 C C . LEU B 1 305 ? 27.447 56.625 20.191 1.00 14.27 301 LEU B C 1
ATOM 5358 O O . LEU B 1 305 ? 26.401 57.217 20.499 1.00 15.23 301 LEU B O 1
ATOM 5363 N N . SER B 1 306 ? 27.542 55.796 19.171 1.00 13.08 302 SER B N 1
ATOM 5364 C CA . SER B 1 306 ? 26.384 55.312 18.461 1.00 13.57 302 SER B CA 1
ATOM 5365 C C . SER B 1 306 ? 26.593 53.825 18.179 1.00 12.75 302 SER B C 1
ATOM 5366 O O . SER B 1 306 ? 27.691 53.275 18.418 1.00 12.38 302 SER B O 1
ATOM 5369 N N . ALA B 1 307 ? 25.529 53.175 17.723 1.00 12.52 303 ALA B N 1
ATOM 5370 C CA . ALA B 1 307 ? 25.568 51.746 17.417 1.00 11.93 303 ALA B CA 1
ATOM 5371 C C . ALA B 1 307 ? 24.518 51.323 16.383 1.00 12.42 303 ALA B C 1
ATOM 5372 O O . ALA B 1 307 ? 23.433 51.967 16.228 1.00 10.84 303 ALA B O 1
ATOM 5374 N N . VAL B 1 308 ? 24.872 50.258 15.666 1.00 11.23 304 VAL B N 1
ATOM 5375 C CA . VAL B 1 308 ? 23.943 49.440 14.865 1.00 10.99 304 VAL B CA 1
ATOM 5376 C C . VAL B 1 308 ? 24.064 48.034 15.414 1.00 11.36 304 VAL B C 1
ATOM 5377 O O . VAL B 1 308 ? 25.193 47.540 15.552 1.00 11.51 304 VAL B O 1
ATOM 5381 N N . THR B 1 309 ? 22.910 47.438 15.733 1.00 12.11 305 THR B N 1
ATOM 5382 C CA . THR B 1 309 ? 22.749 46.087 16.265 1.00 12.33 305 THR B CA 1
ATOM 5383 C C . THR B 1 309 ? 21.665 45.375 15.455 1.00 14.12 305 THR B C 1
ATOM 5384 O O . THR B 1 309 ? 20.634 45.971 15.142 1.00 14.65 305 THR B O 1
ATOM 5388 N N . GLY B 1 310 ? 21.863 44.113 15.104 1.00 15.14 306 GLY B N 1
ATOM 5389 C CA . GLY B 1 310 ? 20.845 43.431 14.318 1.00 15.48 306 GLY B CA 1
ATOM 5390 C C . GLY B 1 310 ? 21.175 41.997 14.054 1.00 16.69 306 GLY B C 1
ATOM 5391 O O . GLY B 1 310 ? 22.205 41.483 14.550 1.00 15.93 306 GLY B O 1
ATOM 5392 N N . ARG B 1 311 ? 20.325 41.364 13.233 1.00 16.90 307 ARG B N 1
ATOM 5393 C CA . ARG B 1 311 ? 20.444 39.949 12.964 1.00 17.99 307 ARG B CA 1
ATOM 5394 C C . ARG B 1 311 ? 21.869 39.670 12.516 1.00 18.72 307 ARG B C 1
ATOM 5395 O O . ARG B 1 311 ? 22.382 40.388 11.644 1.00 18.25 307 ARG B O 1
ATOM 5403 N N . ALA B 1 312 ? 22.499 38.648 13.114 1.00 18.92 308 ALA B N 1
ATOM 5404 C CA . ALA B 1 312 ? 23.930 38.376 12.906 1.00 19.15 308 ALA B CA 1
ATOM 5405 C C . ALA B 1 312 ? 24.313 38.235 11.429 1.00 19.59 308 ALA B C 1
ATOM 5406 O O . ALA B 1 312 ? 25.361 38.677 10.991 1.00 19.73 308 ALA B O 1
ATOM 5408 N N . GLU B 1 313 ? 23.453 37.574 10.678 1.00 20.56 309 GLU B N 1
ATOM 5409 C CA . GLU B 1 313 ? 23.695 37.274 9.290 1.00 21.09 309 GLU B CA 1
ATOM 5410 C C . GLU B 1 313 ? 23.717 38.585 8.489 1.00 19.61 309 GLU B C 1
ATOM 5411 O O . GLU B 1 313 ? 24.535 38.759 7.579 1.00 18.89 309 GLU B O 1
ATOM 5417 N N . ILE B 1 314 ? 22.810 39.494 8.835 1.00 17.87 310 ILE B N 1
ATOM 5418 C CA . ILE B 1 314 ? 22.719 40.752 8.132 1.00 16.80 310 ILE B CA 1
ATOM 5419 C C . ILE B 1 314 ? 23.953 41.595 8.501 1.00 15.76 310 ILE B C 1
ATOM 5420 O O . ILE B 1 314 ? 24.652 42.102 7.648 1.00 15.11 310 ILE B O 1
ATOM 5425 N N . MET B 1 315 ? 24.231 41.697 9.793 1.00 15.64 311 MET B N 1
ATOM 5426 C CA . MET B 1 315 ? 25.363 42.445 10.268 1.00 15.26 311 MET B CA 1
ATOM 5427 C C . MET B 1 315 ? 26.685 41.990 9.689 1.00 15.79 311 MET B C 1
ATOM 5428 O O . MET B 1 315 ? 27.571 42.839 9.503 1.00 15.33 311 MET B O 1
ATOM 5433 N N . ASP B 1 316 ? 26.827 40.684 9.399 1.00 16.50 312 ASP B N 1
ATOM 5434 C CA . ASP B 1 316 ? 28.101 40.136 8.838 1.00 17.90 312 ASP B CA 1
ATOM 5435 C C . ASP B 1 316 ? 28.195 40.264 7.320 1.00 17.45 312 ASP B C 1
ATOM 5436 O O . ASP B 1 316 ? 29.111 39.694 6.703 1.00 17.84 312 ASP B O 1
ATOM 5441 N N . GLY B 1 317 ? 27.245 41.005 6.742 1.00 16.92 313 GLY B N 1
ATOM 5442 C CA . GLY B 1 317 ? 27.190 41.263 5.317 1.00 16.86 313 GLY B CA 1
ATOM 5443 C C . GLY B 1 317 ? 28.450 41.926 4.851 1.00 17.00 313 GLY B C 1
ATOM 5444 O O . GLY B 1 317 ? 29.158 41.366 4.038 1.00 16.56 313 GLY B O 1
ATOM 5445 N N . PRO B 1 318 ? 28.772 43.108 5.397 1.00 16.40 314 PRO B N 1
ATOM 5446 C CA . PRO B 1 318 ? 30.014 43.733 4.920 1.00 16.38 314 PRO B CA 1
ATOM 5447 C C . PRO B 1 318 ? 31.292 42.917 5.223 1.00 17.23 314 PRO B C 1
ATOM 5448 O O . PRO B 1 318 ? 31.412 42.311 6.294 1.00 16.69 314 PRO B O 1
ATOM 5452 N N . GLN B 1 319 ? 32.249 42.946 4.302 1.00 17.51 315 GLN B N 1
ATOM 5453 C CA . GLN B 1 319 ? 33.522 42.271 4.523 1.00 18.46 315 GLN B CA 1
ATOM 5454 C C . GLN B 1 319 ? 34.393 42.970 5.560 1.00 18.10 315 GLN B C 1
ATOM 5455 O O . GLN B 1 319 ? 34.253 44.174 5.806 1.00 18.57 315 GLN B O 1
ATOM 5461 N N . SER B 1 320 ? 35.320 42.197 6.118 1.00 18.07 316 SER B N 1
ATOM 5462 C CA . SER B 1 320 ? 36.287 42.638 7.109 1.00 18.21 316 SER B CA 1
ATOM 5463 C C . SER B 1 320 ? 37.020 43.882 6.614 1.00 17.65 316 SER B C 1
ATOM 5464 O O . SER B 1 320 ? 37.524 43.923 5.480 1.00 17.07 316 SER B O 1
ATOM 5467 N N . GLY B 1 321 ? 37.058 44.902 7.465 1.00 17.62 317 GLY B N 1
ATOM 5468 C CA . GLY B 1 321 ? 37.602 46.210 7.100 1.00 17.17 317 GLY B CA 1
ATOM 5469 C C . GLY B 1 321 ? 36.641 47.139 6.371 1.00 17.20 317 GLY B C 1
ATOM 5470 O O . GLY B 1 321 ? 36.983 48.296 6.093 1.00 15.80 317 GLY B O 1
ATOM 5471 N N . GLY B 1 322 ? 35.436 46.646 6.067 1.00 17.36 318 GLY B N 1
ATOM 5472 C CA . GLY B 1 322 ? 34.423 47.456 5.388 1.00 18.01 318 GLY B CA 1
ATOM 5473 C C . GLY B 1 322 ? 33.711 48.446 6.296 1.00 18.65 318 GLY B C 1
ATOM 5474 O O . GLY B 1 322 ? 33.183 49.447 5.826 1.00 18.94 318 GLY B O 1
ATOM 5475 N N . LEU B 1 323 ? 33.658 48.156 7.587 1.00 18.63 319 LEU B N 1
ATOM 5476 C CA . LEU B 1 323 ? 33.029 49.039 8.545 1.00 19.39 319 LEU B CA 1
ATOM 5477 C C . LEU B 1 323 ? 34.096 49.630 9.440 1.00 20.81 319 LEU B C 1
ATOM 5478 O O . LEU B 1 323 ? 35.013 48.934 9.865 1.00 22.88 319 LEU B O 1
ATOM 5483 N N . GLY B 1 324 ? 33.993 50.906 9.773 1.00 21.71 320 GLY B N 1
ATOM 5484 C CA . GLY B 1 324 ? 35.078 51.505 10.540 1.00 22.25 320 GLY B CA 1
ATOM 5485 C C . GLY B 1 324 ? 34.962 52.956 10.870 1.00 22.05 320 GLY B C 1
ATOM 5486 O O . GLY B 1 324 ? 33.869 53.507 10.966 1.00 22.25 320 GLY B O 1
ATOM 5487 N N . GLY B 1 325 ? 36.118 53.573 11.062 1.00 22.53 321 GLY B N 1
ATOM 5488 C CA . GLY B 1 325 ? 36.192 54.915 11.606 1.00 22.56 321 GLY B CA 1
ATOM 5489 C C . GLY B 1 325 ? 37.267 54.850 12.668 1.00 23.10 321 GLY B C 1
ATOM 5490 O O . GLY B 1 325 ? 37.500 53.780 13.277 1.00 24.20 321 GLY B O 1
ATOM 5491 N N . THR B 1 326 ? 37.964 55.960 12.867 1.00 21.31 322 THR B N 1
ATOM 5492 C CA . THR B 1 326 ? 39.031 55.967 13.839 1.00 20.28 322 THR B CA 1
ATOM 5493 C C . THR B 1 326 ? 38.509 55.947 15.264 1.00 18.98 322 THR B C 1
ATOM 5494 O O . THR B 1 326 ? 38.955 55.163 16.084 1.00 18.98 322 THR B O 1
ATOM 5498 N N . TYR B 1 327 ? 37.581 56.836 15.572 1.00 17.86 323 TYR B N 1
ATOM 5499 C CA . TYR B 1 327 ? 37.211 57.076 16.958 1.00 17.35 323 TYR B CA 1
ATOM 5500 C C . TYR B 1 327 ? 36.206 56.079 17.533 1.00 16.90 323 TYR B C 1
ATOM 5501 O O . TYR B 1 327 ? 36.055 55.955 18.786 1.00 17.78 323 TYR B O 1
ATOM 5510 N N . GLY B 1 328 ? 35.488 55.407 16.634 1.00 15.75 324 GLY B N 1
ATOM 5511 C CA . GLY B 1 328 ? 34.253 54.659 16.988 1.00 15.37 324 GLY B CA 1
ATOM 5512 C C . GLY B 1 328 ? 34.380 53.689 18.162 1.00 14.25 324 GLY B C 1
ATOM 5513 O O . GLY B 1 328 ? 35.346 52.934 18.253 1.00 13.95 324 GLY B O 1
ATOM 5514 N N . GLY B 1 329 ? 33.392 53.692 19.049 1.00 13.16 325 GLY B N 1
ATOM 5515 C CA . GLY B 1 329 ? 33.436 52.844 20.200 1.00 12.74 325 GLY B CA 1
ATOM 5516 C C . GLY B 1 329 ? 34.582 53.308 21.065 1.00 13.16 325 GLY B C 1
ATOM 5517 O O . GLY B 1 329 ? 35.356 52.502 21.572 1.00 12.70 325 GLY B O 1
ATOM 5518 N N . ASN B 1 330 ? 34.681 54.620 21.248 1.00 13.10 326 ASN B N 1
ATOM 5519 C CA . ASN B 1 330 ? 35.732 55.192 22.076 1.00 13.43 326 ASN B CA 1
ATOM 5520 C C . ASN B 1 330 ? 35.674 54.617 23.518 1.00 14.10 326 ASN B C 1
ATOM 5521 O O . ASN B 1 330 ? 34.577 54.449 24.060 1.00 14.08 326 ASN B O 1
ATOM 5526 N N . PRO B 1 331 ? 36.845 54.315 24.122 1.00 13.28 327 PRO B N 1
ATOM 5527 C CA . PRO B 1 331 ? 36.936 53.667 25.434 1.00 13.60 327 PRO B CA 1
ATOM 5528 C C . PRO B 1 331 ? 36.287 54.376 26.595 1.00 13.52 327 PRO B C 1
ATOM 5529 O O . PRO B 1 331 ? 35.722 53.716 27.455 1.00 14.70 327 PRO B O 1
ATOM 5533 N N . LEU B 1 332 ? 36.382 55.707 26.633 1.00 12.43 328 LEU B N 1
ATOM 5534 C CA . LEU B 1 332 ? 35.662 56.458 27.635 1.00 11.76 328 LEU B CA 1
ATOM 5535 C C . LEU B 1 332 ? 34.153 56.348 27.383 1.00 11.15 328 LEU B C 1
ATOM 5536 O O . LEU B 1 332 ? 33.368 56.247 28.331 1.00 10.75 328 LEU B O 1
ATOM 5541 N N . ALA B 1 333 ? 33.756 56.391 26.103 1.00 10.32 329 ALA B N 1
ATOM 5542 C CA . ALA B 1 333 ? 32.351 56.334 25.714 1.00 10.38 329 ALA B CA 1
ATOM 5543 C C . ALA B 1 333 ? 31.791 54.955 26.062 1.00 11.47 329 ALA B C 1
ATOM 5544 O O . ALA B 1 333 ? 30.619 54.816 26.518 1.00 12.30 329 ALA B O 1
ATOM 5546 N N . CYS B 1 334 ? 32.625 53.929 25.902 1.00 12.86 330 CYS B N 1
ATOM 5547 C CA . CYS B 1 334 ? 32.158 52.576 26.235 1.00 14.10 330 CYS B CA 1
ATOM 5548 C C . CYS B 1 334 ? 31.979 52.459 27.745 1.00 15.24 330 CYS B C 1
ATOM 5549 O O . CYS B 1 334 ? 30.935 51.975 28.209 1.00 16.07 330 CYS B O 1
ATOM 5552 N N . ALA B 1 335 ? 32.957 52.929 28.515 1.00 15.92 331 ALA B N 1
ATOM 5553 C CA . ALA B 1 335 ? 32.857 52.876 29.992 1.00 16.52 331 ALA B CA 1
ATOM 5554 C C . ALA B 1 335 ? 31.569 53.558 30.442 1.00 17.05 331 ALA B C 1
ATOM 5555 O O . ALA B 1 335 ? 30.808 53.024 31.273 1.00 17.79 331 ALA B O 1
ATOM 5557 N N . ALA B 1 336 ? 31.285 54.703 29.822 1.00 16.59 332 ALA B N 1
ATOM 5558 C CA . ALA B 1 336 ? 30.103 55.471 30.116 1.00 15.82 332 ALA B CA 1
ATOM 5559 C C . ALA B 1 336 ? 28.855 54.706 29.744 1.00 16.38 332 ALA B C 1
ATOM 5560 O O . ALA B 1 336 ? 27.931 54.652 30.542 1.00 17.95 332 ALA B O 1
ATOM 5562 N N . ALA B 1 337 ? 28.824 54.101 28.559 1.00 16.20 333 ALA B N 1
ATOM 5563 C CA . ALA B 1 337 ? 27.684 53.247 28.169 1.00 16.60 333 ALA B CA 1
ATOM 5564 C C . ALA B 1 337 ? 27.370 52.106 29.166 1.00 16.35 333 ALA B C 1
ATOM 5565 O O . ALA B 1 337 ? 26.209 51.861 29.551 1.00 15.75 333 ALA B O 1
ATOM 5567 N N . LEU B 1 338 ? 28.412 51.394 29.545 1.00 16.49 334 LEU B N 1
ATOM 5568 C CA . LEU B 1 338 ? 28.283 50.343 30.527 1.00 16.81 334 LEU B CA 1
ATOM 5569 C C . LEU B 1 338 ? 27.680 50.898 31.813 1.00 17.30 334 LEU B C 1
ATOM 5570 O O . LEU B 1 338 ? 26.813 50.246 32.399 1.00 17.52 334 LEU B O 1
ATOM 5575 N N . ALA B 1 339 ? 28.103 52.111 32.218 1.00 17.50 335 ALA B N 1
ATOM 5576 C CA . ALA B 1 339 ? 27.575 52.790 33.408 1.00 17.57 335 ALA B CA 1
ATOM 5577 C C . ALA B 1 339 ? 26.102 53.173 33.236 1.00 17.43 335 ALA B C 1
ATOM 5578 O O . ALA B 1 339 ? 25.329 52.968 34.156 1.00 18.18 335 ALA B O 1
ATOM 5580 N N . VAL B 1 340 ? 25.732 53.708 32.068 1.00 16.89 336 VAL B N 1
ATOM 5581 C CA . VAL B 1 340 ? 24.339 53.985 31.720 1.00 16.79 336 VAL B CA 1
ATOM 5582 C C . VAL B 1 340 ? 23.464 52.724 31.734 1.00 17.87 336 VAL B C 1
ATOM 5583 O O . VAL B 1 340 ? 22.357 52.744 32.284 1.00 18.12 336 VAL B O 1
ATOM 5587 N N . ILE B 1 341 ? 23.942 51.643 31.129 1.00 17.99 337 ILE B N 1
ATOM 5588 C CA . ILE B 1 341 ? 23.158 50.406 31.124 1.00 19.53 337 ILE B CA 1
ATOM 5589 C C . ILE B 1 341 ? 22.942 49.912 32.574 1.00 20.34 337 ILE B C 1
ATOM 5590 O O . ILE B 1 341 ? 21.850 49.496 32.936 1.00 19.99 337 ILE B O 1
ATOM 5595 N N . ASP B 1 342 ? 23.980 49.989 33.396 1.00 22.11 338 ASP B N 1
ATOM 5596 C CA . ASP B 1 342 ? 23.859 49.614 34.816 1.00 23.38 338 ASP B CA 1
ATOM 5597 C C . ASP B 1 342 ? 22.961 50.563 35.628 1.00 23.04 338 ASP B C 1
ATOM 5598 O O . ASP B 1 342 ? 22.291 50.110 36.553 1.00 22.75 338 ASP B O 1
ATOM 5603 N N . THR B 1 343 ? 22.974 51.868 35.322 1.00 22.14 339 THR B N 1
ATOM 5604 C CA . THR B 1 343 ? 22.131 52.813 36.046 1.00 22.34 339 THR B CA 1
ATOM 5605 C C . THR B 1 343 ? 20.645 52.588 35.756 1.00 23.22 339 THR B C 1
ATOM 5606 O O . THR B 1 343 ? 19.795 52.649 36.659 1.00 23.23 339 THR B O 1
ATOM 5610 N N . ILE B 1 344 ? 20.337 52.348 34.487 1.00 23.59 340 ILE B N 1
ATOM 5611 C CA . ILE B 1 344 ? 18.980 52.050 34.058 1.00 24.18 340 ILE B CA 1
ATOM 5612 C C . ILE B 1 344 ? 18.436 50.827 34.792 1.00 25.75 340 ILE B C 1
ATOM 5613 O O . ILE B 1 344 ? 17.313 50.861 35.284 1.00 25.21 340 ILE B O 1
ATOM 5618 N N . GLU B 1 345 ? 19.234 49.764 34.887 1.00 27.36 341 GLU B N 1
ATOM 5619 C CA . GLU B 1 345 ? 18.784 48.550 35.569 1.00 29.14 341 GLU B CA 1
ATOM 5620 C C . GLU B 1 345 ? 18.631 48.809 37.069 1.00 29.81 341 GLU B C 1
ATOM 5621 O O . GLU B 1 345 ? 17.569 48.543 37.632 1.00 30.37 341 GLU B O 1
ATOM 5627 N N . ARG B 1 346 ? 19.664 49.376 37.694 1.00 29.93 342 ARG B N 1
ATOM 5628 C CA . ARG B 1 346 ? 19.675 49.612 39.139 1.00 30.77 342 ARG B CA 1
ATOM 5629 C C . ARG B 1 346 ? 18.581 50.552 39.642 1.00 30.71 342 ARG B C 1
ATOM 5630 O O . ARG B 1 346 ? 18.068 50.360 40.736 1.00 31.44 342 ARG B O 1
ATOM 5638 N N . GLU B 1 347 ? 18.266 51.598 38.882 1.00 29.46 343 GLU B N 1
ATOM 5639 C CA . GLU B 1 347 ? 17.341 52.612 39.350 1.00 28.72 343 GLU B CA 1
ATOM 5640 C C . GLU B 1 347 ? 15.953 52.489 38.737 1.00 26.70 343 GLU B C 1
ATOM 5641 O O . GLU B 1 347 ? 15.134 53.390 38.895 1.00 26.83 343 GLU B O 1
ATOM 5647 N N . ASN B 1 348 ? 15.677 51.347 38.108 1.00 25.18 344 ASN B N 1
ATOM 5648 C CA A ASN B 1 348 ? 14.465 51.109 37.283 0.50 24.36 344 ASN B CA 1
ATOM 5649 C CA B ASN B 1 348 ? 14.393 51.151 37.462 0.50 24.56 344 ASN B CA 1
ATOM 5650 C C . ASN B 1 348 ? 13.993 52.379 36.592 1.00 23.27 344 ASN B C 1
ATOM 5651 O O . ASN B 1 348 ? 12.906 52.906 36.787 1.00 22.37 344 ASN B O 1
ATOM 5660 N N . LEU B 1 349 ? 14.847 52.848 35.684 1.00 22.00 345 LEU B N 1
ATOM 5661 C CA . LEU B 1 349 ? 14.529 54.076 34.986 1.00 21.13 345 LEU B CA 1
ATOM 5662 C C . LEU B 1 349 ? 13.493 53.887 33.884 1.00 20.62 345 LEU B C 1
ATOM 5663 O O . LEU B 1 349 ? 12.866 54.873 33.473 1.00 19.74 345 LEU B O 1
ATOM 5668 N N . VAL B 1 350 ? 13.277 52.654 33.424 1.00 19.80 346 VAL B N 1
ATOM 5669 C CA . VAL B 1 350 ? 12.202 52.410 32.472 1.00 19.69 346 VAL B CA 1
ATOM 5670 C C . VAL B 1 350 ? 10.875 52.740 33.176 1.00 19.59 346 VAL B C 1
ATOM 5671 O O . VAL B 1 350 ? 10.074 53.558 32.677 1.00 19.79 346 VAL B O 1
ATOM 5675 N N . ALA B 1 351 ? 10.698 52.185 34.364 1.00 19.84 347 ALA B N 1
ATOM 5676 C CA . ALA B 1 351 ? 9.552 52.503 35.222 1.00 20.11 347 ALA B CA 1
ATOM 5677 C C . ALA B 1 351 ? 9.457 54.010 35.404 1.00 20.10 347 ALA B C 1
ATOM 5678 O O . ALA B 1 351 ? 8.373 54.579 35.271 1.00 20.54 347 ALA B O 1
ATOM 5680 N N . ARG B 1 352 ? 10.600 54.632 35.718 1.00 19.76 348 ARG B N 1
ATOM 5681 C CA . ARG B 1 352 ? 10.697 56.055 36.023 1.00 20.49 348 ARG B CA 1
ATOM 5682 C C . ARG B 1 352 ? 10.225 56.892 34.847 1.00 19.92 348 ARG B C 1
ATOM 5683 O O . ARG B 1 352 ? 9.404 57.780 35.037 1.00 19.52 348 ARG B O 1
ATOM 5691 N N . ALA B 1 353 ? 10.698 56.584 33.627 1.00 18.84 349 ALA B N 1
ATOM 5692 C CA . ALA B 1 353 ? 10.175 57.228 32.431 1.00 18.87 349 ALA B CA 1
ATOM 5693 C C . ALA B 1 353 ? 8.643 57.146 32.285 1.00 19.82 349 ALA B C 1
ATOM 5694 O O . ALA B 1 353 ? 7.999 58.134 31.881 1.00 19.63 349 ALA B O 1
ATOM 5696 N N . ARG B 1 354 ? 8.072 55.980 32.587 1.00 21.61 350 ARG B N 1
ATOM 5697 C CA . ARG B 1 354 ? 6.605 55.798 32.577 1.00 23.46 350 ARG B CA 1
ATOM 5698 C C . ARG B 1 354 ? 5.928 56.686 33.584 1.00 23.17 350 ARG B C 1
ATOM 5699 O O . ARG B 1 354 ? 4.882 57.254 33.305 1.00 24.04 350 ARG B O 1
ATOM 5707 N N . ALA B 1 355 ? 6.514 56.808 34.765 1.00 23.83 351 ALA B N 1
ATOM 5708 C CA . ALA B 1 355 ? 5.924 57.651 35.821 1.00 23.30 351 ALA B CA 1
ATOM 5709 C C . ALA B 1 355 ? 6.014 59.149 35.404 1.00 22.97 351 ALA B C 1
ATOM 5710 O O . ALA B 1 355 ? 5.076 59.912 35.603 1.00 21.83 351 ALA B O 1
ATOM 5712 N N . ILE B 1 356 ? 7.124 59.529 34.763 1.00 22.49 352 ILE B N 1
ATOM 5713 C CA . ILE B 1 356 ? 7.286 60.884 34.213 1.00 22.39 352 ILE B CA 1
ATOM 5714 C C . ILE B 1 356 ? 6.190 61.180 33.162 1.00 21.65 352 ILE B C 1
ATOM 5715 O O . ILE B 1 356 ? 5.503 62.192 33.244 1.00 20.38 352 ILE B O 1
ATOM 5720 N N . GLY B 1 357 ? 5.987 60.247 32.243 1.00 21.71 353 GLY B N 1
ATOM 5721 C CA . GLY B 1 357 ? 4.939 60.350 31.252 1.00 21.54 353 GLY B CA 1
ATOM 5722 C C . GLY B 1 357 ? 3.538 60.498 31.823 1.00 22.14 353 GLY B C 1
ATOM 5723 O O . GLY B 1 357 ? 2.755 61.332 31.341 1.00 22.44 353 GLY B O 1
ATOM 5724 N N . GLU B 1 358 ? 3.203 59.721 32.852 1.00 22.30 354 GLU B N 1
ATOM 5725 C CA . GLU B 1 358 ? 1.853 59.799 33.418 1.00 22.14 354 GLU B CA 1
ATOM 5726 C C . GLU B 1 358 ? 1.585 61.213 33.934 1.00 22.03 354 GLU B C 1
ATOM 5727 O O . GLU B 1 358 ? 0.501 61.756 33.709 1.00 21.34 354 GLU B O 1
ATOM 5729 N N . THR B 1 359 ? 2.571 61.807 34.610 1.00 21.87 355 THR B N 1
ATOM 5730 C CA . THR B 1 359 ? 2.446 63.186 35.124 1.00 22.17 355 THR B CA 1
ATOM 5731 C C . THR B 1 359 ? 2.349 64.236 33.993 1.00 22.12 355 THR B C 1
ATOM 5732 O O . THR B 1 359 ? 1.452 65.096 33.994 1.00 21.92 355 THR B O 1
ATOM 5736 N N . MET B 1 360 ? 3.243 64.144 33.014 1.00 21.57 356 MET B N 1
ATOM 5737 C CA . MET B 1 360 ? 3.238 65.091 31.926 1.00 21.99 356 MET B CA 1
ATOM 5738 C C . MET B 1 360 ? 1.948 64.971 31.103 1.00 22.02 356 MET B C 1
ATOM 5739 O O . MET B 1 360 ? 1.326 65.975 30.790 1.00 22.28 356 MET B O 1
ATOM 5744 N N . LEU B 1 361 ? 1.533 63.754 30.784 1.00 22.55 357 LEU B N 1
ATOM 5745 C CA . LEU B 1 361 ? 0.319 63.551 29.987 1.00 23.40 357 LEU B CA 1
ATOM 5746 C C . LEU B 1 361 ? -0.931 64.019 30.727 1.00 23.96 357 LEU B C 1
ATOM 5747 O O . LEU B 1 361 ? -1.862 64.552 30.127 1.00 24.03 357 LEU B O 1
ATOM 5752 N N . SER B 1 362 ? -0.945 63.791 32.038 1.00 24.58 358 SER B N 1
ATOM 5753 C CA . SER B 1 362 ? -2.017 64.261 32.900 1.00 25.26 358 SER B CA 1
ATOM 5754 C C . SER B 1 362 ? -2.084 65.803 32.950 1.00 24.79 358 SER B C 1
ATOM 5755 O O . SER B 1 362 ? -3.148 66.400 32.755 1.00 25.39 358 SER B O 1
ATOM 5758 N N . ARG B 1 363 ? -0.951 66.454 33.202 1.00 24.33 359 ARG B N 1
ATOM 5759 C CA . ARG B 1 363 ? -0.948 67.922 33.281 1.00 24.07 359 ARG B CA 1
ATOM 5760 C C . ARG B 1 363 ? -1.242 68.520 31.906 1.00 23.09 359 ARG B C 1
ATOM 5761 O O . ARG B 1 363 ? -2.107 69.372 31.768 1.00 22.61 359 ARG B O 1
ATOM 5769 N N . LEU B 1 364 ? -0.551 68.049 30.874 1.00 22.39 360 LEU B N 1
ATOM 5770 C CA . LEU B 1 364 ? -0.706 68.691 29.591 1.00 21.72 360 LEU B CA 1
ATOM 5771 C C . LEU B 1 364 ? -2.103 68.457 29.053 1.00 21.80 360 LEU B C 1
ATOM 5772 O O . LEU B 1 364 ? -2.645 69.335 28.400 1.00 20.58 360 LEU B O 1
ATOM 5777 N N . GLY B 1 365 ? -2.678 67.287 29.334 1.00 21.91 361 GLY B N 1
ATOM 5778 C CA . GLY B 1 365 ? -4.064 67.020 28.986 1.00 22.46 361 GLY B CA 1
ATOM 5779 C C . GLY B 1 365 ? -4.990 68.061 29.580 1.00 22.82 361 GLY B C 1
ATOM 5780 O O . GLY B 1 365 ? -5.824 68.627 28.875 1.00 24.06 361 GLY B O 1
ATOM 5781 N N . ALA B 1 366 ? -4.823 68.339 30.865 1.00 23.22 362 ALA B N 1
ATOM 5782 C CA . ALA B 1 366 ? -5.677 69.295 31.593 1.00 23.71 362 ALA B CA 1
ATOM 5783 C C . ALA B 1 366 ? -5.545 70.710 31.006 1.00 23.89 362 ALA B C 1
ATOM 5784 O O . ALA B 1 366 ? -6.516 71.460 30.907 1.00 23.99 362 ALA B O 1
ATOM 5786 N N . LEU B 1 367 ? -4.331 71.053 30.603 1.00 23.68 363 LEU B N 1
ATOM 5787 C CA . LEU B 1 367 ? -4.075 72.287 29.889 1.00 23.54 363 LEU B CA 1
ATOM 5788 C C . LEU B 1 367 ? -4.834 72.324 28.557 1.00 23.08 363 LEU B C 1
ATOM 5789 O O . LEU B 1 367 ? -5.528 73.307 28.262 1.00 21.81 363 LEU B O 1
ATOM 5794 N N . ALA B 1 368 ? -4.726 71.244 27.786 1.00 22.46 364 ALA B N 1
ATOM 5795 C CA . ALA B 1 368 ? -5.452 71.125 26.508 1.00 22.85 364 ALA B CA 1
ATOM 5796 C C . ALA B 1 368 ? -6.978 71.258 26.656 1.00 23.67 364 ALA B C 1
ATOM 5797 O O . ALA B 1 368 ? -7.621 71.864 25.790 1.00 22.68 364 ALA B O 1
ATOM 5799 N N . ALA B 1 369 ? -7.548 70.708 27.737 1.00 24.65 365 ALA B N 1
ATOM 5800 C CA . ALA B 1 369 ? -9.008 70.838 28.000 1.00 26.01 365 ALA B CA 1
ATOM 5801 C C . ALA B 1 369 ? -9.438 72.288 28.222 1.00 26.53 365 ALA B C 1
ATOM 5802 O O . ALA B 1 369 ? -10.556 72.657 27.911 1.00 27.19 365 ALA B O 1
ATOM 5804 N N . ALA B 1 370 ? -8.555 73.092 28.805 1.00 27.48 366 ALA B N 1
ATOM 5805 C CA . ALA B 1 370 ? -8.831 74.512 29.084 1.00 27.89 366 ALA B CA 1
ATOM 5806 C C . ALA B 1 370 ? -8.392 75.428 27.927 1.00 27.23 366 ALA B C 1
ATOM 5807 O O . ALA B 1 370 ? -8.913 76.522 27.793 1.00 27.54 366 ALA B O 1
ATOM 5809 N N . ASP B 1 371 ? -7.460 74.969 27.083 1.00 26.33 367 ASP B N 1
ATOM 5810 C CA . ASP B 1 371 ? -6.846 75.820 26.041 1.00 24.95 367 ASP B CA 1
ATOM 5811 C C . ASP B 1 371 ? -6.877 75.209 24.609 1.00 23.72 367 ASP B C 1
ATOM 5812 O O . ASP B 1 371 ? -6.059 74.366 24.264 1.00 23.28 367 ASP B O 1
ATOM 5817 N N . PRO B 1 372 ? -7.823 75.649 23.777 1.00 23.45 368 PRO B N 1
ATOM 5818 C CA . PRO B 1 372 ? -7.963 74.983 22.496 1.00 23.25 368 PRO B CA 1
ATOM 5819 C C . PRO B 1 372 ? -6.862 75.332 21.482 1.00 21.85 368 PRO B C 1
ATOM 5820 O O . PRO B 1 372 ? -6.910 74.878 20.334 1.00 22.83 368 PRO B O 1
ATOM 5824 N N . ARG B 1 373 ? -5.896 76.145 21.877 1.00 20.86 369 ARG B N 1
ATOM 5825 C CA . ARG B 1 373 ? -4.718 76.349 21.032 1.00 19.73 369 ARG B CA 1
ATOM 5826 C C . ARG B 1 373 ? -3.859 75.053 20.985 1.00 19.08 369 ARG B C 1
ATOM 5827 O O . ARG B 1 373 ? -3.022 74.883 20.090 1.00 17.84 369 ARG B O 1
ATOM 5835 N N . ILE B 1 374 ? -4.044 74.174 21.967 1.00 18.57 370 ILE B N 1
ATOM 5836 C CA . ILE B 1 374 ? -3.387 72.862 21.988 1.00 18.78 370 ILE B CA 1
ATOM 5837 C C . ILE B 1 374 ? -4.248 71.904 21.204 1.00 18.73 370 ILE B C 1
ATOM 5838 O O . ILE B 1 374 ? -5.272 71.459 21.678 1.00 18.12 370 ILE B O 1
ATOM 5843 N N . GLY B 1 375 ? -3.821 71.613 19.981 1.00 18.31 371 GLY B N 1
ATOM 5844 C CA . GLY B 1 375 ? -4.565 70.708 19.109 1.00 19.20 371 GLY B CA 1
ATOM 5845 C C . GLY B 1 375 ? -4.425 69.248 19.526 1.00 19.85 371 GLY B C 1
ATOM 5846 O O . GLY B 1 375 ? -5.396 68.543 19.510 1.00 20.40 371 GLY B O 1
ATOM 5847 N N . GLU B 1 376 ? -3.238 68.816 19.951 1.00 19.92 372 GLU B N 1
ATOM 5848 C CA . GLU B 1 376 ? -3.060 67.441 20.428 1.00 20.69 372 GLU B CA 1
ATOM 5849 C C . GLU B 1 376 ? -1.891 67.347 21.404 1.00 20.27 372 GLU B C 1
ATOM 5850 O O . GLU B 1 376 ? -0.979 68.153 21.351 1.00 19.29 372 GLU B O 1
ATOM 5856 N N . VAL B 1 377 ? -1.976 66.373 22.308 1.00 20.43 373 VAL B N 1
ATOM 5857 C CA . VAL B 1 377 ? -0.912 65.996 23.218 1.00 20.40 373 VAL B CA 1
ATOM 5858 C C . VAL B 1 377 ? -0.564 64.552 22.892 1.00 20.68 373 VAL B C 1
ATOM 5859 O O . VAL B 1 377 ? -1.457 63.714 22.869 1.00 20.74 373 VAL B O 1
ATOM 5863 N N . ARG B 1 378 ? 0.710 64.259 22.600 1.00 19.99 374 ARG B N 1
ATOM 5864 C CA . ARG B 1 378 ? 1.091 62.916 22.183 1.00 19.91 374 ARG B CA 1
ATOM 5865 C C . ARG B 1 378 ? 2.482 62.538 22.671 1.00 20.60 374 ARG B C 1
ATOM 5866 O O . ARG B 1 378 ? 3.241 63.390 23.180 1.00 20.21 374 ARG B O 1
ATOM 5874 N N . GLY B 1 379 ? 2.802 61.256 22.492 1.00 20.54 375 GLY B N 1
ATOM 5875 C CA . GLY B 1 379 ? 4.124 60.715 22.808 1.00 21.00 375 GLY B CA 1
ATOM 5876 C C . GLY B 1 379 ? 4.009 59.859 24.045 1.00 21.17 375 GLY B C 1
ATOM 5877 O O . GLY B 1 379 ? 2.921 59.676 24.548 1.00 21.69 375 GLY B O 1
ATOM 5878 N N . ARG B 1 380 ? 5.119 59.307 24.513 1.00 20.99 376 ARG B N 1
ATOM 5879 C CA . ARG B 1 380 ? 5.082 58.362 25.620 1.00 22.01 376 ARG B CA 1
ATOM 5880 C C . ARG B 1 380 ? 6.276 58.573 26.505 1.00 21.25 376 ARG B C 1
ATOM 5881 O O . ARG B 1 380 ? 7.330 58.945 26.027 1.00 20.08 376 ARG B O 1
ATOM 5889 N N . GLY B 1 381 ? 6.117 58.276 27.791 1.00 20.79 377 GLY B N 1
ATOM 5890 C CA . GLY B 1 381 ? 7.253 58.278 28.702 1.00 20.20 377 GLY B CA 1
ATOM 5891 C C . GLY B 1 381 ? 7.781 59.674 28.893 1.00 19.59 377 GLY B C 1
ATOM 5892 O O . GLY B 1 381 ? 7.005 60.581 29.191 1.00 19.90 377 GLY B O 1
ATOM 5893 N N . ALA B 1 382 ? 9.095 59.842 28.748 1.00 18.23 378 ALA B N 1
ATOM 5894 C CA . ALA B 1 382 ? 9.712 61.148 28.807 1.00 17.87 378 ALA B CA 1
ATOM 5895 C C . ALA B 1 382 ? 9.957 61.698 27.408 1.00 17.45 378 ALA B C 1
ATOM 5896 O O . ALA B 1 382 ? 10.899 62.458 27.196 1.00 18.22 378 ALA B O 1
ATOM 5898 N N . MET B 1 383 ? 9.107 61.326 26.454 1.00 17.84 379 MET B N 1
ATOM 5899 C CA . MET B 1 383 ? 9.112 61.925 25.105 1.00 17.35 379 MET B CA 1
ATOM 5900 C C . MET B 1 383 ? 7.719 62.411 24.746 1.00 17.07 379 MET B C 1
ATOM 5901 O O . MET B 1 383 ? 6.990 61.741 24.029 1.00 17.60 379 MET B O 1
ATOM 5906 N N . ILE B 1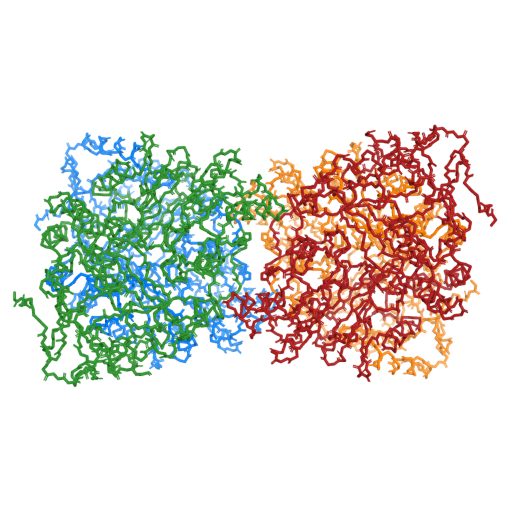 384 ? 7.366 63.599 25.232 1.00 16.86 380 ILE B N 1
ATOM 5907 C CA . ILE B 1 384 ? 6.004 64.099 25.134 1.00 16.95 380 ILE B CA 1
ATOM 5908 C C . ILE B 1 384 ? 6.009 65.443 24.389 1.00 16.44 380 ILE B C 1
ATOM 5909 O O . ILE B 1 384 ? 6.954 66.209 24.519 1.00 15.99 380 ILE B O 1
ATOM 5914 N N . ALA B 1 385 ? 4.943 65.735 23.646 1.00 15.98 381 ALA B N 1
ATOM 5915 C CA . ALA B 1 385 ? 4.884 66.950 22.853 1.00 15.72 381 ALA B CA 1
ATOM 5916 C C . ALA B 1 385 ? 3.491 67.522 22.790 1.00 15.86 381 ALA B C 1
ATOM 5917 O O . ALA B 1 385 ? 2.501 66.789 22.943 1.00 17.41 381 ALA B O 1
ATOM 5919 N N . VAL B 1 386 ? 3.388 68.827 22.587 1.00 15.43 382 VAL B N 1
ATOM 5920 C CA . VAL B 1 386 ? 2.066 69.412 22.289 1.00 16.10 382 VAL B CA 1
ATOM 5921 C C . VAL B 1 386 ? 2.141 70.066 20.935 1.00 15.55 382 VAL B C 1
ATOM 5922 O O . VAL B 1 386 ? 3.126 70.746 20.639 1.00 14.81 382 VAL B O 1
ATOM 5926 N N . GLU B 1 387 ? 1.116 69.852 20.107 1.00 15.17 383 GLU B N 1
ATOM 5927 C CA . GLU B 1 387 ? 1.082 70.497 18.811 1.00 14.85 383 GLU B CA 1
ATOM 5928 C C . GLU B 1 387 ? 0.131 71.677 18.899 1.00 14.98 383 GLU B C 1
ATOM 5929 O O . GLU B 1 387 ? -1.021 71.498 19.248 1.00 15.37 383 GLU B O 1
ATOM 5935 N N . LEU B 1 388 ? 0.624 72.876 18.593 1.00 15.07 384 LEU B N 1
ATOM 5936 C CA . LEU B 1 388 ? -0.168 74.117 18.692 1.00 15.56 384 LEU B CA 1
ATOM 5937 C C . LEU B 1 388 ? -0.833 74.562 17.385 1.00 15.81 384 LEU B C 1
ATOM 5938 O O . LEU B 1 388 ? -0.194 74.668 16.345 1.00 15.03 384 LEU B O 1
ATOM 5943 N N . VAL B 1 389 ? -2.125 74.862 17.460 1.00 17.00 385 VAL B N 1
ATOM 5944 C CA . VAL B 1 389 ? -2.933 75.199 16.269 1.00 17.55 385 VAL B CA 1
ATOM 5945 C C . VAL B 1 389 ? -3.850 76.382 16.506 1.00 19.06 385 VAL B C 1
ATOM 5946 O O . VAL B 1 389 ? -4.092 76.799 17.647 1.00 18.63 385 VAL B O 1
ATOM 5950 N N . LYS B 1 390 ? -4.400 76.915 15.430 1.00 21.19 386 LYS B N 1
ATOM 5951 C CA . LYS B 1 390 ? -5.489 77.890 15.572 1.00 23.46 386 LYS B CA 1
ATOM 5952 C C . LYS B 1 390 ? -6.714 77.110 16.083 1.00 23.87 386 LYS B C 1
ATOM 5953 O O . LYS B 1 390 ? -7.014 76.059 15.547 1.00 22.81 386 LYS B O 1
ATOM 5959 N N . PRO B 1 391 ? -7.410 77.611 17.127 1.00 25.58 387 PRO B N 1
ATOM 5960 C CA . PRO B 1 391 ? -8.500 76.843 17.767 1.00 26.90 387 PRO B CA 1
ATOM 5961 C C . PRO B 1 391 ? -9.579 76.308 16.828 1.00 27.74 387 PRO B C 1
ATOM 5962 O O . PRO B 1 391 ? -10.035 77.026 15.951 1.00 28.50 387 PRO B O 1
ATOM 5966 N N . GLY B 1 392 ? -9.993 75.062 17.043 1.00 28.32 388 GLY B N 1
ATOM 5967 C CA . GLY B 1 392 ? -10.999 74.428 16.205 1.00 28.83 388 GLY B CA 1
ATOM 5968 C C . GLY B 1 392 ? -10.533 74.052 14.797 1.00 28.92 388 GLY B C 1
ATOM 5969 O O . GLY B 1 392 ? -11.368 73.879 13.898 1.00 28.52 388 GLY B O 1
ATOM 5970 N N . THR B 1 393 ? -9.213 73.928 14.592 1.00 28.13 389 THR B N 1
ATOM 5971 C CA . THR B 1 393 ? -8.653 73.593 13.259 1.00 27.43 389 THR B CA 1
ATOM 5972 C C . THR B 1 393 ? -7.339 72.821 13.421 1.00 27.03 389 THR B C 1
ATOM 5973 O O . THR B 1 393 ? -6.870 72.596 14.541 1.00 26.37 389 THR B O 1
ATOM 5977 N N . THR B 1 394 ? -6.753 72.416 12.294 1.00 26.65 390 THR B N 1
ATOM 5978 C CA . THR B 1 394 ? -5.433 71.792 12.282 1.00 25.89 390 THR B CA 1
ATOM 5979 C C . THR B 1 394 ? -4.407 72.744 11.671 1.00 24.82 390 THR B C 1
ATOM 5980 O O . THR B 1 394 ? -3.303 72.319 11.339 1.00 23.63 390 THR B O 1
ATOM 5984 N N . GLU B 1 395 ? -4.784 74.013 11.476 1.00 24.32 391 GLU B N 1
ATOM 5985 C CA . GLU B 1 395 ? -3.857 75.019 10.938 1.00 24.30 391 GLU B CA 1
ATOM 5986 C C . GLU B 1 395 ? -2.730 75.296 11.942 1.00 23.11 391 GLU B C 1
ATOM 5987 O O . GLU B 1 395 ? -3.014 75.629 13.087 1.00 22.88 391 GLU B O 1
ATOM 5993 N N . PRO B 1 396 ? -1.465 75.173 11.519 1.00 22.41 392 PRO B N 1
ATOM 5994 C CA . PRO B 1 396 ? -0.376 75.346 12.470 1.00 22.27 392 PRO B CA 1
ATOM 5995 C C . PRO B 1 396 ? -0.207 76.781 12.966 1.00 22.62 392 PRO B C 1
ATOM 5996 O O . PRO B 1 396 ? -0.487 77.721 12.236 1.00 22.69 392 PRO B O 1
ATOM 6000 N N . ASP B 1 397 ? 0.220 76.924 14.224 1.00 22.00 393 ASP B N 1
ATOM 6001 C CA . ASP B 1 397 ? 0.599 78.212 14.801 1.00 20.92 393 ASP B CA 1
ATOM 6002 C C . ASP B 1 397 ? 2.042 78.182 15.326 1.00 20.04 393 ASP B C 1
ATOM 6003 O O . ASP B 1 397 ? 2.296 78.086 16.553 1.00 17.89 393 ASP B O 1
ATOM 6008 N N . ALA B 1 398 ? 2.973 78.254 14.379 1.00 19.23 394 ALA B N 1
ATOM 6009 C CA . ALA B 1 398 ? 4.396 78.296 14.692 1.00 19.14 394 ALA B CA 1
ATOM 6010 C C . ALA B 1 398 ? 4.747 79.612 15.368 1.00 19.43 394 ALA B C 1
ATOM 6011 O O . ALA B 1 398 ? 5.622 79.627 16.214 1.00 18.63 394 ALA B O 1
ATOM 6013 N N . ASP B 1 399 ? 4.090 80.716 14.995 1.00 19.53 395 ASP B N 1
ATOM 6014 C CA . ASP B 1 399 ? 4.353 81.985 15.696 1.00 20.76 395 ASP B CA 1
ATOM 6015 C C . ASP B 1 399 ? 4.020 81.825 17.212 1.00 20.47 395 ASP B C 1
ATOM 6016 O O . ASP B 1 399 ? 4.807 82.211 18.082 1.00 21.45 395 ASP B O 1
ATOM 6021 N N . LEU B 1 400 ? 2.867 81.259 17.545 1.00 19.90 396 LEU B N 1
ATOM 6022 C CA . LEU B 1 400 ? 2.556 81.068 18.966 1.00 19.32 396 LEU B CA 1
ATOM 6023 C C . LEU B 1 400 ? 3.658 80.217 19.651 1.00 18.79 396 LEU B C 1
ATOM 6024 O O . LEU B 1 400 ? 4.092 80.514 20.769 1.00 18.38 396 LEU B O 1
ATOM 6029 N N . THR B 1 401 ? 4.130 79.193 18.953 1.00 18.15 397 THR B N 1
ATOM 6030 C CA . THR B 1 401 ? 5.083 78.254 19.536 1.00 17.61 397 THR B CA 1
ATOM 6031 C C . THR B 1 401 ? 6.408 78.929 19.931 1.00 18.24 397 THR B C 1
ATOM 6032 O O . THR B 1 401 ? 6.953 78.708 21.028 1.00 17.33 397 THR B O 1
ATOM 6036 N N . LYS B 1 402 ? 6.915 79.762 19.031 1.00 18.85 398 LYS B N 1
ATOM 6037 C CA . LYS B 1 402 ? 8.113 80.573 19.320 1.00 18.95 398 LYS B CA 1
ATOM 6038 C C . LYS B 1 402 ? 7.883 81.518 20.514 1.00 18.45 398 LYS B C 1
ATOM 6039 O O . LYS B 1 402 ? 8.794 81.744 21.297 1.00 17.56 398 LYS B O 1
ATOM 6045 N N . ARG B 1 403 ? 6.669 82.072 20.620 1.00 18.05 399 ARG B N 1
ATOM 6046 C CA . ARG B 1 403 ? 6.336 83.000 21.699 1.00 18.39 399 ARG B CA 1
ATOM 6047 C C . ARG B 1 403 ? 6.350 82.307 23.043 1.00 16.89 399 ARG B C 1
ATOM 6048 O O . ARG B 1 403 ? 6.972 82.787 23.983 1.00 16.86 399 ARG B O 1
ATOM 6056 N N . VAL B 1 404 ? 5.691 81.157 23.111 1.00 15.72 400 VAL B N 1
ATOM 6057 C CA . VAL B 1 404 ? 5.676 80.323 24.327 1.00 15.43 400 VAL B CA 1
ATOM 6058 C C . VAL B 1 404 ? 7.113 79.905 24.677 1.00 14.63 400 VAL B C 1
ATOM 6059 O O . VAL B 1 404 ? 7.532 79.991 25.839 1.00 13.79 400 VAL B O 1
ATOM 6063 N N . ALA B 1 405 ? 7.880 79.500 23.667 1.00 13.53 401 ALA B N 1
ATOM 6064 C CA . ALA B 1 405 ? 9.266 79.042 23.898 1.00 13.86 401 ALA B CA 1
ATOM 6065 C C . ALA B 1 405 ? 10.134 80.197 24.449 1.00 13.74 401 ALA B C 1
ATOM 6066 O O . ALA B 1 405 ? 10.943 80.007 25.333 1.00 14.68 401 ALA B O 1
ATOM 6068 N N . ALA B 1 406 ? 9.926 81.399 23.949 1.00 13.48 402 ALA B N 1
ATOM 6069 C CA . ALA B 1 406 ? 10.713 82.531 24.401 1.00 14.55 402 ALA B CA 1
ATOM 6070 C C . ALA B 1 406 ? 10.362 82.921 25.848 1.00 15.06 402 ALA B C 1
ATOM 6071 O O . ALA B 1 406 ? 11.227 83.286 26.605 1.00 15.39 402 ALA B O 1
ATOM 6073 N N . ALA B 1 407 ? 9.082 82.847 26.193 1.00 14.89 403 ALA B N 1
ATOM 6074 C CA . ALA B 1 407 ? 8.581 83.195 27.521 1.00 15.36 403 ALA B CA 1
ATOM 6075 C C . ALA B 1 407 ? 9.038 82.181 28.534 1.00 15.22 403 ALA B C 1
ATOM 6076 O O . ALA B 1 407 ? 9.419 82.525 29.650 1.00 16.34 403 ALA B O 1
ATOM 6078 N N . ALA B 1 408 ? 8.990 80.907 28.146 1.00 15.60 404 ALA B N 1
ATOM 6079 C CA . ALA B 1 408 ? 9.474 79.808 29.007 1.00 14.37 404 ALA B CA 1
ATOM 6080 C C . ALA B 1 408 ? 10.956 79.918 29.255 1.00 14.04 404 ALA B C 1
ATOM 6081 O O . ALA B 1 408 ? 11.385 79.831 30.396 1.00 14.53 404 ALA B O 1
ATOM 6083 N N . HIS B 1 409 ? 11.742 80.163 28.218 1.00 14.04 405 HIS B N 1
ATOM 6084 C CA . HIS B 1 409 ? 13.197 80.339 28.398 1.00 14.73 405 HIS B CA 1
ATOM 6085 C C . HIS B 1 409 ? 13.488 81.499 29.324 1.00 15.46 405 HIS B C 1
ATOM 6086 O O . HIS B 1 409 ? 14.398 81.407 30.168 1.00 15.82 405 HIS B O 1
ATOM 6093 N N . ALA B 1 410 ? 12.710 82.578 29.171 1.00 15.45 406 ALA B N 1
ATOM 6094 C CA . ALA B 1 410 ? 12.868 83.787 29.997 1.00 16.32 406 ALA B CA 1
ATOM 6095 C C . ALA B 1 410 ? 12.617 83.499 31.485 1.00 16.41 406 ALA B C 1
ATOM 6096 O O . ALA B 1 410 ? 13.184 84.170 32.359 1.00 15.97 406 ALA B O 1
ATOM 6098 N N . GLN B 1 411 ? 11.756 82.519 31.755 1.00 16.77 407 GLN B N 1
ATOM 6099 C CA . GLN B 1 411 ? 11.459 82.072 33.140 1.00 17.93 407 GLN B CA 1
ATOM 6100 C C . GLN B 1 411 ? 12.318 80.879 33.635 1.00 18.09 407 GLN B C 1
ATOM 6101 O O . GLN B 1 411 ? 11.980 80.259 34.635 1.00 18.43 407 GLN B O 1
ATOM 6107 N N . GLY B 1 412 ? 13.433 80.579 32.964 1.00 17.76 408 GLY B N 1
ATOM 6108 C CA . GLY B 1 412 ? 14.347 79.542 33.445 1.00 17.64 408 GLY B CA 1
ATOM 6109 C C . GLY B 1 412 ? 13.924 78.091 33.148 1.00 17.43 408 GLY B C 1
ATOM 6110 O O . GLY B 1 412 ? 14.315 77.174 33.862 1.00 18.10 408 GLY B O 1
ATOM 6111 N N . LEU B 1 413 ? 13.157 77.864 32.093 1.00 16.69 409 LEU B N 1
ATOM 6112 C CA . LEU B 1 413 ? 12.800 76.502 31.667 1.00 16.60 409 LEU B CA 1
ATOM 6113 C C . LEU B 1 413 ? 13.326 76.285 30.264 1.00 17.50 409 LEU B C 1
ATOM 6114 O O . LEU B 1 413 ? 12.909 77.009 29.356 1.00 17.03 409 LEU B O 1
ATOM 6119 N N . VAL B 1 414 ? 14.240 75.315 30.097 1.00 18.30 410 VAL B N 1
ATOM 6120 C CA . VAL B 1 414 ? 14.800 74.972 28.774 1.00 18.89 410 VAL B CA 1
ATOM 6121 C C . VAL B 1 414 ? 13.835 74.023 28.084 1.00 20.28 410 VAL B C 1
ATOM 6122 O O . VAL B 1 414 ? 13.843 72.826 28.356 1.00 22.49 410 VAL B O 1
ATOM 6126 N N . VAL B 1 415 ? 12.985 74.557 27.223 1.00 20.75 411 VAL B N 1
ATOM 6127 C CA . VAL B 1 415 ? 12.041 73.757 26.477 1.00 21.30 411 VAL B CA 1
ATOM 6128 C C . VAL B 1 415 ? 12.385 73.966 25.020 1.00 20.63 411 VAL B C 1
ATOM 6129 O O . VAL B 1 415 ? 12.750 75.079 24.614 1.00 21.53 411 VAL B O 1
ATOM 6133 N N . LEU B 1 416 ? 12.294 72.891 24.248 1.00 19.45 412 LEU B N 1
ATOM 6134 C CA . LEU B 1 416 ? 12.653 72.926 22.832 1.00 18.83 412 LEU B CA 1
ATOM 6135 C C . LEU B 1 416 ? 11.414 72.852 21.960 1.00 18.18 412 LEU B C 1
ATOM 6136 O O . LEU B 1 416 ? 10.353 72.397 22.398 1.00 16.77 412 LEU B O 1
ATOM 6141 N N . THR B 1 417 ? 11.578 73.260 20.704 1.00 18.80 413 THR B N 1
ATOM 6142 C CA . THR B 1 417 ? 10.534 73.165 19.700 1.00 18.90 413 THR B CA 1
ATOM 6143 C C . THR B 1 417 ? 10.980 72.273 18.539 1.00 19.33 413 THR B C 1
ATOM 6144 O O . THR B 1 417 ? 12.150 71.957 18.409 1.00 18.97 413 THR B O 1
ATOM 6148 N N . CYS B 1 418 ? 10.019 71.841 17.731 1.00 19.10 414 CYS B N 1
ATOM 6149 C CA . CYS B 1 418 ? 10.295 71.044 16.558 1.00 19.56 414 CYS B CA 1
ATOM 6150 C C . CYS B 1 418 ? 9.092 71.052 15.622 1.00 19.11 414 CYS B C 1
ATOM 6151 O O . CYS B 1 418 ? 8.198 71.871 15.736 1.00 18.92 414 CYS B O 1
ATOM 6154 N N . GLY B 1 419 ? 9.101 70.147 14.662 1.00 19.26 415 GLY B N 1
ATOM 6155 C CA . GLY B 1 419 ? 7.930 69.926 13.846 1.00 18.30 415 GLY B CA 1
ATOM 6156 C C . GLY B 1 419 ? 8.185 70.400 12.458 1.00 17.27 415 GLY B C 1
ATOM 6157 O O . GLY B 1 419 ? 8.824 71.424 12.244 1.00 16.93 415 GLY B O 1
ATOM 6158 N N . THR B 1 420 ? 7.658 69.639 11.511 1.00 16.81 416 THR B N 1
ATOM 6159 C CA . THR B 1 420 ? 7.685 69.992 10.107 1.00 16.19 416 THR B CA 1
ATOM 6160 C C . THR B 1 420 ? 7.076 71.391 9.858 1.00 16.48 416 THR B C 1
ATOM 6161 O O . THR B 1 420 ? 7.597 72.113 9.034 1.00 16.76 416 THR B O 1
ATOM 6165 N N . TYR B 1 421 ? 6.014 71.777 10.591 1.00 16.59 417 TYR B N 1
ATOM 6166 C CA . TYR B 1 421 ? 5.415 73.124 10.473 1.00 17.44 417 TYR B CA 1
ATOM 6167 C C . TYR B 1 421 ? 5.824 74.092 11.623 1.00 17.27 417 TYR B C 1
ATOM 6168 O O . TYR B 1 421 ? 5.170 75.122 11.827 1.00 17.95 417 TYR B O 1
ATOM 6177 N N . GLY B 1 422 ? 6.902 73.755 12.344 1.00 16.50 418 GLY B N 1
ATOM 6178 C CA . GLY B 1 422 ? 7.503 74.595 13.402 1.00 15.06 418 GLY B CA 1
ATOM 6179 C C . GLY B 1 422 ? 6.590 74.847 14.616 1.00 15.24 418 GLY B C 1
ATOM 6180 O O . GLY B 1 422 ? 6.856 75.747 15.411 1.00 14.91 418 GLY B O 1
ATOM 6181 N N . ASN B 1 423 ? 5.543 74.041 14.767 1.00 14.33 419 ASN B N 1
ATOM 6182 C CA . ASN B 1 423 ? 4.485 74.281 15.752 1.00 14.89 419 ASN B CA 1
ATOM 6183 C C . ASN B 1 423 ? 4.379 73.225 16.839 1.00 14.82 419 ASN B C 1
ATOM 6184 O O . ASN B 1 423 ? 3.286 72.970 17.325 1.00 14.31 419 ASN B O 1
ATOM 6189 N N . VAL B 1 424 ? 5.492 72.588 17.218 1.00 15.75 420 VAL B N 1
ATOM 6190 C CA . VAL B 1 424 ? 5.438 71.580 18.257 1.00 15.50 420 VAL B CA 1
ATOM 6191 C C . VAL B 1 424 ? 6.369 71.919 19.380 1.00 17.17 420 VAL B C 1
ATOM 6192 O O . VAL B 1 424 ? 7.548 72.153 19.157 1.00 17.34 420 VAL B O 1
ATOM 6196 N N . LEU B 1 425 ? 5.836 71.922 20.596 1.00 18.30 421 LEU B N 1
ATOM 6197 C CA . LEU B 1 425 ? 6.648 72.028 21.826 1.00 19.64 421 LEU B CA 1
ATOM 6198 C C . LEU B 1 425 ? 6.946 70.636 22.320 1.00 19.90 421 LEU B C 1
ATOM 6199 O O . LEU B 1 425 ? 6.014 69.895 22.607 1.00 21.47 421 LEU B O 1
ATOM 6204 N N . ARG B 1 426 ? 8.211 70.290 22.467 1.00 19.66 422 ARG B N 1
ATOM 6205 C CA . ARG B 1 426 ? 8.580 68.936 22.873 1.00 20.50 422 ARG B CA 1
ATOM 6206 C C . ARG B 1 426 ? 9.231 68.911 24.243 1.00 19.98 422 ARG B C 1
ATOM 6207 O O . ARG B 1 426 ? 9.936 69.843 24.629 1.00 20.87 422 ARG B O 1
ATOM 6215 N N . PHE B 1 427 ? 8.984 67.844 24.981 1.00 18.76 423 PHE B N 1
ATOM 6216 C CA . PHE B 1 427 ? 9.469 67.769 26.338 1.00 18.71 423 PHE B CA 1
ATOM 6217 C C . PHE B 1 427 ? 10.270 66.482 26.488 1.00 17.73 423 PHE B C 1
ATOM 6218 O O . PHE B 1 427 ? 9.762 65.384 26.269 1.00 17.48 423 PHE B O 1
ATOM 6226 N N . LEU B 1 428 ? 11.540 66.658 26.831 1.00 16.69 424 LEU B N 1
ATOM 6227 C CA . LEU B 1 428 ? 12.508 65.576 26.980 1.00 15.50 424 LEU B CA 1
ATOM 6228 C C . LEU B 1 428 ? 13.240 65.800 28.272 1.00 15.50 424 LEU B C 1
ATOM 6229 O O . LEU B 1 428 ? 14.435 66.100 28.272 1.00 14.79 424 LEU B O 1
ATOM 6234 N N . PRO B 1 429 ? 12.532 65.701 29.387 1.00 15.06 425 PRO B N 1
ATOM 6235 C CA . PRO B 1 429 ? 13.251 65.859 30.639 1.00 15.42 425 PRO B CA 1
ATOM 6236 C C . PRO B 1 429 ? 14.200 64.690 30.903 1.00 16.16 425 PRO B C 1
ATOM 6237 O O . PRO B 1 429 ? 13.962 63.598 30.412 1.00 15.59 425 PRO B O 1
ATOM 6241 N N . PRO B 1 430 ? 15.295 64.934 31.654 1.00 16.50 426 PRO B N 1
ATOM 6242 C CA . PRO B 1 430 ? 16.082 63.810 32.115 1.00 16.48 426 PRO B CA 1
ATOM 6243 C C . PRO B 1 430 ? 15.252 62.969 33.092 1.00 17.25 426 PRO B C 1
ATOM 6244 O O . PRO B 1 430 ? 14.327 63.489 33.766 1.00 17.09 426 PRO B O 1
ATOM 6248 N N . LEU B 1 431 ? 15.541 61.673 33.141 1.00 17.64 427 LEU B N 1
ATOM 6249 C CA . LEU B 1 431 ? 14.827 60.773 34.045 1.00 18.29 427 LEU B CA 1
ATOM 6250 C C . LEU B 1 431 ? 15.330 60.946 35.493 1.00 18.45 427 LEU B C 1
ATOM 6251 O O . LEU B 1 431 ? 14.707 60.485 36.434 1.00 20.00 427 LEU B O 1
ATOM 6256 N N . SER B 1 432 ? 16.466 61.605 35.662 1.00 18.78 428 SER B N 1
ATOM 6257 C CA . SER B 1 432 ? 16.931 62.088 36.972 1.00 19.28 428 SER B CA 1
ATOM 6258 C C . SER B 1 432 ? 16.276 63.421 37.412 1.00 19.26 428 SER B C 1
ATOM 6259 O O . SER B 1 432 ? 16.696 64.012 38.387 1.00 20.53 428 SER B O 1
ATOM 6262 N N . MET B 1 433 ? 15.276 63.913 36.683 1.00 18.72 429 MET B N 1
ATOM 6263 C CA . MET B 1 433 ? 14.574 65.139 37.049 1.00 18.38 429 MET B CA 1
ATOM 6264 C C . MET B 1 433 ? 13.897 64.850 38.370 1.00 19.01 429 MET B C 1
ATOM 6265 O O . MET B 1 433 ? 13.196 63.865 38.481 1.00 20.27 429 MET B O 1
ATOM 6270 N N . PRO B 1 434 ? 14.136 65.659 39.396 1.00 19.41 430 PRO B N 1
ATOM 6271 C CA . PRO B 1 434 ? 13.375 65.374 40.642 1.00 20.40 430 PRO B CA 1
ATOM 6272 C C . PRO B 1 434 ? 11.885 65.667 40.455 1.00 20.57 430 PRO B C 1
ATOM 6273 O O . PRO B 1 434 ? 11.536 66.461 39.574 1.00 19.46 430 PRO B O 1
ATOM 6277 N N . ASP B 1 435 ? 11.017 65.057 41.261 1.00 21.52 431 ASP B N 1
ATOM 6278 C CA . ASP B 1 435 ? 9.560 65.298 41.143 1.00 23.11 431 ASP B CA 1
ATOM 6279 C C . ASP B 1 435 ? 9.136 66.761 41.288 1.00 23.24 431 ASP B C 1
ATOM 6280 O O . ASP B 1 435 ? 8.232 67.202 40.602 1.00 22.60 431 ASP B O 1
ATOM 6285 N N . HIS B 1 436 ? 9.745 67.494 42.215 1.00 23.77 432 HIS B N 1
ATOM 6286 C CA . HIS B 1 436 ? 9.298 68.868 42.480 1.00 23.93 432 HIS B CA 1
ATOM 6287 C C . HIS B 1 436 ? 9.677 69.799 41.314 1.00 22.78 432 HIS B C 1
ATOM 6288 O O . HIS B 1 436 ? 8.977 70.795 41.046 1.00 22.75 432 HIS B O 1
ATOM 6295 N N . LEU B 1 437 ? 10.755 69.465 40.604 1.00 21.43 433 LEU B N 1
ATOM 6296 C CA . LEU B 1 437 ? 11.177 70.293 39.475 1.00 20.31 433 LEU B CA 1
ATOM 6297 C C . LEU B 1 437 ? 10.373 69.989 38.208 1.00 19.91 433 LEU B C 1
ATOM 6298 O O . LEU B 1 437 ? 10.138 70.881 37.375 1.00 18.61 433 LEU B O 1
ATOM 6303 N N . LEU B 1 438 ? 9.970 68.726 38.063 1.00 19.94 434 LEU B N 1
ATOM 6304 C CA . LEU B 1 438 ? 9.083 68.324 36.992 1.00 19.72 434 LEU B CA 1
ATOM 6305 C C . LEU B 1 438 ? 7.773 69.095 37.174 1.00 19.93 434 LEU B C 1
ATOM 6306 O O . LEU B 1 438 ? 7.229 69.606 36.198 1.00 19.40 434 LEU B O 1
ATOM 6311 N N . ASP B 1 439 ? 7.291 69.167 38.422 1.00 20.63 435 ASP B N 1
ATOM 6312 C CA . ASP B 1 439 ? 6.021 69.828 38.770 1.00 22.12 435 ASP B CA 1
ATOM 6313 C C . ASP B 1 439 ? 6.120 71.322 38.462 1.00 21.38 435 ASP B C 1
ATOM 6314 O O . ASP B 1 439 ? 5.217 71.919 37.848 1.00 20.50 435 ASP B O 1
ATOM 6319 N N . GLU B 1 440 ? 7.233 71.903 38.895 1.00 20.53 436 GLU B N 1
ATOM 6320 C CA . GLU B 1 440 ? 7.461 73.308 38.757 1.00 20.92 436 GLU B CA 1
ATOM 6321 C C . GLU B 1 440 ? 7.635 73.640 37.265 1.00 20.30 436 GLU B C 1
ATOM 6322 O O . GLU B 1 440 ? 7.193 74.680 36.815 1.00 20.58 436 GLU B O 1
ATOM 6328 N N . GLY B 1 441 ? 8.286 72.761 36.508 1.00 19.05 437 GLY B N 1
ATOM 6329 C CA . GLY B 1 441 ? 8.443 72.977 35.082 1.00 18.91 437 GLY B CA 1
ATOM 6330 C C . GLY B 1 441 ? 7.094 73.117 34.373 1.00 18.84 437 GLY B C 1
ATOM 6331 O O . GLY B 1 441 ? 6.866 74.055 33.602 1.00 18.29 437 GLY B O 1
ATOM 6332 N N . LEU B 1 442 ? 6.204 72.172 34.649 1.00 18.65 438 LEU B N 1
ATOM 6333 C CA . LEU B 1 442 ? 4.851 72.193 34.104 1.00 18.73 438 LEU B CA 1
ATOM 6334 C C . LEU B 1 442 ? 4.066 73.438 34.555 1.00 19.07 438 LEU B C 1
ATOM 6335 O O . LEU B 1 442 ? 3.320 74.016 33.767 1.00 19.19 438 LEU B O 1
ATOM 6340 N N . ASP B 1 443 ? 4.262 73.858 35.808 1.00 20.62 439 ASP B N 1
ATOM 6341 C CA . ASP B 1 443 ? 3.640 75.077 36.360 1.00 20.95 439 ASP B CA 1
ATOM 6342 C C . ASP B 1 443 ? 4.075 76.294 35.574 1.00 20.72 439 ASP B C 1
ATOM 6343 O O . ASP B 1 443 ? 3.258 77.168 35.290 1.00 20.37 439 ASP B O 1
ATOM 6348 N N . ILE B 1 444 ? 5.364 76.342 35.228 1.00 20.60 440 ILE B N 1
ATOM 6349 C CA . ILE B 1 444 ? 5.911 77.439 34.425 1.00 20.71 440 ILE B CA 1
ATOM 6350 C C . ILE B 1 444 ? 5.250 77.470 33.037 1.00 21.43 440 ILE B C 1
ATOM 6351 O O . ILE B 1 444 ? 4.879 78.542 32.556 1.00 21.96 440 ILE B O 1
ATOM 6356 N N . LEU B 1 445 ? 5.065 76.297 32.423 1.00 21.44 441 LEU B N 1
ATOM 6357 C CA . LEU B 1 445 ? 4.374 76.206 31.130 1.00 21.33 441 LEU B CA 1
ATOM 6358 C C . LEU B 1 445 ? 2.941 76.736 31.162 1.00 21.06 441 LEU B C 1
ATOM 6359 O O . LEU B 1 445 ? 2.569 77.531 30.316 1.00 20.37 441 LEU B O 1
ATOM 6364 N N . ALA B 1 446 ? 2.150 76.267 32.130 1.00 20.58 442 ALA B N 1
ATOM 6365 C CA . ALA B 1 446 ? 0.808 76.756 32.343 1.00 20.07 442 ALA B CA 1
ATOM 6366 C C . ALA B 1 446 ? 0.821 78.272 32.493 1.00 19.97 442 ALA B C 1
ATOM 6367 O O . ALA B 1 446 ? -0.029 78.939 31.920 1.00 19.39 442 ALA B O 1
ATOM 6369 N N . ALA B 1 447 ? 1.793 78.822 33.228 1.00 18.84 443 ALA B N 1
ATOM 6370 C CA . ALA B 1 447 ? 1.815 80.260 33.433 1.00 18.67 443 ALA B CA 1
ATOM 6371 C C . ALA B 1 447 ? 2.054 80.960 32.085 1.00 18.36 443 ALA B C 1
ATOM 6372 O O . ALA B 1 447 ? 1.366 81.914 31.746 1.00 18.35 443 ALA B O 1
ATOM 6374 N N . VAL B 1 448 ? 3.006 80.442 31.309 1.00 18.61 444 VAL B N 1
ATOM 6375 C CA . VAL B 1 448 ? 3.319 80.976 29.987 1.00 18.49 444 VAL B CA 1
ATOM 6376 C C . VAL B 1 448 ? 2.079 80.910 29.076 1.00 19.55 444 VAL B C 1
ATOM 6377 O O . VAL B 1 448 ? 1.742 81.910 28.429 1.00 19.62 444 VAL B O 1
ATOM 6381 N N . PHE B 1 449 ? 1.371 79.782 29.043 1.00 19.83 445 PHE B N 1
ATOM 6382 C CA . PHE B 1 449 ? 0.148 79.731 28.219 1.00 20.31 445 PHE B CA 1
ATOM 6383 C C . PHE B 1 449 ? -0.898 80.741 28.700 1.00 21.05 445 PHE B C 1
ATOM 6384 O O . PHE B 1 449 ? -1.620 81.275 27.896 1.00 19.95 445 PHE B O 1
ATOM 6392 N N . ALA B 1 450 ? -0.958 80.993 30.005 1.00 21.21 446 ALA B N 1
ATOM 6393 C CA . ALA B 1 450 ? -1.827 82.007 30.561 1.00 22.90 446 ALA B CA 1
ATOM 6394 C C . ALA B 1 450 ? -1.341 83.427 30.199 1.00 23.44 446 ALA B C 1
ATOM 6395 O O . ALA B 1 450 ? -2.141 84.329 30.020 1.00 23.87 446 ALA B O 1
ATOM 6397 N N . GLU B 1 451 ? -0.028 83.605 30.128 1.00 24.14 447 GLU B N 1
ATOM 6398 C CA . GLU B 1 451 ? 0.605 84.885 29.796 1.00 25.32 447 GLU B CA 1
ATOM 6399 C C . GLU B 1 451 ? 0.424 85.266 28.331 1.00 25.91 447 GLU B C 1
ATOM 6400 O O . GLU B 1 451 ? 0.026 86.379 28.027 1.00 26.24 447 GLU B O 1
ATOM 6406 N N . VAL B 1 452 ? 0.728 84.335 27.428 1.00 26.30 448 VAL B N 1
ATOM 6407 C CA . VAL B 1 452 ? 0.933 84.635 25.994 1.00 26.46 448 VAL B CA 1
ATOM 6408 C C . VAL B 1 452 ? -0.365 84.701 25.191 1.00 26.77 448 VAL B C 1
ATOM 6409 O O . VAL B 1 452 ? -1.088 83.724 25.154 1.00 27.04 448 VAL B O 1
ATOM 6413 N N . THR C 1 15 ? 19.144 67.009 -61.150 1.00 42.02 11 THR C N 1
ATOM 6414 C CA . THR C 1 15 ? 19.396 68.480 -61.204 1.00 41.78 11 THR C CA 1
ATOM 6415 C C . THR C 1 15 ? 20.868 68.895 -60.976 1.00 41.16 11 THR C C 1
ATOM 6416 O O . THR C 1 15 ? 21.339 69.858 -61.592 1.00 41.74 11 THR C O 1
ATOM 6418 N N . LEU C 1 16 ? 21.597 68.186 -60.110 1.00 39.83 12 LEU C N 1
ATOM 6419 C CA . LEU C 1 16 ? 22.757 68.801 -59.425 1.00 38.43 12 LEU C CA 1
ATOM 6420 C C . LEU C 1 16 ? 24.126 68.518 -60.050 1.00 36.95 12 LEU C C 1
ATOM 6421 O O . LEU C 1 16 ? 24.591 67.378 -60.069 1.00 37.23 12 LEU C O 1
ATOM 6426 N N . THR C 1 17 ? 24.784 69.564 -60.536 1.00 35.19 13 THR C N 1
ATOM 6427 C CA . THR C 1 17 ? 26.104 69.417 -61.153 1.00 33.58 13 THR C CA 1
ATOM 6428 C C . THR C 1 17 ? 27.169 69.291 -60.071 1.00 31.51 13 THR C C 1
ATOM 6429 O O . THR C 1 17 ? 27.164 70.056 -59.113 1.00 30.45 13 THR C O 1
ATOM 6433 N N . GLN C 1 18 ? 28.071 68.327 -60.230 1.00 29.53 14 GLN C N 1
ATOM 6434 C CA . GLN C 1 18 ? 29.138 68.103 -59.251 1.00 28.02 14 GLN C CA 1
ATOM 6435 C C . GLN C 1 18 ? 30.262 69.098 -59.470 1.00 28.17 14 GLN C C 1
ATOM 6436 O O . GLN C 1 18 ? 31.308 68.767 -60.038 1.00 28.87 14 GLN C O 1
ATOM 6442 N N . GLU C 1 19 ? 30.028 70.332 -59.037 1.00 27.70 15 GLU C N 1
ATOM 6443 C CA . GLU C 1 19 ? 31.019 71.389 -59.178 1.00 28.36 15 GLU C CA 1
ATOM 6444 C C . GLU C 1 19 ? 30.785 72.445 -58.101 1.00 27.27 15 GLU C C 1
ATOM 6445 O O . GLU C 1 19 ? 29.660 72.631 -57.615 1.00 26.66 15 GLU C O 1
ATOM 6451 N N . ARG C 1 20 ? 31.872 73.076 -57.673 1.00 26.85 16 ARG C N 1
ATOM 6452 C CA . ARG C 1 20 ? 31.785 74.140 -56.687 1.00 25.95 16 ARG C CA 1
ATOM 6453 C C . ARG C 1 20 ? 31.288 75.384 -57.398 1.00 26.65 16 ARG C C 1
ATOM 6454 O O . ARG C 1 20 ? 31.670 75.636 -58.528 1.00 26.22 16 ARG C O 1
ATOM 6462 N N . ARG C 1 21 ? 30.458 76.171 -56.736 1.00 26.31 17 ARG C N 1
ATOM 6463 C CA . ARG C 1 21 ? 29.880 77.319 -57.393 1.00 26.88 17 ARG C CA 1
ATOM 6464 C C . ARG C 1 21 ? 29.636 78.422 -56.372 1.00 26.05 17 ARG C C 1
ATOM 6465 O O . ARG C 1 21 ? 28.815 78.269 -55.474 1.00 24.53 17 ARG C O 1
ATOM 6473 N N . LEU C 1 22 ? 30.384 79.519 -56.502 1.00 26.07 18 LEU C N 1
ATOM 6474 C CA . LEU C 1 22 ? 30.249 80.691 -55.633 1.00 25.86 18 LEU C CA 1
ATOM 6475 C C . LEU C 1 22 ? 29.670 81.827 -56.458 1.00 26.50 18 LEU C C 1
ATOM 6476 O O . LEU C 1 22 ? 30.366 82.453 -57.262 1.00 26.53 18 LEU C O 1
ATOM 6481 N N . VAL C 1 23 ? 28.380 82.042 -56.226 1.00 26.65 19 VAL C N 1
ATOM 6482 C CA . VAL C 1 23 ? 27.538 82.992 -56.905 1.00 27.54 19 VAL C CA 1
ATOM 6483 C C . VAL C 1 23 ? 27.336 84.228 -56.023 1.00 27.44 19 VAL C C 1
ATOM 6484 O O . VAL C 1 23 ? 27.193 85.323 -56.535 1.00 28.73 19 VAL C O 1
ATOM 6488 N N . THR C 1 24 ? 27.359 84.064 -54.703 1.00 26.82 20 THR C N 1
ATOM 6489 C CA . THR C 1 24 ? 27.279 85.181 -53.756 1.00 26.86 20 THR C CA 1
ATOM 6490 C C . THR C 1 24 ? 28.367 85.001 -52.693 1.00 27.07 20 THR C C 1
ATOM 6491 O O . THR C 1 24 ? 29.022 83.957 -52.625 1.00 27.06 20 THR C O 1
ATOM 6495 N N . ALA C 1 25 ? 28.556 86.017 -51.855 1.00 27.08 21 ALA C N 1
ATOM 6496 C CA . ALA C 1 25 ? 29.342 85.856 -50.643 1.00 27.08 21 ALA C CA 1
ATOM 6497 C C . ALA C 1 25 ? 28.731 84.710 -49.799 1.00 26.58 21 ALA C C 1
ATOM 6498 O O . ALA C 1 25 ? 27.547 84.430 -49.910 1.00 26.85 21 ALA C O 1
ATOM 6500 N N . ILE C 1 26 ? 29.542 84.041 -48.987 1.00 26.08 22 ILE C N 1
ATOM 6501 C CA . ILE C 1 26 ? 29.056 82.974 -48.093 1.00 25.39 22 ILE C CA 1
ATOM 6502 C C . ILE C 1 26 ? 28.933 83.492 -46.680 1.00 24.60 22 ILE C C 1
ATOM 6503 O O . ILE C 1 26 ? 29.946 83.794 -46.081 1.00 24.34 22 ILE C O 1
ATOM 6508 N N . PRO C 1 27 ? 27.707 83.586 -46.128 1.00 23.65 23 PRO C N 1
ATOM 6509 C CA . PRO C 1 27 ? 26.388 83.270 -46.674 1.00 23.90 23 PRO C CA 1
ATOM 6510 C C . PRO C 1 27 ? 25.789 84.414 -47.490 1.00 24.48 23 PRO C C 1
ATOM 6511 O O . PRO C 1 27 ? 26.096 85.587 -47.242 1.00 24.94 23 PRO C O 1
ATOM 6515 N N . GLY C 1 28 ? 24.928 84.066 -48.435 1.00 24.17 24 GLY C N 1
ATOM 6516 C CA . GLY C 1 28 ? 24.336 85.055 -49.354 1.00 24.90 24 GLY C CA 1
ATOM 6517 C C . GLY C 1 28 ? 23.129 85.757 -48.761 1.00 24.75 24 GLY C C 1
ATOM 6518 O O . GLY C 1 28 ? 22.819 85.553 -47.597 1.00 24.73 24 GLY C O 1
ATOM 6519 N N . PRO C 1 29 ? 22.424 86.581 -49.567 1.00 25.28 25 PRO C N 1
ATOM 6520 C CA . PRO C 1 29 ? 21.276 87.364 -49.019 1.00 25.15 25 PRO C CA 1
ATOM 6521 C C . PRO C 1 29 ? 20.017 86.553 -48.579 1.00 24.69 25 PRO C C 1
ATOM 6522 O O . PRO C 1 29 ? 19.379 86.874 -47.560 1.00 23.81 25 PRO C O 1
ATOM 6526 N N . ILE C 1 30 ? 19.680 85.515 -49.331 1.00 23.98 26 ILE C N 1
ATOM 6527 C CA . ILE C 1 30 ? 18.528 84.667 -49.009 1.00 23.66 26 ILE C CA 1
ATOM 6528 C C . ILE C 1 30 ? 18.793 83.891 -47.723 1.00 22.95 26 ILE C C 1
ATOM 6529 O O . ILE C 1 30 ? 17.952 83.880 -46.825 1.00 23.03 26 ILE C O 1
ATOM 6534 N N . SER C 1 31 ? 19.965 83.282 -47.619 1.00 21.84 27 SER C N 1
ATOM 6535 C CA . SER C 1 31 ? 20.393 82.686 -46.363 1.00 21.99 27 SER C CA 1
ATOM 6536 C C . SER C 1 31 ? 20.391 83.651 -45.172 1.00 22.41 27 SER C C 1
ATOM 6537 O O . SER C 1 31 ? 20.015 83.265 -44.075 1.00 22.33 27 SER C O 1
ATOM 6540 N N . GLN C 1 32 ? 20.790 84.903 -45.388 1.00 23.59 28 GLN C N 1
ATOM 6541 C CA . GLN C 1 32 ? 20.826 85.897 -44.314 1.00 24.09 28 GLN C CA 1
ATOM 6542 C C . GLN C 1 32 ? 19.423 86.222 -43.809 1.00 24.10 28 GLN C C 1
ATOM 6543 O O . GLN C 1 32 ? 19.238 86.380 -42.611 1.00 24.14 28 GLN C O 1
ATOM 6549 N N . GLU C 1 33 ? 18.430 86.292 -44.694 1.00 24.54 29 GLU C N 1
ATOM 6550 C CA . GLU C 1 33 ? 17.059 86.512 -44.224 1.00 24.76 29 GLU C CA 1
ATOM 6551 C C . GLU C 1 33 ? 16.517 85.257 -43.489 1.00 23.19 29 GLU C C 1
ATOM 6552 O O . GLU C 1 33 ? 15.749 85.381 -42.530 1.00 22.10 29 GLU C O 1
ATOM 6558 N N . LEU C 1 34 ? 16.929 84.064 -43.921 1.00 22.00 30 LEU C N 1
ATOM 6559 C CA . LEU C 1 34 ? 16.521 82.823 -43.256 1.00 21.42 30 LEU C CA 1
ATOM 6560 C C . LEU C 1 34 ? 17.135 82.739 -41.864 1.00 20.64 30 LEU C C 1
ATOM 6561 O O . LEU C 1 34 ? 16.437 82.418 -40.916 1.00 20.14 30 LEU C O 1
ATOM 6566 N N . GLN C 1 35 ? 18.420 83.079 -41.737 1.00 20.50 31 GLN C N 1
ATOM 6567 C CA . GLN C 1 35 ? 19.066 83.154 -40.431 1.00 20.04 31 GLN C CA 1
ATOM 6568 C C . GLN C 1 35 ? 18.377 84.138 -39.478 1.00 20.21 31 GLN C C 1
ATOM 6569 O O . GLN C 1 35 ? 18.249 83.832 -38.298 1.00 19.86 31 GLN C O 1
ATOM 6575 N N . ALA C 1 36 ? 17.940 85.311 -39.958 1.00 20.13 32 ALA C N 1
ATOM 6576 C CA . ALA C 1 36 ? 17.186 86.222 -39.087 1.00 19.93 32 ALA C CA 1
ATOM 6577 C C . ALA C 1 36 ? 15.866 85.551 -38.661 1.00 19.37 32 ALA C C 1
ATOM 6578 O O . ALA C 1 36 ? 15.440 85.686 -37.523 1.00 18.31 32 ALA C O 1
ATOM 6580 N N . ARG C 1 37 ? 15.220 84.808 -39.564 1.00 18.92 33 ARG C N 1
ATOM 6581 C CA . ARG C 1 37 ? 14.028 84.038 -39.146 1.00 18.78 33 ARG C CA 1
ATOM 6582 C C . ARG C 1 37 ? 14.355 82.984 -38.055 1.00 17.69 33 ARG C C 1
ATOM 6583 O O . ARG C 1 37 ? 13.572 82.816 -37.102 1.00 16.12 33 ARG C O 1
ATOM 6591 N N . LYS C 1 38 ? 15.517 82.325 -38.177 1.00 16.68 34 LYS C N 1
ATOM 6592 C CA . LYS C 1 38 ? 15.945 81.309 -37.214 1.00 17.06 34 LYS C CA 1
ATOM 6593 C C . LYS C 1 38 ? 16.144 81.944 -35.846 1.00 18.10 34 LYS C C 1
ATOM 6594 O O . LYS C 1 38 ? 15.688 81.403 -34.833 1.00 17.25 34 LYS C O 1
ATOM 6600 N N . GLN C 1 39 ? 16.838 83.091 -35.827 1.00 19.17 35 GLN C N 1
ATOM 6601 C CA . GLN C 1 39 ? 17.064 83.847 -34.599 1.00 20.28 35 GLN C CA 1
ATOM 6602 C C . GLN C 1 39 ? 15.770 84.313 -33.909 1.00 20.40 35 GLN C C 1
ATOM 6603 O O . GLN C 1 39 ? 15.701 84.364 -32.683 1.00 22.02 35 GLN C O 1
ATOM 6609 N N . SER C 1 40 ? 14.740 84.625 -34.671 1.00 20.50 36 SER C N 1
ATOM 6610 C CA . SER C 1 40 ? 13.441 84.987 -34.076 1.00 20.12 36 SER C CA 1
ATOM 6611 C C . SER C 1 40 ? 12.597 83.785 -33.610 1.00 19.44 36 SER C C 1
ATOM 6612 O O . SER C 1 40 ? 11.650 83.954 -32.795 1.00 19.64 36 SER C O 1
ATOM 6614 N N . ALA C 1 41 ? 12.920 82.591 -34.109 1.00 17.63 37 ALA C N 1
ATOM 6615 C CA . ALA C 1 41 ? 12.038 81.411 -33.927 1.00 17.13 37 ALA C CA 1
ATOM 6616 C C . ALA C 1 41 ? 12.658 80.238 -33.170 1.00 15.76 37 ALA C C 1
ATOM 6617 O O . ALA C 1 41 ? 11.964 79.590 -32.392 1.00 16.20 37 ALA C O 1
ATOM 6619 N N . VAL C 1 42 ? 13.933 79.965 -33.414 1.00 15.68 38 VAL C N 1
ATOM 6620 C CA . VAL C 1 42 ? 14.674 78.848 -32.803 1.00 14.88 38 VAL C CA 1
ATOM 6621 C C . VAL C 1 42 ? 15.481 79.294 -31.575 1.00 15.56 38 VAL C C 1
ATOM 6622 O O . VAL C 1 42 ? 15.976 80.426 -31.513 1.00 16.86 38 VAL C O 1
ATOM 6626 N N . ALA C 1 43 ? 15.577 78.414 -30.586 1.00 15.21 39 ALA C N 1
ATOM 6627 C CA . ALA C 1 43 ? 16.270 78.703 -29.347 1.00 15.09 39 ALA C CA 1
ATOM 6628 C C . ALA C 1 43 ? 17.757 78.979 -29.602 1.00 15.19 39 ALA C C 1
ATOM 6629 O O . ALA C 1 43 ? 18.392 78.290 -30.418 1.00 15.48 39 ALA C O 1
ATOM 6631 N N . ALA C 1 44 ? 18.308 79.969 -28.904 1.00 16.01 40 ALA C N 1
ATOM 6632 C CA . ALA C 1 44 ? 19.707 80.396 -29.115 1.00 17.09 40 ALA C CA 1
ATOM 6633 C C . ALA C 1 44 ? 20.689 79.242 -28.899 1.00 17.40 40 ALA C C 1
ATOM 6634 O O . ALA C 1 44 ? 21.746 79.207 -29.501 1.00 17.27 40 ALA C O 1
ATOM 6636 N N . GLY C 1 45 ? 20.325 78.289 -28.041 1.00 18.19 41 GLY C N 1
ATOM 6637 C CA . GLY C 1 45 ? 21.179 77.116 -27.778 1.00 17.97 41 GLY C CA 1
ATOM 6638 C C . GLY C 1 45 ? 21.522 76.243 -28.977 1.00 18.19 41 GLY C C 1
ATOM 6639 O O . GLY C 1 45 ? 22.544 75.565 -28.982 1.00 18.61 41 GLY C O 1
ATOM 6640 N N . VAL C 1 46 ? 20.668 76.244 -29.989 1.00 18.06 42 VAL C N 1
ATOM 6641 C CA . VAL C 1 46 ? 20.917 75.472 -31.185 1.00 17.44 42 VAL C CA 1
ATOM 6642 C C . VAL C 1 46 ? 21.766 76.380 -32.030 1.00 18.21 42 VAL C C 1
ATOM 6643 O O . VAL C 1 46 ? 21.252 77.143 -32.845 1.00 18.43 42 VAL C O 1
ATOM 6647 N N . GLY C 1 47 ? 23.078 76.316 -31.810 1.00 18.94 43 GLY C N 1
ATOM 6648 C CA . GLY C 1 47 ? 24.035 77.166 -32.530 1.00 19.59 43 GLY C CA 1
ATOM 6649 C C . GLY C 1 47 ? 24.280 76.576 -33.911 1.00 19.90 43 GLY C C 1
ATOM 6650 O O . GLY C 1 47 ? 24.228 75.348 -34.072 1.00 20.78 43 GLY C O 1
ATOM 6651 N N . VAL C 1 48 ? 24.527 77.445 -34.893 1.00 19.02 44 VAL C N 1
ATOM 6652 C CA . VAL C 1 48 ? 24.732 77.038 -36.290 1.00 18.64 44 VAL C CA 1
ATOM 6653 C C . VAL C 1 48 ? 26.151 77.404 -36.742 1.00 18.74 44 VAL C C 1
ATOM 6654 O O . VAL C 1 48 ? 26.511 78.574 -36.749 1.00 18.07 44 VAL C O 1
ATOM 6658 N N . THR C 1 49 ? 26.929 76.400 -37.130 1.00 18.31 45 THR C N 1
ATOM 6659 C CA . THR C 1 49 ? 28.313 76.603 -37.583 1.00 19.17 45 THR C CA 1
ATOM 6660 C C . THR C 1 49 ? 28.446 77.439 -38.860 1.00 19.47 45 THR C C 1
ATOM 6661 O O . THR C 1 49 ? 29.227 78.387 -38.881 1.00 20.67 45 THR C O 1
ATOM 6665 N N . LEU C 1 50 ? 27.686 77.094 -39.904 1.00 19.41 46 LEU C N 1
ATOM 6666 C CA . LEU C 1 50 ? 27.788 77.747 -41.218 1.00 19.31 46 LEU C CA 1
ATOM 6667 C C . LEU C 1 50 ? 26.383 78.048 -41.757 1.00 19.13 46 LEU C C 1
ATOM 6668 O O . LEU C 1 50 ? 25.691 77.150 -42.263 1.00 20.87 46 LEU C O 1
ATOM 6673 N N . PRO C 1 51 ? 25.941 79.312 -41.658 1.00 18.90 47 PRO C N 1
ATOM 6674 C CA . PRO C 1 51 ? 24.516 79.597 -41.912 1.00 18.59 47 PRO C CA 1
ATOM 6675 C C . PRO C 1 51 ? 24.168 79.795 -43.392 1.00 17.77 47 PRO C C 1
ATOM 6676 O O . PRO C 1 51 ? 23.642 80.853 -43.814 1.00 17.10 47 PRO C O 1
ATOM 6680 N N . VAL C 1 52 ? 24.476 78.773 -44.175 1.00 17.21 48 VAL C N 1
ATOM 6681 C CA . VAL C 1 52 ? 24.017 78.673 -45.562 1.00 17.54 48 VAL C CA 1
ATOM 6682 C C . VAL C 1 52 ? 22.835 77.714 -45.540 1.00 17.65 48 VAL C C 1
ATOM 6683 O O . VAL C 1 52 ? 22.913 76.633 -44.979 1.00 18.26 48 VAL C O 1
ATOM 6687 N N . TYR C 1 53 ? 21.704 78.133 -46.076 1.00 18.34 49 TYR C N 1
ATOM 6688 C CA . TYR C 1 53 ? 20.501 77.311 -46.003 1.00 18.15 49 TYR C CA 1
ATOM 6689 C C . TYR C 1 53 ? 20.410 76.378 -47.207 1.00 18.53 49 TYR C C 1
ATOM 6690 O O . TYR C 1 53 ? 20.346 76.824 -48.362 1.00 20.11 49 TYR C O 1
ATOM 6699 N N . VAL C 1 54 ? 20.430 75.081 -46.921 1.00 17.25 50 VAL C N 1
ATOM 6700 C CA . VAL C 1 54 ? 20.491 74.028 -47.932 1.00 16.26 50 VAL C CA 1
ATOM 6701 C C . VAL C 1 54 ? 19.121 73.768 -48.551 1.00 16.45 50 VAL C C 1
ATOM 6702 O O . VAL C 1 54 ? 18.134 73.739 -47.848 1.00 15.99 50 VAL C O 1
ATOM 6706 N N . VAL C 1 55 ? 19.092 73.654 -49.883 1.00 17.34 51 VAL C N 1
ATOM 6707 C CA . VAL C 1 55 ? 17.906 73.313 -50.673 1.00 17.63 51 VAL C CA 1
ATOM 6708 C C . VAL C 1 55 ? 18.029 71.937 -51.382 1.00 17.37 51 VAL C C 1
ATOM 6709 O O . VAL C 1 55 ? 17.023 71.246 -51.622 1.00 17.30 51 VAL C O 1
ATOM 6713 N N . ALA C 1 56 ? 19.253 71.539 -51.711 1.00 16.66 52 ALA C N 1
ATOM 6714 C CA . ALA C 1 56 ? 19.480 70.260 -52.384 1.00 16.75 52 ALA C CA 1
ATOM 6715 C C . ALA C 1 56 ? 20.894 69.779 -52.074 1.00 15.95 52 ALA C C 1
ATOM 6716 O O . ALA C 1 56 ? 21.755 70.584 -51.747 1.00 14.00 52 ALA C O 1
ATOM 6718 N N . ALA C 1 57 ? 21.115 68.470 -52.170 1.00 16.56 53 ALA C N 1
ATOM 6719 C CA . ALA C 1 57 ? 22.436 67.898 -51.912 1.00 17.53 53 ALA C CA 1
ATOM 6720 C C . ALA C 1 57 ? 22.571 66.558 -52.589 1.00 18.28 53 ALA C C 1
ATOM 6721 O O . ALA C 1 57 ? 21.609 65.857 -52.721 1.00 18.03 53 ALA C O 1
ATOM 6723 N N . GLY C 1 58 ? 23.792 66.208 -52.994 1.00 19.78 54 GLY C N 1
ATOM 6724 C CA . GLY C 1 58 ? 24.064 64.923 -53.599 1.00 20.00 54 GLY C CA 1
ATOM 6725 C C . GLY C 1 58 ? 25.528 64.838 -54.029 1.00 21.02 54 GLY C C 1
ATOM 6726 O O . GLY C 1 58 ? 26.147 65.853 -54.362 1.00 19.58 54 GLY C O 1
ATOM 6727 N N . GLY C 1 59 ? 26.074 63.614 -54.030 1.00 21.56 55 GLY C N 1
ATOM 6728 C CA . GLY C 1 59 ? 27.456 63.387 -54.459 1.00 21.97 55 GLY C CA 1
ATOM 6729 C C . GLY C 1 59 ? 28.417 63.963 -53.448 1.00 22.09 55 GLY C C 1
ATOM 6730 O O . GLY C 1 59 ? 28.498 63.467 -52.324 1.00 23.19 55 GLY C O 1
ATOM 6731 N N . GLY C 1 60 ? 29.120 65.026 -53.843 1.00 21.92 56 GLY C N 1
ATOM 6732 C CA . GLY C 1 60 ? 30.035 65.738 -52.960 1.00 21.36 56 GLY C CA 1
ATOM 6733 C C . GLY C 1 60 ? 29.618 67.189 -52.686 1.00 20.69 56 GLY C C 1
ATOM 6734 O O . GLY C 1 60 ? 30.398 67.972 -52.133 1.00 20.52 56 GLY C O 1
ATOM 6735 N N . VAL C 1 61 ? 28.377 67.533 -53.008 1.00 19.58 57 VAL C N 1
ATOM 6736 C CA . VAL C 1 61 ? 27.975 68.930 -53.064 1.00 19.84 57 VAL C CA 1
ATOM 6737 C C . VAL C 1 61 ? 26.723 69.268 -52.237 1.00 19.82 57 VAL C C 1
ATOM 6738 O O . VAL C 1 61 ? 25.742 68.496 -52.215 1.00 19.96 57 VAL C O 1
ATOM 6742 N N . LEU C 1 62 ? 26.769 70.424 -51.562 1.00 20.32 58 LEU C N 1
ATOM 6743 C CA . LEU C 1 62 ? 25.596 71.031 -50.910 1.00 20.38 58 LEU C CA 1
ATOM 6744 C C . LEU C 1 62 ? 25.184 72.285 -51.703 1.00 20.80 58 LEU C C 1
ATOM 6745 O O . LEU C 1 62 ? 26.033 73.159 -51.986 1.00 21.55 58 LEU C O 1
ATOM 6750 N N . ALA C 1 63 ? 23.908 72.372 -52.069 1.00 19.95 59 ALA C N 1
ATOM 6751 C CA . ALA C 1 63 ? 23.378 73.524 -52.810 1.00 20.34 59 ALA C CA 1
ATOM 6752 C C . ALA C 1 63 ? 22.526 74.382 -51.909 1.00 20.37 59 ALA C C 1
ATOM 6753 O O . ALA C 1 63 ? 21.577 73.873 -51.287 1.00 21.15 59 ALA C O 1
ATOM 6755 N N . ASP C 1 64 ? 22.822 75.685 -51.850 1.00 20.54 60 ASP C N 1
ATOM 6756 C CA . ASP C 1 64 ? 22.139 76.575 -50.904 1.00 20.47 60 ASP C CA 1
ATOM 6757 C C . ASP C 1 64 ? 21.057 77.471 -51.530 1.00 21.17 60 ASP C C 1
ATOM 6758 O O . ASP C 1 64 ? 20.913 77.557 -52.760 1.00 20.08 60 ASP C O 1
ATOM 6763 N N . ALA C 1 65 ? 20.279 78.125 -50.670 1.00 21.21 61 ALA C N 1
ATOM 6764 C CA . ALA C 1 65 ? 19.157 78.970 -51.135 1.00 22.03 61 ALA C CA 1
ATOM 6765 C C . ALA C 1 65 ? 19.560 80.127 -52.066 1.00 22.48 61 ALA C C 1
ATOM 6766 O O . ALA C 1 65 ? 18.693 80.646 -52.774 1.00 22.04 61 ALA C O 1
ATOM 6768 N N . ASP C 1 66 ? 20.837 80.530 -52.072 1.00 22.43 62 ASP C N 1
ATOM 6769 C CA . ASP C 1 66 ? 21.301 81.629 -52.962 1.00 23.71 62 ASP C CA 1
ATOM 6770 C C . ASP C 1 66 ? 21.843 81.153 -54.327 1.00 24.09 62 ASP C C 1
ATOM 6771 O O . ASP C 1 66 ? 22.253 81.971 -55.167 1.00 25.34 62 ASP C O 1
ATOM 6776 N N . GLY C 1 67 ? 21.837 79.842 -54.557 1.00 23.42 63 GLY C N 1
ATOM 6777 C CA . GLY C 1 67 ? 22.374 79.276 -55.790 1.00 23.39 63 GLY C CA 1
ATOM 6778 C C . GLY C 1 67 ? 23.818 78.809 -55.690 1.00 22.93 63 GLY C C 1
ATOM 6779 O O . GLY C 1 67 ? 24.365 78.343 -56.672 1.00 23.60 63 GLY C O 1
ATOM 6780 N N . ASN C 1 68 ? 24.438 78.900 -54.516 1.00 22.50 64 ASN C N 1
ATOM 6781 C CA . ASN C 1 68 ? 25.819 78.410 -54.329 1.00 21.66 64 ASN C CA 1
ATOM 6782 C C . ASN C 1 68 ? 25.876 76.887 -54.269 1.00 21.39 64 ASN C C 1
ATOM 6783 O O . ASN C 1 68 ? 24.872 76.232 -53.942 1.00 20.81 64 ASN C O 1
ATOM 6788 N N . GLN C 1 69 ? 27.024 76.318 -54.633 1.00 21.26 65 GLN C N 1
ATOM 6789 C CA . GLN C 1 69 ? 27.250 74.881 -54.462 1.00 21.42 65 GLN C CA 1
ATOM 6790 C C . GLN C 1 69 ? 28.575 74.716 -53.734 1.00 20.89 65 GLN C C 1
ATOM 6791 O O . GLN C 1 69 ? 29.625 75.113 -54.256 1.00 20.56 65 GLN C O 1
ATOM 6797 N N . LEU C 1 70 ? 28.504 74.155 -52.526 1.00 19.52 66 LEU C N 1
ATOM 6798 C CA . LEU C 1 70 ? 29.668 73.972 -51.671 1.00 19.81 66 LEU C CA 1
ATOM 6799 C C . LEU C 1 70 ? 30.115 72.516 -51.658 1.00 19.62 66 LEU C C 1
ATOM 6800 O O . LEU C 1 70 ? 29.292 71.586 -51.781 1.00 19.64 66 LEU C O 1
ATOM 6805 N N . ILE C 1 71 ? 31.423 72.319 -51.540 1.00 19.51 67 ILE C N 1
ATOM 6806 C CA . ILE C 1 71 ? 31.975 70.995 -51.436 1.00 19.67 67 ILE C CA 1
ATOM 6807 C C . ILE C 1 71 ? 31.783 70.567 -50.001 1.00 19.72 67 ILE C C 1
ATOM 6808 O O . ILE C 1 71 ? 32.156 71.315 -49.077 1.00 20.26 67 ILE C O 1
ATOM 6813 N N . ASP C 1 72 ? 31.229 69.366 -49.806 1.00 18.97 68 ASP C N 1
ATOM 6814 C CA . ASP C 1 72 ? 30.917 68.867 -48.450 1.00 17.82 68 ASP C CA 1
ATOM 6815 C C . ASP C 1 72 ? 32.006 67.935 -47.860 1.00 17.33 68 ASP C C 1
ATOM 6816 O O . ASP C 1 72 ? 32.061 66.763 -48.192 1.00 17.88 68 ASP C O 1
ATOM 6821 N N . PHE C 1 73 ? 32.869 68.462 -46.994 1.00 16.81 69 PHE C N 1
ATOM 6822 C CA . PHE C 1 73 ? 33.846 67.647 -46.239 1.00 16.29 69 PHE C CA 1
ATOM 6823 C C . PHE C 1 73 ? 33.345 67.358 -44.808 1.00 15.59 69 PHE C C 1
ATOM 6824 O O . PHE C 1 73 ? 34.122 67.057 -43.904 1.00 15.98 69 PHE C O 1
ATOM 6832 N N . GLY C 1 74 ? 32.037 67.410 -44.593 1.00 15.22 70 GLY C N 1
ATOM 6833 C CA . GLY C 1 74 ? 31.503 67.134 -43.250 1.00 14.01 70 GLY C CA 1
ATOM 6834 C C . GLY C 1 74 ? 30.451 66.040 -43.137 1.00 14.25 70 GLY C C 1
ATOM 6835 O O . GLY C 1 74 ? 30.195 65.530 -42.024 1.00 12.21 70 GLY C O 1
ATOM 6836 N N . SER C 1 75 ? 29.778 65.702 -44.235 1.00 14.27 71 SER C N 1
ATOM 6837 C CA . SER C 1 75 ? 28.856 64.556 -44.187 1.00 15.75 71 SER C CA 1
ATOM 6838 C C . SER C 1 75 ? 27.725 64.698 -43.169 1.00 15.09 71 SER C C 1
ATOM 6839 O O . SER C 1 75 ? 27.126 63.677 -42.747 1.00 15.93 71 SER C O 1
ATOM 6842 N N . GLY C 1 76 ? 27.432 65.913 -42.752 1.00 15.10 72 GLY C N 1
ATOM 6843 C CA . GLY C 1 76 ? 26.409 66.128 -41.733 1.00 15.96 72 GLY C CA 1
ATOM 6844 C C . GLY C 1 76 ? 26.848 65.599 -40.377 1.00 15.53 72 GLY C C 1
ATOM 6845 O O . GLY C 1 76 ? 26.036 65.206 -39.571 1.00 15.64 72 GLY C O 1
ATOM 6846 N N . ILE C 1 77 ? 28.152 65.687 -40.147 1.00 15.97 73 ILE C N 1
ATOM 6847 C CA . ILE C 1 77 ? 28.883 65.004 -39.095 1.00 16.42 73 ILE C CA 1
ATOM 6848 C C . ILE C 1 77 ? 28.894 63.453 -39.209 1.00 16.56 73 ILE C C 1
ATOM 6849 O O . ILE C 1 77 ? 28.543 62.729 -38.268 1.00 16.15 73 ILE C O 1
ATOM 6854 N N . ALA C 1 78 ? 29.372 62.964 -40.347 1.00 16.42 74 ALA C N 1
ATOM 6855 C CA . ALA C 1 78 ? 29.577 61.546 -40.546 1.00 16.20 74 ALA C CA 1
ATOM 6856 C C . ALA C 1 78 ? 28.283 60.759 -40.712 1.00 15.76 74 ALA C C 1
ATOM 6857 O O . ALA C 1 78 ? 28.269 59.544 -40.516 1.00 15.63 74 ALA C O 1
ATOM 6859 N N . VAL C 1 79 ? 27.224 61.430 -41.143 1.00 15.76 75 VAL C N 1
ATOM 6860 C CA . VAL C 1 79 ? 25.932 60.748 -41.382 1.00 15.59 75 VAL C CA 1
ATOM 6861 C C . VAL C 1 79 ? 25.703 60.336 -42.847 1.00 16.29 75 VAL C C 1
ATOM 6862 O O . VAL C 1 79 ? 25.397 59.178 -43.142 1.00 15.89 75 VAL C O 1
ATOM 6866 N N . THR C 1 80 ? 25.847 61.270 -43.783 1.00 17.24 76 THR C N 1
ATOM 6867 C CA . THR C 1 80 ? 25.592 60.928 -45.192 1.00 17.38 76 THR C CA 1
ATOM 6868 C C . THR C 1 80 ? 26.789 60.291 -45.910 1.00 17.77 76 THR C C 1
ATOM 6869 O O . THR C 1 80 ? 27.204 60.745 -46.985 1.00 18.39 76 THR C O 1
ATOM 6873 N N . THR C 1 81 ? 27.320 59.226 -45.316 1.00 18.10 77 THR C N 1
ATOM 6874 C CA . THR C 1 81 ? 28.454 58.481 -45.848 1.00 17.87 77 THR C CA 1
ATOM 6875 C C . THR C 1 81 ? 28.201 57.956 -47.252 1.00 18.31 77 THR C C 1
ATOM 6876 O O . THR C 1 81 ? 29.095 57.978 -48.094 1.00 17.50 77 THR C O 1
ATOM 6880 N N . VAL C 1 82 ? 26.978 57.504 -47.523 1.00 18.61 78 VAL C N 1
ATOM 6881 C CA . VAL C 1 82 ? 26.667 56.995 -48.870 1.00 19.39 78 VAL C CA 1
ATOM 6882 C C . VAL C 1 82 ? 26.253 58.101 -49.862 1.00 19.31 78 VAL C C 1
ATOM 6883 O O . VAL C 1 82 ? 25.913 57.839 -51.011 1.00 20.03 78 VAL C O 1
ATOM 6887 N N . GLY C 1 83 ? 26.332 59.345 -49.417 1.00 19.23 79 GLY C N 1
ATOM 6888 C CA . GLY C 1 83 ? 25.848 60.493 -50.166 1.00 18.91 79 GLY C CA 1
ATOM 6889 C C . GLY C 1 83 ? 24.492 60.953 -49.645 1.00 18.58 79 GLY C C 1
ATOM 6890 O O . GLY C 1 83 ? 23.669 60.153 -49.199 1.00 17.85 79 GLY C O 1
ATOM 6891 N N . ASN C 1 84 ? 24.256 62.246 -49.732 1.00 18.22 80 ASN C N 1
ATOM 6892 C CA . ASN C 1 84 ? 22.941 62.789 -49.438 1.00 18.05 80 ASN C CA 1
ATOM 6893 C C . ASN C 1 84 ? 21.980 62.325 -50.492 1.00 17.87 80 ASN C C 1
ATOM 6894 O O . ASN C 1 84 ? 22.285 62.333 -51.681 1.00 17.99 80 ASN C O 1
ATOM 6899 N N . SER C 1 85 ? 20.801 61.914 -50.066 1.00 18.51 81 SER C N 1
ATOM 6900 C CA . SER C 1 85 ? 19.785 61.426 -50.991 1.00 18.27 81 SER C CA 1
ATOM 6901 C C . SER C 1 85 ? 20.355 60.453 -51.976 1.00 18.49 81 SER C C 1
ATOM 6902 O O . SER C 1 85 ? 20.260 60.638 -53.187 1.00 18.95 81 SER C O 1
ATOM 6905 N N . ALA C 1 86 ? 20.975 59.409 -51.451 1.00 17.64 82 ALA C N 1
ATOM 6906 C CA . ALA C 1 86 ? 21.546 58.379 -52.310 1.00 17.40 82 ALA C CA 1
ATOM 6907 C C . ALA C 1 86 ? 20.419 57.681 -53.050 1.00 17.83 82 ALA C C 1
ATOM 6908 O O . ALA C 1 86 ? 19.411 57.353 -52.449 1.00 17.37 82 ALA C O 1
ATOM 6910 N N . PRO C 1 87 ? 20.603 57.393 -54.345 1.00 19.05 83 PRO C N 1
ATOM 6911 C CA . PRO C 1 87 ? 19.472 56.887 -55.111 1.00 19.63 83 PRO C CA 1
ATOM 6912 C C . PRO C 1 87 ? 18.731 55.650 -54.531 1.00 19.70 83 PRO C C 1
ATOM 6913 O O . PRO C 1 87 ? 17.504 55.588 -54.620 1.00 20.26 83 PRO C O 1
ATOM 6917 N N . ALA C 1 88 ? 19.441 54.700 -53.934 1.00 19.52 84 ALA C N 1
ATOM 6918 C CA . ALA C 1 88 ? 18.800 53.514 -53.357 1.00 19.32 84 ALA C CA 1
ATOM 6919 C C . ALA C 1 88 ? 17.975 53.889 -52.120 1.00 18.84 84 ALA C C 1
ATOM 6920 O O . ALA C 1 88 ? 16.893 53.328 -51.864 1.00 18.49 84 ALA C O 1
ATOM 6922 N N . VAL C 1 89 ? 18.455 54.884 -51.393 1.00 18.18 85 VAL C N 1
ATOM 6923 C CA . VAL C 1 89 ? 17.749 55.386 -50.209 1.00 18.27 85 VAL C CA 1
ATOM 6924 C C . VAL C 1 89 ? 16.463 56.099 -50.608 1.00 18.27 85 VAL C C 1
ATOM 6925 O O . VAL C 1 89 ? 15.380 55.849 -50.033 1.00 18.07 85 VAL C O 1
ATOM 6929 N N . VAL C 1 90 ? 16.601 56.979 -51.596 1.00 18.48 86 VAL C N 1
ATOM 6930 C CA . VAL C 1 90 ? 15.480 57.733 -52.139 1.00 18.60 86 VAL C CA 1
ATOM 6931 C C . VAL C 1 90 ? 14.405 56.753 -52.599 1.00 19.08 86 VAL C C 1
ATOM 6932 O O . VAL C 1 90 ? 13.222 56.897 -52.263 1.00 19.01 86 VAL C O 1
ATOM 6936 N N . ASP C 1 91 ? 14.817 55.740 -53.340 1.00 19.40 87 ASP C N 1
ATOM 6937 C CA . ASP C 1 91 ? 13.865 54.727 -53.815 1.00 20.87 87 ASP C CA 1
ATOM 6938 C C . ASP C 1 91 ? 13.212 53.938 -52.656 1.00 19.53 87 ASP C C 1
ATOM 6939 O O . ASP C 1 91 ? 12.002 53.756 -52.627 1.00 18.77 87 ASP C O 1
ATOM 6944 N N . ALA C 1 92 ? 14.029 53.440 -51.740 1.00 18.56 88 ALA C N 1
ATOM 6945 C CA . ALA C 1 92 ? 13.511 52.660 -50.609 1.00 18.54 88 ALA C CA 1
ATOM 6946 C C . ALA C 1 92 ? 12.541 53.483 -49.742 1.00 18.18 88 ALA C C 1
ATOM 6947 O O . ALA C 1 92 ? 11.514 52.976 -49.283 1.00 19.15 88 ALA C O 1
ATOM 6949 N N . VAL C 1 93 ? 12.860 54.751 -49.529 1.00 17.66 89 VAL C N 1
ATOM 6950 C CA . VAL C 1 93 ? 12.069 55.595 -48.642 1.00 16.88 89 VAL C CA 1
ATOM 6951 C C . VAL C 1 93 ? 10.785 55.980 -49.314 1.00 16.74 89 VAL C C 1
ATOM 6952 O O . VAL C 1 93 ? 9.753 56.061 -48.673 1.00 15.53 89 VAL C O 1
ATOM 6956 N N . THR C 1 94 ? 10.864 56.207 -50.622 1.00 16.79 90 THR C N 1
ATOM 6957 C CA . THR C 1 94 ? 9.732 56.599 -51.408 1.00 16.87 90 THR C CA 1
ATOM 6958 C C . THR C 1 94 ? 8.705 55.469 -51.418 1.00 17.19 90 THR C C 1
ATOM 6959 O O . THR C 1 94 ? 7.508 55.721 -51.301 1.00 15.83 90 THR C O 1
ATOM 6963 N N . GLN C 1 95 ? 9.169 54.227 -51.557 1.00 18.02 91 GLN C N 1
ATOM 6964 C CA . GLN C 1 95 ? 8.241 53.084 -51.555 1.00 19.23 91 GLN C CA 1
ATOM 6965 C C . GLN C 1 95 ? 7.658 52.881 -50.149 1.00 17.85 91 GLN C C 1
ATOM 6966 O O . GLN C 1 95 ? 6.453 52.749 -50.000 1.00 18.09 91 GLN C O 1
ATOM 6972 N N . GLN C 1 96 ? 8.493 52.930 -49.120 1.00 17.37 92 GLN C N 1
ATOM 6973 C CA . GLN C 1 96 ? 7.992 52.715 -47.758 1.00 16.86 92 GLN C CA 1
ATOM 6974 C C . GLN C 1 96 ? 6.933 53.725 -47.335 1.00 16.75 92 GLN C C 1
ATOM 6975 O O . GLN C 1 96 ? 5.893 53.323 -46.836 1.00 16.60 92 GLN C O 1
ATOM 6981 N N . VAL C 1 97 ? 7.181 55.031 -47.536 1.00 16.79 93 VAL C N 1
ATOM 6982 C CA . VAL C 1 97 ? 6.281 56.065 -46.994 1.00 16.47 93 VAL C CA 1
ATOM 6983 C C . VAL C 1 97 ? 4.840 55.917 -47.482 1.00 17.17 93 VAL C C 1
ATOM 6984 O O . VAL C 1 97 ? 3.920 56.216 -46.746 1.00 17.37 93 VAL C O 1
ATOM 6988 N N . ALA C 1 98 ? 4.669 55.440 -48.718 1.00 17.60 94 ALA C N 1
ATOM 6989 C CA . ALA C 1 98 ? 3.370 55.186 -49.290 1.00 18.09 94 ALA C CA 1
ATOM 6990 C C . ALA C 1 98 ? 2.676 53.973 -48.673 1.00 18.13 94 ALA C C 1
ATOM 6991 O O . ALA C 1 98 ? 1.450 53.842 -48.784 1.00 18.12 94 ALA C O 1
ATOM 6993 N N . ALA C 1 99 ? 3.455 53.067 -48.067 1.00 17.54 95 ALA C N 1
ATOM 6994 C CA . ALA C 1 99 ? 2.916 51.862 -47.459 1.00 16.69 95 ALA C CA 1
ATOM 6995 C C . ALA C 1 99 ? 2.445 52.053 -45.979 1.00 16.12 95 ALA C C 1
ATOM 6996 O O . ALA C 1 99 ? 1.269 51.774 -45.662 1.00 15.57 95 ALA C O 1
ATOM 6998 N N . PHE C 1 100 ? 3.377 52.435 -45.100 1.00 14.32 96 PHE C N 1
ATOM 6999 C CA . PHE C 1 100 ? 3.094 52.962 -43.745 1.00 14.83 96 PHE C CA 1
ATOM 7000 C C . PHE C 1 100 ? 4.276 53.770 -43.215 1.00 14.90 96 PHE C C 1
ATOM 7001 O O . PHE C 1 100 ? 5.442 53.528 -43.627 1.00 14.12 96 PHE C O 1
ATOM 7009 N N . THR C 1 101 ? 3.972 54.702 -42.302 1.00 14.76 97 THR C N 1
ATOM 7010 C CA . THR C 1 101 ? 4.956 55.626 -41.772 1.00 15.35 97 THR C CA 1
ATOM 7011 C C . THR C 1 101 ? 5.464 55.172 -40.425 1.00 14.86 97 THR C C 1
ATOM 7012 O O . THR C 1 101 ? 6.629 55.378 -40.108 1.00 14.74 97 THR C O 1
ATOM 7016 N N . HIS C 1 102 ? 4.591 54.530 -39.656 1.00 15.07 98 HIS C N 1
ATOM 7017 C CA . HIS C 1 102 ? 4.880 54.157 -38.285 1.00 14.00 98 HIS C CA 1
ATOM 7018 C C . HIS C 1 102 ? 3.767 53.252 -37.724 1.00 14.88 98 HIS C C 1
ATOM 7019 O O . HIS C 1 102 ? 2.574 53.555 -37.859 1.00 14.17 98 HIS C O 1
ATOM 7026 N N . THR C 1 103 ? 4.165 52.177 -37.053 1.00 15.12 99 THR C N 1
ATOM 7027 C CA . THR C 1 103 ? 3.218 51.401 -36.257 1.00 16.00 99 THR C CA 1
ATOM 7028 C C . THR C 1 103 ? 3.579 51.320 -34.781 1.00 15.38 99 THR C C 1
ATOM 7029 O O . THR C 1 103 ? 2.717 50.973 -33.977 1.00 15.67 99 THR C O 1
ATOM 7033 N N . CYS C 1 104 ? 4.839 51.638 -34.456 1.00 15.39 100 CYS C N 1
ATOM 7034 C CA . CYS C 1 104 ? 5.498 51.274 -33.188 1.00 14.51 100 CYS C CA 1
ATOM 7035 C C . CYS C 1 104 ? 5.731 49.760 -33.170 1.00 14.52 100 CYS C C 1
ATOM 7036 O O . CYS C 1 104 ? 4.781 48.964 -33.013 1.00 13.82 100 CYS C O 1
ATOM 7039 N N . PHE C 1 105 ? 6.991 49.363 -33.327 1.00 14.71 101 PHE C N 1
ATOM 7040 C CA . PHE C 1 105 ? 7.345 47.957 -33.501 1.00 14.66 101 PHE C CA 1
ATOM 7041 C C . PHE C 1 105 ? 6.841 47.099 -32.353 1.00 15.38 101 PHE C C 1
ATOM 7042 O O . PHE C 1 105 ? 6.441 45.948 -32.547 1.00 15.01 101 PHE C O 1
ATOM 7050 N N . MET C 1 106 ? 6.864 47.658 -31.156 1.00 16.28 102 MET C N 1
ATOM 7051 C CA . MET C 1 106 ? 6.452 46.937 -29.971 1.00 17.35 102 MET C CA 1
ATOM 7052 C C . MET C 1 106 ? 4.936 46.754 -29.887 1.00 17.91 102 MET C C 1
ATOM 7053 O O . MET C 1 106 ? 4.477 45.997 -29.033 1.00 19.43 102 MET C O 1
ATOM 7058 N N . VAL C 1 107 ? 4.156 47.461 -30.714 1.00 17.71 103 VAL C N 1
ATOM 7059 C CA . VAL C 1 107 ? 2.691 47.209 -30.779 1.00 17.29 103 VAL C CA 1
ATOM 7060 C C . VAL C 1 107 ? 2.372 46.146 -31.854 1.00 17.18 103 VAL C C 1
ATOM 7061 O O . VAL C 1 107 ? 1.935 45.032 -31.517 1.00 16.32 103 VAL C O 1
ATOM 7065 N N . THR C 1 108 ? 2.572 46.505 -33.129 1.00 16.36 104 THR C N 1
ATOM 7066 C CA . THR C 1 108 ? 2.501 45.560 -34.246 1.00 15.68 104 THR C CA 1
ATOM 7067 C C . THR C 1 108 ? 3.774 45.706 -35.065 1.00 14.84 104 THR C C 1
ATOM 7068 O O . THR C 1 108 ? 4.074 46.804 -35.525 1.00 14.75 104 THR C O 1
ATOM 7072 N N . PRO C 1 109 ? 4.562 44.629 -35.185 1.00 13.62 105 PRO C N 1
ATOM 7073 C CA . PRO C 1 109 ? 5.901 44.754 -35.775 1.00 13.28 105 PRO C CA 1
ATOM 7074 C C . PRO C 1 109 ? 5.849 44.780 -37.312 1.00 12.99 105 PRO C C 1
ATOM 7075 O O . PRO C 1 109 ? 4.770 44.809 -37.888 1.00 13.10 105 PRO C O 1
ATOM 7079 N N . TYR C 1 110 ? 7.009 44.787 -37.950 1.00 12.59 106 TYR C N 1
ATOM 7080 C CA . TYR C 1 110 ? 7.099 44.841 -39.396 1.00 13.22 106 TYR C CA 1
ATOM 7081 C C . TYR C 1 110 ? 8.479 44.293 -39.804 1.00 14.13 106 TYR C C 1
ATOM 7082 O O . TYR C 1 110 ? 9.447 44.306 -39.024 1.00 14.31 106 TYR C O 1
ATOM 7091 N N . GLU C 1 111 ? 8.563 43.791 -41.024 1.00 15.77 107 GLU C N 1
ATOM 7092 C CA . GLU C 1 111 ? 9.701 43.004 -41.423 1.00 16.70 107 GLU C CA 1
ATOM 7093 C C . GLU C 1 111 ? 10.989 43.824 -41.495 1.00 15.97 107 GLU C C 1
ATOM 7094 O O . GLU C 1 111 ? 12.085 43.295 -41.236 1.00 16.58 107 GLU C O 1
ATOM 7100 N N . GLY C 1 112 ? 10.868 45.109 -41.805 1.00 15.17 108 GLY C N 1
ATOM 7101 C CA . GLY C 1 112 ? 12.046 45.958 -41.965 1.00 14.60 108 GLY C CA 1
ATOM 7102 C C . GLY C 1 112 ? 12.952 46.037 -40.753 1.00 13.29 108 GLY C C 1
ATOM 7103 O O . GLY C 1 112 ? 14.177 46.059 -40.869 1.00 14.18 108 GLY C O 1
ATOM 7104 N N . TYR C 1 113 ? 12.356 46.142 -39.581 1.00 12.25 109 TYR C N 1
ATOM 7105 C CA . TYR C 1 113 ? 13.110 46.133 -38.335 1.00 11.52 109 TYR C CA 1
ATOM 7106 C C . TYR C 1 113 ? 13.889 44.818 -38.163 1.00 11.68 109 TYR C C 1
ATOM 7107 O O . TYR C 1 113 ? 15.084 44.821 -37.813 1.00 12.15 109 TYR C O 1
ATOM 7116 N N . VAL C 1 114 ? 13.210 43.694 -38.369 1.00 11.27 110 VAL C N 1
ATOM 7117 C CA . VAL C 1 114 ? 13.824 42.374 -38.199 1.00 11.69 110 VAL C CA 1
ATOM 7118 C C . VAL C 1 114 ? 14.955 42.144 -39.203 1.00 12.46 110 VAL C C 1
ATOM 7119 O O . VAL C 1 114 ? 15.993 41.607 -38.851 1.00 12.59 110 VAL C O 1
ATOM 7123 N N . LYS C 1 115 ? 14.752 42.558 -40.449 1.00 13.35 111 LYS C N 1
ATOM 7124 C CA . LYS C 1 115 ? 15.787 42.438 -41.461 1.00 15.72 111 LYS C CA 1
ATOM 7125 C C . LYS C 1 115 ? 17.057 43.239 -41.087 1.00 16.04 111 LYS C C 1
ATOM 7126 O O . LYS C 1 115 ? 18.182 42.773 -41.280 1.00 16.66 111 LYS C O 1
ATOM 7132 N N . VAL C 1 116 ? 16.865 44.461 -40.614 1.00 15.92 112 VAL C N 1
ATOM 7133 C CA . VAL C 1 116 ? 17.988 45.303 -40.194 1.00 15.78 112 VAL C CA 1
ATOM 7134 C C . VAL C 1 116 ? 18.742 44.671 -39.036 1.00 15.81 112 VAL C C 1
ATOM 7135 O O . VAL C 1 116 ? 19.981 44.667 -39.018 1.00 14.84 112 VAL C O 1
ATOM 7139 N N . ALA C 1 117 ? 17.991 44.113 -38.083 1.00 16.00 113 ALA C N 1
ATOM 7140 C CA . ALA C 1 117 ? 18.620 43.414 -36.968 1.00 16.30 113 ALA C CA 1
ATOM 7141 C C . ALA C 1 117 ? 19.429 42.209 -37.499 1.00 15.97 113 ALA C C 1
ATOM 7142 O O . ALA C 1 117 ? 20.578 42.038 -37.155 1.00 15.74 113 ALA C O 1
ATOM 7144 N N . GLU C 1 118 ? 18.847 41.396 -38.362 1.00 16.87 114 GLU C N 1
ATOM 7145 C CA . GLU C 1 118 ? 19.580 40.248 -38.921 1.00 17.17 114 GLU C CA 1
ATOM 7146 C C . GLU C 1 118 ? 20.886 40.661 -39.643 1.00 18.13 114 GLU C C 1
ATOM 7147 O O . GLU C 1 118 ? 21.899 39.949 -39.582 1.00 17.73 114 GLU C O 1
ATOM 7153 N N . HIS C 1 119 ? 20.855 41.810 -40.322 1.00 18.26 115 HIS C N 1
ATOM 7154 C CA . HIS C 1 119 ? 21.986 42.248 -41.107 1.00 19.64 115 HIS C CA 1
ATOM 7155 C C . HIS C 1 119 ? 23.075 42.789 -40.209 1.00 18.97 115 HIS C C 1
ATOM 7156 O O . HIS C 1 119 ? 24.245 42.526 -40.440 1.00 18.60 115 HIS C O 1
ATOM 7163 N N . LEU C 1 120 ? 22.685 43.562 -39.193 1.00 17.73 116 LEU C N 1
ATOM 7164 C CA . LEU C 1 120 ? 23.640 43.964 -38.169 1.00 17.24 116 LEU C CA 1
ATOM 7165 C C . LEU C 1 120 ? 24.243 42.759 -37.450 1.00 17.56 116 LEU C C 1
ATOM 7166 O O . LEU C 1 120 ? 25.455 42.736 -37.189 1.00 17.78 116 LEU C O 1
ATOM 7171 N N . ASN C 1 121 ? 23.417 41.782 -37.103 1.00 17.66 117 ASN C N 1
ATOM 7172 C CA . ASN C 1 121 ? 23.956 40.600 -36.436 1.00 18.12 117 ASN C CA 1
ATOM 7173 C C . ASN C 1 121 ? 25.013 39.957 -37.324 1.00 18.66 117 ASN C C 1
ATOM 7174 O O . ASN C 1 121 ? 26.079 39.632 -36.880 1.00 19.43 117 ASN C O 1
ATOM 7179 N N . ARG C 1 122 ? 24.717 39.811 -38.594 1.00 19.62 118 ARG C N 1
ATOM 7180 C CA . ARG C 1 122 ? 25.651 39.185 -39.529 1.00 21.12 118 ARG C CA 1
ATOM 7181 C C . ARG C 1 122 ? 26.939 39.989 -39.784 1.00 20.36 118 ARG C C 1
ATOM 7182 O O . ARG C 1 122 ? 28.019 39.425 -39.902 1.00 20.15 118 ARG C O 1
ATOM 7190 N N . LEU C 1 123 ? 26.826 41.308 -39.879 1.00 20.08 119 LEU C N 1
ATOM 7191 C CA . LEU C 1 123 ? 27.923 42.128 -40.388 1.00 19.42 119 LEU C CA 1
ATOM 7192 C C . LEU C 1 123 ? 28.895 42.638 -39.323 1.00 19.54 119 LEU C C 1
ATOM 7193 O O . LEU C 1 123 ? 30.045 43.003 -39.647 1.00 19.34 119 LEU C O 1
ATOM 7198 N N . THR C 1 124 ? 28.440 42.729 -38.077 1.00 18.74 120 THR C N 1
ATOM 7199 C CA . THR C 1 124 ? 29.291 43.220 -36.992 1.00 17.95 120 THR C CA 1
ATOM 7200 C C . THR C 1 124 ? 30.411 42.207 -36.697 1.00 18.91 120 THR C C 1
ATOM 7201 O O . THR C 1 124 ? 30.323 41.041 -37.100 1.00 18.49 120 THR C O 1
ATOM 7205 N N . PRO C 1 125 ? 31.473 42.638 -35.987 1.00 19.64 121 PRO C N 1
ATOM 7206 C CA . PRO C 1 125 ? 32.536 41.672 -35.715 1.00 20.53 121 PRO C CA 1
ATOM 7207 C C . PRO C 1 125 ? 32.076 40.455 -34.935 1.00 21.68 121 PRO C C 1
ATOM 7208 O O . PRO C 1 125 ? 31.061 40.514 -34.213 1.00 20.75 121 PRO C O 1
ATOM 7212 N N . GLY C 1 126 ? 32.800 39.354 -35.156 1.00 22.92 122 GLY C N 1
ATOM 7213 C CA . GLY C 1 126 ? 32.643 38.114 -34.414 1.00 24.11 122 GLY C CA 1
ATOM 7214 C C . GLY C 1 126 ? 31.652 37.156 -35.031 1.00 25.32 122 GLY C C 1
ATOM 7215 O O . GLY C 1 126 ? 30.720 37.559 -35.733 1.00 25.28 122 GLY C O 1
ATOM 7216 N N . ASP C 1 127 ? 31.844 35.879 -34.721 1.00 26.52 123 ASP C N 1
ATOM 7217 C CA . ASP C 1 127 ? 31.046 34.795 -35.277 1.00 28.12 123 ASP C CA 1
ATOM 7218 C C . ASP C 1 127 ? 29.941 34.270 -34.383 1.00 26.89 123 ASP C C 1
ATOM 7219 O O . ASP C 1 127 ? 29.141 33.451 -34.807 1.00 28.18 123 ASP C O 1
ATOM 7224 N N . HIS C 1 128 ? 29.939 34.694 -33.139 1.00 24.84 124 HIS C N 1
ATOM 7225 C CA . HIS C 1 128 ? 29.028 34.176 -32.153 1.00 24.48 124 HIS C CA 1
ATOM 7226 C C . HIS C 1 128 ? 27.595 34.646 -32.424 1.00 24.35 124 HIS C C 1
ATOM 7227 O O . HIS C 1 128 ? 27.361 35.502 -33.271 1.00 24.42 124 HIS C O 1
ATOM 7234 N N . GLU C 1 129 ? 26.636 34.106 -31.694 1.00 23.77 125 GLU C N 1
ATOM 7235 C CA . GLU C 1 129 ? 25.257 34.498 -31.885 1.00 23.87 125 GLU C CA 1
ATOM 7236 C C . GLU C 1 129 ? 25.013 35.903 -31.303 1.00 22.26 125 GLU C C 1
ATOM 7237 O O . GLU C 1 129 ? 25.498 36.229 -30.214 1.00 21.81 125 GLU C O 1
ATOM 7243 N N . LYS C 1 130 ? 24.253 36.723 -32.019 1.00 20.75 126 LYS C N 1
ATOM 7244 C CA . LYS C 1 130 ? 23.986 38.097 -31.593 1.00 18.87 126 LYS C CA 1
ATOM 7245 C C . LYS C 1 130 ? 22.530 38.444 -31.650 1.00 18.09 126 LYS C C 1
ATOM 7246 O O . LYS C 1 130 ? 21.756 37.761 -32.323 1.00 18.05 126 LYS C O 1
ATOM 7252 N N . ARG C 1 131 ? 22.163 39.525 -30.955 1.00 16.48 127 ARG C N 1
ATOM 7253 C CA . ARG C 1 131 ? 20.834 40.128 -31.074 1.00 15.27 127 ARG C CA 1
ATOM 7254 C C . ARG C 1 131 ? 21.041 41.621 -31.221 1.00 14.78 127 ARG C C 1
ATOM 7255 O O . ARG C 1 131 ? 22.119 42.128 -30.888 1.00 14.47 127 ARG C O 1
ATOM 7263 N N . THR C 1 132 ? 20.006 42.300 -31.714 1.00 13.76 128 THR C N 1
ATOM 7264 C CA . THR C 1 132 ? 20.033 43.738 -31.974 1.00 13.22 128 THR C CA 1
ATOM 7265 C C . THR C 1 132 ? 18.729 44.375 -31.530 1.00 12.15 128 THR C C 1
ATOM 7266 O O . THR C 1 132 ? 17.660 43.710 -31.558 1.00 12.02 128 THR C O 1
ATOM 7270 N N . ALA C 1 133 ? 18.826 45.630 -31.080 1.00 11.17 129 ALA C N 1
ATOM 7271 C CA . ALA C 1 133 ? 17.655 46.471 -30.823 1.00 11.09 129 ALA C CA 1
ATOM 7272 C C . ALA C 1 133 ? 17.844 47.852 -31.442 1.00 10.90 129 ALA C C 1
ATOM 7273 O O . ALA C 1 133 ? 18.957 48.382 -31.526 1.00 11.75 129 ALA C O 1
ATOM 7275 N N . LEU C 1 134 ? 16.753 48.448 -31.877 1.00 11.03 130 LEU C N 1
ATOM 7276 C CA . LEU C 1 134 ? 16.863 49.656 -32.678 1.00 12.81 130 LEU C CA 1
ATOM 7277 C C . LEU C 1 134 ? 16.236 50.849 -31.983 1.00 12.44 130 LEU C C 1
ATOM 7278 O O . LEU C 1 134 ? 15.173 50.717 -31.377 1.00 14.10 130 LEU C O 1
ATOM 7283 N N . PHE C 1 135 ? 16.898 52.000 -32.123 1.00 12.96 131 PHE C N 1
ATOM 7284 C CA . PHE C 1 135 ? 16.428 53.280 -31.604 1.00 13.25 131 PHE C CA 1
ATOM 7285 C C . PHE C 1 135 ? 16.551 54.371 -32.640 1.00 13.35 131 PHE C C 1
ATOM 7286 O O . PHE C 1 135 ? 16.607 54.079 -33.825 1.00 13.38 131 PHE C O 1
ATOM 7294 N N . ASN C 1 136 ? 16.503 55.633 -32.198 1.00 14.05 132 ASN C N 1
ATOM 7295 C CA . ASN C 1 136 ? 16.456 56.765 -33.092 1.00 13.94 132 ASN C CA 1
ATOM 7296 C C . ASN C 1 136 ? 17.785 57.499 -33.164 1.00 14.41 132 ASN C C 1
ATOM 7297 O O . ASN C 1 136 ? 18.308 57.707 -34.259 1.00 14.85 132 ASN C O 1
ATOM 7302 N N . SER C 1 137 ? 18.363 57.852 -32.018 1.00 13.90 133 SER C N 1
ATOM 7303 C CA . SER C 1 137 ? 19.622 58.644 -31.995 1.00 13.49 133 SER C CA 1
ATOM 7304 C C . SER C 1 137 ? 20.784 57.873 -31.387 1.00 13.65 133 SER C C 1
ATOM 7305 O O . SER C 1 137 ? 20.564 56.897 -30.658 1.00 14.79 133 SER C O 1
ATOM 7308 N N . GLY C 1 138 ? 22.012 58.322 -31.677 1.00 12.63 134 GLY C N 1
ATOM 7309 C CA . GLY C 1 138 ? 23.213 57.768 -31.060 1.00 12.78 134 GLY C CA 1
ATOM 7310 C C . GLY C 1 138 ? 23.148 57.761 -29.527 1.00 12.74 134 GLY C C 1
ATOM 7311 O O . GLY C 1 138 ? 23.455 56.759 -28.911 1.00 12.55 134 GLY C O 1
ATOM 7312 N N . ALA C 1 139 ? 22.762 58.890 -28.921 1.00 12.76 135 ALA C N 1
ATOM 7313 C CA . ALA C 1 139 ? 22.595 58.986 -27.448 1.00 13.23 135 ALA C CA 1
ATOM 7314 C C . ALA C 1 139 ? 21.670 57.892 -26.948 1.00 12.81 135 ALA C C 1
ATOM 7315 O O . ALA C 1 139 ? 21.992 57.191 -25.977 1.00 11.66 135 ALA C O 1
ATOM 7317 N N . GLU C 1 140 ? 20.533 57.726 -27.630 1.00 12.29 136 GLU C N 1
ATOM 7318 C CA . GLU C 1 140 ? 19.590 56.688 -27.240 1.00 13.35 136 GLU C CA 1
ATOM 7319 C C . GLU C 1 140 ? 20.243 55.324 -27.291 1.00 12.96 136 GLU C C 1
ATOM 7320 O O . GLU C 1 140 ? 20.187 54.581 -26.291 1.00 13.19 136 GLU C O 1
ATOM 7326 N N . ALA C 1 141 ? 20.897 54.999 -28.405 1.00 12.51 137 ALA C N 1
ATOM 7327 C CA . ALA C 1 141 ? 21.558 53.687 -28.491 1.00 12.90 137 ALA C CA 1
ATOM 7328 C C . ALA C 1 141 ? 22.579 53.515 -27.382 1.00 12.52 137 ALA C C 1
ATOM 7329 O O . ALA C 1 141 ? 22.557 52.495 -26.722 1.00 12.54 137 ALA C O 1
ATOM 7331 N N . VAL C 1 142 ? 23.446 54.502 -27.124 1.00 11.67 138 VAL C N 1
ATOM 7332 C CA . VAL C 1 142 ? 24.432 54.352 -26.031 1.00 10.86 138 VAL C CA 1
ATOM 7333 C C . VAL C 1 142 ? 23.788 54.150 -24.624 1.00 11.51 138 VAL C C 1
ATOM 7334 O O . VAL C 1 142 ? 24.199 53.246 -23.857 1.00 11.98 138 VAL C O 1
ATOM 7338 N N . GLU C 1 143 ? 22.813 54.996 -24.275 1.00 11.42 139 GLU C N 1
ATOM 7339 C CA . GLU C 1 143 ? 21.915 54.749 -23.098 1.00 12.25 139 GLU C CA 1
ATOM 7340 C C . GLU C 1 143 ? 21.466 53.303 -22.989 1.00 11.71 139 GLU C C 1
ATOM 7341 O O . GLU C 1 143 ? 21.419 52.741 -21.892 1.00 11.32 139 GLU C O 1
ATOM 7347 N N . ASN C 1 144 ? 21.112 52.717 -24.133 1.00 11.35 140 ASN C N 1
ATOM 7348 C CA . ASN C 1 144 ? 20.555 51.365 -24.151 1.00 11.88 140 ASN C CA 1
ATOM 7349 C C . ASN C 1 144 ? 21.680 50.305 -23.987 1.00 11.33 140 ASN C C 1
ATOM 7350 O O . ASN C 1 144 ? 21.467 49.277 -23.375 1.00 11.27 140 ASN C O 1
ATOM 7355 N N . ALA C 1 145 ? 22.868 50.574 -24.520 1.00 10.46 141 ALA C N 1
ATOM 7356 C CA . ALA C 1 145 ? 23.995 49.688 -24.289 1.00 10.74 141 ALA C CA 1
ATOM 7357 C C . ALA C 1 145 ? 24.258 49.622 -22.759 1.00 11.03 141 ALA C C 1
ATOM 7358 O O . ALA C 1 145 ? 24.563 48.557 -22.252 1.00 10.50 141 ALA C O 1
ATOM 7360 N N . VAL C 1 146 ? 24.142 50.765 -22.057 1.00 10.90 142 VAL C N 1
ATOM 7361 C CA . VAL C 1 146 ? 24.322 50.820 -20.580 1.00 11.64 142 VAL C CA 1
ATOM 7362 C C . VAL C 1 146 ? 23.210 50.114 -19.847 1.00 11.53 142 VAL C C 1
ATOM 7363 O O . VAL C 1 146 ? 23.455 49.354 -18.891 1.00 13.06 142 VAL C O 1
ATOM 7367 N N . LYS C 1 147 ? 21.975 50.327 -20.279 1.00 11.31 143 LYS C N 1
ATOM 7368 C CA . LYS C 1 147 ? 20.867 49.587 -19.669 1.00 11.21 143 LYS C CA 1
ATOM 7369 C C . LYS C 1 147 ? 21.074 48.096 -19.839 1.00 10.89 143 LYS C C 1
ATOM 7370 O O . LYS C 1 147 ? 20.888 47.319 -18.913 1.00 11.50 143 LYS C O 1
ATOM 7376 N N . ILE C 1 148 ? 21.461 47.690 -21.039 1.00 10.84 144 ILE C N 1
ATOM 7377 C CA . ILE C 1 148 ? 21.602 46.291 -21.323 1.00 10.47 144 ILE C CA 1
ATOM 7378 C C . ILE C 1 148 ? 22.739 45.712 -20.482 1.00 11.02 144 ILE C C 1
ATOM 7379 O O . ILE C 1 148 ? 22.560 44.641 -19.898 1.00 12.02 144 ILE C O 1
ATOM 7384 N N . ALA C 1 149 ? 23.877 46.411 -20.400 1.00 10.62 145 ALA C N 1
ATOM 7385 C CA . ALA C 1 149 ? 25.030 45.896 -19.620 1.00 11.38 145 ALA C CA 1
ATOM 7386 C C . ALA C 1 149 ? 24.708 45.789 -18.130 1.00 12.22 145 ALA C C 1
ATOM 7387 O O . ALA C 1 149 ? 25.108 44.815 -17.459 1.00 12.80 145 ALA C O 1
ATOM 7389 N N . ARG C 1 150 ? 24.010 46.796 -17.612 1.00 12.88 146 ARG C N 1
ATOM 7390 C CA . ARG C 1 150 ? 23.598 46.811 -16.216 1.00 13.56 146 ARG C CA 1
ATOM 7391 C C . ARG C 1 150 ? 22.632 45.670 -15.879 1.00 15.77 146 ARG C C 1
ATOM 7392 O O . ARG C 1 150 ? 22.783 45.021 -14.834 1.00 15.69 146 ARG C O 1
ATOM 7400 N N . ALA C 1 151 ? 21.674 45.411 -16.776 1.00 16.49 147 ALA C N 1
ATOM 7401 C CA . ALA C 1 151 ? 20.658 44.384 -16.539 1.00 17.42 147 ALA C CA 1
ATOM 7402 C C . ALA C 1 151 ? 21.299 42.990 -16.588 1.00 17.74 147 ALA C C 1
ATOM 7403 O O . ALA C 1 151 ? 21.010 42.165 -15.760 1.00 17.56 147 ALA C O 1
ATOM 7405 N N . TYR C 1 152 ? 22.202 42.748 -17.537 1.00 17.71 148 TYR C N 1
ATOM 7406 C CA . TYR C 1 152 ? 22.848 41.445 -17.625 1.00 17.51 148 TYR C CA 1
ATOM 7407 C C . TYR C 1 152 ? 23.785 41.216 -16.460 1.00 16.65 148 TYR C C 1
ATOM 7408 O O . TYR C 1 152 ? 23.694 40.201 -15.834 1.00 15.54 148 TYR C O 1
ATOM 7417 N N . THR C 1 153 ? 24.692 42.159 -16.185 1.00 16.21 149 THR C N 1
ATOM 7418 C CA . THR C 1 153 ? 25.705 41.948 -15.154 1.00 16.30 149 THR C CA 1
ATOM 7419 C C . THR C 1 153 ? 25.161 42.094 -13.760 1.00 16.84 149 THR C C 1
ATOM 7420 O O . THR C 1 153 ? 25.744 41.581 -12.831 1.00 15.42 149 THR C O 1
ATOM 7424 N N . ARG C 1 154 ? 24.055 42.818 -13.606 1.00 17.57 150 ARG C N 1
ATOM 7425 C CA . ARG C 1 154 ? 23.614 43.278 -12.280 1.00 18.50 150 ARG C CA 1
ATOM 7426 C C . ARG C 1 154 ? 24.699 44.097 -11.567 1.00 17.68 150 ARG C C 1
ATOM 7427 O O . ARG C 1 154 ? 24.723 44.171 -10.354 1.00 16.91 150 ARG C O 1
ATOM 7435 N N . ARG C 1 155 ? 25.585 44.730 -12.329 1.00 17.42 151 ARG C N 1
ATOM 7436 C CA . ARG C 1 155 ? 26.543 45.654 -11.757 1.00 17.75 151 ARG C CA 1
ATOM 7437 C C . ARG C 1 155 ? 26.118 47.097 -12.098 1.00 17.59 151 ARG C C 1
ATOM 7438 O O . ARG C 1 155 ? 25.298 47.301 -12.999 1.00 17.26 151 ARG C O 1
ATOM 7446 N N . GLN C 1 156 ? 26.694 48.080 -11.394 1.00 17.81 152 GLN C N 1
ATOM 7447 C CA . GLN C 1 156 ? 26.311 49.502 -11.536 1.00 17.62 152 GLN C CA 1
ATOM 7448 C C . GLN C 1 156 ? 27.279 50.364 -12.369 1.00 16.62 152 GLN C C 1
ATOM 7449 O O . GLN C 1 156 ? 26.828 51.217 -13.122 1.00 16.41 152 GLN C O 1
ATOM 7455 N N . ALA C 1 157 ? 28.592 50.151 -12.235 1.00 14.89 153 ALA C N 1
ATOM 7456 C CA . ALA C 1 157 ? 29.556 51.141 -12.726 1.00 14.13 153 ALA C CA 1
ATOM 7457 C C . ALA C 1 157 ? 29.773 51.074 -14.250 1.00 13.10 153 ALA C C 1
ATOM 7458 O O . ALA C 1 157 ? 29.751 49.990 -14.853 1.00 13.34 153 ALA C O 1
ATOM 7460 N N . VAL C 1 158 ? 29.971 52.247 -14.847 1.00 12.28 154 VAL C N 1
ATOM 7461 C CA . VAL C 1 158 ? 30.231 52.419 -16.273 1.00 12.56 154 VAL C CA 1
ATOM 7462 C C . VAL C 1 158 ? 31.572 53.154 -16.380 1.00 12.41 154 VAL C C 1
ATOM 7463 O O . VAL C 1 158 ? 31.738 54.221 -15.787 1.00 12.98 154 VAL C O 1
ATOM 7467 N N . VAL C 1 159 ? 32.533 52.588 -17.110 1.00 12.77 155 VAL C N 1
ATOM 7468 C CA . VAL C 1 159 ? 33.828 53.241 -17.308 1.00 12.26 155 VAL C CA 1
ATOM 7469 C C . VAL C 1 159 ? 33.898 53.961 -18.654 1.00 11.98 155 VAL C C 1
ATOM 7470 O O . VAL C 1 159 ? 33.654 53.376 -19.722 1.00 12.05 155 VAL C O 1
ATOM 7474 N N . VAL C 1 160 ? 34.205 55.250 -18.603 1.00 11.25 156 VAL C N 1
ATOM 7475 C CA . VAL C 1 160 ? 34.365 56.024 -19.830 1.00 10.82 156 VAL C CA 1
ATOM 7476 C C . VAL C 1 160 ? 35.766 56.635 -19.843 1.00 11.99 156 VAL C C 1
ATOM 7477 O O . VAL C 1 160 ? 36.554 56.421 -18.903 1.00 12.75 156 VAL C O 1
ATOM 7481 N N . PHE C 1 161 ? 36.100 57.359 -20.907 1.00 12.21 157 PHE C N 1
ATOM 7482 C CA . PHE C 1 161 ? 37.491 57.770 -21.108 1.00 13.21 157 PHE C CA 1
ATOM 7483 C C . PHE C 1 161 ? 37.640 59.277 -21.272 1.00 13.12 157 PHE C C 1
ATOM 7484 O O . PHE C 1 161 ? 36.664 59.950 -21.564 1.00 13.29 157 PHE C O 1
ATOM 7492 N N . ASP C 1 162 ? 38.861 59.785 -21.049 1.00 14.05 158 ASP C N 1
ATOM 7493 C CA . ASP C 1 162 ? 39.254 61.110 -21.479 1.00 14.66 158 ASP C CA 1
ATOM 7494 C C . ASP C 1 162 ? 39.006 61.275 -22.993 1.00 13.53 158 ASP C C 1
ATOM 7495 O O . ASP C 1 162 ? 39.132 60.328 -23.741 1.00 12.34 158 ASP C O 1
ATOM 7500 N N . HIS C 1 163 ? 38.631 62.485 -23.415 1.00 12.78 159 HIS C N 1
ATOM 7501 C CA . HIS C 1 163 ? 38.326 62.771 -24.823 1.00 13.48 159 HIS C CA 1
ATOM 7502 C C . HIS C 1 163 ? 37.075 62.111 -25.417 1.00 14.31 159 HIS C C 1
ATOM 7503 O O . HIS C 1 163 ? 36.821 62.220 -26.644 1.00 15.90 159 HIS C O 1
ATOM 7510 N N . ALA C 1 164 ? 36.254 61.497 -24.556 1.00 14.18 160 ALA C N 1
ATOM 7511 C CA . ALA C 1 164 ? 35.011 60.837 -24.996 1.00 14.29 160 ALA C CA 1
ATOM 7512 C C . ALA C 1 164 ? 33.898 61.829 -25.259 1.00 14.04 160 ALA C C 1
ATOM 7513 O O . ALA C 1 164 ? 33.809 62.879 -24.606 1.00 14.06 160 ALA C O 1
ATOM 7515 N N . TYR C 1 165 ? 33.033 61.450 -26.200 1.00 14.13 161 TYR C N 1
ATOM 7516 C CA . TYR C 1 165 ? 31.779 62.095 -26.454 1.00 13.47 161 TYR C CA 1
ATOM 7517 C C . TYR C 1 165 ? 30.776 60.973 -26.766 1.00 13.35 161 TYR C C 1
ATOM 7518 O O . TYR C 1 165 ? 31.045 60.123 -27.628 1.00 13.90 161 TYR C O 1
ATOM 7527 N N . HIS C 1 166 ? 29.639 60.967 -26.054 1.00 12.16 162 HIS C N 1
ATOM 7528 C CA . HIS C 1 166 ? 28.579 59.972 -26.255 1.00 11.51 162 HIS C CA 1
ATOM 7529 C C . HIS C 1 166 ? 27.156 60.523 -26.491 1.00 11.16 162 HIS C C 1
ATOM 7530 O O . HIS C 1 166 ? 26.238 59.742 -26.754 1.00 10.34 162 HIS C O 1
ATOM 7537 N N . GLY C 1 167 ? 26.967 61.837 -26.371 1.00 11.18 163 GLY C N 1
ATOM 7538 C CA . GLY C 1 167 ? 25.657 62.462 -26.604 1.00 11.14 163 GLY C CA 1
ATOM 7539 C C . GLY C 1 167 ? 25.201 63.504 -25.603 1.00 11.83 163 GLY C C 1
ATOM 7540 O O . GLY C 1 167 ? 25.922 63.848 -24.695 1.00 11.82 163 GLY C O 1
ATOM 7541 N N . ARG C 1 168 ? 23.950 63.951 -25.756 1.00 12.49 164 ARG C N 1
ATOM 7542 C CA . ARG C 1 168 ? 23.406 65.144 -25.084 1.00 12.89 164 ARG C CA 1
ATOM 7543 C C . ARG C 1 168 ? 22.326 64.886 -24.014 1.00 11.97 164 ARG C C 1
ATOM 7544 O O . ARG C 1 168 ? 21.733 65.871 -23.490 1.00 10.70 164 ARG C O 1
ATOM 7552 N N . THR C 1 169 ? 22.057 63.605 -23.722 1.00 11.35 165 THR C N 1
ATOM 7553 C CA . THR C 1 169 ? 21.077 63.211 -22.676 1.00 11.72 165 THR C CA 1
ATOM 7554 C C . THR C 1 169 ? 21.798 63.249 -21.378 1.00 10.86 165 THR C C 1
ATOM 7555 O O . THR C 1 169 ? 23.041 63.342 -21.401 1.00 12.01 165 THR C O 1
ATOM 7559 N N . ASN C 1 170 ? 21.088 63.175 -20.245 1.00 10.57 166 ASN C N 1
ATOM 7560 C CA . ASN C 1 170 ? 21.751 63.317 -18.949 1.00 10.86 166 ASN C CA 1
ATOM 7561 C C . ASN C 1 170 ? 22.872 62.269 -18.736 1.00 11.42 166 ASN C C 1
ATOM 7562 O O . ASN C 1 170 ? 23.980 62.629 -18.351 1.00 12.84 166 ASN C O 1
ATOM 7567 N N . LEU C 1 171 ? 22.592 60.980 -18.977 1.00 10.53 167 LEU C N 1
ATOM 7568 C CA . LEU C 1 171 ? 23.601 59.955 -18.848 1.00 10.46 167 LEU C CA 1
ATOM 7569 C C . LEU C 1 171 ? 24.722 60.092 -19.879 1.00 10.69 167 LEU C C 1
ATOM 7570 O O . LEU C 1 171 ? 25.886 59.911 -19.526 1.00 11.19 167 LEU C O 1
ATOM 7575 N N . THR C 1 172 ? 24.393 60.381 -21.137 1.00 10.95 168 THR C N 1
ATOM 7576 C CA . THR C 1 172 ? 25.449 60.503 -22.147 1.00 11.88 168 THR C CA 1
ATOM 7577 C C . THR C 1 172 ? 26.261 61.813 -21.945 1.00 12.13 168 THR C C 1
ATOM 7578 O O . THR C 1 172 ? 27.461 61.846 -22.230 1.00 12.61 168 THR C O 1
ATOM 7582 N N . MET C 1 173 ? 25.635 62.865 -21.419 1.00 12.02 169 MET C N 1
ATOM 7583 C CA . MET C 1 173 ? 26.417 63.987 -20.872 1.00 12.51 169 MET C CA 1
ATOM 7584 C C . MET C 1 173 ? 27.402 63.511 -19.781 1.00 12.55 169 MET C C 1
ATOM 7585 O O . MET C 1 173 ? 28.587 63.849 -19.832 1.00 11.12 169 MET C O 1
ATOM 7590 N N . ALA C 1 174 ? 26.927 62.709 -18.825 1.00 12.69 170 ALA C N 1
ATOM 7591 C CA . ALA C 1 174 ? 27.825 62.190 -17.794 1.00 12.05 170 ALA C CA 1
ATOM 7592 C C . ALA C 1 174 ? 29.038 61.478 -18.416 1.00 11.67 170 ALA C C 1
ATOM 7593 O O . ALA C 1 174 ? 30.161 61.650 -17.939 1.00 10.33 170 ALA C O 1
ATOM 7595 N N . MET C 1 175 ? 28.798 60.729 -19.489 1.00 10.85 171 MET C N 1
ATOM 7596 C CA . MET C 1 175 ? 29.813 59.900 -20.070 1.00 11.83 171 MET C CA 1
ATOM 7597 C C . MET C 1 175 ? 30.726 60.729 -20.974 1.00 11.90 171 MET C C 1
ATOM 7598 O O . MET C 1 175 ? 31.835 60.323 -21.258 1.00 11.64 171 MET C O 1
ATOM 7603 N N . THR C 1 176 ? 30.260 61.897 -21.391 1.00 11.27 172 THR C N 1
ATOM 7604 C CA . THR C 1 176 ? 31.055 62.823 -22.193 1.00 11.74 172 THR C CA 1
ATOM 7605 C C . THR C 1 176 ? 32.079 63.559 -21.332 1.00 12.34 172 THR C C 1
ATOM 7606 O O . THR C 1 176 ? 31.772 63.955 -20.205 1.00 12.98 172 THR C O 1
ATOM 7610 N N . ALA C 1 177 ? 33.309 63.664 -21.828 1.00 12.50 173 ALA C N 1
ATOM 7611 C CA . ALA C 1 177 ? 34.385 64.292 -21.092 1.00 13.03 173 ALA C CA 1
ATOM 7612 C C . ALA C 1 177 ? 34.260 65.820 -21.012 1.00 13.44 173 ALA C C 1
ATOM 7613 O O . ALA C 1 177 ? 34.316 66.382 -19.922 1.00 14.14 173 ALA C O 1
ATOM 7615 N N . LYS C 1 178 ? 34.097 66.496 -22.137 1.00 13.81 174 LYS C N 1
ATOM 7616 C CA . LYS C 1 178 ? 34.263 67.980 -22.152 1.00 15.07 174 LYS C CA 1
ATOM 7617 C C . LYS C 1 178 ? 33.040 68.739 -21.638 1.00 14.40 174 LYS C C 1
ATOM 7618 O O . LYS C 1 178 ? 31.941 68.582 -22.139 1.00 13.36 174 LYS C O 1
ATOM 7624 N N . ASN C 1 179 ? 33.253 69.575 -20.632 1.00 14.99 175 ASN C N 1
ATOM 7625 C CA . ASN C 1 179 ? 32.175 70.332 -19.994 1.00 15.36 175 ASN C CA 1
ATOM 7626 C C . ASN C 1 179 ? 31.581 71.403 -20.916 1.00 15.83 175 ASN C C 1
ATOM 7627 O O . ASN C 1 179 ? 30.362 71.591 -20.938 1.00 15.24 175 ASN C O 1
ATOM 7632 N N . GLN C 1 180 ? 32.433 72.053 -21.708 1.00 16.12 176 GLN C N 1
ATOM 7633 C CA . GLN C 1 180 ? 32.048 73.238 -22.463 1.00 17.46 176 GLN C CA 1
ATOM 7634 C C . GLN C 1 180 ? 31.919 72.929 -23.946 1.00 17.49 176 GLN C C 1
ATOM 7635 O O . GLN C 1 180 ? 32.877 72.453 -24.581 1.00 16.31 176 GLN C O 1
ATOM 7641 N N . PRO C 1 181 ? 30.710 73.122 -24.504 1.00 17.24 177 PRO C N 1
ATOM 7642 C CA . PRO C 1 181 ? 29.392 73.502 -23.990 1.00 17.00 177 PRO C CA 1
ATOM 7643 C C . PRO C 1 181 ? 28.425 72.327 -23.782 1.00 16.38 177 PRO C C 1
ATOM 7644 O O . PRO C 1 181 ? 27.230 72.533 -23.594 1.00 16.65 177 PRO C O 1
ATOM 7648 N N . TYR C 1 182 ? 28.928 71.106 -23.849 1.00 16.14 178 TYR C N 1
ATOM 7649 C CA . TYR C 1 182 ? 28.057 69.933 -23.806 1.00 16.12 178 TYR C CA 1
ATOM 7650 C C . TYR C 1 182 ? 27.365 69.769 -22.459 1.00 15.07 178 TYR C C 1
ATOM 7651 O O . TYR C 1 182 ? 26.234 69.357 -22.429 1.00 14.09 178 TYR C O 1
ATOM 7660 N N . LYS C 1 183 ? 28.049 70.080 -21.362 1.00 15.47 179 LYS C N 1
ATOM 7661 C CA . LYS C 1 183 ? 27.555 69.707 -20.016 1.00 15.97 179 LYS C CA 1
ATOM 7662 C C . LYS C 1 183 ? 27.186 70.866 -19.100 1.00 15.92 179 LYS C C 1
ATOM 7663 O O . LYS C 1 183 ? 26.290 70.739 -18.268 1.00 15.35 179 LYS C O 1
ATOM 7669 N N . HIS C 1 184 ? 27.913 71.972 -19.235 1.00 16.59 180 HIS C N 1
ATOM 7670 C CA . HIS C 1 184 ? 27.795 73.160 -18.378 1.00 16.90 180 HIS C CA 1
ATOM 7671 C C . HIS C 1 184 ? 26.360 73.643 -18.146 1.00 16.18 180 HIS C C 1
ATOM 7672 O O . HIS C 1 184 ? 25.660 74.080 -19.092 1.00 15.21 180 HIS C O 1
ATOM 7679 N N . GLY C 1 185 ? 25.952 73.596 -16.880 1.00 15.78 181 GLY C N 1
ATOM 7680 C CA . GLY C 1 185 ? 24.643 74.054 -16.439 1.00 16.08 181 GLY C CA 1
ATOM 7681 C C . GLY C 1 185 ? 23.518 73.032 -16.478 1.00 16.07 181 GLY C C 1
ATOM 7682 O O . GLY C 1 185 ? 22.371 73.340 -16.088 1.00 16.79 181 GLY C O 1
ATOM 7683 N N . PHE C 1 186 ? 23.819 71.805 -16.907 1.00 15.09 182 PHE C N 1
ATOM 7684 C CA . PHE C 1 186 ? 22.770 70.827 -17.140 1.00 14.71 182 PHE C CA 1
ATOM 7685 C C . PHE C 1 186 ? 22.639 69.717 -16.089 1.00 14.74 182 PHE C C 1
ATOM 7686 O O . PHE C 1 186 ? 21.776 68.851 -16.185 1.00 13.63 182 PHE C O 1
ATOM 7694 N N . GLY C 1 187 ? 23.510 69.749 -15.091 1.00 16.25 183 GLY C N 1
ATOM 7695 C CA . GLY C 1 187 ? 23.616 68.707 -14.100 1.00 15.66 183 GLY C CA 1
ATOM 7696 C C . GLY C 1 187 ? 22.604 68.958 -12.996 1.00 16.23 183 GLY C C 1
ATOM 7697 O O . GLY C 1 187 ? 21.837 69.912 -13.077 1.00 16.95 183 GLY C O 1
ATOM 7698 N N . PRO C 1 188 ? 22.617 68.121 -11.944 1.00 15.50 184 PRO C N 1
ATOM 7699 C CA . PRO C 1 188 ? 23.537 67.022 -11.739 1.00 15.11 184 PRO C CA 1
ATOM 7700 C C . PRO C 1 188 ? 23.259 65.831 -12.626 1.00 14.82 184 PRO C C 1
ATOM 7701 O O . PRO C 1 188 ? 22.122 65.642 -13.135 1.00 14.19 184 PRO C O 1
ATOM 7705 N N . PHE C 1 189 ? 24.289 64.994 -12.725 1.00 14.79 185 PHE C N 1
ATOM 7706 C CA . PHE C 1 189 ? 24.360 63.925 -13.721 1.00 14.18 185 PHE C CA 1
ATOM 7707 C C . PHE C 1 189 ? 24.259 62.547 -13.079 1.00 14.15 185 PHE C C 1
ATOM 7708 O O . PHE C 1 189 ? 24.673 62.331 -11.930 1.00 13.62 185 PHE C O 1
ATOM 7716 N N . ALA C 1 190 ? 23.741 61.614 -13.869 1.00 14.07 186 ALA C N 1
ATOM 7717 C CA . ALA C 1 190 ? 23.669 60.207 -13.528 1.00 13.01 186 ALA C CA 1
ATOM 7718 C C . ALA C 1 190 ? 25.044 59.724 -13.068 1.00 13.05 186 ALA C C 1
ATOM 7719 O O . ALA C 1 190 ? 26.050 59.957 -13.736 1.00 12.18 186 ALA C O 1
ATOM 7721 N N . ASN C 1 191 ? 25.061 59.025 -11.937 1.00 12.93 187 ASN C N 1
ATOM 7722 C CA . ASN C 1 191 ? 26.282 58.695 -11.230 1.00 13.21 187 ASN C CA 1
ATOM 7723 C C . ASN C 1 191 ? 26.732 57.228 -11.433 1.00 13.40 187 ASN C C 1
ATOM 7724 O O . ASN C 1 191 ? 26.225 56.499 -12.315 1.00 12.24 187 ASN C O 1
ATOM 7729 N N . GLU C 1 192 ? 27.726 56.824 -10.658 1.00 13.93 188 GLU C N 1
ATOM 7730 C CA . GLU C 1 192 ? 28.469 55.576 -10.922 1.00 14.16 188 GLU C CA 1
ATOM 7731 C C . GLU C 1 192 ? 28.982 55.579 -12.363 1.00 13.22 188 GLU C C 1
ATOM 7732 O O . GLU C 1 192 ? 28.969 54.566 -13.037 1.00 13.43 188 GLU C O 1
ATOM 7738 N N . VAL C 1 193 ? 29.418 56.751 -12.814 1.00 12.39 189 VAL C N 1
ATOM 7739 C CA . VAL C 1 193 ? 30.166 56.898 -14.062 1.00 12.08 189 VAL C CA 1
ATOM 7740 C C . VAL C 1 193 ? 31.591 57.289 -13.677 1.00 12.23 189 VAL C C 1
ATOM 7741 O O . VAL C 1 193 ? 31.793 58.217 -12.881 1.00 13.06 189 VAL C O 1
ATOM 7745 N N . TYR C 1 194 ? 32.584 56.578 -14.214 1.00 11.39 190 TYR C N 1
ATOM 7746 C CA . TYR C 1 194 ? 33.979 56.786 -13.790 1.00 11.40 190 TYR C CA 1
ATOM 7747 C C . TYR C 1 194 ? 34.879 56.907 -15.001 1.00 11.64 190 TYR C C 1
ATOM 7748 O O . TYR C 1 194 ? 34.729 56.129 -15.937 1.00 10.92 190 TYR C O 1
ATOM 7757 N N . ARG C 1 195 ? 35.816 57.861 -14.992 1.00 11.54 191 ARG C N 1
ATOM 7758 C CA . ARG C 1 195 ? 36.591 58.141 -16.193 1.00 11.95 191 ARG C CA 1
ATOM 7759 C C . ARG C 1 195 ? 38.069 57.839 -15.979 1.00 12.22 191 ARG C C 1
ATOM 7760 O O . ARG C 1 195 ? 38.598 58.071 -14.936 1.00 12.64 191 ARG C O 1
ATOM 7768 N N . VAL C 1 196 ? 38.715 57.327 -17.008 1.00 12.66 192 VAL C N 1
ATOM 7769 C CA . VAL C 1 196 ? 40.117 57.031 -16.959 1.00 13.20 192 VAL C CA 1
ATOM 7770 C C . VAL C 1 196 ? 40.748 57.533 -18.240 1.00 13.30 192 VAL C C 1
ATOM 7771 O O . VAL C 1 196 ? 40.057 57.726 -19.209 1.00 13.14 192 VAL C O 1
ATOM 7775 N N . PRO C 1 197 ? 42.074 57.693 -18.261 1.00 14.02 193 PRO C N 1
ATOM 7776 C CA . PRO C 1 197 ? 42.740 58.173 -19.458 1.00 14.41 193 PRO C CA 1
ATOM 7777 C C . PRO C 1 197 ? 42.670 57.204 -20.618 1.00 15.26 193 PRO C C 1
ATOM 7778 O O . PRO C 1 197 ? 42.513 55.979 -20.423 1.00 13.98 193 PRO C O 1
ATOM 7782 N N . THR C 1 198 ? 42.776 57.772 -21.817 1.00 15.69 194 THR C N 1
ATOM 7783 C CA . THR C 1 198 ? 42.795 57.008 -23.040 1.00 16.82 194 THR C CA 1
ATOM 7784 C C . THR C 1 198 ? 44.233 56.964 -23.560 1.00 17.15 194 THR C C 1
ATOM 7785 O O . THR C 1 198 ? 45.166 57.205 -22.814 1.00 17.04 194 THR C O 1
ATOM 7789 N N . SER C 1 199 ? 44.388 56.594 -24.827 1.00 17.78 195 SER C N 1
ATOM 7790 C CA . SER C 1 199 ? 45.678 56.537 -25.499 1.00 17.61 195 SER C CA 1
ATOM 7791 C C . SER C 1 199 ? 45.623 57.634 -26.531 1.00 18.18 195 SER C C 1
ATOM 7792 O O . SER C 1 199 ? 44.734 57.626 -27.382 1.00 17.92 195 SER C O 1
ATOM 7795 N N . TYR C 1 200 ? 46.538 58.590 -26.408 1.00 18.34 196 TYR C N 1
ATOM 7796 C CA . TYR C 1 200 ? 46.625 59.757 -27.269 1.00 18.76 196 TYR C CA 1
ATOM 7797 C C . TYR C 1 200 ? 48.137 60.037 -27.501 1.00 19.80 196 TYR C C 1
ATOM 7798 O O . TYR C 1 200 ? 48.729 60.895 -26.835 1.00 19.58 196 TYR C O 1
ATOM 7807 N N . PRO C 1 201 ? 48.763 59.286 -28.429 1.00 20.34 197 PRO C N 1
ATOM 7808 C CA . PRO C 1 201 ? 50.224 59.298 -28.638 1.00 21.43 197 PRO C CA 1
ATOM 7809 C C . PRO C 1 201 ? 50.856 60.675 -28.887 1.00 21.31 197 PRO C C 1
ATOM 7810 O O . PRO C 1 201 ? 51.933 60.929 -28.396 1.00 21.18 197 PRO C O 1
ATOM 7814 N N . PHE C 1 202 ? 50.184 61.554 -29.623 1.00 21.43 198 PHE C N 1
ATOM 7815 C CA . PHE C 1 202 ? 50.702 62.888 -29.832 1.00 21.84 198 PHE C CA 1
ATOM 7816 C C . PHE C 1 202 ? 50.894 63.655 -28.517 1.00 23.01 198 PHE C C 1
ATOM 7817 O O . PHE C 1 202 ? 51.789 64.490 -28.415 1.00 22.30 198 PHE C O 1
ATOM 7825 N N . ARG C 1 203 ? 50.057 63.387 -27.516 1.00 24.01 199 ARG C N 1
ATOM 7826 C CA . ARG C 1 203 ? 50.184 64.085 -26.232 1.00 24.92 199 ARG C CA 1
ATOM 7827 C C . ARG C 1 203 ? 50.737 63.262 -25.098 1.00 26.29 199 ARG C C 1
ATOM 7828 O O . ARG C 1 203 ? 51.247 63.836 -24.158 1.00 26.48 199 ARG C O 1
ATOM 7836 N N . ASP C 1 204 ? 50.683 61.931 -25.170 1.00 28.03 200 ASP C N 1
ATOM 7837 C CA . ASP C 1 204 ? 51.201 61.120 -24.046 1.00 29.41 200 ASP C CA 1
ATOM 7838 C C . ASP C 1 204 ? 52.543 60.408 -24.307 1.00 30.62 200 ASP C C 1
ATOM 7839 O O . ASP C 1 204 ? 53.093 59.789 -23.420 1.00 31.14 200 ASP C O 1
ATOM 7844 N N . GLY C 1 205 ? 53.060 60.517 -25.521 1.00 32.18 201 GLY C N 1
ATOM 7845 C CA . GLY C 1 205 ? 54.337 59.933 -25.901 1.00 33.48 201 GLY C CA 1
ATOM 7846 C C . GLY C 1 205 ? 54.420 58.418 -26.055 1.00 34.42 201 GLY C C 1
ATOM 7847 O O . GLY C 1 205 ? 55.523 57.885 -26.236 1.00 34.20 201 GLY C O 1
ATOM 7848 N N . GLU C 1 206 ? 53.285 57.716 -25.985 1.00 34.61 202 GLU C N 1
ATOM 7849 C CA . GLU C 1 206 ? 53.310 56.251 -25.848 1.00 35.11 202 GLU C CA 1
ATOM 7850 C C . GLU C 1 206 ? 52.661 55.581 -27.036 1.00 34.69 202 GLU C C 1
ATOM 7851 O O . GLU C 1 206 ? 51.438 55.506 -27.103 1.00 34.24 202 GLU C O 1
ATOM 7857 N N . THR C 1 207 ? 53.487 55.069 -27.954 1.00 34.46 203 THR C N 1
ATOM 7858 C CA . THR C 1 207 ? 52.997 54.369 -29.148 1.00 33.52 203 THR C CA 1
ATOM 7859 C C . THR C 1 207 ? 52.643 52.902 -28.890 1.00 32.76 203 THR C C 1
ATOM 7860 O O . THR C 1 207 ? 52.212 52.207 -29.797 1.00 32.80 203 THR C O 1
ATOM 7864 N N . ASP C 1 208 ? 52.832 52.429 -27.657 1.00 32.09 204 ASP C N 1
ATOM 7865 C CA . ASP C 1 208 ? 52.457 51.068 -27.259 1.00 31.08 204 ASP C CA 1
ATOM 7866 C C . ASP C 1 208 ? 51.079 51.133 -26.575 1.00 28.98 204 ASP C C 1
ATOM 7867 O O . ASP C 1 208 ? 50.954 51.527 -25.412 1.00 28.57 204 ASP C O 1
ATOM 7872 N N . GLY C 1 209 ? 50.050 50.759 -27.321 1.00 27.29 205 GLY C N 1
ATOM 7873 C CA . GLY C 1 209 ? 48.683 50.778 -26.836 1.00 25.54 205 GLY C CA 1
ATOM 7874 C C . GLY C 1 209 ? 48.487 49.912 -25.618 1.00 24.97 205 GLY C C 1
ATOM 7875 O O . GLY C 1 209 ? 47.774 50.297 -24.704 1.00 23.48 205 GLY C O 1
ATOM 7876 N N . ALA C 1 210 ? 49.162 48.762 -25.577 1.00 24.88 206 ALA C N 1
ATOM 7877 C CA . ALA C 1 210 ? 49.030 47.838 -24.445 1.00 24.79 206 ALA C CA 1
ATOM 7878 C C . ALA C 1 210 ? 49.511 48.465 -23.122 1.00 24.33 206 ALA C C 1
ATOM 7879 O O . ALA C 1 210 ? 48.854 48.299 -22.111 1.00 24.34 206 ALA C O 1
ATOM 7881 N N . ALA C 1 211 ? 50.621 49.205 -23.140 1.00 24.21 207 ALA C N 1
ATOM 7882 C CA . ALA C 1 211 ? 51.082 49.960 -21.969 1.00 23.93 207 ALA C CA 1
ATOM 7883 C C . ALA C 1 211 ? 50.130 51.117 -21.562 1.00 23.45 207 ALA C C 1
ATOM 7884 O O . ALA C 1 211 ? 49.888 51.344 -20.364 1.00 23.13 207 ALA C O 1
ATOM 7886 N N . ALA C 1 212 ? 49.557 51.833 -22.530 1.00 22.77 208 ALA C N 1
ATOM 7887 C CA . ALA C 1 212 ? 48.541 52.842 -22.175 1.00 22.21 208 ALA C CA 1
ATOM 7888 C C . ALA C 1 212 ? 47.368 52.164 -21.472 1.00 21.33 208 ALA C C 1
ATOM 7889 O O . ALA C 1 212 ? 46.830 52.705 -20.517 1.00 21.77 208 ALA C O 1
ATOM 7891 N N . ALA C 1 213 ? 47.012 50.959 -21.899 1.00 20.51 209 ALA C N 1
ATOM 7892 C CA . ALA C 1 213 ? 45.855 50.267 -21.321 1.00 20.42 209 ALA C CA 1
ATOM 7893 C C . ALA C 1 213 ? 46.125 49.866 -19.864 1.00 20.35 209 ALA C C 1
ATOM 7894 O O . ALA C 1 213 ? 45.243 49.955 -19.014 1.00 19.69 209 ALA C O 1
ATOM 7896 N N . ALA C 1 214 ? 47.361 49.497 -19.566 1.00 20.40 210 ALA C N 1
ATOM 7897 C CA . ALA C 1 214 ? 47.683 48.985 -18.238 1.00 20.52 210 ALA C CA 1
ATOM 7898 C C . ALA C 1 214 ? 47.408 50.005 -17.162 1.00 20.57 210 ALA C C 1
ATOM 7899 O O . ALA C 1 214 ? 47.013 49.656 -16.056 1.00 20.03 210 ALA C O 1
ATOM 7901 N N . HIS C 1 215 ? 47.631 51.276 -17.478 1.00 20.88 211 HIS C N 1
ATOM 7902 C CA . HIS C 1 215 ? 47.409 52.323 -16.502 1.00 20.83 211 HIS C CA 1
ATOM 7903 C C . HIS C 1 215 ? 45.918 52.603 -16.331 1.00 18.96 211 HIS C C 1
ATOM 7904 O O . HIS C 1 215 ? 45.458 52.842 -15.235 1.00 18.65 211 HIS C O 1
ATOM 7911 N N . ALA C 1 216 ? 45.176 52.594 -17.424 1.00 18.02 212 ALA C N 1
ATOM 7912 C CA . ALA C 1 216 ? 43.724 52.737 -17.362 1.00 17.64 212 ALA C CA 1
ATOM 7913 C C . ALA C 1 216 ? 43.083 51.622 -16.545 1.00 16.93 212 ALA C C 1
ATOM 7914 O O . ALA C 1 216 ? 42.199 51.865 -15.730 1.00 16.49 212 ALA C O 1
ATOM 7916 N N . LEU C 1 217 ? 43.537 50.396 -16.781 1.00 17.09 213 LEU C N 1
ATOM 7917 C CA . LEU C 1 217 ? 42.955 49.200 -16.154 1.00 16.96 213 LEU C CA 1
ATOM 7918 C C . LEU C 1 217 ? 43.336 49.145 -14.681 1.00 17.10 213 LEU C C 1
ATOM 7919 O O . LEU C 1 217 ? 42.583 48.664 -13.866 1.00 17.13 213 LEU C O 1
ATOM 7924 N N . ASP C 1 218 ? 44.505 49.655 -14.345 1.00 16.85 214 ASP C N 1
ATOM 7925 C CA . ASP C 1 218 ? 44.931 49.682 -12.971 1.00 18.17 214 ASP C CA 1
ATOM 7926 C C . ASP C 1 218 ? 44.087 50.662 -12.186 1.00 17.26 214 ASP C C 1
ATOM 7927 O O . ASP C 1 218 ? 43.801 50.423 -11.013 1.00 17.66 214 ASP C O 1
ATOM 7932 N N . LEU C 1 219 ? 43.703 51.769 -12.832 1.00 16.47 215 LEU C N 1
ATOM 7933 C CA . LEU C 1 219 ? 42.734 52.726 -12.263 1.00 15.99 215 LEU C CA 1
ATOM 7934 C C . LEU C 1 219 ? 41.343 52.081 -12.104 1.00 14.92 215 LEU C C 1
ATOM 7935 O O . LEU C 1 219 ? 40.746 52.174 -11.053 1.00 14.54 215 LEU C O 1
ATOM 7940 N N . ILE C 1 220 ? 40.842 51.393 -13.118 1.00 14.37 216 ILE C N 1
ATOM 7941 C CA A ILE C 1 220 ? 39.563 50.672 -12.968 0.50 14.14 216 ILE C CA 1
ATOM 7942 C CA B ILE C 1 220 ? 39.560 50.683 -12.965 0.50 13.98 216 ILE C CA 1
ATOM 7943 C C . ILE C 1 220 ? 39.639 49.709 -11.786 1.00 14.66 216 ILE C C 1
ATOM 7944 O O . ILE C 1 220 ? 38.765 49.729 -10.911 1.00 14.34 216 ILE C O 1
ATOM 7953 N N . ASN C 1 221 ? 40.691 48.868 -11.757 1.00 15.11 217 ASN C N 1
ATOM 7954 C CA . ASN C 1 221 ? 40.864 47.868 -10.687 1.00 15.42 217 ASN C CA 1
ATOM 7955 C C . ASN C 1 221 ? 40.835 48.462 -9.304 1.00 15.10 217 ASN C C 1
ATOM 7956 O O . ASN C 1 221 ? 40.148 47.976 -8.436 1.00 14.23 217 ASN C O 1
ATOM 7961 N N . LYS C 1 222 ? 41.616 49.511 -9.102 1.00 14.94 218 LYS C N 1
ATOM 7962 C CA . LYS C 1 222 ? 41.766 50.088 -7.775 1.00 14.28 218 LYS C CA 1
ATOM 7963 C C . LYS C 1 222 ? 40.661 51.049 -7.380 1.00 13.45 218 LYS C C 1
ATOM 7964 O O . LYS C 1 222 ? 40.280 51.052 -6.216 1.00 12.09 218 LYS C O 1
ATOM 7970 N N . GLN C 1 223 ? 40.154 51.856 -8.316 1.00 11.78 219 GLN C N 1
ATOM 7971 C CA . GLN C 1 223 ? 39.166 52.880 -7.939 1.00 12.80 219 GLN C CA 1
ATOM 7972 C C . GLN C 1 223 ? 37.679 52.500 -8.130 1.00 12.74 219 GLN C C 1
ATOM 7973 O O . GLN C 1 223 ? 36.820 53.015 -7.425 1.00 12.83 219 GLN C O 1
ATOM 7979 N N . VAL C 1 224 ? 37.387 51.592 -9.060 1.00 13.46 220 VAL C N 1
ATOM 7980 C CA . VAL C 1 224 ? 36.016 51.122 -9.300 1.00 14.23 220 VAL C CA 1
ATOM 7981 C C . VAL C 1 224 ? 35.806 49.730 -8.736 1.00 15.60 220 VAL C C 1
ATOM 7982 O O . VAL C 1 224 ? 34.795 49.470 -8.059 1.00 16.56 220 VAL C O 1
ATOM 7986 N N . GLY C 1 225 ? 36.760 48.835 -8.980 1.00 16.93 221 GLY C N 1
ATOM 7987 C CA . GLY C 1 225 ? 36.676 47.443 -8.525 1.00 17.45 221 GLY C CA 1
ATOM 7988 C C . GLY C 1 225 ? 36.089 46.604 -9.646 1.00 18.83 221 GLY C C 1
ATOM 7989 O O . GLY C 1 225 ? 34.956 46.877 -10.116 1.00 17.10 221 GLY C O 1
ATOM 7990 N N . ALA C 1 226 ? 36.840 45.573 -10.054 1.00 19.95 222 ALA C N 1
ATOM 7991 C CA . ALA C 1 226 ? 36.567 44.871 -11.302 1.00 21.19 222 ALA C CA 1
ATOM 7992 C C . ALA C 1 226 ? 35.171 44.290 -11.328 1.00 21.69 222 ALA C C 1
ATOM 7993 O O . ALA C 1 226 ? 34.537 44.300 -12.372 1.00 22.05 222 ALA C O 1
ATOM 7995 N N . ASP C 1 227 ? 34.691 43.807 -10.183 1.00 22.15 223 ASP C N 1
ATOM 7996 C CA . ASP C 1 227 ? 33.404 43.138 -10.130 1.00 22.78 223 ASP C CA 1
ATOM 7997 C C . ASP C 1 227 ? 32.229 44.097 -9.931 1.00 21.53 223 ASP C C 1
ATOM 7998 O O . ASP C 1 227 ? 31.078 43.654 -9.812 1.00 20.56 223 ASP C O 1
ATOM 8003 N N . ASN C 1 228 ? 32.522 45.402 -9.905 1.00 20.28 224 ASN C N 1
ATOM 8004 C CA . ASN C 1 228 ? 31.490 46.434 -9.945 1.00 19.20 224 ASN C CA 1
ATOM 8005 C C . ASN C 1 228 ? 31.291 47.042 -11.343 1.00 17.63 224 ASN C C 1
ATOM 8006 O O . ASN C 1 228 ? 30.424 47.893 -11.537 1.00 16.04 224 ASN C O 1
ATOM 8011 N N . VAL C 1 229 ? 32.083 46.616 -12.318 1.00 16.37 225 VAL C N 1
ATOM 8012 C CA . VAL C 1 229 ? 32.079 47.297 -13.602 1.00 15.34 225 VAL C CA 1
ATOM 8013 C C . VAL C 1 229 ? 31.126 46.611 -14.539 1.00 15.21 225 VAL C C 1
ATOM 8014 O O . VAL C 1 229 ? 31.380 45.477 -14.961 1.00 15.91 225 VAL C O 1
ATOM 8018 N N . ALA C 1 230 ? 30.018 47.286 -14.854 1.00 14.17 226 ALA C N 1
ATOM 8019 C CA . ALA C 1 230 ? 28.997 46.735 -15.787 1.00 13.19 226 ALA C CA 1
ATOM 8020 C C . ALA C 1 230 ? 29.443 46.856 -17.246 1.00 12.23 226 ALA C C 1
ATOM 8021 O O . ALA C 1 230 ? 29.213 45.944 -18.048 1.00 11.25 226 ALA C O 1
ATOM 8023 N N . ALA C 1 231 ? 29.999 48.016 -17.580 1.00 11.96 227 ALA C N 1
ATOM 8024 C CA . ALA C 1 231 ? 30.403 48.353 -18.959 1.00 11.40 227 ALA C CA 1
ATOM 8025 C C . ALA C 1 231 ? 31.681 49.214 -19.004 1.00 11.00 227 ALA C C 1
ATOM 8026 O O . ALA C 1 231 ? 31.890 50.066 -18.148 1.00 10.85 227 ALA C O 1
ATOM 8028 N N . VAL C 1 232 ? 32.521 48.966 -20.015 1.00 10.80 228 VAL C N 1
ATOM 8029 C CA . VAL C 1 232 ? 33.598 49.830 -20.372 1.00 10.37 228 VAL C CA 1
ATOM 8030 C C . VAL C 1 232 ? 33.236 50.334 -21.769 1.00 10.90 228 VAL C C 1
ATOM 8031 O O . VAL C 1 232 ? 33.091 49.532 -22.686 1.00 10.62 228 VAL C O 1
ATOM 8035 N N . VAL C 1 233 ? 33.015 51.650 -21.904 1.00 11.28 229 VAL C N 1
ATOM 8036 C CA . VAL C 1 233 ? 32.501 52.226 -23.147 1.00 11.03 229 VAL C CA 1
ATOM 8037 C C . VAL C 1 233 ? 33.538 53.131 -23.780 1.00 11.93 229 VAL C C 1
ATOM 8038 O O . VAL C 1 233 ? 33.979 54.093 -23.156 1.00 11.30 229 VAL C O 1
ATOM 8042 N N . ILE C 1 234 ? 33.905 52.825 -25.032 1.00 12.04 230 ILE C N 1
ATOM 8043 C CA . ILE C 1 234 ? 34.852 53.618 -25.787 1.00 12.57 230 ILE C CA 1
ATOM 8044 C C . ILE C 1 234 ? 34.556 53.665 -27.304 1.00 13.08 230 ILE C C 1
ATOM 8045 O O . ILE C 1 234 ? 34.132 52.692 -27.921 1.00 11.14 230 ILE C O 1
ATOM 8050 N N . GLU C 1 235 ? 34.827 54.827 -27.893 1.00 14.07 231 GLU C N 1
ATOM 8051 C CA . GLU C 1 235 ? 34.803 54.993 -29.336 1.00 14.94 231 GLU C CA 1
ATOM 8052 C C . GLU C 1 235 ? 36.145 54.483 -29.877 1.00 15.98 231 GLU C C 1
ATOM 8053 O O . GLU C 1 235 ? 37.191 54.811 -29.324 1.00 15.52 231 GLU C O 1
ATOM 8059 N N . PRO C 1 236 ? 36.147 53.706 -30.970 1.00 17.37 232 PRO C N 1
ATOM 8060 C CA . PRO C 1 236 ? 37.464 53.258 -31.474 1.00 17.87 232 PRO C CA 1
ATOM 8061 C C . PRO C 1 236 ? 38.337 54.374 -32.036 1.00 18.11 232 PRO C C 1
ATOM 8062 O O . PRO C 1 236 ? 39.541 54.217 -32.073 1.00 17.92 232 PRO C O 1
ATOM 8066 N N . VAL C 1 237 ? 37.716 55.462 -32.487 1.00 17.80 233 VAL C N 1
ATOM 8067 C CA . VAL C 1 237 ? 38.385 56.737 -32.752 1.00 17.94 233 VAL C CA 1
ATOM 8068 C C . VAL C 1 237 ? 37.585 57.776 -31.991 1.00 18.00 233 VAL C C 1
ATOM 8069 O O . VAL C 1 237 ? 36.369 57.785 -32.109 1.00 17.66 233 VAL C O 1
ATOM 8073 N N . HIS C 1 238 ? 38.217 58.627 -31.179 1.00 18.69 234 HIS C N 1
ATOM 8074 C CA . HIS C 1 238 ? 37.444 59.635 -30.453 1.00 18.93 234 HIS C CA 1
ATOM 8075 C C . HIS C 1 238 ? 37.097 60.754 -31.437 1.00 18.90 234 HIS C C 1
ATOM 8076 O O . HIS C 1 238 ? 37.980 61.472 -31.856 1.00 19.57 234 HIS C O 1
ATOM 8083 N N . GLY C 1 239 ? 35.824 60.904 -31.776 1.00 18.36 235 GLY C N 1
ATOM 8084 C CA . GLY C 1 239 ? 35.417 61.831 -32.821 1.00 18.93 235 GLY C CA 1
ATOM 8085 C C . GLY C 1 239 ? 35.465 63.283 -32.383 1.00 19.39 235 GLY C C 1
ATOM 8086 O O . GLY C 1 239 ? 36.411 64.021 -32.708 1.00 19.02 235 GLY C O 1
ATOM 8087 N N . GLU C 1 240 ? 34.467 63.681 -31.601 1.00 19.69 236 GLU C N 1
ATOM 8088 C CA . GLU C 1 240 ? 34.373 65.056 -31.151 1.00 19.61 236 GLU C CA 1
ATOM 8089 C C . GLU C 1 240 ? 35.625 65.449 -30.380 1.00 19.17 236 GLU C C 1
ATOM 8090 O O . GLU C 1 240 ? 36.007 66.626 -30.369 1.00 18.28 236 GLU C O 1
ATOM 8096 N N . GLY C 1 241 ? 36.258 64.463 -29.737 1.00 18.39 237 GLY C N 1
ATOM 8097 C CA . GLY C 1 241 ? 37.456 64.701 -28.955 1.00 18.80 237 GLY C CA 1
ATOM 8098 C C . GLY C 1 241 ? 38.718 65.045 -29.734 1.00 19.04 237 GLY C C 1
ATOM 8099 O O . GLY C 1 241 ? 39.756 65.355 -29.120 1.00 21.26 237 GLY C O 1
ATOM 8100 N N . GLY C 1 242 ? 38.645 65.030 -31.064 1.00 18.34 238 GLY C N 1
ATOM 8101 C CA . GLY C 1 242 ? 39.790 65.352 -31.915 1.00 17.44 238 GLY C CA 1
ATOM 8102 C C . GLY C 1 242 ? 40.286 64.273 -32.866 1.00 17.57 238 GLY C C 1
ATOM 8103 O O . GLY C 1 242 ? 41.456 64.337 -33.321 1.00 17.07 238 GLY C O 1
ATOM 8104 N N . PHE C 1 243 ? 39.412 63.317 -33.233 1.00 16.48 239 PHE C N 1
ATOM 8105 C CA . PHE C 1 243 ? 39.812 62.160 -34.058 1.00 16.88 239 PHE C CA 1
ATOM 8106 C C . PHE C 1 243 ? 41.066 61.518 -33.446 1.00 16.87 239 PHE C C 1
ATOM 8107 O O . PHE C 1 243 ? 42.026 61.203 -34.150 1.00 17.28 239 PHE C O 1
ATOM 8115 N N . VAL C 1 244 ? 41.067 61.375 -32.124 1.00 16.31 240 VAL C N 1
ATOM 8116 C CA . VAL C 1 244 ? 42.179 60.753 -31.433 1.00 16.07 240 VAL C CA 1
ATOM 8117 C C . VAL C 1 244 ? 42.080 59.219 -31.618 1.00 16.65 240 VAL C C 1
ATOM 8118 O O . VAL C 1 244 ? 41.068 58.605 -31.301 1.00 15.34 240 VAL C O 1
ATOM 8122 N N . VAL C 1 245 ? 43.125 58.620 -32.159 1.00 18.12 241 VAL C N 1
ATOM 8123 C CA . VAL C 1 245 ? 43.155 57.185 -32.446 1.00 19.36 241 VAL C CA 1
ATOM 8124 C C . VAL C 1 245 ? 44.082 56.556 -31.425 1.00 19.50 241 VAL C C 1
ATOM 8125 O O . VAL C 1 245 ? 45.268 56.873 -31.400 1.00 19.32 241 VAL C O 1
ATOM 8129 N N . PRO C 1 246 ? 43.557 55.676 -30.562 1.00 20.43 242 PRO C N 1
ATOM 8130 C CA . PRO C 1 246 ? 44.435 54.978 -29.593 1.00 20.24 242 PRO C CA 1
ATOM 8131 C C . PRO C 1 246 ? 45.539 54.216 -30.292 1.00 19.79 242 PRO C C 1
ATOM 8132 O O . PRO C 1 246 ? 45.294 53.649 -31.339 1.00 19.47 242 PRO C O 1
ATOM 8136 N N . ALA C 1 247 ? 46.731 54.207 -29.703 1.00 19.33 243 ALA C N 1
ATOM 8137 C CA . ALA C 1 247 ? 47.830 53.387 -30.160 1.00 19.63 243 ALA C CA 1
ATOM 8138 C C . ALA C 1 247 ? 47.416 51.931 -30.293 1.00 20.48 243 ALA C C 1
ATOM 8139 O O . ALA C 1 247 ? 46.588 51.453 -29.513 1.00 18.74 243 ALA C O 1
ATOM 8141 N N . PRO C 1 248 ? 48.038 51.199 -31.250 1.00 21.93 244 PRO C N 1
ATOM 8142 C CA . PRO C 1 248 ? 47.746 49.771 -31.394 1.00 22.57 244 PRO C CA 1
ATOM 8143 C C . PRO C 1 248 ? 47.873 48.983 -30.096 1.00 22.06 244 PRO C C 1
ATOM 8144 O O . PRO C 1 248 ? 48.864 49.120 -29.370 1.00 20.69 244 PRO C O 1
ATOM 8148 N N . GLY C 1 249 ? 46.860 48.158 -29.835 1.00 22.10 245 GLY C N 1
ATOM 8149 C CA . GLY C 1 249 ? 46.816 47.294 -28.646 1.00 22.13 245 GLY C CA 1
ATOM 8150 C C . GLY C 1 249 ? 45.941 47.849 -27.521 1.00 21.64 245 GLY C C 1
ATOM 8151 O O . GLY C 1 249 ? 45.613 47.138 -26.581 1.00 22.34 245 GLY C O 1
ATOM 8152 N N . PHE C 1 250 ? 45.539 49.108 -27.609 1.00 20.46 246 PHE C N 1
ATOM 8153 C CA . PHE C 1 250 ? 44.729 49.696 -26.539 1.00 19.61 246 PHE C CA 1
ATOM 8154 C C . PHE C 1 250 ? 43.376 48.984 -26.439 1.00 19.08 246 PHE C C 1
ATOM 8155 O O . PHE C 1 250 ? 43.034 48.457 -25.386 1.00 18.29 246 PHE C O 1
ATOM 8163 N N . LEU C 1 251 ? 42.630 48.954 -27.531 1.00 18.06 247 LEU C N 1
ATOM 8164 C CA . LEU C 1 251 ? 41.275 48.396 -27.509 1.00 18.54 247 LEU C CA 1
ATOM 8165 C C . LEU C 1 251 ? 41.278 46.890 -27.208 1.00 18.14 247 LEU C C 1
ATOM 8166 O O . LEU C 1 251 ? 40.381 46.403 -26.499 1.00 17.90 247 LEU C O 1
ATOM 8171 N N . GLY C 1 252 ? 42.279 46.185 -27.740 1.00 17.37 248 GLY C N 1
ATOM 8172 C CA . GLY C 1 252 ? 42.476 44.753 -27.496 1.00 17.50 248 GLY C CA 1
ATOM 8173 C C . GLY C 1 252 ? 42.621 44.493 -26.004 1.00 17.46 248 GLY C C 1
ATOM 8174 O O . GLY C 1 252 ? 41.977 43.604 -25.459 1.00 18.01 248 GLY C O 1
ATOM 8175 N N . ALA C 1 253 ? 43.447 45.286 -25.333 1.00 16.91 249 ALA C N 1
ATOM 8176 C CA . ALA C 1 253 ? 43.691 45.077 -23.917 1.00 17.03 249 ALA C CA 1
ATOM 8177 C C . ALA C 1 253 ? 42.395 45.305 -23.090 1.00 16.82 249 ALA C C 1
ATOM 8178 O O . ALA C 1 253 ? 42.089 44.551 -22.149 1.00 17.38 249 ALA C O 1
ATOM 8180 N N . LEU C 1 254 ? 41.614 46.311 -23.471 1.00 16.00 250 LEU C N 1
ATOM 8181 C CA . LEU C 1 254 ? 40.336 46.577 -22.815 1.00 15.83 250 LEU C CA 1
ATOM 8182 C C . LEU C 1 254 ? 39.321 45.422 -22.981 1.00 16.30 250 LEU C C 1
ATOM 8183 O O . LEU C 1 254 ? 38.619 45.048 -22.026 1.00 15.44 250 LEU C O 1
ATOM 8188 N N . GLN C 1 255 ? 39.237 44.876 -24.197 1.00 16.38 251 GLN C N 1
ATOM 8189 C CA . GLN C 1 255 ? 38.333 43.777 -24.495 1.00 17.37 251 GLN C CA 1
ATOM 8190 C C . GLN C 1 255 ? 38.714 42.584 -23.614 1.00 18.34 251 GLN C C 1
ATOM 8191 O O . GLN C 1 255 ? 37.870 42.053 -22.868 1.00 17.73 251 GLN C O 1
ATOM 8197 N N . LYS C 1 256 ? 39.978 42.174 -23.690 1.00 18.41 252 LYS C N 1
ATOM 8198 C CA . LYS C 1 256 ? 40.444 41.074 -22.873 1.00 19.59 252 LYS C CA 1
ATOM 8199 C C . LYS C 1 256 ? 40.107 41.275 -21.384 1.00 19.28 252 LYS C C 1
ATOM 8200 O O . LYS C 1 256 ? 39.535 40.384 -20.749 1.00 20.04 252 LYS C O 1
ATOM 8206 N N . TRP C 1 257 ? 40.471 42.424 -20.825 1.00 18.44 253 TRP C N 1
ATOM 8207 C CA . TRP C 1 257 ? 40.215 42.702 -19.395 1.00 17.95 253 TRP C CA 1
ATOM 8208 C C . TRP C 1 257 ? 38.719 42.537 -19.096 1.00 17.65 253 TRP C C 1
ATOM 8209 O O . TRP C 1 257 ? 38.360 42.039 -18.042 1.00 18.18 253 TRP C O 1
ATOM 8220 N N . CYS C 1 258 ? 37.853 42.943 -20.021 1.00 17.21 254 CYS C N 1
ATOM 8221 C CA . CYS C 1 258 ? 36.409 42.868 -19.812 1.00 17.21 254 CYS C CA 1
ATOM 8222 C C . CYS C 1 258 ? 35.934 41.400 -19.773 1.00 17.69 254 CYS C C 1
ATOM 8223 O O . CYS C 1 258 ? 35.227 40.971 -18.851 1.00 17.03 254 CYS C O 1
ATOM 8226 N N . THR C 1 259 ? 36.340 40.647 -20.783 1.00 17.63 255 THR C N 1
ATOM 8227 C CA . THR C 1 259 ? 36.086 39.208 -20.828 1.00 17.89 255 THR C CA 1
ATOM 8228 C C . THR C 1 259 ? 36.543 38.493 -19.547 1.00 17.80 255 THR C C 1
ATOM 8229 O O . THR C 1 259 ? 35.826 37.648 -19.025 1.00 18.45 255 THR C O 1
ATOM 8233 N N . ASP C 1 260 ? 37.711 38.836 -19.025 1.00 17.53 256 ASP C N 1
ATOM 8234 C CA . ASP C 1 260 ? 38.251 38.111 -17.891 1.00 17.56 256 ASP C CA 1
ATOM 8235 C C . ASP C 1 260 ? 37.522 38.503 -16.605 1.00 17.39 256 ASP C C 1
ATOM 8236 O O . ASP C 1 260 ? 37.510 37.727 -15.660 1.00 17.25 256 ASP C O 1
ATOM 8241 N N . ASN C 1 261 ? 36.933 39.703 -16.561 1.00 16.72 257 ASN C N 1
ATOM 8242 C CA . ASN C 1 261 ? 36.355 40.232 -15.330 1.00 16.50 257 ASN C CA 1
ATOM 8243 C C . ASN C 1 261 ? 34.831 40.311 -15.359 1.00 16.64 257 ASN C C 1
ATOM 8244 O O . ASN C 1 261 ? 34.250 40.817 -14.445 1.00 16.31 257 ASN C O 1
ATOM 8249 N N . GLY C 1 262 ? 34.202 39.776 -16.391 1.00 17.56 258 GLY C N 1
ATOM 8250 C CA . GLY C 1 262 ? 32.730 39.767 -16.495 1.00 17.77 258 GLY C CA 1
ATOM 8251 C C . GLY C 1 262 ? 32.083 41.111 -16.798 1.00 16.99 258 GLY C C 1
ATOM 8252 O O . GLY C 1 262 ? 30.892 41.276 -16.536 1.00 17.19 258 GLY C O 1
ATOM 8253 N N . ALA C 1 263 ? 32.837 42.057 -17.372 1.00 16.13 259 ALA C N 1
ATOM 8254 C CA . ALA C 1 263 ? 32.288 43.357 -17.780 1.00 15.22 259 ALA C CA 1
ATOM 8255 C C . ALA C 1 263 ? 31.948 43.357 -19.273 1.00 15.36 259 ALA C C 1
ATOM 8256 O O . ALA C 1 263 ? 32.505 42.589 -20.030 1.00 15.09 259 ALA C O 1
ATOM 8258 N N . VAL C 1 264 ? 31.012 44.212 -19.688 1.00 15.27 260 VAL C N 1
ATOM 8259 C CA . VAL C 1 264 ? 30.604 44.303 -21.082 1.00 14.02 260 VAL C CA 1
ATOM 8260 C C . VAL C 1 264 ? 31.449 45.359 -21.789 1.00 15.03 260 VAL C C 1
ATOM 8261 O O . VAL C 1 264 ? 31.433 46.538 -21.425 1.00 15.27 260 VAL C O 1
ATOM 8265 N N . PHE C 1 265 ? 32.238 44.941 -22.767 1.00 15.71 261 PHE C N 1
ATOM 8266 C CA . PHE C 1 265 ? 33.015 45.884 -23.521 1.00 16.00 261 PHE C CA 1
ATOM 8267 C C . PHE C 1 265 ? 32.106 46.430 -24.591 1.00 15.17 261 PHE C C 1
ATOM 8268 O O . PHE C 1 265 ? 31.613 45.665 -25.398 1.00 15.85 261 PHE C O 1
ATOM 8276 N N . VAL C 1 266 ? 31.868 47.743 -24.561 1.00 14.31 262 VAL C N 1
ATOM 8277 C CA . VAL C 1 266 ? 31.013 48.425 -25.537 1.00 14.06 262 VAL C CA 1
ATOM 8278 C C . VAL C 1 266 ? 31.833 49.293 -26.460 1.00 13.41 262 VAL C C 1
ATOM 8279 O O . VAL C 1 266 ? 32.408 50.271 -26.028 1.00 14.12 262 VAL C O 1
ATOM 8283 N N . ALA C 1 267 ? 31.849 48.939 -27.742 1.00 13.27 263 ALA C N 1
ATOM 8284 C CA . ALA C 1 267 ? 32.407 49.789 -28.787 1.00 12.98 263 ALA C CA 1
ATOM 8285 C C . ALA C 1 267 ? 31.351 50.765 -29.253 1.00 12.97 263 ALA C C 1
ATOM 8286 O O . ALA C 1 267 ? 30.321 50.349 -29.808 1.00 12.60 263 ALA C O 1
ATOM 8288 N N . ASP C 1 268 ? 31.582 52.059 -28.995 1.00 13.44 264 ASP C N 1
ATOM 8289 C CA . ASP C 1 268 ? 30.727 53.146 -29.516 1.00 14.06 264 ASP C CA 1
ATOM 8290 C C . ASP C 1 268 ? 31.192 53.544 -30.920 1.00 13.95 264 ASP C C 1
ATOM 8291 O O . ASP C 1 268 ? 32.073 54.397 -31.062 1.00 14.51 264 ASP C O 1
ATOM 8296 N N . GLU C 1 269 ? 30.566 52.964 -31.939 1.00 13.76 265 GLU C N 1
ATOM 8297 C CA . GLU C 1 269 ? 30.911 53.194 -33.359 1.00 13.67 265 GLU C CA 1
ATOM 8298 C C . GLU C 1 269 ? 29.849 54.050 -34.069 1.00 14.25 265 GLU C C 1
ATOM 8299 O O . GLU C 1 269 ? 29.680 53.958 -35.298 1.00 14.55 265 GLU C O 1
ATOM 8305 N N . VAL C 1 270 ? 29.119 54.848 -33.290 1.00 13.77 266 VAL C N 1
ATOM 8306 C CA . VAL C 1 270 ? 28.185 55.836 -33.813 1.00 14.01 266 VAL C CA 1
ATOM 8307 C C . VAL C 1 270 ? 28.824 56.640 -34.949 1.00 14.92 266 VAL C C 1
ATOM 8308 O O . VAL C 1 270 ? 28.218 56.716 -35.989 1.00 14.81 266 VAL C O 1
ATOM 8312 N N . GLN C 1 271 ? 30.026 57.203 -34.763 1.00 15.03 267 GLN C N 1
ATOM 8313 C CA . GLN C 1 271 ? 30.706 57.941 -35.842 1.00 17.47 267 GLN C CA 1
ATOM 8314 C C . GLN C 1 271 ? 31.537 57.027 -36.761 1.00 17.60 267 GLN C C 1
ATOM 8315 O O . GLN C 1 271 ? 31.534 57.181 -37.993 1.00 18.88 267 GLN C O 1
ATOM 8321 N N . THR C 1 272 ? 32.221 56.061 -36.170 1.00 17.41 268 THR C N 1
ATOM 8322 C CA . THR C 1 272 ? 33.160 55.226 -36.921 1.00 17.81 268 THR C CA 1
ATOM 8323 C C . THR C 1 272 ? 32.551 54.112 -37.736 1.00 17.85 268 THR C C 1
ATOM 8324 O O . THR C 1 272 ? 33.236 53.512 -38.501 1.00 18.39 268 THR C O 1
ATOM 8328 N N . GLY C 1 273 ? 31.278 53.796 -37.549 1.00 18.90 269 GLY C N 1
ATOM 8329 C CA . GLY C 1 273 ? 30.700 52.639 -38.191 1.00 18.53 269 GLY C CA 1
ATOM 8330 C C . GLY C 1 273 ? 30.345 52.879 -39.650 1.00 19.35 269 GLY C C 1
ATOM 8331 O O . GLY C 1 273 ? 30.408 54.004 -40.162 1.00 19.28 269 GLY C O 1
ATOM 8332 N N . PHE C 1 274 ? 29.956 51.791 -40.307 1.00 19.58 270 PHE C N 1
ATOM 8333 C CA . PHE C 1 274 ? 29.499 51.813 -41.709 1.00 19.66 270 PHE C CA 1
ATOM 8334 C C . PHE C 1 274 ? 30.481 52.454 -42.684 1.00 18.88 270 PHE C C 1
ATOM 8335 O O . PHE C 1 274 ? 30.233 53.519 -43.234 1.00 19.09 270 PHE C O 1
ATOM 8343 N N . ALA C 1 275 ? 31.629 51.801 -42.840 1.00 18.71 271 ALA C N 1
ATOM 8344 C CA . ALA C 1 275 ? 32.561 52.080 -43.931 1.00 18.86 271 ALA C CA 1
ATOM 8345 C C . ALA C 1 275 ? 33.458 53.306 -43.727 1.00 19.17 271 ALA C C 1
ATOM 8346 O O . ALA C 1 275 ? 34.489 53.441 -44.385 1.00 19.63 271 ALA C O 1
ATOM 8348 N N . ARG C 1 276 ? 33.089 54.177 -42.802 1.00 19.08 272 ARG C N 1
ATOM 8349 C CA . ARG C 1 276 ? 33.771 55.474 -42.579 1.00 18.96 272 ARG C CA 1
ATOM 8350 C C . ARG C 1 276 ? 35.311 55.396 -42.468 1.00 18.61 272 ARG C C 1
ATOM 8351 O O . ARG C 1 276 ? 36.014 56.262 -42.983 1.00 19.04 272 ARG C O 1
ATOM 8359 N N . THR C 1 277 ? 35.828 54.377 -41.793 1.00 17.97 273 THR C N 1
ATOM 8360 C CA . THR C 1 277 ? 37.248 54.323 -41.494 1.00 18.25 273 THR C CA 1
ATOM 8361 C C . THR C 1 277 ? 38.057 53.397 -42.416 1.00 19.38 273 THR C C 1
ATOM 8362 O O . THR C 1 277 ? 39.250 53.161 -42.160 1.00 19.30 273 THR C O 1
ATOM 8366 N N . GLY C 1 278 ? 37.435 52.896 -43.481 1.00 19.82 274 GLY C N 1
ATOM 8367 C CA . GLY C 1 278 ? 38.128 52.019 -44.442 1.00 20.57 274 GLY C CA 1
ATOM 8368 C C . GLY C 1 278 ? 38.049 50.545 -44.068 1.00 20.84 274 GLY C C 1
ATOM 8369 O O . GLY C 1 278 ? 38.801 49.703 -44.591 1.00 21.02 274 GLY C O 1
ATOM 8370 N N . ALA C 1 279 ? 37.157 50.256 -43.120 1.00 20.13 275 ALA C N 1
ATOM 8371 C CA . ALA C 1 279 ? 36.656 48.923 -42.866 1.00 20.40 275 ALA C CA 1
ATOM 8372 C C . ALA C 1 279 ? 35.209 49.110 -42.451 1.00 19.32 275 ALA C C 1
ATOM 8373 O O . ALA C 1 279 ? 34.777 50.249 -42.200 1.00 18.89 275 ALA C O 1
ATOM 8375 N N . LEU C 1 280 ? 34.420 48.040 -42.457 1.00 18.64 276 LEU C N 1
ATOM 8376 C CA . LEU C 1 280 ? 32.974 48.212 -42.310 1.00 18.05 276 LEU C CA 1
ATOM 8377 C C . LEU C 1 280 ? 32.726 48.749 -40.885 1.00 17.64 276 LEU C C 1
ATOM 8378 O O . LEU C 1 280 ? 31.918 49.656 -40.687 1.00 17.41 276 LEU C O 1
ATOM 8383 N N . PHE C 1 281 ? 33.479 48.213 -39.924 1.00 17.03 277 PHE C N 1
ATOM 8384 C CA . PHE C 1 281 ? 33.532 48.741 -38.566 1.00 17.36 277 PHE C CA 1
ATOM 8385 C C . PHE C 1 281 ? 34.983 48.883 -38.143 1.00 17.66 277 PHE C C 1
ATOM 8386 O O . PHE C 1 281 ? 35.790 47.995 -38.357 1.00 17.93 277 PHE C O 1
ATOM 8394 N N . ALA C 1 282 ? 35.292 50.007 -37.526 1.00 18.11 278 ALA C N 1
ATOM 8395 C CA . ALA C 1 282 ? 36.669 50.359 -37.183 1.00 18.42 278 ALA C CA 1
ATOM 8396 C C . ALA C 1 282 ? 37.269 49.362 -36.221 1.00 18.99 278 ALA C C 1
ATOM 8397 O O . ALA C 1 282 ? 38.482 49.218 -36.197 1.00 19.01 278 ALA C O 1
ATOM 8399 N N . CYS C 1 283 ? 36.436 48.640 -35.466 1.00 19.92 279 CYS C N 1
ATOM 8400 C CA . CYS C 1 283 ? 36.941 47.522 -34.636 1.00 21.62 279 CYS C CA 1
ATOM 8401 C C . CYS C 1 283 ? 37.782 46.474 -35.434 1.00 22.40 279 CYS C C 1
ATOM 8402 O O . CYS C 1 283 ? 38.716 45.838 -34.884 1.00 22.39 279 CYS C O 1
ATOM 8405 N N . GLU C 1 284 ? 37.465 46.306 -36.719 1.00 23.19 280 GLU C N 1
ATOM 8406 C CA . GLU C 1 284 ? 38.172 45.343 -37.566 1.00 24.71 280 GLU C CA 1
ATOM 8407 C C . GLU C 1 284 ? 39.652 45.653 -37.772 1.00 25.60 280 GLU C C 1
ATOM 8408 O O . GLU C 1 284 ? 40.446 44.721 -37.928 1.00 26.38 280 GLU C O 1
ATOM 8414 N N . HIS C 1 285 ? 40.017 46.940 -37.762 1.00 25.87 281 HIS C N 1
ATOM 8415 C CA . HIS C 1 285 ? 41.408 47.356 -38.016 1.00 26.83 281 HIS C CA 1
ATOM 8416 C C . HIS C 1 285 ? 42.395 46.583 -37.104 1.00 26.63 281 HIS C C 1
ATOM 8417 O O . HIS C 1 285 ? 43.466 46.177 -37.565 1.00 26.64 281 HIS C O 1
ATOM 8424 N N . GLU C 1 286 ? 42.018 46.350 -35.840 1.00 25.87 282 GLU C N 1
ATOM 8425 C CA . GLU C 1 286 ? 42.854 45.558 -34.914 1.00 26.51 282 GLU C CA 1
ATOM 8426 C C . GLU C 1 286 ? 42.256 44.205 -34.496 1.00 26.18 282 GLU C C 1
ATOM 8427 O O . GLU C 1 286 ? 42.673 43.617 -33.500 1.00 26.49 282 GLU C O 1
ATOM 8433 N N . ASN C 1 287 ? 41.325 43.699 -35.304 1.00 26.05 283 ASN C N 1
ATOM 8434 C CA . ASN C 1 287 ? 40.602 42.435 -35.043 1.00 26.23 283 ASN C CA 1
ATOM 8435 C C . ASN C 1 287 ? 40.026 42.417 -33.621 1.00 24.59 283 ASN C C 1
ATOM 8436 O O . ASN C 1 287 ? 40.111 41.421 -32.912 1.00 23.85 283 ASN C O 1
ATOM 8441 N N . VAL C 1 288 ? 39.445 43.549 -33.232 1.00 23.64 284 VAL C N 1
ATOM 8442 C CA . VAL C 1 288 ? 38.753 43.677 -31.946 1.00 22.54 284 VAL C CA 1
ATOM 8443 C C . VAL C 1 288 ? 37.337 43.145 -32.158 1.00 21.85 284 VAL C C 1
ATOM 8444 O O . VAL C 1 288 ? 36.661 43.519 -33.133 1.00 22.02 284 VAL C O 1
ATOM 8448 N N . VAL C 1 289 ? 36.927 42.223 -31.294 1.00 21.32 285 VAL C N 1
ATOM 8449 C CA . VAL C 1 289 ? 35.526 41.770 -31.230 1.00 20.63 285 VAL C CA 1
ATOM 8450 C C . VAL C 1 289 ? 34.883 42.230 -29.906 1.00 20.32 285 VAL C C 1
ATOM 8451 O O . VAL C 1 289 ? 35.141 41.661 -28.843 1.00 19.55 285 VAL C O 1
ATOM 8455 N N . PRO C 1 290 ? 34.063 43.288 -29.967 1.00 19.61 286 PRO C N 1
ATOM 8456 C CA . PRO C 1 290 ? 33.461 43.802 -28.755 1.00 18.75 286 PRO C CA 1
ATOM 8457 C C . PRO C 1 290 ? 32.245 42.991 -28.320 1.00 17.71 286 PRO C C 1
ATOM 8458 O O . PRO C 1 290 ? 31.634 42.326 -29.121 1.00 17.41 286 PRO C O 1
ATOM 8462 N N . ASP C 1 291 ? 31.902 43.088 -27.042 1.00 17.45 287 ASP C N 1
ATOM 8463 C CA . ASP C 1 291 ? 30.717 42.450 -26.488 1.00 16.34 287 ASP C CA 1
ATOM 8464 C C . ASP C 1 291 ? 29.411 43.052 -27.065 1.00 15.65 287 ASP C C 1
ATOM 8465 O O . ASP C 1 291 ? 28.472 42.319 -27.395 1.00 14.92 287 ASP C O 1
ATOM 8470 N N . LEU C 1 292 ? 29.378 44.379 -27.160 1.00 14.54 288 LEU C N 1
ATOM 8471 C CA . LEU C 1 292 ? 28.280 45.147 -27.771 1.00 14.39 288 LEU C CA 1
ATOM 8472 C C . LEU C 1 292 ? 28.885 46.213 -28.679 1.00 13.80 288 LEU C C 1
ATOM 8473 O O . LEU C 1 292 ? 29.945 46.790 -28.363 1.00 14.31 288 LEU C O 1
ATOM 8478 N N . ILE C 1 293 ? 28.216 46.508 -29.783 1.00 12.86 289 ILE C N 1
ATOM 8479 C CA . ILE C 1 293 ? 28.636 47.605 -30.646 1.00 12.38 289 ILE C CA 1
ATOM 8480 C C . ILE C 1 293 ? 27.437 48.549 -30.829 1.00 11.70 289 ILE C C 1
ATOM 8481 O O . ILE C 1 293 ? 26.297 48.084 -31.006 1.00 11.75 289 ILE C O 1
ATOM 8486 N N . VAL C 1 294 ? 27.678 49.856 -30.723 1.00 11.16 290 VAL C N 1
ATOM 8487 C CA . VAL C 1 294 ? 26.619 50.874 -30.902 1.00 11.05 290 VAL C CA 1
ATOM 8488 C C . VAL C 1 294 ? 26.816 51.524 -32.267 1.00 11.87 290 VAL C C 1
ATOM 8489 O O . VAL C 1 294 ? 27.946 51.837 -32.647 1.00 12.07 290 VAL C O 1
ATOM 8493 N N . THR C 1 295 ? 25.741 51.643 -33.041 1.00 12.53 291 THR C N 1
ATOM 8494 C CA . THR C 1 295 ? 25.828 52.191 -34.392 1.00 13.71 291 THR C CA 1
ATOM 8495 C C . THR C 1 295 ? 24.732 53.209 -34.613 1.00 14.62 291 THR C C 1
ATOM 8496 O O . THR C 1 295 ? 23.732 53.246 -33.885 1.00 14.61 291 THR C O 1
ATOM 8500 N N . ALA C 1 296 ? 24.976 54.099 -35.570 1.00 15.16 292 ALA C N 1
ATOM 8501 C CA . ALA C 1 296 ? 24.053 55.184 -35.849 1.00 15.75 292 ALA C CA 1
ATOM 8502 C C . ALA C 1 296 ? 24.580 55.938 -37.052 1.00 16.01 292 ALA C C 1
ATOM 8503 O O . ALA C 1 296 ? 25.359 55.386 -37.833 1.00 16.24 292 ALA C O 1
ATOM 8505 N N . LYS C 1 297 ? 24.140 57.186 -37.182 1.00 16.95 293 LYS C N 1
ATOM 8506 C CA . LYS C 1 297 ? 24.645 58.130 -38.166 1.00 17.37 293 LYS C CA 1
ATOM 8507 C C . LYS C 1 297 ? 24.595 57.575 -39.583 1.00 17.78 293 LYS C C 1
ATOM 8508 O O . LYS C 1 297 ? 23.573 57.696 -40.236 1.00 18.10 293 LYS C O 1
ATOM 8514 N N . GLY C 1 298 ? 25.662 56.930 -40.045 1.00 17.49 294 GLY C N 1
ATOM 8515 C CA . GLY C 1 298 ? 25.731 56.504 -41.431 1.00 17.12 294 GLY C CA 1
ATOM 8516 C C . GLY C 1 298 ? 24.825 55.355 -41.784 1.00 17.40 294 GLY C C 1
ATOM 8517 O O . GLY C 1 298 ? 24.625 55.067 -42.976 1.00 15.05 294 GLY C O 1
ATOM 8518 N N . ILE C 1 299 ? 24.259 54.714 -40.749 1.00 16.75 295 ILE C N 1
ATOM 8519 C CA . ILE C 1 299 ? 23.472 53.488 -40.907 1.00 16.65 295 ILE C CA 1
ATOM 8520 C C . ILE C 1 299 ? 22.285 53.659 -41.849 1.00 16.38 295 ILE C C 1
ATOM 8521 O O . ILE C 1 299 ? 21.945 52.735 -42.546 1.00 17.48 295 ILE C O 1
ATOM 8526 N N . ALA C 1 300 ? 21.665 54.829 -41.868 1.00 15.47 296 ALA C N 1
ATOM 8527 C CA . ALA C 1 300 ? 20.387 55.007 -42.551 1.00 15.40 296 ALA C CA 1
ATOM 8528 C C . ALA C 1 300 ? 20.422 56.190 -43.505 1.00 15.47 296 ALA C C 1
ATOM 8529 O O . ALA C 1 300 ? 19.362 56.739 -43.872 1.00 15.47 296 ALA C O 1
ATOM 8531 N N . GLY C 1 301 ? 21.637 56.587 -43.912 1.00 15.52 297 GLY C N 1
ATOM 8532 C CA . GLY C 1 301 ? 21.824 57.566 -44.997 1.00 15.35 297 GLY C CA 1
ATOM 8533 C C . GLY C 1 301 ? 21.115 58.905 -44.817 1.00 15.13 297 GLY C C 1
ATOM 8534 O O . GLY C 1 301 ? 20.688 59.540 -45.809 1.00 14.36 297 GLY C O 1
ATOM 8535 N N . GLY C 1 302 ? 20.969 59.325 -43.560 1.00 14.67 298 GLY C N 1
ATOM 8536 C CA . GLY C 1 302 ? 20.313 60.581 -43.235 1.00 14.92 298 GLY C CA 1
ATOM 8537 C C . GLY C 1 302 ? 19.122 60.468 -42.310 1.00 15.22 298 GLY C C 1
ATOM 8538 O O . GLY C 1 302 ? 18.884 61.366 -41.518 1.00 16.29 298 GLY C O 1
ATOM 8539 N N . LEU C 1 303 ? 18.382 59.359 -42.384 1.00 15.45 299 LEU C N 1
ATOM 8540 C CA . LEU C 1 303 ? 17.185 59.188 -41.581 1.00 14.57 299 LEU C CA 1
ATOM 8541 C C . LEU C 1 303 ? 17.535 58.805 -40.129 1.00 13.80 299 LEU C C 1
ATOM 8542 O O . LEU C 1 303 ? 18.510 58.102 -39.889 1.00 13.51 299 LEU C O 1
ATOM 8547 N N . PRO C 1 304 ? 16.705 59.231 -39.158 1.00 14.01 300 PRO C N 1
ATOM 8548 C CA . PRO C 1 304 ? 17.072 58.949 -37.747 1.00 13.25 300 PRO C CA 1
ATOM 8549 C C . PRO C 1 304 ? 16.930 57.457 -37.348 1.00 13.65 300 PRO C C 1
ATOM 8550 O O . PRO C 1 304 ? 15.811 56.928 -37.279 1.00 13.18 300 PRO C O 1
ATOM 8554 N N . LEU C 1 305 ? 18.078 56.805 -37.141 1.00 12.92 301 LEU C N 1
ATOM 8555 C CA . LEU C 1 305 ? 18.166 55.393 -36.708 1.00 12.74 301 LEU C CA 1
ATOM 8556 C C . LEU C 1 305 ? 19.463 55.142 -35.910 1.00 11.84 301 LEU C C 1
ATOM 8557 O O . LEU C 1 305 ? 20.500 55.718 -36.172 1.00 12.66 301 LEU C O 1
ATOM 8562 N N . SER C 1 306 ? 19.351 54.322 -34.883 1.00 12.20 302 SER C N 1
ATOM 8563 C CA . SER C 1 306 ? 20.483 53.872 -34.111 1.00 12.69 302 SER C CA 1
ATOM 8564 C C . SER C 1 306 ? 20.283 52.400 -33.701 1.00 12.78 302 SER C C 1
ATOM 8565 O O . SER C 1 306 ? 19.178 51.853 -33.752 1.00 12.08 302 SER C O 1
ATOM 8568 N N . ALA C 1 307 ? 21.371 51.761 -33.292 1.00 12.32 303 ALA C N 1
ATOM 8569 C CA . ALA C 1 307 ? 21.294 50.367 -32.915 1.00 11.60 303 ALA C CA 1
ATOM 8570 C C . ALA C 1 307 ? 22.316 50.031 -31.870 1.00 11.37 303 ALA C C 1
ATOM 8571 O O . ALA C 1 307 ? 23.359 50.694 -31.757 1.00 9.37 303 ALA C O 1
ATOM 8573 N N . VAL C 1 308 ? 21.980 48.984 -31.120 1.00 11.63 304 VAL C N 1
ATOM 8574 C CA . VAL C 1 308 ? 22.912 48.265 -30.258 1.00 11.67 304 VAL C CA 1
ATOM 8575 C C . VAL C 1 308 ? 22.835 46.835 -30.742 1.00 12.66 304 VAL C C 1
ATOM 8576 O O . VAL C 1 308 ? 21.718 46.280 -30.888 1.00 13.78 304 VAL C O 1
ATOM 8580 N N . THR C 1 309 ? 24.002 46.236 -30.989 1.00 13.04 305 THR C N 1
ATOM 8581 C CA . THR C 1 309 ? 24.122 44.834 -31.366 1.00 13.61 305 THR C CA 1
ATOM 8582 C C . THR C 1 309 ? 25.178 44.148 -30.500 1.00 14.58 305 THR C C 1
ATOM 8583 O O . THR C 1 309 ? 26.219 44.717 -30.209 1.00 14.61 305 THR C O 1
ATOM 8587 N N . GLY C 1 310 ? 24.937 42.923 -30.087 1.00 15.76 306 GLY C N 1
ATOM 8588 C CA . GLY C 1 310 ? 25.979 42.218 -29.341 1.00 16.53 306 GLY C CA 1
ATOM 8589 C C . GLY C 1 310 ? 25.618 40.795 -29.002 1.00 16.82 306 GLY C C 1
ATOM 8590 O O . GLY C 1 310 ? 24.571 40.290 -29.470 1.00 15.20 306 GLY C O 1
ATOM 8591 N N . ARG C 1 311 ? 26.481 40.179 -28.174 1.00 16.62 307 ARG C N 1
ATOM 8592 C CA . ARG C 1 311 ? 26.336 38.784 -27.782 1.00 17.65 307 ARG C CA 1
ATOM 8593 C C . ARG C 1 311 ? 24.912 38.522 -27.309 1.00 17.44 307 ARG C C 1
ATOM 8594 O O . ARG C 1 311 ? 24.366 39.305 -26.545 1.00 16.95 307 ARG C O 1
ATOM 8602 N N . ALA C 1 312 ? 24.325 37.428 -27.772 1.00 17.45 308 ALA C N 1
ATOM 8603 C CA . ALA C 1 312 ? 22.904 37.158 -27.513 1.00 17.41 308 ALA C CA 1
ATOM 8604 C C . ALA C 1 312 ? 22.528 37.175 -26.012 1.00 17.21 308 ALA C C 1
ATOM 8605 O O . ALA C 1 312 ? 21.560 37.832 -25.628 1.00 16.04 308 ALA C O 1
ATOM 8607 N N . GLU C 1 313 ? 23.294 36.452 -25.200 1.00 16.13 309 GLU C N 1
ATOM 8608 C CA . GLU C 1 313 ? 23.045 36.350 -23.777 1.00 17.35 309 GLU C CA 1
ATOM 8609 C C . GLU C 1 313 ? 23.019 37.744 -23.148 1.00 15.97 309 GLU C C 1
ATOM 8610 O O . GLU C 1 313 ? 22.107 38.050 -22.370 1.00 15.51 309 GLU C O 1
ATOM 8616 N N . ILE C 1 314 ? 24.028 38.564 -23.466 1.00 14.43 310 ILE C N 1
ATOM 8617 C CA . ILE C 1 314 ? 24.118 39.892 -22.888 1.00 13.90 310 ILE C CA 1
ATOM 8618 C C . ILE C 1 314 ? 22.923 40.707 -23.368 1.00 14.12 310 ILE C C 1
ATOM 8619 O O . ILE C 1 314 ? 22.249 41.333 -22.576 1.00 14.94 310 ILE C O 1
ATOM 8624 N N . MET C 1 315 ? 22.634 40.692 -24.661 1.00 14.64 311 MET C N 1
ATOM 8625 C CA . MET C 1 315 ? 21.525 41.485 -25.183 1.00 14.51 311 MET C CA 1
ATOM 8626 C C . MET C 1 315 ? 20.178 41.070 -24.596 1.00 14.96 311 MET C C 1
ATOM 8627 O O . MET C 1 315 ? 19.287 41.913 -24.449 1.00 15.28 311 MET C O 1
ATOM 8632 N N . ASP C 1 316 ? 20.018 39.783 -24.281 1.00 15.22 312 ASP C N 1
ATOM 8633 C CA . ASP C 1 316 ? 18.777 39.305 -23.688 1.00 16.14 312 ASP C CA 1
ATOM 8634 C C . ASP C 1 316 ? 18.732 39.520 -22.177 1.00 16.27 312 ASP C C 1
ATOM 8635 O O . ASP C 1 316 ? 17.795 39.079 -21.520 1.00 17.43 312 ASP C O 1
ATOM 8640 N N . GLY C 1 317 ? 19.717 40.208 -21.612 1.00 16.45 313 GLY C N 1
ATOM 8641 C CA . GLY C 1 317 ? 19.656 40.545 -20.165 1.00 16.71 313 GLY C CA 1
ATOM 8642 C C . GLY C 1 317 ? 18.374 41.248 -19.731 1.00 17.02 313 GLY C C 1
ATOM 8643 O O . GLY C 1 317 ? 17.735 40.830 -18.755 1.00 17.92 313 GLY C O 1
ATOM 8644 N N . PRO C 1 318 ? 17.984 42.329 -20.432 1.00 16.72 314 PRO C N 1
ATOM 8645 C CA . PRO C 1 318 ? 16.792 43.044 -19.983 1.00 16.34 314 PRO C CA 1
ATOM 8646 C C . PRO C 1 318 ? 15.517 42.294 -20.239 1.00 16.82 314 PRO C C 1
ATOM 8647 O O . PRO C 1 318 ? 15.362 41.698 -21.312 1.00 17.22 314 PRO C O 1
ATOM 8651 N N . GLN C 1 319 ? 14.588 42.345 -19.286 1.00 17.24 315 GLN C N 1
ATOM 8652 C CA . GLN C 1 319 ? 13.312 41.632 -19.423 1.00 17.43 315 GLN C CA 1
ATOM 8653 C C . GLN C 1 319 ? 12.450 42.192 -20.554 1.00 16.89 315 GLN C C 1
ATOM 8654 O O . GLN C 1 319 ? 12.547 43.373 -20.892 1.00 16.94 315 GLN C O 1
ATOM 8660 N N . SER C 1 320 ? 11.574 41.347 -21.095 1.00 17.30 316 SER C N 1
ATOM 8661 C CA . SER C 1 320 ? 10.528 41.781 -22.011 1.00 17.28 316 SER C CA 1
ATOM 8662 C C . SER C 1 320 ? 9.802 43.072 -21.551 1.00 16.94 316 SER C C 1
ATOM 8663 O O . SER C 1 320 ? 9.357 43.169 -20.414 1.00 16.47 316 SER C O 1
ATOM 8666 N N . GLY C 1 321 ? 9.689 44.044 -22.453 1.00 16.78 317 GLY C N 1
ATOM 8667 C CA . GLY C 1 321 ? 9.149 45.371 -22.127 1.00 17.42 317 GLY C CA 1
ATOM 8668 C C . GLY C 1 321 ? 10.166 46.368 -21.554 1.00 18.26 317 GLY C C 1
ATOM 8669 O O . GLY C 1 321 ? 9.866 47.550 -21.435 1.00 18.32 317 GLY C O 1
ATOM 8670 N N . GLY C 1 322 ? 11.372 45.913 -21.206 1.00 18.70 318 GLY C N 1
ATOM 8671 C CA . GLY C 1 322 ? 12.397 46.808 -20.638 1.00 19.37 318 GLY C CA 1
ATOM 8672 C C . GLY C 1 322 ? 13.131 47.726 -21.627 1.00 19.68 318 GLY C C 1
ATOM 8673 O O . GLY C 1 322 ? 13.781 48.689 -21.220 1.00 19.94 318 GLY C O 1
ATOM 8674 N N . LEU C 1 323 ? 13.099 47.387 -22.912 1.00 19.54 319 LEU C N 1
ATOM 8675 C CA . LEU C 1 323 ? 13.739 48.189 -23.929 1.00 19.10 319 LEU C CA 1
ATOM 8676 C C . LEU C 1 323 ? 12.650 48.759 -24.832 1.00 20.58 319 LEU C C 1
ATOM 8677 O O . LEU C 1 323 ? 11.733 48.033 -25.244 1.00 20.98 319 LEU C O 1
ATOM 8682 N N . GLY C 1 324 ? 12.715 50.041 -25.158 1.00 20.87 320 GLY C N 1
ATOM 8683 C CA . GLY C 1 324 ? 11.594 50.591 -25.921 1.00 21.52 320 GLY C CA 1
ATOM 8684 C C . GLY C 1 324 ? 11.807 51.971 -26.420 1.00 21.71 320 GLY C C 1
ATOM 8685 O O . GLY C 1 324 ? 12.911 52.441 -26.441 1.00 21.82 320 GLY C O 1
ATOM 8686 N N . GLY C 1 325 ? 10.720 52.636 -26.787 1.00 22.16 321 GLY C N 1
ATOM 8687 C CA . GLY C 1 325 ? 10.798 53.969 -27.337 1.00 21.98 321 GLY C CA 1
ATOM 8688 C C . GLY C 1 325 ? 9.852 53.924 -28.504 1.00 22.60 321 GLY C C 1
ATOM 8689 O O . GLY C 1 325 ? 9.870 52.958 -29.266 1.00 24.58 321 GLY C O 1
ATOM 8690 N N . THR C 1 326 ? 8.982 54.920 -28.613 1.00 21.14 322 THR C N 1
ATOM 8691 C CA . THR C 1 326 ? 7.866 54.825 -29.511 1.00 19.44 322 THR C CA 1
ATOM 8692 C C . THR C 1 326 ? 8.306 54.680 -30.975 1.00 18.45 322 THR C C 1
ATOM 8693 O O . THR C 1 326 ? 7.810 53.818 -31.696 1.00 18.08 322 THR C O 1
ATOM 8697 N N . TYR C 1 327 ? 9.263 55.504 -31.382 1.00 17.11 323 TYR C N 1
ATOM 8698 C CA . TYR C 1 327 ? 9.626 55.669 -32.790 1.00 16.25 323 TYR C CA 1
ATOM 8699 C C . TYR C 1 327 ? 10.681 54.701 -33.270 1.00 15.72 323 TYR C C 1
ATOM 8700 O O . TYR C 1 327 ? 10.875 54.539 -34.487 1.00 14.73 323 TYR C O 1
ATOM 8709 N N . GLY C 1 328 ? 11.395 54.089 -32.337 1.00 15.13 324 GLY C N 1
ATOM 8710 C CA . GLY C 1 328 ? 12.629 53.352 -32.679 1.00 15.08 324 GLY C CA 1
ATOM 8711 C C . GLY C 1 328 ? 12.459 52.322 -33.771 1.00 14.79 324 GLY C C 1
ATOM 8712 O O . GLY C 1 328 ? 11.449 51.636 -33.825 1.00 14.66 324 GLY C O 1
ATOM 8713 N N . GLY C 1 329 ? 13.433 52.268 -34.684 1.00 14.68 325 GLY C N 1
ATOM 8714 C CA . GLY C 1 329 ? 13.372 51.372 -35.821 1.00 14.01 325 GLY C CA 1
ATOM 8715 C C . GLY C 1 329 ? 12.259 51.786 -36.758 1.00 13.63 325 GLY C C 1
ATOM 8716 O O . GLY C 1 329 ? 11.499 50.946 -37.258 1.00 11.52 325 GLY C O 1
ATOM 8717 N N . ASN C 1 330 ? 12.132 53.094 -36.980 1.00 12.65 326 ASN C N 1
ATOM 8718 C CA . ASN C 1 330 ? 11.054 53.577 -37.805 1.00 12.94 326 ASN C CA 1
ATOM 8719 C C . ASN C 1 330 ? 11.125 52.910 -39.195 1.00 13.79 326 ASN C C 1
ATOM 8720 O O . ASN C 1 330 ? 12.212 52.729 -39.744 1.00 13.68 326 ASN C O 1
ATOM 8725 N N . PRO C 1 331 ? 9.972 52.537 -39.754 1.00 13.81 327 PRO C N 1
ATOM 8726 C CA . PRO C 1 331 ? 9.836 51.876 -41.060 1.00 14.65 327 PRO C CA 1
ATOM 8727 C C . PRO C 1 331 ? 10.591 52.534 -42.211 1.00 14.56 327 PRO C C 1
ATOM 8728 O O . PRO C 1 331 ? 11.254 51.848 -42.969 1.00 14.80 327 PRO C O 1
ATOM 8732 N N . LEU C 1 332 ? 10.492 53.860 -42.331 1.00 14.33 328 LEU C N 1
ATOM 8733 C CA . LEU C 1 332 ? 11.265 54.583 -43.331 1.00 14.13 328 LEU C CA 1
ATOM 8734 C C . LEU C 1 332 ? 12.776 54.443 -43.055 1.00 14.02 328 LEU C C 1
ATOM 8735 O O . LEU C 1 332 ? 13.549 54.121 -43.939 1.00 13.33 328 LEU C O 1
ATOM 8740 N N . ALA C 1 333 ? 13.185 54.651 -41.807 1.00 13.91 329 ALA C N 1
ATOM 8741 C CA . ALA C 1 333 ? 14.585 54.547 -41.455 1.00 14.08 329 ALA C CA 1
ATOM 8742 C C . ALA C 1 333 ? 15.148 53.147 -41.748 1.00 14.46 329 ALA C C 1
ATOM 8743 O O . ALA C 1 333 ? 16.283 53.031 -42.254 1.00 14.46 329 ALA C O 1
ATOM 8745 N N . CYS C 1 334 ? 14.342 52.100 -41.507 1.00 14.71 330 CYS C N 1
ATOM 8746 C CA . CYS C 1 334 ? 14.777 50.728 -41.753 1.00 15.22 330 CYS C CA 1
ATOM 8747 C C . CYS C 1 334 ? 14.941 50.486 -43.240 1.00 16.00 330 CYS C C 1
ATOM 8748 O O . CYS C 1 334 ? 15.922 49.832 -43.640 1.00 16.24 330 CYS C O 1
ATOM 8751 N N . ALA C 1 335 ? 14.016 51.024 -44.039 1.00 15.45 331 ALA C N 1
ATOM 8752 C CA . ALA C 1 335 ? 14.077 50.888 -45.485 1.00 16.71 331 ALA C CA 1
ATOM 8753 C C . ALA C 1 335 ? 15.358 51.503 -45.970 1.00 16.64 331 ALA C C 1
ATOM 8754 O O . ALA C 1 335 ? 16.081 50.894 -46.768 1.00 17.85 331 ALA C O 1
ATOM 8756 N N . ALA C 1 336 ? 15.654 52.693 -45.443 1.00 15.73 332 ALA C N 1
ATOM 8757 C CA . ALA C 1 336 ? 16.879 53.414 -45.752 1.00 15.11 332 ALA C CA 1
ATOM 8758 C C . ALA C 1 336 ? 18.125 52.610 -45.416 1.00 14.87 332 ALA C C 1
ATOM 8759 O O . ALA C 1 336 ? 19.003 52.417 -46.268 1.00 14.82 332 ALA C O 1
ATOM 8761 N N . ALA C 1 337 ? 18.210 52.176 -44.160 1.00 14.97 333 ALA C N 1
ATOM 8762 C CA . ALA C 1 337 ? 19.291 51.277 -43.692 1.00 15.64 333 ALA C CA 1
ATOM 8763 C C . ALA C 1 337 ? 19.529 50.078 -44.610 1.00 16.13 333 ALA C C 1
ATOM 8764 O O . ALA C 1 337 ? 20.691 49.734 -44.919 1.00 16.62 333 ALA C O 1
ATOM 8766 N N . LEU C 1 338 ? 18.457 49.421 -45.057 1.00 16.70 334 LEU C N 1
ATOM 8767 C CA . LEU C 1 338 ? 18.638 48.264 -45.955 1.00 16.49 334 LEU C CA 1
ATOM 8768 C C . LEU C 1 338 ? 19.237 48.721 -47.270 1.00 16.82 334 LEU C C 1
ATOM 8769 O O . LEU C 1 338 ? 20.104 48.046 -47.835 1.00 17.09 334 LEU C O 1
ATOM 8774 N N . ALA C 1 339 ? 18.852 49.918 -47.708 1.00 16.10 335 ALA C N 1
ATOM 8775 C CA . ALA C 1 339 ? 19.419 50.482 -48.910 1.00 16.42 335 ALA C CA 1
ATOM 8776 C C . ALA C 1 339 ? 20.916 50.827 -48.768 1.00 16.45 335 ALA C C 1
ATOM 8777 O O . ALA C 1 339 ? 21.669 50.647 -49.721 1.00 16.60 335 ALA C O 1
ATOM 8779 N N . VAL C 1 340 ? 21.295 51.388 -47.612 1.00 15.89 336 VAL C N 1
ATOM 8780 C CA . VAL C 1 340 ? 22.660 51.768 -47.283 1.00 16.12 336 VAL C CA 1
ATOM 8781 C C . VAL C 1 340 ? 23.570 50.552 -47.331 1.00 17.24 336 VAL C C 1
ATOM 8782 O O . VAL C 1 340 ? 24.618 50.586 -47.996 1.00 18.29 336 VAL C O 1
ATOM 8786 N N . ILE C 1 341 ? 23.168 49.504 -46.622 1.00 16.92 337 ILE C N 1
ATOM 8787 C CA . ILE C 1 341 ? 23.933 48.249 -46.567 1.00 18.35 337 ILE C CA 1
ATOM 8788 C C . ILE C 1 341 ? 24.138 47.691 -47.974 1.00 18.99 337 ILE C C 1
ATOM 8789 O O . ILE C 1 341 ? 25.239 47.363 -48.361 1.00 19.19 337 ILE C O 1
ATOM 8794 N N . ASP C 1 342 ? 23.069 47.604 -48.742 1.00 20.75 338 ASP C N 1
ATOM 8795 C CA . ASP C 1 342 ? 23.170 47.122 -50.119 1.00 22.48 338 ASP C CA 1
ATOM 8796 C C . ASP C 1 342 ? 24.070 48.037 -50.966 1.00 21.73 338 ASP C C 1
ATOM 8797 O O . ASP C 1 342 ? 24.903 47.556 -51.716 1.00 23.04 338 ASP C O 1
ATOM 8802 N N . THR C 1 343 ? 23.918 49.348 -50.846 1.00 20.47 339 THR C N 1
ATOM 8803 C CA . THR C 1 343 ? 24.840 50.282 -51.517 1.00 19.76 339 THR C CA 1
ATOM 8804 C C . THR C 1 343 ? 26.329 50.086 -51.151 1.00 19.93 339 THR C C 1
ATOM 8805 O O . THR C 1 343 ? 27.170 50.023 -52.043 1.00 19.53 339 THR C O 1
ATOM 8809 N N . ILE C 1 344 ? 26.663 49.991 -49.866 1.00 19.62 340 ILE C N 1
ATOM 8810 C CA . ILE C 1 344 ? 28.050 49.793 -49.461 1.00 19.91 340 ILE C CA 1
ATOM 8811 C C . ILE C 1 344 ? 28.652 48.567 -50.152 1.00 22.00 340 ILE C C 1
ATOM 8812 O O . ILE C 1 344 ? 29.810 48.583 -50.615 1.00 20.48 340 ILE C O 1
ATOM 8817 N N . GLU C 1 345 ? 27.869 47.492 -50.174 1.00 23.48 341 GLU C N 1
ATOM 8818 C CA . GLU C 1 345 ? 28.314 46.231 -50.764 1.00 25.68 341 GLU C CA 1
ATOM 8819 C C . GLU C 1 345 ? 28.460 46.360 -52.284 1.00 26.10 341 GLU C C 1
ATOM 8820 O O . GLU C 1 345 ? 29.461 45.961 -52.852 1.00 26.64 341 GLU C O 1
ATOM 8826 N N . ARG C 1 346 ? 27.452 46.938 -52.913 1.00 26.60 342 ARG C N 1
ATOM 8827 C CA . ARG C 1 346 ? 27.358 47.017 -54.364 1.00 27.93 342 ARG C CA 1
ATOM 8828 C C . ARG C 1 346 ? 28.390 47.962 -54.943 1.00 28.34 342 ARG C C 1
ATOM 8829 O O . ARG C 1 346 ? 29.033 47.634 -55.949 1.00 28.69 342 ARG C O 1
ATOM 8837 N N . GLU C 1 347 ? 28.537 49.135 -54.318 1.00 27.73 343 GLU C N 1
ATOM 8838 C CA . GLU C 1 347 ? 29.470 50.170 -54.782 1.00 28.10 343 GLU C CA 1
ATOM 8839 C C . GLU C 1 347 ? 30.850 50.053 -54.120 1.00 27.43 343 GLU C C 1
ATOM 8840 O O . GLU C 1 347 ? 31.710 50.927 -54.282 1.00 26.20 343 GLU C O 1
ATOM 8846 N N . ASN C 1 348 ? 31.073 48.976 -53.376 1.00 27.33 344 ASN C N 1
ATOM 8847 C CA . ASN C 1 348 ? 32.394 48.736 -52.808 1.00 27.23 344 ASN C CA 1
ATOM 8848 C C . ASN C 1 348 ? 32.878 49.899 -51.963 1.00 25.41 344 ASN C C 1
ATOM 8849 O O . ASN C 1 348 ? 34.042 50.281 -52.047 1.00 25.80 344 ASN C O 1
ATOM 8854 N N . LEU C 1 349 ? 31.989 50.469 -51.157 1.00 23.23 345 LEU C N 1
ATOM 8855 C CA . LEU C 1 349 ? 32.332 51.679 -50.439 1.00 22.07 345 LEU C CA 1
ATOM 8856 C C . LEU C 1 349 ? 33.405 51.509 -49.364 1.00 21.27 345 LEU C C 1
ATOM 8857 O O . LEU C 1 349 ? 34.076 52.470 -49.048 1.00 21.12 345 LEU C O 1
ATOM 8862 N N . VAL C 1 350 ? 33.605 50.306 -48.820 1.00 21.04 346 VAL C N 1
ATOM 8863 C CA . VAL C 1 350 ? 34.713 50.127 -47.862 1.00 20.67 346 VAL C CA 1
ATOM 8864 C C . VAL C 1 350 ? 36.063 50.379 -48.550 1.00 21.23 346 VAL C C 1
ATOM 8865 O O . VAL C 1 350 ? 36.874 51.183 -48.082 1.00 21.43 346 VAL C O 1
ATOM 8869 N N . ALA C 1 351 ? 36.270 49.722 -49.688 1.00 21.61 347 ALA C N 1
ATOM 8870 C CA . ALA C 1 351 ? 37.429 49.986 -50.549 1.00 21.91 347 ALA C CA 1
ATOM 8871 C C . ALA C 1 351 ? 37.524 51.472 -50.898 1.00 21.74 347 ALA C C 1
ATOM 8872 O O . ALA C 1 351 ? 38.617 52.056 -50.908 1.00 21.73 347 ALA C O 1
ATOM 8874 N N . ARG C 1 352 ? 36.385 52.087 -51.214 1.00 21.42 348 ARG C N 1
ATOM 8875 C CA . ARG C 1 352 ? 36.385 53.500 -51.633 1.00 21.70 348 ARG C CA 1
ATOM 8876 C C . ARG C 1 352 ? 36.873 54.400 -50.490 1.00 21.07 348 ARG C C 1
ATOM 8877 O O . ARG C 1 352 ? 37.644 55.354 -50.708 1.00 20.56 348 ARG C O 1
ATOM 8885 N N . ALA C 1 353 ? 36.462 54.064 -49.267 1.00 20.12 349 ALA C N 1
ATOM 8886 C CA . ALA C 1 353 ? 36.901 54.804 -48.093 1.00 20.40 349 ALA C CA 1
ATOM 8887 C C . ALA C 1 353 ? 38.419 54.724 -47.932 1.00 21.20 349 ALA C C 1
ATOM 8888 O O . ALA C 1 353 ? 39.042 55.699 -47.537 1.00 20.73 349 ALA C O 1
ATOM 8890 N N . ARG C 1 354 ? 39.011 53.569 -48.261 1.00 22.87 350 ARG C N 1
ATOM 8891 C CA . ARG C 1 354 ? 40.463 53.393 -48.176 1.00 23.69 350 ARG C CA 1
ATOM 8892 C C . ARG C 1 354 ? 41.157 54.261 -49.202 1.00 23.62 350 ARG C C 1
ATOM 8893 O O . ARG C 1 354 ? 42.128 54.930 -48.885 1.00 22.61 350 ARG C O 1
ATOM 8901 N N . ALA C 1 355 ? 40.653 54.258 -50.429 1.00 23.52 351 ALA C N 1
ATOM 8902 C CA . ALA C 1 355 ? 41.233 55.091 -51.477 1.00 23.97 351 ALA C CA 1
ATOM 8903 C C . ALA C 1 355 ? 41.181 56.593 -51.090 1.00 23.87 351 ALA C C 1
ATOM 8904 O O . ALA C 1 355 ? 42.171 57.321 -51.248 1.00 23.86 351 ALA C O 1
ATOM 8906 N N . ILE C 1 356 ? 40.053 57.050 -50.547 1.00 23.01 352 ILE C N 1
ATOM 8907 C CA . ILE C 1 356 ? 39.964 58.447 -50.106 1.00 22.78 352 ILE C CA 1
ATOM 8908 C C . ILE C 1 356 ? 40.986 58.773 -49.000 1.00 22.46 352 ILE C C 1
ATOM 8909 O O . ILE C 1 356 ? 41.607 59.847 -48.994 1.00 22.35 352 ILE C O 1
ATOM 8914 N N . GLY C 1 357 ? 41.161 57.846 -48.069 1.00 23.33 353 GLY C N 1
ATOM 8915 C CA . GLY C 1 357 ? 42.085 58.042 -46.942 1.00 23.54 353 GLY C CA 1
ATOM 8916 C C . GLY C 1 357 ? 43.501 58.160 -47.457 1.00 24.51 353 GLY C C 1
ATOM 8917 O O . GLY C 1 357 ? 44.286 58.962 -46.947 1.00 24.02 353 GLY C O 1
ATOM 8918 N N . GLU C 1 358 ? 43.795 57.378 -48.499 1.00 25.16 354 GLU C N 1
ATOM 8919 C CA . GLU C 1 358 ? 45.117 57.358 -49.143 1.00 26.72 354 GLU C CA 1
ATOM 8920 C C . GLU C 1 358 ? 45.451 58.710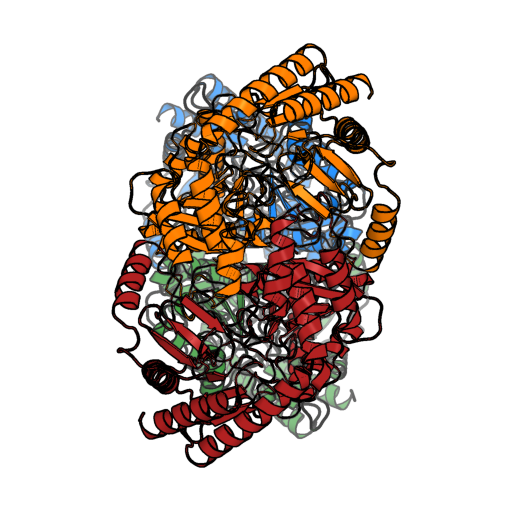 -49.771 1.00 25.86 354 GLU C C 1
ATOM 8921 O O . GLU C 1 358 ? 46.545 59.234 -49.579 1.00 25.79 354 GLU C O 1
ATOM 8927 N N . THR C 1 359 ? 44.501 59.249 -50.538 1.00 25.29 355 THR C N 1
ATOM 8928 C CA . THR C 1 359 ? 44.619 60.588 -51.123 1.00 24.45 355 THR C CA 1
ATOM 8929 C C . THR C 1 359 ? 44.748 61.657 -50.016 1.00 23.86 355 THR C C 1
ATOM 8930 O O . THR C 1 359 ? 45.678 62.460 -50.022 1.00 22.89 355 THR C O 1
ATOM 8934 N N . MET C 1 360 ? 43.821 61.658 -49.060 1.00 23.38 356 MET C N 1
ATOM 8935 C CA . MET C 1 360 ? 43.851 62.681 -47.996 1.00 23.37 356 MET C CA 1
ATOM 8936 C C . MET C 1 360 ? 45.110 62.566 -47.120 1.00 22.77 356 MET C C 1
ATOM 8937 O O . MET C 1 360 ? 45.689 63.568 -46.749 1.00 23.15 356 MET C O 1
ATOM 8942 N N . LEU C 1 361 ? 45.560 61.365 -46.807 1.00 22.67 357 LEU C N 1
ATOM 8943 C CA . LEU C 1 361 ? 46.777 61.240 -45.992 1.00 23.00 357 LEU C CA 1
ATOM 8944 C C . LEU C 1 361 ? 48.045 61.704 -46.717 1.00 24.03 357 LEU C C 1
ATOM 8945 O O . LEU C 1 361 ? 48.954 62.273 -46.101 1.00 24.78 357 LEU C O 1
ATOM 8950 N N . SER C 1 362 ? 48.109 61.473 -48.017 1.00 23.62 358 SER C N 1
ATOM 8951 C CA . SER C 1 362 ? 49.289 61.889 -48.785 1.00 24.51 358 SER C CA 1
ATOM 8952 C C . SER C 1 362 ? 49.303 63.414 -49.002 1.00 23.73 358 SER C C 1
ATOM 8953 O O . SER C 1 362 ? 50.309 64.055 -48.766 1.00 23.51 358 SER C O 1
ATOM 8956 N N . ARG C 1 363 ? 48.181 63.997 -49.403 1.00 23.96 359 ARG C N 1
ATOM 8957 C CA . ARG C 1 363 ? 48.116 65.454 -49.616 1.00 24.39 359 ARG C CA 1
ATOM 8958 C C . ARG C 1 363 ? 48.328 66.228 -48.324 1.00 24.49 359 ARG C C 1
ATOM 8959 O O . ARG C 1 363 ? 49.144 67.155 -48.281 1.00 25.24 359 ARG C O 1
ATOM 8967 N N . LEU C 1 364 ? 47.611 65.848 -47.272 1.00 23.98 360 LEU C N 1
ATOM 8968 C CA . LEU C 1 364 ? 47.807 66.474 -45.971 1.00 23.90 360 LEU C CA 1
ATOM 8969 C C . LEU C 1 364 ? 49.217 66.246 -45.418 1.00 24.46 360 LEU C C 1
ATOM 8970 O O . LEU C 1 364 ? 49.768 67.123 -44.758 1.00 23.47 360 LEU C O 1
ATOM 8975 N N . GLY C 1 365 ? 49.789 65.071 -45.674 1.00 25.59 361 GLY C N 1
ATOM 8976 C CA . GLY C 1 365 ? 51.195 64.789 -45.292 1.00 26.59 361 GLY C CA 1
ATOM 8977 C C . GLY C 1 365 ? 52.207 65.749 -45.925 1.00 27.62 361 GLY C C 1
ATOM 8978 O O . GLY C 1 365 ? 53.064 66.345 -45.233 1.00 27.90 361 GLY C O 1
ATOM 8979 N N . ALA C 1 366 ? 52.115 65.885 -47.247 1.00 28.13 362 ALA C N 1
ATOM 8980 C CA . ALA C 1 366 ? 52.878 66.873 -47.990 1.00 28.43 362 ALA C CA 1
ATOM 8981 C C . ALA C 1 366 ? 52.683 68.275 -47.400 1.00 28.61 362 ALA C C 1
ATOM 8982 O O . ALA C 1 366 ? 53.657 68.993 -47.211 1.00 29.37 362 ALA C O 1
ATOM 8984 N N . LEU C 1 367 ? 51.447 68.658 -47.086 1.00 28.65 363 LEU C N 1
ATOM 8985 C CA . LEU C 1 367 ? 51.177 69.960 -46.451 1.00 29.48 363 LEU C CA 1
ATOM 8986 C C . LEU C 1 367 ? 51.860 70.096 -45.080 1.00 29.20 363 LEU C C 1
ATOM 8987 O O . LEU C 1 367 ? 52.442 71.151 -44.779 1.00 28.97 363 LEU C O 1
ATOM 8992 N N . ALA C 1 368 ? 51.818 69.026 -44.273 1.00 28.40 364 ALA C N 1
ATOM 8993 C CA . ALA C 1 368 ? 52.527 69.004 -42.985 1.00 28.80 364 ALA C CA 1
ATOM 8994 C C . ALA C 1 368 ? 54.046 69.065 -43.146 1.00 29.27 364 ALA C C 1
ATOM 8995 O O . ALA C 1 368 ? 54.707 69.586 -42.274 1.00 29.39 364 ALA C O 1
ATOM 8997 N N . ALA C 1 369 ? 54.603 68.551 -44.241 1.00 29.78 365 ALA C N 1
ATOM 8998 C CA . ALA C 1 369 ? 56.068 68.602 -44.403 1.00 30.97 365 ALA C CA 1
ATOM 8999 C C . ALA C 1 369 ? 56.559 70.029 -44.674 1.00 31.07 365 ALA C C 1
ATOM 9000 O O . ALA C 1 369 ? 57.728 70.337 -44.456 1.00 32.44 365 ALA C O 1
ATOM 9002 N N . ALA C 1 370 ? 55.666 70.891 -45.139 1.00 30.48 366 ALA C N 1
ATOM 9003 C CA . ALA C 1 370 ? 56.015 72.257 -45.478 1.00 30.74 366 ALA C CA 1
ATOM 9004 C C . ALA C 1 370 ? 55.543 73.275 -44.437 1.00 30.35 366 ALA C C 1
ATOM 9005 O O . ALA C 1 370 ? 55.974 74.436 -44.472 1.00 30.46 366 ALA C O 1
ATOM 9007 N N . ASP C 1 371 ? 54.661 72.858 -43.528 1.00 28.93 367 ASP C N 1
ATOM 9008 C CA . ASP C 1 371 ? 53.994 73.798 -42.614 1.00 28.28 367 ASP C CA 1
ATOM 9009 C C . ASP C 1 371 ? 53.958 73.254 -41.171 1.00 27.03 367 ASP C C 1
ATOM 9010 O O . ASP C 1 371 ? 53.100 72.450 -40.828 1.00 26.12 367 ASP C O 1
ATOM 9015 N N . PRO C 1 372 ? 54.889 73.714 -40.328 1.00 26.29 368 PRO C N 1
ATOM 9016 C CA . PRO C 1 372 ? 55.033 73.195 -38.968 1.00 25.66 368 PRO C CA 1
ATOM 9017 C C . PRO C 1 372 ? 53.933 73.647 -37.978 1.00 24.50 368 PRO C C 1
ATOM 9018 O O . PRO C 1 372 ? 54.009 73.320 -36.801 1.00 24.57 368 PRO C O 1
ATOM 9022 N N . ARG C 1 373 ? 52.922 74.374 -38.446 1.00 22.63 369 ARG C N 1
ATOM 9023 C CA . ARG C 1 373 ? 51.724 74.591 -37.629 1.00 21.64 369 ARG C CA 1
ATOM 9024 C C . ARG C 1 373 ? 50.814 73.350 -37.571 1.00 20.76 369 ARG C C 1
ATOM 9025 O O . ARG C 1 373 ? 49.919 73.243 -36.732 1.00 18.61 369 ARG C O 1
ATOM 9033 N N . ILE C 1 374 ? 51.062 72.414 -38.475 1.00 21.20 370 ILE C N 1
ATOM 9034 C CA . ILE C 1 374 ? 50.425 71.123 -38.420 1.00 21.75 370 ILE C CA 1
ATOM 9035 C C . ILE C 1 374 ? 51.293 70.234 -37.568 1.00 21.21 370 ILE C C 1
ATOM 9036 O O . ILE C 1 374 ? 52.399 69.894 -37.949 1.00 21.68 370 ILE C O 1
ATOM 9041 N N . GLY C 1 375 ? 50.791 69.889 -36.392 1.00 20.51 371 GLY C N 1
ATOM 9042 C CA . GLY C 1 375 ? 51.539 69.064 -35.460 1.00 20.52 371 GLY C CA 1
ATOM 9043 C C . GLY C 1 375 ? 51.431 67.589 -35.772 1.00 20.40 371 GLY C C 1
ATOM 9044 O O . GLY C 1 375 ? 52.351 66.821 -35.458 1.00 20.52 371 GLY C O 1
ATOM 9045 N N . GLU C 1 376 ? 50.300 67.187 -36.340 1.00 19.71 372 GLU C N 1
ATOM 9046 C CA . GLU C 1 376 ? 50.060 65.801 -36.683 1.00 20.30 372 GLU C CA 1
ATOM 9047 C C . GLU C 1 376 ? 48.916 65.659 -37.700 1.00 20.04 372 GLU C C 1
ATOM 9048 O O . GLU C 1 376 ? 47.966 66.420 -37.700 1.00 19.28 372 GLU C O 1
ATOM 9054 N N . VAL C 1 377 ? 49.028 64.648 -38.546 1.00 20.27 373 VAL C N 1
ATOM 9055 C CA . VAL C 1 377 ? 47.963 64.214 -39.417 1.00 19.87 373 VAL C CA 1
ATOM 9056 C C . VAL C 1 377 ? 47.563 62.876 -38.861 1.00 19.43 373 VAL C C 1
ATOM 9057 O O . VAL C 1 377 ? 48.406 62.043 -38.578 1.00 18.38 373 VAL C O 1
ATOM 9061 N N . ARG C 1 378 ? 46.275 62.658 -38.656 1.00 19.78 374 ARG C N 1
ATOM 9062 C CA . ARG C 1 378 ? 45.861 61.382 -38.124 1.00 19.87 374 ARG C CA 1
ATOM 9063 C C . ARG C 1 378 ? 44.495 60.982 -38.616 1.00 20.06 374 ARG C C 1
ATOM 9064 O O . ARG C 1 378 ? 43.769 61.795 -39.216 1.00 20.03 374 ARG C O 1
ATOM 9072 N N . GLY C 1 379 ? 44.169 59.712 -38.409 1.00 19.83 375 GLY C N 1
ATOM 9073 C CA . GLY C 1 379 ? 42.893 59.164 -38.889 1.00 19.93 375 GLY C CA 1
ATOM 9074 C C . GLY C 1 379 ? 43.050 58.085 -39.929 1.00 20.53 375 GLY C C 1
ATOM 9075 O O . GLY C 1 379 ? 44.156 57.792 -40.359 1.00 21.51 375 GLY C O 1
ATOM 9076 N N . ARG C 1 380 ? 41.926 57.522 -40.359 1.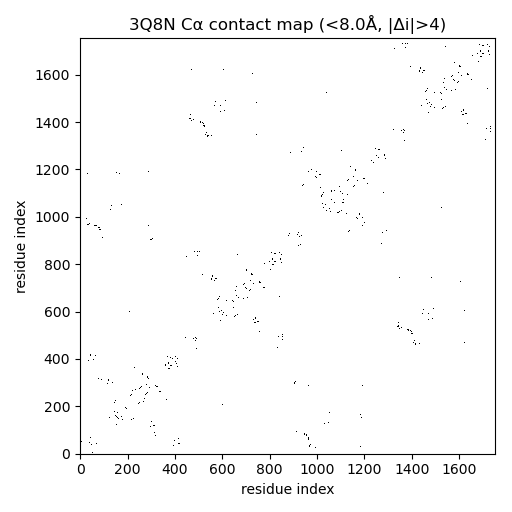00 20.94 376 ARG C N 1
ATOM 9077 C CA . ARG C 1 380 ? 41.894 56.420 -41.316 1.00 21.93 376 ARG C CA 1
ATOM 9078 C C . ARG C 1 380 ? 40.677 56.565 -42.207 1.00 21.19 376 ARG C C 1
ATOM 9079 O O . ARG C 1 380 ? 39.632 57.082 -41.751 1.00 19.85 376 ARG C O 1
ATOM 9087 N N . GLY C 1 381 ? 40.778 56.067 -43.443 1.00 20.49 377 GLY C N 1
ATOM 9088 C CA . GLY C 1 381 ? 39.642 56.126 -44.370 1.00 20.30 377 GLY C CA 1
ATOM 9089 C C . GLY C 1 381 ? 39.151 57.549 -44.636 1.00 19.75 377 GLY C C 1
ATOM 9090 O O . GLY C 1 381 ? 39.950 58.427 -44.918 1.00 19.96 377 GLY C O 1
ATOM 9091 N N . ALA C 1 382 ? 37.848 57.787 -44.498 1.00 19.18 378 ALA C N 1
ATOM 9092 C CA . ALA C 1 382 ? 37.279 59.123 -44.628 1.00 19.03 378 ALA C CA 1
ATOM 9093 C C . ALA C 1 382 ? 36.995 59.741 -43.259 1.00 18.37 378 ALA C C 1
ATOM 9094 O O . ALA C 1 382 ? 36.008 60.461 -43.056 1.00 18.10 378 ALA C O 1
ATOM 9096 N N . MET C 1 383 ? 37.916 59.514 -42.333 1.00 18.74 379 MET C N 1
ATOM 9097 C CA . MET C 1 383 ? 37.855 60.141 -41.028 1.00 18.11 379 MET C CA 1
ATOM 9098 C C . MET C 1 383 ? 39.286 60.550 -40.722 1.00 17.88 379 MET C C 1
ATOM 9099 O O . MET C 1 383 ? 40.054 59.802 -40.102 1.00 17.66 379 MET C O 1
ATOM 9104 N N . ILE C 1 384 ? 39.655 61.736 -41.213 1.00 16.87 380 ILE C N 1
ATOM 9105 C CA . ILE C 1 384 ? 41.034 62.169 -41.179 1.00 16.50 380 ILE C CA 1
ATOM 9106 C C . ILE C 1 384 ? 41.054 63.543 -40.577 1.00 15.88 380 ILE C C 1
ATOM 9107 O O . ILE C 1 384 ? 40.121 64.299 -40.782 1.00 16.23 380 ILE C O 1
ATOM 9112 N N . ALA C 1 385 ? 42.129 63.880 -39.875 1.00 14.62 381 ALA C N 1
ATOM 9113 C CA . ALA C 1 385 ? 42.181 65.118 -39.148 1.00 14.56 381 ALA C CA 1
ATOM 9114 C C . ALA C 1 385 ? 43.578 65.638 -39.123 1.00 15.17 381 ALA C C 1
ATOM 9115 O O . ALA C 1 385 ? 44.518 64.871 -39.254 1.00 15.70 381 ALA C O 1
ATOM 9117 N N . VAL C 1 386 ? 43.693 66.951 -38.946 1.00 16.05 382 VAL C N 1
ATOM 9118 C CA . VAL C 1 386 ? 44.973 67.601 -38.664 1.00 16.89 382 VAL C CA 1
ATOM 9119 C C . VAL C 1 386 ? 44.842 68.398 -37.368 1.00 16.25 382 VAL C C 1
ATOM 9120 O O . VAL C 1 386 ? 43.848 69.099 -37.157 1.00 16.62 382 VAL C O 1
ATOM 9124 N N . GLU C 1 387 ? 45.808 68.224 -36.479 1.00 15.75 383 GLU C N 1
ATOM 9125 C CA . GLU C 1 387 ? 45.863 68.965 -35.229 1.00 15.33 383 GLU C CA 1
ATOM 9126 C C . GLU C 1 387 ? 46.858 70.116 -35.348 1.00 15.68 383 GLU C C 1
ATOM 9127 O O . GLU C 1 387 ? 48.018 69.911 -35.699 1.00 16.74 383 GLU C O 1
ATOM 9133 N N . LEU C 1 388 ? 46.396 71.319 -35.035 1.00 15.89 384 LEU C N 1
ATOM 9134 C CA . LEU C 1 388 ? 47.164 72.535 -35.234 1.00 16.32 384 LEU C CA 1
ATOM 9135 C C . LEU C 1 388 ? 47.782 73.019 -33.953 1.00 17.90 384 LEU C C 1
ATOM 9136 O O . LEU C 1 388 ? 47.098 73.100 -32.916 1.00 16.56 384 LEU C O 1
ATOM 9141 N N . VAL C 1 389 ? 49.078 73.358 -34.025 1.00 19.66 385 VAL C N 1
ATOM 9142 C CA . VAL C 1 389 ? 49.837 73.795 -32.853 1.00 20.59 385 VAL C CA 1
ATOM 9143 C C . VAL C 1 389 ? 50.798 74.955 -33.144 1.00 22.06 385 VAL C C 1
ATOM 9144 O O . VAL C 1 389 ? 51.032 75.340 -34.317 1.00 21.60 385 VAL C O 1
ATOM 9148 N N . LYS C 1 390 ? 51.346 75.517 -32.071 1.00 22.97 386 LYS C N 1
ATOM 9149 C CA . LYS C 1 390 ? 52.404 76.512 -32.210 1.00 25.01 386 LYS C CA 1
ATOM 9150 C C . LYS C 1 390 ? 53.607 75.734 -32.702 1.00 25.48 386 LYS C C 1
ATOM 9151 O O . LYS C 1 390 ? 53.882 74.662 -32.162 1.00 25.44 386 LYS C O 1
ATOM 9157 N N . PRO C 1 391 ? 54.292 76.238 -33.750 1.00 26.57 387 PRO C N 1
ATOM 9158 C CA . PRO C 1 391 ? 55.309 75.426 -34.440 1.00 27.49 387 PRO C CA 1
ATOM 9159 C C . PRO C 1 391 ? 56.439 74.951 -33.540 1.00 28.03 387 PRO C C 1
ATOM 9160 O O . PRO C 1 391 ? 56.966 75.728 -32.770 1.00 28.94 387 PRO C O 1
ATOM 9164 N N . GLY C 1 392 ? 56.774 73.671 -33.602 1.00 28.89 388 GLY C N 1
ATOM 9165 C CA . GLY C 1 392 ? 57.820 73.101 -32.715 1.00 29.51 388 GLY C CA 1
ATOM 9166 C C . GLY C 1 392 ? 57.416 72.758 -31.262 1.00 29.24 388 GLY C C 1
ATOM 9167 O O . GLY C 1 392 ? 58.283 72.518 -30.417 1.00 29.65 388 GLY C O 1
ATOM 9168 N N . THR C 1 393 ? 56.114 72.741 -30.975 1.00 27.98 389 THR C N 1
ATOM 9169 C CA . THR C 1 393 ? 55.578 72.463 -29.636 1.00 27.31 389 THR C CA 1
ATOM 9170 C C . THR C 1 393 ? 54.302 71.635 -29.796 1.00 26.71 389 THR C C 1
ATOM 9171 O O . THR C 1 393 ? 53.877 71.355 -30.921 1.00 25.76 389 THR C O 1
ATOM 9175 N N . THR C 1 394 ? 53.672 71.304 -28.670 1.00 26.38 390 THR C N 1
ATOM 9176 C CA . THR C 1 394 ? 52.364 70.672 -28.645 1.00 25.80 390 THR C CA 1
ATOM 9177 C C . THR C 1 394 ? 51.309 71.628 -28.092 1.00 25.26 390 THR C C 1
ATOM 9178 O O . THR C 1 394 ? 50.183 71.207 -27.761 1.00 24.49 390 THR C O 1
ATOM 9182 N N . GLU C 1 395 ? 51.654 72.910 -27.985 1.00 24.82 391 GLU C N 1
ATOM 9183 C CA . GLU C 1 395 ? 50.698 73.917 -27.497 1.00 24.85 391 GLU C CA 1
ATOM 9184 C C . GLU C 1 395 ? 49.565 74.089 -28.530 1.00 23.72 391 GLU C C 1
ATOM 9185 O O . GLU C 1 395 ? 49.826 74.338 -29.714 1.00 23.38 391 GLU C O 1
ATOM 9191 N N . PRO C 1 396 ? 48.300 73.915 -28.103 1.00 23.02 392 PRO C N 1
ATOM 9192 C CA . PRO C 1 396 ? 47.208 73.943 -29.070 1.00 22.43 392 PRO C CA 1
ATOM 9193 C C . PRO C 1 396 ? 47.061 75.310 -29.730 1.00 22.07 392 PRO C C 1
ATOM 9194 O O . PRO C 1 396 ? 47.265 76.316 -29.060 1.00 22.30 392 PRO C O 1
ATOM 9198 N N . ASP C 1 397 ? 46.705 75.348 -31.019 1.00 20.79 393 ASP C N 1
ATOM 9199 C CA . ASP C 1 397 ? 46.363 76.615 -31.670 1.00 20.03 393 ASP C CA 1
ATOM 9200 C C . ASP C 1 397 ? 44.908 76.659 -32.185 1.00 19.35 393 ASP C C 1
ATOM 9201 O O . ASP C 1 397 ? 44.628 76.511 -33.403 1.00 17.46 393 ASP C O 1
ATOM 9206 N N . ALA C 1 398 ? 44.001 76.921 -31.250 1.00 18.57 394 ALA C N 1
ATOM 9207 C CA . ALA C 1 398 ? 42.573 76.982 -31.549 1.00 18.84 394 ALA C CA 1
ATOM 9208 C C . ALA C 1 398 ? 42.209 78.180 -32.418 1.00 19.63 394 ALA C C 1
ATOM 9209 O O . ALA C 1 398 ? 41.341 78.087 -33.279 1.00 19.82 394 ALA C O 1
ATOM 9211 N N . ASP C 1 399 ? 42.843 79.323 -32.174 1.00 21.07 395 ASP C N 1
ATOM 9212 C CA . ASP C 1 399 ? 42.567 80.525 -32.968 1.00 21.66 395 ASP C CA 1
ATOM 9213 C C . ASP C 1 399 ? 42.832 80.294 -34.470 1.00 20.97 395 ASP C C 1
ATOM 9214 O O . ASP C 1 399 ? 42.017 80.647 -35.305 1.00 20.73 395 ASP C O 1
ATOM 9219 N N . LEU C 1 400 ? 43.976 79.716 -34.795 1.00 20.86 396 LEU C N 1
ATOM 9220 C CA . LEU C 1 400 ? 44.319 79.435 -36.197 1.00 21.21 396 LEU C CA 1
ATOM 9221 C C . LEU C 1 400 ? 43.298 78.459 -36.788 1.00 20.87 396 LEU C C 1
ATOM 9222 O O . LEU C 1 400 ? 42.911 78.577 -37.950 1.00 21.21 396 LEU C O 1
ATOM 9227 N N . THR C 1 401 ? 42.853 77.502 -35.974 1.00 20.00 397 THR C N 1
ATOM 9228 C CA . THR C 1 401 ? 41.918 76.496 -36.436 1.00 19.01 397 THR C CA 1
ATOM 9229 C C . THR C 1 401 ? 40.581 77.131 -36.800 1.00 18.59 397 THR C C 1
ATOM 9230 O O . THR C 1 401 ? 39.986 76.747 -37.805 1.00 16.53 397 THR C O 1
ATOM 9234 N N . LYS C 1 402 ? 40.095 78.062 -35.976 1.00 18.47 398 LYS C N 1
ATOM 9235 C CA . LYS C 1 402 ? 38.844 78.776 -36.292 1.00 19.02 398 LYS C CA 1
ATOM 9236 C C . LYS C 1 402 ? 38.993 79.560 -37.606 1.00 18.52 398 LYS C C 1
ATOM 9237 O O . LYS C 1 402 ? 38.111 79.511 -38.455 1.00 17.13 398 LYS C O 1
ATOM 9243 N N . ARG C 1 403 ? 40.091 80.310 -37.735 1.00 19.24 399 ARG C N 1
ATOM 9244 C CA . ARG C 1 403 ? 40.355 81.159 -38.919 1.00 19.69 399 ARG C CA 1
ATOM 9245 C C . ARG C 1 403 ? 40.538 80.352 -40.219 1.00 19.91 399 ARG C C 1
ATOM 9246 O O . ARG C 1 403 ? 40.004 80.722 -41.257 1.00 19.76 399 ARG C O 1
ATOM 9254 N N . VAL C 1 404 ? 41.285 79.249 -40.172 1.00 19.49 400 VAL C N 1
ATOM 9255 C CA . VAL C 1 404 ? 41.400 78.390 -41.357 1.00 19.26 400 VAL C CA 1
ATOM 9256 C C . VAL C 1 404 ? 40.008 77.855 -41.745 1.00 19.20 400 VAL C C 1
ATOM 9257 O O . VAL C 1 404 ? 39.657 77.843 -42.925 1.00 18.59 400 VAL C O 1
ATOM 9261 N N . ALA C 1 405 ? 39.226 77.440 -40.750 1.00 18.22 401 ALA C N 1
ATOM 9262 C CA . ALA C 1 405 ? 37.874 76.918 -40.988 1.00 17.99 401 ALA C CA 1
ATOM 9263 C C . ALA C 1 405 ? 36.970 77.993 -41.626 1.00 18.39 401 ALA C C 1
ATOM 9264 O O . ALA C 1 405 ? 36.264 77.736 -42.613 1.00 19.05 401 ALA C O 1
ATOM 9266 N N . ALA C 1 406 ? 37.002 79.198 -41.074 1.00 18.45 402 ALA C N 1
ATOM 9267 C CA . ALA C 1 406 ? 36.225 80.328 -41.619 1.00 18.39 402 ALA C CA 1
ATOM 9268 C C . ALA C 1 406 ? 36.633 80.642 -43.050 1.00 18.10 402 ALA C C 1
ATOM 9269 O O . ALA C 1 406 ? 35.798 80.915 -43.877 1.00 18.74 402 ALA C O 1
ATOM 9271 N N . ALA C 1 407 ? 37.924 80.569 -43.341 1.00 18.31 403 ALA C N 1
ATOM 9272 C CA . ALA C 1 407 ? 38.431 80.924 -44.669 1.00 18.96 403 ALA C CA 1
ATOM 9273 C C . ALA C 1 407 ? 38.041 79.862 -45.677 1.00 18.56 403 ALA C C 1
ATOM 9274 O O . ALA C 1 407 ? 37.657 80.187 -46.805 1.00 20.15 403 ALA C O 1
ATOM 9276 N N . ALA C 1 408 ? 38.152 78.592 -45.293 1.00 18.34 404 ALA C N 1
ATOM 9277 C CA . ALA C 1 408 ? 37.623 77.467 -46.102 1.00 17.77 404 ALA C CA 1
ATOM 9278 C C . ALA C 1 408 ? 36.141 77.656 -46.436 1.00 17.90 404 ALA C C 1
ATOM 9279 O O . ALA C 1 408 ? 35.739 77.525 -47.607 1.00 17.66 404 ALA C O 1
ATOM 9281 N N . HIS C 1 409 ? 35.340 78.014 -45.434 1.00 17.96 405 HIS C N 1
ATOM 9282 C CA . HIS C 1 409 ? 33.902 78.201 -45.657 1.00 18.83 405 HIS C CA 1
ATOM 9283 C C . HIS C 1 409 ? 33.656 79.332 -46.640 1.00 19.34 405 HIS C C 1
ATOM 9284 O O . HIS C 1 409 ? 32.800 79.201 -47.494 1.00 19.09 405 HIS C O 1
ATOM 9291 N N . ALA C 1 410 ? 34.398 80.437 -46.508 1.00 20.45 406 ALA C N 1
ATOM 9292 C CA . ALA C 1 410 ? 34.317 81.580 -47.467 1.00 22.08 406 ALA C CA 1
ATOM 9293 C C . ALA C 1 410 ? 34.617 81.201 -48.917 1.00 23.18 406 ALA C C 1
ATOM 9294 O O . ALA C 1 410 ? 34.151 81.862 -49.846 1.00 24.83 406 ALA C O 1
ATOM 9296 N N . GLN C 1 411 ? 35.405 80.152 -49.116 1.00 23.48 407 GLN C N 1
ATOM 9297 C CA . GLN C 1 411 ? 35.684 79.634 -50.440 1.00 24.17 407 GLN C CA 1
ATOM 9298 C C . GLN C 1 411 ? 34.811 78.407 -50.754 1.00 23.27 407 GLN C C 1
ATOM 9299 O O . GLN C 1 411 ? 35.035 77.701 -51.728 1.00 23.77 407 GLN C O 1
ATOM 9305 N N . GLY C 1 412 ? 33.788 78.161 -49.954 1.00 22.58 408 GLY C N 1
ATOM 9306 C CA . GLY C 1 412 ? 32.801 77.130 -50.307 1.00 22.57 408 GLY C CA 1
ATOM 9307 C C . GLY C 1 412 ? 33.204 75.697 -50.011 1.00 21.83 408 GLY C C 1
ATOM 9308 O O . GLY C 1 412 ? 32.822 74.802 -50.746 1.00 22.19 408 GLY C O 1
ATOM 9309 N N . LEU C 1 413 ? 33.981 75.479 -48.951 1.00 20.87 409 LEU C N 1
ATOM 9310 C CA . LEU C 1 413 ? 34.343 74.121 -48.497 1.00 20.75 409 LEU C CA 1
ATOM 9311 C C . LEU C 1 413 ? 33.844 73.981 -47.066 1.00 20.25 409 LEU C C 1
ATOM 9312 O O . LEU C 1 413 ? 34.271 74.735 -46.203 1.00 20.69 409 LEU C O 1
ATOM 9317 N N . VAL C 1 414 ? 32.943 73.037 -46.817 1.00 20.02 410 VAL C N 1
ATOM 9318 C CA . VAL C 1 414 ? 32.360 72.854 -45.484 1.00 19.75 410 VAL C CA 1
ATOM 9319 C C . VAL C 1 414 ? 33.282 71.930 -44.712 1.00 20.23 410 VAL C C 1
ATOM 9320 O O . VAL C 1 414 ? 33.183 70.712 -44.850 1.00 20.71 410 VAL C O 1
ATOM 9324 N N . VAL C 1 415 ? 34.217 72.515 -43.969 1.00 20.00 411 VAL C N 1
ATOM 9325 C CA . VAL C 1 415 ? 35.085 71.776 -43.075 1.00 20.88 411 VAL C CA 1
ATOM 9326 C C . VAL C 1 415 ? 34.617 72.082 -41.685 1.00 19.93 411 VAL C C 1
ATOM 9327 O O . VAL C 1 415 ? 34.133 73.181 -41.417 1.00 21.05 411 VAL C O 1
ATOM 9331 N N . LEU C 1 416 ? 34.771 71.106 -40.814 1.00 19.18 412 LEU C N 1
ATOM 9332 C CA . LEU C 1 416 ? 34.314 71.165 -39.438 1.00 19.08 412 LEU C CA 1
ATOM 9333 C C . LEU C 1 416 ? 35.511 71.146 -38.504 1.00 19.33 412 LEU C C 1
ATOM 9334 O O . LEU C 1 416 ? 36.635 70.779 -38.908 1.00 18.94 412 LEU C O 1
ATOM 9339 N N . THR C 1 417 ? 35.280 71.515 -37.254 1.00 18.95 413 THR C N 1
ATOM 9340 C CA . THR C 1 417 ? 36.361 71.525 -36.279 1.00 19.25 413 THR C CA 1
ATOM 9341 C C . THR C 1 417 ? 35.906 70.749 -35.064 1.00 19.36 413 THR C C 1
ATOM 9342 O O . THR C 1 417 ? 34.713 70.514 -34.868 1.00 19.14 413 THR C O 1
ATOM 9346 N N . CYS C 1 418 ? 36.876 70.338 -34.267 1.00 19.57 414 CYS C N 1
ATOM 9347 C CA . CYS C 1 418 ? 36.613 69.575 -33.075 1.00 19.65 414 CYS C CA 1
ATOM 9348 C C . CYS C 1 418 ? 37.838 69.629 -32.180 1.00 20.05 414 CYS C C 1
ATOM 9349 O O . CYS C 1 418 ? 38.774 70.401 -32.429 1.00 19.51 414 CYS C O 1
ATOM 9352 N N . GLY C 1 419 ? 37.804 68.834 -31.115 1.00 20.42 415 GLY C N 1
ATOM 9353 C CA . GLY C 1 419 ? 38.942 68.649 -30.240 1.00 19.95 415 GLY C CA 1
ATOM 9354 C C . GLY C 1 419 ? 38.701 69.220 -28.870 1.00 20.08 415 GLY C C 1
ATOM 9355 O O . GLY C 1 419 ? 38.092 70.283 -28.703 1.00 20.22 415 GLY C O 1
ATOM 9356 N N . THR C 1 420 ? 39.229 68.523 -27.881 1.00 19.63 416 THR C N 1
ATOM 9357 C CA . THR C 1 420 ? 39.201 68.983 -26.524 1.00 19.37 416 THR C CA 1
ATOM 9358 C C . THR C 1 420 ? 39.807 70.378 -26.379 1.00 18.90 416 THR C C 1
ATOM 9359 O O . THR C 1 420 ? 39.280 71.181 -25.625 1.00 19.33 416 THR C O 1
ATOM 9363 N N . TYR C 1 421 ? 40.878 70.677 -27.114 1.00 18.26 417 TYR C N 1
ATOM 9364 C CA . TYR C 1 421 ? 41.501 72.017 -27.098 1.00 18.85 417 TYR C CA 1
ATOM 9365 C C . TYR C 1 421 ? 41.054 72.967 -28.232 1.00 18.38 417 TYR C C 1
ATOM 9366 O O . TYR C 1 421 ? 41.622 74.057 -28.417 1.00 19.50 417 TYR C O 1
ATOM 9375 N N . GLY C 1 422 ? 40.058 72.554 -28.994 1.00 17.19 418 GLY C N 1
ATOM 9376 C CA . GLY C 1 422 ? 39.511 73.368 -30.039 1.00 16.68 418 GLY C CA 1
ATOM 9377 C C . GLY C 1 422 ? 40.404 73.447 -31.267 1.00 16.80 418 GLY C C 1
ATOM 9378 O O . GLY C 1 422 ? 40.172 74.276 -32.157 1.00 16.44 418 GLY C O 1
ATOM 9379 N N . ASN C 1 423 ? 41.422 72.604 -31.331 1.00 16.40 419 ASN C N 1
ATOM 9380 C CA . ASN C 1 423 ? 42.489 72.826 -32.311 1.00 16.37 419 ASN C CA 1
ATOM 9381 C C . ASN C 1 423 ? 42.553 71.765 -33.389 1.00 16.18 419 ASN C C 1
ATOM 9382 O O . ASN C 1 423 ? 43.616 71.561 -33.993 1.00 16.10 419 ASN C O 1
ATOM 9387 N N . VAL C 1 424 ? 41.436 71.087 -33.650 1.00 15.40 420 VAL C N 1
ATOM 9388 C CA . VAL C 1 424 ? 41.461 70.035 -34.662 1.00 15.31 420 VAL C CA 1
ATOM 9389 C C . VAL C 1 424 ? 40.526 70.310 -35.805 1.00 16.17 420 VAL C C 1
ATOM 9390 O O . VAL C 1 424 ? 39.307 70.535 -35.607 1.00 14.61 420 VAL C O 1
ATOM 9394 N N . LEU C 1 425 ? 41.114 70.226 -37.007 1.00 16.89 421 LEU C N 1
ATOM 9395 C CA . LEU C 1 425 ? 40.378 70.316 -38.269 1.00 18.61 421 LEU C CA 1
ATOM 9396 C C . LEU C 1 425 ? 40.066 68.904 -38.782 1.00 18.94 421 LEU C C 1
ATOM 9397 O O . LEU C 1 425 ? 40.972 68.122 -39.075 1.00 20.39 421 LEU C O 1
ATOM 9402 N N . ARG C 1 426 ? 38.793 68.569 -38.896 1.00 19.22 422 ARG C N 1
ATOM 9403 C CA . ARG C 1 426 ? 38.413 67.196 -39.232 1.00 19.95 422 ARG C CA 1
ATOM 9404 C C . ARG C 1 426 ? 37.844 67.079 -40.650 1.00 19.25 422 ARG C C 1
ATOM 9405 O O . ARG C 1 426 ? 37.257 68.020 -41.170 1.00 20.67 422 ARG C O 1
ATOM 9413 N N . PHE C 1 427 ? 38.038 65.937 -41.293 1.00 17.89 423 PHE C N 1
ATOM 9414 C CA . PHE C 1 427 ? 37.517 65.791 -42.653 1.00 17.51 423 PHE C CA 1
ATOM 9415 C C . PHE C 1 427 ? 36.665 64.559 -42.712 1.00 16.83 423 PHE C C 1
ATOM 9416 O O . PHE C 1 427 ? 37.147 63.477 -42.412 1.00 16.40 423 PHE C O 1
ATOM 9424 N N . LEU C 1 428 ? 35.386 64.750 -43.023 1.00 16.16 424 LEU C N 1
ATOM 9425 C CA . LEU C 1 428 ? 34.438 63.648 -43.140 1.00 16.26 424 LEU C CA 1
ATOM 9426 C C . LEU C 1 428 ? 33.703 63.779 -44.455 1.00 16.47 424 LEU C C 1
ATOM 9427 O O . LEU C 1 428 ? 32.512 64.042 -44.468 1.00 15.88 424 LEU C O 1
ATOM 9432 N N . PRO C 1 429 ? 34.422 63.599 -45.587 1.00 17.08 425 PRO C N 1
ATOM 9433 C CA . PRO C 1 429 ? 33.756 63.657 -46.873 1.00 17.60 425 PRO C CA 1
ATOM 9434 C C . PRO C 1 429 ? 32.811 62.483 -47.033 1.00 18.19 425 PRO C C 1
ATOM 9435 O O . PRO C 1 429 ? 33.058 61.412 -46.468 1.00 17.74 425 PRO C O 1
ATOM 9439 N N . PRO C 1 430 ? 31.734 62.652 -47.811 1.00 18.82 426 PRO C N 1
ATOM 9440 C CA . PRO C 1 430 ? 30.945 61.469 -48.111 1.00 18.79 426 PRO C CA 1
ATOM 9441 C C . PRO C 1 430 ? 31.743 60.549 -49.024 1.00 19.39 426 PRO C C 1
ATOM 9442 O O . PRO C 1 430 ? 32.607 61.039 -49.734 1.00 20.52 426 PRO C O 1
ATOM 9446 N N . LEU C 1 431 ? 31.449 59.245 -49.029 1.00 19.99 427 LEU C N 1
ATOM 9447 C CA . LEU C 1 431 ? 32.161 58.295 -49.909 1.00 19.90 427 LEU C CA 1
ATOM 9448 C C . LEU C 1 431 ? 31.723 58.428 -51.375 1.00 19.85 427 LEU C C 1
ATOM 9449 O O . LEU C 1 431 ? 32.425 57.986 -52.278 1.00 20.43 427 LEU C O 1
ATOM 9454 N N . SER C 1 432 ? 30.580 59.068 -51.592 1.00 19.33 428 SER C N 1
ATOM 9455 C CA . SER C 1 432 ? 30.139 59.539 -52.906 1.00 19.72 428 SER C CA 1
ATOM 9456 C C . SER C 1 432 ? 30.841 60.822 -53.416 1.00 20.11 428 SER C C 1
ATOM 9457 O O . SER C 1 432 ? 30.465 61.352 -54.469 1.00 20.65 428 SER C O 1
ATOM 9460 N N . MET C 1 433 ? 31.844 61.323 -52.695 1.00 20.23 429 MET C N 1
ATOM 9461 C CA . MET C 1 433 ? 32.638 62.497 -53.138 1.00 20.22 429 MET C CA 1
ATOM 9462 C C . MET C 1 433 ? 33.379 62.144 -54.436 1.00 20.89 429 MET C C 1
ATOM 9463 O O . MET C 1 433 ? 34.202 61.242 -54.427 1.00 20.18 429 MET C O 1
ATOM 9468 N N . PRO C 1 434 ? 33.075 62.828 -55.555 1.00 21.66 430 PRO C N 1
ATOM 9469 C CA . PRO C 1 434 ? 33.823 62.555 -56.795 1.00 22.64 430 PRO C CA 1
ATOM 9470 C C . PRO C 1 434 ? 35.314 62.894 -56.612 1.00 23.07 430 PRO C C 1
ATOM 9471 O O . PRO C 1 434 ? 35.625 63.839 -55.887 1.00 22.58 430 PRO C O 1
ATOM 9475 N N . ASP C 1 435 ? 36.218 62.132 -57.246 1.00 24.25 431 ASP C N 1
ATOM 9476 C CA . ASP C 1 435 ? 37.666 62.319 -57.055 1.00 24.82 431 ASP C CA 1
ATOM 9477 C C . ASP C 1 435 ? 38.088 63.759 -57.319 1.00 24.83 431 ASP C C 1
ATOM 9478 O O . ASP C 1 435 ? 38.968 64.292 -56.631 1.00 24.45 431 ASP C O 1
ATOM 9483 N N . HIS C 1 436 ? 37.471 64.388 -58.320 1.00 24.57 432 HIS C N 1
ATOM 9484 C CA . HIS C 1 436 ? 37.919 65.698 -58.756 1.00 25.30 432 HIS C CA 1
ATOM 9485 C C . HIS C 1 436 ? 37.577 66.766 -57.705 1.00 24.58 432 HIS C C 1
ATOM 9486 O O . HIS C 1 436 ? 38.362 67.702 -57.498 1.00 24.97 432 HIS C O 1
ATOM 9493 N N . LEU C 1 437 ? 36.451 66.596 -57.009 1.00 23.43 433 LEU C N 1
ATOM 9494 C CA . LEU C 1 437 ? 36.079 67.486 -55.917 1.00 22.60 433 LEU C CA 1
ATOM 9495 C C . LEU C 1 437 ? 36.816 67.194 -54.598 1.00 22.25 433 LEU C C 1
ATOM 9496 O O . LEU C 1 437 ? 37.047 68.101 -53.815 1.00 22.53 433 LEU C O 1
ATOM 9501 N N . LEU C 1 438 ? 37.157 65.941 -54.324 1.00 22.22 434 LEU C N 1
ATOM 9502 C CA . LEU C 1 438 ? 38.108 65.659 -53.243 1.00 22.04 434 LEU C CA 1
ATOM 9503 C C . LEU C 1 438 ? 39.404 66.447 -53.447 1.00 22.50 434 LEU C C 1
ATOM 9504 O O . LEU C 1 438 ? 39.926 67.048 -52.506 1.00 22.53 434 LEU C O 1
ATOM 9509 N N . ASP C 1 439 ? 39.935 66.407 -54.672 1.00 23.35 435 ASP C N 1
ATOM 9510 C CA . ASP C 1 439 ? 41.175 67.121 -55.018 1.00 23.66 435 ASP C CA 1
ATOM 9511 C C . ASP C 1 439 ? 41.061 68.631 -54.859 1.00 22.74 435 ASP C C 1
ATOM 9512 O O . ASP C 1 439 ? 41.931 69.264 -54.290 1.00 22.26 435 ASP C O 1
ATOM 9517 N N . GLU C 1 440 ? 39.968 69.205 -55.340 1.00 22.76 436 GLU C N 1
ATOM 9518 C CA . GLU C 1 440 ? 39.726 70.643 -55.209 1.00 22.72 436 GLU C CA 1
ATOM 9519 C C . GLU C 1 440 ? 39.528 71.075 -53.745 1.00 22.55 436 GLU C C 1
ATOM 9520 O O . GLU C 1 440 ? 39.976 72.142 -53.341 1.00 22.96 436 GLU C O 1
ATOM 9526 N N . GLY C 1 441 ? 38.848 70.269 -52.943 1.00 21.52 437 GLY C N 1
ATOM 9527 C CA . GLY C 1 441 ? 38.769 70.584 -51.516 1.00 21.41 437 GLY C CA 1
ATOM 9528 C C . GLY C 1 441 ? 40.138 70.623 -50.854 1.00 21.22 437 GLY C C 1
ATOM 9529 O O . GLY C 1 441 ? 40.451 71.542 -50.102 1.00 21.51 437 GLY C O 1
ATOM 9530 N N . LEU C 1 442 ? 40.967 69.630 -51.144 1.00 21.07 438 LEU C N 1
ATOM 9531 C CA . LEU C 1 442 ? 42.328 69.632 -50.616 1.00 21.36 438 LEU C CA 1
ATOM 9532 C C . LEU C 1 442 ? 43.139 70.821 -51.186 1.00 22.16 438 LEU C C 1
ATOM 9533 O O . LEU C 1 442 ? 43.876 71.470 -50.458 1.00 21.74 438 LEU C O 1
ATOM 9538 N N . ASP C 1 443 ? 42.985 71.111 -52.480 1.00 23.85 439 ASP C N 1
ATOM 9539 C CA . ASP C 1 443 ? 43.555 72.340 -53.075 1.00 24.89 439 ASP C CA 1
ATOM 9540 C C . ASP C 1 443 ? 43.100 73.611 -52.322 1.00 24.88 439 ASP C C 1
ATOM 9541 O O . ASP C 1 443 ? 43.902 74.530 -52.115 1.00 25.08 439 ASP C O 1
ATOM 9546 N N . ILE C 1 444 ? 41.828 73.657 -51.917 1.00 24.40 440 ILE C N 1
ATOM 9547 C CA . ILE C 1 444 ? 41.303 74.793 -51.163 1.00 24.58 440 ILE C CA 1
ATOM 9548 C C . ILE C 1 444 ? 41.971 74.876 -49.791 1.00 24.50 440 ILE C C 1
ATOM 9549 O O . ILE C 1 444 ? 42.323 75.963 -49.341 1.00 24.46 440 ILE C O 1
ATOM 9554 N N . LEU C 1 445 ? 42.156 73.735 -49.134 1.00 24.81 441 LEU C N 1
ATOM 9555 C CA . LEU C 1 445 ? 42.833 73.725 -47.822 1.00 24.70 441 LEU C CA 1
ATOM 9556 C C . LEU C 1 445 ? 44.266 74.217 -47.975 1.00 24.45 441 LEU C C 1
ATOM 9557 O O . LEU C 1 445 ? 44.698 75.082 -47.232 1.00 24.08 441 LEU C O 1
ATOM 9562 N N . ALA C 1 446 ? 44.987 73.685 -48.956 1.00 24.52 442 ALA C N 1
ATOM 9563 C CA . ALA C 1 446 ? 46.372 74.076 -49.156 1.00 24.65 442 ALA C CA 1
ATOM 9564 C C . ALA C 1 446 ? 46.486 75.589 -49.358 1.00 24.66 442 ALA C C 1
ATOM 9565 O O . ALA C 1 446 ? 47.328 76.229 -48.750 1.00 25.86 442 ALA C O 1
ATOM 9567 N N . ALA C 1 447 ? 45.649 76.159 -50.203 1.00 24.41 443 ALA C N 1
ATOM 9568 C CA . ALA C 1 447 ? 45.685 77.603 -50.448 1.00 24.43 443 ALA C CA 1
ATOM 9569 C C . ALA C 1 447 ? 45.265 78.399 -49.215 1.00 23.86 443 ALA C C 1
ATOM 9570 O O . ALA C 1 447 ? 45.768 79.490 -49.000 1.00 23.78 443 ALA C O 1
ATOM 9572 N N . VAL C 1 448 ? 44.341 77.868 -48.407 1.00 23.59 444 VAL C N 1
ATOM 9573 C CA . VAL C 1 448 ? 43.952 78.552 -47.180 1.00 23.25 444 VAL C CA 1
ATOM 9574 C C . VAL C 1 448 ? 45.091 78.570 -46.170 1.00 23.25 444 VAL C C 1
ATOM 9575 O O . VAL C 1 448 ? 45.333 79.582 -45.555 1.00 23.62 444 VAL C O 1
ATOM 9579 N N . PHE C 1 449 ? 45.811 77.468 -46.013 1.00 23.29 445 PHE C N 1
ATOM 9580 C CA . PHE C 1 449 ? 47.012 77.460 -45.157 1.00 23.63 445 PHE C CA 1
ATOM 9581 C C . PHE C 1 449 ? 48.108 78.430 -45.621 1.00 24.40 445 PHE C C 1
ATOM 9582 O O . PHE C 1 449 ? 48.743 79.091 -44.806 1.00 23.51 445 PHE C O 1
ATOM 9590 N N . ALA C 1 450 ? 48.328 78.498 -46.934 1.00 25.77 446 ALA C N 1
ATOM 9591 C CA . ALA C 1 450 ? 49.220 79.486 -47.523 1.00 27.29 446 ALA C CA 1
ATOM 9592 C C . ALA C 1 450 ? 48.744 80.918 -47.248 1.00 28.52 446 ALA C C 1
ATOM 9593 O O . ALA C 1 450 ? 49.560 81.796 -47.011 1.00 28.81 446 ALA C O 1
ATOM 9595 N N . GLU C 1 451 ? 47.431 81.153 -47.287 1.00 30.19 447 GLU C N 1
ATOM 9596 C CA . GLU C 1 451 ? 46.853 82.521 -47.112 1.00 31.54 447 GLU C CA 1
ATOM 9597 C C . GLU C 1 451 ? 46.824 82.954 -45.609 1.00 31.60 447 GLU C C 1
ATOM 9598 O O . GLU C 1 451 ? 47.216 84.068 -45.272 1.00 31.86 447 GLU C O 1
ATOM 9604 N N . VAL C 1 452 ? 46.386 82.068 -44.711 1.00 31.23 448 VAL C N 1
ATOM 9605 C CA . VAL C 1 452 ? 46.092 82.441 -43.306 1.00 31.04 448 VAL C CA 1
ATOM 9606 C C . VAL C 1 452 ? 47.300 82.188 -42.426 1.00 32.28 448 VAL C C 1
ATOM 9607 O O . VAL C 1 452 ? 47.737 81.051 -42.303 1.00 32.20 448 VAL C O 1
ATOM 9611 N N . LYS C 1 453 ? 47.821 83.247 -41.801 1.00 34.08 449 LYS C N 1
ATOM 9612 C CA . LYS C 1 453 ? 49.086 83.201 -41.045 1.00 35.26 449 LYS C CA 1
ATOM 9613 C C . LYS C 1 453 ? 48.883 82.944 -39.547 1.00 35.21 449 LYS C C 1
ATOM 9614 O O . LYS C 1 453 ? 47.942 83.473 -38.949 1.00 35.32 449 LYS C O 1
ATOM 9620 N N . THR D 1 15 ? 51.736 55.198 35.670 1.00 37.81 11 THR D N 1
ATOM 9621 C CA . THR D 1 15 ? 52.405 54.071 36.400 1.00 38.86 11 THR D CA 1
ATOM 9622 C C . THR D 1 15 ? 52.544 52.845 35.493 1.00 38.59 11 THR D C 1
ATOM 9623 O O . THR D 1 15 ? 52.073 51.747 35.824 1.00 40.14 11 THR D O 1
ATOM 9625 N N . LEU D 1 16 ? 53.161 53.058 34.330 1.00 37.29 12 LEU D N 1
ATOM 9626 C CA . LEU D 1 16 ? 53.592 51.977 33.434 1.00 35.74 12 LEU D CA 1
ATOM 9627 C C . LEU D 1 16 ? 55.086 52.154 33.207 1.00 34.73 12 LEU D C 1
ATOM 9628 O O . LEU D 1 16 ? 55.553 53.284 33.059 1.00 35.21 12 LEU D O 1
ATOM 9633 N N . THR D 1 17 ? 55.833 51.054 33.166 1.00 32.63 13 THR D N 1
ATOM 9634 C CA . THR D 1 17 ? 57.260 51.128 32.878 1.00 31.67 13 THR D CA 1
ATOM 9635 C C . THR D 1 17 ? 57.449 51.221 31.357 1.00 30.07 13 THR D C 1
ATOM 9636 O O . THR D 1 17 ? 56.784 50.499 30.585 1.00 28.80 13 THR D O 1
ATOM 9640 N N . GLN D 1 18 ? 58.328 52.128 30.929 1.00 28.53 14 GLN D N 1
ATOM 9641 C CA . GLN D 1 18 ? 58.537 52.380 29.505 1.00 27.30 14 GLN D CA 1
ATOM 9642 C C . GLN D 1 18 ? 59.549 51.393 28.965 1.00 27.48 14 GLN D C 1
ATOM 9643 O O . GLN D 1 18 ? 60.687 51.743 28.634 1.00 27.38 14 GLN D O 1
ATOM 9649 N N . GLU D 1 19 ? 59.131 50.136 28.920 1.00 27.10 15 GLU D N 1
ATOM 9650 C CA . GLU D 1 19 ? 59.940 49.091 28.354 1.00 27.30 15 GLU D CA 1
ATOM 9651 C C . GLU D 1 19 ? 59.024 48.116 27.650 1.00 27.01 15 GLU D C 1
ATOM 9652 O O . GLU D 1 19 ? 57.832 47.975 27.991 1.00 27.80 15 GLU D O 1
ATOM 9658 N N . ARG D 1 20 ? 59.591 47.455 26.661 1.00 26.33 16 ARG D N 1
ATOM 9659 C CA . ARG D 1 20 ? 58.928 46.380 25.957 1.00 26.51 16 ARG D CA 1
ATOM 9660 C C . ARG D 1 20 ? 58.975 45.127 26.826 1.00 26.36 16 ARG D C 1
ATOM 9661 O O . ARG D 1 20 ? 60.021 44.822 27.425 1.00 26.28 16 ARG D O 1
ATOM 9669 N N . ARG D 1 21 ? 57.852 44.413 26.904 1.00 26.04 17 ARG D N 1
ATOM 9670 C CA . ARG D 1 21 ? 57.798 43.137 27.620 1.00 26.68 17 ARG D CA 1
ATOM 9671 C C . ARG D 1 21 ? 57.046 42.085 26.812 1.00 26.63 17 ARG D C 1
ATOM 9672 O O . ARG D 1 21 ? 55.859 42.259 26.473 1.00 25.21 17 ARG D O 1
ATOM 9680 N N . LEU D 1 22 ? 57.747 40.990 26.522 1.00 26.75 18 LEU D N 1
ATOM 9681 C CA . LEU D 1 22 ? 57.150 39.815 25.916 1.00 27.03 18 LEU D CA 1
ATOM 9682 C C . LEU D 1 22 ? 57.011 38.727 26.983 1.00 27.75 18 LEU D C 1
ATOM 9683 O O . LEU D 1 22 ? 57.936 37.973 27.237 1.00 28.26 18 LEU D O 1
ATOM 9688 N N . VAL D 1 23 ? 55.838 38.672 27.607 1.00 27.89 19 VAL D N 1
ATOM 9689 C CA . VAL D 1 23 ? 55.552 37.713 28.658 1.00 28.27 19 VAL D CA 1
ATOM 9690 C C . VAL D 1 23 ? 55.022 36.434 28.025 1.00 27.84 19 VAL D C 1
ATOM 9691 O O . VAL D 1 23 ? 55.444 35.368 28.393 1.00 28.81 19 VAL D O 1
ATOM 9695 N N . THR D 1 24 ? 54.096 36.550 27.083 1.00 26.99 20 THR D N 1
ATOM 9696 C CA . THR D 1 24 ? 53.535 35.402 26.359 1.00 26.56 20 THR D CA 1
ATOM 9697 C C . THR D 1 24 ? 53.777 35.571 24.847 1.00 26.53 20 THR D C 1
ATOM 9698 O O . THR D 1 24 ? 54.394 36.544 24.403 1.00 25.52 20 THR D O 1
ATOM 9702 N N . ALA D 1 25 ? 53.244 34.632 24.066 1.00 26.56 21 ALA D N 1
ATOM 9703 C CA . ALA D 1 25 ? 53.093 34.808 22.626 1.00 26.26 21 ALA D CA 1
ATOM 9704 C C . ALA D 1 25 ? 52.099 35.963 22.345 1.00 25.90 21 ALA D C 1
ATOM 9705 O O . ALA D 1 25 ? 51.267 36.305 23.184 1.00 24.39 21 ALA D O 1
ATOM 9707 N N . ILE D 1 26 ? 52.223 36.559 21.162 1.00 25.46 22 ILE D N 1
ATOM 9708 C CA . ILE D 1 26 ? 51.450 37.721 20.789 1.00 25.49 22 ILE D CA 1
ATOM 9709 C C . ILE D 1 26 ? 50.577 37.279 19.626 1.00 25.57 22 ILE D C 1
ATOM 9710 O O . ILE D 1 26 ? 51.109 36.920 18.572 1.00 25.94 22 ILE D O 1
ATOM 9715 N N . PRO D 1 27 ? 49.247 37.244 19.826 1.00 25.22 23 PRO D N 1
ATOM 9716 C CA . PRO D 1 27 ? 48.528 37.555 21.067 1.00 25.30 23 PRO D CA 1
ATOM 9717 C C . PRO D 1 27 ? 48.576 36.435 22.069 1.00 25.19 23 PRO D C 1
ATOM 9718 O O . PRO D 1 27 ? 48.690 35.277 21.674 1.00 25.92 23 PRO D O 1
ATOM 9722 N N . GLY D 1 28 ? 48.428 36.776 23.348 1.00 24.80 24 GLY D N 1
ATOM 9723 C CA . GLY D 1 28 ? 48.363 35.791 24.432 1.00 24.36 24 GLY D CA 1
ATOM 9724 C C . GLY D 1 28 ? 46.976 35.249 24.723 1.00 24.31 24 GLY D C 1
ATOM 9725 O O . GLY D 1 28 ? 46.001 35.684 24.119 1.00 23.83 24 GLY D O 1
ATOM 9726 N N . PRO D 1 29 ? 46.878 34.297 25.676 1.00 24.46 25 PRO D N 1
ATOM 9727 C CA . PRO D 1 29 ? 45.650 33.537 25.879 1.00 24.56 25 PRO D CA 1
ATOM 9728 C C . PRO D 1 29 ? 44.437 34.375 26.253 1.00 24.30 25 PRO D C 1
ATOM 9729 O O . PRO D 1 29 ? 43.334 34.117 25.776 1.00 23.73 25 PRO D O 1
ATOM 9733 N N . ILE D 1 30 ? 44.622 35.361 27.124 1.00 24.37 26 ILE D N 1
ATOM 9734 C CA . ILE D 1 30 ? 43.498 36.200 27.525 1.00 24.20 26 ILE D CA 1
ATOM 9735 C C . ILE D 1 30 ? 43.038 37.019 26.326 1.00 22.97 26 ILE D C 1
ATOM 9736 O O . ILE D 1 30 ? 41.863 37.159 26.106 1.00 22.99 26 ILE D O 1
ATOM 9741 N N . SER D 1 31 ? 43.960 37.521 25.526 1.00 22.54 27 SER D N 1
ATOM 9742 C CA . SER D 1 31 ? 43.575 38.180 24.267 1.00 21.91 27 SER D CA 1
ATOM 9743 C C . SER D 1 31 ? 42.822 37.266 23.308 1.00 21.91 27 SER D C 1
ATOM 9744 O O . SER D 1 31 ? 41.910 37.706 22.602 1.00 21.22 27 SER D O 1
ATOM 9747 N N . GLN D 1 32 ? 43.174 35.983 23.310 1.00 22.34 28 GLN D N 1
ATOM 9748 C CA . GLN D 1 32 ? 42.473 35.015 22.469 1.00 22.55 28 GLN D CA 1
ATOM 9749 C C . GLN D 1 32 ? 41.055 34.737 22.934 1.00 21.87 28 GLN D C 1
ATOM 9750 O O . GLN D 1 32 ? 40.155 34.552 22.124 1.00 21.59 28 GLN D O 1
ATOM 9756 N N . GLU D 1 33 ? 40.859 34.680 24.244 1.00 21.99 29 GLU D N 1
ATOM 9757 C CA . GLU D 1 33 ? 39.527 34.561 24.831 1.00 21.59 29 GLU D CA 1
ATOM 9758 C C . GLU D 1 33 ? 38.694 35.823 24.510 1.00 20.53 29 GLU D C 1
ATOM 9759 O O . GLU D 1 33 ? 37.537 35.726 24.135 1.00 20.16 29 GLU D O 1
ATOM 9765 N N . LEU D 1 34 ? 39.295 37.000 24.650 1.00 19.50 30 LEU D N 1
ATOM 9766 C CA . LEU D 1 34 ? 38.633 38.253 24.282 1.00 19.23 30 LEU D CA 1
ATOM 9767 C C . LEU D 1 34 ? 38.285 38.286 22.788 1.00 19.36 30 LEU D C 1
ATOM 9768 O O . LEU D 1 34 ? 37.135 38.553 22.437 1.00 18.30 30 LEU D O 1
ATOM 9773 N N . GLN D 1 35 ? 39.243 37.956 21.918 1.00 19.28 31 GLN D N 1
ATOM 9774 C CA . GLN D 1 35 ? 38.960 37.889 20.479 1.00 19.76 31 GLN D CA 1
ATOM 9775 C C . GLN D 1 35 ? 37.790 36.944 20.146 1.00 20.04 31 GLN D C 1
ATOM 9776 O O . GLN D 1 35 ? 36.980 37.262 19.278 1.00 19.73 31 GLN D O 1
ATOM 9782 N N . ALA D 1 36 ? 37.684 35.803 20.823 1.00 20.16 32 ALA D N 1
ATOM 9783 C CA . ALA D 1 36 ? 36.549 34.916 20.563 1.00 20.14 32 ALA D CA 1
ATOM 9784 C C . ALA D 1 36 ? 35.240 35.568 21.005 1.00 19.41 32 ALA D C 1
ATOM 9785 O O . ALA D 1 36 ? 34.215 35.383 20.351 1.00 19.42 32 ALA D O 1
ATOM 9787 N N . ARG D 1 37 ? 35.258 36.330 22.097 1.00 18.87 33 ARG D N 1
ATOM 9788 C CA . ARG D 1 37 ? 34.063 37.106 22.484 1.00 18.70 33 ARG D CA 1
ATOM 9789 C C . ARG D 1 37 ? 33.714 38.154 21.404 1.00 17.30 33 ARG D C 1
ATOM 9790 O O . ARG D 1 37 ? 32.540 38.376 21.088 1.00 17.92 33 ARG D O 1
ATOM 9798 N N . LYS D 1 38 ? 34.729 38.793 20.857 1.00 16.20 34 LYS D N 1
ATOM 9799 C CA . LYS D 1 38 ? 34.555 39.784 19.806 1.00 16.64 34 LYS D CA 1
ATOM 9800 C C . LYS D 1 38 ? 33.879 39.145 18.595 1.00 17.64 34 LYS D C 1
ATOM 9801 O O . LYS D 1 38 ? 32.952 39.722 18.025 1.00 17.22 34 LYS D O 1
ATOM 9807 N N . GLN D 1 39 ? 34.346 37.960 18.208 1.00 19.10 35 GLN D N 1
ATOM 9808 C CA . GLN D 1 39 ? 33.807 37.267 17.033 1.00 19.93 35 GLN D CA 1
ATOM 9809 C C . GLN D 1 39 ? 32.350 36.848 17.224 1.00 19.75 35 GLN D C 1
ATOM 9810 O O . GLN D 1 39 ? 31.595 36.703 16.256 1.00 19.80 35 GLN D O 1
ATOM 9816 N N . SER D 1 40 ? 31.944 36.678 18.472 1.00 19.73 36 SER D N 1
ATOM 9817 C CA . SER D 1 40 ? 30.566 36.367 18.759 1.00 20.30 36 SER D CA 1
ATOM 9818 C C . SER D 1 40 ? 29.659 37.577 18.940 1.00 19.32 36 SER D C 1
ATOM 9819 O O . SER D 1 40 ? 28.466 37.408 18.946 1.00 19.76 36 SER D O 1
ATOM 9822 N N . ALA D 1 41 ? 30.218 38.774 19.096 1.00 18.04 37 ALA D N 1
ATOM 9823 C CA . ALA D 1 41 ? 29.428 39.933 19.517 1.00 17.26 37 ALA D CA 1
ATOM 9824 C C . ALA D 1 41 ? 29.447 41.094 18.514 1.00 16.10 37 ALA D C 1
ATOM 9825 O O . ALA D 1 41 ? 28.441 41.816 18.378 1.00 15.47 37 ALA D O 1
ATOM 9827 N N . VAL D 1 42 ? 30.583 41.256 17.841 1.00 14.88 38 VAL D N 1
ATOM 9828 C CA . VAL D 1 42 ? 30.866 42.392 16.986 1.00 15.03 38 VAL D CA 1
ATOM 9829 C C . VAL D 1 42 ? 30.775 41.944 15.514 1.00 14.34 38 VAL D C 1
ATOM 9830 O O . VAL D 1 42 ? 31.200 40.855 15.163 1.00 15.64 38 VAL D O 1
ATOM 9834 N N . ALA D 1 43 ? 30.146 42.761 14.692 1.00 14.25 39 ALA D N 1
ATOM 9835 C CA . ALA D 1 43 ? 30.081 42.559 13.243 1.00 14.12 39 ALA D CA 1
ATOM 9836 C C . ALA D 1 43 ? 31.431 42.232 12.670 1.00 13.93 39 ALA D C 1
ATOM 9837 O O . ALA D 1 43 ? 32.423 42.893 13.018 1.00 13.44 39 ALA D O 1
ATOM 9839 N N . ALA D 1 44 ? 31.459 41.237 11.776 1.00 14.74 40 ALA D N 1
ATOM 9840 C CA . ALA D 1 44 ? 32.674 40.842 11.055 1.00 15.47 40 ALA D CA 1
ATOM 9841 C C . ALA D 1 44 ? 33.383 42.016 10.323 1.00 14.97 40 ALA D C 1
ATOM 9842 O O . ALA D 1 44 ? 34.613 42.063 10.267 1.00 15.92 40 ALA D O 1
ATOM 9844 N N . GLY D 1 45 ? 32.600 42.935 9.767 1.00 13.99 41 GLY D N 1
ATOM 9845 C CA . GLY D 1 45 ? 33.101 44.094 9.062 1.00 13.65 41 GLY D CA 1
ATOM 9846 C C . GLY D 1 45 ? 34.095 44.970 9.809 1.00 13.92 41 GLY D C 1
ATOM 9847 O O . GLY D 1 45 ? 34.926 45.641 9.193 1.00 11.94 41 GLY D O 1
ATOM 9848 N N . VAL D 1 46 ? 33.984 44.960 11.136 1.00 14.23 42 VAL D N 1
ATOM 9849 C CA . VAL D 1 46 ? 34.927 45.598 12.014 1.00 15.10 42 VAL D CA 1
ATOM 9850 C C . VAL D 1 46 ? 36.139 44.657 12.197 1.00 16.79 42 VAL D C 1
ATOM 9851 O O . VAL D 1 46 ? 36.216 43.873 13.165 1.00 17.38 42 VAL D O 1
ATOM 9855 N N . GLY D 1 47 ? 37.091 44.760 11.282 1.00 17.35 43 GLY D N 1
ATOM 9856 C CA . GLY D 1 47 ? 38.287 43.890 11.307 1.00 18.34 43 GLY D CA 1
ATOM 9857 C C . GLY D 1 47 ? 39.381 44.425 12.193 1.00 18.31 43 GLY D C 1
ATOM 9858 O O . GLY D 1 47 ? 39.613 45.639 12.256 1.00 19.74 43 GLY D O 1
ATOM 9859 N N . VAL D 1 48 ? 40.105 43.532 12.842 1.00 18.55 44 VAL D N 1
ATOM 9860 C CA . VAL D 1 48 ? 41.110 43.945 13.822 1.00 18.29 44 VAL D CA 1
ATOM 9861 C C . VAL D 1 48 ? 42.488 43.595 13.309 1.00 18.27 44 VAL D C 1
ATOM 9862 O O . VAL D 1 48 ? 42.725 42.444 12.997 1.00 18.36 44 VAL D O 1
ATOM 9866 N N . THR D 1 49 ? 43.388 44.576 13.229 1.00 17.92 45 THR D N 1
ATOM 9867 C CA . THR D 1 49 ? 44.721 44.342 12.681 1.00 17.98 45 THR D CA 1
ATOM 9868 C C . THR D 1 49 ? 45.547 43.459 13.612 1.00 18.11 45 THR D C 1
ATOM 9869 O O . THR D 1 49 ? 46.140 42.487 13.170 1.00 18.23 45 THR D O 1
ATOM 9873 N N . LEU D 1 50 ? 45.552 43.793 14.900 1.00 17.81 46 LEU D N 1
ATOM 9874 C CA . LEU D 1 50 ? 46.411 43.159 15.899 1.00 18.12 46 LEU D CA 1
ATOM 9875 C C . LEU D 1 50 ? 45.566 42.907 17.135 1.00 18.09 46 LEU D C 1
ATOM 9876 O O . LEU D 1 50 ? 45.401 43.782 17.959 1.00 18.34 46 LEU D O 1
ATOM 9881 N N . PRO D 1 51 ? 45.025 41.692 17.267 1.00 18.47 47 PRO D N 1
ATOM 9882 C CA . PRO D 1 51 ? 44.100 41.385 18.327 1.00 18.56 47 PRO D CA 1
ATOM 9883 C C . PRO D 1 51 ? 44.733 41.171 19.716 1.00 18.95 47 PRO D C 1
ATOM 9884 O O . PRO D 1 51 ? 44.551 40.121 20.348 1.00 19.10 47 PRO D O 1
ATOM 9888 N N . VAL D 1 52 ? 45.471 42.165 20.201 1.00 18.54 48 VAL D N 1
ATOM 9889 C CA . VAL D 1 52 ? 45.905 42.148 21.607 1.00 18.96 48 VAL D CA 1
ATOM 9890 C C . VAL D 1 52 ? 45.043 43.172 22.323 1.00 18.06 48 VAL D C 1
ATOM 9891 O O . VAL D 1 52 ? 44.977 44.316 21.905 1.00 18.18 48 VAL D O 1
ATOM 9895 N N . TYR D 1 53 ? 44.355 42.747 23.371 1.00 17.71 49 TYR D N 1
ATOM 9896 C CA . TYR D 1 53 ? 43.392 43.605 24.046 1.00 17.83 49 TYR D CA 1
ATOM 9897 C C . TYR D 1 53 ? 44.110 44.523 25.051 1.00 17.92 49 TYR D C 1
ATOM 9898 O O . TYR D 1 53 ? 44.805 44.057 25.953 1.00 19.27 49 TYR D O 1
ATOM 9907 N N . VAL D 1 54 ? 43.962 45.835 24.862 1.00 16.88 50 VAL D N 1
ATOM 9908 C CA . VAL D 1 54 ? 44.705 46.835 25.627 1.00 16.17 50 VAL D CA 1
ATOM 9909 C C . VAL D 1 54 ? 44.045 47.086 26.975 1.00 15.70 50 VAL D C 1
ATOM 9910 O O . VAL D 1 54 ? 42.816 47.136 27.090 1.00 15.01 50 VAL D O 1
ATOM 9914 N N . VAL D 1 55 ? 44.858 47.167 28.008 1.00 16.11 51 VAL D N 1
ATOM 9915 C CA . VAL D 1 55 ? 44.346 47.514 29.336 1.00 16.92 51 VAL D CA 1
ATOM 9916 C C . VAL D 1 55 ? 44.857 48.852 29.852 1.00 17.32 51 VAL D C 1
ATOM 9917 O O . VAL D 1 55 ? 44.187 49.469 30.663 1.00 17.49 51 VAL D O 1
ATOM 9921 N N . ALA D 1 56 ? 46.005 49.311 29.348 1.00 17.77 52 ALA D N 1
ATOM 9922 C CA . ALA D 1 56 ? 46.636 50.550 29.828 1.00 18.16 52 ALA D CA 1
ATOM 9923 C C . ALA D 1 56 ? 47.620 50.998 28.772 1.00 17.61 52 ALA D C 1
ATOM 9924 O O . ALA D 1 56 ? 48.143 50.172 28.056 1.00 16.97 52 ALA D O 1
ATOM 9926 N N . ALA D 1 57 ? 47.828 52.308 28.648 1.00 17.54 53 ALA D N 1
ATOM 9927 C CA . ALA D 1 57 ? 48.737 52.830 27.650 1.00 17.77 53 ALA D CA 1
ATOM 9928 C C . ALA D 1 57 ? 49.246 54.204 28.040 1.00 18.32 53 ALA D C 1
ATOM 9929 O O . ALA D 1 57 ? 48.566 54.946 28.727 1.00 18.40 53 ALA D O 1
ATOM 9931 N N . GLY D 1 58 ? 50.448 54.531 27.587 1.00 18.69 54 GLY D N 1
ATOM 9932 C CA . GLY D 1 58 ? 51.081 55.815 27.882 1.00 19.46 54 GLY D CA 1
ATOM 9933 C C . GLY D 1 58 ? 52.525 55.805 27.406 1.00 20.37 54 GLY D C 1
ATOM 9934 O O . GLY D 1 58 ? 53.115 54.726 27.226 1.00 20.05 54 GLY D O 1
ATOM 9935 N N . GLY D 1 59 ? 53.092 56.997 27.212 1.00 20.70 55 GLY D N 1
ATOM 9936 C CA . GLY D 1 59 ? 54.478 57.139 26.816 1.00 20.82 55 GLY D CA 1
ATOM 9937 C C . GLY D 1 59 ? 54.600 56.588 25.423 1.00 21.41 55 GLY D C 1
ATOM 9938 O O . GLY D 1 59 ? 53.933 57.091 24.512 1.00 21.30 55 GLY D O 1
ATOM 9939 N N . GLY D 1 60 ? 55.444 55.557 25.268 1.00 21.03 56 GLY D N 1
ATOM 9940 C CA . GLY D 1 60 ? 55.569 54.804 24.013 1.00 20.68 56 GLY D CA 1
ATOM 9941 C C . GLY D 1 60 ? 54.989 53.378 24.060 1.00 20.19 56 GLY D C 1
ATOM 9942 O O . GLY D 1 60 ? 55.197 52.598 23.135 1.00 19.80 56 GLY D O 1
ATOM 9943 N N . VAL D 1 61 ? 54.218 53.055 25.097 1.00 19.92 57 VAL D N 1
ATOM 9944 C CA . VAL D 1 61 ? 53.859 51.667 25.363 1.00 20.83 57 VAL D CA 1
ATOM 9945 C C . VAL D 1 61 ? 52.341 51.380 25.381 1.00 20.79 57 VAL D C 1
ATOM 9946 O O . VAL D 1 61 ? 51.532 52.212 25.841 1.00 20.77 57 VAL D O 1
ATOM 9950 N N . LEU D 1 62 ? 51.984 50.196 24.886 1.00 20.40 58 LEU D N 1
ATOM 9951 C CA . LEU D 1 62 ? 50.642 49.624 25.021 1.00 20.99 58 LEU D CA 1
ATOM 9952 C C . LEU D 1 62 ? 50.700 48.335 25.853 1.00 21.13 58 LEU D C 1
ATOM 9953 O O . LEU D 1 62 ? 51.398 47.399 25.488 1.00 21.73 58 LEU D O 1
ATOM 9958 N N . ALA D 1 63 ? 49.953 48.295 26.951 1.00 21.48 59 ALA D N 1
ATOM 9959 C CA . ALA D 1 63 ? 49.950 47.178 27.868 1.00 21.85 59 ALA D CA 1
ATOM 9960 C C . ALA D 1 63 ? 48.695 46.368 27.622 1.00 22.04 59 ALA D C 1
ATOM 9961 O O . ALA D 1 63 ? 47.581 46.926 27.565 1.00 21.92 59 ALA D O 1
ATOM 9963 N N . ASP D 1 64 ? 48.873 45.065 27.444 1.00 22.10 60 ASP D N 1
ATOM 9964 C CA . ASP D 1 64 ? 47.773 44.193 27.052 1.00 22.66 60 ASP D CA 1
ATOM 9965 C C . ASP D 1 64 ? 47.299 43.312 28.194 1.00 23.09 60 ASP D C 1
ATOM 9966 O O . ASP D 1 64 ? 47.841 43.352 29.309 1.00 22.60 60 ASP D O 1
ATOM 9971 N N . ALA D 1 65 ? 46.257 42.536 27.914 1.00 23.10 61 ALA D N 1
ATOM 9972 C CA . ALA D 1 65 ? 45.580 41.797 28.962 1.00 23.46 61 ALA D CA 1
ATOM 9973 C C . ALA D 1 65 ? 46.385 40.589 29.454 1.00 24.08 61 ALA D C 1
ATOM 9974 O O . ALA D 1 65 ? 46.044 40.024 30.495 1.00 24.28 61 ALA D O 1
ATOM 9976 N N . ASP D 1 66 ? 47.432 40.200 28.724 1.00 23.90 62 ASP D N 1
ATOM 9977 C CA . ASP D 1 66 ? 48.338 39.115 29.181 1.00 24.92 62 ASP D CA 1
ATOM 9978 C C . ASP D 1 66 ? 49.638 39.612 29.848 1.00 24.70 62 ASP D C 1
ATOM 9979 O O . ASP D 1 66 ? 50.500 38.805 30.169 1.00 25.48 62 ASP D O 1
ATOM 9984 N N . GLY D 1 67 ? 49.778 40.920 30.077 1.00 24.15 63 GLY D N 1
ATOM 9985 C CA . GLY D 1 67 ? 50.991 41.471 30.723 1.00 23.84 63 GLY D CA 1
ATOM 9986 C C . GLY D 1 67 ? 52.110 41.871 29.752 1.00 23.37 63 GLY D C 1
ATOM 9987 O O . GLY D 1 67 ? 53.158 42.375 30.169 1.00 23.74 63 GLY D O 1
ATOM 9988 N N . ASN D 1 68 ? 51.897 41.674 28.455 1.00 22.23 64 ASN D N 1
ATOM 9989 C CA . ASN D 1 68 ? 52.818 42.206 27.455 1.00 21.90 64 ASN D CA 1
ATOM 9990 C C . ASN D 1 68 ? 52.764 43.735 27.378 1.00 22.10 64 ASN D C 1
ATOM 9991 O O . ASN D 1 68 ? 51.703 44.356 27.629 1.00 21.98 64 ASN D O 1
ATOM 9996 N N . GLN D 1 69 ? 53.902 44.329 27.025 1.00 21.75 65 GLN D N 1
ATOM 9997 C CA . GLN D 1 69 ? 53.986 45.757 26.736 1.00 21.51 65 GLN D CA 1
ATOM 9998 C C . GLN D 1 69 ? 54.652 45.913 25.374 1.00 21.63 65 GLN D C 1
ATOM 9999 O O . GLN D 1 69 ? 55.803 45.468 25.159 1.00 22.43 65 GLN D O 1
ATOM 10005 N N . LEU D 1 70 ? 53.900 46.496 24.441 1.00 20.84 66 LEU D N 1
ATOM 10006 C CA . LEU D 1 70 ? 54.309 46.613 23.060 1.00 19.73 66 LEU D CA 1
ATOM 10007 C C . LEU D 1 70 ? 54.739 48.046 22.768 1.00 19.50 66 LEU D C 1
ATOM 10008 O O . LEU D 1 70 ? 54.238 48.956 23.365 1.00 19.47 66 LEU D O 1
ATOM 10013 N N . ILE D 1 71 ? 55.673 48.231 21.837 1.00 19.45 67 ILE D N 1
ATOM 10014 C CA . ILE D 1 71 ? 56.089 49.565 21.423 1.00 19.25 67 ILE D CA 1
ATOM 10015 C C . ILE D 1 71 ? 55.110 50.095 20.369 1.00 18.67 67 ILE D C 1
ATOM 10016 O O . ILE D 1 71 ? 54.814 49.427 19.369 1.00 18.25 67 ILE D O 1
ATOM 10021 N N . ASP D 1 72 ? 54.602 51.306 20.589 1.00 18.62 68 ASP D N 1
ATOM 10022 C CA . ASP D 1 72 ? 53.489 51.784 19.791 1.00 17.85 68 ASP D CA 1
ATOM 10023 C C . ASP D 1 72 ? 53.961 52.680 18.665 1.00 17.35 68 ASP D C 1
ATOM 10024 O O . ASP D 1 72 ? 54.136 53.863 18.889 1.00 17.01 68 ASP D O 1
ATOM 10029 N N . PHE D 1 73 ? 54.149 52.122 17.456 1.00 16.44 69 PHE D N 1
ATOM 10030 C CA . PHE D 1 73 ? 54.483 52.900 16.288 1.00 15.70 69 PHE D CA 1
ATOM 10031 C C . PHE D 1 73 ? 53.244 53.320 15.447 1.00 15.73 69 PHE D C 1
ATOM 10032 O O . PHE D 1 73 ? 53.388 53.719 14.289 1.00 14.89 69 PHE D O 1
ATOM 10040 N N . GLY D 1 74 ? 52.045 53.276 16.053 1.00 15.97 70 GLY D N 1
ATOM 10041 C CA . GLY D 1 74 ? 50.796 53.624 15.371 1.00 15.84 70 GLY D CA 1
ATOM 10042 C C . GLY D 1 74 ? 50.005 54.840 15.851 1.00 15.82 70 GLY D C 1
ATOM 10043 O O . GLY D 1 74 ? 49.250 55.409 15.086 1.00 15.52 70 GLY D O 1
ATOM 10044 N N . SER D 1 75 ? 50.119 55.218 17.125 1.00 16.79 71 SER D N 1
ATOM 10045 C CA . SER D 1 75 ? 49.309 56.309 17.669 1.00 17.49 71 SER D CA 1
ATOM 10046 C C . SER D 1 75 ? 47.798 56.091 17.528 1.00 16.24 71 SER D C 1
ATOM 10047 O O . SER D 1 75 ? 47.066 57.056 17.560 1.00 16.72 71 SER D O 1
ATOM 10050 N N . GLY D 1 76 ? 47.314 54.872 17.338 1.00 15.98 72 GLY D N 1
ATOM 10051 C CA . GLY D 1 76 ? 45.881 54.688 17.106 1.00 15.41 72 GLY D CA 1
ATOM 10052 C C . GLY D 1 76 ? 45.424 55.296 15.787 1.00 15.67 72 GLY D C 1
ATOM 10053 O O . GLY D 1 76 ? 44.292 55.801 15.685 1.00 16.15 72 GLY D O 1
ATOM 10054 N N . ILE D 1 77 ? 46.313 55.179 14.785 1.00 16.17 73 ILE D N 1
ATOM 10055 C CA . ILE D 1 77 ? 46.274 55.852 13.489 1.00 16.39 73 ILE D CA 1
ATOM 10056 C C . ILE D 1 77 ? 46.380 57.378 13.616 1.00 16.46 73 ILE D C 1
ATOM 10057 O O . ILE D 1 77 ? 45.479 58.118 13.225 1.00 16.25 73 ILE D O 1
ATOM 10062 N N . ALA D 1 78 ? 47.507 57.825 14.155 1.00 17.19 74 ALA D N 1
ATOM 10063 C CA . ALA D 1 78 ? 47.882 59.259 14.208 1.00 17.36 74 ALA D CA 1
ATOM 10064 C C . ALA D 1 78 ? 47.017 60.122 15.143 1.00 17.00 74 ALA D C 1
ATOM 10065 O O . ALA D 1 78 ? 46.823 61.315 14.897 1.00 16.39 74 ALA D O 1
ATOM 10067 N N . VAL D 1 79 ? 46.544 59.534 16.241 1.00 17.59 75 VAL D N 1
ATOM 10068 C CA . VAL D 1 79 ? 45.581 60.203 17.134 1.00 17.34 75 VAL D CA 1
ATOM 10069 C C . VAL D 1 79 ? 46.177 60.567 18.472 1.00 17.71 75 VAL D C 1
ATOM 10070 O O . VAL D 1 79 ? 46.008 61.691 18.924 1.00 17.78 75 VAL D O 1
ATOM 10074 N N . THR D 1 80 ? 46.874 59.627 19.116 1.00 17.40 76 THR D N 1
ATOM 10075 C CA . THR D 1 80 ? 47.422 59.888 20.455 1.00 16.42 76 THR D CA 1
ATOM 10076 C C . THR D 1 80 ? 48.817 60.552 20.364 1.00 16.77 76 THR D C 1
ATOM 10077 O O . THR D 1 80 ? 49.753 60.198 21.086 1.00 16.25 76 THR D O 1
ATOM 10081 N N . THR D 1 81 ? 48.901 61.567 19.498 1.00 16.26 77 THR D N 1
ATOM 10082 C CA . THR D 1 81 ? 50.121 62.331 19.227 1.00 16.98 77 THR D CA 1
ATOM 10083 C C . THR D 1 81 ? 50.807 62.843 20.527 1.00 18.17 77 THR D C 1
ATOM 10084 O O . THR D 1 81 ? 52.031 62.682 20.717 1.00 17.42 77 THR D O 1
ATOM 10088 N N . VAL D 1 82 ? 50.009 63.412 21.428 1.00 19.23 78 VAL D N 1
ATOM 10089 C CA . VAL D 1 82 ? 50.551 63.891 22.720 1.00 20.71 78 VAL D CA 1
ATOM 10090 C C . VAL D 1 82 ? 50.854 62.756 23.704 1.00 20.60 78 VAL D C 1
ATOM 10091 O O . VAL D 1 82 ? 51.449 62.975 24.765 1.00 21.70 78 VAL D O 1
ATOM 10095 N N . GLY D 1 83 ? 50.412 61.548 23.378 1.00 20.87 79 GLY D N 1
ATOM 10096 C CA . GLY D 1 83 ? 50.559 60.416 24.276 1.00 20.32 79 GLY D CA 1
ATOM 10097 C C . GLY D 1 83 ? 49.197 59.940 24.676 1.00 20.18 79 GLY D C 1
ATOM 10098 O O . GLY D 1 83 ? 48.263 60.746 24.815 1.00 19.88 79 GLY D O 1
ATOM 10099 N N . ASN D 1 84 ? 49.073 58.621 24.839 1.00 19.83 80 ASN D N 1
ATOM 10100 C CA . ASN D 1 84 ? 47.865 58.032 25.382 1.00 19.48 80 ASN D CA 1
ATOM 10101 C C . ASN D 1 84 ? 47.757 58.472 26.849 1.00 20.09 80 ASN D C 1
ATOM 10102 O O . ASN D 1 84 ? 48.762 58.460 27.623 1.00 19.32 80 ASN D O 1
ATOM 10107 N N . SER D 1 85 ? 46.550 58.859 27.248 1.00 19.29 81 SER D N 1
ATOM 10108 C CA . SER D 1 85 ? 46.358 59.366 28.599 1.00 19.56 81 SER D CA 1
ATOM 10109 C C . SER D 1 85 ? 47.448 60.363 28.993 1.00 19.82 81 SER D C 1
ATOM 10110 O O . SER D 1 85 ? 48.102 60.206 30.007 1.00 19.56 81 SER D O 1
ATOM 10113 N N . ALA D 1 86 ? 47.650 61.387 28.168 1.00 19.73 82 ALA D N 1
ATOM 10114 C CA . ALA D 1 86 ? 48.592 62.451 28.512 1.00 20.16 82 ALA D CA 1
ATOM 10115 C C . ALA D 1 86 ? 48.138 63.115 29.820 1.00 20.66 82 ALA D C 1
ATOM 10116 O O . ALA D 1 86 ? 46.941 63.378 30.020 1.00 20.20 82 ALA D O 1
ATOM 10118 N N . PRO D 1 87 ? 49.091 63.404 30.693 1.00 21.91 83 PRO D N 1
ATOM 10119 C CA . PRO D 1 87 ? 48.763 63.930 32.008 1.00 22.52 83 PRO D CA 1
ATOM 10120 C C . PRO D 1 87 ? 47.761 65.107 31.970 1.00 22.04 83 PRO D C 1
ATOM 10121 O O . PRO D 1 87 ? 46.742 65.066 32.651 1.00 21.36 83 PRO D O 1
ATOM 10125 N N . ALA D 1 88 ? 48.036 66.127 31.164 1.00 21.48 84 ALA D N 1
ATOM 10126 C CA . ALA D 1 88 ? 47.132 67.283 31.067 1.00 20.60 84 ALA D CA 1
ATOM 10127 C C . ALA D 1 88 ? 45.736 66.939 30.549 1.00 19.70 84 ALA D C 1
ATOM 10128 O O . ALA D 1 88 ? 44.749 67.588 30.950 1.00 19.94 84 ALA D O 1
ATOM 10130 N N . VAL D 1 89 ? 45.636 65.951 29.659 1.00 19.08 85 VAL D N 1
ATOM 10131 C CA . VAL D 1 89 ? 44.334 65.526 29.145 1.00 18.15 85 VAL D CA 1
ATOM 10132 C C . VAL D 1 89 ? 43.563 64.785 30.225 1.00 18.68 85 VAL D C 1
ATOM 10133 O O . VAL D 1 89 ? 42.360 64.944 30.346 1.00 17.48 85 VAL D O 1
ATOM 10137 N N . VAL D 1 90 ? 44.264 63.947 30.986 1.00 19.81 86 VAL D N 1
ATOM 10138 C CA . VAL D 1 90 ? 43.658 63.238 32.094 1.00 20.33 86 VAL D CA 1
ATOM 10139 C C . VAL D 1 90 ? 43.084 64.214 33.110 1.00 21.45 86 VAL D C 1
ATOM 10140 O O . VAL D 1 90 ? 41.954 64.023 33.536 1.00 22.89 86 VAL D O 1
ATOM 10144 N N . ASP D 1 91 ? 43.826 65.255 33.493 1.00 21.98 87 ASP D N 1
ATOM 10145 C CA . ASP D 1 91 ? 43.307 66.278 34.437 1.00 22.55 87 ASP D CA 1
ATOM 10146 C C . ASP D 1 91 ? 42.095 67.047 33.910 1.00 21.24 87 ASP D C 1
ATOM 10147 O O . ASP D 1 91 ? 41.086 67.160 34.580 1.00 20.48 87 ASP D O 1
ATOM 10152 N N . ALA D 1 92 ? 42.220 67.574 32.707 1.00 20.48 88 ALA D N 1
ATOM 10153 C CA . ALA D 1 92 ? 41.147 68.345 32.076 1.00 20.33 88 ALA D CA 1
ATOM 10154 C C . ALA D 1 92 ? 39.897 67.506 31.921 1.00 19.61 88 ALA D C 1
ATOM 10155 O O . ALA D 1 92 ? 38.790 67.965 32.208 1.00 20.79 88 ALA D O 1
ATOM 10157 N N . VAL D 1 93 ? 40.052 66.255 31.505 1.00 18.56 89 VAL D N 1
ATOM 10158 C CA . VAL D 1 93 ? 38.875 65.433 31.277 1.00 17.92 89 VAL D CA 1
ATOM 10159 C C . VAL D 1 93 ? 38.257 65.100 32.629 1.00 18.75 89 VAL D C 1
ATOM 10160 O O . VAL D 1 93 ? 37.025 65.137 32.795 1.00 15.90 89 VAL D O 1
ATOM 10164 N N . THR D 1 94 ? 39.122 64.833 33.608 1.00 19.57 90 THR D N 1
ATOM 10165 C CA . THR D 1 94 ? 38.648 64.487 34.947 1.00 20.70 90 THR D CA 1
ATOM 10166 C C . THR D 1 94 ? 37.835 65.596 35.592 1.00 19.95 90 THR D C 1
ATOM 10167 O O . THR D 1 94 ? 36.768 65.336 36.101 1.00 20.56 90 THR D O 1
ATOM 10171 N N . GLN D 1 95 ? 38.319 66.827 35.555 1.00 20.30 91 GLN D N 1
ATOM 10172 C CA . GLN D 1 95 ? 37.535 67.943 36.058 1.00 20.73 91 GLN D CA 1
ATOM 10173 C C . GLN D 1 95 ? 36.220 68.144 35.258 1.00 19.19 91 GLN D C 1
ATOM 10174 O O . GLN D 1 95 ? 35.157 68.333 35.863 1.00 17.89 91 GLN D O 1
ATOM 10180 N N . GLN D 1 96 ? 36.273 68.077 33.926 1.00 17.28 92 GLN D N 1
ATOM 10181 C CA . GLN D 1 96 ? 35.092 68.372 33.129 1.00 15.94 92 GLN D CA 1
ATOM 10182 C C . GLN D 1 96 ? 33.927 67.378 33.276 1.00 15.59 92 GLN D C 1
ATOM 10183 O O . GLN D 1 96 ? 32.750 67.791 33.330 1.00 15.36 92 GLN D O 1
ATOM 10189 N N . VAL D 1 97 ? 34.230 66.092 33.310 1.00 14.16 93 VAL D N 1
ATOM 10190 C CA . VAL D 1 97 ? 33.206 65.082 33.420 1.00 13.24 93 VAL D CA 1
ATOM 10191 C C . VAL D 1 97 ? 32.439 65.223 34.744 1.00 14.50 93 VAL D C 1
ATOM 10192 O O . VAL D 1 97 ? 31.249 64.906 34.810 1.00 13.33 93 VAL D O 1
ATOM 10196 N N . ALA D 1 98 ? 33.102 65.699 35.797 1.00 15.45 94 ALA D N 1
ATOM 10197 C CA . ALA D 1 98 ? 32.381 65.944 37.058 1.00 16.31 94 ALA D CA 1
ATOM 10198 C C . ALA D 1 98 ? 31.466 67.200 36.930 1.00 16.66 94 ALA D C 1
ATOM 10199 O O . ALA D 1 98 ? 30.518 67.340 37.690 1.00 16.36 94 ALA D O 1
ATOM 10201 N N . ALA D 1 99 ? 31.713 68.071 35.943 1.00 16.21 95 ALA D N 1
ATOM 10202 C CA . ALA D 1 99 ? 30.914 69.310 35.823 1.00 15.89 95 ALA D CA 1
ATOM 10203 C C . ALA D 1 99 ? 29.643 69.090 34.994 1.00 16.13 95 ALA D C 1
ATOM 10204 O O . ALA D 1 99 ? 28.534 69.371 35.455 1.00 17.08 95 ALA D O 1
ATOM 10206 N N . PHE D 1 100 ? 29.812 68.568 33.778 1.00 15.59 96 PHE D N 1
ATOM 10207 C CA . PHE D 1 100 ? 28.708 68.243 32.876 1.00 15.41 96 PHE D CA 1
ATOM 10208 C C . PHE D 1 100 ? 29.301 67.459 31.700 1.00 14.87 96 PHE D C 1
ATOM 10209 O O . PHE D 1 100 ? 30.457 67.670 31.351 1.00 14.52 96 PHE D O 1
ATOM 10217 N N . THR D 1 101 ? 28.533 66.524 31.156 1.00 14.28 97 THR D N 1
ATOM 10218 C CA . THR D 1 101 ? 28.982 65.653 30.094 1.00 13.73 97 THR D CA 1
ATOM 10219 C C . THR D 1 101 ? 28.529 66.089 28.690 1.00 13.61 97 THR D C 1
ATOM 10220 O O . THR D 1 101 ? 29.195 65.812 27.690 1.00 13.00 97 THR D O 1
ATOM 10224 N N . HIS D 1 102 ? 27.384 66.767 28.630 1.00 14.48 98 HIS D N 1
ATOM 10225 C CA . HIS D 1 102 ? 26.736 67.147 27.381 1.00 14.22 98 HIS D CA 1
ATOM 10226 C C . HIS D 1 102 ? 25.554 68.072 27.649 1.00 14.55 98 HIS D C 1
ATOM 10227 O O . HIS D 1 102 ? 24.704 67.798 28.515 1.00 14.88 98 HIS D O 1
ATOM 10234 N N . THR D 1 103 ? 25.497 69.153 26.884 1.00 14.40 99 THR D N 1
ATOM 10235 C CA . THR D 1 103 ? 24.304 70.020 26.814 1.00 14.25 99 THR D CA 1
ATOM 10236 C C . THR D 1 103 ? 23.684 70.048 25.376 1.00 14.4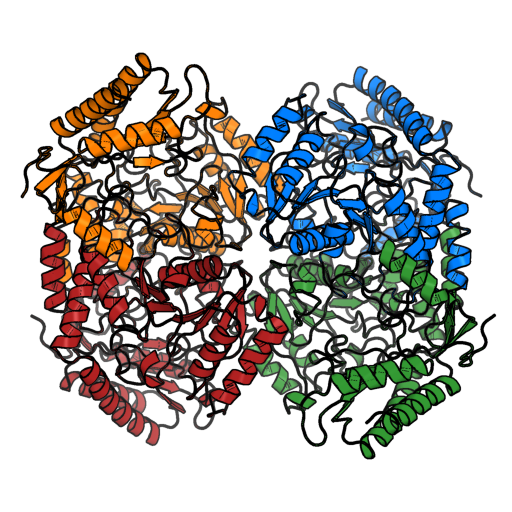4 99 THR D C 1
ATOM 10237 O O . THR D 1 103 ? 22.477 70.259 25.233 1.00 13.74 99 THR D O 1
ATOM 10241 N N . CYS D 1 104 ? 24.528 69.801 24.356 1.00 14.30 100 CYS D N 1
ATOM 10242 C CA . CYS D 1 104 ? 24.277 70.109 22.919 1.00 14.44 100 CYS D CA 1
ATOM 10243 C C . CYS D 1 104 ? 24.498 71.604 22.717 1.00 14.68 100 CYS D C 1
ATOM 10244 O O . CYS D 1 104 ? 23.627 72.423 23.085 1.00 13.16 100 CYS D O 1
ATOM 10247 N N . PHE D 1 105 ? 25.650 71.964 22.152 1.00 14.47 101 PHE D N 1
ATOM 10248 C CA . PHE D 1 105 ? 26.084 73.370 22.113 1.00 15.73 101 PHE D CA 1
ATOM 10249 C C . PHE D 1 105 ? 25.039 74.290 21.524 1.00 16.40 101 PHE D C 1
ATOM 10250 O O . PHE D 1 105 ? 24.902 75.428 21.945 1.00 16.53 101 PHE D O 1
ATOM 10258 N N . MET D 1 106 ? 24.309 73.768 20.546 1.00 17.39 102 MET D N 1
ATOM 10259 C CA . MET D 1 106 ? 23.250 74.471 19.847 1.00 18.24 102 MET D CA 1
ATOM 10260 C C . MET D 1 106 ? 21.952 74.605 20.658 1.00 17.36 102 MET D C 1
ATOM 10261 O O . MET D 1 106 ? 21.032 75.266 20.210 1.00 17.59 102 MET D O 1
ATOM 10266 N N . VAL D 1 107 ? 21.871 73.978 21.826 1.00 15.93 103 VAL D N 1
ATOM 10267 C CA . VAL D 1 107 ? 20.730 74.160 22.692 1.00 15.27 103 VAL D CA 1
ATOM 10268 C C . VAL D 1 107 ? 21.178 75.208 23.684 1.00 14.93 103 VAL D C 1
ATOM 10269 O O . VAL D 1 107 ? 20.792 76.381 23.556 1.00 14.47 103 VAL D O 1
ATOM 10273 N N . THR D 1 108 ? 22.035 74.801 24.622 1.00 14.07 104 THR D N 1
ATOM 10274 C CA . THR D 1 108 ? 22.699 75.722 25.528 1.00 13.86 104 THR D CA 1
ATOM 10275 C C . THR D 1 108 ? 24.219 75.562 25.387 1.00 14.10 104 THR D C 1
ATOM 10276 O O . THR D 1 108 ? 24.766 74.450 25.494 1.00 14.06 104 THR D O 1
ATOM 10280 N N . PRO D 1 109 ? 24.911 76.673 25.129 1.00 13.88 105 PRO D N 1
ATOM 10281 C CA . PRO D 1 109 ? 26.342 76.650 24.852 1.00 13.42 105 PRO D CA 1
ATOM 10282 C C . PRO D 1 109 ? 27.248 76.607 26.105 1.00 13.55 105 PRO D C 1
ATOM 10283 O O . PRO D 1 109 ? 26.759 76.627 27.217 1.00 12.79 105 PRO D O 1
ATOM 10287 N N . TYR D 1 110 ? 28.561 76.515 25.892 1.00 13.00 106 TYR D N 1
ATOM 10288 C CA . TYR D 1 110 ? 29.540 76.424 26.960 1.00 14.29 106 TYR D CA 1
ATOM 10289 C C . TYR D 1 110 ? 30.861 76.963 26.445 1.00 14.25 106 TYR D C 1
ATOM 10290 O O . TYR D 1 110 ? 31.148 76.923 25.222 1.00 14.07 106 TYR D O 1
ATOM 10299 N N . GLU D 1 111 ? 31.655 77.469 27.371 1.00 14.04 107 GLU D N 1
ATOM 10300 C CA . GLU D 1 111 ? 32.864 78.213 26.998 1.00 14.89 107 GLU D CA 1
ATOM 10301 C C . GLU D 1 111 ? 33.889 77.385 26.258 1.00 14.46 107 GLU D C 1
ATOM 10302 O O . GLU D 1 111 ? 34.505 77.882 25.324 1.00 14.76 107 GLU D O 1
ATOM 10308 N N . GLY D 1 112 ? 34.062 76.127 26.657 1.00 14.85 108 GLY D N 1
ATOM 10309 C CA . GLY D 1 112 ? 35.099 75.284 26.070 1.00 14.46 108 GLY D CA 1
ATOM 10310 C C . GLY D 1 112 ? 35.063 75.198 24.548 1.00 14.16 108 GLY D C 1
ATOM 10311 O O . GLY D 1 112 ? 36.089 75.138 23.930 1.00 12.77 108 GLY D O 1
ATOM 10312 N N . TYR D 1 113 ? 33.858 75.112 23.968 1.00 13.46 109 TYR D N 1
ATOM 10313 C CA . TYR D 1 113 ? 33.664 75.053 22.506 1.00 12.04 109 TYR D CA 1
ATOM 10314 C C . TYR D 1 113 ? 34.177 76.348 21.898 1.00 11.81 109 TYR D C 1
ATOM 10315 O O . TYR D 1 113 ? 34.915 76.324 20.897 1.00 12.73 109 TYR D O 1
ATOM 10324 N N . VAL D 1 114 ? 33.821 77.470 22.512 1.00 11.49 110 VAL D N 1
ATOM 10325 C CA . VAL D 1 114 ? 34.243 78.782 22.029 1.00 11.22 110 VAL D CA 1
ATOM 10326 C C . VAL D 1 114 ? 35.771 78.933 22.126 1.00 12.63 110 VAL D C 1
ATOM 10327 O O . VAL D 1 114 ? 36.403 79.444 21.211 1.00 10.97 110 VAL D O 1
ATOM 10331 N N . LYS D 1 115 ? 36.361 78.435 23.214 1.00 14.14 111 LYS D N 1
ATOM 10332 C CA . LYS D 1 115 ? 37.824 78.496 23.375 1.00 15.43 111 LYS D CA 1
ATOM 10333 C C . LYS D 1 115 ? 38.592 77.648 22.351 1.00 14.98 111 LYS D C 1
ATOM 10334 O O . LYS D 1 115 ? 39.623 78.078 21.808 1.00 15.10 111 LYS D O 1
ATOM 10340 N N . VAL D 1 116 ? 38.114 76.439 22.095 1.00 14.13 112 VAL D N 1
ATOM 10341 C CA . VAL D 1 116 ? 38.694 75.634 21.042 1.00 13.82 112 VAL D CA 1
ATOM 10342 C C . VAL D 1 116 ? 38.625 76.363 19.701 1.00 13.14 112 VAL D C 1
ATOM 10343 O O . VAL D 1 116 ? 39.626 76.462 18.991 1.00 15.06 112 VAL D O 1
ATOM 10347 N N . ALA D 1 117 ? 37.445 76.857 19.353 1.00 12.91 113 ALA D N 1
ATOM 10348 C CA . ALA D 1 117 ? 37.256 77.724 18.166 1.00 12.78 113 ALA D CA 1
ATOM 10349 C C . ALA D 1 117 ? 38.297 78.842 18.068 1.00 13.10 113 ALA D C 1
ATOM 10350 O O . ALA D 1 117 ? 38.899 79.053 17.008 1.00 11.75 113 ALA D O 1
ATOM 10352 N N . GLU D 1 118 ? 38.435 79.591 19.160 1.00 13.95 114 GLU D N 1
ATOM 10353 C CA . GLU D 1 118 ? 39.354 80.729 19.221 1.00 15.33 114 GLU D CA 1
ATOM 10354 C C . GLU D 1 118 ? 40.795 80.279 18.950 1.00 15.60 114 GLU D C 1
ATOM 10355 O O . GLU D 1 118 ? 41.520 80.928 18.202 1.00 15.88 114 GLU D O 1
ATOM 10361 N N . HIS D 1 119 ? 41.190 79.130 19.501 1.00 16.09 115 HIS D N 1
ATOM 10362 C CA . HIS D 1 119 ? 42.576 78.652 19.324 1.00 16.03 115 HIS D CA 1
ATOM 10363 C C . HIS D 1 119 ? 42.851 78.175 17.904 1.00 16.26 115 HIS D C 1
ATOM 10364 O O . HIS D 1 119 ? 43.884 78.494 17.354 1.00 15.72 115 HIS D O 1
ATOM 10371 N N . LEU D 1 120 ? 41.921 77.401 17.331 1.00 16.49 116 LEU D N 1
ATOM 10372 C CA . LEU D 1 120 ? 42.031 76.934 15.939 1.00 16.35 116 LEU D CA 1
ATOM 10373 C C . LEU D 1 120 ? 42.117 78.122 14.986 1.00 16.23 116 LEU D C 1
ATOM 10374 O O . LEU D 1 120 ? 42.966 78.145 14.095 1.00 16.38 116 LEU D O 1
ATOM 10379 N N . ASN D 1 121 ? 41.269 79.124 15.183 1.00 16.04 117 ASN D N 1
ATOM 10380 C CA . ASN D 1 121 ? 41.363 80.316 14.357 1.00 16.81 117 ASN D CA 1
ATOM 10381 C C . ASN D 1 121 ? 42.772 80.944 14.401 1.00 17.99 117 ASN D C 1
ATOM 10382 O O . ASN D 1 121 ? 43.325 81.308 13.359 1.00 17.06 117 ASN D O 1
ATOM 10387 N N . ARG D 1 122 ? 43.358 81.051 15.590 1.00 18.26 118 ARG D N 1
ATOM 10388 C CA . ARG D 1 122 ? 44.648 81.710 15.727 1.00 20.47 118 ARG D CA 1
ATOM 10389 C C . ARG D 1 122 ? 45.863 80.837 15.311 1.00 19.90 118 ARG D C 1
ATOM 10390 O O . ARG D 1 122 ? 46.876 81.379 14.873 1.00 20.56 118 ARG D O 1
ATOM 10398 N N . LEU D 1 123 ? 45.759 79.510 15.459 1.00 18.23 119 LEU D N 1
ATOM 10399 C CA . LEU D 1 123 ? 46.869 78.604 15.217 1.00 18.12 119 LEU D CA 1
ATOM 10400 C C . LEU D 1 123 ? 46.957 78.094 13.768 1.00 17.82 119 LEU D C 1
ATOM 10401 O O . LEU D 1 123 ? 48.044 77.759 13.305 1.00 18.38 119 LEU D O 1
ATOM 10406 N N . THR D 1 124 ? 45.844 78.060 13.052 1.00 16.52 120 THR D N 1
ATOM 10407 C CA . THR D 1 124 ? 45.865 77.631 11.661 1.00 16.22 120 THR D CA 1
ATOM 10408 C C . THR D 1 124 ? 46.516 78.667 10.749 1.00 17.72 120 THR D C 1
ATOM 10409 O O . THR D 1 124 ? 46.591 79.852 11.097 1.00 18.62 120 THR D O 1
ATOM 10413 N N . PRO D 1 125 ? 46.957 78.235 9.558 1.00 19.10 121 PRO D N 1
ATOM 10414 C CA . PRO D 1 125 ? 47.668 79.116 8.636 1.00 19.82 121 PRO D CA 1
ATOM 10415 C C . PRO D 1 125 ? 46.881 80.332 8.212 1.00 20.66 121 PRO D C 1
ATOM 10416 O O . PRO D 1 125 ? 45.635 80.297 8.162 1.00 19.89 121 PRO D O 1
ATOM 10420 N N . GLY D 1 126 ? 47.617 81.395 7.904 1.00 21.79 122 GLY D N 1
ATOM 10421 C CA . GLY D 1 126 ? 47.023 82.637 7.376 1.00 22.51 122 GLY D CA 1
ATOM 10422 C C . GLY D 1 126 ? 46.569 83.593 8.463 1.00 23.22 122 GLY D C 1
ATOM 10423 O O . GLY D 1 126 ? 46.123 83.154 9.544 1.00 22.11 122 GLY D O 1
ATOM 10424 N N . ASP D 1 127 ? 46.653 84.892 8.136 1.00 24.00 123 ASP D N 1
ATOM 10425 C CA . ASP D 1 127 ? 46.430 85.996 9.060 1.00 25.36 123 ASP D CA 1
ATOM 10426 C C . ASP D 1 127 ? 45.027 86.642 8.950 1.00 24.41 123 ASP D C 1
ATOM 10427 O O . ASP D 1 127 ? 44.753 87.690 9.563 1.00 25.52 123 ASP D O 1
ATOM 10432 N N . HIS D 1 128 ? 44.151 86.049 8.164 1.00 22.28 124 HIS D N 1
ATOM 10433 C CA . HIS D 1 128 ? 42.853 86.648 7.868 1.00 21.18 124 HIS D CA 1
ATOM 10434 C C . HIS D 1 128 ? 41.827 86.278 8.938 1.00 20.06 124 HIS D C 1
ATOM 10435 O O . HIS D 1 128 ? 42.058 85.405 9.774 1.00 19.35 124 HIS D O 1
ATOM 10442 N N . GLU D 1 129 ? 40.653 86.891 8.876 1.00 19.14 125 GLU D N 1
ATOM 10443 C CA . GLU D 1 129 ? 39.644 86.593 9.877 1.00 18.89 125 GLU D CA 1
ATOM 10444 C C . GLU D 1 129 ? 39.069 85.173 9.594 1.00 16.80 125 GLU D C 1
ATOM 10445 O O . GLU D 1 129 ? 38.757 84.836 8.453 1.00 13.92 125 GLU D O 1
ATOM 10451 N N . LYS D 1 130 ? 38.951 84.365 10.646 1.00 15.88 126 LYS D N 1
ATOM 10452 C CA . LYS D 1 130 ? 38.439 82.986 10.538 1.00 16.03 126 LYS D CA 1
ATOM 10453 C C . LYS D 1 130 ? 37.295 82.657 11.506 1.00 15.49 126 LYS D C 1
ATOM 10454 O O . LYS D 1 130 ? 37.075 83.360 12.476 1.00 15.49 126 LYS D O 1
ATOM 10460 N N . ARG D 1 131 ? 36.558 81.593 11.187 1.00 14.67 127 ARG D N 1
ATOM 10461 C CA . ARG D 1 131 ? 35.537 81.013 12.051 1.00 13.83 127 ARG D CA 1
ATOM 10462 C C . ARG D 1 131 ? 35.728 79.489 12.035 1.00 13.30 127 ARG D C 1
ATOM 10463 O O . ARG D 1 131 ? 36.262 78.950 11.071 1.00 13.06 127 ARG D O 1
ATOM 10471 N N . THR D 1 132 ? 35.286 78.810 13.099 1.00 12.95 128 THR D N 1
ATOM 10472 C CA . THR D 1 132 ? 35.401 77.390 13.227 1.00 12.59 128 THR D CA 1
ATOM 10473 C C . THR D 1 132 ? 34.049 76.771 13.538 1.00 12.85 128 THR D C 1
ATOM 10474 O O . THR D 1 132 ? 33.147 77.438 14.081 1.00 11.97 128 THR D O 1
ATOM 10478 N N . ALA D 1 133 ? 33.909 75.483 13.213 1.00 12.13 129 ALA D N 1
ATOM 10479 C CA . ALA D 1 133 ? 32.785 74.707 13.742 1.00 11.84 129 ALA D CA 1
ATOM 10480 C C . ALA D 1 133 ? 33.283 73.302 14.055 1.00 11.03 129 ALA D C 1
ATOM 10481 O O . ALA D 1 133 ? 34.145 72.788 13.384 1.00 11.33 129 ALA D O 1
ATOM 10483 N N . LEU D 1 134 ? 32.749 72.714 15.105 1.00 10.73 130 LEU D N 1
ATOM 10484 C CA . LEU D 1 134 ? 33.250 71.474 15.644 1.00 11.46 130 LEU D CA 1
ATOM 10485 C C . LEU D 1 134 ? 32.240 70.322 15.453 1.00 11.79 130 LEU D C 1
ATOM 10486 O O . LEU D 1 134 ? 31.036 70.524 15.571 1.00 12.02 130 LEU D O 1
ATOM 10491 N N . PHE D 1 135 ? 32.775 69.121 15.246 1.00 12.56 131 PHE D N 1
ATOM 10492 C CA . PHE D 1 135 ? 32.006 67.895 15.076 1.00 13.15 131 PHE D CA 1
ATOM 10493 C C . PHE D 1 135 ? 32.676 66.745 15.836 1.00 14.01 131 PHE D C 1
ATOM 10494 O O . PHE D 1 135 ? 33.516 66.970 16.701 1.00 14.05 131 PHE D O 1
ATOM 10502 N N . ASN D 1 136 ? 32.324 65.503 15.526 1.00 15.12 132 ASN D N 1
ATOM 10503 C CA . ASN D 1 136 ? 32.922 64.371 16.231 1.00 16.35 132 ASN D CA 1
ATOM 10504 C C . ASN D 1 136 ? 34.028 63.717 15.428 1.00 16.55 132 ASN D C 1
ATOM 10505 O O . ASN D 1 136 ? 35.173 63.703 15.845 1.00 17.81 132 ASN D O 1
ATOM 10510 N N . SER D 1 137 ? 33.721 63.239 14.239 1.00 17.28 133 SER D N 1
ATOM 10511 C CA . SER D 1 137 ? 34.697 62.452 13.470 1.00 16.59 133 SER D CA 1
ATOM 10512 C C . SER D 1 137 ? 35.316 63.261 12.339 1.00 15.94 133 SER D C 1
ATOM 10513 O O . SER D 1 137 ? 34.787 64.292 11.952 1.00 14.55 133 SER D O 1
ATOM 10516 N N . GLY D 1 138 ? 36.449 62.778 11.835 1.00 14.86 134 GLY D N 1
ATOM 10517 C CA . GLY D 1 138 ? 37.086 63.314 10.631 1.00 14.40 134 GLY D CA 1
ATOM 10518 C C . GLY D 1 138 ? 36.134 63.360 9.439 1.00 13.28 134 GLY D C 1
ATOM 10519 O O . GLY D 1 138 ? 36.010 64.384 8.771 1.00 12.60 134 GLY D O 1
ATOM 10520 N N . ALA D 1 139 ? 35.441 62.257 9.207 1.00 12.04 135 ALA D N 1
ATOM 10521 C CA . ALA D 1 139 ? 34.481 62.156 8.130 1.00 11.43 135 ALA D CA 1
ATOM 10522 C C . ALA D 1 139 ? 33.435 63.239 8.229 1.00 11.97 135 ALA D C 1
ATOM 10523 O O . ALA D 1 139 ? 33.023 63.829 7.204 1.00 10.95 135 ALA D O 1
ATOM 10525 N N . GLU D 1 140 ? 32.990 63.504 9.461 1.00 12.45 136 GLU D N 1
ATOM 10526 C CA . GLU D 1 140 ? 31.963 64.533 9.647 1.00 13.68 136 GLU D CA 1
ATOM 10527 C C . GLU D 1 140 ? 32.486 65.905 9.274 1.00 12.50 136 GLU D C 1
ATOM 10528 O O . GLU D 1 140 ? 31.771 66.693 8.655 1.00 12.24 136 GLU D O 1
ATOM 10534 N N . ALA D 1 141 ? 33.749 66.155 9.627 1.00 11.93 137 ALA D N 1
ATOM 10535 C CA . ALA D 1 141 ? 34.370 67.426 9.376 1.00 11.69 137 ALA D CA 1
ATOM 10536 C C . ALA D 1 141 ? 34.476 67.624 7.873 1.00 12.01 137 ALA D C 1
ATOM 10537 O O . ALA D 1 141 ? 34.208 68.713 7.375 1.00 10.71 137 ALA D O 1
ATOM 10539 N N . VAL D 1 142 ? 34.839 66.566 7.137 1.00 12.00 138 VAL D N 1
ATOM 10540 C CA . VAL D 1 142 ? 34.988 66.704 5.675 1.00 12.23 138 VAL D CA 1
ATOM 10541 C C . VAL D 1 142 ? 33.637 66.981 5.060 1.00 13.29 138 VAL D C 1
ATOM 10542 O O . VAL D 1 142 ? 33.527 67.878 4.194 1.00 14.47 138 VAL D O 1
ATOM 10546 N N . GLU D 1 143 ? 32.616 66.233 5.505 1.00 12.81 139 GLU D N 1
ATOM 10547 C CA . GLU D 1 143 ? 31.276 66.450 5.031 1.00 13.00 139 GLU D CA 1
ATOM 10548 C C . GLU D 1 143 ? 30.890 67.917 5.212 1.00 13.58 139 GLU D C 1
ATOM 10549 O O . GLU D 1 143 ? 30.417 68.563 4.277 1.00 13.78 139 GLU D O 1
ATOM 10555 N N . ASN D 1 144 ? 31.157 68.455 6.394 1.00 13.81 140 ASN D N 1
ATOM 10556 C CA . ASN D 1 144 ? 30.873 69.853 6.664 1.00 14.11 140 ASN D CA 1
ATOM 10557 C C . ASN D 1 144 ? 31.675 70.828 5.823 1.00 13.88 140 ASN D C 1
ATOM 10558 O O . ASN D 1 144 ? 31.128 71.832 5.386 1.00 13.56 140 ASN D O 1
ATOM 10563 N N . ALA D 1 145 ? 32.939 70.519 5.554 1.00 13.32 141 ALA D N 1
ATOM 10564 C CA . ALA D 1 145 ? 33.751 71.351 4.652 1.00 13.19 141 ALA D CA 1
ATOM 10565 C C . ALA D 1 145 ? 33.075 71.487 3.299 1.00 12.67 141 ALA D C 1
ATOM 10566 O O . ALA D 1 145 ? 32.973 72.606 2.726 1.00 13.04 141 ALA D O 1
ATOM 10568 N N . VAL D 1 146 ? 32.587 70.357 2.797 1.00 11.96 142 VAL D N 1
ATOM 10569 C CA . VAL D 1 146 ? 31.827 70.327 1.560 1.00 11.39 142 VAL D CA 1
ATOM 10570 C C . VAL D 1 146 ? 30.547 71.128 1.674 1.00 11.34 142 VAL D C 1
ATOM 10571 O O . VAL D 1 146 ? 30.245 71.880 0.777 1.00 11.55 142 VAL D O 1
ATOM 10575 N N . LYS D 1 147 ? 29.796 70.983 2.760 1.00 11.40 143 LYS D N 1
ATOM 10576 C CA . LYS D 1 147 ? 28.565 71.766 2.928 1.00 11.76 143 LYS D CA 1
ATOM 10577 C C . LYS D 1 147 ? 28.866 73.267 2.911 1.00 11.14 143 LYS D C 1
ATOM 10578 O O . LYS D 1 147 ? 28.159 74.032 2.315 1.00 11.44 143 LYS D O 1
ATOM 10584 N N . ILE D 1 148 ? 29.917 73.662 3.588 1.00 11.17 144 ILE D N 1
ATOM 10585 C CA . ILE D 1 148 ? 30.292 75.073 3.652 1.00 12.16 144 ILE D CA 1
ATOM 10586 C C . ILE D 1 148 ? 30.681 75.592 2.244 1.00 12.00 144 ILE D C 1
ATOM 10587 O O . ILE D 1 148 ? 30.188 76.635 1.787 1.00 12.68 144 ILE D O 1
ATOM 10592 N N . ALA D 1 149 ? 31.497 74.826 1.526 1.00 11.51 145 ALA D N 1
ATOM 10593 C CA . ALA D 1 149 ? 31.921 75.229 0.162 1.00 11.45 145 ALA D CA 1
ATOM 10594 C C . ALA D 1 149 ? 30.734 75.394 -0.804 1.00 11.66 145 ALA D C 1
ATOM 10595 O O . ALA D 1 149 ? 30.593 76.426 -1.456 1.00 10.75 145 ALA D O 1
ATOM 10597 N N . ARG D 1 150 ? 29.870 74.384 -0.858 1.00 11.92 146 ARG D N 1
ATOM 10598 C CA . ARG D 1 150 ? 28.614 74.456 -1.628 1.00 12.53 146 ARG D CA 1
ATOM 10599 C C . ARG D 1 150 ? 27.684 75.632 -1.255 1.00 12.72 146 ARG D C 1
ATOM 10600 O O . ARG D 1 150 ? 27.201 76.355 -2.151 1.00 12.43 146 ARG D O 1
ATOM 10608 N N . ALA D 1 151 ? 27.472 75.833 0.042 1.00 11.51 147 ALA D N 1
ATOM 10609 C CA . ALA D 1 151 ? 26.624 76.908 0.520 1.00 12.78 147 ALA D CA 1
ATOM 10610 C C . ALA D 1 151 ? 27.189 78.281 0.181 1.00 13.16 147 ALA D C 1
ATOM 10611 O O . ALA D 1 151 ? 26.433 79.176 -0.206 1.00 13.15 147 ALA D O 1
ATOM 10613 N N . TYR D 1 152 ? 28.509 78.431 0.292 1.00 13.33 148 TYR D N 1
ATOM 10614 C CA . TYR D 1 152 ? 29.160 79.715 0.068 1.00 14.46 148 TYR D CA 1
ATOM 10615 C C . TYR D 1 152 ? 29.283 80.030 -1.432 1.00 14.63 148 TYR D C 1
ATOM 10616 O O . TYR D 1 152 ? 29.001 81.151 -1.852 1.00 14.23 148 TYR D O 1
ATOM 10625 N N . THR D 1 153 ? 29.703 79.060 -2.231 1.00 14.73 149 THR D N 1
ATOM 10626 C CA . THR D 1 153 ? 29.887 79.311 -3.687 1.00 14.84 149 THR D CA 1
ATOM 10627 C C . THR D 1 153 ? 28.609 79.124 -4.492 1.00 15.30 149 THR D C 1
ATOM 10628 O O . THR D 1 153 ? 28.501 79.622 -5.600 1.00 14.98 149 THR D O 1
ATOM 10632 N N . ARG D 1 154 ? 27.655 78.377 -3.942 1.00 16.52 150 ARG D N 1
ATOM 10633 C CA . ARG D 1 154 ? 26.464 77.921 -4.681 1.00 17.71 150 ARG D CA 1
ATOM 10634 C C . ARG D 1 154 ? 26.829 77.126 -5.943 1.00 17.16 150 ARG D C 1
ATOM 10635 O O . ARG D 1 154 ? 26.126 77.148 -6.949 1.00 18.07 150 ARG D O 1
ATOM 10643 N N . ARG D 1 155 ? 27.938 76.413 -5.864 1.00 16.03 151 ARG D N 1
ATOM 10644 C CA . ARG D 1 155 ? 28.354 75.514 -6.922 1.00 15.61 151 ARG D CA 1
ATOM 10645 C C . ARG D 1 155 ? 28.245 74.077 -6.404 1.00 14.59 151 ARG D C 1
ATOM 10646 O O . ARG D 1 155 ? 28.155 73.822 -5.184 1.00 14.15 151 ARG D O 1
ATOM 10654 N N . GLN D 1 156 ? 28.270 73.126 -7.314 1.00 14.45 152 GLN D N 1
ATOM 10655 C CA . GLN D 1 156 ? 27.990 71.749 -6.930 1.00 15.03 152 GLN D CA 1
ATOM 10656 C C . GLN D 1 156 ? 29.231 70.845 -6.801 1.00 14.72 152 GLN D C 1
ATOM 10657 O O . GLN D 1 156 ? 29.291 70.010 -5.900 1.00 15.23 152 GLN D O 1
ATOM 10663 N N . ALA D 1 157 ? 30.196 71.000 -7.695 1.00 14.18 153 ALA D N 1
ATOM 10664 C CA . ALA D 1 157 ? 31.216 69.977 -7.894 1.00 13.13 153 ALA D CA 1
ATOM 10665 C C . ALA D 1 157 ? 32.325 70.030 -6.856 1.00 12.48 153 ALA D C 1
ATOM 10666 O O . ALA D 1 157 ? 32.803 71.110 -6.422 1.00 12.77 153 ALA D O 1
ATOM 10668 N N . VAL D 1 158 ? 32.769 68.841 -6.483 1.00 11.67 154 VAL D N 1
ATOM 10669 C CA . VAL D 1 158 ? 33.865 68.667 -5.562 1.00 10.77 154 VAL D CA 1
ATOM 10670 C C . VAL D 1 158 ? 34.980 67.918 -6.253 1.00 11.24 154 VAL D C 1
ATOM 10671 O O . VAL D 1 158 ? 34.759 66.864 -6.821 1.00 12.70 154 VAL D O 1
ATOM 10675 N N . VAL D 1 159 ? 36.184 68.481 -6.224 1.00 11.61 155 VAL D N 1
ATOM 10676 C CA . VAL D 1 159 ? 37.322 67.846 -6.849 1.00 10.92 155 VAL D CA 1
ATOM 10677 C C . VAL D 1 159 ? 38.190 67.177 -5.784 1.00 11.71 155 VAL D C 1
ATOM 10678 O O . VAL D 1 159 ? 38.516 67.801 -4.764 1.00 11.52 155 VAL D O 1
ATOM 10682 N N . VAL D 1 160 ? 38.547 65.908 -6.044 1.00 11.41 156 VAL D N 1
ATOM 10683 C CA . VAL D 1 160 ? 39.386 65.105 -5.165 1.00 10.47 156 VAL D CA 1
ATOM 10684 C C . VAL D 1 160 ? 40.500 64.438 -5.977 1.00 11.15 156 VAL D C 1
ATOM 10685 O O . VAL D 1 160 ? 40.561 64.555 -7.204 1.00 10.13 156 VAL D O 1
ATOM 10689 N N . PHE D 1 161 ? 41.362 63.700 -5.319 1.00 10.60 157 PHE D N 1
ATOM 10690 C CA . PHE D 1 161 ? 42.552 63.209 -6.000 1.00 11.90 157 PHE D CA 1
ATOM 10691 C C . PHE D 1 161 ? 42.727 61.698 -5.938 1.00 12.31 157 PHE D C 1
ATOM 10692 O O . PHE D 1 161 ? 42.210 61.037 -5.060 1.00 12.05 157 PHE D O 1
ATOM 10700 N N . ASP D 1 162 ? 43.465 61.172 -6.894 1.00 13.77 158 ASP D N 1
ATOM 10701 C CA . ASP D 1 162 ? 44.018 59.825 -6.765 1.00 14.97 158 ASP D CA 1
ATOM 10702 C C . ASP D 1 162 ? 44.729 59.701 -5.384 1.00 14.07 158 ASP D C 1
ATOM 10703 O O . ASP D 1 162 ? 45.310 60.681 -4.885 1.00 15.08 158 ASP D O 1
ATOM 10708 N N . HIS D 1 163 ? 44.698 58.499 -4.827 1.00 12.61 159 HIS D N 1
ATOM 10709 C CA . HIS D 1 163 ? 45.270 58.151 -3.521 1.00 13.05 159 HIS D CA 1
ATOM 10710 C C . HIS D 1 163 ? 44.618 58.829 -2.341 1.00 12.59 159 HIS D C 1
ATOM 10711 O O . HIS D 1 163 ? 45.132 58.775 -1.215 1.00 15.10 159 HIS D O 1
ATOM 10718 N N . ALA D 1 164 ? 43.455 59.414 -2.538 1.00 12.15 160 ALA D N 1
ATOM 10719 C CA . ALA D 1 164 ? 42.808 60.124 -1.433 1.00 11.82 160 ALA D CA 1
ATOM 10720 C C . ALA D 1 164 ? 42.094 59.168 -0.497 1.00 11.64 160 ALA D C 1
ATOM 10721 O O . ALA D 1 164 ? 41.577 58.151 -0.937 1.00 11.95 160 ALA D O 1
ATOM 10723 N N . TYR D 1 165 ? 42.118 59.501 0.797 1.00 12.41 161 TYR D N 1
ATOM 10724 C CA . TYR D 1 165 ? 41.217 58.937 1.779 1.00 12.41 161 TYR D CA 1
ATOM 10725 C C . TYR D 1 165 ? 40.571 60.081 2.581 1.00 12.62 161 TYR D C 1
ATOM 10726 O O . TYR D 1 165 ? 41.270 60.943 3.146 1.00 12.41 161 TYR D O 1
ATOM 10735 N N . HIS D 1 166 ? 39.240 60.075 2.651 1.00 12.02 162 HIS D N 1
ATOM 10736 C CA . HIS D 1 166 ? 38.539 61.101 3.417 1.00 12.54 162 HIS D CA 1
ATOM 10737 C C . HIS D 1 166 ? 37.503 60.537 4.424 1.00 13.15 162 HIS D C 1
ATOM 10738 O O . HIS D 1 166 ? 36.928 61.301 5.184 1.00 13.47 162 HIS D O 1
ATOM 10745 N N . GLY D 1 167 ? 37.273 59.227 4.464 1.00 12.64 163 GLY D N 1
ATOM 10746 C CA . GLY D 1 167 ? 36.350 58.678 5.465 1.00 12.82 163 GLY D CA 1
ATOM 10747 C C . GLY D 1 167 ? 35.319 57.708 4.933 1.00 12.24 163 GLY D C 1
ATOM 10748 O O . GLY D 1 167 ? 35.355 57.361 3.748 1.00 11.87 163 GLY D O 1
ATOM 10749 N N . ARG D 1 168 ? 34.397 57.281 5.808 1.00 11.89 164 ARG D N 1
ATOM 10750 C CA . ARG D 1 168 ? 33.514 56.115 5.534 1.00 11.51 164 ARG D CA 1
ATOM 10751 C C . ARG D 1 168 ? 32.025 56.404 5.413 1.00 10.71 164 ARG D C 1
ATOM 10752 O O . ARG D 1 168 ? 31.213 55.452 5.392 1.00 11.03 164 ARG D O 1
ATOM 10760 N N . THR D 1 169 ? 31.646 57.676 5.379 1.00 9.38 165 THR D N 1
ATOM 10761 C CA . THR D 1 169 ? 30.283 58.053 5.109 1.00 8.76 165 THR D CA 1
ATOM 10762 C C . THR D 1 169 ? 30.079 57.973 3.579 1.00 9.42 165 THR D C 1
ATOM 10763 O O . THR D 1 169 ? 31.052 57.853 2.810 1.00 8.55 165 THR D O 1
ATOM 10767 N N . ASN D 1 170 ? 28.831 58.004 3.139 1.00 9.29 166 ASN D N 1
ATOM 10768 C CA . ASN D 1 170 ? 28.548 57.997 1.729 1.00 9.73 166 ASN D CA 1
ATOM 10769 C C . ASN D 1 170 ? 29.332 59.020 0.945 1.00 9.94 166 ASN D C 1
ATOM 10770 O O . ASN D 1 170 ? 30.038 58.631 0.035 1.00 10.41 166 ASN D O 1
ATOM 10775 N N . LEU D 1 171 ? 29.210 60.321 1.259 1.00 9.88 167 LEU D N 1
ATOM 10776 C CA . LEU D 1 171 ? 29.961 61.311 0.527 1.00 9.39 167 LEU D CA 1
ATOM 10777 C C . LEU D 1 171 ? 31.476 61.088 0.663 1.00 9.55 167 LEU D C 1
ATOM 10778 O O . LEU D 1 171 ? 32.223 61.201 -0.311 1.00 8.71 167 LEU D O 1
ATOM 10783 N N . THR D 1 172 ? 31.948 60.799 1.856 1.00 10.34 168 THR D N 1
ATOM 10784 C CA . THR D 1 172 ? 33.417 60.672 2.009 1.00 11.54 168 THR D CA 1
ATOM 10785 C C . THR D 1 172 ? 33.963 59.411 1.363 1.00 12.21 168 THR D C 1
ATOM 10786 O O . THR D 1 172 ? 35.113 59.393 0.958 1.00 12.88 168 THR D O 1
ATOM 10790 N N . MET D 1 173 ? 33.151 58.350 1.275 1.00 13.02 169 MET D N 1
ATOM 10791 C CA . MET D 1 173 ? 33.514 57.188 0.442 1.00 12.51 169 MET D CA 1
ATOM 10792 C C . MET D 1 173 ? 33.591 57.615 -1.034 1.00 12.08 169 MET D C 1
ATOM 10793 O O . MET D 1 173 ? 34.465 57.167 -1.771 1.00 11.79 169 MET D O 1
ATOM 10798 N N . ALA D 1 174 ? 32.653 58.449 -1.475 1.00 11.32 170 ALA D N 1
ATOM 10799 C CA . ALA D 1 174 ? 32.698 58.967 -2.855 1.00 10.67 170 ALA D CA 1
ATOM 10800 C C . ALA D 1 174 ? 34.053 59.666 -3.111 1.00 10.53 170 ALA D C 1
ATOM 10801 O O . ALA D 1 174 ? 34.685 59.524 -4.184 1.00 8.60 170 ALA D O 1
ATOM 10803 N N . MET D 1 175 ? 34.493 60.390 -2.097 1.00 9.56 171 MET D N 1
ATOM 10804 C CA . MET D 1 175 ? 35.655 61.241 -2.225 1.00 11.00 171 MET D CA 1
ATOM 10805 C C . MET D 1 175 ? 36.916 60.394 -2.090 1.00 11.48 171 MET D C 1
ATOM 10806 O O . MET D 1 175 ? 37.922 60.714 -2.670 1.00 13.42 171 MET D O 1
ATOM 10811 N N . THR D 1 176 ? 36.842 59.302 -1.338 1.00 11.79 172 THR D N 1
ATOM 10812 C CA . THR D 1 176 ? 37.934 58.342 -1.222 1.00 11.83 172 THR D CA 1
ATOM 10813 C C . THR D 1 176 ? 38.213 57.593 -2.546 1.00 12.08 172 THR D C 1
ATOM 10814 O O . THR D 1 176 ? 37.300 57.233 -3.244 1.00 12.93 172 THR D O 1
ATOM 10818 N N . ALA D 1 177 ? 39.484 57.337 -2.847 1.00 12.66 173 ALA D N 1
ATOM 10819 C CA . ALA D 1 177 ? 39.904 56.752 -4.121 1.00 12.63 173 ALA D CA 1
ATOM 10820 C C . ALA D 1 177 ? 39.808 55.208 -4.160 1.00 13.46 173 ALA D C 1
ATOM 10821 O O . ALA D 1 177 ? 39.318 54.624 -5.135 1.00 14.32 173 ALA D O 1
ATOM 10823 N N . LYS D 1 178 ? 40.247 54.548 -3.103 1.00 14.73 174 LYS D N 1
ATOM 10824 C CA . LYS D 1 178 ? 40.409 53.083 -3.125 1.00 15.13 174 LYS D CA 1
ATOM 10825 C C . LYS D 1 178 ? 39.113 52.316 -2.851 1.00 14.91 174 LYS D C 1
ATOM 10826 O O . LYS D 1 178 ? 38.542 52.418 -1.773 1.00 13.89 174 LYS D O 1
ATOM 10832 N N . ASN D 1 179 ? 38.662 51.526 -3.815 1.00 15.21 175 ASN D N 1
ATOM 10833 C CA . ASN D 1 179 ? 37.428 50.741 -3.628 1.00 15.09 175 ASN D CA 1
ATOM 10834 C C . ASN D 1 179 ? 37.489 49.702 -2.488 1.00 15.82 175 ASN D C 1
ATOM 10835 O O . ASN D 1 179 ? 36.530 49.583 -1.705 1.00 14.72 175 ASN D O 1
ATOM 10840 N N . GLN D 1 180 ? 38.601 48.955 -2.391 1.00 16.65 176 GLN D N 1
ATOM 10841 C CA . GLN D 1 180 ? 38.713 47.804 -1.465 1.00 17.11 176 GLN D CA 1
ATOM 10842 C C . GLN D 1 180 ? 39.508 48.181 -0.216 1.00 16.99 176 GLN D C 1
ATOM 10843 O O . GLN D 1 180 ? 40.645 48.654 -0.321 1.00 18.26 176 GLN D O 1
ATOM 10849 N N . PRO D 1 181 ? 38.920 48.023 0.977 1.00 16.25 177 PRO D N 1
ATOM 10850 C CA . PRO D 1 181 ? 37.558 47.614 1.341 1.00 16.31 177 PRO D CA 1
ATOM 10851 C C . PRO D 1 181 ? 36.575 48.788 1.621 1.00 14.97 177 PRO D C 1
ATOM 10852 O O . PRO D 1 181 ? 35.450 48.560 2.013 1.00 15.83 177 PRO D O 1
ATOM 10856 N N . TYR D 1 182 ? 37.004 50.018 1.398 1.00 14.56 178 TYR D N 1
ATOM 10857 C CA . TYR D 1 182 ? 36.322 51.186 1.931 1.00 14.02 178 TYR D CA 1
ATOM 10858 C C . TYR D 1 182 ? 34.965 51.451 1.279 1.00 13.70 178 TYR D C 1
ATOM 10859 O O . TYR D 1 182 ? 34.057 51.953 1.940 1.00 11.81 178 TYR D O 1
ATOM 10868 N N . LYS D 1 183 ? 34.863 51.122 -0.016 1.00 13.67 179 LYS D N 1
ATOM 10869 C CA . LYS D 1 183 ? 33.713 51.479 -0.871 1.00 13.87 179 LYS D CA 1
ATOM 10870 C C . LYS D 1 183 ? 32.851 50.283 -1.333 1.00 13.73 179 LYS D C 1
ATOM 10871 O O . LYS D 1 183 ? 31.621 50.408 -1.485 1.00 12.00 179 LYS D O 1
ATOM 10877 N N . HIS D 1 184 ? 33.510 49.134 -1.524 1.00 13.72 180 HIS D N 1
ATOM 10878 C CA . HIS D 1 184 ? 32.922 47.960 -2.190 1.00 14.63 180 HIS D CA 1
ATOM 10879 C C . HIS D 1 184 ? 31.551 47.563 -1.629 1.00 13.91 180 HIS D C 1
ATOM 10880 O O . HIS D 1 184 ? 31.426 47.305 -0.437 1.00 13.64 180 HIS D O 1
ATOM 10887 N N . GLY D 1 185 ? 30.534 47.566 -2.478 1.00 13.25 181 GLY D N 1
ATOM 10888 C CA . GLY D 1 185 ? 29.188 47.147 -2.095 1.00 12.80 181 GLY D CA 1
ATOM 10889 C C . GLY D 1 185 ? 28.349 48.153 -1.303 1.00 13.22 181 GLY D C 1
ATOM 10890 O O . GLY D 1 185 ? 27.232 47.830 -0.882 1.00 12.51 181 GLY D O 1
ATOM 10891 N N . PHE D 1 186 ? 28.853 49.375 -1.124 1.00 13.11 182 PHE D N 1
ATOM 10892 C CA . PHE D 1 186 ? 28.176 50.388 -0.310 1.00 12.71 182 PHE D CA 1
ATOM 10893 C C . PHE D 1 186 ? 27.507 51.493 -1.102 1.00 12.61 182 PHE D C 1
ATOM 10894 O O . PHE D 1 186 ? 26.961 52.397 -0.504 1.00 11.34 182 PHE D O 1
ATOM 10902 N N . GLY D 1 187 ? 27.559 51.433 -2.438 1.00 12.80 183 GLY D N 1
ATOM 10903 C CA . GLY D 1 187 ? 27.020 52.491 -3.294 1.00 12.52 183 GLY D CA 1
ATOM 10904 C C . GLY D 1 187 ? 25.542 52.324 -3.651 1.00 12.59 183 GLY D C 1
ATOM 10905 O O . GLY D 1 187 ? 24.908 51.376 -3.217 1.00 12.84 183 GLY D O 1
ATOM 10906 N N . PRO D 1 188 ? 24.987 53.227 -4.472 1.00 11.81 184 PRO D N 1
ATOM 10907 C CA . PRO D 1 188 ? 25.629 54.350 -5.184 1.00 11.89 184 PRO D CA 1
ATOM 10908 C C . PRO D 1 188 ? 25.971 55.523 -4.291 1.00 11.35 184 PRO D C 1
ATOM 10909 O O . PRO D 1 188 ? 25.507 55.626 -3.125 1.00 11.75 184 PRO D O 1
ATOM 10913 N N . PHE D 1 189 ? 26.859 56.350 -4.814 1.00 10.88 185 PHE D N 1
ATOM 10914 C CA . PHE D 1 189 ? 27.549 57.346 -4.038 1.00 10.03 185 PHE D CA 1
ATOM 10915 C C . PHE D 1 189 ? 27.175 58.752 -4.471 1.00 9.72 185 PHE D C 1
ATOM 10916 O O . PHE D 1 189 ? 27.024 59.049 -5.671 1.00 9.41 185 PHE D O 1
ATOM 10924 N N . ALA D 1 190 ? 27.073 59.612 -3.475 1.00 9.13 186 ALA D N 1
ATOM 10925 C CA . ALA D 1 190 ? 26.915 61.064 -3.657 1.00 9.05 186 ALA D CA 1
ATOM 10926 C C . ALA D 1 190 ? 27.685 61.505 -4.884 1.00 9.24 186 ALA D C 1
ATOM 10927 O O . ALA D 1 190 ? 28.871 61.157 -5.008 1.00 9.95 186 ALA D O 1
ATOM 10929 N N . ASN D 1 191 ? 27.031 62.242 -5.779 1.00 8.95 187 ASN D N 1
ATOM 10930 C CA . ASN D 1 191 ? 27.613 62.589 -7.074 1.00 9.67 187 ASN D CA 1
ATOM 10931 C C . ASN D 1 191 ? 28.124 64.070 -7.193 1.00 9.97 187 ASN D C 1
ATOM 10932 O O . ASN D 1 191 ? 28.219 64.804 -6.191 1.00 9.06 187 ASN D O 1
ATOM 10937 N N . GLU D 1 192 ? 28.493 64.448 -8.419 1.00 10.20 188 GLU D N 1
ATOM 10938 C CA . GLU D 1 192 ? 29.261 65.668 -8.725 1.00 11.46 188 GLU D CA 1
ATOM 10939 C C . GLU D 1 192 ? 30.584 65.709 -7.924 1.00 11.12 188 GLU D C 1
ATOM 10940 O O . GLU D 1 192 ? 31.051 66.770 -7.489 1.00 10.18 188 GLU D O 1
ATOM 10946 N N . VAL D 1 193 ? 31.177 64.527 -7.771 1.00 10.60 189 VAL D N 1
ATOM 10947 C CA . VAL D 1 193 ? 32.507 64.383 -7.212 1.00 11.24 189 VAL D CA 1
ATOM 10948 C C . VAL D 1 193 ? 33.401 63.972 -8.367 1.00 11.77 189 VAL D C 1
ATOM 10949 O O . VAL D 1 193 ? 33.046 63.058 -9.085 1.00 12.35 189 VAL D O 1
ATOM 10953 N N . TYR D 1 194 ? 34.529 64.656 -8.550 1.00 12.00 190 TYR D N 1
ATOM 10954 C CA . TYR D 1 194 ? 35.419 64.403 -9.691 1.00 12.65 190 TYR D CA 1
ATOM 10955 C C . TYR D 1 194 ? 36.831 64.207 -9.236 1.00 12.21 190 TYR D C 1
ATOM 10956 O O . TYR D 1 194 ? 37.315 64.963 -8.391 1.00 12.38 190 TYR D O 1
ATOM 10965 N N . ARG D 1 195 ? 37.513 63.220 -9.799 1.00 12.52 191 ARG D N 1
ATOM 10966 C CA . ARG D 1 195 ? 38.862 62.873 -9.356 1.00 12.52 191 ARG D CA 1
ATOM 10967 C C . ARG D 1 195 ? 39.884 63.185 -10.422 1.00 12.66 191 ARG D C 1
ATOM 10968 O O . ARG D 1 195 ? 39.649 62.893 -11.585 1.00 13.64 191 ARG D O 1
ATOM 10976 N N . VAL D 1 196 ? 41.025 63.762 -10.013 1.00 12.77 192 VAL D N 1
ATOM 10977 C CA . VAL D 1 196 ? 42.136 64.024 -10.932 1.00 12.05 192 VAL D CA 1
ATOM 10978 C C . VAL D 1 196 ? 43.435 63.513 -10.325 1.00 12.69 192 VAL D C 1
ATOM 10979 O O . VAL D 1 196 ? 43.501 63.252 -9.147 1.00 13.22 192 VAL D O 1
ATOM 10983 N N . PRO D 1 197 ? 44.491 63.380 -11.119 1.00 13.71 193 PRO D N 1
ATOM 10984 C CA . PRO D 1 197 ? 45.715 62.878 -10.499 1.00 14.40 193 PRO D CA 1
ATOM 10985 C C . PRO D 1 197 ? 46.416 63.831 -9.485 1.00 15.32 193 PRO D C 1
ATOM 10986 O O . PRO D 1 197 ? 46.260 65.086 -9.500 1.00 14.71 193 PRO D O 1
ATOM 10990 N N . THR D 1 198 ? 47.173 63.207 -8.591 1.00 15.61 194 THR D N 1
ATOM 10991 C CA . THR D 1 198 ? 47.927 63.928 -7.584 1.00 16.30 194 THR D CA 1
ATOM 10992 C C . THR D 1 198 ? 49.390 63.907 -8.022 1.00 16.38 194 THR D C 1
ATOM 10993 O O . THR D 1 198 ? 49.689 63.601 -9.186 1.00 17.47 194 THR D O 1
ATOM 10997 N N . SER D 1 199 ? 50.272 64.337 -7.133 1.00 16.28 195 SER D N 1
ATOM 10998 C CA . SER D 1 199 ? 51.708 64.334 -7.367 1.00 16.09 195 SER D CA 1
ATOM 10999 C C . SER D 1 199 ? 52.260 63.201 -6.528 1.00 16.00 195 SER D C 1
ATOM 11000 O O . SER D 1 199 ? 52.041 63.158 -5.320 1.00 14.41 195 SER D O 1
ATOM 11003 N N . TYR D 1 200 ? 52.964 62.282 -7.175 1.00 16.63 196 TYR D N 1
ATOM 11004 C CA . TYR D 1 200 ? 53.484 61.092 -6.502 1.00 17.56 196 TYR D CA 1
ATOM 11005 C C . TYR D 1 200 ? 54.813 60.706 -7.182 1.00 17.30 196 TYR D C 1
ATOM 11006 O O . TYR D 1 200 ? 54.876 59.763 -7.967 1.00 17.29 196 TYR D O 1
ATOM 11015 N N . PRO D 1 201 ? 55.881 61.454 -6.892 1.00 17.60 197 PRO D N 1
ATOM 11016 C CA . PRO D 1 201 ? 57.124 61.367 -7.671 1.00 18.03 197 PRO D CA 1
ATOM 11017 C C . PRO D 1 201 ? 57.688 59.955 -7.924 1.00 18.05 197 PRO D C 1
ATOM 11018 O O . PRO D 1 201 ? 58.034 59.642 -9.051 1.00 17.43 197 PRO D O 1
ATOM 11022 N N . PHE D 1 202 ? 57.762 59.132 -6.882 1.00 18.45 198 PHE D N 1
ATOM 11023 C CA . PHE D 1 202 ? 58.237 57.741 -7.011 1.00 19.04 198 PHE D CA 1
ATOM 11024 C C . PHE D 1 202 ? 57.580 57.058 -8.188 1.00 19.71 198 PHE D C 1
ATOM 11025 O O . PHE D 1 202 ? 58.248 56.353 -8.941 1.00 20.55 198 PHE D O 1
ATOM 11033 N N . ARG D 1 203 ? 56.282 57.281 -8.381 1.00 20.96 199 ARG D N 1
ATOM 11034 C CA . ARG D 1 203 ? 55.559 56.607 -9.444 1.00 21.82 199 ARG D CA 1
ATOM 11035 C C . ARG D 1 203 ? 55.336 57.425 -10.687 1.00 23.22 199 ARG D C 1
ATOM 11036 O O . ARG D 1 203 ? 55.134 56.854 -11.726 1.00 23.75 199 ARG D O 1
ATOM 11044 N N . ASP D 1 204 ? 55.330 58.752 -10.608 1.00 25.12 200 ASP D N 1
ATOM 11045 C CA . ASP D 1 204 ? 55.100 59.532 -11.820 1.00 25.77 200 ASP D CA 1
ATOM 11046 C C . ASP D 1 204 ? 56.391 60.074 -12.419 1.00 27.84 200 ASP D C 1
ATOM 11047 O O . ASP D 1 204 ? 56.389 60.590 -13.520 1.00 29.02 200 ASP D O 1
ATOM 11052 N N . GLY D 1 205 ? 57.505 59.957 -11.711 1.00 29.36 201 GLY D N 1
ATOM 11053 C CA . GLY D 1 205 ? 58.785 60.436 -12.238 1.00 30.68 201 GLY D CA 1
ATOM 11054 C C . GLY D 1 205 ? 58.951 61.951 -12.311 1.00 31.66 201 GLY D C 1
ATOM 11055 O O . GLY D 1 205 ? 59.950 62.424 -12.867 1.00 32.08 201 GLY D O 1
ATOM 11056 N N . GLU D 1 206 ? 57.998 62.705 -11.733 1.00 32.05 202 GLU D N 1
ATOM 11057 C CA . GLU D 1 206 ? 57.951 64.174 -11.866 1.00 32.20 202 GLU D CA 1
ATOM 11058 C C . GLU D 1 206 ? 58.167 64.908 -10.551 1.00 31.81 202 GLU D C 1
ATOM 11059 O O . GLU D 1 206 ? 57.282 64.948 -9.700 1.00 31.32 202 GLU D O 1
ATOM 11065 N N . THR D 1 207 ? 59.347 65.516 -10.418 1.00 31.76 203 THR D N 1
ATOM 11066 C CA . THR D 1 207 ? 59.772 66.191 -9.190 1.00 31.75 203 THR D CA 1
ATOM 11067 C C . THR D 1 207 ? 59.328 67.669 -9.111 1.00 31.30 203 THR D C 1
ATOM 11068 O O . THR D 1 207 ? 59.295 68.254 -8.017 1.00 31.43 203 THR D O 1
ATOM 11072 N N . ASP D 1 208 ? 58.946 68.255 -10.248 1.00 30.33 204 ASP D N 1
ATOM 11073 C CA . ASP D 1 208 ? 58.325 69.583 -10.261 1.00 29.69 204 ASP D CA 1
ATOM 11074 C C . ASP D 1 208 ? 56.822 69.497 -9.928 1.00 28.21 204 ASP D C 1
ATOM 11075 O O . ASP D 1 208 ? 56.007 69.117 -10.769 1.00 27.85 204 ASP D O 1
ATOM 11080 N N . GLY D 1 209 ? 56.473 69.876 -8.705 1.00 26.52 205 GLY D N 1
ATOM 11081 C CA . GLY D 1 209 ? 55.087 69.965 -8.290 1.00 25.62 205 GLY D CA 1
ATOM 11082 C C . GLY D 1 209 ? 54.249 70.891 -9.147 1.00 25.10 205 GLY D C 1
ATOM 11083 O O . GLY D 1 209 ? 53.070 70.623 -9.370 1.00 23.89 205 GLY D O 1
ATOM 11084 N N . ALA D 1 210 ? 54.865 71.965 -9.638 1.00 25.09 206 ALA D N 1
ATOM 11085 C CA . ALA D 1 210 ? 54.174 72.966 -10.443 1.00 25.68 206 ALA D CA 1
ATOM 11086 C C . ALA D 1 210 ? 53.659 72.369 -11.773 1.00 25.34 206 ALA D C 1
ATOM 11087 O O . ALA D 1 210 ? 52.558 72.704 -12.211 1.00 24.82 206 ALA D O 1
ATOM 11089 N N . ALA D 1 211 ? 54.441 71.474 -12.376 1.00 25.23 207 ALA D N 1
ATOM 11090 C CA . ALA D 1 211 ? 54.029 70.759 -13.600 1.00 24.88 207 ALA D CA 1
ATOM 11091 C C . ALA D 1 211 ? 52.998 69.656 -13.319 1.00 23.42 207 ALA D C 1
ATOM 11092 O O . ALA D 1 211 ? 52.024 69.508 -14.062 1.00 23.78 207 ALA D O 1
ATOM 11094 N N . ALA D 1 212 ? 53.174 68.895 -12.245 1.00 22.06 208 ALA D N 1
ATOM 11095 C CA . ALA D 1 212 ? 52.122 67.944 -11.850 1.00 21.06 208 ALA D CA 1
ATOM 11096 C C . ALA D 1 212 ? 50.775 68.651 -11.700 1.00 20.20 208 ALA D C 1
ATOM 11097 O O . ALA D 1 212 ? 49.747 68.102 -12.076 1.00 20.46 208 ALA D O 1
ATOM 11099 N N . ALA D 1 213 ? 50.786 69.864 -11.149 1.00 19.93 209 ALA D N 1
ATOM 11100 C CA . ALA D 1 213 ? 49.568 70.684 -10.948 1.00 19.90 209 ALA D CA 1
ATOM 11101 C C . ALA D 1 213 ? 48.896 71.097 -12.246 1.00 20.12 209 ALA D C 1
ATOM 11102 O O . ALA D 1 213 ? 47.675 70.959 -12.396 1.00 19.88 209 ALA D O 1
ATOM 11104 N N . ALA D 1 214 ? 49.699 71.587 -13.185 1.00 20.59 210 ALA D N 1
ATOM 11105 C CA . ALA D 1 214 ? 49.202 72.021 -14.494 1.00 20.31 210 ALA D CA 1
ATOM 11106 C C . ALA D 1 214 ? 48.359 70.959 -15.148 1.00 20.10 210 ALA D C 1
ATOM 11107 O O . ALA D 1 214 ? 47.396 71.290 -15.819 1.00 19.73 210 ALA D O 1
ATOM 11109 N N . HIS D 1 215 ? 48.717 69.685 -14.968 1.00 19.63 211 HIS D N 1
ATOM 11110 C CA . HIS D 1 215 ? 47.976 68.599 -15.604 1.00 19.76 211 HIS D CA 1
ATOM 11111 C C . HIS D 1 215 ? 46.617 68.341 -14.912 1.00 17.74 211 HIS D C 1
ATOM 11112 O O . HIS D 1 215 ? 45.590 68.219 -15.563 1.00 17.23 211 HIS D O 1
ATOM 11119 N N . ALA D 1 216 ? 46.639 68.285 -13.589 1.00 15.87 212 ALA D N 1
ATOM 11120 C CA . ALA D 1 216 ? 45.458 68.183 -12.747 1.00 14.30 212 ALA D CA 1
ATOM 11121 C C . ALA D 1 216 ? 44.478 69.320 -13.004 1.00 14.24 212 ALA D C 1
ATOM 11122 O O . ALA D 1 216 ? 43.302 69.098 -13.224 1.00 12.46 212 ALA D O 1
ATOM 11124 N N . LEU D 1 217 ? 44.992 70.545 -13.001 1.00 14.92 213 LEU D N 1
ATOM 11125 C CA . LEU D 1 217 ? 44.174 71.751 -13.197 1.00 15.19 213 LEU D CA 1
ATOM 11126 C C . LEU D 1 217 ? 43.574 71.821 -14.582 1.00 15.52 213 LEU D C 1
ATOM 11127 O O . LEU D 1 217 ? 42.446 72.294 -14.726 1.00 15.03 213 LEU D O 1
ATOM 11132 N N . ASP D 1 218 ? 44.327 71.380 -15.594 1.00 16.63 214 ASP D N 1
ATOM 11133 C CA . ASP D 1 218 ? 43.808 71.295 -16.978 1.00 17.95 214 ASP D CA 1
ATOM 11134 C C . ASP D 1 218 ? 42.642 70.302 -17.056 1.00 17.53 214 ASP D C 1
ATOM 11135 O O . ASP D 1 218 ? 41.635 70.581 -17.685 1.00 17.87 214 ASP D O 1
ATOM 11140 N N . LEU D 1 219 ? 42.784 69.142 -16.424 1.00 16.22 215 LEU D N 1
ATOM 11141 C CA . LEU D 1 219 ? 41.652 68.213 -16.333 1.00 15.95 215 LEU D CA 1
ATOM 11142 C C . LEU D 1 219 ? 40.440 68.909 -15.685 1.00 14.89 215 LEU D C 1
ATOM 11143 O O . LEU D 1 219 ? 39.327 68.802 -16.193 1.00 14.82 215 LEU D O 1
ATOM 11148 N N . ILE D 1 220 ? 40.671 69.667 -14.617 1.00 13.83 216 ILE D N 1
ATOM 11149 C CA . ILE D 1 220 ? 39.561 70.311 -13.906 1.00 13.29 216 ILE D CA 1
ATOM 11150 C C . ILE D 1 220 ? 38.905 71.312 -14.835 1.00 13.81 216 ILE D C 1
ATOM 11151 O O . ILE D 1 220 ? 37.700 71.255 -15.010 1.00 14.00 216 ILE D O 1
ATOM 11156 N N . ASN D 1 221 ? 39.704 72.194 -15.448 1.00 14.58 217 ASN D N 1
ATOM 11157 C CA . ASN D 1 221 ? 39.177 73.221 -16.387 1.00 15.97 217 ASN D CA 1
ATOM 11158 C C . ASN D 1 221 ? 38.304 72.621 -17.492 1.00 16.52 217 ASN D C 1
ATOM 11159 O O . ASN D 1 221 ? 37.256 73.164 -17.803 1.00 16.85 217 ASN D O 1
ATOM 11164 N N . LYS D 1 222 ? 38.754 71.512 -18.075 1.00 16.94 218 LYS D N 1
ATOM 11165 C CA . LYS D 1 222 ? 38.154 70.950 -19.306 1.00 17.67 218 LYS D CA 1
ATOM 11166 C C . LYS D 1 222 ? 36.957 70.020 -19.033 1.00 17.22 218 LYS D C 1
ATOM 11167 O O . LYS D 1 222 ? 35.986 70.051 -19.777 1.00 17.39 218 LYS D O 1
ATOM 11173 N N . GLN D 1 223 ? 37.055 69.215 -17.961 1.00 16.33 219 GLN D N 1
ATOM 11174 C CA . GLN D 1 223 ? 36.106 68.160 -17.628 1.00 16.20 219 GLN D CA 1
ATOM 11175 C C . GLN D 1 223 ? 35.053 68.603 -16.584 1.00 16.27 219 GLN D C 1
ATOM 11176 O O . GLN D 1 223 ? 33.915 68.110 -16.590 1.00 16.44 219 GLN D O 1
ATOM 11182 N N . VAL D 1 224 ? 35.426 69.519 -15.696 1.00 14.90 220 VAL D N 1
ATOM 11183 C CA . VAL D 1 224 ? 34.509 69.977 -14.668 1.00 14.22 220 VAL D CA 1
ATOM 11184 C C . VAL D 1 224 ? 34.008 71.384 -14.979 1.00 15.21 220 VAL D C 1
ATOM 11185 O O . VAL D 1 224 ? 32.806 71.642 -14.887 1.00 14.07 220 VAL D O 1
ATOM 11189 N N . GLY D 1 225 ? 34.928 72.272 -15.375 1.00 15.98 221 GLY D N 1
ATOM 11190 C CA . GLY D 1 225 ? 34.614 73.692 -15.622 1.00 16.83 221 GLY D CA 1
ATOM 11191 C C . GLY D 1 225 ? 34.855 74.467 -14.340 1.00 17.51 221 GLY D C 1
ATOM 11192 O O . GLY D 1 225 ? 34.248 74.174 -13.316 1.00 17.25 221 GLY D O 1
ATOM 11193 N N . ALA D 1 226 ? 35.743 75.446 -14.372 1.00 18.74 222 ALA D N 1
ATOM 11194 C CA . ALA D 1 226 ? 36.150 76.119 -13.115 1.00 19.96 222 ALA D CA 1
ATOM 11195 C C . ALA D 1 226 ? 35.014 76.867 -12.403 1.00 20.64 222 ALA D C 1
ATOM 11196 O O . ALA D 1 226 ? 34.980 76.945 -11.160 1.00 21.79 222 ALA D O 1
ATOM 11198 N N . ASP D 1 227 ? 34.079 77.417 -13.163 1.00 21.32 223 ASP D N 1
ATOM 11199 C CA . ASP D 1 227 ? 32.906 78.091 -12.555 1.00 22.14 223 ASP D CA 1
ATOM 11200 C C . ASP D 1 227 ? 31.928 77.106 -11.906 1.00 20.36 223 ASP D C 1
ATOM 11201 O O . ASP D 1 227 ? 30.965 77.518 -11.305 1.00 20.05 223 ASP D O 1
ATOM 11206 N N . ASN D 1 228 ? 32.190 75.807 -12.030 1.00 19.28 224 ASN D N 1
ATOM 11207 C CA . ASN D 1 228 ? 31.370 74.764 -11.401 1.00 17.95 224 ASN D CA 1
ATOM 11208 C C . ASN D 1 228 ? 31.991 74.194 -10.139 1.00 16.64 224 ASN D C 1
ATOM 11209 O O . ASN D 1 228 ? 31.316 73.462 -9.434 1.00 15.30 224 ASN D O 1
ATOM 11214 N N . VAL D 1 229 ? 33.283 74.457 -9.883 1.00 15.27 225 VAL D N 1
ATOM 11215 C CA . VAL D 1 229 ? 33.958 73.831 -8.739 1.00 14.08 225 VAL D CA 1
ATOM 11216 C C . VAL D 1 229 ? 33.660 74.528 -7.391 1.00 13.80 225 VAL D C 1
ATOM 11217 O O . VAL D 1 229 ? 33.985 75.700 -7.226 1.00 15.31 225 VAL D O 1
ATOM 11221 N N . ALA D 1 230 ? 33.022 73.816 -6.440 1.00 12.38 226 ALA D N 1
ATOM 11222 C CA . ALA D 1 230 ? 32.796 74.351 -5.081 1.00 11.87 226 ALA D CA 1
ATOM 11223 C C . ALA D 1 230 ? 34.056 74.243 -4.291 1.00 11.79 226 ALA D C 1
ATOM 11224 O O . ALA D 1 230 ? 34.479 75.201 -3.646 1.00 12.29 226 ALA D O 1
ATOM 11226 N N . ALA D 1 231 ? 34.662 73.062 -4.338 1.00 11.43 227 ALA D N 1
ATOM 11227 C CA . ALA D 1 231 ? 35.817 72.797 -3.545 1.00 11.16 227 ALA D CA 1
ATOM 11228 C C . ALA D 1 231 ? 36.827 71.914 -4.249 1.00 11.24 227 ALA D C 1
ATOM 11229 O O . ALA D 1 231 ? 36.458 71.062 -5.068 1.00 12.56 227 ALA D O 1
ATOM 11231 N N . VAL D 1 232 ? 38.106 72.178 -3.968 1.00 11.16 228 VAL D N 1
ATOM 11232 C CA . VAL D 1 232 ? 39.231 71.287 -4.292 1.00 10.65 228 VAL D CA 1
ATOM 11233 C C . VAL D 1 232 ? 39.718 70.853 -2.911 1.00 10.41 228 VAL D C 1
ATOM 11234 O O . VAL D 1 232 ? 40.108 71.703 -2.128 1.00 11.64 228 VAL D O 1
ATOM 11238 N N . VAL D 1 233 ? 39.669 69.545 -2.632 1.00 10.68 229 VAL D N 1
ATOM 11239 C CA . VAL D 1 233 ? 39.952 68.959 -1.313 1.00 11.42 229 VAL D CA 1
ATOM 11240 C C . VAL D 1 233 ? 41.134 67.989 -1.430 1.00 12.04 229 VAL D C 1
ATOM 11241 O O . VAL D 1 233 ? 41.077 67.021 -2.206 1.00 12.76 229 VAL D O 1
ATOM 11245 N N . ILE D 1 234 ? 42.199 68.244 -0.663 1.00 12.33 230 ILE D N 1
ATOM 11246 C CA . ILE D 1 234 ? 43.388 67.421 -0.692 1.00 11.77 230 ILE D CA 1
ATOM 11247 C C . ILE D 1 234 ? 44.072 67.344 0.669 1.00 12.74 230 ILE D C 1
ATOM 11248 O O . ILE D 1 234 ? 44.092 68.293 1.457 1.00 12.22 230 ILE D O 1
ATOM 11253 N N . GLU D 1 235 ? 44.579 66.159 0.954 1.00 13.89 231 GLU D N 1
ATOM 11254 C CA . GLU D 1 235 ? 45.436 65.921 2.094 1.00 14.42 231 GLU D CA 1
ATOM 11255 C C . GLU D 1 235 ? 46.819 66.447 1.751 1.00 15.16 231 GLU D C 1
ATOM 11256 O O . GLU D 1 235 ? 47.320 66.148 0.686 1.00 16.22 231 GLU D O 1
ATOM 11262 N N . PRO D 1 236 ? 47.437 67.244 2.637 1.00 15.38 232 PRO D N 1
ATOM 11263 C CA . PRO D 1 236 ? 48.809 67.677 2.327 1.00 15.47 232 PRO D CA 1
ATOM 11264 C C . PRO D 1 236 ? 49.843 66.534 2.216 1.00 15.50 232 PRO D C 1
ATOM 11265 O O . PRO D 1 236 ? 50.813 66.679 1.475 1.00 15.28 232 PRO D O 1
ATOM 11269 N N . VAL D 1 237 ? 49.634 65.452 2.966 1.00 15.05 233 VAL D N 1
ATOM 11270 C CA . VAL D 1 237 ? 50.281 64.153 2.738 1.00 14.78 233 VAL D CA 1
ATOM 11271 C C . VAL D 1 237 ? 49.160 63.083 2.707 1.00 14.75 233 VAL D C 1
ATOM 11272 O O . VAL D 1 237 ? 48.384 62.993 3.658 1.00 14.94 233 VAL D O 1
ATOM 11276 N N . HIS D 1 238 ? 49.045 62.317 1.624 1.00 14.37 234 HIS D N 1
ATOM 11277 C CA . HIS D 1 238 ? 48.003 61.295 1.527 1.00 14.77 234 HIS D CA 1
ATOM 11278 C C . HIS D 1 238 ? 48.324 60.211 2.529 1.00 15.97 234 HIS D C 1
ATOM 11279 O O . HIS D 1 238 ? 49.346 59.530 2.388 1.00 16.73 234 HIS D O 1
ATOM 11286 N N . GLY D 1 239 ? 47.487 60.071 3.561 1.00 15.59 235 GLY D N 1
ATOM 11287 C CA . GLY D 1 239 ? 47.782 59.134 4.630 1.00 15.52 235 GLY D CA 1
ATOM 11288 C C . GLY D 1 239 ? 47.502 57.699 4.239 1.00 15.41 235 GLY D C 1
ATOM 11289 O O . GLY D 1 239 ? 48.414 56.947 3.950 1.00 15.52 235 GLY D O 1
ATOM 11290 N N . GLU D 1 240 ? 46.235 57.312 4.231 1.00 15.13 236 GLU D N 1
ATOM 11291 C CA . GLU D 1 240 ? 45.873 55.938 3.911 1.00 16.00 236 GLU D CA 1
ATOM 11292 C C . GLU D 1 240 ? 46.343 55.521 2.526 1.00 15.61 236 GLU D C 1
ATOM 11293 O O . GLU D 1 240 ? 46.632 54.346 2.303 1.00 15.49 236 GLU D O 1
ATOM 11299 N N . GLY D 1 241 ? 46.471 56.470 1.611 1.00 14.95 237 GLY D N 1
ATOM 11300 C CA . GLY D 1 241 ? 47.001 56.162 0.276 1.00 14.98 237 GLY D CA 1
ATOM 11301 C C . GLY D 1 241 ? 48.522 55.964 0.144 1.00 15.43 237 GLY D C 1
ATOM 11302 O O . GLY D 1 241 ? 49.015 55.731 -0.963 1.00 15.52 237 GLY D O 1
ATOM 11303 N N . GLY D 1 242 ? 49.267 56.004 1.243 1.00 15.13 238 GLY D N 1
ATOM 11304 C CA . GLY D 1 242 ? 50.699 55.570 1.208 1.00 15.68 238 GLY D CA 1
ATOM 11305 C C . GLY D 1 242 ? 51.711 56.563 1.739 1.00 16.13 238 GLY D C 1
ATOM 11306 O O . GLY D 1 242 ? 52.943 56.439 1.447 1.00 16.24 238 GLY D O 1
ATOM 11307 N N . PHE D 1 243 ? 51.226 57.535 2.517 1.00 15.08 239 PHE D N 1
ATOM 11308 C CA . PHE D 1 243 ? 52.061 58.661 2.944 1.00 16.61 239 PHE D CA 1
ATOM 11309 C C . PHE D 1 243 ? 52.731 59.261 1.716 1.00 16.11 239 PHE D C 1
ATOM 11310 O O . PHE D 1 243 ? 53.943 59.432 1.711 1.00 16.75 239 PHE D O 1
ATOM 11318 N N . VAL D 1 244 ? 51.934 59.552 0.688 1.00 15.72 240 VAL D N 1
ATOM 11319 C CA . VAL D 1 244 ? 52.422 60.150 -0.546 1.00 15.42 240 VAL D CA 1
ATOM 11320 C C . VAL D 1 244 ? 52.517 61.665 -0.350 1.00 16.18 240 VAL D C 1
ATOM 11321 O O . VAL D 1 244 ? 51.508 62.347 -0.063 1.00 17.27 240 VAL D O 1
ATOM 11325 N N . VAL D 1 245 ? 53.736 62.176 -0.476 1.00 15.60 241 VAL D N 1
ATOM 11326 C CA . VAL D 1 245 ? 54.023 63.608 -0.313 1.00 16.08 241 VAL D CA 1
ATOM 11327 C C . VAL D 1 245 ? 54.137 64.249 -1.692 1.00 16.22 241 VAL D C 1
ATOM 11328 O O . VAL D 1 245 ? 55.063 63.932 -2.465 1.00 14.99 241 VAL D O 1
ATOM 11332 N N . PRO D 1 246 ? 53.195 65.152 -2.010 1.00 17.08 242 PRO D N 1
ATOM 11333 C CA . PRO D 1 246 ? 53.242 65.805 -3.311 1.00 16.56 242 PRO D CA 1
ATOM 11334 C C . PRO D 1 246 ? 54.547 66.618 -3.444 1.00 16.81 242 PRO D C 1
ATOM 11335 O O . PRO D 1 246 ? 55.117 67.061 -2.447 1.00 16.42 242 PRO D O 1
ATOM 11339 N N . ALA D 1 247 ? 55.015 66.784 -4.671 1.00 15.39 243 ALA D N 1
ATOM 11340 C CA . ALA D 1 247 ? 56.273 67.430 -4.910 1.00 16.26 243 ALA D CA 1
ATOM 11341 C C . ALA D 1 247 ? 56.130 68.936 -4.604 1.00 16.47 243 ALA D C 1
ATOM 11342 O O . ALA D 1 247 ? 55.026 69.474 -4.649 1.00 16.30 243 ALA D O 1
ATOM 11344 N N . PRO D 1 248 ? 57.221 69.589 -4.227 1.00 16.84 244 PRO D N 1
ATOM 11345 C CA . PRO D 1 248 ? 57.170 71.014 -3.924 1.00 17.05 244 PRO D CA 1
ATOM 11346 C C . PRO D 1 248 ? 56.457 71.814 -4.999 1.00 17.15 244 PRO D C 1
ATOM 11347 O O . PRO D 1 248 ? 56.794 71.711 -6.192 1.00 17.28 244 PRO D O 1
ATOM 11351 N N . GLY D 1 249 ? 55.469 72.592 -4.575 1.00 16.54 245 GLY D N 1
ATOM 11352 C CA . GLY D 1 249 ? 54.781 73.524 -5.458 1.00 16.95 245 GLY D CA 1
ATOM 11353 C C . GLY D 1 249 ? 53.404 73.037 -5.868 1.00 16.82 245 GLY D C 1
ATOM 11354 O O . GLY D 1 249 ? 52.650 73.795 -6.460 1.00 16.43 245 GLY D O 1
ATOM 11355 N N . PHE D 1 250 ? 53.083 71.767 -5.600 1.00 15.22 246 PHE D N 1
ATOM 11356 C CA . PHE D 1 250 ? 51.840 71.223 -6.097 1.00 14.74 246 PHE D CA 1
ATOM 11357 C C . PHE D 1 250 ? 50.668 71.858 -5.364 1.00 14.95 246 PHE D C 1
ATOM 11358 O O . PHE D 1 250 ? 49.686 72.262 -5.984 1.00 15.16 246 PHE D O 1
ATOM 11366 N N . LEU D 1 251 ? 50.761 71.912 -4.031 1.00 13.81 247 LEU D N 1
ATOM 11367 C CA . LEU D 1 251 ? 49.676 72.401 -3.212 1.00 13.97 247 LEU D CA 1
ATOM 11368 C C . LEU D 1 251 ? 49.458 73.901 -3.422 1.00 14.26 247 LEU D C 1
ATOM 11369 O O . LEU D 1 251 ? 48.305 74.362 -3.541 1.00 13.20 247 LEU D O 1
ATOM 11374 N N . GLY D 1 252 ? 50.550 74.667 -3.455 1.00 14.33 248 GLY D N 1
ATOM 11375 C CA . GLY D 1 252 ? 50.464 76.107 -3.714 1.00 14.67 248 GLY D CA 1
ATOM 11376 C C . GLY D 1 252 ? 49.855 76.414 -5.074 1.00 14.48 248 GLY D C 1
ATOM 11377 O O . GLY D 1 252 ? 49.172 77.423 -5.244 1.00 14.85 248 GLY D O 1
ATOM 11378 N N . ALA D 1 253 ? 50.085 75.556 -6.061 1.00 14.21 249 ALA D N 1
ATOM 11379 C CA . ALA D 1 253 ? 49.486 75.813 -7.383 1.00 14.47 249 ALA D CA 1
ATOM 11380 C C . ALA D 1 253 ? 47.956 75.521 -7.355 1.00 14.24 249 ALA D C 1
ATOM 11381 O O . ALA D 1 253 ? 47.175 76.234 -7.994 1.00 12.52 249 ALA D O 1
ATOM 11383 N N . LEU D 1 254 ? 47.529 74.533 -6.571 1.00 14.18 250 LEU D N 1
ATOM 11384 C CA . LEU D 1 254 ? 46.071 74.319 -6.338 1.00 14.44 250 LEU D CA 1
ATOM 11385 C C . LEU D 1 254 ? 45.440 75.525 -5.624 1.00 14.77 250 LEU D C 1
ATOM 11386 O O . LEU D 1 254 ? 44.346 75.953 -5.995 1.00 14.11 250 LEU D O 1
ATOM 11391 N N . GLN D 1 255 ? 46.125 76.043 -4.601 1.00 15.39 251 GLN D N 1
ATOM 11392 C CA . GLN D 1 255 ? 45.637 77.199 -3.814 1.00 15.98 251 GLN D CA 1
ATOM 11393 C C . GLN D 1 255 ? 45.416 78.418 -4.730 1.00 16.84 251 GLN D C 1
ATOM 11394 O O . GLN D 1 255 ? 44.341 79.051 -4.686 1.00 16.48 251 GLN D O 1
ATOM 11400 N N . LYS D 1 256 ? 46.408 78.716 -5.573 1.00 17.26 252 LYS D N 1
ATOM 11401 C CA . LYS D 1 256 ? 46.293 79.819 -6.514 1.00 18.06 252 LYS D CA 1
ATOM 11402 C C . LYS D 1 256 ? 45.119 79.642 -7.474 1.00 16.78 252 LYS D C 1
ATOM 11403 O O . LYS D 1 256 ? 44.365 80.572 -7.677 1.00 16.20 252 LYS D O 1
ATOM 11409 N N . TRP D 1 257 ? 44.982 78.459 -8.081 1.00 15.41 253 TRP D N 1
ATOM 11410 C CA . TRP D 1 257 ? 43.861 78.203 -9.013 1.00 14.54 253 TRP D CA 1
ATOM 11411 C C . TRP D 1 257 ? 42.525 78.400 -8.334 1.00 13.63 253 TRP D C 1
ATOM 11412 O O . TRP D 1 257 ? 41.573 78.895 -8.925 1.00 12.56 253 TRP D O 1
ATOM 11423 N N . CYS D 1 258 ? 42.452 78.045 -7.067 1.00 13.40 254 CYS D N 1
ATOM 11424 C CA . CYS D 1 258 ? 41.185 78.210 -6.346 1.00 13.23 254 CYS D CA 1
ATOM 11425 C C . CYS D 1 258 ? 40.812 79.689 -6.122 1.00 13.30 254 CYS D C 1
ATOM 11426 O O . CYS D 1 258 ? 39.706 80.144 -6.451 1.00 14.51 254 CYS D O 1
ATOM 11429 N N . THR D 1 259 ? 41.725 80.447 -5.571 1.00 14.23 255 THR D N 1
ATOM 11430 C CA . THR D 1 259 ? 41.517 81.871 -5.391 1.00 15.32 255 THR D CA 1
ATOM 11431 C C . THR D 1 259 ? 41.164 82.535 -6.736 1.00 15.78 255 THR D C 1
ATOM 11432 O O . THR D 1 259 ? 40.193 83.303 -6.808 1.00 16.63 255 THR D O 1
ATOM 11436 N N . ASP D 1 260 ? 41.921 82.221 -7.795 1.00 15.30 256 ASP D N 1
ATOM 11437 C CA . ASP D 1 260 ? 41.676 82.816 -9.110 1.00 16.01 256 ASP D CA 1
ATOM 11438 C C . ASP D 1 260 ? 40.318 82.468 -9.712 1.00 16.06 256 ASP D C 1
ATOM 11439 O O . ASP D 1 260 ? 39.809 83.231 -10.535 1.00 16.20 256 ASP D O 1
ATOM 11444 N N . ASN D 1 261 ? 39.737 81.315 -9.328 1.00 15.84 257 ASN D N 1
ATOM 11445 C CA . ASN D 1 261 ? 38.510 80.827 -9.961 1.00 15.20 257 ASN D CA 1
ATOM 11446 C C . ASN D 1 261 ? 37.299 80.780 -9.055 1.00 14.93 257 ASN D C 1
ATOM 11447 O O . ASN D 1 261 ? 36.240 80.348 -9.488 1.00 14.79 257 ASN D O 1
ATOM 11452 N N . GLY D 1 262 ? 37.446 81.229 -7.815 1.00 14.94 258 GLY D N 1
ATOM 11453 C CA . GLY D 1 262 ? 36.331 81.265 -6.856 1.00 14.66 258 GLY D CA 1
ATOM 11454 C C . GLY D 1 262 ? 35.991 79.931 -6.208 1.00 14.12 258 GLY D C 1
ATOM 11455 O O . GLY D 1 262 ? 34.897 79.793 -5.708 1.00 14.63 258 GLY D O 1
ATOM 11456 N N . ALA D 1 263 ? 36.883 78.933 -6.266 1.00 13.96 259 ALA D N 1
ATOM 11457 C CA . ALA D 1 263 ? 36.616 77.598 -5.671 1.00 12.87 259 ALA D CA 1
ATOM 11458 C C . ALA D 1 263 ? 37.209 77.628 -4.286 1.00 12.51 259 ALA D C 1
ATOM 11459 O O . ALA D 1 263 ? 38.126 78.398 -4.046 1.00 12.61 259 ALA D O 1
ATOM 11461 N N . VAL D 1 264 ? 36.704 76.800 -3.373 1.00 11.06 260 VAL D N 1
ATOM 11462 C CA . VAL D 1 264 ? 37.281 76.770 -2.035 1.00 10.68 260 VAL D CA 1
ATOM 11463 C C . VAL D 1 264 ? 38.345 75.655 -1.923 1.00 10.47 260 VAL D C 1
ATOM 11464 O O . VAL D 1 264 ? 38.074 74.459 -2.131 1.00 9.90 260 VAL D O 1
ATOM 11468 N N . PHE D 1 265 ? 39.568 76.056 -1.615 1.00 11.37 261 PHE D N 1
ATOM 11469 C CA . PHE D 1 265 ? 40.633 75.107 -1.374 1.00 11.54 261 PHE D CA 1
ATOM 11470 C C . PHE D 1 265 ? 40.524 74.558 0.052 1.00 11.08 261 PHE D C 1
ATOM 11471 O O . PHE D 1 265 ? 40.613 75.297 1.028 1.00 11.77 261 PHE D O 1
ATOM 11479 N N . VAL D 1 266 ? 40.343 73.257 0.157 1.00 10.32 262 VAL D N 1
ATOM 11480 C CA . VAL D 1 266 ? 40.214 72.587 1.451 1.00 9.87 262 VAL D CA 1
ATOM 11481 C C . VAL D 1 266 ? 41.399 71.672 1.684 1.00 11.09 262 VAL D C 1
ATOM 11482 O O . VAL D 1 266 ? 41.578 70.717 0.984 1.00 13.26 262 VAL D O 1
ATOM 11486 N N . ALA D 1 267 ? 42.225 71.977 2.675 1.00 12.94 263 ALA D N 1
ATOM 11487 C CA . ALA D 1 267 ? 43.283 71.088 3.107 1.00 13.05 263 ALA D CA 1
ATOM 11488 C C . ALA D 1 267 ? 42.695 70.218 4.201 1.00 13.47 263 ALA D C 1
ATOM 11489 O O . ALA D 1 267 ? 42.246 70.738 5.236 1.00 13.79 263 ALA D O 1
ATOM 11491 N N . ASP D 1 268 ? 42.659 68.907 3.924 1.00 14.03 264 ASP D N 1
ATOM 11492 C CA . ASP D 1 268 ? 42.259 67.853 4.860 1.00 14.18 264 ASP D CA 1
ATOM 11493 C C . ASP D 1 268 ? 43.505 67.497 5.633 1.00 14.29 264 ASP D C 1
ATOM 11494 O O . ASP D 1 268 ? 44.311 66.710 5.172 1.00 13.64 264 ASP D O 1
ATOM 11499 N N . GLU D 1 269 ? 43.621 68.073 6.826 1.00 14.45 265 GLU D N 1
ATOM 11500 C CA . GLU D 1 269 ? 44.720 67.803 7.749 1.00 14.25 265 GLU D CA 1
ATOM 11501 C C . GLU D 1 269 ? 44.248 66.913 8.896 1.00 14.32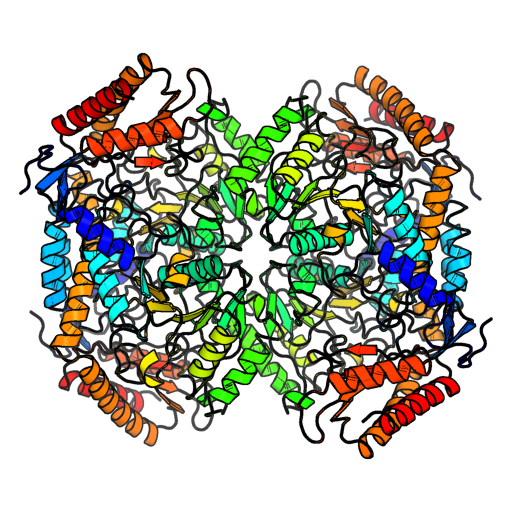 265 GLU D C 1
ATOM 11502 O O . GLU D 1 269 ? 44.702 67.042 10.033 1.00 14.78 265 GLU D O 1
ATOM 11508 N N . VAL D 1 270 ? 43.335 65.996 8.615 1.00 15.13 266 VAL D N 1
ATOM 11509 C CA . VAL D 1 270 ? 42.833 65.137 9.665 1.00 15.36 266 VAL D CA 1
ATOM 11510 C C . VAL D 1 270 ? 43.994 64.313 10.215 1.00 16.38 266 VAL D C 1
ATOM 11511 O O . VAL D 1 270 ? 44.131 64.190 11.431 1.00 17.19 266 VAL D O 1
ATOM 11515 N N . GLN D 1 271 ? 44.846 63.777 9.350 1.00 16.67 267 GLN D N 1
ATOM 11516 C CA . GLN D 1 271 ? 45.965 62.957 9.824 1.00 17.60 267 GLN D CA 1
ATOM 11517 C C . GLN D 1 271 ? 47.250 63.765 10.007 1.00 17.90 267 GLN D C 1
ATOM 11518 O O . GLN D 1 271 ? 48.100 63.423 10.843 1.00 18.17 267 GLN D O 1
ATOM 11524 N N . THR D 1 272 ? 47.405 64.832 9.228 1.00 17.51 268 THR D N 1
ATOM 11525 C CA . THR D 1 272 ? 48.670 65.592 9.235 1.00 17.35 268 THR D CA 1
ATOM 11526 C C . THR D 1 272 ? 48.705 66.705 10.251 1.00 17.24 268 THR D C 1
ATOM 11527 O O . THR D 1 272 ? 49.764 67.317 10.455 1.00 19.31 268 THR D O 1
ATOM 11531 N N . GLY D 1 273 ? 47.569 66.996 10.878 1.00 16.69 269 GLY D N 1
ATOM 11532 C CA . GLY D 1 273 ? 47.431 68.180 11.748 1.00 17.16 269 GLY D CA 1
ATOM 11533 C C . GLY D 1 273 ? 47.936 67.974 13.178 1.00 17.21 269 GLY D C 1
ATOM 11534 O O . GLY D 1 273 ? 48.127 66.837 13.612 1.00 17.04 269 GLY D O 1
ATOM 11535 N N . PHE D 1 274 ? 48.141 69.083 13.888 1.00 17.10 270 PHE D N 1
ATOM 11536 C CA . PHE D 1 274 ? 48.611 69.095 15.285 1.00 17.41 270 PHE D CA 1
ATOM 11537 C C . PHE D 1 274 ? 49.993 68.447 15.518 1.00 17.46 270 PHE D C 1
ATOM 11538 O O . PHE D 1 274 ? 50.106 67.406 16.163 1.00 17.30 270 PHE D O 1
ATOM 11546 N N . ALA D 1 275 ? 51.024 69.064 14.929 1.00 17.49 271 ALA D N 1
ATOM 11547 C CA . ALA D 1 275 ? 52.429 68.785 15.225 1.00 17.71 271 ALA D CA 1
ATOM 11548 C C . ALA D 1 275 ? 52.974 67.516 14.577 1.00 17.79 271 ALA D C 1
ATOM 11549 O O . ALA D 1 275 ? 54.183 67.288 14.558 1.00 17.62 271 ALA D O 1
ATOM 11551 N N . ARG D 1 276 ? 52.091 66.719 13.983 1.00 18.61 272 ARG D N 1
ATOM 11552 C CA . ARG D 1 276 ? 52.448 65.395 13.459 1.00 18.28 272 ARG D CA 1
ATOM 11553 C C . ARG D 1 276 ? 53.617 65.431 12.471 1.00 18.38 272 ARG D C 1
ATOM 11554 O O . ARG D 1 276 ? 54.492 64.534 12.495 1.00 18.57 272 ARG D O 1
ATOM 11562 N N . THR D 1 277 ? 53.683 66.465 11.641 1.00 18.17 273 THR D N 1
ATOM 11563 C CA . THR D 1 277 ? 54.692 66.481 10.572 1.00 17.64 273 THR D CA 1
ATOM 11564 C C . THR D 1 277 ? 55.919 67.352 10.842 1.00 17.75 273 THR D C 1
ATOM 11565 O O . THR D 1 277 ? 56.660 67.603 9.924 1.00 16.48 273 THR D O 1
ATOM 11569 N N . GLY D 1 278 ? 56.131 67.822 12.070 1.00 17.39 274 GLY D N 1
ATOM 11570 C CA . GLY D 1 278 ? 57.264 68.704 12.323 1.00 18.28 274 GLY D CA 1
ATOM 11571 C C . GLY D 1 278 ? 56.974 70.177 12.065 1.00 18.39 274 GLY D C 1
ATOM 11572 O O . GLY D 1 278 ? 57.885 71.002 12.100 1.00 19.41 274 GLY D O 1
ATOM 11573 N N . ALA D 1 279 ? 55.709 70.494 11.792 1.00 17.45 275 ALA D N 1
ATOM 11574 C CA . ALA D 1 279 ? 55.173 71.859 11.864 1.00 17.82 275 ALA D CA 1
ATOM 11575 C C . ALA D 1 279 ? 53.807 71.668 12.491 1.00 16.71 275 ALA D C 1
ATOM 11576 O O . ALA D 1 279 ? 53.322 70.548 12.510 1.00 17.27 275 ALA D O 1
ATOM 11578 N N . LEU D 1 280 ? 53.177 72.715 13.005 1.00 17.31 276 LEU D N 1
ATOM 11579 C CA . LEU D 1 280 ? 51.873 72.527 13.664 1.00 17.18 276 LEU D CA 1
ATOM 11580 C C . LEU D 1 280 ? 50.869 72.021 12.646 1.00 17.13 276 LEU D C 1
ATOM 11581 O O . LEU D 1 280 ? 50.064 71.168 12.965 1.00 16.73 276 LEU D O 1
ATOM 11586 N N . PHE D 1 281 ? 50.947 72.553 11.418 1.00 17.17 277 PHE D N 1
ATOM 11587 C CA . PHE D 1 281 ? 50.090 72.140 10.312 1.00 17.11 277 PHE D CA 1
ATOM 11588 C C . PHE D 1 281 ? 50.940 71.893 9.064 1.00 16.79 277 PHE D C 1
ATOM 11589 O O . PHE D 1 281 ? 51.861 72.638 8.786 1.00 17.50 277 PHE D O 1
ATOM 11597 N N . ALA D 1 282 ? 50.651 70.817 8.327 1.00 17.54 278 ALA D N 1
ATOM 11598 C CA . ALA D 1 282 ? 51.532 70.368 7.245 1.00 17.43 278 ALA D CA 1
ATOM 11599 C C . ALA D 1 282 ? 51.587 71.387 6.109 1.00 17.42 278 ALA D C 1
ATOM 11600 O O . ALA D 1 282 ? 52.594 71.497 5.409 1.00 17.21 278 ALA D O 1
ATOM 11602 N N . CYS D 1 283 ? 50.524 72.164 5.983 1.00 17.51 279 CYS D N 1
ATOM 11603 C CA . CYS D 1 283 ? 50.479 73.321 5.092 1.00 18.32 279 CYS D CA 1
ATOM 11604 C C . CYS D 1 283 ? 51.655 74.305 5.257 1.00 18.43 279 CYS D C 1
ATOM 11605 O O . CYS D 1 283 ? 52.159 74.804 4.258 1.00 18.00 279 CYS D O 1
ATOM 11608 N N . GLU D 1 284 ? 52.078 74.589 6.492 1.00 18.88 280 GLU D N 1
ATOM 11609 C CA . GLU D 1 284 ? 53.212 75.538 6.734 1.00 20.20 280 GLU D CA 1
ATOM 11610 C C . GLU D 1 284 ? 54.501 75.121 6.051 1.00 20.80 280 GLU D C 1
ATOM 11611 O O . GLU D 1 284 ? 55.301 75.978 5.753 1.00 20.69 280 GLU D O 1
ATOM 11617 N N . HIS D 1 285 ? 54.723 73.822 5.830 1.00 21.71 281 HIS D N 1
ATOM 11618 C CA . HIS D 1 285 ? 56.007 73.355 5.257 1.00 23.25 281 HIS D CA 1
ATOM 11619 C C . HIS D 1 285 ? 56.314 74.106 3.953 1.00 23.85 281 HIS D C 1
ATOM 11620 O O . HIS D 1 285 ? 57.474 74.511 3.730 1.00 23.94 281 HIS D O 1
ATOM 11627 N N . GLU D 1 286 ? 55.283 74.338 3.124 1.00 22.80 282 GLU D N 1
ATOM 11628 C CA . GLU D 1 286 ? 55.434 75.152 1.916 1.00 23.51 282 GLU D CA 1
ATOM 11629 C C . GLU D 1 286 ? 54.695 76.491 1.926 1.00 22.69 282 GLU D C 1
ATOM 11630 O O . GLU D 1 286 ? 54.467 77.063 0.869 1.00 21.08 282 GLU D O 1
ATOM 11636 N N . ASN D 1 287 ? 54.365 77.001 3.109 1.00 22.58 283 ASN D N 1
ATOM 11637 C CA . ASN D 1 287 ? 53.619 78.278 3.256 1.00 23.43 283 ASN D CA 1
ATOM 11638 C C . ASN D 1 287 ? 52.263 78.289 2.492 1.00 22.06 283 ASN D C 1
ATOM 11639 O O . ASN D 1 287 ? 51.855 79.282 1.905 1.00 22.01 283 ASN D O 1
ATOM 11644 N N . VAL D 1 288 ? 51.582 77.158 2.488 1.00 21.44 284 VAL D N 1
ATOM 11645 C CA . VAL D 1 288 ? 50.256 77.060 1.884 1.00 20.70 284 VAL D CA 1
ATOM 11646 C C . VAL D 1 288 ? 49.260 77.633 2.880 1.00 20.17 284 VAL D C 1
ATOM 11647 O O . VAL D 1 288 ? 49.320 77.342 4.072 1.00 21.31 284 VAL D O 1
ATOM 11651 N N . VAL D 1 289 ? 48.400 78.523 2.400 1.00 19.87 285 VAL D N 1
ATOM 11652 C CA . VAL D 1 289 ? 47.291 79.059 3.167 1.00 19.73 285 VAL D CA 1
ATOM 11653 C C . VAL D 1 289 ? 45.996 78.580 2.497 1.00 19.34 285 VAL D C 1
ATOM 11654 O O . VAL D 1 289 ? 45.652 79.010 1.396 1.00 18.90 285 VAL D O 1
ATOM 11658 N N . PRO D 1 290 ? 45.322 77.600 3.106 1.00 18.98 286 PRO D N 1
ATOM 11659 C CA . PRO D 1 290 ? 44.100 77.112 2.460 1.00 18.69 286 PRO D CA 1
ATOM 11660 C C . PRO D 1 290 ? 42.868 77.952 2.825 1.00 17.95 286 PRO D C 1
ATOM 11661 O O . PRO D 1 290 ? 42.865 78.642 3.804 1.00 18.53 286 PRO D O 1
ATOM 11665 N N . ASP D 1 291 ? 41.819 77.870 2.038 1.00 17.67 287 ASP D N 1
ATOM 11666 C CA . ASP D 1 291 ? 40.587 78.561 2.379 1.00 16.95 287 ASP D CA 1
ATOM 11667 C C . ASP D 1 291 ? 39.908 77.929 3.609 1.00 16.56 287 ASP D C 1
ATOM 11668 O O . ASP D 1 291 ? 39.485 78.654 4.519 1.00 16.50 287 ASP D O 1
ATOM 11673 N N . LEU D 1 292 ? 39.843 76.595 3.654 1.00 15.25 288 LEU D N 1
ATOM 11674 C CA . LEU D 1 292 ? 39.343 75.847 4.826 1.00 14.42 288 LEU D CA 1
ATOM 11675 C C . LEU D 1 292 ? 40.365 74.794 5.183 1.00 14.09 288 LEU D C 1
ATOM 11676 O O . LEU D 1 292 ? 41.018 74.256 4.298 1.00 13.71 288 LEU D O 1
ATOM 11681 N N . ILE D 1 293 ? 40.494 74.511 6.474 1.00 14.15 289 ILE D N 1
ATOM 11682 C CA . ILE D 1 293 ? 41.333 73.429 6.947 1.00 14.31 289 ILE D CA 1
ATOM 11683 C C . ILE D 1 293 ? 40.505 72.521 7.848 1.00 13.93 289 ILE D C 1
ATOM 11684 O O . ILE D 1 293 ? 39.829 73.003 8.744 1.00 12.92 289 ILE D O 1
ATOM 11689 N N . VAL D 1 294 ? 40.540 71.215 7.546 1.00 13.40 290 VAL D N 1
ATOM 11690 C CA . VAL D 1 294 ? 39.866 70.178 8.316 1.00 13.31 290 VAL D CA 1
ATOM 11691 C C . VAL D 1 294 ? 40.847 69.505 9.281 1.00 15.08 290 VAL D C 1
ATOM 11692 O O . VAL D 1 294 ? 41.924 69.063 8.869 1.00 14.59 290 VAL D O 1
ATOM 11696 N N . THR D 1 295 ? 40.485 69.440 10.568 1.00 16.40 291 THR D N 1
ATOM 11697 C CA . THR D 1 295 ? 41.308 68.769 11.572 1.00 16.67 291 THR D CA 1
ATOM 11698 C C . THR D 1 295 ? 40.485 67.758 12.379 1.00 17.02 291 THR D C 1
ATOM 11699 O O . THR D 1 295 ? 39.255 67.830 12.461 1.00 15.18 291 THR D O 1
ATOM 11703 N N . ALA D 1 296 ? 41.192 66.796 12.956 1.00 16.86 292 ALA D N 1
ATOM 11704 C CA . ALA D 1 296 ? 40.589 65.795 13.826 1.00 17.89 292 ALA D CA 1
ATOM 11705 C C . ALA D 1 296 ? 41.716 65.016 14.518 1.00 17.64 292 ALA D C 1
ATOM 11706 O O . ALA D 1 296 ? 42.771 65.574 14.748 1.00 17.65 292 ALA D O 1
ATOM 11708 N N . LYS D 1 297 ? 41.484 63.745 14.829 1.00 18.28 293 LYS D N 1
ATOM 11709 C CA . LYS D 1 297 ? 42.504 62.842 15.375 1.00 18.44 293 LYS D CA 1
ATOM 11710 C C . LYS D 1 297 ? 43.299 63.412 16.542 1.00 18.92 293 LYS D C 1
ATOM 11711 O O . LYS D 1 297 ? 42.802 63.418 17.666 1.00 20.73 293 LYS D O 1
ATOM 11717 N N . GLY D 1 298 ? 44.494 63.928 16.283 1.00 18.51 294 GLY D N 1
ATOM 11718 C CA . GLY D 1 298 ? 45.368 64.436 17.347 1.00 18.87 294 GLY D CA 1
ATOM 11719 C C . GLY D 1 298 ? 44.841 65.608 18.166 1.00 18.13 294 GLY D C 1
ATOM 11720 O O . GLY D 1 298 ? 45.376 65.912 19.242 1.00 16.13 294 GLY D O 1
ATOM 11721 N N . ILE D 1 299 ? 43.789 66.255 17.651 1.00 16.87 295 ILE D N 1
ATOM 11722 C CA . ILE D 1 299 ? 43.259 67.482 18.240 1.00 16.34 295 ILE D CA 1
ATOM 11723 C C . ILE D 1 299 ? 42.902 67.295 19.719 1.00 15.41 295 ILE D C 1
ATOM 11724 O O . ILE D 1 299 ? 43.164 68.159 20.516 1.00 15.16 295 ILE D O 1
ATOM 11729 N N . ALA D 1 300 ? 42.330 66.150 20.078 1.00 15.16 296 ALA D N 1
ATOM 11730 C CA . ALA D 1 300 ? 41.779 65.963 21.417 1.00 14.88 296 ALA D CA 1
ATOM 11731 C C . ALA D 1 300 ? 42.349 64.744 22.178 1.00 15.42 296 ALA D C 1
ATOM 11732 O O . ALA D 1 300 ? 41.716 64.179 23.066 1.00 15.41 296 ALA D O 1
ATOM 11734 N N . GLY D 1 301 ? 43.555 64.336 21.822 1.00 16.09 297 GLY D N 1
ATOM 11735 C CA . GLY D 1 301 ? 44.295 63.399 22.636 1.00 16.63 297 GLY D CA 1
ATOM 11736 C C . GLY D 1 301 ? 43.702 62.016 22.746 1.00 17.14 297 GLY D C 1
ATOM 11737 O O . GLY D 1 301 ? 44.099 61.265 23.664 1.00 18.22 297 GLY D O 1
ATOM 11738 N N . GLY D 1 302 ? 42.767 61.682 21.841 1.00 16.20 298 GLY D N 1
ATOM 11739 C CA . GLY D 1 302 ? 42.081 60.392 21.880 1.00 16.44 298 GLY D CA 1
ATOM 11740 C C . GLY D 1 302 ? 40.570 60.487 21.967 1.00 16.14 298 GLY D C 1
ATOM 11741 O O . GLY D 1 302 ? 39.879 59.532 21.623 1.00 17.28 298 GLY D O 1
ATOM 11742 N N . LEU D 1 303 ? 40.048 61.634 22.409 1.00 15.63 299 LEU D N 1
ATOM 11743 C CA . LEU D 1 303 ? 38.595 61.826 22.511 1.00 14.86 299 LEU D CA 1
ATOM 11744 C C . LEU D 1 303 ? 38.023 62.241 21.152 1.00 14.42 299 LEU D C 1
ATOM 11745 O O . LEU D 1 303 ? 38.731 62.840 20.359 1.00 12.35 299 LEU D O 1
ATOM 11750 N N . PRO D 1 304 ? 36.739 61.891 20.876 1.00 14.64 300 PRO D N 1
ATOM 11751 C CA . PRO D 1 304 ? 36.162 62.194 19.561 1.00 13.92 300 PRO D CA 1
ATOM 11752 C C . PRO D 1 304 ? 35.871 63.690 19.389 1.00 13.88 300 PRO D C 1
ATOM 11753 O O . PRO D 1 304 ? 34.920 64.232 20.011 1.00 13.35 300 PRO D O 1
ATOM 11757 N N . LEU D 1 305 ? 36.700 64.340 18.568 1.00 12.51 301 LEU D N 1
ATOM 11758 C CA . LEU D 1 305 ? 36.482 65.706 18.137 1.00 11.99 301 LEU D CA 1
ATOM 11759 C C . LEU D 1 305 ? 37.058 65.906 16.708 1.00 11.44 301 LEU D C 1
ATOM 11760 O O . LEU D 1 305 ? 38.068 65.294 16.326 1.00 12.11 301 LEU D O 1
ATOM 11765 N N . SER D 1 306 ? 36.370 66.709 15.913 1.00 10.53 302 SER D N 1
ATOM 11766 C CA . SER D 1 306 ? 36.890 67.208 14.658 1.00 11.24 302 SER D CA 1
ATOM 11767 C C . SER D 1 306 ? 36.501 68.685 14.505 1.00 12.06 302 SER D C 1
ATOM 11768 O O . SER D 1 306 ? 35.610 69.183 15.212 1.00 12.91 302 SER D O 1
ATOM 11771 N N . ALA D 1 307 ? 37.143 69.356 13.557 1.00 12.29 303 ALA D N 1
ATOM 11772 C CA . ALA D 1 307 ? 36.900 70.757 13.323 1.00 12.74 303 ALA D CA 1
ATOM 11773 C C . ALA D 1 307 ? 37.032 71.099 11.844 1.00 12.22 303 ALA D C 1
ATOM 11774 O O . ALA D 1 307 ? 37.765 70.458 11.122 1.00 11.21 303 ALA D O 1
ATOM 11776 N N . VAL D 1 308 ? 36.292 72.113 11.416 1.00 12.63 304 VAL D N 1
ATOM 11777 C CA . VAL D 1 308 ? 36.567 72.799 10.147 1.00 12.29 304 VAL D CA 1
ATOM 11778 C C . VAL D 1 308 ? 36.842 74.238 10.529 1.00 12.32 304 VAL D C 1
ATOM 11779 O O . VAL D 1 308 ? 36.046 74.854 11.231 1.00 11.84 304 VAL D O 1
ATOM 11783 N N . THR D 1 309 ? 37.979 74.763 10.091 1.00 12.65 305 THR D N 1
ATOM 11784 C CA . THR D 1 309 ? 38.318 76.189 10.276 1.00 12.98 305 THR D CA 1
ATOM 11785 C C . THR D 1 309 ? 38.558 76.841 8.925 1.00 13.11 305 THR D C 1
ATOM 11786 O O . THR D 1 309 ? 39.117 76.208 8.011 1.00 12.35 305 THR D O 1
ATOM 11790 N N . GLY D 1 310 ? 38.165 78.105 8.780 1.00 13.56 306 GLY D N 1
ATOM 11791 C CA . GLY D 1 310 ? 38.610 78.854 7.606 1.00 13.89 306 GLY D CA 1
ATOM 11792 C C . GLY D 1 310 ? 38.135 80.281 7.477 1.00 14.28 306 GLY D C 1
ATOM 11793 O O . GLY D 1 310 ? 37.695 80.912 8.473 1.00 14.22 306 GLY D O 1
ATOM 11794 N N . ARG D 1 311 ? 38.214 80.799 6.246 1.00 13.97 307 ARG D N 1
ATOM 11795 C CA . ARG D 1 311 ? 37.881 82.205 5.991 1.00 14.69 307 ARG D CA 1
ATOM 11796 C C . ARG D 1 311 ? 36.466 82.482 6.489 1.00 14.17 307 ARG D C 1
ATOM 11797 O O . ARG D 1 311 ? 35.536 81.733 6.180 1.00 13.79 307 ARG D O 1
ATOM 11805 N N . ALA D 1 312 ? 36.340 83.525 7.301 1.00 13.86 308 ALA D N 1
ATOM 11806 C CA . ALA D 1 312 ? 35.079 83.868 7.963 1.00 14.31 308 ALA D CA 1
ATOM 11807 C C . ALA D 1 312 ? 33.891 83.924 6.992 1.00 14.65 308 ALA D C 1
ATOM 11808 O O . ALA D 1 312 ? 32.826 83.377 7.284 1.00 14.43 308 ALA D O 1
ATOM 11810 N N . GLU D 1 313 ? 34.087 84.583 5.851 1.00 14.59 309 GLU D N 1
ATOM 11811 C CA . GLU D 1 313 ? 33.016 84.775 4.880 1.00 15.60 309 GLU D CA 1
ATOM 11812 C C . GLU D 1 313 ? 32.579 83.483 4.208 1.00 15.06 309 GLU D C 1
ATOM 11813 O O . GLU D 1 313 ? 31.412 83.359 3.819 1.00 14.65 309 GLU D O 1
ATOM 11819 N N . ILE D 1 314 ? 33.507 82.538 4.056 1.00 14.46 310 ILE D N 1
ATOM 11820 C CA . ILE D 1 314 ? 33.171 81.218 3.505 1.00 13.61 310 ILE D CA 1
ATOM 11821 C C . ILE D 1 314 ? 32.458 80.427 4.582 1.00 13.44 310 ILE D C 1
ATOM 11822 O O . ILE D 1 314 ? 31.383 79.915 4.357 1.00 13.15 310 ILE D O 1
ATOM 11827 N N . MET D 1 315 ? 33.062 80.364 5.772 1.00 13.74 311 MET D N 1
ATOM 11828 C CA . MET D 1 315 ? 32.515 79.595 6.895 1.00 13.14 311 MET D CA 1
ATOM 11829 C C . MET D 1 315 ? 31.132 80.035 7.275 1.00 13.38 311 MET D C 1
ATOM 11830 O O . MET D 1 315 ? 30.309 79.206 7.657 1.00 13.35 311 MET D O 1
ATOM 11835 N N . ASP D 1 316 ? 30.871 81.327 7.149 1.00 14.63 312 ASP D N 1
ATOM 11836 C CA . ASP D 1 316 ? 29.538 81.905 7.388 1.00 15.60 312 ASP D CA 1
ATOM 11837 C C . ASP D 1 316 ? 28.537 81.784 6.237 1.00 15.76 312 ASP D C 1
ATOM 11838 O O . ASP D 1 316 ? 27.453 82.344 6.327 1.00 16.92 312 ASP D O 1
ATOM 11843 N N . GLY D 1 317 ? 28.879 81.057 5.187 1.00 15.69 313 GLY D N 1
ATOM 11844 C CA . GLY D 1 317 ? 27.949 80.816 4.077 1.00 15.76 313 GLY D CA 1
ATOM 11845 C C . GLY D 1 317 ? 26.650 80.084 4.453 1.00 14.84 313 GLY D C 1
ATOM 11846 O O . GLY D 1 317 ? 25.598 80.498 4.061 1.00 13.98 313 GLY D O 1
ATOM 11847 N N . PRO D 1 318 ? 26.729 78.939 5.151 1.00 14.82 314 PRO D N 1
ATOM 11848 C CA . PRO D 1 318 ? 25.496 78.287 5.601 1.00 14.54 314 PRO D CA 1
ATOM 11849 C C . PRO D 1 318 ? 24.667 79.163 6.534 1.00 14.79 314 PRO D C 1
ATOM 11850 O O . PRO D 1 318 ? 25.238 79.920 7.337 1.00 14.40 314 PRO D O 1
ATOM 11854 N N . GLN D 1 319 ? 23.342 79.091 6.422 1.00 14.79 315 GLN D N 1
ATOM 11855 C CA . GLN D 1 319 ? 22.485 79.870 7.344 1.00 16.28 315 GLN D CA 1
ATOM 11856 C C . GLN D 1 319 ? 22.483 79.284 8.757 1.00 16.28 315 GLN D C 1
ATOM 11857 O O . GLN D 1 319 ? 22.858 78.102 8.983 1.00 16.77 315 GLN D O 1
ATOM 11863 N N . SER D 1 320 ? 22.003 80.078 9.700 1.00 16.90 316 SER D N 1
ATOM 11864 C CA . SER D 1 320 ? 21.853 79.630 11.091 1.00 16.90 316 SER D CA 1
ATOM 11865 C C . SER D 1 320 ? 21.013 78.360 11.141 1.00 16.74 316 SER D C 1
ATOM 11866 O O . SER D 1 320 ? 19.932 78.317 10.586 1.00 16.35 316 SER D O 1
ATOM 11869 N N . GLY D 1 321 ? 21.513 77.328 11.806 1.00 16.93 317 GLY D N 1
ATOM 11870 C CA . GLY D 1 321 ? 20.807 76.058 11.900 1.00 17.03 317 GLY D CA 1
ATOM 11871 C C . GLY D 1 321 ? 21.172 75.031 10.815 1.00 17.07 317 GLY D C 1
ATOM 11872 O O . GLY D 1 321 ? 20.711 73.884 10.870 1.00 17.04 317 GLY D O 1
ATOM 11873 N N . GLY D 1 322 ? 21.984 75.440 9.839 1.00 16.78 318 GLY D N 1
ATOM 11874 C CA . GLY D 1 322 ? 22.371 74.595 8.720 1.00 17.02 318 GLY D CA 1
ATOM 11875 C C . GLY D 1 322 ? 23.538 73.685 9.020 1.00 17.44 318 GLY D C 1
ATOM 11876 O O . GLY D 1 322 ? 23.707 72.672 8.366 1.00 18.10 318 GLY D O 1
ATOM 11877 N N . LEU D 1 323 ? 24.351 74.048 10.002 1.00 18.23 319 LEU D N 1
ATOM 11878 C CA . LEU D 1 323 ? 25.409 73.202 10.486 1.00 18.63 319 LEU D CA 1
ATOM 11879 C C . LEU D 1 323 ? 25.030 72.667 11.862 1.00 19.98 319 LEU D C 1
ATOM 11880 O O . LEU D 1 323 ? 24.465 73.396 12.696 1.00 21.06 319 LEU D O 1
ATOM 11885 N N . GLY D 1 324 ? 25.323 71.397 12.109 1.00 20.34 320 GLY D N 1
ATOM 11886 C CA . GLY D 1 324 ? 25.028 70.843 13.422 1.00 21.48 320 GLY D CA 1
ATOM 11887 C C . GLY D 1 324 ? 25.435 69.406 13.625 1.00 21.36 320 GLY D C 1
ATOM 11888 O O . GLY D 1 324 ? 26.398 68.950 13.023 1.00 22.76 320 GLY D O 1
ATOM 11889 N N . GLY D 1 325 ? 24.659 68.698 14.440 1.00 20.50 321 GLY D N 1
ATOM 11890 C CA . GLY D 1 325 ? 25.094 67.474 15.092 1.00 20.76 321 GLY D CA 1
ATOM 11891 C C . GLY D 1 325 ? 24.867 67.566 16.618 1.00 20.34 321 GLY D C 1
ATOM 11892 O O . GLY D 1 325 ? 25.248 68.545 17.276 1.00 20.49 321 GLY D O 1
ATOM 11893 N N . THR D 1 326 ? 24.231 66.551 17.176 1.00 19.22 322 THR D N 1
ATOM 11894 C CA . THR D 1 326 ? 23.906 66.548 18.587 1.00 18.18 322 THR D CA 1
ATOM 11895 C C . THR D 1 326 ? 25.171 66.632 19.453 1.00 16.63 322 THR D C 1
ATOM 11896 O O . THR D 1 326 ? 25.274 67.500 20.321 1.00 15.76 322 THR D O 1
ATOM 11900 N N . TYR D 1 327 ? 26.116 65.730 19.207 1.00 15.30 323 TYR D N 1
ATOM 11901 C CA . TYR D 1 327 ? 27.219 65.515 20.115 1.00 15.96 323 TYR D CA 1
ATOM 11902 C C . TYR D 1 327 ? 28.351 66.523 19.905 1.00 15.94 323 TYR D C 1
ATOM 11903 O O . TYR D 1 327 ? 29.116 66.795 20.848 1.00 16.92 323 TYR D O 1
ATOM 11912 N N . GLY D 1 328 ? 28.489 67.007 18.675 1.00 14.83 324 GLY D N 1
ATOM 11913 C CA . GLY D 1 328 ? 29.690 67.760 18.230 1.00 14.95 324 GLY D CA 1
ATOM 11914 C C . GLY D 1 328 ? 30.260 68.811 19.157 1.00 14.24 324 GLY D C 1
ATOM 11915 O O . GLY D 1 328 ? 29.520 69.616 19.746 1.00 14.37 324 GLY D O 1
ATOM 11916 N N . GLY D 1 329 ? 31.589 68.817 19.282 1.00 13.78 325 GLY D N 1
ATOM 11917 C CA . GLY D 1 329 ? 32.247 69.718 20.188 1.00 13.28 325 GLY D CA 1
ATOM 11918 C C . GLY D 1 329 ? 31.930 69.347 21.630 1.00 13.28 325 GLY D C 1
ATOM 11919 O O . GLY D 1 329 ? 31.725 70.206 22.478 1.00 13.01 325 GLY D O 1
ATOM 11920 N N . ASN D 1 330 ? 31.931 68.056 21.918 1.00 12.62 326 ASN D N 1
ATOM 11921 C CA . ASN D 1 330 ? 31.590 67.584 23.243 1.00 12.92 326 ASN D CA 1
ATOM 11922 C C . ASN D 1 330 ? 32.400 68.318 24.343 1.00 12.69 326 ASN D C 1
ATOM 11923 O O . ASN D 1 330 ? 33.600 68.566 24.178 1.00 12.90 326 ASN D O 1
ATOM 11928 N N . PRO D 1 331 ? 31.780 68.600 25.493 1.00 12.10 327 PRO D N 1
ATOM 11929 C CA . PRO D 1 331 ? 32.594 69.344 26.479 1.00 12.31 327 PRO D CA 1
ATOM 11930 C C . PRO D 1 331 ? 33.843 68.614 27.015 1.00 12.24 327 PRO D C 1
ATOM 11931 O O . PRO D 1 331 ? 34.875 69.243 27.231 1.00 12.16 327 PRO D O 1
ATOM 11935 N N . LEU D 1 332 ? 33.783 67.304 27.222 1.00 12.46 328 LEU D N 1
ATOM 11936 C CA . LEU D 1 332 ? 35.006 66.565 27.611 1.00 12.92 328 LEU D CA 1
ATOM 11937 C C . LEU D 1 332 ? 36.091 66.650 26.531 1.00 12.25 328 LEU D C 1
ATOM 11938 O O . LEU D 1 332 ? 37.256 66.905 26.832 1.00 13.32 328 LEU D O 1
ATOM 11943 N N . ALA D 1 333 ? 35.706 66.435 25.274 1.00 12.56 329 ALA D N 1
ATOM 11944 C CA . ALA D 1 333 ? 36.620 66.557 24.132 1.00 12.08 329 ALA D CA 1
ATOM 11945 C C . ALA D 1 333 ? 37.213 67.954 23.970 1.00 13.01 329 ALA D C 1
ATOM 11946 O O . ALA D 1 333 ? 38.403 68.079 23.642 1.00 12.00 329 ALA D O 1
ATOM 11948 N N . CYS D 1 334 ? 36.422 69.016 24.200 1.00 13.19 330 CYS D N 1
ATOM 11949 C CA . CYS D 1 334 ? 37.006 70.378 24.151 1.00 13.84 330 CYS D CA 1
ATOM 11950 C C . CYS D 1 334 ? 38.045 70.561 25.266 1.00 14.65 330 CYS D C 1
ATOM 11951 O O . CYS D 1 334 ? 39.109 71.108 25.032 1.00 15.47 330 CYS D O 1
ATOM 11954 N N . ALA D 1 335 ? 37.712 70.132 26.481 1.00 15.54 331 ALA D N 1
ATOM 11955 C CA . ALA D 1 335 ? 38.629 70.203 27.596 1.00 16.39 331 ALA D CA 1
ATOM 11956 C C . ALA D 1 335 ? 39.923 69.428 27.232 1.00 16.70 331 ALA D C 1
ATOM 11957 O O . ALA D 1 335 ? 41.049 69.897 27.439 1.00 16.45 331 ALA D O 1
ATOM 11959 N N . ALA D 1 336 ? 39.741 68.275 26.601 1.00 16.64 332 ALA D N 1
ATOM 11960 C CA . ALA D 1 336 ? 40.881 67.489 26.117 1.00 16.37 332 ALA D CA 1
ATOM 11961 C C . ALA D 1 336 ? 41.674 68.289 25.062 1.00 15.92 332 ALA D C 1
ATOM 11962 O O . ALA D 1 336 ? 42.916 68.291 25.087 1.00 14.68 332 ALA D O 1
ATOM 11964 N N . ALA D 1 337 ? 40.964 68.985 24.164 1.00 15.25 333 ALA D N 1
ATOM 11965 C CA . ALA D 1 337 ? 41.631 69.705 23.053 1.00 15.12 333 ALA D CA 1
ATOM 11966 C C . ALA D 1 337 ? 42.443 70.902 23.575 1.00 15.55 333 ALA D C 1
ATOM 11967 O O . ALA D 1 337 ? 43.567 71.151 23.142 1.00 15.70 333 ALA D O 1
ATOM 11969 N N . LEU D 1 338 ? 41.900 71.604 24.558 1.00 16.21 334 LEU D N 1
ATOM 11970 C CA . LEU D 1 338 ? 42.627 72.715 25.169 1.00 16.74 334 LEU D CA 1
ATOM 11971 C C . LEU D 1 338 ? 43.923 72.280 25.880 1.00 17.37 334 LEU D C 1
ATOM 11972 O O . LEU D 1 338 ? 44.922 73.017 25.869 1.00 17.15 334 LEU D O 1
ATOM 11977 N N . ALA D 1 339 ? 43.887 71.105 26.518 1.00 17.43 335 ALA D N 1
ATOM 11978 C CA . ALA D 1 339 ? 45.070 70.514 27.161 1.00 17.83 335 ALA D CA 1
ATOM 11979 C C . ALA D 1 339 ? 46.106 70.071 26.100 1.00 17.00 335 ALA D C 1
ATOM 11980 O O . ALA D 1 339 ? 47.314 70.204 26.307 1.00 17.23 335 ALA D O 1
ATOM 11982 N N . VAL D 1 340 ? 45.626 69.554 24.974 1.00 16.62 336 VAL D N 1
ATOM 11983 C CA . VAL D 1 340 ? 46.507 69.153 23.869 1.00 15.69 336 VAL D CA 1
ATOM 11984 C C . VAL D 1 340 ? 47.281 70.364 23.323 1.00 16.15 336 VAL D C 1
ATOM 11985 O O . VAL D 1 340 ? 48.519 70.314 23.209 1.00 16.67 336 VAL D O 1
ATOM 11989 N N . ILE D 1 341 ? 46.570 71.441 23.018 1.00 16.03 337 ILE D N 1
ATOM 11990 C CA . ILE D 1 341 ? 47.193 72.678 22.505 1.00 16.98 337 ILE D CA 1
ATOM 11991 C C . ILE D 1 341 ? 48.214 73.235 23.524 1.00 17.35 337 ILE D C 1
ATOM 11992 O O . ILE D 1 341 ? 49.323 73.573 23.179 1.00 17.70 337 ILE D O 1
ATOM 11997 N N . ASP D 1 342 ? 47.839 73.263 24.789 1.00 18.20 338 ASP D N 1
ATOM 11998 C CA . ASP D 1 342 ? 48.746 73.660 25.864 1.00 19.47 338 ASP D CA 1
ATOM 11999 C C . ASP D 1 342 ? 49.996 72.765 26.005 1.00 19.01 338 ASP D C 1
ATOM 12000 O O . ASP D 1 342 ? 51.080 73.269 26.184 1.00 18.95 338 ASP D O 1
ATOM 12005 N N . THR D 1 343 ? 49.832 71.440 25.962 1.00 18.52 339 THR D N 1
ATOM 12006 C CA . THR D 1 343 ? 50.955 70.506 26.006 1.00 18.75 339 THR D CA 1
ATOM 12007 C C . THR D 1 343 ? 51.915 70.676 24.809 1.00 18.93 339 THR D C 1
ATOM 12008 O O . THR D 1 343 ? 53.131 70.615 24.961 1.00 19.64 339 THR D O 1
ATOM 12012 N N . ILE D 1 344 ? 51.361 70.885 23.630 1.00 19.23 340 ILE D N 1
ATOM 12013 C CA . ILE D 1 344 ? 52.176 71.075 22.430 1.00 20.10 340 ILE D CA 1
ATOM 12014 C C . ILE D 1 344 ? 53.085 72.293 22.596 1.00 21.16 340 ILE D C 1
ATOM 12015 O O . ILE D 1 344 ? 54.261 72.203 22.355 1.00 20.64 340 ILE D O 1
ATOM 12020 N N . GLU D 1 345 ? 52.519 73.421 23.002 1.00 23.53 341 GLU D N 1
ATOM 12021 C CA . GLU D 1 345 ? 53.303 74.624 23.262 1.00 25.78 341 GLU D CA 1
ATOM 12022 C C . GLU D 1 345 ? 54.270 74.431 24.423 1.00 26.72 341 GLU D C 1
ATOM 12023 O O . GLU D 1 345 ? 55.455 74.691 24.296 1.00 27.13 341 GLU D O 1
ATOM 12029 N N . ARG D 1 346 ? 53.764 73.953 25.546 1.00 27.79 342 ARG D N 1
ATOM 12030 C CA . ARG D 1 346 ? 54.576 73.818 26.754 1.00 29.23 342 ARG D CA 1
ATOM 12031 C C . ARG D 1 346 ? 55.747 72.815 26.598 1.00 29.02 342 ARG D C 1
ATOM 12032 O O . ARG D 1 346 ? 56.847 73.120 26.992 1.00 29.73 342 ARG D O 1
ATOM 12040 N N . GLU D 1 347 ? 55.516 71.639 26.017 1.00 28.82 343 GLU D N 1
ATOM 12041 C CA . GLU D 1 347 ? 56.596 70.637 25.812 1.00 29.00 343 GLU D CA 1
ATOM 12042 C C . GLU D 1 347 ? 57.316 70.767 24.454 1.00 27.75 343 GLU D C 1
ATOM 12043 O O . GLU D 1 347 ? 58.020 69.851 24.061 1.00 27.71 343 GLU D O 1
ATOM 12049 N N . ASN D 1 348 ? 57.125 71.873 23.734 1.00 26.59 344 ASN D N 1
ATOM 12050 C CA . ASN D 1 348 ? 57.755 72.073 22.426 1.00 25.81 344 ASN D CA 1
ATOM 12051 C C . ASN D 1 348 ? 57.600 70.852 21.516 1.00 24.13 344 ASN D C 1
ATOM 12052 O O . ASN D 1 348 ? 58.574 70.358 20.939 1.00 23.95 344 ASN D O 1
ATOM 12057 N N . LEU D 1 349 ? 56.376 70.358 21.402 1.00 22.24 345 LEU D N 1
ATOM 12058 C CA . LEU D 1 349 ? 56.141 69.087 20.710 1.00 21.14 345 LEU D CA 1
ATOM 12059 C C . LEU D 1 349 ? 56.347 69.122 19.192 1.00 20.41 345 LEU D C 1
ATOM 12060 O O . LEU D 1 349 ? 56.592 68.088 18.582 1.00 19.64 345 LEU D O 1
ATOM 12065 N N . VAL D 1 350 ? 56.253 70.290 18.579 1.00 20.08 346 VAL D N 1
ATOM 12066 C CA . VAL D 1 350 ? 56.572 70.407 17.145 1.00 20.10 346 VAL D CA 1
ATOM 12067 C C . VAL D 1 350 ? 58.073 70.162 16.871 1.00 20.10 346 VAL D C 1
ATOM 12068 O O . VAL D 1 350 ? 58.443 69.531 15.867 1.00 20.62 346 VAL D O 1
ATOM 12072 N N . ALA D 1 351 ? 58.933 70.695 17.727 1.00 19.79 347 ALA D N 1
ATOM 12073 C CA . ALA D 1 351 ? 60.388 70.436 17.651 1.00 20.02 347 ALA D CA 1
ATOM 12074 C C . ALA D 1 351 ? 60.645 68.957 17.946 1.00 20.00 347 ALA D C 1
ATOM 12075 O O . ALA D 1 351 ? 61.466 68.327 17.310 1.00 19.82 347 ALA D O 1
ATOM 12077 N N . ARG D 1 352 ? 59.924 68.421 18.923 1.00 20.15 348 ARG D N 1
ATOM 12078 C CA . ARG D 1 352 ? 60.000 67.024 19.240 1.00 20.69 348 ARG D CA 1
ATOM 12079 C C . ARG D 1 352 ? 59.678 66.149 18.007 1.00 20.39 348 ARG D C 1
ATOM 12080 O O . ARG D 1 352 ? 60.317 65.126 17.800 1.00 20.08 348 ARG D O 1
ATOM 12088 N N . ALA D 1 353 ? 58.688 66.550 17.209 1.00 20.04 349 ALA D N 1
ATOM 12089 C CA . ALA D 1 353 ? 58.336 65.795 15.985 1.00 20.07 349 ALA D CA 1
ATOM 12090 C C . ALA D 1 353 ? 59.466 65.839 14.946 1.00 20.24 349 ALA D C 1
ATOM 12091 O O . ALA D 1 353 ? 59.761 64.839 14.313 1.00 21.04 349 ALA D O 1
ATOM 12093 N N . ARG D 1 354 ? 60.094 66.985 14.773 1.00 20.55 350 ARG D N 1
ATOM 12094 C CA . ARG D 1 354 ? 61.252 67.060 13.893 1.00 21.26 350 ARG D CA 1
ATOM 12095 C C . ARG D 1 354 ? 62.432 66.210 14.389 1.00 21.02 350 ARG D C 1
ATOM 12096 O O . ARG D 1 354 ? 63.120 65.628 13.593 1.00 20.70 350 ARG D O 1
ATOM 12104 N N . ALA D 1 355 ? 62.654 66.131 15.698 1.00 21.53 351 ALA D N 1
ATOM 12105 C CA . ALA D 1 355 ? 63.762 65.338 16.232 1.00 21.88 351 ALA D CA 1
ATOM 12106 C C . ALA D 1 355 ? 63.486 63.839 15.998 1.00 21.75 351 ALA D C 1
ATOM 12107 O O . ALA D 1 355 ? 64.368 63.086 15.589 1.00 20.85 351 ALA D O 1
ATOM 12109 N N . ILE D 1 356 ? 62.244 63.419 16.214 1.00 21.08 352 ILE D N 1
ATOM 12110 C CA . ILE D 1 356 ? 61.892 62.045 15.965 1.00 20.70 352 ILE D CA 1
ATOM 12111 C C . ILE D 1 356 ? 62.120 61.734 14.473 1.00 20.51 352 ILE D C 1
ATOM 12112 O O . ILE D 1 356 ? 62.711 60.718 14.120 1.00 21.51 352 ILE D O 1
ATOM 12117 N N . GLY D 1 357 ? 61.680 62.627 13.601 1.00 19.92 353 GLY D N 1
ATOM 12118 C CA . GLY D 1 357 ? 61.761 62.379 12.177 1.00 19.13 353 GLY D CA 1
ATOM 12119 C C . GLY D 1 357 ? 63.193 62.248 11.697 1.00 19.63 353 GLY D C 1
ATOM 12120 O O . GLY D 1 357 ? 63.453 61.469 10.781 1.00 19.07 353 GLY D O 1
ATOM 12121 N N . GLU D 1 358 ? 64.111 63.018 12.294 1.00 19.03 354 GLU D N 1
ATOM 12122 C CA . GLU D 1 358 ? 65.520 62.964 11.895 1.00 19.80 354 GLU D CA 1
ATOM 12123 C C . GLU D 1 358 ? 66.099 61.559 12.152 1.00 19.49 354 GLU D C 1
ATOM 12124 O O . GLU D 1 358 ? 66.742 60.983 11.289 1.00 19.01 354 GLU D O 1
ATOM 12126 N N . THR D 1 359 ? 65.817 61.019 13.334 1.00 19.33 355 THR D N 1
ATOM 12127 C CA . THR D 1 359 ? 66.246 59.683 13.730 1.00 19.59 355 THR D CA 1
ATOM 12128 C C . THR D 1 359 ? 65.636 58.592 12.833 1.00 19.62 355 THR D C 1
ATOM 12129 O O . THR D 1 359 ? 66.341 57.726 12.350 1.00 20.09 355 THR D O 1
ATOM 12133 N N . MET D 1 360 ? 64.335 58.654 12.581 1.00 20.01 356 MET D N 1
ATOM 12134 C CA . MET D 1 360 ? 63.679 57.665 11.736 1.00 19.92 356 MET D CA 1
ATOM 12135 C C . MET D 1 360 ? 64.152 57.770 10.284 1.00 20.46 356 MET D C 1
ATOM 12136 O O . MET D 1 360 ? 64.420 56.746 9.637 1.00 21.54 356 MET D O 1
ATOM 12141 N N . LEU D 1 361 ? 64.258 58.975 9.753 1.00 20.79 357 LEU D N 1
ATOM 12142 C CA . LEU D 1 361 ? 64.801 59.145 8.399 1.00 21.11 357 LEU D CA 1
ATOM 12143 C C . LEU D 1 361 ? 66.239 58.645 8.280 1.00 21.61 357 LEU D C 1
ATOM 12144 O O . LEU D 1 361 ? 66.593 57.991 7.283 1.00 21.97 357 LEU D O 1
ATOM 12149 N N . SER D 1 362 ? 67.057 58.925 9.297 1.00 21.59 358 SER D N 1
ATOM 12150 C CA . SER D 1 362 ? 68.445 58.435 9.328 1.00 22.39 358 SER D CA 1
ATOM 12151 C C . SER D 1 362 ? 68.519 56.903 9.399 1.00 21.91 358 SER D C 1
ATOM 12152 O O . SER D 1 362 ? 69.152 56.288 8.567 1.00 23.01 358 SER D O 1
ATOM 12155 N N . ARG D 1 363 ? 67.828 56.297 10.361 1.00 21.88 359 ARG D N 1
ATOM 12156 C CA . ARG D 1 363 ? 67.807 54.827 10.537 1.00 21.76 359 ARG D CA 1
ATOM 12157 C C . ARG D 1 363 ? 67.206 54.061 9.336 1.00 21.15 359 ARG D C 1
ATOM 12158 O O . ARG D 1 363 ? 67.817 53.109 8.831 1.00 21.62 359 ARG D O 1
ATOM 12166 N N . LEU D 1 364 ? 66.033 54.466 8.874 1.00 19.98 360 LEU D N 1
ATOM 12167 C CA . LEU D 1 364 ? 65.399 53.799 7.738 1.00 19.59 360 LEU D CA 1
ATOM 12168 C C . LEU D 1 364 ? 66.124 54.072 6.445 1.00 19.65 360 LEU D C 1
ATOM 12169 O O . LEU D 1 364 ? 66.043 53.273 5.515 1.00 19.75 360 LEU D O 1
ATOM 12174 N N . GLY D 1 365 ? 66.776 55.227 6.357 1.00 19.97 361 GLY D N 1
ATOM 12175 C CA . GLY D 1 365 ? 67.623 55.548 5.202 1.00 20.07 361 GLY D CA 1
ATOM 12176 C C . GLY D 1 365 ? 68.761 54.558 5.104 1.00 19.75 361 GLY D C 1
ATOM 12177 O O . GLY D 1 365 ? 69.094 54.086 4.013 1.00 19.41 361 GLY D O 1
ATOM 12178 N N . ALA D 1 366 ? 69.342 54.230 6.247 1.00 19.87 362 ALA D N 1
ATOM 12179 C CA . ALA D 1 366 ? 70.486 53.302 6.284 1.00 20.48 362 ALA D CA 1
ATOM 12180 C C . ALA D 1 366 ? 69.978 51.883 6.021 1.00 20.79 362 ALA D C 1
ATOM 12181 O O . ALA D 1 366 ? 70.686 51.067 5.464 1.00 21.30 362 ALA D O 1
ATOM 12183 N N . LEU D 1 367 ? 68.732 51.596 6.400 1.00 20.73 363 LEU D N 1
ATOM 12184 C CA . LEU D 1 367 ? 68.140 50.291 6.114 1.00 20.61 363 LEU D CA 1
ATOM 12185 C C . LEU D 1 367 ? 67.950 50.132 4.579 1.00 20.32 363 LEU D C 1
ATOM 12186 O O . LEU D 1 367 ? 68.260 49.094 4.000 1.00 20.13 363 LEU D O 1
ATOM 12191 N N . ALA D 1 368 ? 67.491 51.205 3.943 1.00 20.06 364 ALA D N 1
ATOM 12192 C CA . ALA D 1 368 ? 67.260 51.286 2.503 1.00 20.08 364 ALA D CA 1
ATOM 12193 C C . ALA D 1 368 ? 68.538 51.132 1.685 1.00 20.64 364 ALA D C 1
ATOM 12194 O O . ALA D 1 368 ? 68.508 50.607 0.576 1.00 21.19 364 ALA D O 1
ATOM 12196 N N . ALA D 1 369 ? 69.661 51.594 2.223 1.00 20.89 365 ALA D N 1
ATOM 12197 C CA . ALA D 1 369 ? 70.902 51.532 1.497 1.00 21.54 365 ALA D CA 1
ATOM 12198 C C . ALA D 1 369 ? 71.486 50.117 1.543 1.00 21.78 365 ALA D C 1
ATOM 12199 O O . ALA D 1 369 ? 72.305 49.795 0.719 1.00 22.91 365 ALA D O 1
ATOM 12201 N N . ALA D 1 370 ? 71.057 49.284 2.494 1.00 22.16 366 ALA D N 1
ATOM 12202 C CA . ALA D 1 370 ? 71.428 47.852 2.544 1.00 22.39 366 ALA D CA 1
ATOM 12203 C C . ALA D 1 370 ? 70.304 46.881 2.093 1.00 21.95 366 ALA D C 1
ATOM 12204 O O . ALA D 1 370 ? 70.548 45.684 1.971 1.00 22.66 366 ALA D O 1
ATOM 12206 N N . ASP D 1 371 ? 69.106 47.385 1.800 1.00 21.00 367 ASP D N 1
ATOM 12207 C CA . ASP D 1 371 ? 67.975 46.520 1.420 1.00 20.03 367 ASP D CA 1
ATOM 12208 C C . ASP D 1 371 ? 67.181 47.131 0.269 1.00 19.02 367 ASP D C 1
ATOM 12209 O O . ASP D 1 371 ? 66.316 47.981 0.492 1.00 19.09 367 ASP D O 1
ATOM 12214 N N . PRO D 1 372 ? 67.459 46.714 -0.973 1.00 18.62 368 PRO D N 1
ATOM 12215 C CA . PRO D 1 372 ? 66.761 47.388 -2.069 1.00 17.70 368 PRO D CA 1
ATOM 12216 C C . PRO D 1 372 ? 65.273 47.018 -2.231 1.00 17.44 368 PRO D C 1
ATOM 12217 O O . PRO D 1 372 ? 64.635 47.479 -3.179 1.00 16.75 368 PRO D O 1
ATOM 12221 N N . ARG D 1 373 ? 64.720 46.211 -1.318 1.00 17.27 369 ARG D N 1
ATOM 12222 C CA . ARG D 1 373 ? 63.294 45.937 -1.333 1.00 16.40 369 ARG D CA 1
ATOM 12223 C C . ARG D 1 373 ? 62.576 47.168 -0.861 1.00 16.52 369 ARG D C 1
ATOM 12224 O O . ARG D 1 373 ? 61.368 47.298 -1.055 1.00 16.39 369 ARG D O 1
ATOM 12232 N N . ILE D 1 374 ? 63.315 48.072 -0.214 1.00 17.30 370 ILE D N 1
ATOM 12233 C CA . ILE D 1 374 ? 62.766 49.366 0.161 1.00 17.23 370 ILE D CA 1
ATOM 12234 C C . ILE D 1 374 ? 62.980 50.316 -0.981 1.00 17.08 370 ILE D C 1
ATOM 12235 O O . ILE D 1 374 ? 64.099 50.707 -1.225 1.00 17.25 370 ILE D O 1
ATOM 12240 N N . GLY D 1 375 ? 61.916 50.654 -1.702 1.00 15.98 371 GLY D N 1
ATOM 12241 C CA . GLY D 1 375 ? 62.042 51.507 -2.861 1.00 17.13 371 GLY D CA 1
ATOM 12242 C C . GLY D 1 375 ? 62.130 52.988 -2.518 1.00 17.60 371 GLY D C 1
ATOM 12243 O O . GLY D 1 375 ? 62.728 53.747 -3.248 1.00 17.77 371 GLY D O 1
ATOM 12244 N N . GLU D 1 376 ? 61.548 53.391 -1.398 1.00 17.78 372 GLU D N 1
ATOM 12245 C CA . GLU D 1 376 ? 61.535 54.787 -1.018 1.00 19.02 372 GLU D CA 1
ATOM 12246 C C . GLU D 1 376 ? 61.244 54.941 0.474 1.00 18.76 372 GLU D C 1
ATOM 12247 O O . GLU D 1 376 ? 60.442 54.201 1.059 1.00 19.39 372 GLU D O 1
ATOM 12253 N N . VAL D 1 377 ? 61.908 55.912 1.073 1.00 18.38 373 VAL D N 1
ATOM 12254 C CA . VAL D 1 377 ? 61.620 56.364 2.398 1.00 18.00 373 VAL D CA 1
ATOM 12255 C C . VAL D 1 377 ? 61.126 57.798 2.245 1.00 17.78 373 VAL D C 1
ATOM 12256 O O . VAL D 1 377 ? 61.834 58.629 1.699 1.00 17.00 373 VAL D O 1
ATOM 12260 N N . ARG D 1 378 ? 59.908 58.078 2.712 1.00 17.84 374 ARG D N 1
ATOM 12261 C CA . ARG D 1 378 ? 59.346 59.416 2.607 1.00 17.65 374 ARG D CA 1
ATOM 12262 C C . ARG D 1 378 ? 58.546 59.850 3.852 1.00 18.23 374 ARG D C 1
ATOM 12263 O O . ARG D 1 378 ? 58.381 59.090 4.798 1.00 18.06 374 ARG D O 1
ATOM 12271 N N . GLY D 1 379 ? 58.099 61.102 3.851 1.00 18.73 375 GLY D N 1
ATOM 12272 C CA . GLY D 1 379 ? 57.389 61.666 4.984 1.00 18.77 375 GLY D CA 1
ATOM 12273 C C . GLY D 1 379 ? 58.264 62.633 5.750 1.00 19.65 375 GLY D C 1
ATOM 12274 O O . GLY D 1 379 ? 59.457 62.772 5.458 1.00 19.51 375 GLY D O 1
ATOM 12275 N N . ARG D 1 380 ? 57.654 63.298 6.738 1.00 20.13 376 ARG D N 1
ATOM 12276 C CA . ARG D 1 380 ? 58.364 64.226 7.642 1.00 20.98 376 ARG D CA 1
ATOM 12277 C C . ARG D 1 380 ? 57.886 64.056 9.059 1.00 19.79 376 ARG D C 1
ATOM 12278 O O . ARG D 1 380 ? 56.772 63.590 9.295 1.00 19.19 376 ARG D O 1
ATOM 12286 N N . GLY D 1 381 ? 58.713 64.503 9.994 1.00 19.35 377 GLY D N 1
ATOM 12287 C CA . GLY D 1 381 ? 58.352 64.482 11.405 1.00 18.59 377 GLY D CA 1
ATOM 12288 C C . GLY D 1 381 ? 58.048 63.101 11.942 1.00 17.80 377 GLY D C 1
ATOM 12289 O O . GLY D 1 381 ? 58.849 62.170 11.768 1.00 17.95 377 GLY D O 1
ATOM 12290 N N . ALA D 1 382 ? 56.881 62.967 12.576 1.00 16.22 378 ALA D N 1
ATOM 12291 C CA . ALA D 1 382 ? 56.407 61.708 13.099 1.00 15.34 378 ALA D CA 1
ATOM 12292 C C . ALA D 1 382 ? 55.435 61.005 12.159 1.00 14.65 378 ALA D C 1
ATOM 12293 O O . ALA D 1 382 ? 54.506 60.324 12.621 1.00 13.52 378 ALA D O 1
ATOM 12295 N N . MET D 1 383 ? 55.664 61.155 10.851 1.00 14.95 379 MET D N 1
ATOM 12296 C CA . MET D 1 383 ? 54.780 60.613 9.776 1.00 14.72 379 MET D CA 1
ATOM 12297 C C . MET D 1 383 ? 55.680 60.184 8.639 1.00 14.79 379 MET D C 1
ATOM 12298 O O . MET D 1 383 ? 55.788 60.855 7.610 1.00 14.49 379 MET D O 1
ATOM 12303 N N . ILE D 1 384 ? 56.365 59.063 8.879 1.00 15.64 380 ILE D N 1
ATOM 12304 C CA . ILE D 1 384 ? 57.369 58.514 7.990 1.00 15.25 380 ILE D CA 1
ATOM 12305 C C . ILE D 1 384 ? 56.893 57.112 7.510 1.00 15.18 380 ILE D C 1
ATOM 12306 O O . ILE D 1 384 ? 56.208 56.388 8.242 1.00 14.58 380 ILE D O 1
ATOM 12311 N N . ALA D 1 385 ? 57.279 56.751 6.284 1.00 14.93 381 ALA D N 1
ATOM 12312 C CA . ALA D 1 385 ? 56.879 55.513 5.642 1.00 14.76 381 ALA D CA 1
ATOM 12313 C C . ALA D 1 385 ? 57.994 54.901 4.780 1.00 14.63 381 ALA D C 1
ATOM 12314 O O . ALA D 1 385 ? 58.888 55.597 4.332 1.00 14.26 381 ALA D O 1
ATOM 12316 N N . VAL D 1 386 ? 57.926 53.593 4.538 1.00 14.37 382 VAL D N 1
ATOM 12317 C CA . VAL D 1 386 ? 58.725 53.012 3.479 1.00 14.79 382 VAL D CA 1
ATOM 12318 C C . VAL D 1 386 ? 57.798 52.287 2.515 1.00 13.86 382 VAL D C 1
ATOM 12319 O O . VAL D 1 386 ? 56.839 51.665 2.934 1.00 13.63 382 VAL D O 1
ATOM 12323 N N . GLU D 1 387 ? 58.064 52.440 1.218 1.00 13.81 383 GLU D N 1
ATOM 12324 C CA . GLU D 1 387 ? 57.379 51.693 0.179 1.00 12.78 383 GLU D CA 1
ATOM 12325 C C . GLU D 1 387 ? 58.233 50.526 -0.281 1.00 13.38 383 GLU D C 1
ATOM 12326 O O . GLU D 1 387 ? 59.419 50.707 -0.637 1.00 13.84 383 GLU D O 1
ATOM 12332 N N . LEU D 1 388 ? 57.627 49.345 -0.305 1.00 12.65 384 LEU D N 1
ATOM 12333 C CA . LEU D 1 388 ? 58.334 48.110 -0.578 1.00 13.82 384 LEU D CA 1
ATOM 12334 C C . LEU D 1 388 ? 57.952 47.568 -1.940 1.00 14.40 384 LEU D C 1
ATOM 12335 O O . LEU D 1 388 ? 56.773 47.463 -2.282 1.00 14.66 384 LEU D O 1
ATOM 12340 N N . VAL D 1 389 ? 58.981 47.217 -2.694 1.00 14.77 385 VAL D N 1
ATOM 12341 C CA . VAL D 1 389 ? 58.864 46.869 -4.092 1.00 15.55 385 VAL D CA 1
ATOM 12342 C C . VAL D 1 389 ? 59.803 45.694 -4.463 1.00 16.49 385 VAL D C 1
ATOM 12343 O O . VAL D 1 389 ? 60.674 45.281 -3.677 1.00 17.06 385 VAL D O 1
ATOM 12347 N N . LYS D 1 390 ? 59.642 45.193 -5.678 1.00 17.20 386 LYS D N 1
ATOM 12348 C CA . LYS D 1 390 ? 60.639 44.322 -6.299 1.00 18.81 386 LYS D CA 1
ATOM 12349 C C . LYS D 1 390 ? 61.890 45.197 -6.560 1.00 17.89 386 LYS D C 1
ATOM 12350 O O . LYS D 1 390 ? 61.786 46.239 -7.208 1.00 17.21 386 LYS D O 1
ATOM 12356 N N . PRO D 1 391 ? 63.068 44.789 -6.036 1.00 17.47 387 PRO D N 1
ATOM 12357 C CA . PRO D 1 391 ? 64.250 45.670 -6.087 1.00 17.43 387 PRO D CA 1
ATOM 12358 C C . PRO D 1 391 ? 64.481 46.362 -7.438 1.00 16.70 387 PRO D C 1
ATOM 12359 O O . PRO D 1 391 ? 64.545 45.701 -8.474 1.00 16.16 387 PRO D O 1
ATOM 12363 N N . GLY D 1 392 ? 64.652 47.679 -7.415 1.00 17.43 388 GLY D N 1
ATOM 12364 C CA . GLY D 1 392 ? 64.980 48.460 -8.653 1.00 17.17 388 GLY D CA 1
ATOM 12365 C C . GLY D 1 392 ? 63.801 48.804 -9.573 1.00 17.16 388 GLY D C 1
ATOM 12366 O O . GLY D 1 392 ? 63.991 49.368 -10.671 1.00 17.00 388 GLY D O 1
ATOM 12367 N N . THR D 1 393 ? 62.595 48.486 -9.126 1.00 16.54 389 THR D N 1
ATOM 12368 C CA . THR D 1 393 ? 61.367 48.736 -9.891 1.00 17.34 389 THR D CA 1
ATOM 12369 C C . THR D 1 393 ? 60.384 49.484 -9.017 1.00 17.60 389 THR D C 1
ATOM 12370 O O . THR D 1 393 ? 60.671 49.773 -7.836 1.00 17.73 389 THR D O 1
ATOM 12374 N N . THR D 1 394 ? 59.220 49.773 -9.595 1.00 17.69 390 THR D N 1
ATOM 12375 C CA . THR D 1 394 ? 58.079 50.270 -8.843 1.00 18.34 390 THR D CA 1
ATOM 12376 C C . THR D 1 394 ? 56.970 49.234 -8.758 1.00 18.01 390 THR D C 1
ATOM 12377 O O . THR D 1 394 ? 55.868 49.577 -8.429 1.00 17.69 390 THR D O 1
ATOM 12381 N N . GLU D 1 395 ? 57.265 47.970 -9.027 1.00 18.67 391 GLU D N 1
ATOM 12382 C CA . GLU D 1 395 ? 56.306 46.904 -8.808 1.00 19.33 391 GLU D CA 1
ATOM 12383 C C . GLU D 1 395 ? 56.084 46.732 -7.320 1.00 18.41 391 GLU D C 1
ATOM 12384 O O . GLU D 1 395 ? 57.034 46.430 -6.600 1.00 18.18 391 GLU D O 1
ATOM 12390 N N . PRO D 1 396 ? 54.833 46.823 -6.874 1.00 17.32 392 PRO D N 1
ATOM 12391 C CA . PRO D 1 396 ? 54.576 46.702 -5.438 1.00 16.74 392 PRO D CA 1
ATOM 12392 C C . PRO D 1 396 ? 54.808 45.331 -4.849 1.00 16.58 392 PRO D C 1
ATOM 12393 O O . PRO D 1 396 ? 54.686 44.329 -5.549 1.00 17.10 392 PRO D O 1
ATOM 12397 N N . ASP D 1 397 ? 55.147 45.290 -3.550 1.00 16.38 393 ASP D N 1
ATOM 12398 C CA . ASP D 1 397 ? 55.318 44.025 -2.824 1.00 14.74 393 ASP D CA 1
ATOM 12399 C C . ASP D 1 397 ? 54.490 44.040 -1.557 1.00 13.90 393 ASP D C 1
ATOM 12400 O O . ASP D 1 397 ? 54.998 44.167 -0.418 1.00 12.96 393 ASP D O 1
ATOM 12405 N N . ALA D 1 398 ? 53.181 43.912 -1.770 1.00 14.44 394 ALA D N 1
ATOM 12406 C CA . ALA D 1 398 ? 52.226 43.898 -0.686 1.00 14.11 394 ALA D CA 1
ATOM 12407 C C . ALA D 1 398 ? 52.430 42.678 0.213 1.00 14.33 394 ALA D C 1
ATOM 12408 O O . ALA D 1 398 ? 52.306 42.773 1.428 1.00 15.03 394 ALA D O 1
ATOM 12410 N N . ASP D 1 399 ? 52.721 41.530 -0.393 1.00 15.32 395 ASP D N 1
ATOM 12411 C CA . ASP D 1 399 ? 53.043 40.270 0.332 1.00 15.85 395 ASP D CA 1
ATOM 12412 C C . ASP D 1 399 ? 54.192 40.447 1.320 1.00 15.87 395 ASP D C 1
ATOM 12413 O O . ASP D 1 399 ? 54.076 40.076 2.492 1.00 15.54 395 ASP D O 1
ATOM 12418 N N . LEU D 1 400 ? 55.305 41.025 0.859 1.00 15.55 396 LEU D N 1
ATOM 12419 C CA . LEU D 1 400 ? 56.393 41.313 1.772 1.00 15.49 396 LEU D CA 1
ATOM 12420 C C . LEU D 1 400 ? 55.936 42.210 2.912 1.00 15.00 396 LEU D C 1
ATOM 12421 O O . LEU D 1 400 ? 56.333 41.999 4.064 1.00 14.92 396 LEU D O 1
ATOM 12426 N N . THR D 1 401 ? 55.103 43.203 2.592 1.00 15.57 397 THR D N 1
ATOM 12427 C CA . THR D 1 401 ? 54.704 44.186 3.560 1.00 15.91 397 THR D CA 1
ATOM 12428 C C . THR D 1 401 ? 53.910 43.531 4.673 1.00 17.48 397 THR D C 1
ATOM 12429 O O . THR D 1 401 ? 54.193 43.808 5.829 1.00 17.43 397 THR D O 1
ATOM 12433 N N . LYS D 1 402 ? 52.908 42.717 4.306 1.00 18.41 398 LYS D N 1
ATOM 12434 C CA . LYS D 1 402 ? 52.137 41.899 5.237 1.00 20.17 398 LYS D CA 1
ATOM 12435 C C . LYS D 1 402 ? 53.037 41.047 6.110 1.00 19.71 398 LYS D C 1
ATOM 12436 O O . LYS D 1 402 ? 52.905 41.028 7.328 1.00 19.45 398 LYS D O 1
ATOM 12442 N N . ARG D 1 403 ? 53.937 40.306 5.480 1.00 19.74 399 ARG D N 1
ATOM 12443 C CA . ARG D 1 403 ? 54.806 39.402 6.249 1.00 20.52 399 ARG D CA 1
ATOM 12444 C C . ARG D 1 403 ? 55.730 40.176 7.173 1.00 19.66 399 ARG D C 1
ATOM 12445 O O . ARG D 1 403 ? 55.926 39.749 8.319 1.00 19.99 399 ARG D O 1
ATOM 12453 N N . VAL D 1 404 ? 56.249 41.340 6.743 1.00 18.56 400 VAL D N 1
ATOM 12454 C CA . VAL D 1 404 ? 57.075 42.155 7.674 1.00 17.38 400 VAL D CA 1
ATOM 12455 C C . VAL D 1 404 ? 56.236 42.669 8.846 1.00 17.12 400 VAL D C 1
ATOM 12456 O O . VAL D 1 404 ? 56.663 42.569 9.987 1.00 17.48 400 VAL D O 1
ATOM 12460 N N . ALA D 1 405 ? 55.023 43.173 8.567 1.00 16.72 401 ALA D N 1
ATOM 12461 C CA . ALA D 1 405 ? 54.172 43.727 9.598 1.00 16.28 401 ALA D CA 1
ATOM 12462 C C . ALA D 1 405 ? 53.958 42.667 10.627 1.00 15.90 401 ALA D C 1
ATOM 12463 O O . ALA D 1 405 ? 54.204 42.885 11.796 1.00 16.68 401 ALA D O 1
ATOM 12465 N N . ALA D 1 406 ? 53.494 41.517 10.173 1.00 16.57 402 ALA D N 1
ATOM 12466 C CA . ALA D 1 406 ? 53.187 40.377 11.039 1.00 17.45 402 ALA D CA 1
ATOM 12467 C C . ALA D 1 406 ? 54.397 39.914 11.899 1.00 17.70 402 ALA D C 1
ATOM 12468 O O . ALA D 1 406 ? 54.254 39.569 13.081 1.00 17.68 402 ALA D O 1
ATOM 12470 N N . ALA D 1 407 ? 55.586 39.902 11.327 1.00 17.48 403 ALA D N 1
ATOM 12471 C CA . ALA D 1 407 ? 56.751 39.534 12.138 1.00 17.83 403 ALA D CA 1
ATOM 12472 C C . ALA D 1 407 ? 57.063 40.622 13.184 1.00 17.90 403 ALA D C 1
ATOM 12473 O O . ALA D 1 407 ? 57.548 40.313 14.301 1.00 18.56 403 ALA D O 1
ATOM 12475 N N . ALA D 1 408 ? 56.800 41.889 12.829 1.00 17.26 404 ALA D N 1
ATOM 12476 C CA . ALA D 1 408 ? 57.043 42.985 13.742 1.00 16.80 404 ALA D CA 1
ATOM 12477 C C . ALA D 1 408 ? 56.100 42.903 14.938 1.00 17.13 404 ALA D C 1
ATOM 12478 O O . ALA D 1 408 ? 56.519 43.151 16.069 1.00 17.32 404 ALA D O 1
ATOM 12480 N N . HIS D 1 409 ? 54.827 42.568 14.681 1.00 16.89 405 HIS D N 1
ATOM 12481 C CA . HIS D 1 409 ? 53.836 42.340 15.735 1.00 17.43 405 HIS D CA 1
ATOM 12482 C C . HIS D 1 409 ? 54.201 41.226 16.720 1.00 18.58 405 HIS D C 1
ATOM 12483 O O . HIS D 1 409 ? 54.077 41.386 17.951 1.00 19.66 405 HIS D O 1
ATOM 12490 N N . ALA D 1 410 ? 54.644 40.104 16.183 1.00 19.14 406 ALA D N 1
ATOM 12491 C CA . ALA D 1 410 ? 55.114 38.978 17.004 1.00 20.80 406 ALA D CA 1
ATOM 12492 C C . ALA D 1 410 ? 56.250 39.350 17.951 1.00 21.00 406 ALA D C 1
ATOM 12493 O O . ALA D 1 410 ? 56.455 38.690 18.955 1.00 22.57 406 ALA D O 1
ATOM 12495 N N . GLN D 1 411 ? 57.001 40.382 17.610 1.00 21.74 407 GLN D N 1
ATOM 12496 C CA . GLN D 1 411 ? 58.053 40.918 18.469 1.00 22.82 407 GLN D CA 1
ATOM 12497 C C . GLN D 1 411 ? 57.581 42.116 19.290 1.00 21.70 407 GLN D C 1
ATOM 12498 O O . GLN D 1 411 ? 58.384 42.787 19.891 1.00 22.03 407 GLN D O 1
ATOM 12504 N N . GLY D 1 412 ? 56.290 42.406 19.285 1.00 21.33 408 GLY D N 1
ATOM 12505 C CA . GLY D 1 412 ? 55.734 43.464 20.116 1.00 20.70 408 GLY D CA 1
ATOM 12506 C C . GLY D 1 412 ? 56.011 44.873 19.625 1.00 19.95 408 GLY D C 1
ATOM 12507 O O . GLY D 1 412 ? 56.203 45.785 20.433 1.00 19.74 408 GLY D O 1
ATOM 12508 N N . LEU D 1 413 ? 56.046 45.064 18.308 1.00 19.14 409 LEU D N 1
ATOM 12509 C CA . LEU D 1 413 ? 56.094 46.415 17.735 1.00 18.87 409 LEU D CA 1
ATOM 12510 C C . LEU D 1 413 ? 54.810 46.668 16.967 1.00 18.97 409 LEU D C 1
ATOM 12511 O O . LEU D 1 413 ? 54.498 45.934 16.038 1.00 19.11 409 LEU D O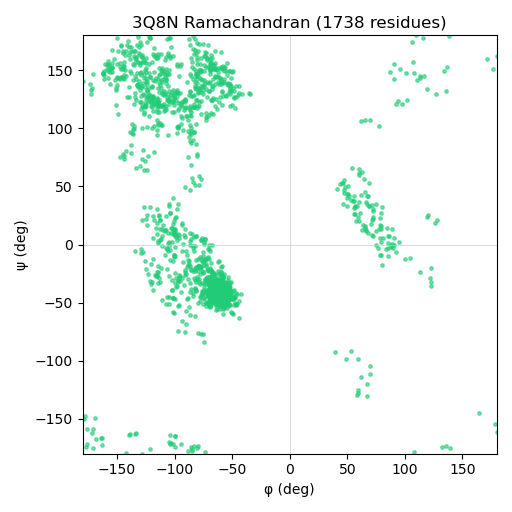 1
ATOM 12516 N N . VAL D 1 414 ? 54.065 47.704 17.341 1.00 19.03 410 VAL D N 1
ATOM 12517 C CA . VAL D 1 414 ? 52.816 47.975 16.647 1.00 19.07 410 VAL D CA 1
ATOM 12518 C C . VAL D 1 414 ? 53.104 48.817 15.423 1.00 19.44 410 VAL D C 1
ATOM 12519 O O . VAL D 1 414 ? 53.293 50.019 15.531 1.00 20.78 410 VAL D O 1
ATOM 12523 N N . VAL D 1 415 ? 53.155 48.167 14.264 1.00 19.67 411 VAL D N 1
ATOM 12524 C CA . VAL D 1 415 ? 53.516 48.802 12.992 1.00 19.82 411 VAL D CA 1
ATOM 12525 C C . VAL D 1 415 ? 52.358 48.601 12.041 1.00 19.50 411 VAL D C 1
ATOM 12526 O O . VAL D 1 415 ? 51.902 47.472 11.872 1.00 19.82 411 VAL D O 1
ATOM 12530 N N . LEU D 1 416 ? 51.872 49.691 11.435 1.00 19.02 412 LEU D N 1
ATOM 12531 C CA . LEU D 1 416 ? 50.723 49.644 10.525 1.00 18.80 412 LEU D CA 1
ATOM 12532 C C . LEU D 1 416 ? 51.127 49.691 9.030 1.00 18.15 412 LEU D C 1
ATOM 12533 O O . LEU D 1 416 ? 52.224 50.107 8.679 1.00 16.94 412 LEU D O 1
ATOM 12538 N N . THR D 1 417 ? 50.202 49.286 8.167 1.00 17.96 413 THR D N 1
ATOM 12539 C CA . THR D 1 417 ? 50.426 49.316 6.729 1.00 17.70 413 THR D CA 1
ATOM 12540 C C . THR D 1 417 ? 49.425 50.244 6.111 1.00 17.06 413 THR D C 1
ATOM 12541 O O . THR D 1 417 ? 48.475 50.653 6.775 1.00 16.56 413 THR D O 1
ATOM 12545 N N . CYS D 1 418 ? 49.635 50.554 4.831 1.00 16.19 414 CYS D N 1
ATOM 12546 C CA . CYS D 1 418 ? 48.685 51.292 4.039 1.00 15.40 414 CYS D CA 1
ATOM 12547 C C . CYS D 1 418 ? 49.091 51.218 2.565 1.00 16.14 414 CYS D C 1
ATOM 12548 O O . CYS D 1 418 ? 49.966 50.410 2.166 1.00 15.77 414 CYS D O 1
ATOM 12551 N N . GLY D 1 419 ? 48.454 52.064 1.759 1.00 16.10 415 GLY D N 1
ATOM 12552 C CA . GLY D 1 419 ? 48.832 52.253 0.381 1.00 16.28 415 GLY D CA 1
ATOM 12553 C C . GLY D 1 419 ? 47.787 51.762 -0.569 1.00 15.95 415 GLY D C 1
ATOM 12554 O O . GLY D 1 419 ? 47.120 50.736 -0.350 1.00 15.70 415 GLY D O 1
ATOM 12555 N N . THR D 1 420 ? 47.668 52.484 -1.667 1.00 15.79 416 THR D N 1
ATOM 12556 C CA . THR D 1 420 ? 46.824 52.048 -2.739 1.00 15.70 416 THR D CA 1
ATOM 12557 C C . THR D 1 420 ? 47.187 50.619 -3.188 1.00 15.11 416 THR D C 1
ATOM 12558 O O . THR D 1 420 ? 46.329 49.860 -3.520 1.00 14.39 416 THR D O 1
ATOM 12562 N N . TYR D 1 421 ? 48.456 50.241 -3.131 1.00 15.37 417 TYR D N 1
ATOM 12563 C CA . TYR D 1 421 ? 48.866 48.914 -3.561 1.00 15.53 417 TYR D CA 1
ATOM 12564 C C . TYR D 1 421 ? 49.199 47.985 -2.408 1.00 14.99 417 TYR D C 1
ATOM 12565 O O . TYR D 1 421 ? 49.774 46.901 -2.626 1.00 15.81 417 TYR D O 1
ATOM 12574 N N . GLY D 1 422 ? 48.877 48.429 -1.184 1.00 13.63 418 GLY D N 1
ATOM 12575 C CA . GLY D 1 422 ? 49.043 47.640 0.034 1.00 12.77 418 GLY D CA 1
ATOM 12576 C C . GLY D 1 422 ? 50.486 47.418 0.452 1.00 12.33 418 GLY D C 1
ATOM 12577 O O . GLY D 1 422 ? 50.769 46.536 1.262 1.00 12.96 418 GLY D O 1
ATOM 12578 N N . ASN D 1 423 ? 51.388 48.232 -0.075 1.00 11.19 419 ASN D N 1
ATOM 12579 C CA . ASN D 1 423 ? 52.822 47.983 0.042 1.00 11.40 419 ASN D CA 1
ATOM 12580 C C . ASN D 1 423 ? 53.584 49.082 0.784 1.00 10.90 419 ASN D C 1
ATOM 12581 O O . ASN D 1 423 ? 54.800 49.219 0.602 1.00 11.03 419 ASN D O 1
ATOM 12586 N N . VAL D 1 424 ? 52.892 49.824 1.645 1.00 10.33 420 VAL D N 1
ATOM 12587 C CA . VAL D 1 424 ? 53.535 50.844 2.453 1.00 10.94 420 VAL D CA 1
ATOM 12588 C C . VAL D 1 424 ? 53.506 50.505 3.957 1.00 11.68 420 VAL D C 1
ATOM 12589 O O . VAL D 1 424 ? 52.501 50.104 4.508 1.00 9.54 420 VAL D O 1
ATOM 12593 N N . LEU D 1 425 ? 54.664 50.615 4.588 1.00 13.89 421 LEU D N 1
ATOM 12594 C CA . LEU D 1 425 ? 54.770 50.497 6.054 1.00 16.18 421 LEU D CA 1
ATOM 12595 C C . LEU D 1 425 ? 54.867 51.880 6.628 1.00 16.50 421 LEU D C 1
ATOM 12596 O O . LEU D 1 425 ? 55.833 52.566 6.318 1.00 18.19 421 LEU D O 1
ATOM 12601 N N . ARG D 1 426 ? 53.927 52.259 7.483 1.00 16.56 422 ARG D N 1
ATOM 12602 C CA . ARG D 1 426 ? 53.895 53.576 8.075 1.00 17.21 422 ARG D CA 1
ATOM 12603 C C . ARG D 1 426 ? 54.258 53.597 9.544 1.00 17.54 422 ARG D C 1
ATOM 12604 O O . ARG D 1 426 ? 53.942 52.681 10.291 1.00 18.47 422 ARG D O 1
ATOM 12612 N N . PHE D 1 427 ? 54.943 54.666 9.933 1.00 17.44 423 PHE D N 1
ATOM 12613 C CA . PHE D 1 427 ? 55.427 54.861 11.277 1.00 17.50 423 PHE D CA 1
ATOM 12614 C C . PHE D 1 427 ? 54.829 56.162 11.781 1.00 17.27 423 PHE D C 1
ATOM 12615 O O . PHE D 1 427 ? 55.149 57.236 11.282 1.00 16.82 423 PHE D O 1
ATOM 12623 N N . LEU D 1 428 ? 53.913 56.024 12.740 1.00 16.52 424 LEU D N 1
ATOM 12624 C CA . LEU D 1 428 ? 53.235 57.127 13.359 1.00 15.54 424 LEU D CA 1
ATOM 12625 C C . LEU D 1 428 ? 53.408 57.002 14.882 1.00 15.66 424 LEU D C 1
ATOM 12626 O O . LEU D 1 428 ? 52.418 56.804 15.608 1.00 14.30 424 LEU D O 1
ATOM 12631 N N . PRO D 1 429 ? 54.660 57.101 15.364 1.00 15.08 425 PRO D N 1
ATOM 12632 C CA . PRO D 1 429 ? 54.875 57.071 16.793 1.00 15.92 425 PRO D CA 1
ATOM 12633 C C . PRO D 1 429 ? 54.240 58.278 17.516 1.00 16.72 425 PRO D C 1
ATOM 12634 O O . PRO D 1 429 ? 54.121 59.370 16.924 1.00 16.26 425 PRO D O 1
ATOM 12638 N N . PRO D 1 430 ? 53.838 58.092 18.793 1.00 17.51 426 PRO D N 1
ATOM 12639 C CA . PRO D 1 430 ? 53.472 59.277 19.582 1.00 17.55 426 PRO D CA 1
ATOM 12640 C C . PRO D 1 430 ? 54.707 60.088 19.857 1.00 17.96 426 PRO D C 1
ATOM 12641 O O . PRO D 1 430 ? 55.799 59.530 19.967 1.00 18.16 426 PRO D O 1
ATOM 12645 N N . LEU D 1 431 ? 54.524 61.387 19.980 1.00 18.41 427 LEU D N 1
ATOM 12646 C CA . LEU D 1 431 ? 55.610 62.299 20.253 1.00 19.44 427 LEU D CA 1
ATOM 12647 C C . LEU D 1 431 ? 56.158 62.081 21.678 1.00 20.14 427 LEU D C 1
ATOM 12648 O O . LEU D 1 431 ? 57.330 62.414 21.954 1.00 21.16 427 LEU D O 1
ATOM 12653 N N . SER D 1 432 ? 55.337 61.494 22.552 1.00 19.70 428 SER D N 1
ATOM 12654 C CA . SER D 1 432 ? 55.787 61.055 23.879 1.00 20.31 428 SER D CA 1
ATOM 12655 C C . SER D 1 432 ? 56.598 59.748 23.901 1.00 20.09 428 SER D C 1
ATOM 12656 O O . SER D 1 432 ? 56.897 59.252 24.971 1.00 19.32 428 SER D O 1
ATOM 12659 N N . MET D 1 433 ? 56.891 59.161 22.745 1.00 19.79 429 MET D N 1
ATOM 12660 C CA . MET D 1 433 ? 57.732 57.959 22.671 1.00 20.10 429 MET D CA 1
ATOM 12661 C C . MET D 1 433 ? 59.132 58.288 23.221 1.00 20.75 429 MET D C 1
ATOM 12662 O O . MET D 1 433 ? 59.758 59.196 22.707 1.00 20.39 429 MET D O 1
ATOM 12667 N N . PRO D 1 434 ? 59.615 57.567 24.260 1.00 21.48 430 PRO D N 1
ATOM 12668 C CA . PRO D 1 434 ? 61.009 57.749 24.690 1.00 21.91 430 PRO D CA 1
ATOM 12669 C C . PRO D 1 434 ? 62.053 57.419 23.634 1.00 21.67 430 PRO D C 1
ATOM 12670 O O . PRO D 1 434 ? 61.881 56.490 22.849 1.00 20.24 430 PRO D O 1
ATOM 12674 N N . ASP D 1 435 ? 63.129 58.200 23.626 1.00 22.06 431 ASP D N 1
ATOM 12675 C CA . ASP D 1 435 ? 64.231 58.003 22.696 1.00 22.88 431 ASP D CA 1
ATOM 12676 C C . ASP D 1 435 ? 64.670 56.535 22.711 1.00 22.81 431 ASP D C 1
ATOM 12677 O O . ASP D 1 435 ? 64.903 55.919 21.661 1.00 21.39 431 ASP D O 1
ATOM 12682 N N . HIS D 1 436 ? 64.780 55.959 23.902 1.00 23.02 432 HIS D N 1
ATOM 12683 C CA . HIS D 1 436 ? 65.263 54.588 23.963 1.00 24.53 432 HIS D CA 1
ATOM 12684 C C . HIS D 1 436 ? 64.289 53.586 23.271 1.00 23.89 432 HIS D C 1
ATOM 12685 O O . HIS D 1 436 ? 64.748 52.691 22.575 1.00 23.92 432 HIS D O 1
ATOM 12692 N N . LEU D 1 437 ? 62.972 53.762 23.413 1.00 23.08 433 LEU D N 1
ATOM 12693 C CA . LEU D 1 437 ? 62.011 52.876 22.726 1.00 22.61 433 LEU D CA 1
ATOM 12694 C C . LEU D 1 437 ? 61.919 53.149 21.221 1.00 22.26 433 LEU D C 1
ATOM 12695 O O . LEU D 1 437 ? 61.670 52.238 20.443 1.00 21.95 433 LEU D O 1
ATOM 12700 N N . LEU D 1 438 ? 62.083 54.404 20.816 1.00 21.95 434 LEU D N 1
ATOM 12701 C CA . LEU D 1 438 ? 62.172 54.724 19.407 1.00 21.90 434 LEU D CA 1
ATOM 12702 C C . LEU D 1 438 ? 63.328 53.927 18.797 1.00 22.68 434 LEU D C 1
ATOM 12703 O O . LEU D 1 438 ? 63.167 53.293 17.753 1.00 22.78 434 LEU D O 1
ATOM 12708 N N . ASP D 1 439 ? 64.488 53.972 19.451 1.00 23.52 435 ASP D N 1
ATOM 12709 C CA . ASP D 1 439 ? 65.673 53.223 19.016 1.00 24.20 435 ASP D CA 1
ATOM 12710 C C . ASP D 1 439 ? 65.391 51.718 18.925 1.00 23.73 435 ASP D C 1
ATOM 12711 O O . ASP D 1 439 ? 65.741 51.047 17.924 1.00 23.14 435 ASP D O 1
ATOM 12716 N N . GLU D 1 440 ? 64.725 51.204 19.954 1.00 22.87 436 GLU D N 1
ATOM 12717 C CA . GLU D 1 440 ? 64.410 49.789 20.020 1.00 22.67 436 GLU D CA 1
ATOM 12718 C C . GLU D 1 440 ? 63.438 49.377 18.921 1.00 21.75 436 GLU D C 1
ATOM 12719 O O . GLU D 1 440 ? 63.644 48.353 18.275 1.00 21.51 436 GLU D O 1
ATOM 12725 N N . GLY D 1 441 ? 62.404 50.172 18.674 1.00 20.25 437 GLY D N 1
ATOM 12726 C CA . GLY D 1 441 ? 61.436 49.831 17.622 1.00 19.54 437 GLY D CA 1
ATOM 12727 C C . GLY D 1 441 ? 62.116 49.677 16.266 1.00 19.53 437 GLY D C 1
ATOM 12728 O O . GLY D 1 441 ? 61.824 48.779 15.511 1.00 18.36 437 GLY D O 1
ATOM 12729 N N . LEU D 1 442 ? 63.040 50.578 15.984 1.00 20.07 438 LEU D N 1
ATOM 12730 C CA . LEU D 1 442 ? 63.771 50.584 14.741 1.00 20.76 438 LEU D CA 1
ATOM 12731 C C . LEU D 1 442 ? 64.742 49.401 14.670 1.00 21.64 438 LEU D C 1
ATOM 12732 O O . LEU D 1 442 ? 64.931 48.841 13.596 1.00 22.15 438 LEU D O 1
ATOM 12737 N N . ASP D 1 443 ? 65.333 49.027 15.810 1.00 22.66 439 ASP D N 1
ATOM 12738 C CA . ASP D 1 443 ? 66.179 47.812 15.913 1.00 23.35 439 ASP D CA 1
ATOM 12739 C C . ASP D 1 443 ? 65.337 46.570 15.624 1.00 22.80 439 ASP D C 1
ATOM 12740 O O . ASP D 1 443 ? 65.807 45.646 14.979 1.00 22.64 439 ASP D O 1
ATOM 12745 N N . ILE D 1 444 ? 64.095 46.546 16.106 1.00 22.36 440 ILE D N 1
ATOM 12746 C CA . ILE D 1 444 ? 63.176 45.431 15.787 1.00 21.84 440 ILE D CA 1
ATOM 12747 C C . ILE D 1 444 ? 62.914 45.360 14.269 1.00 21.41 440 ILE D C 1
ATOM 12748 O O . ILE D 1 444 ? 62.999 44.293 13.665 1.00 20.57 440 ILE D O 1
ATOM 12753 N N . LEU D 1 445 ? 62.577 46.504 13.681 1.00 20.96 441 LEU D N 1
ATOM 12754 C CA . LEU D 1 445 ? 62.379 46.602 12.239 1.00 21.28 441 LEU D CA 1
ATOM 12755 C C . LEU D 1 445 ? 63.604 46.087 11.465 1.00 20.93 441 LEU D C 1
ATOM 12756 O O . LEU D 1 445 ? 63.459 45.216 10.627 1.00 20.39 441 LEU D O 1
ATOM 12761 N N . ALA D 1 446 ? 64.791 46.629 11.756 1.00 20.81 442 ALA D N 1
ATOM 12762 C CA . ALA D 1 446 ? 66.034 46.145 11.144 1.00 21.09 442 ALA D CA 1
ATOM 12763 C C . ALA D 1 446 ? 66.143 44.605 11.179 1.00 21.25 442 ALA D C 1
ATOM 12764 O O . ALA D 1 446 ? 66.357 43.956 10.138 1.00 20.39 442 ALA D O 1
ATOM 12766 N N . ALA D 1 447 ? 65.950 44.026 12.355 1.00 21.35 443 ALA D N 1
ATOM 12767 C CA . ALA D 1 447 ? 66.048 42.572 12.512 1.00 22.15 443 ALA D CA 1
ATOM 12768 C C . ALA D 1 447 ? 64.981 41.866 11.707 1.00 22.15 443 ALA D C 1
ATOM 12769 O O . ALA D 1 447 ? 65.232 40.809 11.126 1.00 22.85 443 ALA D O 1
ATOM 12771 N N . VAL D 1 448 ? 63.783 42.443 11.641 1.00 21.84 444 VAL D N 1
ATOM 12772 C CA . VAL D 1 448 ? 62.707 41.799 10.898 1.00 21.95 444 VAL D CA 1
ATOM 12773 C C . VAL D 1 448 ? 63.043 41.776 9.400 1.00 22.13 444 VAL D C 1
ATOM 12774 O O . VAL D 1 448 ? 62.796 40.778 8.705 1.00 22.82 444 VAL D O 1
ATOM 12778 N N . PHE D 1 449 ? 63.653 42.844 8.909 1.00 22.56 445 PHE D N 1
ATOM 12779 C CA . PHE D 1 449 ? 64.024 42.902 7.492 1.00 23.20 445 PHE D CA 1
ATOM 12780 C C . PHE D 1 449 ? 65.136 41.899 7.128 1.00 23.86 445 PHE D C 1
ATOM 12781 O O . PHE D 1 449 ? 65.096 41.309 6.049 1.00 23.50 445 PHE D O 1
ATOM 12789 N N . ALA D 1 450 ? 66.098 41.703 8.029 1.00 24.45 446 ALA D N 1
ATOM 12790 C CA . ALA D 1 450 ? 67.140 40.684 7.857 1.00 25.39 446 ALA D CA 1
ATOM 12791 C C . ALA D 1 450 ? 66.594 39.255 7.929 1.00 26.16 446 ALA D C 1
ATOM 12792 O O . ALA D 1 450 ? 67.220 38.365 7.407 1.00 26.45 446 ALA D O 1
ATOM 12794 N N . GLU D 1 451 ? 65.449 39.046 8.584 1.00 27.09 447 GLU D N 1
ATOM 12795 C CA . GLU D 1 451 ? 64.854 37.705 8.781 1.00 28.20 447 GLU D CA 1
ATOM 12796 C C . GLU D 1 451 ? 63.934 37.316 7.657 1.00 28.15 447 GLU D C 1
ATOM 12797 O O . GLU D 1 451 ? 63.977 36.196 7.183 1.00 27.99 447 GLU D O 1
ATOM 12803 N N . VAL D 1 452 ? 63.054 38.232 7.275 1.00 28.18 448 VAL D N 1
ATOM 12804 C CA . VAL D 1 452 ? 61.958 37.921 6.376 1.00 28.39 448 VAL D CA 1
ATOM 12805 C C . VAL D 1 452 ? 62.353 38.042 4.887 1.00 29.42 448 VAL D C 1
ATOM 12806 O O . VAL D 1 452 ? 62.670 39.131 4.414 1.00 29.73 448 VAL D O 1
ATOM 12810 N N . LYS D 1 453 ? 62.242 36.921 4.177 1.00 30.48 449 LYS D N 1
ATOM 12811 C CA . LYS D 1 453 ? 62.700 36.699 2.784 1.00 31.55 449 LYS D CA 1
ATOM 12812 C C . LYS D 1 453 ? 64.218 36.398 2.685 1.00 32.52 449 LYS D C 1
ATOM 12813 O O . LYS D 1 453 ? 64.893 36.082 3.696 1.00 33.98 449 LYS D O 1
#

B-factor: mean 18.66, std 5.79, range [2.86, 48.29]

Foldseek 3Di:
DDDQDFDDPDFFPDDVLVVVVVVCVVPPDPVPDDPGSFAFDDWWQQWTAGPVRGIFGEQQLVPQFLQQIAPNVQLVVLLVVQVVVDFFDQCLVPRDVLLVVLQVVCQVPADDDFGKGKDKFFAQLQQVVVVLVLLCLLLVAQAEEAEPLAQGDQDQARLLRHHFVPPRPPPPDDGDDNYHYFYFAFCLPPVDLDQLVVQVRRVVCCCPPVNLSRASEYEYECQNALAFRGHHHQPNLVNVQVSCVVSVHFYEHECQNQACLQFLANHPCVVRSHDGQKYKYFRHQQSPGGMIMIMGRPSSNPSDDDPRDGDRQTSTSSSSSSNVSSVVSCVVVVLSVLLQVLFVVVCVLVVVLCVVDQQFPDWDGGRQKIKTFGADGPDPHGDLVVQSQLCVQLVSSRYHWDFHHSRNGMIIGRGHSSHDPVSSVVSSVSSSVSVVVD/DDDQDFDDPDFFVHDVLVVVVVVCVVPPDVVPDDPGSFAFDDWWQQWTAGPVGGIFGEQQCVPQFQQQTAPNVLLVVLLVVQVVVDFFDQCLRPHDVLLVVLQVVCQVQAADPAGKGKFKFFAQLLQVVVLQVLLCLQLVADAEEAEPLAQRDQDQASLVRHHFVPPRPPPPDDGDDNYYYFYFAACLPPVDLPLQVVLVRRVVCCCPPVNLSRASEYEDECQRAQAFSGHHRQPNLVNVQVSCVVSVHFYEYECQNQACLQFLANHSCVVNSDRGQKYKYFRHQQSPGGMIMIMGRHSSNPSDDDPRDGDRCTSTRSSSSSNVSSVVSCVVVVLSNLLQVLFVVVCVLVVVVCVVDQQFVDWDGGRQKIKTFGADGPDPHGDLVVVVQLCVQLVSSRYNWDFHHSRNGMTIGRGHSSHDPVSSVVSSVSSSVSVVVD/DDDQDFFDPAFFVHDVLVVVVVVCVVPPDVVVDDDGSFAFDDWWQQWTAGPVGGIFGEQQLVPQFQQVIAPNVLLVVLLVVQVVVDFADFCLVPHDVLLVVLQVVCQVAAADDAGKGKFKFFAQLLAVVVLQVLLCLLLVADAEEAEPLAQRDQDQASLVRHHFVPPRNPPPDDGDDNYHYFYAAACLPPVDLDLQVRQVRRVVCCCPPVNLSRASEYEDECQNAQAFRGHHHPPNLVNVQVSCVVSVHFYEHECQNQACLQFLGNHPCVVNSHRGQKYKYFRHQQSPGGMIMIMGHHSSNPSDDPPRDGDRQTSTSSSSSSNVSSVVSCVVVVLSNLLQVLQVVVCVLVVVLCVVDQQFSDWDGGRSKIKTFGADGPDNHGDQVLQSQLQVQLVSSRYNWDFHHSRNGMTIGRGHSSHPPVSSVVSSVSSSVSSVVRD/DDDQDFDDPDFFVDDVLVVVVVVCVVPPDPVPDDDGSFAFDDWWQQWTAGPVGGIFGEQALVPQFLQQIAPNVQLVVLLVVQVVVDFADQCLVPHDVLLVVLQVVCQVQAADDAGKGKFKFFAQLLLVVVVQVLLCLLLVAHAEEAEPLAQRDQDQARLVRHHFVPPRPPPPDDGDDNYYYFYFAACLPPVDQDLLVRQVRRVVCCCPVPNLSRASEYEEECQNAQAFRGHHHQPNLVNVQVSCVVRVHFYEHECQNVACLQFLGNHSCVVRSHHGQKYKYFRHQQSPGGMIMIMHHHSSNCSDDPPRDGDRCTPTSSSSSSNVSSVVSCVVVVLSNLQQVLFVVVCVLVVVLCVVDQQFPDWDGGGLKIKTFGADGPDNHGDLVLQVQLCVQLSSSRYNWDFHHSVNGMIIGRGHSSHDPVSSVVSSVSSSVSSVVGD

InterPro domains:
  IPR004632 4-aminobutyrate aminotransferase, bacterial [TIGR00700] (32-445)
  IPR005814 Aminotransferase class-III [PF00202] (45-443)
  IPR005814 Aminotransferase class-III [PIRSF000521] (15-445)
  IPR005814 Aminotransferase class-III [cd00610] (29-444)
  IPR015421 Pyridoxal phosphate-dependent transferase, major domain [G3DSA:3.40.640.10] (81-342)
  IPR015422 Pyridoxal phosphate-dependent transferase, small domain [G3DSA:3.90.1150.10] (27-440)
  IPR015424 Pyridoxal phosphate-dependent transferase [SSF53383] (45-446)
  IPR049704 Aminotransferases class-III pyridoxal-phosphate attachment site [PS00600] (260-297)
  IPR050103 Class-III Pyridoxal-phosphate-dependent Aminotransferase [PTHR11986] (27-446)

Radius of gyration: 35.64 Å; Cα contacts (8 Å, |Δi|>4): 4729; chains: 4; bounding box: 96×58×106 Å

Secondary structure (DSSP, 8-state):
------B-SSSSS-HHHHHHHHHHHHHB-TTS--SS-PPEEEEETTEEEETTS-EEEESSHHHHT-TT-TT-HHHHHHHHHHHHH-S---TTTS--HHHHHHHHHHHHHSS-SS-EEEEEESSHHHHHHHHHHHHHHHH---EEEEETT----SSHHHHHH----TTTTTTS----SSEEEE----HHHH----HHHHHHHHHHHIIIII-GGGEEEEEE-SSBTTTTSB-PPTTHHHHHHHHHHHHTPEEEEE-TTTTTTTTSSSSGGGGGT---SEEEE-GGGGTTS--EEEEEEHHHHT-SPTTSS--SSSS-HHHHHHHHHHHHHHHHTTHHHHHHHHHHHHHHHHHHHHHH-TTEEEEEEETTEEEEEEBSTTS--B-HHHHHHHHHHHHHTTEE-EEE-TTS-EEEE---TT--HHHHHHHHHHHHHHHHH-/---SS-B-SSSSS-HHHHHHHHHHHHHB-TTS--SS---EEEEETTEEEETTS-EEEESSHHHHT-TT-TT-HHHHHHHHHHHHH-S---TTTS--HHHHHHHHHHHHHSS-SS-EEEEEESSHHHHHHHHHHHHHHHH---EEEEETT----SSHHHHHH----TTTTTTS----SSEEEE----HHHH----HHHHHHHHHHHIIIII-GGGEEEEEE-SSBTTTTSB-PPTTHHHHHHHHHHHHT-EEEEE-TTTTTTTTSSSSGGGGGT---SEEEE-GGGGTTS--EEEEEEHHHHT-SPTTSS--SSSS-HHHHHHHHHHHHHHHHTTHHHHHHHHHHHHHHHHHHHHHH-TTEEEEEEETTEEEEEEBSTTS--B-HHHHHHHHHHHHHTTEE-EEE-TTS-EEEE---TT--HHHHHHHHHHHHHHHHH-/---SS-B--SSSS-HHHHHHHHHHHHHB-TTS--SS-PPEEEEETTEEEETTS-EEEESSHHHHT-TT-TT-HHHHHHHHHHHHH-S---TTTS-BHHHHHHHHHHHHHSS-SS-EEEEEESSHHHHHHHHHHHHHHHH---EEEEETT----SSHHHHHH----TTTTTTS----SSEEEE----HHHH----HHHHHHHHHHHIIIII-GGGEEEEEE-SSBTTTTSB-PPTTHHHHHHHHHHHHTPEEEEE-TTTTTTTTSSSSGGGGGT---SEEEE-GGGGTTS--EEEEEEHHHHT-S-TTSS--SSSS-HHHHHHHHHHHHHHHHTTHHHHHHHHHHHHHHHHHHHHHH-TTEEEEEEETTEEEEEEBSTTS--B-HHHHHHHHHHHHHTTEE-EEE-TTS-EEEE---TT--HHHHHHHHHHHHHHHHH--/---SS-B--SSSS-HHHHHHHHHHHHHB-TTS--SS---EEEEETTEEEETTS-EEEESSHHHHT-TT-TT-HHHHHHHHHHHHH-S---TTTS--HHHHHHHHHHHHHSSSSS-EEEEEESSHHHHHHHHHHHHHHHH---EEEEETT----SSHHHHHH----TTTTTTS-S--SSEEEE----HHHH----HHHHHHHHHHHIIIII-GGGEEEEEE-SSBTTTT-B-PPTTHHHHHHHHHHHHTPEEEEE-TTTTTTTTSSSSGGGGGT---SEEEE-GGGGTTS--EEEEEEHHHHT-SPTTSS--SSSS-HHHHHHHHHHHHHHHHTTHHHHHHHHHHHHHHHHHHHHHH-TTEEEEEEETTEEEEEEBSTTS--B-HHHHHHHHHHHHHTTEE-EEE-TTS-EEEE---TT--HHHHHHHHHHHHHHHHH--

Solvent-accessible surface area: 50429 Å² total; per-residue (Å²): 169,45,78,51,80,78,93,76,92,44,82,34,34,0,92,95,0,100,110,8,32,49,68,11,117,74,3,2,0,47,0,5,17,28,77,10,34,0,1,4,77,31,7,14,26,0,3,7,12,4,28,18,39,0,12,0,0,9,0,0,0,6,19,2,0,1,2,9,2,12,16,6,120,38,0,32,103,27,0,47,142,29,0,67,28,10,0,2,4,2,5,29,8,1,0,5,68,21,4,0,71,0,0,56,50,1,20,154,44,6,20,27,155,49,112,14,26,0,0,4,5,2,9,12,14,15,0,1,0,6,0,1,2,0,0,3,23,92,14,205,52,44,2,0,0,0,1,22,26,5,45,8,6,28,5,1,2,0,1,7,0,0,5,43,9,84,32,37,8,61,40,2,11,0,16,3,12,16,32,54,61,6,43,11,0,13,45,48,67,71,71,61,87,72,0,56,45,15,0,60,106,0,25,53,30,3,70,64,36,9,5,23,79,39,0,0,0,3,1,1,12,4,3,0,0,29,8,1,0,0,34,5,4,104,29,0,10,30,28,2,47,138,18,0,95,96,46,39,5,2,1,0,1,6,1,22,16,2,5,2,0,1,5,11,18,26,0,3,2,74,110,55,134,4,42,6,9,0,4,0,1,2,15,3,0,0,0,0,5,4,0,0,0,0,0,3,68,6,101,11,0,53,30,4,80,74,19,0,0,10,26,32,4,10,0,2,5,1,0,0,18,0,0,39,11,0,17,58,20,13,132,178,109,89,15,28,32,60,0,134,44,2,1,132,46,0,71,72,80,4,31,65,31,26,94,89,17,84,53,9,31,52,37,21,13,48,6,0,0,0,0,0,0,0,2,113,72,86,42,60,90,60,40,26,96,4,0,130,126,0,8,63,14,0,19,61,58,0,0,2,0,6,54,15,6,16,46,22,1,2,0,10,0,0,0,3,3,43,1,31,87,105,1,5,63,52,0,5,78,12,1,37,50,0,8,92,120,48,159,55,65,49,82,73,103,82,98,42,83,34,35,0,92,95,0,96,59,11,33,54,84,12,115,74,3,2,0,49,0,6,16,30,78,10,35,0,1,4,80,20,4,14,24,0,3,6,13,4,24,18,38,0,8,0,0,8,0,0,0,5,19,2,0,1,2,9,2,11,16,5,115,44,0,29,86,23,0,36,126,30,0,66,28,11,0,2,5,1,5,30,8,1,0,5,71,22,4,0,66,0,0,54,44,0,21,153,38,5,19,27,157,51,112,14,31,0,0,5,5,3,10,13,13,15,0,1,1,7,0,2,3,0,0,5,22,103,26,222,51,47,4,0,0,0,2,25,27,5,47,8,6,25,5,1,2,0,2,9,0,0,5,44,8,76,35,36,9,44,42,3,12,0,17,4,10,15,31,54,57,7,45,13,0,15,33,44,73,69,77,63,106,74,0,56,50,17,0,61,102,0,25,39,26,3,67,60,33,8,6,29,62,36,0,0,0,2,0,2,10,3,2,0,0,29,9,0,0,1,32,9,2,91,33,0,11,30,24,2,46,130,18,0,94,94,44,40,7,2,2,0,1,7,0,21,17,1,5,2,0,0,8,5,18,25,0,4,2,72,110,57,132,3,41,7,11,0,4,0,0,3,16,3,0,0,0,0,6,4,0,0,0,0,0,3,64,9,97,11,0,58,29,3,71,77,19,0,0,11,30,28,5,8,0,1,6,2,1,0,19,0,0,38,10,0,17,68,15,14,129,195,114,92,12,28,33,59,0,140,54,1,2,64,46,0,72,77,85,3,29,68,32,28,97,88,19,82,57,9,29,56,33,23,12,47,6,0,0,0,0,1,0,0,2,109,65,82,50,66,91,62,41,23,105,2,0,132,126,0,8,61,14,0,18,61,56,0,0,2,0,7,54,14,5,16,50,23,1,2,0,10,0,0,0,4,3,40,1,31,91,104,0,4,71,53,0,4,72,11,0,33,49,0,7,91,120,41,157,54,64,50,75,74,93,79,97,39,83,28,35,1,87,90,0,106,117,13,31,58,67,10,113,63,3,2,0,51,0,4,15,29,82,8,35,1,2,6,76,24,8,16,24,0,4,7,9,4,30,21,38,0,7,0,0,10,0,0,0,5,20,2,0,1,1,9,2,10,17,5,116,36,0,33,91,23,0,43,129,31,0,67,29,10,0,2,4,2,4,36,8,1,0,5,69,20,4,0,74,0,0,54,44,2,20,166,47,7,18,28,156,54,125,14,32,0,0,5,7,3,9,12,11,14,0,0,1,7,0,1,2,0,0,3,22,102,23,221,50,47,2,0,0,0,2,22,26,5,46,8,7,24,4,1,2,0,1,8,0,1,5,43,8,76,33,37,8,55,40,4,11,0,18,4,11,14,31,51,62,6,48,13,0,15,38,43,75,71,69,67,109,76,0,55,49,17,0,61,104,2,24,41,26,3,63,60,34,8,6,26,80,34,0,0,0,2,0,2,11,4,2,0,0,26,9,0,0,1,35,7,3,97,29,0,12,30,26,2,47,133,21,0,92,96,44,40,6,1,2,0,1,7,0,21,18,1,5,2,0,0,5,10,19,24,0,3,2,71,107,59,133,3,42,8,8,0,4,0,0,1,14,3,0,0,0,0,5,4,0,0,0,0,0,4,69,9,103,12,0,54,30,2,74,76,21,0,0,10,30,33,5,7,0,1,5,1,0,0,17,0,0,38,9,0,18,58,18,13,132,170,109,94,14,36,36,59,0,139,52,2,2,124,49,0,68,78,84,4,27,68,31,28,97,88,18,86,39,10,31,51,36,22,13,42,7,0,1,0,0,0,0,0,2,97,77,82,56,66,100,50,19,25,84,2,0,138,92,0,6,61,26,0,19,62,53,0,0,0,0,7,56,14,5,16,51,26,1,2,0,11,1,0,0,4,2,40,1,33,89,104,0,4,61,48,0,5,78,9,1,34,42,0,5,69,113,25,173,162,55,75,47,72,68,97,82,99,43,79,26,42,0,87,86,0,102,122,10,36,55,70,11,110,69,3,2,0,47,0,5,15,28,79,8,32,1,1,5,76,23,7,14,25,0,3,7,7,4,26,17,39,0,7,0,0,10,0,0,0,6,20,2,0,1,1,10,2,11,18,3,111,38,1,28,94,28,0,42,131,32,0,66,27,10,0,2,4,4,4,38,7,1,0,5,66,20,4,0,70,0,0,56,52,0,22,162,40,6,20,28,160,52,118,12,27,0,0,5,7,2,9,14,13,14,0,1,2,6,0,2,4,0,0,2,23,95,24,209,50,49,3,0,0,0,0,23,27,5,46,7,6,25,5,1,3,0,1,8,0,0,5,46,12,90,29,34,8,54,36,4,8,0,18,4,11,16,31,52,60,6,41,12,0,14,35,45,68,70,70,64,108,72,0,57,49,16,1,64,104,0,22,47,26,0,70,59,33,8,5,20,79,36,0,0,0,1,0,1,11,4,4,0,0,23,8,0,0,0,36,5,3,104,30,0,8,30,28,0,48,130,20,0,96,94,48,38,5,2,1,0,1,7,0,19,18,1,5,2,0,0,6,9,18,26,0,3,2,73,110,56,129,2,41,7,11,0,5,0,1,2,18,2,0,0,1,0,6,5,0,0,0,0,1,4,64,10,100,8,0,55,31,4,80,76,19,0,0,9,29,36,6,7,0,2,6,2,0,0,17,0,0,38,11,0,17,68,22,11,135,169,102,102,14,34,46,62,0,135,53,2,2,65,47,0,72,75,82,3,30,68,29,29,95,91,17,82,41,9,31,51,34,22,12,49,6,0,2,0,0,0,0,0,1,114,69,86,51,59,92,59,42,28,84,2,0,137,97,0,8,60,25,0,18,61,54,0,0,2,0,7,53,14,5,15,47,24,1,2,0,12,0,0,0,4,2,40,1,32,88,102,0,5,64,50,0,5,76,11,0,33,46,0,6,94,113,22,100

Sequence (1754 aa):
TLTQERRLVTAIPGPISQELQARKQSAVAAGVGVTLPVYVVAAGGGVLADADGNQLIDFGSGIAVTTVGNSAPAVVDDAVTQQVAAFTHTCFMVTPYEGYVKVAEHLNRLTPGDHEKRTALFNSGAEAVENAVKIARAYTRRQAVVVFDHAYHGRTNLTMAMTAKNQPYKHGFGPFANEVYRVPTSYPFRDGETDGAAAAAHALDLIINKQVGADNVAAVVIEPVHGEGGFVVPAPGFLGALQKWCTDNGAVFVADEVQTGFARTGALFACEHENVVPDLIVTAKGIAGGLPLSAVTGRAEIMDGPQSGGLGGTYGGNPLACAAALAVIDTIERENNLVARARAIGETMLSRLGALAAADPRIGEVRGRGAMIAVELVKPGTTEPDADLTKRVAAAAHAQGLVVLTCGTYGNVLRFLPPLSMPDHLLDEGLDILAAVFAEVTLTQERRLVTAIPGPISQELQARKQSAVAAGVGVTLPVYVVAAGGGVLADADGNQLIDFGSGIIAVTTVGNSAPAVVDDAVTQQVAAFTHTCFMVTPYEGYVKVAEHLNRLTPGDHEKRTALFNSGAEAVENAVKIARAYTRRQAVVVFDHAYHGRTNLTMAMTAKNQPYKHGFGPFANEVYRVPTSYPFRDGETDGAAAAAHALDLINKQVGADNVAAVVIEPVHGEGGFVVPAPGFLGALQKWCTDNGAVFVADEVQTGFARTGALFACEHHENVVPDLIVTAKGIAGGLPLSAVTGRAEIMDGPQSGGLGGTYGGNPLACAAALAVIDTIERENNLVARARAIGETMLSRLGALAAADPRIGEVRGRGAMIAVELVKPGTTEPDADLTKRVAAAAHAQGLVVLTCGTYGNVLRFLPPLSMPDHLLDEGLDILAAVFAEVTLTQERRLVTAIPGPISQELQARKQSAVAAGVGVTLPVYVVAAGGGVLADADGNQLIDFGSGIAVTTVGNSAPAVVDAVTQQVAAFTHTCFMVTPYEGYVKVAEHLNRLTPGDHEKRTALFNSGAEAVENAVKIARAYTRRQAVVVFDHAYHGRTNLTMAMTAKNQPYKHGFGPFANEVYRVPTSYPFRDGETDGAAAAAHALDLIINKQVGADNVAAVVIEPVHGEGGFVVPAPGFLGALQKWCTDNGAVFVADEVQTGFARTGALFACEHENVVPDLIVTAKGIAGGLPLSAVTGRAEIMDGPQSGGLGGTYGGNPLACAAALAVIDTIERENLVARARAIGETMLSRLGALAAADPRIGEVRGRGAMIAVELVKPGTTEPDADLTKRVAAAAHAQGLVVLTCGTYGNVLRFLPPLSMPDHLLDEGLDILAAVFAEVKTLTQERRLVTAIPGPISQELQARKQSAVAAGVGVTLPVYVVAAGGGVLADADGNQLIDFGSGIAVTTVGNSAPAVVDAVTQQVAAFTHTCFMVTPYEGYVKVAEHLNRLTPGDHEKRTALFNSGAEAVENAVKIARAYTRRQAVVVFDHAYHGRTNLTMAMTAKNQPYKHGFGPFANEVYRVPTSYPFRDGETDGAAAAAHALDLINKQVGADNVAAVVIEPVHGEGGFVVPAPGFLGALQKWCTDNGAVFVADEVQTGFARTGALFACEHENVVPDLIVTAKGIAGGLPLSAVTGRAEIMDGPQSGGLGGTYGGNPLACAAALAVIDTIERENLVARARAIGETMLSRLGALAAADPRIGEVRGRGAMIAVELVKPGTTEPDADLTKRVAAAAHAQGLVVLTCGTYGNVLRFLPPLSMPDHLLDEGLDILAAVFAEVK

Organism: Mycolicibacterium smegmatis (strain ATCC 700084 / mc(2)155) (NCBI:txid246196)